Protein 3LMM (pdb70)

Secondary structure (DSSP, 8-state):
-HHHHHHHHHHHHHHHT-BTTB----GGGTT-EEE--SS-B-SSSBPPP-S--HHHHHHHHHHHH---STT-EEEEETB-TTT-BB------HHHHHHHHHHHHS---EEEEEESSS-EEEEEEEPPPSS----TTS--EEE-SSSEEE--HHHHHHHHHHHS------EEEEEGGGS-HHHHHHHHHH-TTGGGS-HHHHHHHTT-B-SSSEEEHHHHHHHS--SS-SEEEEEESSSSS-EEEEE---TTS-HHHHHHHHHHHHHHHS--EEEEETTEEEEE-SS-HHHHHH------S-SSSSS-EEEEEETTTTEEEEEEES---BTB-TTSSTT----S-HHHHHHHHHTT-S-SSHHHHH-----TTSPPPPEEEEETTTEEEEEEE--S--HHHHHHHHTEESGGGTT-HHHHHHHHHHHHSSSB-HHHHHHHHTS-HHHHHHHHHHHHT-EETTEESEEEETTEEEE-HHHHHHHTS--/--HHHHHHHHHHHHHHT-BTTB----GGGTT-EEEPPSS-EETTEEPPPPS--HHHHHHHHHHHH---STT-EEEEETB-TTT-BB------HHHHHHHHHHTTS---EEEEEESSS-EEEEEEEPPPSS----TTS--EEE-SSSEEE--HHHHHHHHHHHS------B-S--GGGS-HHHHHHHHHH-GGGGGS-HHHHHHHTT-B-SSS-BBHHHHHHHS--SS-SEEEEEESSSSS-EEEEE---TTS-HHHHHHHHHHHHHHHS----SS-HHHHHH------S-SSSSS-EEEEEETTTTEEEEEEES---TT--TTSSSS----S-HHHHHHHHHTT-S-SSHHHHH-----TTSSPPPEEEEETTTEEEEEEE--S--HHHHHHHHT-BSGGGTT-HHHHHHHHHHHH-S-B-HHHHHHHHTS-HHHHHHHHHHHHH-EETTEESEEEETTEEEE-HHHHHHHTTS---TT-S-TTSS--HHHHHHH--HHHHTSSEETTT------HHHHHHHHHHHHHTTSEEEES-GGG-EEEE-/-HHHHHHHHHHHHHHHT--SSB----TTTTT-EEE--TT-EETTEEPPP-S--HHHHHHHHHHHH---STT-EEEEETB-TTT-BB------HHHHHHHHHHHHS---EEEEEESSS-EEEEEEEPPPSS----TTS--EEESSSSEEE--HHHHHHHHHHHSS-----EEEEEGGGS-HHHHHHHHHH-GGGGGS-HHHHHHHTT-B-TTSEEEHHHHHHHS--SS--EEEEEESSSS--EEEEE---TTS-HHHHHHHHHHHHHHHS----SS-HHHHHH------S-SSSSS-EEEEEETTTTEEEEEEES---SS--TTTTTT----S-HHHHHHHHHTT-S-SSHHHHH-----TTSPPPPEEEEETTTEEEEEEE-SS--HHHHHHHHTEESGGGTT-HHHHHHHHHHTT-SEE-HHHHHHHHTS-HHHHHHHHHHHHT-EETTEESEEEETTEEEE-HHHHHH-/-HHHHHHHHHHHHHHTT-BTTB----TTSTT-EEEPPSS-EETTEEPPP-S--HHHHHHHHHHHH---STT-EEEEETB-TTT-BB------HHHHHHHHHHHHS---EEEEEESSS-EEEEEEEPPPSS----TTS--B---SSS--B--HHHHHHHHHHHS------EEEEEGGGS-HHHHHHHHHH-GGGGGS-HHHHHHHTT-B-SSSEEEHHHHHHHS--SS-SEEEEEEEETTEEEEEEE---TTS-HHHHHHHHHHHHHHHS----SS-HHHHHH------S-SSSSS-EEEEEETTTTEEEEEEES---TT--TTTSTT----S-HHHHHHHHHTT-S-SSHHHHH-----TTSPPPPEEEEETTTEEEEEEE--S--HHHHHHHHT-BSGGGTT-HHHHHHHHHHHHSSSB-HHHHHHHHTS-HHHHHHHHHHHHH-EETTEESEEEETTEEEE-HHHHHHTTSSPP-TT-TTTT----HHHHHHH--HHHHTSSEETTT------HHHHHHHHHHHHHTTSEEEES-TT--EEEE--

Sequence (2050 aa):
EGRREQLIAQVESILASAADGRVQKTKETQSVDFKEEAGRRNGPQIEPGKPENPEAADKLADEVACANTPGGGALIVGIEDKTGRIIGTELDIDWLRQGIFTRIDVAPDVVAKRVLGQRVLAIYVAAAAEPIEDTSDRLRWRVGDSCRPVDRAEWWEYQRAQSGFDPAQVTTATLGDARPAALALARKWDPAFAELTDEELLRGIGALDAEGFLSQAGKLLFTSLDRTAIELSIFDVHGGQVLNRVVPEPEKSCLEQLDYLEQALNVVNKNNTVVEGFVHKPVPEIPRLAVREALNAIHRDWNRSEPIDVRWIELDSTLIVRSPGGFPAAITSENVLSNRAARYPALADLYRALGLVDKQGVGVDRYQAIALGHRPPTIEEIAGPFVETTLVGGRPVLPVLELVSSIVPEARQDDYRIAIVLYLLFQRPFITIDVVARGLQSGKEAARNALEAARQTTVAGAPLIIAHDGVWLLGNACREILRKVEEGRREQLIAQVESILASAADGRVQKTKETQSVDFKEEAGRRNGPQIEPGKPENPEAADKLADEVACANTPGGGALIVGIEDKTGRIIGTELDIDWLRQGIFTRIDVAPDVVAKRVLGQRVLAIYVAAAAEPIEDTSDRLRWRVGDSCRPVDRAEWWEYQRAQSGFDPAQVTTATLGDARPAALALARKWDPAFAELTDEELLRGIGALDAEGFLSQAGKLLFTSLDRTAIELSIFDVHGGQVLNRVVPEPEKSCLEQLDYLEQALNVVNKNVPEIPRLAVREALNAIHRDWNRSEPIDVRWIELDSTLIVRSPGGFPAAITSENVLSNRAARYPALADLYRALGLVDKQGVGVDRYQAIALGHRPPTIEEIAGPFVETTLVGGRPVLPVLELVSSIVPEARQDDYRIAIVLYLLFQRPFITIDVVARGLQSGKEAARNALEAARQTTVAGAPLIIAHDGVWLLGNACREILRKVEPSPFSPVRYLSTDQAELTNAALWLSEVGDLATSDLACGVSRGTAKACVDGLVDEERVVAVGGGRSRRYRLVEGRREQLIAQVESILASAADGRVQKTKETQSVDFKEEAGRRNGPQIEPGKPENPEAADKLADEVACANTPGGGALIVGIEDKTGRIIGTELDIDWLRQGIFTRIDVAPDVVAKRVLGQRVLAIYVAAAAEPIEDTSDRLRWRVGDSCRPVDRAEWWEYQRAQSGFDPAQVTTATLGDARPAALALARKWDPAFAELTDEELLRGIGALDAEGFLSQAGKLLFTSLDRTAIELSIFDVHGGQVLNRVVPEPEKSCLEQLDYLEQALNVVNKNVPEIPRLAVREALNAIHRDWNRSEPIDVRWIELDSTLIVRSPGGFPAAITSENVLSNRAARYPALADLYRALGLVDKQGVGVDRYQAIALGHRPPTIEEIAGPFVETTLVGGRPVLPVLELVSSIVPEARQDDYRIAIVLYLLFQRPFITIDVVARGLQSGKEAARNALEAARQTTVAGAPLIIAHDGVWLLGNACREILEGRREQLIAQVESILASAADGRVQKTKETQSVDFKEEAGRRNGPQIEPGKPENPEAADKLADEVACANTPGGGALIVGIEDKTGRIIGTELDIDWLRQGIFTRIDVAPDVVAKRVLGQRVLAIYVAAAAEPIEDTSDRLRWRVGDSCRPVDRAEWWEYQRAQSGFDPAQVTTATLGDARPAALALARKWDPAFAELTDEELLRGIGALDAEGFLSQAGKLLFTSLDRTAIELSIFDVHGGQVLNRVVPEPEKSCLEQLDYLEQALNVVNKNVPEIPRLAVREALNAIHRDWNRSEPIDVRWIELDSTLIVRSPGGFPAAITSENVLSNRAARYPALADLYRALGLVDKQGVGVDRYQAIALGHRPPTIEEIAGPFVETTLVGGRPVLPVLELVSSIVPEARQDDYRIAIVLYLLFQRPFITIDVVARGLQSGKEAARNALEAARQTTVAGAPLIIAHDGVWLLGNACREILRKVEPSPFSPVRYLSTDQAELTNAALWLSEVGDLATSDLACGVSRGTAKACVDGLVDEERVVAVGGGRSRRYRLVE

Nearest PDB structures (foldseek):
  3lmm-assembly3_C  TM=1.002E+00  e=3.285E-94  Corynebacterium diphtheriae
  3lmm-assembly1_A  TM=1.000E+00  e=4.707E-89  Corynebacterium diphtheriae
  3lmm-assembly2_B  TM=1.000E+00  e=2.051E-86  Corynebacterium diphtheriae
  7fex-assembly1_A  TM=4.715E-01  e=3.285E-05  Sus scrofa
  2quf-assembly1_A  TM=6.006E-01  e=1.801E-01  unclassified

Solvent-accessible surface area: 85599 Å² total

InterPro domains:
  IPR007421 Schlafen, AlbA_2 domain [PF04326] (36-159)
  IPR036388 Winged helix-like DNA-binding domain superfamily [G3DSA:1.10.10.10] (513-573)
  IPR038461 Schlafen, AlbA_2 domain superfamily [G3DSA:3.30.950.30] (1-159)
  IPR038475 RecG, C-terminal domain superfamily [G3DSA:3.30.565.60] (239-409)
  IPR040728 Domain of unknown function DUF5635 [PF18685] (412-497)
  IPR054760 Transcriptional regulator DIP2311-like, C-terminal domain [PF22168] (512-574)

Radius of gyration: 42.8 Å; Cα contacts (8 Å, |Δi|>4): 4064; chains: 4; bounding box: 111×100×123 Å

CATH classification: 3.30.950.30 (+3 more: 6.10.10.130, 3.30.565.60, 1.10.10.2340)

Foldseek 3Di:
DVLVVLQVVLVVQQLVCFDPQFTDHDPSNQQEAEAEQPPQDPDPDGHDADQDDLVSLQVVLQQLLLLLPASRHKYKYQADPPGGGGGAHNHHLVLSQVSSCVFFVDRWDWDWDAHPNGIIIMTGHHNHLARTAGNVRFGWHDDRSDIDGDFLLVSLVVCCPRHDDQLLAWDPDFLVQFDVVLVVLLCVLDVPCVPDDSQCLCSRLNQAHPVGTGGPLSCQRRHQPQAWAAWEFEAAAPPDDTPDIGTDGRRGHVSRNLVSCLVVVVVLQPWDWDADPNDIDTGTQADSLLVLLLVVLLQAPVVDHDHFYWYAHRVQRKIKTKGHDDDPPPAAQLQPLSDQDGPRNSNVSSCVSSVNDDNGSCSLLLLLSCQQVFHRWRWHADPPRIIMIMDGGGHGQVLSNVQLVQKPPVVCSSPSLLSQVVVVQVPDFWAALVRSCSSSSHDSNVSVVSVVVQQPMDGPNHGQWDDDDRIIGGDPRSVVSVVPGD/DVVLVVQVVLVVVQLVQFDPQFTDHDPSNQQEAEAEQPDFPPDPDGHDADQDDLVSLQVVLQQQLLLLDAFRHKYKYQADPPGRGGGAHNHHQVQSQVSSCVFWVDRFDWDWDAHPNGIIIMTGHGNDPARIQGNVRFTWHDDHSDIDGDFLLVSLVNCCPRHDDFLLAWDADFLVQFDVVLVVLLCVLPVVCVPPDSQVLCSRLNQAHPVGTGGPLRCLAGHQPQAWAEWEFEAAAPDDHGPDIGTDGSRDHPSRRLVVRLVVVVVVQPPVGFQPSLLVLLLVPLLQAPVVDHDHFYWYAHPPQRKIKTKGHDDDDVPDDQLRDLSNQDGSRNSNVSSCVSSVNDDSGSVRLLLLLSLQQLFHRWRWDADPVRIIMTMGGTDHGFVLSNVQLVQKPPVVCSSPSLLSLVVVVLQVAQWDALVNSCSSSSHDSNVSVVSVVVQQVIDGPHHGQWDDDDRIIGGDPRSVVSQVPGDDDPSRGLPLLDLDLVSLLVRCCCQVPPHFAALVVSNVPDDSVSSVVSVVVCVVVQQWDWDDDDPPITIHGD/DVLVVLQVVLVVVQLVQDDDQFTDHDPSNQQAAEAEQPDQCPDPDGHDADQDDLVSLQVVLQQQLLLLDAFRHKYKYQADPPVRGGGAHNHHLVQSQVSSCVFQVDRWDWDWDARPNGIIIMTGHHNDPARTQGNVRFGWHDDHNDIDGDALLVSLVVCCVRHDHQLLAWDPDFPVQFDVVLLVLLCVLPVVCVPDDSQCLCNRLHQAHPVGTGGPLSCQRRHQPQAWAEWEWEDQAPPDDTPGIGTDGSRDHPSRNLCRVLVVVVVLQPDVTQAPSLLVLLLVCLLQAPVVDRDHWYWYAHSPQRKIKTKGADADPVPDAQQQVLSDFDGPRNVNVSSCVSSVSADNGSCSLLLLLSLQQVFHRWGWHADPRGIIMIMGGGGHGDVLSNVQLVQKPPVVCSSPSLLSLVVVVCVPPQWAALVRQCSSSSHDSNVSVVSVVSQQPMDGPPHGQWDCDDNIIGGDPVSVVSD/DVLVVLQVVLVVQQLVQDDPQFTDHDPSNQQEAEAEQPDFDDDPDGDDADQDDLVSLQVVLQVQLLLLDASFHKYKYQADPPGGGGRAHNHHLVQSQVSSCVFFVDRFDWDWDAHPNGIIIITTHHNDPARTQGNVRFTWHDDRNDIDGDFLLVSLVVCCPRHDDFLLAWDPDFLVQFDPVLLVLLCVLPVVCVVDDSQVLCSRLNQAHPVGTGGPLRCQRGWQPLAFAEWEFEAAAPPDHGPDIDTDGRRDHPSRRLVVVLVVVVVLLPPVGFQPSQLVSLLVVLLQAPVVDHDHFYWYAHNPQRKIKTKGHDDDDVPAAQLCVLVDQDGPRRSNVSSCVSSVNADNGSVRLLLLLSLQQLFHRWRWHADPRGMIMIMGGGGHRQVLSNVQLVQKPPVVCSSPSLLSLVVLVLQPAQWAALVRSCSSSSHDSSVSVVSCVVQQPIDGPRHGQWDDDDHIIGGDVRSVVSLVPGDDDPSRGPNLLDLDLVSLLVNCVCLVPPNWADLVVSNVPDDSVSSVVSVVVCVVVQQWPWDDDDPPTTIHGDD

B-factor: mean 43.03, std 21.32, range [1.0, 133.21]

Organism: Corynebacterium diphtheriae (strain ATCC 700971 / NCTC 13129 / Biotype gravis) (NCBI:txid257309)

Structure (mmCIF, N/CA/C/O backbone):
data_3LMM
#
_entry.id   3LMM
#
_cell.length_a   147.306
_cell.length_b   102.030
_cell.length_c   164.515
_cell.angle_alpha   90.000
_cell.angle_beta   116.000
_cell.angle_gamma   90.000
#
_symmetry.space_group_name_H-M   'P 1 21 1'
#
loop_
_entity.id
_entity.type
_entity.pdbx_description
1 polymer 'Uncharacterized protein'
2 non-polymer 'COBALT (II) ION'
3 non-polymer 'CHLORIDE ION'
4 water water
#
loop_
_atom_site.group_PDB
_atom_site.id
_atom_site.type_symbol
_atom_site.label_atom_id
_atom_site.label_alt_id
_atom_site.label_comp_id
_atom_site.label_asym_id
_atom_site.label_entity_id
_atom_site.label_seq_id
_atom_site.pdbx_PDB_ins_code
_atom_site.Cartn_x
_atom_site.Cartn_y
_atom_site.Cartn_z
_atom_site.occupancy
_atom_site.B_iso_or_equiv
_atom_site.auth_seq_id
_atom_site.auth_comp_id
_atom_site.auth_asym_id
_atom_site.auth_atom_id
_atom_site.pdbx_PDB_model_num
ATOM 1 N N . GLU A 1 9 ? -68.256 45.047 83.313 1.00 75.04 9 GLU A N 1
ATOM 2 C CA . GLU A 1 9 ? -68.573 45.970 82.193 1.00 70.36 9 GLU A CA 1
ATOM 3 C C . GLU A 1 9 ? -70.076 46.265 82.159 1.00 71.27 9 GLU A C 1
ATOM 4 O O . GLU A 1 9 ? -70.872 45.571 82.802 1.00 68.06 9 GLU A O 1
ATOM 10 N N . GLY A 1 10 ? -70.461 47.302 81.416 1.00 75.53 10 GLY A N 1
ATOM 11 C CA . GLY A 1 10 ? -71.869 47.676 81.310 1.00 64.80 10 GLY A CA 1
ATOM 12 C C . GLY A 1 10 ? -72.671 46.669 80.508 1.00 53.80 10 GLY A C 1
ATOM 13 O O . GLY A 1 10 ? -73.889 46.579 80.643 1.00 46.65 10 GLY A O 1
ATOM 14 N N . ARG A 1 11 ? -71.965 45.927 79.661 1.00 52.23 11 ARG A N 1
ATOM 15 C CA . ARG A 1 11 ? -72.555 44.896 78.829 1.00 42.25 11 ARG A CA 1
ATOM 16 C C . ARG A 1 11 ? -73.196 43.865 79.749 1.00 38.78 11 ARG A C 1
ATOM 17 O O . ARG A 1 11 ? -74.353 43.488 79.565 1.00 36.93 11 ARG A O 1
ATOM 25 N N . ARG A 1 12 ? -72.444 43.421 80.750 1.00 32.52 12 ARG A N 1
ATOM 26 C CA . ARG A 1 12 ? -72.948 42.436 81.699 1.00 34.73 12 ARG A CA 1
ATOM 27 C C . ARG A 1 12 ? -74.322 42.840 82.245 1.00 37.44 12 ARG A C 1
ATOM 28 O O . ARG A 1 12 ? -75.283 42.078 82.133 1.00 34.78 12 ARG A O 1
ATOM 36 N N . GLU A 1 13 ? -74.434 44.034 82.818 1.00 36.98 13 GLU A N 1
ATOM 37 C CA . GLU A 1 13 ? -75.722 44.469 83.354 1.00 35.08 13 GLU A CA 1
ATOM 38 C C . GLU A 1 13 ? -76.826 44.299 82.314 1.00 28.66 13 GLU A C 1
ATOM 39 O O . GLU A 1 13 ? -77.901 43.802 82.633 1.00 24.43 13 GLU A O 1
ATOM 45 N N . GLN A 1 14 ? -76.554 44.720 81.079 1.00 22.77 14 GLN A N 1
ATOM 46 C CA . GLN A 1 14 ? -77.515 44.598 79.983 1.00 20.84 14 GLN A CA 1
ATOM 47 C C . GLN A 1 14 ? -77.912 43.125 79.806 1.00 23.05 14 GLN A C 1
ATOM 48 O O . GLN A 1 14 ? -79.093 42.793 79.655 1.00 15.06 14 GLN A O 1
ATOM 54 N N . LEU A 1 15 ? -76.912 42.248 79.845 1.00 23.81 15 LEU A N 1
ATOM 55 C CA . LEU A 1 15 ? -77.113 40.813 79.699 1.00 17.21 15 LEU A CA 1
ATOM 56 C C . LEU A 1 15 ? -77.939 40.242 80.851 1.00 20.84 15 LEU A C 1
ATOM 57 O O . LEU A 1 15 ? -78.929 39.557 80.615 1.00 19.86 15 LEU A O 1
ATOM 62 N N . ILE A 1 16 ? -77.544 40.521 82.091 1.00 21.29 16 ILE A N 1
ATOM 63 C CA . ILE A 1 16 ? -78.297 40.023 83.243 1.00 22.07 16 ILE A CA 1
ATOM 64 C C . ILE A 1 16 ? -79.756 40.463 83.155 1.00 25.26 16 ILE A C 1
ATOM 65 O O . ILE A 1 16 ? -80.663 39.707 83.500 1.00 25.53 16 ILE A O 1
ATOM 70 N N . ALA A 1 17 ? -79.960 41.694 82.691 1.00 26.50 17 ALA A N 1
ATOM 71 C CA . ALA A 1 17 ? -81.292 42.264 82.529 1.00 23.88 17 ALA A CA 1
ATOM 72 C C . ALA A 1 17 ? -82.085 41.416 81.547 1.00 23.11 17 ALA A C 1
ATOM 73 O O . ALA A 1 17 ? -83.193 40.962 81.843 1.00 17.92 17 ALA A O 1
ATOM 75 N N . GLN A 1 18 ? -81.510 41.210 80.368 1.00 18.43 18 GLN A N 1
ATOM 76 C CA . GLN A 1 18 ? -82.176 40.412 79.358 1.00 22.31 18 GLN A CA 1
ATOM 77 C C . GLN A 1 18 ? -82.647 39.077 79.954 1.00 27.80 18 GLN A C 1
ATOM 78 O O . GLN A 1 18 ? -83.806 38.688 79.786 1.00 20.59 18 GLN A O 1
ATOM 84 N N . VAL A 1 19 ? -81.757 38.391 80.668 1.00 26.12 19 VAL A N 1
ATOM 85 C CA . VAL A 1 19 ? -82.097 37.119 81.293 1.00 16.69 19 VAL A CA 1
ATOM 86 C C . VAL A 1 19 ? -83.253 37.285 82.274 1.00 21.65 19 VAL A C 1
ATOM 87 O O . VAL A 1 19 ? -84.210 36.513 82.250 1.00 27.39 19 VAL A O 1
ATOM 91 N N . GLU A 1 20 ? -83.187 38.294 83.131 1.00 28.91 20 GLU A N 1
ATOM 92 C CA . GLU A 1 20 ? -84.274 38.508 84.084 1.00 34.60 20 GLU A CA 1
ATOM 93 C C . GLU A 1 20 ? -85.586 38.611 83.325 1.00 29.86 20 GLU A C 1
ATOM 94 O O . GLU A 1 20 ? -86.578 37.998 83.713 1.00 27.73 20 GLU A O 1
ATOM 100 N N . SER A 1 21 ? -85.571 39.380 82.239 1.00 22.87 21 SER A N 1
ATOM 101 C CA . SER A 1 21 ? -86.747 39.570 81.396 1.00 24.73 21 SER A CA 1
ATOM 102 C C . SER A 1 21 ? -87.304 38.231 80.893 1.00 25.14 21 SER A C 1
ATOM 103 O O . SER A 1 21 ? -88.450 37.873 81.178 1.00 14.93 21 SER A O 1
ATOM 106 N N . ILE A 1 22 ? -86.490 37.501 80.138 1.00 25.24 22 ILE A N 1
ATOM 107 C CA . ILE A 1 22 ? -86.903 36.209 79.617 1.00 24.72 22 ILE A CA 1
ATOM 108 C C . ILE A 1 22 ? -87.554 35.406 80.733 1.00 26.33 22 ILE A C 1
ATOM 109 O O . ILE A 1 22 ? -88.620 34.819 80.546 1.00 32.88 22 ILE A O 1
ATOM 114 N N . LEU A 1 23 ? -86.914 35.376 81.896 1.00 21.21 23 LEU A N 1
ATOM 115 C CA . LEU A 1 23 ? -87.446 34.606 83.015 1.00 20.75 23 LEU A CA 1
ATOM 116 C C . LEU A 1 23 ? -88.756 35.131 83.586 1.00 19.23 23 LEU A C 1
ATOM 117 O O . LEU A 1 23 ? -89.545 34.371 84.128 1.00 18.75 23 LEU A O 1
ATOM 122 N N . ALA A 1 24 ? -88.990 36.430 83.461 1.00 30.50 24 ALA A N 1
ATOM 123 C CA . ALA A 1 24 ? -90.211 37.029 83.994 1.00 26.97 24 ALA A CA 1
ATOM 124 C C . ALA A 1 24 ? -91.458 36.658 83.182 1.00 24.00 24 ALA A C 1
ATOM 125 O O . ALA A 1 24 ? -92.580 36.745 83.688 1.00 24.65 24 ALA A O 1
ATOM 127 N N . SER A 1 25 ? -91.260 36.245 81.931 1.00 21.70 25 SER A N 1
ATOM 128 C CA . SER A 1 25 ? -92.369 35.866 81.052 1.00 25.99 25 SER A CA 1
ATOM 129 C C . SER A 1 25 ? -92.855 34.456 81.362 1.00 30.50 25 SER A C 1
ATOM 130 O O . SER A 1 25 ? -93.812 33.961 80.758 1.00 24.90 25 SER A O 1
ATOM 133 N N . ALA A 1 26 ? -92.170 33.820 82.306 1.00 30.83 26 ALA A N 1
ATOM 134 C CA . ALA A 1 26 ? -92.474 32.459 82.730 1.00 33.63 26 ALA A CA 1
ATOM 135 C C . ALA A 1 26 ? -93.962 32.231 82.957 1.00 32.88 26 ALA A C 1
ATOM 136 O O . ALA A 1 26 ? -94.585 32.915 83.763 1.00 32.48 26 ALA A O 1
ATOM 138 N N . ALA A 1 27 ? -94.518 31.253 82.250 1.00 29.03 27 ALA A N 1
ATOM 139 C CA . ALA A 1 27 ? -95.927 30.927 82.359 1.00 28.06 27 ALA A CA 1
ATOM 140 C C . ALA A 1 27 ? -96.259 29.798 81.407 1.00 35.05 27 ALA A C 1
ATOM 141 O O . ALA A 1 27 ? -95.819 29.803 80.257 1.00 41.07 27 ALA A O 1
ATOM 143 N N . ASP A 1 28 ? -97.033 28.831 81.892 1.00 37.56 28 ASP A N 1
ATOM 144 C CA . ASP A 1 28 ? -97.444 27.687 81.080 1.00 41.25 28 ASP A CA 1
ATOM 145 C C . ASP A 1 28 ? -96.289 26.725 80.812 1.00 38.61 28 ASP A C 1
ATOM 146 O O . ASP A 1 28 ? -96.242 26.083 79.765 1.00 39.90 28 ASP A O 1
ATOM 151 N N . GLY A 1 29 ? -95.360 26.627 81.755 1.00 34.72 29 GLY A N 1
ATOM 152 C CA . GLY A 1 29 ? -94.236 25.727 81.577 1.00 33.85 29 GLY A CA 1
ATOM 153 C C . GLY A 1 29 ? -93.145 26.201 80.627 1.00 37.36 29 GLY A C 1
ATOM 154 O O . GLY A 1 29 ? -92.102 25.554 80.497 1.00 41.22 29 GLY A O 1
ATOM 155 N N . ARG A 1 30 ? -93.359 27.326 79.955 1.00 40.12 30 ARG A N 1
ATOM 156 C CA . ARG A 1 30 ? -92.343 27.824 79.029 1.00 41.26 30 ARG A CA 1
ATOM 157 C C . ARG A 1 30 ? -92.080 29.317 79.191 1.00 36.66 30 ARG A C 1
ATOM 158 O O . ARG A 1 30 ? -92.799 30.014 79.903 1.00 41.76 30 ARG A O 1
ATOM 166 N N . VAL A 1 31 ? -91.039 29.796 78.520 1.00 26.71 31 VAL A N 1
ATOM 167 C CA . VAL A 1 31 ? -90.685 31.201 78.570 1.00 22.36 31 VAL A CA 1
ATOM 168 C C . VAL A 1 31 ? -90.642 31.702 77.142 1.00 25.32 31 VAL A C 1
ATOM 169 O O . VAL A 1 31 ? -90.552 30.904 76.202 1.00 22.79 31 VAL A O 1
ATOM 173 N N . GLN A 1 32 ? -90.735 33.019 76.975 1.00 26.32 32 GLN A N 1
ATOM 174 C CA . GLN A 1 32 ? -90.716 33.618 75.643 1.00 26.83 32 GLN A CA 1
ATOM 175 C C . GLN A 1 32 ? -89.698 34.740 75.521 1.00 23.52 32 GLN A C 1
ATOM 176 O O . GLN A 1 32 ? -89.260 35.318 76.514 1.00 22.38 32 GLN A O 1
ATOM 182 N N . LYS A 1 33 ? -89.317 35.038 74.287 1.00 22.54 33 LYS A N 1
ATOM 183 C CA . LYS A 1 33 ? -88.352 36.092 74.043 1.00 23.65 33 LYS A CA 1
ATOM 184 C C . LYS A 1 33 ? -89.045 37.340 73.501 1.00 24.06 33 LYS A C 1
ATOM 185 O O . LYS A 1 33 ? -90.257 37.356 73.306 1.00 28.60 33 LYS A O 1
ATOM 191 N N . THR A 1 34 ? -88.254 38.386 73.286 1.00 24.58 34 THR A N 1
ATOM 192 C CA . THR A 1 34 ? -88.728 39.649 72.741 1.00 19.49 34 THR A CA 1
ATOM 193 C C . THR A 1 34 ? -87.556 40.223 71.977 1.00 23.67 34 THR A C 1
ATOM 194 O O . THR A 1 34 ? -86.412 39.861 72.245 1.00 27.72 34 THR A O 1
ATOM 198 N N . LYS A 1 35 ? -87.830 41.114 71.035 1.00 24.45 35 LYS A N 1
ATOM 199 C CA . LYS A 1 35 ? -86.755 41.710 70.251 1.00 25.45 35 LYS A CA 1
ATOM 200 C C . LYS A 1 35 ? -85.530 42.005 71.126 1.00 26.64 35 LYS A C 1
ATOM 201 O O . LYS A 1 35 ? -84.409 41.693 70.745 1.00 23.27 35 LYS A O 1
ATOM 207 N N . GLU A 1 36 ? -85.756 42.580 72.304 1.00 28.63 36 GLU A N 1
ATOM 208 C CA . GLU A 1 36 ? -84.664 42.917 73.213 1.00 33.81 36 GLU A CA 1
ATOM 209 C C . GLU A 1 36 ? -83.887 41.743 73.778 1.00 32.37 36 GLU A C 1
ATOM 210 O O . GLU A 1 36 ? -82.679 41.818 73.966 1.00 41.87 36 GLU A O 1
ATOM 216 N N . THR A 1 37 ? -84.575 40.653 74.058 1.00 29.96 37 THR A N 1
ATOM 217 C CA . THR A 1 37 ? -83.915 39.499 74.632 1.00 28.91 37 THR A CA 1
ATOM 218 C C . THR A 1 37 ? -83.891 38.333 73.658 1.00 35.09 37 THR A C 1
ATOM 219 O O . THR A 1 37 ? -83.901 37.178 74.069 1.00 44.52 37 THR A O 1
ATOM 223 N N . GLN A 1 38 ? -83.845 38.633 72.366 1.00 33.52 38 GLN A N 1
ATOM 224 C CA . GLN A 1 38 ? -83.854 37.589 71.348 1.00 30.38 38 GLN A CA 1
ATOM 225 C C . GLN A 1 38 ? -82.578 36.777 71.260 1.00 30.93 38 GLN A C 1
ATOM 226 O O . GLN A 1 38 ? -82.616 35.603 70.910 1.00 37.06 38 GLN A O 1
ATOM 232 N N . SER A 1 39 ? -81.450 37.393 71.582 1.00 32.09 39 SER A N 1
ATOM 233 C CA . SER A 1 39 ? -80.176 36.701 71.466 1.00 27.27 39 SER A CA 1
ATOM 234 C C . SER A 1 39 ? -79.792 35.766 72.596 1.00 29.78 39 SER A C 1
ATOM 235 O O . SER A 1 39 ? -78.805 35.037 72.490 1.00 31.20 39 SER A O 1
ATOM 238 N N . VAL A 1 40 ? -80.558 35.770 73.676 1.00 24.97 40 VAL A N 1
ATOM 239 C CA . VAL A 1 40 ? -80.223 34.891 74.772 1.00 16.93 40 VAL A CA 1
ATOM 240 C C . VAL A 1 40 ? -80.246 33.454 74.250 1.00 17.17 40 VAL A C 1
ATOM 241 O O . VAL A 1 40 ? -81.154 33.052 73.525 1.00 16.17 40 VAL A O 1
ATOM 245 N N . ASP A 1 41 ? -79.213 32.698 74.605 1.00 21.10 41 ASP A N 1
ATOM 246 C CA . ASP A 1 41 ? -79.054 31.316 74.166 1.00 19.50 41 ASP A CA 1
ATOM 247 C C . ASP A 1 41 ? -79.755 30.310 75.066 1.00 18.16 41 ASP A C 1
ATOM 248 O O . ASP A 1 41 ? -79.321 30.082 76.197 1.00 16.58 41 ASP A O 1
ATOM 253 N N . PHE A 1 42 ? -80.834 29.706 74.565 1.00 19.93 42 PHE A N 1
ATOM 254 C CA . PHE A 1 42 ? -81.573 28.687 75.327 1.00 22.14 42 PHE A CA 1
ATOM 255 C C . PHE A 1 42 ? -80.937 27.331 75.095 1.00 18.27 42 PHE A C 1
ATOM 256 O O . PHE A 1 42 ? -80.884 26.864 73.962 1.00 22.02 42 PHE A O 1
ATOM 264 N N . LYS A 1 43 ? -80.455 26.701 76.158 1.00 19.96 43 LYS A N 1
ATOM 265 C CA . LYS A 1 43 ? -79.854 25.383 76.028 1.00 20.54 43 LYS A CA 1
ATOM 266 C C . LYS A 1 43 ? -80.409 24.430 77.061 1.00 24.29 43 LYS A C 1
ATOM 267 O O . LYS A 1 43 ? -80.702 24.805 78.200 1.00 28.95 43 LYS A O 1
ATOM 273 N N . GLU A 1 44 ? -80.524 23.184 76.632 1.00 21.22 44 GLU A N 1
ATOM 274 C CA . GLU A 1 44 ? -81.049 22.099 77.424 1.00 17.05 44 GLU A CA 1
ATOM 275 C C . GLU A 1 44 ? -79.935 21.124 77.788 1.00 19.54 44 GLU A C 1
ATOM 276 O O . GLU A 1 44 ? -79.269 20.600 76.900 1.00 25.07 44 GLU A O 1
ATOM 282 N N . GLU A 1 45 ? -79.731 20.878 79.081 1.00 19.25 45 GLU A N 1
ATOM 283 C CA . GLU A 1 45 ? -78.681 19.958 79.514 1.00 18.39 45 GLU A CA 1
ATOM 284 C C . GLU A 1 45 ? -78.799 18.692 78.691 1.00 28.42 45 GLU A C 1
ATOM 285 O O . GLU A 1 45 ? -79.778 17.950 78.810 1.00 35.24 45 GLU A O 1
ATOM 291 N N . ALA A 1 46 ? -77.803 18.451 77.847 1.00 25.92 46 ALA A N 1
ATOM 292 C CA . ALA A 1 46 ? -77.819 17.282 76.978 1.00 30.72 46 ALA A CA 1
ATOM 293 C C . ALA A 1 46 ? -77.691 15.980 77.742 1.00 29.55 46 ALA A C 1
ATOM 294 O O . ALA A 1 46 ? -77.262 15.973 78.895 1.00 31.76 46 ALA A O 1
ATOM 296 N N . GLY A 1 47 ? -78.078 14.888 77.083 1.00 27.44 47 GLY A N 1
ATOM 297 C CA . GLY A 1 47 ? -77.975 13.565 77.668 1.00 26.29 47 GLY A CA 1
ATOM 298 C C . GLY A 1 47 ? -79.074 13.218 78.638 1.00 28.88 47 GLY A C 1
ATOM 299 O O . GLY A 1 47 ? -78.921 12.338 79.483 1.00 25.72 47 GLY A O 1
ATOM 300 N N . ARG A 1 48 ? -80.197 13.903 78.530 1.00 31.79 48 ARG A N 1
ATOM 301 C CA . ARG A 1 48 ? -81.276 13.622 79.451 1.00 31.39 48 ARG A CA 1
ATOM 302 C C . ARG A 1 48 ? -82.564 13.324 78.705 1.00 40.89 48 ARG A C 1
ATOM 303 O O . ARG A 1 48 ? -83.534 12.833 79.283 1.00 28.66 48 ARG A O 1
ATOM 311 N N . ARG A 1 49 ? -82.561 13.608 77.408 1.00 53.53 49 ARG A N 1
ATOM 312 C CA . ARG A 1 49 ? -83.725 13.352 76.586 1.00 62.80 49 ARG A CA 1
ATOM 313 C C . ARG A 1 49 ? -83.805 11.895 76.174 1.00 67.01 49 ARG A C 1
ATOM 314 O O . ARG A 1 49 ? -82.853 11.333 75.624 1.00 67.03 49 ARG A O 1
ATOM 322 N N . ASN A 1 50 ? -84.961 11.298 76.453 1.00 78.90 50 ASN A N 1
ATOM 323 C CA . ASN A 1 50 ? -85.250 9.901 76.127 1.00 84.23 50 ASN A CA 1
ATOM 324 C C . ASN A 1 50 ? -86.427 9.826 75.144 1.00 84.42 50 ASN A C 1
ATOM 325 O O . ASN A 1 50 ? -86.819 8.745 74.704 1.00 77.92 50 ASN A O 1
ATOM 330 N N . GLY A 1 51 ? -86.970 10.993 74.804 1.00 88.10 51 GLY A N 1
ATOM 331 C CA . GLY A 1 51 ? -88.084 11.066 73.882 1.00 88.41 51 GLY A CA 1
ATOM 332 C C . GLY A 1 51 ? -89.383 11.425 74.578 1.00 89.33 51 GLY A C 1
ATOM 333 O O . GLY A 1 51 ? -89.767 12.599 74.647 1.00 79.41 51 GLY A O 1
ATOM 334 N N . PRO A 1 52 ? -90.087 10.414 75.117 1.00 90.94 52 PRO A N 1
ATOM 335 C CA . PRO A 1 52 ? -91.358 10.644 75.812 1.00 87.59 52 PRO A CA 1
ATOM 336 C C . PRO A 1 52 ? -91.153 11.293 77.186 1.00 85.79 52 PRO A C 1
ATOM 337 O O . PRO A 1 52 ? -91.820 12.272 77.533 1.00 87.90 52 PRO A O 1
ATOM 341 N N . GLN A 1 53 ? -90.207 10.751 77.949 1.00 75.03 53 GLN A N 1
ATOM 342 C CA . GLN A 1 53 ? -89.918 11.254 79.282 1.00 62.74 53 GLN A CA 1
ATOM 343 C C . GLN A 1 53 ? -88.477 11.722 79.399 1.00 54.62 53 GLN A C 1
ATOM 344 O O . GLN A 1 53 ? -87.596 11.182 78.732 1.00 57.51 53 GLN A O 1
ATOM 350 N N . ILE A 1 54 ? -88.238 12.724 80.247 1.00 39.91 54 ILE A N 1
ATOM 351 C CA . ILE A 1 54 ? -86.886 13.256 80.436 1.00 33.09 54 ILE A CA 1
ATOM 352 C C . ILE A 1 54 ? -86.363 12.824 81.811 1.00 28.00 54 ILE A C 1
ATOM 353 O O . ILE A 1 54 ? -87.072 12.937 82.805 1.00 28.01 54 ILE A O 1
ATOM 358 N N . GLU A 1 55 ? -85.130 12.326 81.869 1.00 26.90 55 GLU A N 1
ATOM 359 C CA . GLU A 1 55 ? -84.568 11.852 83.134 1.00 28.43 55 GLU A CA 1
ATOM 360 C C . GLU A 1 55 ? -84.209 12.984 84.091 1.00 29.02 55 GLU A C 1
ATOM 361 O O . GLU A 1 55 ? -84.020 14.125 83.674 1.00 32.06 55 GLU A O 1
ATOM 367 N N . PRO A 1 56 ? -84.119 12.678 85.395 1.00 25.72 56 PRO A N 1
ATOM 368 C CA . PRO A 1 56 ? -83.786 13.695 86.394 1.00 21.56 56 PRO A CA 1
ATOM 369 C C . PRO A 1 56 ? -82.338 14.111 86.246 1.00 20.12 56 PRO A C 1
ATOM 370 O O . PRO A 1 56 ? -81.501 13.305 85.850 1.00 20.88 56 PRO A O 1
ATOM 374 N N . GLY A 1 57 ? -82.050 15.373 86.539 1.00 22.57 57 GLY A N 1
ATOM 375 C CA . GLY A 1 57 ? -80.691 15.868 86.409 1.00 30.42 57 GLY A CA 1
ATOM 376 C C . GLY A 1 57 ? -79.838 15.576 87.620 1.00 31.19 57 GLY A C 1
ATOM 377 O O . GLY A 1 57 ? -80.333 15.577 88.746 1.00 31.84 57 GLY A O 1
ATOM 378 N N . LYS A 1 58 ? -78.554 15.318 87.381 1.00 28.92 58 LYS A N 1
ATOM 379 C CA . LYS A 1 58 ? -77.592 15.023 88.445 1.00 27.13 58 LYS A CA 1
ATOM 380 C C . LYS A 1 58 ? -76.661 16.233 88.636 1.00 32.04 58 LYS A C 1
ATOM 381 O O . LYS A 1 58 ? -76.621 17.137 87.793 1.00 37.00 58 LYS A O 1
ATOM 387 N N . PRO A 1 59 ? -75.898 16.268 89.745 1.00 33.34 59 PRO A N 1
ATOM 388 C CA . PRO A 1 59 ? -74.996 17.403 89.962 1.00 28.84 59 PRO A CA 1
ATOM 389 C C . PRO A 1 59 ? -73.849 17.441 88.955 1.00 24.33 59 PRO A C 1
ATOM 390 O O . PRO A 1 59 ? -73.374 18.512 88.596 1.00 23.73 59 PRO A O 1
ATOM 394 N N . GLU A 1 60 ? -73.411 16.268 88.507 1.00 25.66 60 GLU A N 1
ATOM 395 C CA . GLU A 1 60 ? -72.323 16.162 87.537 1.00 29.76 60 GLU A CA 1
ATOM 396 C C . GLU A 1 60 ? -72.743 15.443 86.247 1.00 30.75 60 GLU A C 1
ATOM 397 O O . GLU A 1 60 ? -73.540 14.504 86.282 1.00 32.74 60 GLU A O 1
ATOM 403 N N . ASN A 1 61 ? -72.193 15.872 85.112 1.00 29.52 61 ASN A N 1
ATOM 404 C CA . ASN A 1 61 ? -72.540 15.267 83.828 1.00 30.05 61 ASN A CA 1
ATOM 405 C C . ASN A 1 61 ? -71.561 15.637 82.707 1.00 31.79 61 ASN A C 1
ATOM 406 O O . ASN A 1 61 ? -71.839 16.528 81.902 1.00 31.39 61 ASN A O 1
ATOM 411 N N . PRO A 1 62 ? -70.422 14.931 82.618 1.00 29.20 62 PRO A N 1
ATOM 412 C CA . PRO A 1 62 ? -69.426 15.216 81.580 1.00 30.32 62 PRO A CA 1
ATOM 413 C C . PRO A 1 62 ? -69.952 15.386 80.159 1.00 24.44 62 PRO A C 1
ATOM 414 O O . PRO A 1 62 ? -69.483 16.253 79.434 1.00 25.10 62 PRO A O 1
ATOM 418 N N . GLU A 1 63 ? -70.910 14.569 79.747 1.00 25.88 63 GLU A N 1
ATOM 419 C CA . GLU A 1 63 ? -71.441 14.707 78.398 1.00 26.71 63 GLU A CA 1
ATOM 420 C C . GLU A 1 63 ? -72.044 16.097 78.235 1.00 25.83 63 GLU A C 1
ATOM 421 O O . GLU A 1 63 ? -71.818 16.763 77.232 1.00 30.05 63 GLU A O 1
ATOM 427 N N . ALA A 1 64 ? -72.814 16.537 79.223 1.00 24.27 64 ALA A N 1
ATOM 428 C CA . ALA A 1 64 ? -73.431 17.856 79.151 1.00 22.81 64 ALA A CA 1
ATOM 429 C C . ALA A 1 64 ? -72.356 18.944 79.176 1.00 25.10 64 ALA A C 1
ATOM 430 O O . ALA A 1 64 ? -72.457 19.948 78.461 1.00 22.24 64 ALA A O 1
ATOM 432 N N . ALA A 1 65 ? -71.334 18.745 80.007 1.00 18.76 65 ALA A N 1
ATOM 433 C CA . ALA A 1 65 ? -70.254 19.707 80.115 1.00 12.18 65 ALA A CA 1
ATOM 434 C C . ALA A 1 65 ? -69.628 19.932 78.746 1.00 19.89 65 ALA A C 1
ATOM 435 O O . ALA A 1 65 ? -69.363 21.066 78.367 1.00 28.66 65 ALA A O 1
ATOM 437 N N . ASP A 1 66 ? -69.400 18.855 78.002 1.00 27.60 66 ASP A N 1
ATOM 438 C CA . ASP A 1 66 ? -68.817 18.969 76.671 1.00 27.40 66 ASP A CA 1
ATOM 439 C C . ASP A 1 66 ? -69.652 19.920 75.813 1.00 28.64 66 ASP A C 1
ATOM 440 O O . ASP A 1 66 ? -69.178 20.984 75.425 1.00 26.97 66 ASP A O 1
ATOM 445 N N . LYS A 1 67 ? -70.896 19.543 75.531 1.00 27.77 67 LYS A N 1
ATOM 446 C CA . LYS A 1 67 ? -71.781 20.373 74.708 1.00 32.80 67 LYS A CA 1
ATOM 447 C C . LYS A 1 67 ? -71.843 21.848 75.154 1.00 32.13 67 LYS A C 1
ATOM 448 O O . LYS A 1 67 ? -71.760 22.766 74.326 1.00 25.21 67 LYS A O 1
ATOM 454 N N . LEU A 1 68 ? -71.994 22.064 76.460 1.00 24.85 68 LEU A N 1
ATOM 455 C CA . LEU A 1 68 ? -72.066 23.407 77.032 1.00 21.03 68 LEU A CA 1
ATOM 456 C C . LEU A 1 68 ? -70.759 24.182 76.809 1.00 26.28 68 LEU A C 1
ATOM 457 O O . LEU A 1 68 ? -70.770 25.353 76.416 1.00 20.52 68 LEU A O 1
ATOM 462 N N . ALA A 1 69 ? -69.634 23.525 77.061 1.00 22.67 69 ALA A N 1
ATOM 463 C CA . ALA A 1 69 ? -68.358 24.168 76.853 1.00 21.55 69 ALA A CA 1
ATOM 464 C C . ALA A 1 69 ? -68.291 24.583 75.385 1.00 21.91 69 ALA A C 1
ATOM 465 O O . ALA A 1 69 ? -67.902 25.703 75.074 1.00 26.39 69 ALA A O 1
ATOM 467 N N . ASP A 1 70 ? -68.683 23.699 74.475 1.00 24.21 70 ASP A N 1
ATOM 468 C CA . ASP A 1 70 ? -68.641 24.052 73.061 1.00 20.90 70 ASP A CA 1
ATOM 469 C C . ASP A 1 70 ? -69.504 25.262 72.774 1.00 20.13 70 ASP A C 1
ATOM 470 O O . ASP A 1 70 ? -69.130 26.113 71.972 1.00 17.12 70 ASP A O 1
ATOM 475 N N . GLU A 1 71 ? -70.661 25.342 73.423 1.00 11.54 71 GLU A N 1
ATOM 476 C CA . GLU A 1 71 ? -71.534 26.481 73.199 1.00 14.33 71 GLU A CA 1
ATOM 477 C C . GLU A 1 71 ? -70.885 27.768 73.727 1.00 16.30 71 GLU A C 1
ATOM 478 O O . GLU A 1 71 ? -70.948 28.814 73.079 1.00 7.29 71 GLU A O 1
ATOM 484 N N . VAL A 1 72 ? -70.253 27.693 74.896 1.00 14.43 72 VAL A N 1
ATOM 485 C CA . VAL A 1 72 ? -69.592 28.869 75.464 1.00 11.87 72 VAL A CA 1
ATOM 486 C C . VAL A 1 72 ? -68.522 29.390 74.510 1.00 10.66 72 VAL A C 1
ATOM 487 O O . VAL A 1 72 ? -68.365 30.593 74.353 1.00 9.49 72 VAL A O 1
ATOM 491 N N . ALA A 1 73 ? -67.787 28.488 73.874 1.00 9.66 73 ALA A N 1
ATOM 492 C CA . ALA A 1 73 ? -66.792 28.934 72.920 1.00 19.03 73 ALA A CA 1
ATOM 493 C C . ALA A 1 73 ? -67.483 29.672 71.757 1.00 22.51 73 ALA A C 1
ATOM 494 O O . ALA A 1 73 ? -66.927 30.628 71.231 1.00 19.47 73 ALA A O 1
ATOM 496 N N . CYS A 1 74 ? -68.681 29.259 71.341 1.00 17.65 74 CYS A N 1
ATOM 497 C CA . CYS A 1 74 ? -69.336 29.994 70.248 1.00 29.27 74 CYS A CA 1
ATOM 498 C C . CYS A 1 74 ? -69.519 31.412 70.679 1.00 31.38 74 CYS A C 1
ATOM 499 O O . CYS A 1 74 ? -69.161 32.350 69.974 1.00 32.68 74 CYS A O 1
ATOM 510 N N . ALA A 1 76 ? -68.290 33.270 73.439 1.00 29.11 76 ALA A N 1
ATOM 511 C CA . ALA A 1 76 ? -67.059 34.006 73.675 1.00 26.07 76 ALA A CA 1
ATOM 512 C C . ALA A 1 76 ? -66.373 34.406 72.374 1.00 17.53 76 ALA A C 1
ATOM 513 O O . ALA A 1 76 ? -65.688 35.421 72.325 1.00 15.73 76 ALA A O 1
ATOM 515 N N . ASN A 1 77 ? -66.567 33.616 71.323 1.00 14.81 77 ASN A N 1
ATOM 516 C CA . ASN A 1 77 ? -65.953 33.919 70.037 1.00 17.36 77 ASN A CA 1
ATOM 517 C C . ASN A 1 77 ? -66.687 34.974 69.258 1.00 14.86 77 ASN A C 1
ATOM 518 O O . ASN A 1 77 ? -66.104 35.610 68.400 1.00 17.80 77 ASN A O 1
ATOM 523 N N . THR A 1 78 ? -67.974 35.146 69.502 1.00 6.45 78 THR A N 1
ATOM 524 C CA . THR A 1 78 ? -68.684 36.167 68.749 1.00 13.47 78 THR A CA 1
ATOM 525 C C . THR A 1 78 ? -68.495 37.478 69.500 1.00 18.26 78 THR A C 1
ATOM 526 O O . THR A 1 78 ? -68.559 37.510 70.730 1.00 25.59 78 THR A O 1
ATOM 530 N N . PRO A 1 79 ? -68.268 38.584 68.778 1.00 21.27 79 PRO A N 1
ATOM 531 C CA . PRO A 1 79 ? -68.086 39.834 69.522 1.00 21.67 79 PRO A CA 1
ATOM 532 C C . PRO A 1 79 ? -69.297 40.204 70.387 1.00 18.38 79 PRO A C 1
ATOM 533 O O . PRO A 1 79 ? -70.446 39.968 70.013 1.00 11.12 79 PRO A O 1
ATOM 537 N N . GLY A 1 80 ? -69.014 40.764 71.558 1.00 21.30 80 GLY A N 1
ATOM 538 C CA . GLY A 1 80 ? -70.062 41.168 72.469 1.00 20.79 80 GLY A CA 1
ATOM 539 C C . GLY A 1 80 ? -70.469 40.044 73.390 1.00 23.91 80 GLY A C 1
ATOM 540 O O . GLY A 1 80 ? -71.265 40.236 74.310 1.00 29.41 80 GLY A O 1
ATOM 541 N N . GLY A 1 81 ? -69.916 38.863 73.149 1.00 22.46 81 GLY A N 1
ATOM 542 C CA . GLY A 1 81 ? -70.270 37.731 73.976 1.00 23.90 81 GLY A CA 1
ATOM 543 C C . GLY A 1 81 ? -71.777 37.647 74.090 1.00 25.08 81 GLY A C 1
ATOM 544 O O . GLY A 1 81 ? -72.500 38.205 73.260 1.00 28.67 81 GLY A O 1
ATOM 545 N N . GLY A 1 82 ? -72.253 36.959 75.121 1.00 19.73 82 GLY A N 1
ATOM 546 C CA . GLY A 1 82 ? -73.682 36.818 75.318 1.00 19.85 82 GLY A CA 1
ATOM 547 C C . GLY A 1 82 ? -73.997 36.005 76.556 1.00 23.32 82 GLY A C 1
ATOM 548 O O . GLY A 1 82 ? -73.107 35.707 77.363 1.00 21.83 82 GLY A O 1
ATOM 549 N N . ALA A 1 83 ? -75.270 35.645 76.707 1.00 24.90 83 ALA A N 1
ATOM 550 C CA . ALA A 1 83 ? -75.712 34.859 77.852 1.00 24.58 83 ALA A CA 1
ATOM 551 C C . ALA A 1 83 ? -76.441 33.590 77.441 1.00 22.15 83 ALA A C 1
ATOM 552 O O . ALA A 1 83 ? -77.101 33.535 76.409 1.00 13.68 83 ALA A O 1
ATOM 554 N N . LEU A 1 84 ? -76.298 32.574 78.280 1.00 23.73 84 LEU A N 1
ATOM 555 C CA . LEU A 1 84 ? -76.909 31.277 78.080 1.00 22.36 84 LEU A CA 1
ATOM 556 C C . LEU A 1 84 ? -77.783 30.910 79.252 1.00 22.65 84 LEU A C 1
ATOM 557 O O . LEU A 1 84 ? -77.424 31.173 80.397 1.00 26.13 84 LEU A O 1
ATOM 562 N N . ILE A 1 85 ? -78.925 30.300 78.974 1.00 13.95 85 ILE A N 1
ATOM 563 C CA . ILE A 1 85 ? -79.755 29.841 80.061 1.00 13.38 85 ILE A CA 1
ATOM 564 C C . ILE A 1 85 ? -79.836 28.332 79.893 1.00 16.66 85 ILE A C 1
ATOM 565 O O . ILE A 1 85 ? -80.512 27.846 78.985 1.00 25.58 85 ILE A O 1
ATOM 570 N N . VAL A 1 86 ? -79.106 27.598 80.731 1.00 13.33 86 VAL A N 1
ATOM 571 C CA . VAL A 1 86 ? -79.125 26.147 80.668 1.00 8.97 86 VAL A CA 1
ATOM 572 C C . VAL A 1 86 ? -80.341 25.677 81.423 1.00 10.18 86 VAL A C 1
ATOM 573 O O . VAL A 1 86 ? -80.565 26.094 82.552 1.00 22.06 86 VAL A O 1
ATOM 577 N N . GLY A 1 87 ? -81.126 24.810 80.799 1.00 10.35 87 GLY A N 1
ATOM 578 C CA . GLY A 1 87 ? -82.324 24.320 81.450 1.00 11.84 87 GLY A CA 1
ATOM 579 C C . GLY A 1 87 ? -83.584 24.778 80.738 1.00 16.29 87 GLY A C 1
ATOM 580 O O . GLY A 1 87 ? -84.682 24.623 81.258 1.00 14.36 87 GLY A O 1
ATOM 581 N N . ILE A 1 88 ? -83.425 25.363 79.555 1.00 15.57 88 ILE A N 1
ATOM 582 C CA . ILE A 1 88 ? -84.568 25.804 78.767 1.00 19.23 88 ILE A CA 1
ATOM 583 C C . ILE A 1 88 ? -84.466 25.199 77.377 1.00 22.07 88 ILE A C 1
ATOM 584 O O . ILE A 1 88 ? -83.483 25.421 76.665 1.00 25.68 88 ILE A O 1
ATOM 589 N N . GLU A 1 89 ? -85.482 24.432 76.993 1.00 23.39 89 GLU A N 1
ATOM 590 C CA . GLU A 1 89 ? -85.504 23.793 75.678 1.00 27.91 89 GLU A CA 1
ATOM 591 C C . GLU A 1 89 ? -85.381 24.838 74.588 1.00 23.95 89 GLU A C 1
ATOM 592 O O . GLU A 1 89 ? -86.045 25.873 74.622 1.00 15.94 89 GLU A O 1
ATOM 598 N N . ASP A 1 90 ? -84.537 24.552 73.611 1.00 25.66 90 ASP A N 1
ATOM 599 C CA . ASP A 1 90 ? -84.314 25.463 72.502 1.00 28.66 90 ASP A CA 1
ATOM 600 C C . ASP A 1 90 ? -85.544 25.744 71.634 1.00 29.62 90 ASP A C 1
ATOM 601 O O . ASP A 1 90 ? -86.377 24.876 71.411 1.00 30.54 90 ASP A O 1
ATOM 606 N N . LYS A 1 91 ? -85.628 26.969 71.124 1.00 38.78 91 LYS A N 1
ATOM 607 C CA . LYS A 1 91 ? -86.731 27.418 70.253 1.00 44.13 91 LYS A CA 1
ATOM 608 C C . LYS A 1 91 ? -88.124 27.455 70.901 1.00 39.13 91 LYS A C 1
ATOM 609 O O . LYS A 1 91 ? -88.857 28.438 70.755 1.00 38.36 91 LYS A O 1
ATOM 615 N N . THR A 1 92 ? -88.494 26.394 71.606 1.00 28.24 92 THR A N 1
ATOM 616 C CA . THR A 1 92 ? -89.794 26.372 72.239 1.00 22.65 92 THR A CA 1
ATOM 617 C C . THR A 1 92 ? -89.768 27.262 73.477 1.00 26.81 92 THR A C 1
ATOM 618 O O . THR A 1 92 ? -90.610 28.148 73.649 1.00 30.46 92 THR A O 1
ATOM 622 N N . GLY A 1 93 ? -88.782 27.030 74.334 1.00 24.40 93 GLY A N 1
ATOM 623 C CA . GLY A 1 93 ? -88.676 27.805 75.551 1.00 29.25 93 GLY A CA 1
ATOM 624 C C . GLY A 1 93 ? -89.224 27.044 76.746 1.00 33.29 93 GLY A C 1
ATOM 625 O O . GLY A 1 93 ? -89.365 27.610 77.823 1.00 38.18 93 GLY A O 1
ATOM 626 N N . ARG A 1 94 ? -89.525 25.763 76.571 1.00 28.64 94 ARG A N 1
ATOM 627 C CA . ARG A 1 94 ? -90.050 24.963 77.667 1.00 27.30 94 ARG A CA 1
ATOM 628 C C . ARG A 1 94 ? -89.025 24.782 78.770 1.00 27.44 94 ARG A C 1
ATOM 629 O O . ARG A 1 94 ? -87.868 24.464 78.495 1.00 28.93 94 ARG A O 1
ATOM 637 N N . ILE A 1 95 ? -89.448 24.983 80.017 1.00 18.46 95 ILE A N 1
ATOM 638 C CA . ILE A 1 95 ? -88.539 24.824 81.155 1.00 20.75 95 ILE A CA 1
ATOM 639 C C . ILE A 1 95 ? -88.281 23.343 81.467 1.00 23.27 95 ILE A C 1
ATOM 640 O O . ILE A 1 95 ? -89.216 22.589 81.720 1.00 23.72 95 ILE A O 1
ATOM 645 N N . ILE A 1 96 ? -87.010 22.944 81.450 1.00 12.71 96 ILE A N 1
ATOM 646 C CA . ILE A 1 96 ? -86.618 21.571 81.737 1.00 8.57 96 ILE A CA 1
ATOM 647 C C . ILE A 1 96 ? -85.886 21.562 83.068 1.00 16.43 96 ILE A C 1
ATOM 648 O O . ILE A 1 96 ? -86.194 20.764 83.946 1.00 26.51 96 ILE A O 1
ATOM 653 N N . GLY A 1 97 ? -84.908 22.451 83.211 1.00 20.97 97 GLY A N 1
ATOM 654 C CA . GLY A 1 97 ? -84.154 22.530 84.454 1.00 29.23 97 GLY A CA 1
ATOM 655 C C . GLY A 1 97 ? -82.828 21.789 84.438 1.00 33.91 97 GLY A C 1
ATOM 656 O O . GLY A 1 97 ? -82.522 21.054 83.499 1.00 39.75 97 GLY A O 1
ATOM 657 N N . THR A 1 98 ? -82.035 21.985 85.485 1.00 29.04 98 THR A N 1
ATOM 658 C CA . THR A 1 98 ? -80.748 21.331 85.580 1.00 31.30 98 THR A CA 1
ATOM 659 C C . THR A 1 98 ? -80.223 21.417 87.004 1.00 27.93 98 THR A C 1
ATOM 660 O O . THR A 1 98 ? -80.388 22.432 87.671 1.00 20.74 98 THR A O 1
ATOM 664 N N . GLU A 1 99 ? -79.604 20.333 87.461 1.00 24.37 99 GLU A N 1
ATOM 665 C CA . GLU A 1 99 ? -79.084 20.259 88.814 1.00 23.29 99 GLU A CA 1
ATOM 666 C C . GLU A 1 99 ? -77.565 20.276 88.830 1.00 23.80 99 GLU A C 1
ATOM 667 O O . GLU A 1 99 ? -76.939 20.012 89.857 1.00 19.00 99 GLU A O 1
ATOM 673 N N . LEU A 1 100 ? -76.975 20.587 87.684 1.00 21.53 100 LEU A N 1
ATOM 674 C CA . LEU A 1 100 ? -75.524 20.625 87.563 1.00 21.56 100 LEU A CA 1
ATOM 675 C C . LEU A 1 100 ? -74.914 21.528 88.630 1.00 19.27 100 LEU A C 1
ATOM 676 O O . LEU A 1 100 ? -75.388 22.629 88.872 1.00 21.40 100 LEU A O 1
ATOM 681 N N . ASP A 1 101 ? -73.864 21.057 89.282 1.00 14.21 101 ASP A N 1
ATOM 682 C CA . ASP A 1 101 ? -73.226 21.861 90.302 1.00 18.61 101 ASP A CA 1
ATOM 683 C C . ASP A 1 101 ? -72.466 22.995 89.627 1.00 24.02 101 ASP A C 1
ATOM 684 O O . ASP A 1 101 ? -71.722 22.777 88.670 1.00 16.50 101 ASP A O 1
ATOM 689 N N . ILE A 1 102 ? -72.658 24.208 90.134 1.00 26.96 102 ILE A N 1
ATOM 690 C CA . ILE A 1 102 ? -71.998 25.382 89.576 1.00 27.22 102 ILE A CA 1
ATOM 691 C C . ILE A 1 102 ? -70.485 25.222 89.499 1.00 29.98 102 ILE A C 1
ATOM 692 O O . ILE A 1 102 ? -69.896 25.281 88.413 1.00 29.02 102 ILE A O 1
ATOM 697 N N . ASP A 1 103 ? -69.858 25.043 90.657 1.00 30.07 103 ASP A N 1
ATOM 698 C CA . ASP A 1 103 ? -68.411 24.892 90.710 1.00 39.32 103 ASP A CA 1
ATOM 699 C C . ASP A 1 103 ? -67.935 23.795 89.769 1.00 40.12 103 ASP A C 1
ATOM 700 O O . ASP A 1 103 ? -66.962 23.975 89.031 1.00 38.30 103 ASP A O 1
ATOM 705 N N . TRP A 1 104 ? -68.626 22.661 89.785 1.00 35.39 104 TRP A N 1
ATOM 706 C CA . TRP A 1 104 ? -68.247 21.559 88.915 1.00 30.12 104 TRP A CA 1
ATOM 707 C C . TRP A 1 104 ? -68.267 21.999 87.449 1.00 26.88 104 TRP A C 1
ATOM 708 O O . TRP A 1 104 ? -67.274 21.855 86.737 1.00 25.53 104 TRP A O 1
ATOM 719 N N . LEU A 1 105 ? -69.406 22.524 87.009 1.00 19.87 105 LEU A N 1
ATOM 720 C CA . LEU A 1 105 ? -69.552 22.987 85.644 1.00 17.83 105 LEU A CA 1
ATOM 721 C C . LEU A 1 105 ? -68.559 24.110 85.306 1.00 19.51 105 LEU A C 1
ATOM 722 O O . LEU A 1 105 ? -67.924 24.077 84.257 1.00 14.51 105 LEU A O 1
ATOM 727 N N . ARG A 1 106 ? -68.411 25.104 86.177 1.00 17.18 106 ARG A N 1
ATOM 728 C CA . ARG A 1 106 ? -67.466 26.169 85.885 1.00 21.21 106 ARG A CA 1
ATOM 729 C C . ARG A 1 106 ? -66.087 25.563 85.633 1.00 26.41 106 ARG A C 1
ATOM 730 O O . ARG A 1 106 ? -65.501 25.750 84.562 1.00 24.91 106 ARG A O 1
ATOM 738 N N . GLN A 1 107 ? -65.575 24.820 86.611 1.00 29.10 107 GLN A N 1
ATOM 739 C CA . GLN A 1 107 ? -64.263 24.169 86.497 1.00 27.85 107 GLN A CA 1
ATOM 740 C C . GLN A 1 107 ? -64.185 23.210 85.309 1.00 21.36 107 GLN A C 1
ATOM 741 O O . GLN A 1 107 ? -63.138 23.075 84.673 1.00 6.45 107 GLN A O 1
ATOM 747 N N . GLY A 1 108 ? -65.299 22.535 85.042 1.00 22.24 108 GLY A N 1
ATOM 748 C CA . GLY A 1 108 ? -65.361 21.593 83.943 1.00 24.09 108 GLY A CA 1
ATOM 749 C C . GLY A 1 108 ? -65.237 22.275 82.594 1.00 24.31 108 GLY A C 1
ATOM 750 O O . GLY A 1 108 ? -64.516 21.789 81.721 1.00 21.25 108 GLY A O 1
ATOM 751 N N . ILE A 1 109 ? -65.927 23.402 82.418 1.00 19.85 109 ILE A N 1
ATOM 752 C CA . ILE A 1 109 ? -65.860 24.133 81.156 1.00 18.77 109 ILE A CA 1
ATOM 753 C C . ILE A 1 109 ? -64.472 24.713 81.007 1.00 25.47 109 ILE A C 1
ATOM 754 O O . ILE A 1 109 ? -63.859 24.618 79.944 1.00 29.74 109 ILE A O 1
ATOM 759 N N . PHE A 1 110 ? -63.970 25.292 82.093 1.00 26.40 110 PHE A N 1
ATOM 760 C CA . PHE A 1 110 ? -62.634 25.880 82.097 1.00 31.79 110 PHE A CA 1
ATOM 761 C C . PHE A 1 110 ? -61.524 24.893 81.718 1.00 25.14 110 PHE A C 1
ATOM 762 O O . PHE A 1 110 ? -60.512 25.286 81.141 1.00 18.82 110 PHE A O 1
ATOM 770 N N . THR A 1 111 ? -61.712 23.620 82.047 1.00 23.18 111 THR A N 1
ATOM 771 C CA . THR A 1 111 ? -60.697 22.629 81.738 1.00 23.00 111 THR A CA 1
ATOM 772 C C . THR A 1 111 ? -60.654 22.263 80.278 1.00 27.68 111 THR A C 1
ATOM 773 O O . THR A 1 111 ? -59.593 21.942 79.762 1.00 38.58 111 THR A O 1
ATOM 777 N N . ARG A 1 112 ? -61.791 22.299 79.599 1.00 21.92 112 ARG A N 1
ATOM 778 C CA . ARG A 1 112 ? -61.760 21.923 78.200 1.00 25.04 112 ARG A CA 1
ATOM 779 C C . ARG A 1 112 ? -61.822 23.063 77.200 1.00 23.91 112 ARG A C 1
ATOM 780 O O . ARG A 1 112 ? -61.501 22.886 76.033 1.00 33.66 112 ARG A O 1
ATOM 788 N N . ILE A 1 113 ? -62.185 24.249 77.650 1.00 27.79 113 ILE A N 1
ATOM 789 C CA . ILE A 1 113 ? -62.310 25.352 76.712 1.00 29.87 113 ILE A CA 1
ATOM 790 C C . ILE A 1 113 ? -61.323 26.496 77.008 1.00 33.46 113 ILE A C 1
ATOM 791 O O . ILE A 1 113 ? -61.043 27.334 76.144 1.00 25.59 113 ILE A O 1
ATOM 796 N N . ASP A 1 114 ? -60.790 26.503 78.229 1.00 33.35 114 ASP A N 1
ATOM 797 C CA . ASP A 1 114 ? -59.820 27.498 78.683 1.00 30.08 114 ASP A CA 1
ATOM 798 C C . ASP A 1 114 ? -60.449 28.799 79.174 1.00 31.42 114 ASP A C 1
ATOM 799 O O . ASP A 1 114 ? -59.774 29.829 79.279 1.00 33.78 114 ASP A O 1
ATOM 804 N N . VAL A 1 115 ? -61.740 28.758 79.483 1.00 23.48 115 VAL A N 1
ATOM 805 C CA . VAL A 1 115 ? -62.436 29.936 79.973 1.00 17.91 115 VAL A CA 1
ATOM 806 C C . VAL A 1 115 ? -63.423 29.546 81.058 1.00 21.02 115 VAL A C 1
ATOM 807 O O . VAL A 1 115 ? -64.074 28.507 80.978 1.00 22.67 115 VAL A O 1
ATOM 811 N N . ALA A 1 116 ? -63.527 30.393 82.074 1.00 19.46 116 ALA A N 1
ATOM 812 C CA . ALA A 1 116 ? -64.426 30.145 83.188 1.00 21.70 116 ALA A CA 1
ATOM 813 C C . ALA A 1 116 ? -65.535 31.198 83.223 1.00 29.27 116 ALA A C 1
ATOM 814 O O . ALA A 1 116 ? -65.420 32.206 83.921 1.00 39.47 116 ALA A O 1
ATOM 816 N N . PRO A 1 117 ? -66.637 30.965 82.484 1.00 33.32 117 PRO A N 1
ATOM 817 C CA . PRO A 1 117 ? -67.759 31.908 82.439 1.00 34.25 117 PRO A CA 1
ATOM 818 C C . PRO A 1 117 ? -68.522 32.034 83.750 1.00 31.11 117 PRO A C 1
ATOM 819 O O . PRO A 1 117 ? -68.550 31.104 84.552 1.00 26.66 117 PRO A O 1
ATOM 823 N N . ASP A 1 118 ? -69.130 33.197 83.963 1.00 30.32 118 ASP A N 1
ATOM 824 C CA . ASP A 1 118 ? -69.901 33.435 85.171 1.00 30.75 118 ASP A CA 1
ATOM 825 C C . ASP A 1 118 ? -71.250 32.749 85.039 1.00 31.93 118 ASP A C 1
ATOM 826 O O . ASP A 1 118 ? -72.055 33.118 84.189 1.00 36.15 118 ASP A O 1
ATOM 831 N N . VAL A 1 119 ? -71.486 31.742 85.873 1.00 27.39 119 VAL A N 1
ATOM 832 C CA . VAL A 1 119 ? -72.747 31.008 85.848 1.00 26.73 119 VAL A CA 1
ATOM 833 C C . VAL A 1 119 ? -73.474 31.202 87.170 1.00 25.80 119 VAL A C 1
ATOM 834 O O . VAL A 1 119 ? -72.879 31.021 88.231 1.00 25.47 119 VAL A O 1
ATOM 838 N N . VAL A 1 120 ? -74.752 31.581 87.096 1.00 23.65 120 VAL A N 1
ATOM 839 C CA . VAL A 1 120 ? -75.569 31.795 88.291 1.00 25.12 120 VAL A CA 1
ATOM 840 C C . VAL A 1 120 ? -76.884 31.033 88.187 1.00 24.40 120 VAL A C 1
ATOM 841 O O . VAL A 1 120 ? -77.500 30.973 87.119 1.00 24.74 120 VAL A O 1
ATOM 845 N N . ALA A 1 121 ? -77.296 30.446 89.308 1.00 23.94 121 ALA A N 1
ATOM 846 C CA . ALA A 1 121 ? -78.533 29.680 89.378 1.00 20.46 121 ALA A CA 1
ATOM 847 C C . ALA A 1 121 ? -79.715 30.626 89.413 1.00 23.19 121 ALA A C 1
ATOM 848 O O . ALA A 1 121 ? -79.593 31.776 89.822 1.00 28.65 121 ALA A O 1
ATOM 850 N N . LYS A 1 122 ? -80.865 30.128 88.984 1.00 27.86 122 LYS A N 1
ATOM 851 C CA . LYS A 1 122 ? -82.091 30.911 88.938 1.00 20.71 122 LYS A CA 1
ATOM 852 C C . LYS A 1 122 ? -83.240 29.936 89.067 1.00 23.06 122 LYS A C 1
ATOM 853 O O . LYS A 1 122 ? -83.075 28.741 88.816 1.00 16.66 122 LYS A O 1
ATOM 859 N N . ARG A 1 123 ? -84.405 30.447 89.449 1.00 24.06 123 ARG A N 1
ATOM 860 C CA . ARG A 1 123 ? -85.597 29.611 89.603 1.00 26.39 123 ARG A CA 1
ATOM 861 C C . ARG A 1 123 ? -86.776 30.172 88.808 1.00 22.25 123 ARG A C 1
ATOM 862 O O . ARG A 1 123 ? -87.263 31.252 89.114 1.00 26.26 123 ARG A O 1
ATOM 870 N N . VAL A 1 124 ? -87.221 29.445 87.783 1.00 15.96 124 VAL A N 1
ATOM 871 C CA . VAL A 1 124 ? -88.365 29.885 86.992 1.00 21.45 124 VAL A CA 1
ATOM 872 C C . VAL A 1 124 ? -89.643 29.349 87.608 1.00 28.41 124 VAL A C 1
ATOM 873 O O . VAL A 1 124 ? -90.000 29.721 88.718 1.00 44.58 124 VAL A O 1
ATOM 877 N N . LEU A 1 125 ? -90.342 28.466 86.912 1.00 21.90 125 LEU A N 1
ATOM 878 C CA . LEU A 1 125 ? -91.570 27.966 87.482 1.00 23.07 125 LEU A CA 1
ATOM 879 C C . LEU A 1 125 ? -91.303 26.947 88.580 1.00 28.98 125 LEU A C 1
ATOM 880 O O . LEU A 1 125 ? -91.969 25.916 88.682 1.00 34.99 125 LEU A O 1
ATOM 885 N N . GLY A 1 126 ? -90.341 27.264 89.433 1.00 30.80 126 GLY A N 1
ATOM 886 C CA . GLY A 1 126 ? -90.005 26.364 90.516 1.00 36.66 126 GLY A CA 1
ATOM 887 C C . GLY A 1 126 ? -88.817 25.529 90.098 1.00 35.82 126 GLY A C 1
ATOM 888 O O . GLY A 1 126 ? -88.091 24.984 90.935 1.00 30.65 126 GLY A O 1
ATOM 889 N N . GLN A 1 127 ? -88.623 25.428 88.787 1.00 29.14 127 GLN A N 1
ATOM 890 C CA . GLN A 1 127 ? -87.516 24.669 88.252 1.00 22.94 127 GLN A CA 1
ATOM 891 C C . GLN A 1 127 ? -86.248 25.490 88.380 1.00 23.54 127 GLN A C 1
ATOM 892 O O . GLN A 1 127 ? -86.303 26.715 88.457 1.00 27.02 127 GLN A O 1
ATOM 898 N N . ARG A 1 128 ? -85.108 24.807 88.418 1.00 20.53 128 ARG A N 1
ATOM 899 C CA . ARG A 1 128 ? -83.815 25.472 88.542 1.00 21.70 128 ARG A CA 1
ATOM 900 C C . ARG A 1 128 ? -83.155 25.610 87.186 1.00 20.79 128 ARG A C 1
ATOM 901 O O . ARG A 1 128 ? -83.276 24.722 86.348 1.00 23.37 128 ARG A O 1
ATOM 909 N N . VAL A 1 129 ? -82.467 26.723 86.957 1.00 18.57 129 VAL A N 1
ATOM 910 C CA . VAL A 1 129 ? -81.768 26.901 85.688 1.00 22.21 129 VAL A CA 1
ATOM 911 C C . VAL A 1 129 ? -80.470 27.659 85.892 1.00 27.11 129 VAL A C 1
ATOM 912 O O . VAL A 1 129 ? -80.337 28.444 86.832 1.00 29.96 129 VAL A O 1
ATOM 916 N N . LEU A 1 130 ? -79.497 27.404 85.025 1.00 26.95 130 LEU A N 1
ATOM 917 C CA . LEU A 1 130 ? -78.224 28.099 85.128 1.00 21.15 130 LEU A CA 1
ATOM 918 C C . LEU A 1 130 ? -78.098 29.217 84.106 1.00 19.69 130 LEU A C 1
ATOM 919 O O . LEU A 1 130 ? -78.297 29.015 82.911 1.00 24.42 130 LEU A O 1
ATOM 924 N N . ALA A 1 131 ? -77.779 30.406 84.591 1.00 17.05 131 ALA A N 1
ATOM 925 C CA . ALA A 1 131 ? -77.590 31.537 83.713 1.00 12.80 131 ALA A CA 1
ATOM 926 C C . ALA A 1 131 ? -76.089 31.617 83.522 1.00 16.65 131 ALA A C 1
ATOM 927 O O . ALA A 1 131 ? -75.356 31.824 84.483 1.00 16.25 131 ALA A O 1
ATOM 929 N N . ILE A 1 132 ? -75.621 31.418 82.299 1.00 9.89 132 ILE A N 1
ATOM 930 C CA . ILE A 1 132 ? -74.196 31.508 82.067 1.00 16.38 132 ILE A CA 1
ATOM 931 C C . ILE A 1 132 ? -73.866 32.760 81.271 1.00 23.06 132 ILE A C 1
ATOM 932 O O . ILE A 1 132 ? -74.359 32.954 80.155 1.00 20.40 132 ILE A O 1
ATOM 937 N N . TYR A 1 133 ? -73.028 33.610 81.852 1.00 20.17 133 TYR A N 1
ATOM 938 C CA . TYR A 1 133 ? -72.640 34.846 81.202 1.00 21.17 133 TYR A CA 1
ATOM 939 C C . TYR A 1 133 ? -71.226 34.714 80.672 1.00 24.97 133 TYR A C 1
ATOM 940 O O . TYR A 1 133 ? -70.259 34.604 81.435 1.00 31.06 133 TYR A O 1
ATOM 949 N N . VAL A 1 134 ? -71.106 34.714 79.353 1.00 15.25 134 VAL A N 1
ATOM 950 C CA . VAL A 1 134 ? -69.802 34.594 78.739 1.00 14.98 134 VAL A CA 1
ATOM 951 C C . VAL A 1 134 ? -69.418 35.894 78.029 1.00 14.17 134 VAL A C 1
ATOM 952 O O . VAL A 1 134 ? -70.190 36.440 77.246 1.00 13.97 134 VAL A O 1
ATOM 956 N N . ALA A 1 135 ? -68.229 36.402 78.358 1.00 17.36 135 ALA A N 1
ATOM 957 C CA . ALA A 1 135 ? -67.700 37.642 77.790 1.00 17.07 135 ALA A CA 1
ATOM 958 C C . ALA A 1 135 ? -66.915 37.375 76.516 1.00 20.53 135 ALA A C 1
ATOM 959 O O . ALA A 1 135 ? -66.427 36.264 76.306 1.00 28.05 135 ALA A O 1
ATOM 961 N N . ALA A 1 136 ? -66.798 38.395 75.670 1.00 21.34 136 ALA A N 1
ATOM 962 C CA . ALA A 1 136 ? -66.065 38.272 74.416 1.00 14.38 136 ALA A CA 1
ATOM 963 C C . ALA A 1 136 ? -64.605 37.943 74.711 1.00 21.23 136 ALA A C 1
ATOM 964 O O . ALA A 1 136 ? -63.966 38.593 75.543 1.00 17.06 136 ALA A O 1
ATOM 966 N N . ALA A 1 137 ? -64.086 36.929 74.026 1.00 19.05 137 ALA A N 1
ATOM 967 C CA . ALA A 1 137 ? -62.710 36.490 74.216 1.00 20.35 137 ALA A CA 1
ATOM 968 C C . ALA A 1 137 ? -61.739 37.450 73.569 1.00 18.10 137 ALA A C 1
ATOM 969 O O . ALA A 1 137 ? -62.043 38.037 72.539 1.00 20.53 137 ALA A O 1
ATOM 971 N N . ALA A 1 138 ? -60.562 37.613 74.159 1.00 18.22 138 ALA A N 1
ATOM 972 C CA . ALA A 1 138 ? -59.591 38.525 73.571 1.00 21.38 138 ALA A CA 1
ATOM 973 C C . ALA A 1 138 ? -58.885 37.857 72.389 1.00 21.31 138 ALA A C 1
ATOM 974 O O . ALA A 1 138 ? -58.132 38.502 71.655 1.00 15.19 138 ALA A O 1
ATOM 976 N N . GLU A 1 139 ? -59.140 36.560 72.212 1.00 20.52 139 GLU A N 1
ATOM 977 C CA . GLU A 1 139 ? -58.560 35.771 71.113 1.00 22.44 139 GLU A CA 1
ATOM 978 C C . GLU A 1 139 ? -59.474 34.583 70.865 1.00 19.68 139 GLU A C 1
ATOM 979 O O . GLU A 1 139 ? -60.220 34.180 71.755 1.00 23.50 139 GLU A O 1
ATOM 985 N N . PRO A 1 140 ? -59.435 34.010 69.656 1.00 17.72 140 PRO A N 1
ATOM 986 C CA . PRO A 1 140 ? -60.299 32.864 69.365 1.00 14.23 140 PRO A CA 1
ATOM 987 C C . PRO A 1 140 ? -60.216 31.728 70.375 1.00 10.18 140 PRO A C 1
ATOM 988 O O . PRO A 1 140 ? -59.138 31.352 70.835 1.00 3.73 140 PRO A O 1
ATOM 992 N N . ILE A 1 141 ? -61.381 31.194 70.720 1.00 12.47 141 ILE A N 1
ATOM 993 C CA . ILE A 1 141 ? -61.483 30.098 71.676 1.00 16.81 141 ILE A CA 1
ATOM 994 C C . ILE A 1 141 ? -61.923 28.853 70.918 1.00 21.26 141 ILE A C 1
ATOM 995 O O . ILE A 1 141 ? -63.071 28.769 70.481 1.00 20.74 141 ILE A O 1
ATOM 1000 N N . GLU A 1 142 ? -61.013 27.897 70.749 1.00 21.50 142 GLU A N 1
ATOM 1001 C CA . GLU A 1 142 ? -61.337 26.659 70.046 1.00 28.79 142 GLU A CA 1
ATOM 1002 C C . GLU A 1 142 ? -62.115 25.729 70.965 1.00 28.99 142 GLU A C 1
ATOM 1003 O O . GLU A 1 142 ? -61.833 25.665 72.159 1.00 33.88 142 GLU A O 1
ATOM 1009 N N . ASP A 1 143 ? -63.097 25.014 70.422 1.00 23.26 143 ASP A N 1
ATOM 1010 C CA . ASP A 1 143 ? -63.898 24.129 71.257 1.00 22.07 143 ASP A CA 1
ATOM 1011 C C . ASP A 1 143 ? -63.277 22.750 71.459 1.00 22.02 143 ASP A C 1
ATOM 1012 O O . ASP A 1 143 ? -62.156 22.493 71.036 1.00 19.90 143 ASP A O 1
ATOM 1017 N N . THR A 1 144 ? -64.020 21.861 72.108 1.00 25.22 144 THR A N 1
ATOM 1018 C CA . THR A 1 144 ? -63.534 20.517 72.398 1.00 26.37 144 THR A CA 1
ATOM 1019 C C . THR A 1 144 ? -63.059 19.732 71.188 1.00 25.10 144 THR A C 1
ATOM 1020 O O . THR A 1 144 ? -62.256 18.813 71.324 1.00 34.55 144 THR A O 1
ATOM 1024 N N . SER A 1 145 ? -63.569 20.090 70.014 1.00 30.03 145 SER A N 1
ATOM 1025 C CA . SER A 1 145 ? -63.205 19.422 68.769 1.00 32.35 145 SER A CA 1
ATOM 1026 C C . SER A 1 145 ? -62.232 20.279 67.947 1.00 38.35 145 SER A C 1
ATOM 1027 O O . SER A 1 145 ? -62.071 20.071 66.741 1.00 37.71 145 SER A O 1
ATOM 1030 N N . ASP A 1 146 ? -61.589 21.240 68.610 1.00 41.11 146 ASP A N 1
ATOM 1031 C CA . ASP A 1 146 ? -60.636 22.153 67.970 1.00 41.64 146 ASP A CA 1
ATOM 1032 C C . ASP A 1 146 ? -61.252 22.967 66.846 1.00 38.86 146 ASP A C 1
ATOM 1033 O O . ASP A 1 146 ? -60.622 23.184 65.808 1.00 36.74 146 ASP A O 1
ATOM 1038 N N . ARG A 1 147 ? -62.486 23.416 67.057 1.00 34.53 147 ARG A N 1
ATOM 1039 C CA . ARG A 1 147 ? -63.175 24.225 66.061 1.00 28.88 147 ARG A CA 1
ATOM 1040 C C . ARG A 1 147 ? -63.303 25.646 66.586 1.00 26.47 147 ARG A C 1
ATOM 1041 O O . ARG A 1 147 ? -63.288 25.893 67.796 1.00 16.18 147 ARG A O 1
ATOM 1049 N N . LEU A 1 148 ? -63.428 26.573 65.652 1.00 25.58 148 LEU A N 1
ATOM 1050 C CA . LEU A 1 148 ? -63.551 27.978 65.965 1.00 22.82 148 LEU A CA 1
ATOM 1051 C C . LEU A 1 148 ? -64.791 28.531 65.265 1.00 22.35 148 LEU A C 1
ATOM 1052 O O . LEU A 1 148 ? -64.742 28.883 64.090 1.00 25.85 148 LEU A O 1
ATOM 1057 N N . ARG A 1 149 ? -65.906 28.588 65.983 1.00 16.90 149 ARG A N 1
ATOM 1058 C CA . ARG A 1 149 ? -67.141 29.096 65.416 1.00 18.65 149 ARG A CA 1
ATOM 1059 C C . ARG A 1 149 ? -67.787 30.113 66.355 1.00 21.27 149 ARG A C 1
ATOM 1060 O O . ARG A 1 149 ? -67.482 30.159 67.544 1.00 23.20 149 ARG A O 1
ATOM 1068 N N . TRP A 1 150 ? -68.667 30.943 65.811 1.00 27.36 150 TRP A N 1
ATOM 1069 C CA . TRP A 1 150 ? -69.338 31.958 66.610 1.00 25.96 150 TRP A CA 1
ATOM 1070 C C . TRP A 1 150 ? -70.837 32.018 66.346 1.00 23.86 150 TRP A C 1
ATOM 1071 O O . TRP A 1 150 ? -71.292 31.633 65.280 1.00 24.43 150 TRP A O 1
ATOM 1082 N N . ARG A 1 151 ? -71.598 32.514 67.317 1.00 23.72 151 ARG A N 1
ATOM 1083 C CA . ARG A 1 151 ? -73.052 32.644 67.199 1.00 15.81 151 ARG A CA 1
ATOM 1084 C C . ARG A 1 151 ? -73.536 33.470 66.004 1.00 16.58 151 ARG A C 1
ATOM 1085 O O . ARG A 1 151 ? -73.034 34.566 65.747 1.00 14.59 151 ARG A O 1
ATOM 1093 N N . VAL A 1 152 ? -74.496 32.942 65.254 1.00 9.77 152 VAL A N 1
ATOM 1094 C CA . VAL A 1 152 ? -75.047 33.743 64.169 1.00 21.05 152 VAL A CA 1
ATOM 1095 C C . VAL A 1 152 ? -76.526 33.978 64.488 1.00 26.32 152 VAL A C 1
ATOM 1096 O O . VAL A 1 152 ? -76.877 34.942 65.173 1.00 32.54 152 VAL A O 1
ATOM 1100 N N . GLY A 1 153 ? -77.410 33.121 64.008 1.00 20.97 153 GLY A N 1
ATOM 1101 C CA . GLY A 1 153 ? -78.801 33.345 64.337 1.00 26.36 153 GLY A CA 1
ATOM 1102 C C . GLY A 1 153 ? -78.932 32.774 65.723 1.00 27.98 153 GLY A C 1
ATOM 1103 O O . GLY A 1 153 ? -78.361 33.301 66.681 1.00 18.46 153 GLY A O 1
ATOM 1104 N N . ASP A 1 154 ? -79.684 31.686 65.822 1.00 30.95 154 ASP A N 1
ATOM 1105 C CA . ASP A 1 154 ? -79.860 31.002 67.087 1.00 40.62 154 ASP A CA 1
ATOM 1106 C C . ASP A 1 154 ? -78.847 29.876 67.104 1.00 42.53 154 ASP A C 1
ATOM 1107 O O . ASP A 1 154 ? -78.630 29.230 68.123 1.00 49.80 154 ASP A O 1
ATOM 1112 N N . SER A 1 155 ? -78.232 29.647 65.954 1.00 36.96 155 SER A N 1
ATOM 1113 C CA . SER A 1 155 ? -77.238 28.603 65.834 1.00 42.30 155 SER A CA 1
ATOM 1114 C C . SER A 1 155 ? -75.913 29.254 65.538 1.00 37.99 155 SER A C 1
ATOM 1115 O O . SER A 1 155 ? -75.856 30.432 65.178 1.00 36.78 155 SER A O 1
ATOM 1118 N N . CYS A 1 156 ? -74.839 28.493 65.671 1.00 35.51 156 CYS A N 1
ATOM 1119 C CA . CYS A 1 156 ? -73.552 29.074 65.375 1.00 44.15 156 CYS A CA 1
ATOM 1120 C C . CYS A 1 156 ? -72.685 28.296 64.393 1.00 36.13 156 CYS A C 1
ATOM 1121 O O . CYS A 1 156 ? -72.459 27.099 64.536 1.00 28.61 156 CYS A O 1
ATOM 1124 N N . ARG A 1 157 ? -72.241 29.032 63.378 1.00 33.21 157 ARG A N 1
ATOM 1125 C CA . ARG A 1 157 ? -71.428 28.547 62.279 1.00 33.75 157 ARG A CA 1
ATOM 1126 C C . ARG A 1 157 ? -69.948 28.843 62.502 1.00 28.01 157 ARG A C 1
ATOM 1127 O O . ARG A 1 157 ? -69.589 29.711 63.284 1.00 28.59 157 ARG A O 1
ATOM 1135 N N . PRO A 1 158 ? -69.070 28.140 61.772 1.00 26.30 158 PRO A N 1
ATOM 1136 C CA . PRO A 1 158 ? -67.618 28.299 61.873 1.00 29.03 158 PRO A CA 1
ATOM 1137 C C . PRO A 1 158 ? -67.064 29.489 61.117 1.00 22.41 158 PRO A C 1
ATOM 1138 O O . PRO A 1 158 ? -67.666 29.920 60.138 1.00 29.89 158 PRO A O 1
ATOM 1142 N N . VAL A 1 159 ? -65.922 30.010 61.578 1.00 29.09 159 VAL A N 1
ATOM 1143 C CA . VAL A 1 159 ? -65.246 31.154 60.941 1.00 31.19 159 VAL A CA 1
ATOM 1144 C C . VAL A 1 159 ? -63.736 31.072 60.974 1.00 28.46 159 VAL A C 1
ATOM 1145 O O . VAL A 1 159 ? -63.161 30.630 61.963 1.00 30.86 159 VAL A O 1
ATOM 1149 N N . ASP A 1 160 ? -63.094 31.521 59.900 1.00 29.23 160 ASP A N 1
ATOM 1150 C CA . ASP A 1 160 ? -61.638 31.487 59.848 1.00 34.14 160 ASP A CA 1
ATOM 1151 C C . ASP A 1 160 ? -61.016 32.623 60.664 1.00 32.90 160 ASP A C 1
ATOM 1152 O O . ASP A 1 160 ? -61.644 33.662 60.901 1.00 23.04 160 ASP A O 1
ATOM 1157 N N . ARG A 1 161 ? -59.787 32.406 61.118 1.00 28.07 161 ARG A N 1
ATOM 1158 C CA . ARG A 1 161 ? -59.088 33.411 61.906 1.00 30.72 161 ARG A CA 1
ATOM 1159 C C . ARG A 1 161 ? -59.058 34.756 61.189 1.00 29.26 161 ARG A C 1
ATOM 1160 O O . ARG A 1 161 ? -59.208 35.812 61.810 1.00 17.58 161 ARG A O 1
ATOM 1168 N N . ALA A 1 162 ? -58.863 34.695 59.874 1.00 31.28 162 ALA A N 1
ATOM 1169 C CA . ALA A 1 162 ? -58.802 35.875 59.015 1.00 31.39 162 ALA A CA 1
ATOM 1170 C C . ALA A 1 162 ? -59.985 36.808 59.229 1.00 34.47 162 ALA A C 1
ATOM 1171 O O . ALA A 1 162 ? -59.806 38.020 59.404 1.00 29.49 162 ALA A O 1
ATOM 1173 N N . GLU A 1 163 ? -61.192 36.238 59.204 1.00 36.04 163 GLU A N 1
ATOM 1174 C CA . GLU A 1 163 ? -62.412 37.017 59.394 1.00 35.48 163 GLU A CA 1
ATOM 1175 C C . GLU A 1 163 ? -62.553 37.348 60.875 1.00 32.11 163 GLU A C 1
ATOM 1176 O O . GLU A 1 163 ? -62.784 38.496 61.236 1.00 34.10 163 GLU A O 1
ATOM 1182 N N . TRP A 1 164 ? -62.379 36.355 61.738 1.00 20.03 164 TRP A N 1
ATOM 1183 C CA . TRP A 1 164 ? -62.526 36.620 63.158 1.00 27.00 164 TRP A CA 1
ATOM 1184 C C . TRP A 1 164 ? -61.776 37.848 63.663 1.00 28.73 164 TRP A C 1
ATOM 1185 O O . TRP A 1 164 ? -62.320 38.644 64.445 1.00 27.89 164 TRP A O 1
ATOM 1196 N N . TRP A 1 165 ? -60.525 38.000 63.247 1.00 21.12 165 TRP A N 1
ATOM 1197 C CA . TRP A 1 165 ? -59.754 39.129 63.722 1.00 23.23 165 TRP A CA 1
ATOM 1198 C C . TRP A 1 165 ? -60.181 40.477 63.183 1.00 29.19 165 TRP A C 1
ATOM 1199 O O . TRP A 1 165 ? -60.343 41.417 63.962 1.00 29.16 165 TRP A O 1
ATOM 1210 N N . GLU A 1 166 ? -60.382 40.596 61.873 1.00 30.50 166 GLU A N 1
ATOM 1211 C CA . GLU A 1 166 ? -60.786 41.897 61.350 1.00 36.31 166 GLU A CA 1
ATOM 1212 C C . GLU A 1 166 ? -62.005 42.385 62.117 1.00 33.51 166 GLU A C 1
ATOM 1213 O O . GLU A 1 166 ? -62.178 43.588 62.310 1.00 28.58 166 GLU A O 1
ATOM 1219 N N . TYR A 1 167 ? -62.829 41.440 62.569 1.00 26.99 167 TYR A N 1
ATOM 1220 C CA . TYR A 1 167 ? -64.024 41.766 63.327 1.00 17.87 167 TYR A CA 1
ATOM 1221 C C . TYR A 1 167 ? -63.668 42.106 64.754 1.00 17.12 167 TYR A C 1
ATOM 1222 O O . TYR A 1 167 ? -64.256 43.010 65.336 1.00 14.16 167 TYR A O 1
ATOM 1231 N N . GLN A 1 168 ? -62.700 41.395 65.321 1.00 22.16 168 GLN A N 1
ATOM 1232 C CA . GLN A 1 168 ? -62.284 41.684 66.693 1.00 21.80 168 GLN A CA 1
ATOM 1233 C C . GLN A 1 168 ? -61.679 43.097 66.726 1.00 25.20 168 GLN A C 1
ATOM 1234 O O . GLN A 1 168 ? -62.094 43.939 67.532 1.00 19.22 168 GLN A O 1
ATOM 1240 N N . ARG A 1 169 ? -60.736 43.369 65.825 1.00 25.80 169 ARG A N 1
ATOM 1241 C CA . ARG A 1 169 ? -60.117 44.691 65.730 1.00 23.69 169 ARG A CA 1
ATOM 1242 C C . ARG A 1 169 ? -61.187 45.764 65.654 1.00 24.73 169 ARG A C 1
ATOM 1243 O O . ARG A 1 169 ? -61.108 46.785 66.328 1.00 28.22 169 ARG A O 1
ATOM 1251 N N . ALA A 1 170 ? -62.181 45.516 64.807 1.00 27.34 170 ALA A N 1
ATOM 1252 C CA . ALA A 1 170 ? -63.271 46.458 64.593 1.00 26.66 170 ALA A CA 1
ATOM 1253 C C . ALA A 1 170 ? -64.193 46.671 65.787 1.00 29.27 170 ALA A C 1
ATOM 1254 O O . ALA A 1 170 ? -64.237 47.760 66.352 1.00 41.11 170 ALA A O 1
ATOM 1256 N N . GLN A 1 171 ? -64.929 45.647 66.182 1.00 20.47 171 GLN A N 1
ATOM 1257 C CA . GLN A 1 171 ? -65.839 45.847 67.277 1.00 26.25 171 GLN A CA 1
ATOM 1258 C C . GLN A 1 171 ? -65.538 45.091 68.554 1.00 32.36 171 GLN A C 1
ATOM 1259 O O . GLN A 1 171 ? -66.374 44.337 69.036 1.00 49.58 171 GLN A O 1
ATOM 1265 N N . SER A 1 172 ? -64.354 45.296 69.117 1.00 36.13 172 SER A N 1
ATOM 1266 C CA . SER A 1 172 ? -63.982 44.618 70.361 1.00 41.58 172 SER A CA 1
ATOM 1267 C C . SER A 1 172 ? -62.873 45.351 71.109 1.00 46.37 172 SER A C 1
ATOM 1268 O O . SER A 1 172 ? -62.441 46.434 70.705 1.00 50.55 172 SER A O 1
ATOM 1271 N N . GLY A 1 173 ? -62.423 44.749 72.207 1.00 49.48 173 GLY A N 1
ATOM 1272 C CA . GLY A 1 173 ? -61.369 45.340 73.012 1.00 51.79 173 GLY A CA 1
ATOM 1273 C C . GLY A 1 173 ? -60.135 45.641 72.189 1.00 50.58 173 GLY A C 1
ATOM 1274 O O . GLY A 1 173 ? -60.075 45.322 71.000 1.00 56.14 173 GLY A O 1
ATOM 1275 N N . PHE A 1 174 ? -59.134 46.257 72.801 1.00 41.02 174 PHE A N 1
ATOM 1276 C CA . PHE A 1 174 ? -57.942 46.572 72.040 1.00 33.27 174 PHE A CA 1
ATOM 1277 C C . PHE A 1 174 ? -56.819 45.568 72.261 1.00 37.70 174 PHE A C 1
ATOM 1278 O O . PHE A 1 174 ? -56.329 45.400 73.379 1.00 41.72 174 PHE A O 1
ATOM 1286 N N . ASP A 1 175 ? -56.437 44.872 71.193 1.00 39.37 175 ASP A N 1
ATOM 1287 C CA . ASP A 1 175 ? -55.338 43.910 71.272 1.00 38.38 175 ASP A CA 1
ATOM 1288 C C . ASP A 1 175 ? -54.163 44.553 70.586 1.00 31.10 175 ASP A C 1
ATOM 1289 O O . ASP A 1 175 ? -54.020 44.470 69.369 1.00 36.14 175 ASP A O 1
ATOM 1294 N N . PRO A 1 176 ? -53.290 45.190 71.368 1.00 22.60 176 PRO A N 1
ATOM 1295 C CA . PRO A 1 176 ? -52.125 45.857 70.794 1.00 22.49 176 PRO A CA 1
ATOM 1296 C C . PRO A 1 176 ? -51.358 45.054 69.743 1.00 20.18 176 PRO A C 1
ATOM 1297 O O . PRO A 1 176 ? -50.963 45.593 68.705 1.00 21.79 176 PRO A O 1
ATOM 1309 N N . ALA A 1 178 ? -52.464 43.005 67.777 1.00 31.63 178 ALA A N 1
ATOM 1310 C CA . ALA A 1 178 ? -53.348 42.728 66.637 1.00 35.73 178 ALA A CA 1
ATOM 1311 C C . ALA A 1 178 ? -53.575 43.963 65.779 1.00 29.00 178 ALA A C 1
ATOM 1312 O O . ALA A 1 178 ? -54.173 43.873 64.709 1.00 18.85 178 ALA A O 1
ATOM 1314 N N . GLN A 1 179 ? -53.085 45.104 66.254 1.00 29.50 179 GLN A N 1
ATOM 1315 C CA . GLN A 1 179 ? -53.243 46.368 65.543 1.00 36.09 179 GLN A CA 1
ATOM 1316 C C . GLN A 1 179 ? -52.578 46.364 64.169 1.00 32.72 179 GLN A C 1
ATOM 1317 O O . GLN A 1 179 ? -51.612 45.640 63.955 1.00 42.08 179 GLN A O 1
ATOM 1323 N N . VAL A 1 180 ? -53.092 47.173 63.244 1.00 27.40 180 VAL A N 1
ATOM 1324 C CA . VAL A 1 180 ? -52.523 47.233 61.900 1.00 27.89 180 VAL A CA 1
ATOM 1325 C C . VAL A 1 180 ? -51.226 48.017 61.883 1.00 31.16 180 VAL A C 1
ATOM 1326 O O . VAL A 1 180 ? -51.082 48.997 62.613 1.00 35.40 180 VAL A O 1
ATOM 1330 N N . THR A 1 181 ? -50.282 47.568 61.059 1.00 30.80 181 THR A N 1
ATOM 1331 C CA . THR A 1 181 ? -48.992 48.235 60.915 1.00 26.99 181 THR A CA 1
ATOM 1332 C C . THR A 1 181 ? -48.840 48.622 59.441 1.00 33.31 181 THR A C 1
ATOM 1333 O O . THR A 1 181 ? -49.733 48.368 58.623 1.00 31.43 181 THR A O 1
ATOM 1337 N N . THR A 1 182 ? -47.703 49.229 59.110 1.00 26.58 182 THR A N 1
ATOM 1338 C CA . THR A 1 182 ? -47.417 49.665 57.749 1.00 24.01 182 THR A CA 1
ATOM 1339 C C . THR A 1 182 ? -46.664 48.615 56.950 1.00 28.41 182 THR A C 1
ATOM 1340 O O . THR A 1 182 ? -46.316 48.838 55.783 1.00 29.70 182 THR A O 1
ATOM 1344 N N . ALA A 1 183 ? -46.421 47.471 57.589 1.00 31.71 183 ALA A N 1
ATOM 1345 C CA . ALA A 1 183 ? -45.703 46.358 56.982 1.00 23.58 183 ALA A CA 1
ATOM 1346 C C . ALA A 1 183 ? -46.614 45.619 56.030 1.00 30.04 183 ALA A C 1
ATOM 1347 O O . ALA A 1 183 ? -47.780 45.367 56.338 1.00 33.41 183 ALA A O 1
ATOM 1349 N N . THR A 1 184 ? -46.066 45.281 54.870 1.00 34.16 184 THR A N 1
ATOM 1350 C CA . THR A 1 184 ? -46.797 44.577 53.824 1.00 35.56 184 THR A CA 1
ATOM 1351 C C . THR A 1 184 ? -46.172 43.207 53.506 1.00 35.71 184 THR A C 1
ATOM 1352 O O . THR A 1 184 ? -45.128 42.849 54.053 1.00 30.15 184 THR A O 1
ATOM 1356 N N . LEU A 1 185 ? -46.822 42.446 52.629 1.00 27.01 185 LEU A N 1
ATOM 1357 C CA . LEU A 1 185 ? -46.337 41.128 52.248 1.00 24.72 185 LEU A CA 1
ATOM 1358 C C . LEU A 1 185 ? -44.873 41.166 51.811 1.00 32.81 185 LEU A C 1
ATOM 1359 O O . LEU A 1 185 ? -44.115 40.219 52.037 1.00 25.40 185 LEU A O 1
ATOM 1364 N N . GLY A 1 186 ? -44.477 42.270 51.188 1.00 31.86 186 GLY A N 1
ATOM 1365 C CA . GLY A 1 186 ? -43.110 42.407 50.723 1.00 29.77 186 GLY A CA 1
ATOM 1366 C C . GLY A 1 186 ? -42.083 42.494 51.835 1.00 31.06 186 GLY A C 1
ATOM 1367 O O . GLY A 1 186 ? -40.880 42.409 51.579 1.00 33.19 186 GLY A O 1
ATOM 1368 N N . ASP A 1 187 ? -42.548 42.664 53.069 1.00 30.16 187 ASP A N 1
ATOM 1369 C CA . ASP A 1 187 ? -41.652 42.774 54.214 1.00 26.99 187 ASP A CA 1
ATOM 1370 C C . ASP A 1 187 ? -41.417 41.421 54.879 1.00 24.75 187 ASP A C 1
ATOM 1371 O O . ASP A 1 187 ? -40.521 41.280 55.705 1.00 27.19 187 ASP A O 1
ATOM 1376 N N . ALA A 1 188 ? -42.229 40.435 54.515 1.00 21.41 188 ALA A N 1
ATOM 1377 C CA . ALA A 1 188 ? -42.105 39.094 55.069 1.00 22.79 188 ALA A CA 1
ATOM 1378 C C . ALA A 1 188 ? -40.912 38.368 54.457 1.00 33.15 188 ALA A C 1
ATOM 1379 O O . ALA A 1 188 ? -40.838 38.195 53.236 1.00 40.37 188 ALA A O 1
ATOM 1381 N N . ARG A 1 189 ? -39.985 37.925 55.300 1.00 31.62 189 ARG A N 1
ATOM 1382 C CA . ARG A 1 189 ? -38.795 37.238 54.810 1.00 35.43 189 ARG A CA 1
ATOM 1383 C C . ARG A 1 189 ? -39.124 35.824 54.362 1.00 36.60 189 ARG A C 1
ATOM 1384 O O . ARG A 1 189 ? -39.854 35.101 55.039 1.00 38.34 189 ARG A O 1
ATOM 1392 N N . PRO A 1 190 ? -38.593 35.413 53.205 1.00 35.03 190 PRO A N 1
ATOM 1393 C CA . PRO A 1 190 ? -38.857 34.062 52.704 1.00 33.24 190 PRO A CA 1
ATOM 1394 C C . PRO A 1 190 ? -38.385 32.985 53.676 1.00 28.42 190 PRO A C 1
ATOM 1395 O O . PRO A 1 190 ? -38.986 31.920 53.778 1.00 25.41 190 PRO A O 1
ATOM 1399 N N . ALA A 1 191 ? -37.306 33.283 54.388 1.00 21.29 191 ALA A N 1
ATOM 1400 C CA . ALA A 1 191 ? -36.743 32.354 55.354 1.00 25.60 191 ALA A CA 1
ATOM 1401 C C . ALA A 1 191 ? -37.737 32.060 56.470 1.00 31.18 191 ALA A C 1
ATOM 1402 O O . ALA A 1 191 ? -37.864 30.919 56.936 1.00 31.37 191 ALA A O 1
ATOM 1404 N N . ALA A 1 192 ? -38.432 33.105 56.906 1.00 28.60 192 ALA A N 1
ATOM 1405 C CA . ALA A 1 192 ? -39.418 32.988 57.972 1.00 21.58 192 ALA A CA 1
ATOM 1406 C C . ALA A 1 192 ? -40.606 32.183 57.465 1.00 21.27 192 ALA A C 1
ATOM 1407 O O . ALA A 1 192 ? -41.129 31.321 58.172 1.00 13.24 192 ALA A O 1
ATOM 1409 N N . LEU A 1 193 ? -41.026 32.477 56.239 1.00 11.02 193 LEU A N 1
ATOM 1410 C CA . LEU A 1 193 ? -42.145 31.776 55.656 1.00 8.25 193 LEU A CA 1
ATOM 1411 C C . LEU A 1 193 ? -41.786 30.325 55.460 1.00 14.66 193 LEU A C 1
ATOM 1412 O O . LEU A 1 193 ? -42.602 29.427 55.694 1.00 8.29 193 LEU A O 1
ATOM 1417 N N . ALA A 1 194 ? -40.556 30.090 55.020 1.00 15.99 194 ALA A N 1
ATOM 1418 C CA . ALA A 1 194 ? -40.095 28.725 54.788 1.00 20.93 194 ALA A CA 1
ATOM 1419 C C . ALA A 1 194 ? -40.202 27.923 56.088 1.00 22.86 194 ALA A C 1
ATOM 1420 O O . ALA A 1 194 ? -40.628 26.764 56.082 1.00 21.08 194 ALA A O 1
ATOM 1422 N N . LEU A 1 195 ? -39.816 28.566 57.188 1.00 19.29 195 LEU A N 1
ATOM 1423 C CA . LEU A 1 195 ? -39.852 27.971 58.510 1.00 12.21 195 LEU A CA 1
ATOM 1424 C C . LEU A 1 195 ? -41.247 27.565 58.908 1.00 13.99 195 LEU A C 1
ATOM 1425 O O . LEU A 1 195 ? -41.455 26.479 59.439 1.00 19.63 195 LEU A O 1
ATOM 1430 N N . ALA A 1 196 ? -42.197 28.461 58.672 1.00 16.08 196 ALA A N 1
ATOM 1431 C CA . ALA A 1 196 ? -43.583 28.205 59.022 1.00 15.37 196 ALA A CA 1
ATOM 1432 C C . ALA A 1 196 ? -44.081 26.997 58.260 1.00 18.67 196 ALA A C 1
ATOM 1433 O O . ALA A 1 196 ? -44.829 26.189 58.802 1.00 26.40 196 ALA A O 1
ATOM 1435 N N . ARG A 1 197 ? -43.644 26.876 57.007 1.00 21.56 197 ARG A N 1
ATOM 1436 C CA . ARG A 1 197 ? -44.039 25.768 56.142 1.00 29.34 197 ARG A CA 1
ATOM 1437 C C . ARG A 1 197 ? -43.446 24.438 56.565 1.00 33.68 197 ARG A C 1
ATOM 1438 O O . ARG A 1 197 ? -44.090 23.396 56.435 1.00 33.88 197 ARG A O 1
ATOM 1446 N N . LYS A 1 198 ? -42.211 24.453 57.048 1.00 34.43 198 LYS A N 1
ATOM 1447 C CA . LYS A 1 198 ? -41.617 23.196 57.443 1.00 36.48 198 LYS A CA 1
ATOM 1448 C C . LYS A 1 198 ? -42.132 22.776 58.808 1.00 36.44 198 LYS A C 1
ATOM 1449 O O . LYS A 1 198 ? -41.958 21.630 59.203 1.00 46.04 198 LYS A O 1
ATOM 1455 N N . TRP A 1 199 ? -42.785 23.692 59.521 1.00 36.10 199 TRP A N 1
ATOM 1456 C CA . TRP A 1 199 ? -43.330 23.360 60.838 1.00 40.10 199 TRP A CA 1
ATOM 1457 C C . TRP A 1 199 ? -44.798 22.940 60.797 1.00 44.49 199 TRP A C 1
ATOM 1458 O O . TRP A 1 199 ? -45.309 22.369 61.764 1.00 44.90 199 TRP A O 1
ATOM 1469 N N . ASP A 1 200 ? -45.475 23.234 59.688 1.00 44.45 200 ASP A N 1
ATOM 1470 C CA . ASP A 1 200 ? -46.881 22.863 59.515 1.00 44.11 200 ASP A CA 1
ATOM 1471 C C . ASP A 1 200 ? -47.137 22.513 58.057 1.00 47.85 200 ASP A C 1
ATOM 1472 O O . ASP A 1 200 ? -47.259 23.393 57.205 1.00 45.59 200 ASP A O 1
ATOM 1477 N N . PRO A 1 201 ? -47.246 21.213 57.758 1.00 53.49 201 PRO A N 1
ATOM 1478 C CA . PRO A 1 201 ? -47.484 20.710 56.402 1.00 54.51 201 PRO A CA 1
ATOM 1479 C C . PRO A 1 201 ? -48.816 21.128 55.796 1.00 48.64 201 PRO A C 1
ATOM 1480 O O . PRO A 1 201 ? -49.080 20.862 54.626 1.00 52.29 201 PRO A O 1
ATOM 1484 N N . ALA A 1 202 ? -49.651 21.785 56.593 1.00 40.95 202 ALA A N 1
ATOM 1485 C CA . ALA A 1 202 ? -50.964 22.227 56.126 1.00 37.71 202 ALA A CA 1
ATOM 1486 C C . ALA A 1 202 ? -50.862 23.372 55.118 1.00 39.30 202 ALA A C 1
ATOM 1487 O O . ALA A 1 202 ? -51.576 23.397 54.113 1.00 38.90 202 ALA A O 1
ATOM 1489 N N . PHE A 1 203 ? -49.969 24.313 55.399 1.00 37.57 203 PHE A N 1
ATOM 1490 C CA . PHE A 1 203 ? -49.778 25.462 54.551 1.00 32.78 203 PHE A CA 1
ATOM 1491 C C . PHE A 1 203 ? -49.221 25.080 53.197 1.00 32.12 203 PHE A C 1
ATOM 1492 O O . PHE A 1 203 ? -49.368 25.805 52.214 1.00 27.07 203 PHE A O 1
ATOM 1500 N N . ALA A 1 204 ? -48.579 23.924 53.158 1.00 37.79 204 ALA A N 1
ATOM 1501 C CA . ALA A 1 204 ? -47.969 23.406 51.936 1.00 43.80 204 ALA A CA 1
ATOM 1502 C C . ALA A 1 204 ? -48.717 23.738 50.640 1.00 42.16 204 ALA A C 1
ATOM 1503 O O . ALA A 1 204 ? -48.093 24.071 49.633 1.00 32.31 204 ALA A O 1
ATOM 1505 N N . GLU A 1 205 ? -50.045 23.664 50.665 1.00 42.21 205 GLU A N 1
ATOM 1506 C CA . GLU A 1 205 ? -50.829 23.925 49.464 1.00 42.51 205 GLU A CA 1
ATOM 1507 C C . GLU A 1 205 ? -51.176 25.364 49.127 1.00 36.06 205 GLU A C 1
ATOM 1508 O O . GLU A 1 205 ? -51.823 25.618 48.112 1.00 32.85 205 GLU A O 1
ATOM 1514 N N . LEU A 1 206 ? -50.756 26.315 49.949 1.00 32.43 206 LEU A N 1
ATOM 1515 C CA . LEU A 1 206 ? -51.108 27.700 49.655 1.00 34.03 206 LEU A CA 1
ATOM 1516 C C . LEU A 1 206 ? -49.934 28.677 49.565 1.00 33.14 206 LEU A C 1
ATOM 1517 O O . LEU A 1 206 ? -48.845 28.406 50.070 1.00 36.83 206 LEU A O 1
ATOM 1522 N N . THR A 1 207 ? -50.161 29.801 48.888 1.00 27.56 207 THR A N 1
ATOM 1523 C CA . THR A 1 207 ? -49.133 30.812 48.696 1.00 25.95 207 THR A CA 1
ATOM 1524 C C . THR A 1 207 ? -48.785 31.548 49.972 1.00 30.17 207 THR A C 1
ATOM 1525 O O . THR A 1 207 ? -49.421 31.362 51.016 1.00 28.53 207 THR A O 1
ATOM 1529 N N . ASP A 1 208 ? -47.766 32.395 49.871 1.00 31.00 208 ASP A N 1
ATOM 1530 C CA . ASP A 1 208 ? -47.304 33.190 51.001 1.00 35.17 208 ASP A CA 1
ATOM 1531 C C . ASP A 1 208 ? -48.383 34.148 51.453 1.00 37.80 208 ASP A C 1
ATOM 1532 O O . ASP A 1 208 ? -48.585 34.351 52.653 1.00 32.84 208 ASP A O 1
ATOM 1537 N N . GLU A 1 209 ? -49.066 34.742 50.479 1.00 40.93 209 GLU A N 1
ATOM 1538 C CA . GLU A 1 209 ? -50.118 35.695 50.774 1.00 42.03 209 GLU A CA 1
ATOM 1539 C C . GLU A 1 209 ? -51.245 35.005 51.518 1.00 43.84 209 GLU A C 1
ATOM 1540 O O . GLU A 1 209 ? -51.581 35.393 52.638 1.00 49.49 209 GLU A O 1
ATOM 1546 N N . GLU A 1 210 ? -51.823 33.970 50.916 1.00 42.64 210 GLU A N 1
ATOM 1547 C CA . GLU A 1 210 ? -52.927 33.288 51.576 1.00 40.49 210 GLU A CA 1
ATOM 1548 C C . GLU A 1 210 ? -52.525 32.568 52.852 1.00 32.99 210 GLU A C 1
ATOM 1549 O O . GLU A 1 210 ? -53.383 32.138 53.617 1.00 38.36 210 GLU A O 1
ATOM 1555 N N . LEU A 1 211 ? -51.224 32.464 53.099 1.00 22.51 211 LEU A N 1
ATOM 1556 C CA . LEU A 1 211 ? -50.752 31.820 54.318 1.00 22.69 211 LEU A CA 1
ATOM 1557 C C . LEU A 1 211 ? -50.863 32.859 55.425 1.00 25.92 211 LEU A C 1
ATOM 1558 O O . LEU A 1 211 ? -51.619 32.697 56.384 1.00 18.27 211 LEU A O 1
ATOM 1563 N N . LEU A 1 212 ? -50.091 33.930 55.270 1.00 25.35 212 LEU A N 1
ATOM 1564 C CA . LEU A 1 212 ? -50.083 35.015 56.230 1.00 25.87 212 LEU A CA 1
ATOM 1565 C C . LEU A 1 212 ? -51.513 35.465 56.528 1.00 25.42 212 LEU A C 1
ATOM 1566 O O . LEU A 1 212 ? -51.834 35.795 57.665 1.00 35.80 212 LEU A O 1
ATOM 1571 N N . ARG A 1 213 ? -52.373 35.467 55.515 1.00 18.62 213 ARG A N 1
ATOM 1572 C CA . ARG A 1 213 ? -53.765 35.870 55.703 1.00 24.04 213 ARG A CA 1
ATOM 1573 C C . ARG A 1 213 ? -54.559 34.784 56.420 1.00 21.20 213 ARG A C 1
ATOM 1574 O O . ARG A 1 213 ? -55.464 35.076 57.204 1.00 15.03 213 ARG A O 1
ATOM 1582 N N . GLY A 1 214 ? -54.212 33.533 56.140 1.00 18.44 214 GLY A N 1
ATOM 1583 C CA . GLY A 1 214 ? -54.894 32.412 56.755 1.00 18.45 214 GLY A CA 1
ATOM 1584 C C . GLY A 1 214 ? -54.749 32.398 58.259 1.00 11.62 214 GLY A C 1
ATOM 1585 O O . GLY A 1 214 ? -55.713 32.127 58.962 1.00 18.77 214 GLY A O 1
ATOM 1586 N N . ILE A 1 215 ? -53.545 32.693 58.746 1.00 18.18 215 ILE A N 1
ATOM 1587 C CA . ILE A 1 215 ? -53.253 32.723 60.180 1.00 20.53 215 ILE A CA 1
ATOM 1588 C C . ILE A 1 215 ? -53.730 34.014 60.847 1.00 22.61 215 ILE A C 1
ATOM 1589 O O . ILE A 1 215 ? -53.562 34.197 62.057 1.00 31.46 215 ILE A O 1
ATOM 1594 N N . GLY A 1 216 ? -54.317 34.904 60.046 1.00 25.17 216 GLY A N 1
ATOM 1595 C CA . GLY A 1 216 ? -54.821 36.174 60.547 1.00 23.66 216 GLY A CA 1
ATOM 1596 C C . GLY A 1 216 ? -53.758 37.249 60.699 1.00 24.23 216 GLY A C 1
ATOM 1597 O O . GLY A 1 216 ? -53.954 38.238 61.396 1.00 23.62 216 GLY A O 1
ATOM 1598 N N . ALA A 1 217 ? -52.627 37.071 60.035 1.00 22.46 217 ALA A N 1
ATOM 1599 C CA . ALA A 1 217 ? -51.546 38.034 60.142 1.00 20.88 217 ALA A CA 1
ATOM 1600 C C . ALA A 1 217 ? -51.689 39.147 59.114 1.00 27.04 217 ALA A C 1
ATOM 1601 O O . ALA A 1 217 ? -51.383 40.321 59.379 1.00 20.78 217 ALA A O 1
ATOM 1603 N N . LEU A 1 218 ? -52.157 38.746 57.935 1.00 31.11 218 LEU A N 1
ATOM 1604 C CA . LEU A 1 218 ? -52.335 39.631 56.797 1.00 24.17 218 LEU A CA 1
ATOM 1605 C C . LEU A 1 218 ? -53.748 40.193 56.729 1.00 28.36 218 LEU A C 1
ATOM 1606 O O . LEU A 1 218 ? -54.734 39.455 56.773 1.00 28.95 218 LEU A O 1
ATOM 1611 N N . ASP A 1 219 ? -53.806 41.519 56.628 1.00 34.48 219 ASP A N 1
ATOM 1612 C CA . ASP A 1 219 ? -55.031 42.319 56.550 1.00 28.86 219 ASP A CA 1
ATOM 1613 C C . ASP A 1 219 ? -55.833 42.012 55.298 1.00 27.70 219 ASP A C 1
ATOM 1614 O O . ASP A 1 219 ? -55.697 40.967 54.672 1.00 35.61 219 ASP A O 1
ATOM 1619 N N . ALA A 1 220 ? -56.680 42.953 54.933 1.00 26.77 220 ALA A N 1
ATOM 1620 C CA . ALA A 1 220 ? -57.473 42.794 53.745 1.00 23.02 220 ALA A CA 1
ATOM 1621 C C . ALA A 1 220 ? -56.941 43.848 52.798 1.00 27.84 220 ALA A C 1
ATOM 1622 O O . ALA A 1 220 ? -57.214 43.806 51.608 1.00 31.49 220 ALA A O 1
ATOM 1624 N N . GLU A 1 221 ? -56.182 44.798 53.340 1.00 29.49 221 GLU A N 1
ATOM 1625 C CA . GLU A 1 221 ? -55.585 45.849 52.528 1.00 35.33 221 GLU A CA 1
ATOM 1626 C C . GLU A 1 221 ? -54.187 45.398 52.173 1.00 40.25 221 GLU A C 1
ATOM 1627 O O . GLU A 1 221 ? -53.515 46.019 51.353 1.00 49.29 221 GLU A O 1
ATOM 1633 N N . GLY A 1 222 ? -53.749 44.319 52.814 1.00 42.14 222 GLY A N 1
ATOM 1634 C CA . GLY A 1 222 ? -52.426 43.778 52.550 1.00 38.91 222 GLY A CA 1
ATOM 1635 C C . GLY A 1 222 ? -51.413 44.175 53.602 1.00 34.02 222 GLY A C 1
ATOM 1636 O O . GLY A 1 222 ? -50.207 44.170 53.350 1.00 34.29 222 GLY A O 1
ATOM 1637 N N . PHE A 1 223 ? -51.903 44.523 54.786 1.00 34.44 223 PHE A N 1
ATOM 1638 C CA . PHE A 1 223 ? -51.026 44.930 55.879 1.00 31.35 223 PHE A CA 1
ATOM 1639 C C . PHE A 1 223 ? -50.866 43.832 56.926 1.00 24.41 223 PHE A C 1
ATOM 1640 O O . PHE A 1 223 ? -51.771 43.038 57.137 1.00 22.57 223 PHE A O 1
ATOM 1648 N N . LEU A 1 224 ? -49.707 43.775 57.569 1.00 18.49 224 LEU A N 1
ATOM 1649 C CA . LEU A 1 224 ? -49.482 42.766 58.586 1.00 15.02 224 LEU A CA 1
ATOM 1650 C C . LEU A 1 224 ? -49.850 43.341 59.932 1.00 14.66 224 LEU A C 1
ATOM 1651 O O . LEU A 1 224 ? -49.712 44.542 60.157 1.00 11.95 224 LEU A O 1
ATOM 1656 N N . SER A 1 225 ? -50.330 42.494 60.831 1.00 17.81 225 SER A N 1
ATOM 1657 C CA . SER A 1 225 ? -50.665 42.972 62.160 1.00 16.64 225 SER A CA 1
ATOM 1658 C C . SER A 1 225 ? -49.358 43.127 62.892 1.00 13.69 225 SER A C 1
ATOM 1659 O O . SER A 1 225 ? -48.290 42.831 62.358 1.00 4.65 225 SER A O 1
ATOM 1662 N N . GLN A 1 226 ? -49.451 43.573 64.130 1.00 18.84 226 GLN A N 1
ATOM 1663 C CA . GLN A 1 226 ? -48.263 43.760 64.939 1.00 27.33 226 GLN A CA 1
ATOM 1664 C C . GLN A 1 226 ? -47.621 42.396 65.257 1.00 24.50 226 GLN A C 1
ATOM 1665 O O . GLN A 1 226 ? -46.399 42.271 65.308 1.00 15.09 226 GLN A O 1
ATOM 1671 N N . ALA A 1 227 ? -48.449 41.374 65.456 1.00 17.61 227 ALA A N 1
ATOM 1672 C CA . ALA A 1 227 ? -47.926 40.044 65.743 1.00 26.15 227 ALA A CA 1
ATOM 1673 C C . ALA A 1 227 ? -47.375 39.406 64.472 1.00 26.15 227 ALA A C 1
ATOM 1674 O O . ALA A 1 227 ? -46.451 38.591 64.516 1.00 28.94 227 ALA A O 1
ATOM 1676 N N . GLY A 1 228 ? -47.960 39.775 63.340 1.00 24.48 228 GLY A N 1
ATOM 1677 C CA . GLY A 1 228 ? -47.518 39.226 62.078 1.00 26.84 228 GLY A CA 1
ATOM 1678 C C . GLY A 1 228 ? -46.204 39.851 61.680 1.00 36.11 228 GLY A C 1
ATOM 1679 O O . GLY A 1 228 ? -45.331 39.181 61.136 1.00 44.76 228 GLY A O 1
ATOM 1680 N N . LYS A 1 229 ? -46.063 41.145 61.946 1.00 34.38 229 LYS A N 1
ATOM 1681 C CA . LYS A 1 229 ? -44.833 41.857 61.614 1.00 33.39 229 LYS A CA 1
ATOM 1682 C C . LYS A 1 229 ? -43.699 41.336 62.499 1.00 36.05 229 LYS A C 1
ATOM 1683 O O . LYS A 1 229 ? -42.588 41.085 62.029 1.00 35.69 229 LYS A O 1
ATOM 1689 N N . LEU A 1 230 ? -44.001 41.156 63.778 1.00 28.36 230 LEU A N 1
ATOM 1690 C CA . LEU A 1 230 ? -43.018 40.692 64.738 1.00 21.76 230 LEU A CA 1
ATOM 1691 C C . LEU A 1 230 ? -42.511 39.295 64.408 1.00 21.44 230 LEU A C 1
ATOM 1692 O O . LEU A 1 230 ? -41.345 38.973 64.646 1.00 24.96 230 LEU A O 1
ATOM 1697 N N . LEU A 1 231 ? -43.376 38.474 63.828 1.00 24.10 231 LEU A N 1
ATOM 1698 C CA . LEU A 1 231 ? -42.995 37.104 63.496 1.00 26.64 231 LEU A CA 1
ATOM 1699 C C . LEU A 1 231 ? -42.341 36.834 62.137 1.00 25.87 231 LEU A C 1
ATOM 1700 O O . LEU A 1 231 ? -41.420 36.024 62.055 1.00 25.52 231 LEU A O 1
ATOM 1705 N N . PHE A 1 232 ? -42.793 37.503 61.080 1.00 22.27 232 PHE A N 1
ATOM 1706 C CA . PHE A 1 232 ? -42.217 37.262 59.766 1.00 17.02 232 PHE A CA 1
ATOM 1707 C C . PHE A 1 232 ? -41.336 38.378 59.217 1.00 19.45 232 PHE A C 1
ATOM 1708 O O . PHE A 1 232 ? -40.872 38.310 58.076 1.00 18.96 232 PHE A O 1
ATOM 1716 N N . THR A 1 233 ? -41.094 39.391 60.039 1.00 23.83 233 THR A N 1
ATOM 1717 C CA . THR A 1 233 ? -40.287 40.546 59.663 1.00 25.27 233 THR A CA 1
ATOM 1718 C C . THR A 1 233 ? -39.140 40.748 60.637 1.00 31.14 233 THR A C 1
ATOM 1719 O O . THR A 1 233 ? -39.311 40.591 61.849 1.00 40.98 233 THR A O 1
ATOM 1723 N N . SER A 1 234 ? -37.973 41.116 60.120 1.00 31.31 234 SER A N 1
ATOM 1724 C CA . SER A 1 234 ? -36.828 41.343 60.996 1.00 34.95 234 SER A CA 1
ATOM 1725 C C . SER A 1 234 ? -37.115 42.471 61.975 1.00 32.90 234 SER A C 1
ATOM 1726 O O . SER A 1 234 ? -37.567 43.544 61.572 1.00 34.99 234 SER A O 1
ATOM 1729 N N . LEU A 1 235 ? -36.865 42.233 63.259 1.00 27.24 235 LEU A N 1
ATOM 1730 C CA . LEU A 1 235 ? -37.123 43.275 64.243 1.00 42.13 235 LEU A CA 1
ATOM 1731 C C . LEU A 1 235 ? -35.840 44.022 64.585 1.00 41.87 235 LEU A C 1
ATOM 1732 O O . LEU A 1 235 ? -35.683 44.554 65.684 1.00 51.27 235 LEU A O 1
ATOM 1737 N N . ASP A 1 236 ? -34.931 44.059 63.621 1.00 40.26 236 ASP A N 1
ATOM 1738 C CA . ASP A 1 236 ? -33.659 44.748 63.763 1.00 37.83 236 ASP A CA 1
ATOM 1739 C C . ASP A 1 236 ? -33.141 44.804 65.197 1.00 34.59 236 ASP A C 1
ATOM 1740 O O . ASP A 1 236 ? -32.773 45.870 65.692 1.00 30.07 236 ASP A O 1
ATOM 1745 N N . ARG A 1 237 ? -33.130 43.654 65.862 1.00 31.68 237 ARG A N 1
ATOM 1746 C CA . ARG A 1 237 ? -32.625 43.557 67.226 1.00 25.20 237 ARG A CA 1
ATOM 1747 C C . ARG A 1 237 ? -32.725 42.134 67.735 1.00 24.40 237 ARG A C 1
ATOM 1748 O O . ARG A 1 237 ? -33.502 41.334 67.228 1.00 29.01 237 ARG A O 1
ATOM 1756 N N . THR A 1 238 ? -31.917 41.817 68.731 1.00 21.06 238 THR A N 1
ATOM 1757 C CA . THR A 1 238 ? -31.921 40.486 69.277 1.00 17.49 238 THR A CA 1
ATOM 1758 C C . THR A 1 238 ? -33.128 40.280 70.156 1.00 19.24 238 THR A C 1
ATOM 1759 O O . THR A 1 238 ? -33.403 41.075 71.057 1.00 21.31 238 THR A O 1
ATOM 1763 N N . ALA A 1 239 ? -33.868 39.214 69.884 1.00 16.96 239 ALA A N 1
ATOM 1764 C CA . ALA A 1 239 ? -35.061 38.924 70.665 1.00 19.91 239 ALA A CA 1
ATOM 1765 C C . ALA A 1 239 ? -34.726 37.985 71.801 1.00 18.94 239 ALA A C 1
ATOM 1766 O O . ALA A 1 239 ? -35.243 38.122 72.909 1.00 15.42 239 ALA A O 1
ATOM 1768 N N . ILE A 1 240 ? -33.835 37.044 71.517 1.00 15.89 240 ILE A N 1
ATOM 1769 C CA . ILE A 1 240 ? -33.439 36.053 72.504 1.00 14.20 240 ILE A CA 1
ATOM 1770 C C . ILE A 1 240 ? -32.023 35.591 72.189 1.00 19.98 240 ILE A C 1
ATOM 1771 O O . ILE A 1 240 ? -31.627 35.537 71.026 1.00 18.96 240 ILE A O 1
ATOM 1776 N N . GLU A 1 241 ? -31.243 35.283 73.216 1.00 18.68 241 GLU A N 1
ATOM 1777 C CA . GLU A 1 241 ? -29.875 34.825 72.981 1.00 23.41 241 GLU A CA 1
ATOM 1778 C C . GLU A 1 241 ? -29.431 33.840 74.053 1.00 19.97 241 GLU A C 1
ATOM 1779 O O . GLU A 1 241 ? -29.979 33.822 75.149 1.00 22.30 241 GLU A O 1
ATOM 1785 N N . LEU A 1 242 ? -28.432 33.028 73.731 1.00 14.69 242 LEU A N 1
ATOM 1786 C CA . LEU A 1 242 ? -27.942 32.022 74.661 1.00 18.29 242 LEU A CA 1
ATOM 1787 C C . LEU A 1 242 ? -26.515 32.250 75.147 1.00 18.88 242 LEU A C 1
ATOM 1788 O O . LEU A 1 242 ? -25.652 32.703 74.391 1.00 14.05 242 LEU A O 1
ATOM 1793 N N . SER A 1 243 ? -26.285 31.922 76.418 1.00 18.85 243 SER A N 1
ATOM 1794 C CA . SER A 1 243 ? -24.975 32.047 77.056 1.00 25.17 243 SER A CA 1
ATOM 1795 C C . SER A 1 243 ? -24.679 30.783 77.853 1.00 26.59 243 SER A C 1
ATOM 1796 O O . SER A 1 243 ? -25.240 30.569 78.923 1.00 32.99 243 SER A O 1
ATOM 1799 N N . ILE A 1 244 ? -23.783 29.957 77.326 1.00 28.64 244 ILE A N 1
ATOM 1800 C CA . ILE A 1 244 ? -23.382 28.696 77.948 1.00 16.98 244 ILE A CA 1
ATOM 1801 C C . ILE A 1 244 ? -22.357 28.888 79.054 1.00 16.95 244 ILE A C 1
ATOM 1802 O O . ILE A 1 244 ? -21.260 29.374 78.810 1.00 17.56 244 ILE A O 1
ATOM 1807 N N . PHE A 1 245 ? -22.704 28.467 80.259 1.00 17.64 245 PHE A N 1
ATOM 1808 C CA . PHE A 1 245 ? -21.799 28.596 81.386 1.00 22.27 245 PHE A CA 1
ATOM 1809 C C . PHE A 1 245 ? -21.202 27.259 81.773 1.00 34.59 245 PHE A C 1
ATOM 1810 O O . PHE A 1 245 ? -21.646 26.206 81.321 1.00 33.41 245 PHE A O 1
ATOM 1818 N N . ASP A 1 246 ? -20.196 27.300 82.633 1.00 44.04 246 ASP A N 1
ATOM 1819 C CA . ASP A 1 246 ? -19.567 26.070 83.066 1.00 49.92 246 ASP A CA 1
ATOM 1820 C C . ASP A 1 246 ? -20.240 25.621 84.358 1.00 41.87 246 ASP A C 1
ATOM 1821 O O . ASP A 1 246 ? -20.445 24.431 84.589 1.00 40.67 246 ASP A O 1
ATOM 1826 N N . VAL A 1 247 ? -20.597 26.588 85.192 1.00 39.00 247 VAL A N 1
ATOM 1827 C CA . VAL A 1 247 ? -21.273 26.295 86.446 1.00 42.50 247 VAL A CA 1
ATOM 1828 C C . VAL A 1 247 ? -21.932 27.567 87.001 1.00 46.71 247 VAL A C 1
ATOM 1829 O O . VAL A 1 247 ? -21.397 28.666 86.862 1.00 41.27 247 VAL A O 1
ATOM 1833 N N . HIS A 1 248 ? -23.115 27.413 87.594 1.00 59.84 248 HIS A N 1
ATOM 1834 C CA . HIS A 1 248 ? -23.856 28.543 88.147 1.00 66.47 248 HIS A CA 1
ATOM 1835 C C . HIS A 1 248 ? -22.924 29.364 89.007 1.00 61.30 248 HIS A C 1
ATOM 1836 O O . HIS A 1 248 ? -22.713 29.044 90.176 1.00 60.80 248 HIS A O 1
ATOM 1843 N N . GLY A 1 249 ? -22.358 30.412 88.420 1.00 55.84 249 GLY A N 1
ATOM 1844 C CA . GLY A 1 249 ? -21.449 31.247 89.174 1.00 60.08 249 GLY A CA 1
ATOM 1845 C C . GLY A 1 249 ? -20.521 32.094 88.329 1.00 56.33 249 GLY A C 1
ATOM 1846 O O . GLY A 1 249 ? -19.515 32.615 88.818 1.00 53.33 249 GLY A O 1
ATOM 1847 N N . GLY A 1 250 ? -20.854 32.235 87.056 1.00 52.40 250 GLY A N 1
ATOM 1848 C CA . GLY A 1 250 ? -20.030 33.045 86.190 1.00 40.99 250 GLY A CA 1
ATOM 1849 C C . GLY A 1 250 ? -19.027 32.254 85.389 1.00 34.84 250 GLY A C 1
ATOM 1850 O O . GLY A 1 250 ? -18.865 31.047 85.568 1.00 26.50 250 GLY A O 1
ATOM 1851 N N . GLN A 1 251 ? -18.354 32.978 84.499 1.00 38.71 251 GLN A N 1
ATOM 1852 C CA . GLN A 1 251 ? -17.338 32.454 83.587 1.00 32.08 251 GLN A CA 1
ATOM 1853 C C . GLN A 1 251 ? -18.044 31.876 82.363 1.00 29.27 251 GLN A C 1
ATOM 1854 O O . GLN A 1 251 ? -18.335 30.677 82.297 1.00 20.87 251 GLN A O 1
ATOM 1860 N N . VAL A 1 252 ? -18.332 32.771 81.416 1.00 26.08 252 VAL A N 1
ATOM 1861 C CA . VAL A 1 252 ? -19.008 32.427 80.171 1.00 18.88 252 VAL A CA 1
ATOM 1862 C C . VAL A 1 252 ? -18.112 31.644 79.255 1.00 24.66 252 VAL A C 1
ATOM 1863 O O . VAL A 1 252 ? -17.057 32.127 78.844 1.00 21.59 252 VAL A O 1
ATOM 1867 N N . LEU A 1 253 ? -18.557 30.441 78.916 1.00 29.46 253 LEU A N 1
ATOM 1868 C CA . LEU A 1 253 ? -17.801 29.555 78.050 1.00 27.42 253 LEU A CA 1
ATOM 1869 C C . LEU A 1 253 ? -18.077 29.865 76.595 1.00 30.27 253 LEU A C 1
ATOM 1870 O O . LEU A 1 253 ? -17.199 29.749 75.747 1.00 38.34 253 LEU A O 1
ATOM 1875 N N . ASN A 1 254 ? -19.300 30.276 76.299 1.00 34.86 254 ASN A N 1
ATOM 1876 C CA . ASN A 1 254 ? -19.637 30.564 74.919 1.00 36.71 254 ASN A CA 1
ATOM 1877 C C . ASN A 1 254 ? -21.050 31.107 74.821 1.00 32.19 254 ASN A C 1
ATOM 1878 O O . ASN A 1 254 ? -21.889 30.818 75.666 1.00 35.29 254 ASN A O 1
ATOM 1883 N N . ARG A 1 255 ? -21.317 31.900 73.795 1.00 28.09 255 ARG A N 1
ATOM 1884 C CA . ARG A 1 255 ? -22.645 32.462 73.642 1.00 25.68 255 ARG A CA 1
ATOM 1885 C C . ARG A 1 255 ? -23.077 32.472 72.187 1.00 22.85 255 ARG A C 1
ATOM 1886 O O . ARG A 1 255 ? -22.253 32.633 71.287 1.00 29.84 255 ARG A O 1
ATOM 1894 N N . VAL A 1 256 ? -24.370 32.273 71.960 1.00 12.12 256 VAL A N 1
ATOM 1895 C CA . VAL A 1 256 ? -24.914 32.276 70.609 1.00 14.64 256 VAL A CA 1
ATOM 1896 C C . VAL A 1 256 ? -26.007 33.335 70.524 1.00 11.69 256 VAL A C 1
ATOM 1897 O O . VAL A 1 256 ? -27.064 33.194 71.127 1.00 8.32 256 VAL A O 1
ATOM 1901 N N . VAL A 1 257 ? -25.724 34.402 69.780 1.00 11.66 257 VAL A N 1
ATOM 1902 C CA . VAL A 1 257 ? -26.643 35.525 69.612 1.00 14.83 257 VAL A CA 1
ATOM 1903 C C . VAL A 1 257 ? -27.118 35.635 68.159 1.00 20.74 257 VAL A C 1
ATOM 1904 O O . VAL A 1 257 ? -26.334 35.941 67.264 1.00 30.03 257 VAL A O 1
ATOM 1908 N N . PRO A 1 258 ? -28.416 35.389 67.908 1.00 24.85 258 PRO A N 1
ATOM 1909 C CA . PRO A 1 258 ? -28.957 35.470 66.547 1.00 25.58 258 PRO A CA 1
ATOM 1910 C C . PRO A 1 258 ? -28.832 36.858 65.923 1.00 26.27 258 PRO A C 1
ATOM 1911 O O . PRO A 1 258 ? -28.883 37.869 66.625 1.00 24.33 258 PRO A O 1
ATOM 1915 N N . GLU A 1 259 ? -28.672 36.898 64.602 1.00 27.42 259 GLU A N 1
ATOM 1916 C CA . GLU A 1 259 ? -28.530 38.166 63.881 1.00 33.50 259 GLU A CA 1
ATOM 1917 C C . GLU A 1 259 ? -29.824 38.979 63.935 1.00 34.02 259 GLU A C 1
ATOM 1918 O O . GLU A 1 259 ? -30.895 38.467 63.613 1.00 38.53 259 GLU A O 1
ATOM 1924 N N . PRO A 1 260 ? -29.737 40.266 64.323 1.00 33.37 260 PRO A N 1
ATOM 1925 C CA . PRO A 1 260 ? -30.902 41.152 64.423 1.00 30.80 260 PRO A CA 1
ATOM 1926 C C . PRO A 1 260 ? -31.789 41.297 63.186 1.00 31.93 260 PRO A C 1
ATOM 1927 O O . PRO A 1 260 ? -32.953 41.672 63.313 1.00 36.96 260 PRO A O 1
ATOM 1931 N N . GLU A 1 261 ? -31.256 41.017 61.999 1.00 30.23 261 GLU A N 1
ATOM 1932 C CA . GLU A 1 261 ? -32.056 41.146 60.788 1.00 26.43 261 GLU A CA 1
ATOM 1933 C C . GLU A 1 261 ? -33.011 39.975 60.637 1.00 27.27 261 GLU A C 1
ATOM 1934 O O . GLU A 1 261 ? -33.745 39.898 59.659 1.00 29.37 261 GLU A O 1
ATOM 1940 N N . LYS A 1 262 ? -32.998 39.058 61.597 1.00 28.58 262 LYS A N 1
ATOM 1941 C CA . LYS A 1 262 ? -33.881 37.900 61.534 1.00 25.81 262 LYS A CA 1
ATOM 1942 C C . LYS A 1 262 ? -35.179 38.140 62.295 1.00 29.02 262 LYS A C 1
ATOM 1943 O O . LYS A 1 262 ? -35.212 38.859 63.293 1.00 27.47 262 LYS A O 1
ATOM 1949 N N . SER A 1 263 ? -36.250 37.539 61.794 1.00 31.86 263 SER A N 1
ATOM 1950 C CA . SER A 1 263 ? -37.562 37.643 62.408 1.00 25.47 263 SER A CA 1
ATOM 1951 C C . SER A 1 263 ? -37.548 36.777 63.669 1.00 27.55 263 SER A C 1
ATOM 1952 O O . SER A 1 263 ? -36.608 36.008 63.883 1.00 22.99 263 SER A O 1
ATOM 1955 N N . CYS A 1 264 ? -38.578 36.894 64.503 1.00 21.28 264 CYS A N 1
ATOM 1956 C CA . CYS A 1 264 ? -38.630 36.104 65.728 1.00 21.30 264 CYS A CA 1
ATOM 1957 C C . CYS A 1 264 ? -38.628 34.618 65.426 1.00 22.35 264 CYS A C 1
ATOM 1958 O O . CYS A 1 264 ? -37.991 33.844 66.131 1.00 25.68 264 CYS A O 1
ATOM 1961 N N . LEU A 1 265 ? -39.351 34.219 64.385 1.00 16.25 265 LEU A N 1
ATOM 1962 C CA . LEU A 1 265 ? -39.406 32.814 64.014 1.00 15.41 265 LEU A CA 1
ATOM 1963 C C . LEU A 1 265 ? -38.002 32.324 63.673 1.00 24.12 265 LEU A C 1
ATOM 1964 O O . LEU A 1 265 ? -37.603 31.210 64.039 1.00 27.19 265 LEU A O 1
ATOM 1969 N N . GLU A 1 266 ? -37.259 33.163 62.956 1.00 23.71 266 GLU A N 1
ATOM 1970 C CA . GLU A 1 266 ? -35.902 32.830 62.569 1.00 20.61 266 GLU A CA 1
ATOM 1971 C C . GLU A 1 266 ? -35.045 32.803 63.820 1.00 23.52 266 GLU A C 1
ATOM 1972 O O . GLU A 1 266 ? -34.260 31.874 64.035 1.00 19.73 266 GLU A O 1
ATOM 1978 N N . GLN A 1 267 ? -35.205 33.819 64.657 1.00 20.00 267 GLN A N 1
ATOM 1979 C CA . GLN A 1 267 ? -34.435 33.863 65.877 1.00 14.08 267 GLN A CA 1
ATOM 1980 C C . GLN A 1 267 ? -34.805 32.713 66.790 1.00 11.79 267 GLN A C 1
ATOM 1981 O O . GLN A 1 267 ? -33.933 32.111 67.408 1.00 13.96 267 GLN A O 1
ATOM 1987 N N . LEU A 1 268 ? -36.087 32.382 66.871 1.00 11.94 268 LEU A N 1
ATOM 1988 C CA . LEU A 1 268 ? -36.492 31.266 67.729 1.00 15.88 268 LEU A CA 1
ATOM 1989 C C . LEU A 1 268 ? -35.798 29.992 67.252 1.00 17.00 268 LEU A C 1
ATOM 1990 O O . LEU A 1 268 ? -35.164 29.283 68.035 1.00 13.17 268 LEU A O 1
ATOM 1995 N N . ASP A 1 269 ? -35.929 29.715 65.958 1.00 16.83 269 ASP A N 1
ATOM 1996 C CA . ASP A 1 269 ? -35.307 28.545 65.387 1.00 19.89 269 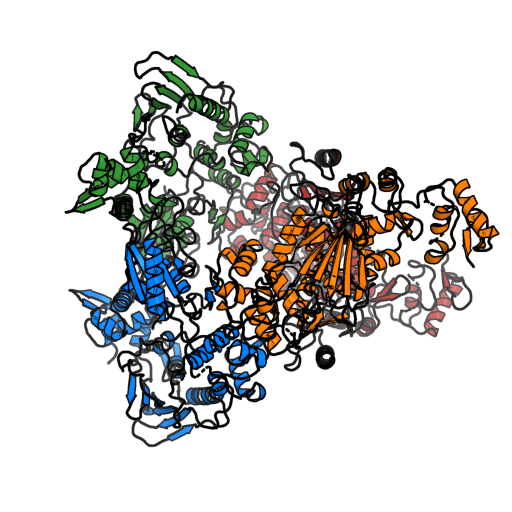ASP A CA 1
ATOM 1997 C C . ASP A 1 269 ? -33.809 28.528 65.686 1.00 17.63 269 ASP A C 1
ATOM 1998 O O . ASP A 1 269 ? -33.281 27.539 66.189 1.00 15.25 269 ASP A O 1
ATOM 2003 N N . TYR A 1 270 ? -33.130 29.625 65.378 1.00 16.60 270 TYR A N 1
ATOM 2004 C CA . TYR A 1 270 ? -31.698 29.715 65.594 1.00 14.52 270 TYR A CA 1
ATOM 2005 C C . TYR A 1 270 ? -31.327 29.314 67.016 1.00 18.12 270 TYR A C 1
ATOM 2006 O O . TYR A 1 270 ? -30.327 28.634 67.223 1.00 23.45 270 TYR A O 1
ATOM 2015 N N . LEU A 1 271 ? -32.127 29.727 67.995 1.00 20.25 271 LEU A N 1
ATOM 2016 C CA . LEU A 1 271 ? -31.851 29.379 69.386 1.00 22.34 271 LEU A CA 1
ATOM 2017 C C . LEU A 1 271 ? -32.125 27.890 69.623 1.00 29.89 271 LEU A C 1
ATOM 2018 O O . LEU A 1 271 ? -31.302 27.188 70.211 1.00 24.90 271 LEU A O 1
ATOM 2023 N N . GLU A 1 272 ? -33.284 27.419 69.162 1.00 30.36 272 GLU A N 1
ATOM 2024 C CA . GLU A 1 272 ? -33.655 26.012 69.296 1.00 30.32 272 GLU A CA 1
ATOM 2025 C C . GLU A 1 272 ? -32.570 25.112 68.705 1.00 26.81 272 GLU A C 1
ATOM 2026 O O . GLU A 1 272 ? -32.185 24.113 69.305 1.00 24.27 272 GLU A O 1
ATOM 2032 N N . GLN A 1 273 ? -32.094 25.473 67.518 1.00 22.97 273 GLN A N 1
ATOM 2033 C CA . GLN A 1 273 ? -31.052 24.724 66.831 1.00 23.97 273 GLN A CA 1
ATOM 2034 C C . GLN A 1 273 ? -29.841 24.532 67.720 1.00 24.20 273 GLN A C 1
ATOM 2035 O O . GLN A 1 273 ? -29.452 23.407 68.032 1.00 26.83 273 GLN A O 1
ATOM 2041 N N . ALA A 1 274 ? -29.241 25.654 68.104 1.00 27.57 274 ALA A N 1
ATOM 2042 C CA . ALA A 1 274 ? -28.050 25.662 68.945 1.00 29.70 274 ALA A CA 1
ATOM 2043 C C . ALA A 1 274 ? -28.322 25.047 70.304 1.00 24.86 274 ALA A C 1
ATOM 2044 O O . ALA A 1 274 ? -27.433 24.471 70.919 1.00 27.84 274 ALA A O 1
ATOM 2046 N N . LEU A 1 275 ? -29.557 25.160 70.767 1.00 19.40 275 LEU A N 1
ATOM 2047 C CA . LEU A 1 275 ? -29.911 24.611 72.058 1.00 22.38 275 LEU A CA 1
ATOM 2048 C C . LEU A 1 275 ? -29.917 23.086 72.005 1.00 25.43 275 LEU A C 1
ATOM 2049 O O . LEU A 1 275 ? -29.579 22.423 72.982 1.00 23.38 275 LEU A O 1
ATOM 2054 N N . ASN A 1 276 ? -30.286 22.546 70.848 1.00 31.37 276 ASN A N 1
ATOM 2055 C CA . ASN A 1 276 ? -30.344 21.103 70.631 1.00 34.17 276 ASN A CA 1
ATOM 2056 C C . ASN A 1 276 ? -28.950 20.496 70.792 1.00 28.83 276 ASN A C 1
ATOM 2057 O O . ASN A 1 276 ? -28.800 19.323 71.122 1.00 35.58 276 ASN A O 1
ATOM 2062 N N . VAL A 1 277 ? -27.929 21.306 70.562 1.00 21.60 277 VAL A N 1
ATOM 2063 C CA . VAL A 1 277 ? -26.554 20.840 70.665 1.00 25.27 277 VAL A CA 1
ATOM 2064 C C . VAL A 1 277 ? -26.013 20.925 72.079 1.00 27.08 277 VAL A C 1
ATOM 2065 O O . VAL A 1 277 ? -25.246 20.074 72.522 1.00 27.30 277 VAL A O 1
ATOM 2069 N N . VAL A 1 278 ? -26.396 21.985 72.770 1.00 27.48 278 VAL A N 1
ATOM 2070 C CA . VAL A 1 278 ? -25.945 22.215 74.123 1.00 25.83 278 VAL A CA 1
ATOM 2071 C C . VAL A 1 278 ? -26.570 21.169 75.019 1.00 26.32 278 VAL A C 1
ATOM 2072 O O . VAL A 1 278 ? -25.961 20.732 75.994 1.00 28.66 278 VAL A O 1
ATOM 2076 N N . ASN A 1 279 ? -27.792 20.775 74.675 1.00 19.01 279 ASN A N 1
ATOM 2077 C CA . ASN A 1 279 ? -28.505 19.763 75.432 1.00 24.18 279 ASN A CA 1
ATOM 2078 C C . ASN A 1 279 ? -27.882 18.400 75.151 1.00 32.19 279 ASN A C 1
ATOM 2079 O O . ASN A 1 279 ? -28.532 17.491 74.639 1.00 14.52 279 ASN A O 1
ATOM 2084 N N . LYS A 1 280 ? -26.605 18.297 75.507 1.00 43.79 280 LYS A N 1
ATOM 2085 C CA . LYS A 1 280 ? -25.764 17.116 75.335 1.00 44.10 280 LYS A CA 1
ATOM 2086 C C . LYS A 1 280 ? -26.443 15.786 75.024 1.00 48.15 280 LYS A C 1
ATOM 2087 O O . LYS A 1 280 ? -26.128 15.177 73.999 1.00 58.44 280 LYS A O 1
ATOM 2093 N N . ASN A 1 281 ? -27.337 15.313 75.893 1.00 41.68 281 ASN A N 1
ATOM 2094 C CA . ASN A 1 281 ? -28.021 14.034 75.652 1.00 41.61 281 ASN A CA 1
ATOM 2095 C C . ASN A 1 281 ? -27.148 12.776 75.830 1.00 36.34 281 ASN A C 1
ATOM 2096 O O . ASN A 1 281 ? -26.403 12.389 74.929 1.00 27.61 281 ASN A O 1
ATOM 2101 N N . ASN A 1 282 ? -27.271 12.134 76.991 1.00 24.91 282 ASN A N 1
ATOM 2102 C CA . ASN A 1 282 ? -26.492 10.945 77.300 1.00 30.64 282 ASN A CA 1
ATOM 2103 C C . ASN A 1 282 ? -27.288 9.636 77.231 1.00 31.26 282 ASN A C 1
ATOM 2104 O O . ASN A 1 282 ? -28.515 9.633 77.202 1.00 23.41 282 ASN A O 1
ATOM 2109 N N . THR A 1 283 ? -26.576 8.515 77.222 1.00 32.48 283 THR A N 1
ATOM 2110 C CA . THR A 1 283 ? -27.218 7.216 77.110 1.00 33.11 283 THR A CA 1
ATOM 2111 C C . THR A 1 283 ? -27.485 6.500 78.434 1.00 31.28 283 THR A C 1
ATOM 2112 O O . THR A 1 283 ? -26.586 6.345 79.263 1.00 19.49 283 THR A O 1
ATOM 2116 N N . VAL A 1 284 ? -28.734 6.061 78.610 1.00 37.98 284 VAL A N 1
ATOM 2117 C CA . VAL A 1 284 ? -29.167 5.332 79.808 1.00 39.15 284 VAL A CA 1
ATOM 2118 C C . VAL A 1 284 ? -29.427 3.856 79.446 1.00 40.15 284 VAL A C 1
ATOM 2119 O O . VAL A 1 284 ? -29.871 3.534 78.336 1.00 30.08 284 VAL A O 1
ATOM 2123 N N . VAL A 1 285 ? -29.162 2.960 80.389 1.00 38.02 285 VAL A N 1
ATOM 2124 C CA . VAL A 1 285 ? -29.351 1.535 80.149 1.00 28.99 285 VAL A CA 1
ATOM 2125 C C . VAL A 1 285 ? -30.385 0.913 81.088 1.00 33.61 285 VAL A C 1
ATOM 2126 O O . VAL A 1 285 ? -30.348 1.120 82.300 1.00 40.15 285 VAL A O 1
ATOM 2130 N N . GLU A 1 286 ? -31.306 0.151 80.513 1.00 30.90 286 GLU A N 1
ATOM 2131 C CA . GLU A 1 286 ? -32.349 -0.517 81.282 1.00 41.43 286 GLU A CA 1
ATOM 2132 C C . GLU A 1 286 ? -32.503 -1.925 80.733 1.00 40.51 286 GLU A C 1
ATOM 2133 O O . GLU A 1 286 ? -33.043 -2.112 79.642 1.00 37.14 286 GLU A O 1
ATOM 2139 N N . GLY A 1 287 ? -32.031 -2.917 81.486 1.00 41.06 287 GLY A N 1
ATOM 2140 C CA . GLY A 1 287 ? -32.117 -4.289 81.015 1.00 38.36 287 GLY A CA 1
ATOM 2141 C C . GLY A 1 287 ? -31.323 -4.400 79.728 1.00 35.88 287 GLY A C 1
ATOM 2142 O O . GLY A 1 287 ? -31.772 -4.985 78.740 1.00 31.33 287 GLY A O 1
ATOM 2143 N N . PHE A 1 288 ? -30.129 -3.814 79.762 1.00 35.61 288 PHE A N 1
ATOM 2144 C CA . PHE A 1 288 ? -29.199 -3.781 78.637 1.00 33.49 288 PHE A CA 1
ATOM 2145 C C . PHE A 1 288 ? -29.734 -3.030 77.411 1.00 39.21 288 PHE A C 1
ATOM 2146 O O . PHE A 1 288 ? -29.015 -2.828 76.428 1.00 33.22 288 PHE A O 1
ATOM 2154 N N . VAL A 1 289 ? -31.014 -2.660 77.483 1.00 40.53 289 VAL A N 1
ATOM 2155 C CA . VAL A 1 289 ? -31.669 -1.892 76.431 1.00 32.87 289 VAL A CA 1
ATOM 2156 C C . VAL A 1 289 ? -31.200 -0.482 76.705 1.00 32.05 289 VAL A C 1
ATOM 2157 O O . VAL A 1 289 ? -31.548 0.123 77.712 1.00 29.69 289 VAL A O 1
ATOM 2161 N N . HIS A 1 290 ? -30.387 0.003 75.790 1.00 41.54 290 HIS A N 1
ATOM 2162 C CA . HIS A 1 290 ? -29.778 1.325 75.861 1.00 41.50 290 HIS A CA 1
ATOM 2163 C C . HIS A 1 290 ? -30.535 2.323 74.991 1.00 44.84 290 HIS A C 1
ATOM 2164 O O . HIS A 1 290 ? -30.784 2.075 73.812 1.00 37.32 290 HIS A O 1
ATOM 2171 N N . LYS A 1 291 ? -30.835 3.491 75.554 1.00 47.02 291 LYS A N 1
ATOM 2172 C CA . LYS A 1 291 ? -31.554 4.541 74.829 1.00 40.34 291 LYS A CA 1
ATOM 2173 C C . LYS A 1 291 ? -30.949 5.921 75.119 1.00 39.51 291 LYS A C 1
ATOM 2174 O O . LYS A 1 291 ? -30.578 6.212 76.253 1.00 45.56 291 LYS A O 1
ATOM 2180 N N . PRO A 1 292 ? -30.844 6.788 74.104 1.00 40.08 292 PRO A N 1
ATOM 2181 C CA . PRO A 1 292 ? -30.282 8.129 74.294 1.00 36.26 292 PRO A CA 1
ATOM 2182 C C . PRO A 1 292 ? -31.322 9.075 74.893 1.00 33.25 292 PRO A C 1
ATOM 2183 O O . PRO A 1 292 ? -32.406 9.246 74.330 1.00 30.37 292 PRO A O 1
ATOM 2187 N N . VAL A 1 293 ? -30.987 9.697 76.022 1.00 33.69 293 VAL A N 1
ATOM 2188 C CA . VAL A 1 293 ? -31.886 10.624 76.725 1.00 20.82 293 VAL A CA 1
ATOM 2189 C C . VAL A 1 293 ? -31.224 11.988 76.982 1.00 24.49 293 VAL A C 1
ATOM 2190 O O . VAL A 1 293 ? -30.210 12.065 77.679 1.00 23.58 293 VAL A O 1
ATOM 2194 N N . PRO A 1 294 ? -31.799 13.085 76.443 1.00 27.70 294 PRO A N 1
ATOM 2195 C CA . PRO A 1 294 ? -31.182 14.404 76.676 1.00 27.50 294 PRO A CA 1
ATOM 2196 C C . PRO A 1 294 ? -31.148 14.873 78.148 1.00 23.33 294 PRO A C 1
ATOM 2197 O O . PRO A 1 294 ? -31.965 14.449 78.965 1.00 13.86 294 PRO A O 1
ATOM 2201 N N . GLU A 1 295 ? -30.183 15.735 78.470 1.00 25.62 295 GLU A N 1
ATOM 2202 C CA . GLU A 1 295 ? -30.019 16.269 79.819 1.00 21.10 295 GLU A CA 1
ATOM 2203 C C . GLU A 1 295 ? -31.330 16.790 80.350 1.00 22.06 295 GLU A C 1
ATOM 2204 O O . GLU A 1 295 ? -31.574 16.776 81.549 1.00 22.01 295 GLU A O 1
ATOM 2210 N N . ILE A 1 296 ? -32.147 17.335 79.462 1.00 22.38 296 ILE A N 1
ATOM 2211 C CA . ILE A 1 296 ? -33.472 17.787 79.864 1.00 26.28 296 ILE A CA 1
ATOM 2212 C C . ILE A 1 296 ? -34.415 17.541 78.699 1.00 22.89 296 ILE A C 1
ATOM 2213 O O . ILE A 1 296 ? -34.097 17.845 77.550 1.00 22.82 296 ILE A O 1
ATOM 2218 N N . PRO A 1 297 ? -35.581 16.951 78.981 1.00 21.43 297 PRO A N 1
ATOM 2219 C CA . PRO A 1 297 ? -36.566 16.655 77.938 1.00 15.03 297 PRO A CA 1
ATOM 2220 C C . PRO A 1 297 ? -36.808 17.767 76.935 1.00 11.69 297 PRO A C 1
ATOM 2221 O O . PRO A 1 297 ? -37.247 18.853 77.292 1.00 17.61 297 PRO A O 1
ATOM 2225 N N . ARG A 1 298 ? -36.522 17.472 75.673 1.00 13.57 298 ARG A N 1
ATOM 2226 C CA . ARG A 1 298 ? -36.700 18.428 74.588 1.00 19.38 298 ARG A CA 1
ATOM 2227 C C . ARG A 1 298 ? -37.968 19.281 74.738 1.00 26.99 298 ARG A C 1
ATOM 2228 O O . ARG A 1 298 ? -37.916 20.515 74.673 1.00 19.09 298 ARG A O 1
ATOM 2236 N N . LEU A 1 299 ? -39.101 18.619 74.949 1.00 32.27 299 LEU A N 1
ATOM 2237 C CA . LEU A 1 299 ? -40.377 19.302 75.116 1.00 23.94 299 LEU A CA 1
ATOM 2238 C C . LEU A 1 299 ? -40.283 20.397 76.164 1.00 23.31 299 LEU A C 1
ATOM 2239 O O . LEU A 1 299 ? -40.656 21.547 75.919 1.00 21.05 299 LEU A O 1
ATOM 2244 N N . ALA A 1 300 ? -39.801 20.022 77.344 1.00 18.95 300 ALA A N 1
ATOM 2245 C CA . ALA A 1 300 ? -39.659 20.968 78.434 1.00 19.39 300 ALA A CA 1
ATOM 2246 C C . ALA A 1 300 ? -38.919 22.222 77.960 1.00 21.43 300 ALA A C 1
ATOM 2247 O O . ALA A 1 300 ? -39.347 23.338 78.243 1.00 23.46 300 ALA A O 1
ATOM 2249 N N . VAL A 1 301 ? -37.825 22.040 77.223 1.00 18.09 301 VAL A N 1
ATOM 2250 C CA . VAL A 1 301 ? -37.047 23.176 76.724 1.00 17.79 301 VAL A CA 1
ATOM 2251 C C . VAL A 1 301 ? -37.833 24.050 75.750 1.00 20.08 301 VAL A C 1
ATOM 2252 O O . VAL A 1 301 ? -38.012 25.241 75.980 1.00 20.30 301 VAL A O 1
ATOM 2256 N N . ARG A 1 302 ? -38.291 23.461 74.654 1.00 23.10 302 ARG A N 1
ATOM 2257 C CA . ARG A 1 302 ? -39.047 24.218 73.678 1.00 26.86 302 ARG A CA 1
ATOM 2258 C C . ARG A 1 302 ? -40.277 24.859 74.330 1.00 24.14 302 ARG A C 1
ATOM 2259 O O . ARG A 1 302 ? -40.668 25.974 73.984 1.00 21.41 302 ARG A O 1
ATOM 2267 N N . GLU A 1 303 ? -40.881 24.177 75.293 1.00 20.56 303 GLU A N 1
ATOM 2268 C CA . GLU A 1 303 ? -42.059 24.744 75.935 1.00 26.88 303 GLU A CA 1
ATOM 2269 C C . GLU A 1 303 ? -41.680 26.031 76.657 1.00 26.38 303 GLU A C 1
ATOM 2270 O O . GLU A 1 303 ? -42.379 27.034 76.543 1.00 25.61 303 GLU A O 1
ATOM 2276 N N . ALA A 1 304 ? -40.562 25.995 77.382 1.00 23.29 304 ALA A N 1
ATOM 2277 C CA . ALA A 1 304 ? -40.053 27.153 78.127 1.00 17.47 304 ALA A CA 1
ATOM 2278 C C . ALA A 1 304 ? -39.675 28.290 77.182 1.00 16.24 304 ALA A C 1
ATOM 2279 O O . ALA A 1 304 ? -39.828 29.462 77.514 1.00 18.85 304 ALA A O 1
ATOM 2289 N N . LEU A 1 306 ? -40.857 28.846 73.783 1.00 20.89 306 LEU A N 1
ATOM 2290 C CA . LEU A 1 306 ? -42.025 29.465 73.192 1.00 20.38 306 LEU A CA 1
ATOM 2291 C C . LEU A 1 306 ? -42.748 30.303 74.227 1.00 21.72 306 LEU A C 1
ATOM 2292 O O . LEU A 1 306 ? -43.263 31.372 73.925 1.00 17.31 306 LEU A O 1
ATOM 2297 N N . ASN A 1 307 ? -42.776 29.819 75.458 1.00 22.80 307 ASN A N 1
ATOM 2298 C CA . ASN A 1 307 ? -43.474 30.538 76.490 1.00 26.47 307 ASN A CA 1
ATOM 2299 C C . ASN A 1 307 ? -42.988 31.954 76.666 1.00 28.82 307 ASN A C 1
ATOM 2300 O O . ASN A 1 307 ? -43.794 32.883 76.768 1.00 33.63 307 ASN A O 1
ATOM 2305 N N . ALA A 1 308 ? -41.675 32.130 76.701 1.00 28.75 308 ALA A N 1
ATOM 2306 C CA . ALA A 1 308 ? -41.095 33.461 76.841 1.00 22.80 308 ALA A CA 1
ATOM 2307 C C . ALA A 1 308 ? -41.349 34.241 75.549 1.00 22.13 308 ALA A C 1
ATOM 2308 O O . ALA A 1 308 ? -41.838 35.364 75.578 1.00 22.74 308 ALA A O 1
ATOM 2318 N N . ILE A 1 310 ? -43.557 34.278 73.650 1.00 17.77 310 ILE A N 1
ATOM 2319 C CA . ILE A 1 310 ? -44.955 34.675 73.532 1.00 12.43 310 ILE A CA 1
ATOM 2320 C C . ILE A 1 310 ? -45.421 35.636 74.617 1.00 14.53 310 ILE A C 1
ATOM 2321 O O . ILE A 1 310 ? -46.226 36.517 74.349 1.00 12.07 310 ILE A O 1
ATOM 2326 N N . HIS A 1 311 ? -44.932 35.460 75.840 1.00 19.09 311 HIS A N 1
ATOM 2327 C CA . HIS A 1 311 ? -45.352 36.322 76.936 1.00 16.72 311 HIS A CA 1
ATOM 2328 C C . HIS A 1 311 ? -44.329 37.359 77.349 1.00 19.89 311 HIS A C 1
ATOM 2329 O O . HIS A 1 311 ? -44.507 38.042 78.350 1.00 25.27 311 HIS A O 1
ATOM 2336 N N . ARG A 1 312 ? -43.257 37.471 76.567 1.00 30.20 312 ARG A N 1
ATOM 2337 C CA . ARG A 1 312 ? -42.174 38.440 76.773 1.00 20.04 312 ARG A CA 1
ATOM 2338 C C . ARG A 1 312 ? -42.803 39.822 76.876 1.00 28.95 312 ARG A C 1
ATOM 2339 O O . ARG A 1 312 ? -43.988 39.990 76.593 1.00 38.31 312 ARG A O 1
ATOM 2347 N N . ASP A 1 313 ? -42.034 40.824 77.273 1.00 31.18 313 ASP A N 1
ATOM 2348 C CA . ASP A 1 313 ? -42.632 42.145 77.333 1.00 30.95 313 ASP A CA 1
ATOM 2349 C C . ASP A 1 313 ? -42.668 42.744 75.910 1.00 40.25 313 ASP A C 1
ATOM 2350 O O . ASP A 1 313 ? -43.564 43.515 75.581 1.00 55.64 313 ASP A O 1
ATOM 2355 N N . TRP A 1 314 ? -41.717 42.377 75.058 1.00 31.63 314 TRP A N 1
ATOM 2356 C CA . TRP A 1 314 ? -41.698 42.871 73.681 1.00 30.76 314 TRP A CA 1
ATOM 2357 C C . TRP A 1 314 ? -41.662 44.363 73.521 1.00 31.39 314 TRP A C 1
ATOM 2358 O O . TRP A 1 314 ? -41.406 44.876 72.428 1.00 34.42 314 TRP A O 1
ATOM 2369 N N . ASN A 1 315 ? -41.942 45.075 74.598 1.00 31.73 315 ASN A N 1
ATOM 2370 C CA . ASN A 1 315 ? -41.894 46.517 74.531 1.00 30.10 315 ASN A CA 1
ATOM 2371 C C . ASN A 1 315 ? -40.545 46.905 75.112 1.00 28.34 315 ASN A C 1
ATOM 2372 O O . ASN A 1 315 ? -40.099 48.039 74.949 1.00 30.05 315 ASN A O 1
ATOM 2377 N N . ARG A 1 316 ? -39.897 45.948 75.779 1.00 17.86 316 ARG A N 1
ATOM 2378 C CA . ARG A 1 316 ? -38.589 46.188 76.365 1.00 22.25 316 ARG A CA 1
ATOM 2379 C C . ARG A 1 316 ? -37.486 45.870 75.373 1.00 24.89 316 ARG A C 1
ATOM 2380 O O . ARG A 1 316 ? -37.685 45.093 74.441 1.00 31.80 316 ARG A O 1
ATOM 2388 N N . SER A 1 317 ? -36.322 46.480 75.567 1.00 25.30 317 SER A N 1
ATOM 2389 C CA . SER A 1 317 ? -35.201 46.273 74.659 1.00 21.79 317 SER A CA 1
ATOM 2390 C C . SER A 1 317 ? -34.500 44.959 74.912 1.00 26.19 317 SER A C 1
ATOM 2391 O O . SER A 1 317 ? -34.466 44.074 74.052 1.00 24.45 317 SER A O 1
ATOM 2394 N N . GLU A 1 318 ? -33.945 44.848 76.113 1.00 30.64 318 GLU A N 1
ATOM 2395 C CA . GLU A 1 318 ? -33.211 43.666 76.533 1.00 32.77 318 GLU A CA 1
ATOM 2396 C C . GLU A 1 318 ? -33.831 42.343 76.047 1.00 31.61 318 GLU A C 1
ATOM 2397 O O . GLU A 1 318 ? -35.026 42.106 76.191 1.00 36.51 318 GLU A O 1
ATOM 2403 N N . PRO A 1 319 ? -33.010 41.469 75.443 1.00 30.59 319 PRO A N 1
ATOM 2404 C CA . PRO A 1 319 ? -33.466 40.177 74.924 1.00 29.24 319 PRO A CA 1
ATOM 2405 C C . PRO A 1 319 ? -33.752 39.160 76.010 1.00 25.77 319 PRO A C 1
ATOM 2406 O O . PRO A 1 319 ? -33.340 39.320 77.157 1.00 30.46 319 PRO A O 1
ATOM 2410 N N . ILE A 1 320 ? -34.475 38.114 75.636 1.00 26.59 320 ILE A N 1
ATOM 2411 C CA . ILE A 1 320 ? -34.768 37.042 76.561 1.00 15.65 320 ILE A CA 1
ATOM 2412 C C . ILE A 1 320 ? -33.377 36.486 76.814 1.00 23.69 320 ILE A C 1
ATOM 2413 O O . ILE A 1 320 ? -32.674 36.104 75.871 1.00 23.62 320 ILE A O 1
ATOM 2418 N N . ASP A 1 321 ? -32.972 36.472 78.076 1.00 23.90 321 ASP A N 1
ATOM 2419 C CA . ASP A 1 321 ? -31.662 35.964 78.454 1.00 23.36 321 ASP A CA 1
ATOM 2420 C C . ASP A 1 321 ? -31.824 34.505 78.823 1.00 24.15 321 ASP A C 1
ATOM 2421 O O . ASP A 1 321 ? -32.474 34.188 79.821 1.00 24.55 321 ASP A O 1
ATOM 2426 N N . VAL A 1 322 ? -31.271 33.618 78.003 1.00 16.83 322 VAL A N 1
ATOM 2427 C CA . VAL A 1 322 ? -31.329 32.192 78.303 1.00 20.36 322 VAL A CA 1
ATOM 2428 C C . VAL A 1 322 ? -29.908 31.698 78.481 1.00 18.91 322 VAL A C 1
ATOM 2429 O O . VAL A 1 322 ? -29.073 31.876 77.598 1.00 20.10 322 VAL A O 1
ATOM 2433 N N . ARG A 1 323 ? -29.627 31.129 79.650 1.00 21.87 323 ARG A N 1
ATOM 2434 C CA . ARG A 1 323 ? -28.303 30.594 79.919 1.00 25.34 323 ARG A CA 1
ATOM 2435 C C . ARG A 1 323 ? -28.411 29.121 80.261 1.00 22.83 323 ARG A C 1
ATOM 2436 O O . ARG A 1 323 ? -29.421 28.668 80.796 1.00 26.13 323 ARG A O 1
ATOM 2444 N N . TRP A 1 324 ? -27.362 28.383 79.920 1.00 20.22 324 TRP A N 1
ATOM 2445 C CA . TRP A 1 324 ? -27.290 26.952 80.147 1.00 22.29 324 TRP A CA 1
ATOM 2446 C C . TRP A 1 324 ? -26.084 26.623 81.014 1.00 22.68 324 TRP A C 1
ATOM 2447 O O . TRP A 1 324 ? -24.968 27.010 80.688 1.00 30.82 324 TRP A O 1
ATOM 2458 N N . ILE A 1 325 ? -26.304 25.899 82.105 1.00 24.04 325 ILE A N 1
ATOM 2459 C CA . ILE A 1 325 ? -25.215 25.520 83.005 1.00 22.11 325 ILE A CA 1
ATOM 2460 C C . ILE A 1 325 ? -24.759 24.094 82.742 1.00 30.99 325 ILE A C 1
ATOM 2461 O O . ILE A 1 325 ? -25.489 23.146 83.017 1.00 31.79 325 ILE A O 1
ATOM 2466 N N . GLU A 1 326 ? -23.539 23.945 82.243 1.00 37.31 326 GLU A N 1
ATOM 2467 C CA . GLU A 1 326 ? -22.986 22.632 81.913 1.00 41.64 326 GLU A CA 1
ATOM 2468 C C . GLU A 1 326 ? -23.007 21.563 83.000 1.00 38.93 326 GLU A C 1
ATOM 2469 O O . GLU A 1 326 ? -23.699 20.556 82.876 1.00 33.80 326 GLU A O 1
ATOM 2475 N N . LEU A 1 327 ? -22.222 21.787 84.049 1.00 35.77 327 LEU A N 1
ATOM 2476 C CA . LEU A 1 327 ? -22.090 20.832 85.136 1.00 43.44 327 LEU A CA 1
ATOM 2477 C C . LEU A 1 327 ? -23.349 20.547 85.954 1.00 40.98 327 LEU A C 1
ATOM 2478 O O . LEU A 1 327 ? -23.430 19.527 86.639 1.00 43.44 327 LEU A O 1
ATOM 2483 N N . ASP A 1 328 ? -24.335 21.429 85.875 1.00 36.50 328 ASP A N 1
ATOM 2484 C CA . ASP A 1 328 ? -25.566 21.235 86.628 1.00 33.12 328 ASP A CA 1
ATOM 2485 C C . ASP A 1 328 ? -26.709 20.811 85.730 1.00 32.20 328 ASP A C 1
ATOM 2486 O O . ASP A 1 328 ? -27.803 20.495 86.199 1.00 28.88 328 ASP A O 1
ATOM 2491 N N . SER A 1 329 ? -26.434 20.792 84.432 1.00 28.91 329 SER A N 1
ATOM 2492 C CA . SER A 1 329 ? -27.431 20.426 83.442 1.00 24.08 329 SER A CA 1
ATOM 2493 C C . SER A 1 329 ? -28.666 21.288 83.605 1.00 21.89 329 SER A C 1
ATOM 2494 O O . SER A 1 329 ? -29.764 20.835 83.312 1.00 29.69 329 SER A O 1
ATOM 2497 N N . THR A 1 330 ? -28.525 22.521 84.080 1.00 17.89 330 THR A N 1
ATOM 2498 C CA . THR A 1 330 ? -29.739 23.318 84.223 1.00 18.75 330 THR A CA 1
ATOM 2499 C C . THR A 1 330 ? -29.821 24.448 83.197 1.00 17.56 330 THR A C 1
ATOM 2500 O O . THR A 1 330 ? -28.806 24.959 82.741 1.00 14.70 330 THR A O 1
ATOM 2504 N N . LEU A 1 331 ? -31.045 24.801 82.818 1.00 16.17 331 LEU A N 1
ATOM 2505 C CA . LEU A 1 331 ? -31.275 25.859 81.853 1.00 10.86 331 LEU A CA 1
ATOM 2506 C C . LEU A 1 331 ? -32.141 26.937 82.463 1.00 13.64 331 LEU A C 1
ATOM 2507 O O . LEU A 1 331 ? -33.226 26.661 82.972 1.00 24.26 331 LEU A O 1
ATOM 2512 N N . ILE A 1 332 ? -31.667 28.173 82.411 1.00 18.81 332 ILE A N 1
ATOM 2513 C CA . ILE A 1 332 ? -32.429 29.272 82.969 1.00 14.89 332 ILE A CA 1
ATOM 2514 C C . ILE A 1 332 ? -32.916 30.158 81.839 1.00 18.41 332 ILE A C 1
ATOM 2515 O O . ILE A 1 332 ? -32.189 30.414 80.877 1.00 15.04 332 ILE A O 1
ATOM 2520 N N . VAL A 1 333 ? -34.155 30.619 81.956 1.00 20.81 333 VAL A N 1
ATOM 2521 C CA . VAL A 1 333 ? -34.739 31.490 80.942 1.00 21.35 333 VAL A CA 1
ATOM 2522 C C . VAL A 1 333 ? -35.332 32.751 81.570 1.00 27.53 333 VAL A C 1
ATOM 2523 O O . VAL A 1 333 ? -36.452 32.734 82.081 1.00 26.60 333 VAL A O 1
ATOM 2527 N N . ARG A 1 334 ? -34.565 33.838 81.516 1.00 24.87 334 ARG A N 1
ATOM 2528 C CA . ARG A 1 334 ? -34.977 35.127 82.052 1.00 26.92 334 ARG A CA 1
ATOM 2529 C C . ARG A 1 334 ? -35.690 35.910 80.961 1.00 32.78 334 ARG A C 1
ATOM 2530 O O . ARG A 1 334 ? -35.128 36.125 79.890 1.00 36.81 334 ARG A O 1
ATOM 2538 N N . SER A 1 335 ? -36.920 36.340 81.227 1.00 34.38 335 SER A N 1
ATOM 2539 C CA . SER A 1 335 ? -37.678 37.114 80.245 1.00 34.28 335 SER A CA 1
ATOM 2540 C C . SER A 1 335 ? -38.086 38.497 80.741 1.00 35.95 335 SER A C 1
ATOM 2541 O O . SER A 1 335 ? -38.629 38.646 81.838 1.00 30.44 335 SER A O 1
ATOM 2544 N N . PRO A 1 336 ? -37.849 39.529 79.919 1.00 37.55 336 PRO A N 1
ATOM 2545 C CA . PRO A 1 336 ? -38.208 40.890 80.316 1.00 37.80 336 PRO A CA 1
ATOM 2546 C C . PRO A 1 336 ? -39.699 41.036 80.612 1.00 42.24 336 PRO A C 1
ATOM 2547 O O . PRO A 1 336 ? -40.556 40.614 79.827 1.00 49.70 336 PRO A O 1
ATOM 2551 N N . GLY A 1 337 ? -40.003 41.640 81.756 1.00 44.49 337 GLY A N 1
ATOM 2552 C CA . GLY A 1 337 ? -41.386 41.845 82.151 1.00 39.55 337 GLY A CA 1
ATOM 2553 C C . GLY A 1 337 ? -41.716 41.058 83.401 1.00 36.14 337 GLY A C 1
ATOM 2554 O O . GLY A 1 337 ? -40.911 40.247 83.854 1.00 35.51 337 GLY A O 1
ATOM 2555 N N . GLY A 1 338 ? -42.898 41.296 83.959 1.00 31.07 338 GLY A N 1
ATOM 2556 C CA . GLY A 1 338 ? -43.303 40.585 85.155 1.00 34.13 338 GLY A CA 1
ATOM 2557 C C . GLY A 1 338 ? -44.764 40.182 85.136 1.00 37.90 338 GLY A C 1
ATOM 2558 O O . GLY A 1 338 ? -45.528 40.645 84.290 1.00 46.86 338 GLY A O 1
ATOM 2559 N N . PHE A 1 339 ? -45.149 39.316 86.070 1.00 42.12 339 PHE A N 1
ATOM 2560 C CA . PHE A 1 339 ? -46.529 38.839 86.186 1.00 50.77 339 PHE A CA 1
ATOM 2561 C C . PHE A 1 339 ? -47.515 39.996 86.257 1.00 62.30 339 PHE A C 1
ATOM 2562 O O . PHE A 1 339 ? -47.398 40.859 87.135 1.00 60.65 339 PHE A O 1
ATOM 2570 N N . PRO A 1 340 ? -48.513 40.017 85.356 1.00 71.65 340 PRO A N 1
ATOM 2571 C CA . PRO A 1 340 ? -49.501 41.103 85.373 1.00 78.80 340 PRO A CA 1
ATOM 2572 C C . PRO A 1 340 ? -50.174 41.261 86.743 1.00 84.83 340 PRO A C 1
ATOM 2573 O O . PRO A 1 340 ? -50.426 40.271 87.429 1.00 89.81 340 PRO A O 1
ATOM 2577 N N . ALA A 1 341 ? -50.448 42.506 87.140 1.00 91.24 341 ALA A N 1
ATOM 2578 C CA . ALA A 1 341 ? -51.086 42.792 88.429 1.00 92.11 341 ALA A CA 1
ATOM 2579 C C . ALA A 1 341 ? -52.324 41.922 88.614 1.00 93.23 341 ALA A C 1
ATOM 2580 O O . ALA A 1 341 ? -53.433 42.333 88.269 1.00 97.35 341 ALA A O 1
ATOM 2582 N N . ALA A 1 342 ? -52.117 40.722 89.158 1.00 92.15 342 ALA A N 1
ATOM 2583 C CA . ALA A 1 342 ? -53.186 39.748 89.402 1.00 89.60 342 ALA A CA 1
ATOM 2584 C C . ALA A 1 342 ? -52.586 38.354 89.581 1.00 86.06 342 ALA A C 1
ATOM 2585 O O . ALA A 1 342 ? -52.963 37.610 90.494 1.00 83.49 342 ALA A O 1
ATOM 2587 N N . ILE A 1 343 ? -51.655 38.014 88.691 1.00 80.03 343 ILE A N 1
ATOM 2588 C CA . ILE A 1 343 ? -50.981 36.719 88.695 1.00 68.35 343 ILE A CA 1
ATOM 2589 C C . ILE A 1 343 ? -49.802 36.731 89.646 1.00 67.08 343 ILE A C 1
ATOM 2590 O O . ILE A 1 343 ? -49.036 37.695 89.694 1.00 70.15 343 ILE A O 1
ATOM 2595 N N . THR A 1 344 ? -49.654 35.654 90.404 1.00 65.52 344 THR A N 1
ATOM 2596 C CA . THR A 1 344 ? -48.557 35.564 91.352 1.00 67.54 344 THR A CA 1
ATOM 2597 C C . THR A 1 344 ? -47.764 34.281 91.096 1.00 65.39 344 THR A C 1
ATOM 2598 O O . THR A 1 344 ? -48.172 33.437 90.298 1.00 58.17 344 THR A O 1
ATOM 2602 N N . SER A 1 345 ? -46.622 34.155 91.763 1.00 67.00 345 SER A N 1
ATOM 2603 C CA . SER A 1 345 ? -45.755 32.997 91.614 1.00 64.84 345 SER A CA 1
ATOM 2604 C C . SER A 1 345 ? -46.514 31.697 91.871 1.00 65.17 345 SER A C 1
ATOM 2605 O O . SER A 1 345 ? -46.132 30.633 91.376 1.00 59.59 345 SER A O 1
ATOM 2608 N N . GLU A 1 346 ? -47.599 31.787 92.637 1.00 68.67 346 GLU A N 1
ATOM 2609 C CA . GLU A 1 346 ? -48.420 30.617 92.963 1.00 71.99 346 GLU A CA 1
ATOM 2610 C C . GLU A 1 346 ? -49.791 30.702 92.312 1.00 67.12 346 GLU A C 1
ATOM 2611 O O . GLU A 1 346 ? -50.779 30.202 92.847 1.00 65.13 346 GLU A O 1
ATOM 2617 N N . ASN A 1 347 ? -49.843 31.331 91.148 1.00 65.77 347 ASN A N 1
ATOM 2618 C CA . ASN A 1 347 ? -51.098 31.479 90.447 1.00 61.27 347 ASN A CA 1
ATOM 2619 C C . ASN A 1 347 ? -50.847 31.510 88.953 1.00 57.45 347 ASN A C 1
ATOM 2620 O O . ASN A 1 347 ? -51.629 32.074 88.195 1.00 60.67 347 ASN A O 1
ATOM 2625 N N . VAL A 1 348 ? -49.752 30.889 88.536 1.00 48.94 348 VAL A N 1
ATOM 2626 C CA . VAL A 1 348 ? -49.380 30.862 87.133 1.00 49.06 348 VAL A CA 1
ATOM 2627 C C . VAL A 1 348 ? -49.868 29.626 86.380 1.00 56.45 348 VAL A C 1
ATOM 2628 O O . VAL A 1 348 ? -50.448 29.747 85.296 1.00 58.08 348 VAL A O 1
ATOM 2632 N N . LEU A 1 349 ? -49.634 28.440 86.942 1.00 62.57 349 LEU A N 1
ATOM 2633 C CA . LEU A 1 349 ? -50.062 27.186 86.306 1.00 69.67 349 LEU A CA 1
ATOM 2634 C C . LEU A 1 349 ? -51.556 27.144 86.006 1.00 73.42 349 LEU A C 1
ATOM 2635 O O . LEU A 1 349 ? -52.034 26.241 85.315 1.00 78.21 349 LEU A O 1
ATOM 2640 N N . SER A 1 350 ? -52.285 28.124 86.531 1.00 72.88 350 SER A N 1
ATOM 2641 C CA . SER A 1 350 ? -53.725 28.203 86.344 1.00 66.45 350 SER A CA 1
ATOM 2642 C C . SER A 1 350 ? -54.104 29.351 85.422 1.00 59.76 350 SER A C 1
ATOM 2643 O O . SER A 1 350 ? -55.175 29.348 84.823 1.00 54.99 350 SER A O 1
ATOM 2646 N N . ASN A 1 351 ? -53.222 30.335 85.313 1.00 56.06 351 ASN A N 1
ATOM 2647 C CA . ASN A 1 351 ? -53.480 31.478 84.452 1.00 60.14 351 ASN A CA 1
ATOM 2648 C C . ASN A 1 351 ? -53.681 31.010 83.019 1.00 58.13 351 ASN A C 1
ATOM 2649 O O . ASN A 1 351 ? -53.168 29.960 82.627 1.00 53.62 351 ASN A O 1
ATOM 2654 N N . ARG A 1 352 ? -54.433 31.792 82.245 1.00 54.77 352 ARG A N 1
ATOM 2655 C CA . ARG A 1 352 ? -54.700 31.475 80.845 1.00 51.83 352 ARG A CA 1
ATOM 2656 C C . ARG A 1 352 ? -54.631 32.712 79.947 1.00 54.24 352 ARG A C 1
ATOM 2657 O O . ARG A 1 352 ? -54.315 32.599 78.760 1.00 59.60 352 ARG A O 1
ATOM 2665 N N . ALA A 1 353 ? -54.917 33.886 80.515 1.00 56.91 353 ALA A N 1
ATOM 2666 C CA . ALA A 1 353 ? -54.871 35.156 79.768 1.00 58.23 353 ALA A CA 1
ATOM 2667 C C . ALA A 1 353 ? -53.423 35.622 79.535 1.00 57.03 353 ALA A C 1
ATOM 2668 O O . ALA A 1 353 ? -52.710 35.972 80.480 1.00 51.50 353 ALA A O 1
ATOM 2670 N N . ALA A 1 354 ? -53.011 35.639 78.267 1.00 48.38 354 ALA A N 1
ATOM 2671 C CA . ALA A 1 354 ? -51.660 36.045 77.893 1.00 40.61 354 ALA A CA 1
ATOM 2672 C C . ALA A 1 354 ? -51.535 37.554 77.761 1.00 32.43 354 ALA A C 1
ATOM 2673 O O . ALA A 1 354 ? -52.529 38.246 77.586 1.00 32.18 354 ALA A O 1
ATOM 2675 N N . ARG A 1 355 ? -50.307 38.053 77.855 1.00 23.46 355 ARG A N 1
ATOM 2676 C CA . ARG A 1 355 ? -50.057 39.480 77.745 1.00 20.26 355 ARG A CA 1
ATOM 2677 C C . ARG A 1 355 ? -50.498 39.960 76.362 1.00 24.16 355 ARG A C 1
ATOM 2678 O O . ARG A 1 355 ? -51.207 40.964 76.217 1.00 25.89 355 ARG A O 1
ATOM 2686 N N . TYR A 1 356 ? -50.086 39.230 75.338 1.00 16.53 356 TYR A N 1
ATOM 2687 C CA . TYR A 1 356 ? -50.441 39.598 73.989 1.00 16.95 356 TYR A CA 1
ATOM 2688 C C . TYR A 1 356 ? -51.285 38.501 73.346 1.00 20.44 356 TYR A C 1
ATOM 2689 O O . TYR A 1 356 ? -50.782 37.670 72.582 1.00 22.09 356 TYR A O 1
ATOM 2698 N N . PRO A 1 357 ? -52.589 38.477 73.657 1.00 18.86 357 PRO A N 1
ATOM 2699 C CA . PRO A 1 357 ? -53.505 37.481 73.098 1.00 22.11 357 PRO A CA 1
ATOM 2700 C C . PRO A 1 357 ? -53.326 37.345 71.587 1.00 19.55 357 PRO A C 1
ATOM 2701 O O . PRO A 1 357 ? -53.252 36.240 71.071 1.00 23.50 357 PRO A O 1
ATOM 2705 N N . ALA A 1 358 ? -53.242 38.472 70.891 1.00 12.52 358 ALA A N 1
ATOM 2706 C CA . ALA A 1 358 ? -53.047 38.440 69.454 1.00 13.90 358 ALA A CA 1
ATOM 2707 C C . ALA A 1 358 ? -51.813 37.606 69.083 1.00 17.56 358 ALA A C 1
ATOM 2708 O O . ALA A 1 358 ? -51.881 36.725 68.222 1.00 14.57 358 ALA A O 1
ATOM 2710 N N . LEU A 1 359 ? -50.690 37.874 69.742 1.00 12.14 359 LEU A N 1
ATOM 2711 C CA . LEU A 1 359 ? -49.440 37.158 69.467 1.00 13.13 359 LEU A CA 1
ATOM 2712 C C . LEU A 1 359 ? -49.620 35.685 69.763 1.00 15.03 359 LEU A C 1
ATOM 2713 O O . LEU A 1 359 ? -49.178 34.825 68.999 1.00 14.00 359 LEU A O 1
ATOM 2718 N N . ALA A 1 360 ? -50.256 35.401 70.892 1.00 15.64 360 ALA A N 1
ATOM 2719 C CA . ALA A 1 360 ? -50.492 34.026 71.280 1.00 12.31 360 ALA A CA 1
ATOM 2720 C C . ALA A 1 360 ? -51.271 33.349 70.171 1.00 15.66 360 ALA A C 1
ATOM 2721 O O . ALA A 1 360 ? -50.818 32.354 69.610 1.00 20.62 360 ALA A O 1
ATOM 2723 N N . ASP A 1 361 ? -52.429 33.897 69.824 1.00 14.47 361 ASP A N 1
ATOM 2724 C CA . ASP A 1 361 ? -53.208 33.264 68.779 1.00 18.30 361 ASP A CA 1
ATOM 2725 C C . ASP A 1 361 ? -52.432 32.995 67.491 1.00 20.81 361 ASP A C 1
ATOM 2726 O O . ASP A 1 361 ? -52.620 31.951 66.870 1.00 29.16 361 ASP A O 1
ATOM 2731 N N . LEU A 1 362 ? -51.577 33.929 67.081 1.00 17.44 362 LEU A N 1
ATOM 2732 C CA . LEU A 1 362 ? -50.810 33.744 65.862 1.00 12.51 362 LEU A CA 1
ATOM 2733 C C . LEU A 1 362 ? -49.934 32.507 65.958 1.00 16.75 362 LEU A C 1
ATOM 2734 O O . LEU A 1 362 ? -49.777 31.778 64.976 1.00 19.49 362 LEU A O 1
ATOM 2739 N N . TYR A 1 363 ? -49.360 32.258 67.133 1.00 18.50 363 TYR A N 1
ATOM 2740 C CA . TYR A 1 363 ? -48.501 31.077 67.310 1.00 23.67 363 TYR A CA 1
ATOM 2741 C C . TYR A 1 363 ? -49.329 29.794 67.240 1.00 22.77 363 TYR A C 1
ATOM 2742 O O . TYR A 1 363 ? -48.850 28.767 66.765 1.00 19.18 363 TYR A O 1
ATOM 2751 N N . ARG A 1 364 ? -50.566 29.872 67.724 1.00 21.00 364 ARG A N 1
ATOM 2752 C CA . ARG A 1 364 ? -51.487 28.747 67.696 1.00 25.22 364 ARG A CA 1
ATOM 2753 C C . ARG A 1 364 ? -51.820 28.458 66.243 1.00 26.68 364 ARG A C 1
ATOM 2754 O O . ARG A 1 364 ? -51.830 27.306 65.808 1.00 31.37 364 ARG A O 1
ATOM 2762 N N . ALA A 1 365 ? -52.101 29.524 65.502 1.00 28.81 365 ALA A N 1
ATOM 2763 C CA . ALA A 1 365 ? -52.454 29.426 64.094 1.00 23.19 365 ALA A CA 1
ATOM 2764 C C . ALA A 1 365 ? -51.363 28.724 63.303 1.00 21.34 365 ALA A C 1
ATOM 2765 O O . ALA A 1 365 ? -51.662 27.970 62.376 1.00 19.56 365 ALA A O 1
ATOM 2767 N N . LEU A 1 366 ? -50.105 28.974 63.673 1.00 17.83 366 LEU A N 1
ATOM 2768 C CA . LEU A 1 366 ? -48.951 28.346 63.019 1.00 20.30 366 LEU A CA 1
ATOM 2769 C C . LEU A 1 366 ? -48.758 26.915 63.506 1.00 19.98 366 LEU A C 1
ATOM 2770 O O . LEU A 1 366 ? -47.982 26.152 62.932 1.00 14.55 366 LEU A O 1
ATOM 2775 N N . GLY A 1 367 ? -49.469 26.567 64.574 1.00 20.67 367 GLY A N 1
ATOM 2776 C CA . GLY A 1 367 ? -49.378 25.234 65.130 1.00 10.42 367 GLY A CA 1
ATOM 2777 C C . GLY A 1 367 ? -48.067 25.040 65.855 1.00 18.75 367 GLY A C 1
ATOM 2778 O O . GLY A 1 367 ? -47.445 23.985 65.741 1.00 22.90 367 GLY A O 1
ATOM 2779 N N . LEU A 1 368 ? -47.645 26.047 66.610 1.00 10.94 368 LEU A N 1
ATOM 2780 C CA . LEU A 1 368 ? -46.396 25.953 67.338 1.00 9.76 368 LEU A CA 1
ATOM 2781 C C . LEU A 1 368 ? -46.567 25.848 68.847 1.00 19.70 368 LEU A C 1
ATOM 2782 O O . LEU A 1 368 ? -45.595 25.633 69.569 1.00 23.40 368 LEU A O 1
ATOM 2787 N N . VAL A 1 369 ? -47.798 25.996 69.324 1.00 25.00 369 VAL A N 1
ATOM 2788 C CA . VAL A 1 369 ? -48.075 25.907 70.754 1.00 34.22 369 VAL A CA 1
ATOM 2789 C C . VAL A 1 369 ? -49.421 25.234 70.999 1.00 40.67 369 VAL A C 1
ATOM 2790 O O . VAL A 1 369 ? -50.277 25.227 70.123 1.00 44.23 369 VAL A O 1
ATOM 2794 N N . ASP A 1 370 ? -49.597 24.674 72.193 1.00 49.87 370 ASP A N 1
ATOM 2795 C CA . ASP A 1 370 ? -50.844 24.009 72.580 1.00 58.38 370 ASP A CA 1
ATOM 2796 C C . ASP A 1 370 ? -51.826 25.061 73.086 1.00 63.81 370 ASP A C 1
ATOM 2797 O O . ASP A 1 370 ? -51.467 26.231 73.186 1.00 70.51 370 ASP A O 1
ATOM 2802 N N . LYS A 1 371 ? -53.051 24.646 73.416 1.00 64.46 371 LYS A N 1
ATOM 2803 C CA . LYS A 1 371 ? -54.054 25.580 73.924 1.00 65.76 371 LYS A CA 1
ATOM 2804 C C . LYS A 1 371 ? -53.415 26.622 74.838 1.00 75.95 371 LYS A C 1
ATOM 2805 O O . LYS A 1 371 ? -53.408 27.806 74.512 1.00 88.99 371 LYS A O 1
ATOM 2811 N N . GLN A 1 372 ? -52.889 26.198 75.982 1.00 70.94 372 GLN A N 1
ATOM 2812 C CA . GLN A 1 372 ? -52.230 27.142 76.882 1.00 77.00 372 GLN A CA 1
ATOM 2813 C C . GLN A 1 372 ? -51.704 26.449 78.115 1.00 70.27 372 GLN A C 1
ATOM 2814 O O . GLN A 1 372 ? -50.505 26.188 78.236 1.00 67.06 372 GLN A O 1
ATOM 2820 N N . GLY A 1 373 ? -52.607 26.170 79.043 1.00 68.32 373 GLY A N 1
ATOM 2821 C CA . GLY A 1 373 ? -52.205 25.500 80.259 1.00 74.57 373 GLY A CA 1
ATOM 2822 C C . GLY A 1 373 ? -51.523 24.199 79.896 1.00 74.13 373 GLY A C 1
ATOM 2823 O O . GLY A 1 373 ? -50.609 23.746 80.588 1.00 81.16 373 GLY A O 1
ATOM 2824 N N . VAL A 1 374 ? -51.965 23.596 78.796 1.00 66.98 374 VAL A N 1
ATOM 2825 C CA . VAL A 1 374 ? -51.384 22.342 78.352 1.00 57.73 374 VAL A CA 1
ATOM 2826 C C . VAL A 1 374 ? -49.868 22.493 78.254 1.00 58.39 374 VAL A C 1
ATOM 2827 O O . VAL A 1 374 ? -49.124 21.599 78.653 1.00 59.23 374 VAL A O 1
ATOM 2831 N N . GLY A 1 375 ? -49.425 23.637 77.735 1.00 58.93 375 GLY A N 1
ATOM 2832 C CA . GLY A 1 375 ? -48.004 23.896 77.588 1.00 46.66 375 GLY A CA 1
ATOM 2833 C C . GLY A 1 375 ? -47.241 23.753 78.890 1.00 44.34 375 GLY A C 1
ATOM 2834 O O . GLY A 1 375 ? -46.494 22.794 79.085 1.00 42.79 375 GLY A O 1
ATOM 2835 N N . VAL A 1 376 ? -47.426 24.705 79.791 1.00 37.36 376 VAL A N 1
ATOM 2836 C CA . VAL A 1 376 ? -46.730 24.654 81.064 1.00 38.02 376 VAL A CA 1
ATOM 2837 C C . VAL A 1 376 ? -46.946 23.324 81.808 1.00 41.36 376 VAL A C 1
ATOM 2838 O O . VAL A 1 376 ? -46.021 22.813 82.438 1.00 35.80 376 VAL A O 1
ATOM 2842 N N . ASP A 1 377 ? -48.157 22.768 81.734 1.00 40.34 377 ASP A N 1
ATOM 2843 C CA . ASP A 1 377 ? -48.463 21.500 82.407 1.00 40.19 377 ASP A CA 1
ATOM 2844 C C . ASP A 1 377 ? -47.673 20.321 81.820 1.00 38.02 377 ASP A C 1
ATOM 2845 O O . ASP A 1 377 ? -47.168 19.481 82.563 1.00 44.52 377 ASP A O 1
ATOM 2850 N N . ARG A 1 378 ? -47.576 20.243 80.495 1.00 33.34 378 ARG A N 1
ATOM 2851 C CA . ARG A 1 378 ? -46.826 19.162 79.870 1.00 26.37 378 ARG A CA 1
ATOM 2852 C C . ARG A 1 378 ? -45.368 19.340 80.223 1.00 29.76 378 ARG A C 1
ATOM 2853 O O . ARG A 1 378 ? -44.620 18.370 80.319 1.00 26.65 378 ARG A O 1
ATOM 2869 N N . TYR A 1 380 ? -44.142 20.739 83.134 1.00 27.79 380 TYR A N 1
ATOM 2870 C CA . TYR A 1 380 ? -44.018 20.220 84.486 1.00 25.67 380 TYR A CA 1
ATOM 2871 C C . TYR A 1 380 ? -43.982 18.703 84.460 1.00 28.29 380 TYR A C 1
ATOM 2872 O O . TYR A 1 380 ? -43.054 18.092 84.980 1.00 31.87 380 TYR A O 1
ATOM 2881 N N . GLN A 1 381 ? -45.002 18.104 83.854 1.00 21.56 381 GLN A N 1
ATOM 2882 C CA . GLN A 1 381 ? -45.088 16.654 83.742 1.00 28.42 381 GLN A CA 1
ATOM 2883 C C . GLN A 1 381 ? -43.767 16.058 83.244 1.00 30.19 381 GLN A C 1
ATOM 2884 O O . GLN A 1 381 ? -43.152 15.244 83.930 1.00 24.52 381 GLN A O 1
ATOM 2890 N N . ALA A 1 382 ? -43.331 16.472 82.058 1.00 30.31 382 ALA A N 1
ATOM 2891 C CA . ALA A 1 382 ? -42.095 15.964 81.483 1.00 25.49 382 ALA A CA 1
ATOM 2892 C C . ALA A 1 382 ? -40.949 15.951 82.495 1.00 27.75 382 ALA A C 1
ATOM 2893 O O . ALA A 1 382 ? -40.120 15.044 82.477 1.00 34.63 382 ALA A O 1
ATOM 2903 N N . ILE A 1 384 ? -41.201 16.027 86.117 1.00 20.29 384 ILE A N 1
ATOM 2904 C CA . ILE A 1 384 ? -41.555 15.079 87.153 1.00 17.10 384 ILE A CA 1
ATOM 2905 C C . ILE A 1 384 ? -41.361 13.632 86.671 1.00 26.13 384 ILE A C 1
ATOM 2906 O O . ILE A 1 384 ? -40.651 12.849 87.313 1.00 21.89 384 ILE A O 1
ATOM 2911 N N . ALA A 1 385 ? -41.977 13.290 85.536 1.00 25.73 385 ALA A N 1
ATOM 2912 C CA . ALA A 1 385 ? -41.906 11.945 84.938 1.00 23.33 385 ALA A CA 1
ATOM 2913 C C . ALA A 1 385 ? -40.510 11.317 84.845 1.00 19.96 385 ALA A C 1
ATOM 2914 O O . ALA A 1 385 ? -40.379 10.087 84.848 1.00 16.26 385 ALA A O 1
ATOM 2916 N N . LEU A 1 386 ? -39.481 12.154 84.731 1.00 11.08 386 LEU A N 1
ATOM 2917 C CA . LEU A 1 386 ? -38.107 11.671 84.665 1.00 13.68 386 LEU A CA 1
ATOM 2918 C C . LEU A 1 386 ? -37.438 11.747 86.030 1.00 22.13 386 LEU A C 1
ATOM 2919 O O . LEU A 1 386 ? -36.231 11.557 86.152 1.00 24.45 386 LEU A O 1
ATOM 2924 N N . GLY A 1 387 ? -38.226 12.033 87.058 1.00 26.16 387 GLY A N 1
ATOM 2925 C CA . GLY A 1 387 ? -37.680 12.103 88.398 1.00 26.39 387 GLY A CA 1
ATOM 2926 C C . GLY A 1 387 ? -36.949 13.378 88.764 1.00 31.03 387 GLY A C 1
ATOM 2927 O O . GLY A 1 387 ? -36.356 13.440 89.842 1.00 32.23 387 GLY A O 1
ATOM 2928 N N . HIS A 1 388 ? -36.977 14.374 87.875 1.00 32.14 388 HIS A N 1
ATOM 2929 C CA . HIS A 1 388 ? -36.336 15.671 88.104 1.00 21.18 388 HIS A CA 1
ATOM 2930 C C . HIS A 1 388 ? -37.341 16.496 88.867 1.00 17.15 388 HIS A C 1
ATOM 2931 O O . HIS A 1 388 ? -38.481 16.068 89.046 1.00 15.80 388 HIS A O 1
ATOM 2938 N N . ARG A 1 389 ? -36.917 17.675 89.308 1.00 19.54 389 ARG A N 1
ATOM 2939 C CA . ARG A 1 389 ? -37.790 18.578 90.046 1.00 22.93 389 ARG A CA 1
ATOM 2940 C C . ARG A 1 389 ? -38.525 19.506 89.098 1.00 25.30 389 ARG A C 1
ATOM 2941 O O . ARG A 1 389 ? -37.965 19.986 88.113 1.00 28.92 389 ARG A O 1
ATOM 2949 N N . PRO A 1 390 ? -39.797 19.786 89.402 1.00 28.44 390 PRO A N 1
ATOM 2950 C CA . PRO A 1 390 ? -40.660 20.652 88.598 1.00 28.60 390 PRO A CA 1
ATOM 2951 C C . PRO A 1 390 ? -40.048 21.987 88.251 1.00 21.29 390 PRO A C 1
ATOM 2952 O O . PRO A 1 390 ? -39.387 22.628 89.063 1.00 18.43 390 PRO A O 1
ATOM 2956 N N . PRO A 1 391 ? -40.266 22.431 87.021 1.00 21.48 391 PRO A N 1
ATOM 2957 C CA . PRO A 1 391 ? -39.715 23.709 86.596 1.00 26.48 391 PRO A CA 1
ATOM 2958 C C . PRO A 1 391 ? -40.236 24.854 87.452 1.00 29.97 391 PRO A C 1
ATOM 2959 O O . PRO A 1 391 ? -41.444 25.084 87.533 1.00 27.26 391 PRO A O 1
ATOM 2963 N N . THR A 1 392 ? -39.325 25.561 88.109 1.00 28.44 392 THR A N 1
ATOM 2964 C CA . THR A 1 392 ? -39.724 26.685 88.938 1.00 33.07 392 THR A CA 1
ATOM 2965 C C . THR A 1 392 ? -39.729 27.964 88.120 1.00 33.64 392 THR A C 1
ATOM 2966 O O . THR A 1 392 ? -38.782 28.270 87.385 1.00 24.62 392 THR A O 1
ATOM 2970 N N . ILE A 1 393 ? -40.814 28.713 88.260 1.00 32.12 393 ILE A N 1
ATOM 2971 C CA . ILE A 1 393 ? -40.965 29.969 87.547 1.00 31.51 393 ILE A CA 1
ATOM 2972 C C . ILE A 1 393 ? -41.357 31.110 88.501 1.00 29.10 393 ILE A C 1
ATOM 2973 O O . ILE A 1 393 ? -42.496 31.191 88.938 1.00 20.54 393 ILE A O 1
ATOM 2978 N N . GLU A 1 394 ? -40.385 31.969 88.822 1.00 27.56 394 GLU A N 1
ATOM 2979 C CA . GLU A 1 394 ? -40.599 33.104 89.717 1.00 38.64 394 GLU A CA 1
ATOM 2980 C C . GLU A 1 394 ? -40.215 34.446 89.076 1.00 41.27 394 GLU A C 1
ATOM 2981 O O . GLU A 1 394 ? -39.456 34.480 88.096 1.00 39.03 394 GLU A O 1
ATOM 2987 N N . GLU A 1 395 ? -40.738 35.540 89.647 1.00 44.28 395 GLU A N 1
ATOM 2988 C CA . GLU A 1 395 ? -40.478 36.906 89.172 1.00 36.29 395 GLU A CA 1
ATOM 2989 C C . GLU A 1 395 ? -39.188 37.450 89.784 1.00 36.01 395 GLU A C 1
ATOM 2990 O O . GLU A 1 395 ? -38.959 37.364 90.990 1.00 37.98 395 GLU A O 1
ATOM 2996 N N . ILE A 1 396 ? -38.349 38.007 88.928 1.00 34.16 396 ILE A N 1
ATOM 2997 C CA . ILE A 1 396 ? -37.076 38.557 89.339 1.00 35.72 396 ILE A CA 1
ATOM 2998 C C . ILE A 1 396 ? -37.071 40.066 89.194 1.00 43.31 396 ILE A C 1
ATOM 2999 O O . ILE A 1 396 ? -37.702 40.608 88.285 1.00 45.78 396 ILE A O 1
ATOM 3004 N N . ALA A 1 397 ? -36.364 40.743 90.096 1.00 50.18 397 ALA A N 1
ATOM 3005 C CA . ALA A 1 397 ? -36.273 42.196 90.038 1.00 51.11 397 ALA A CA 1
ATOM 3006 C C . ALA A 1 397 ? -35.725 42.612 88.669 1.00 49.74 397 ALA A C 1
ATOM 3007 O O . ALA A 1 397 ? -34.652 42.168 88.248 1.00 40.97 397 ALA A O 1
ATOM 3009 N N . GLY A 1 398 ? -36.480 43.461 87.980 1.00 47.80 398 GLY A N 1
ATOM 3010 C CA . GLY A 1 398 ? -36.078 43.922 86.669 1.00 47.18 398 GLY A CA 1
ATOM 3011 C C . GLY A 1 398 ? -37.014 44.980 86.113 1.00 49.39 398 GLY A C 1
ATOM 3012 O O . GLY A 1 398 ? -36.598 46.128 85.937 1.00 58.18 398 GLY A O 1
ATOM 3013 N N . PRO A 1 399 ? -38.290 44.650 85.843 1.00 44.55 399 PRO A N 1
ATOM 3014 C CA . PRO A 1 399 ? -38.952 43.350 85.997 1.00 40.83 399 PRO A CA 1
ATOM 3015 C C . PRO A 1 399 ? -38.446 42.253 85.063 1.00 41.33 399 PRO A C 1
ATOM 3016 O O . PRO A 1 399 ? -38.068 42.510 83.919 1.00 43.34 399 PRO A O 1
ATOM 3020 N N . PHE A 1 400 ? -38.473 41.020 85.557 1.00 36.45 400 PHE A N 1
ATOM 3021 C CA . PHE A 1 400 ? -38.023 39.854 84.801 1.00 29.56 400 PHE A CA 1
ATOM 3022 C C . PHE A 1 400 ? -38.774 38.617 85.282 1.00 26.43 400 PHE A C 1
ATOM 3023 O O . PHE A 1 400 ? -39.222 38.556 86.424 1.00 30.29 400 PHE A O 1
ATOM 3031 N N . VAL A 1 401 ? -38.915 37.626 84.417 1.00 22.78 401 VAL A N 1
ATOM 3032 C CA . VAL A 1 401 ? -39.594 36.397 84.807 1.00 22.18 401 VAL A CA 1
ATOM 3033 C C . VAL A 1 401 ? -38.703 35.248 84.373 1.00 25.72 401 VAL A C 1
ATOM 3034 O O . VAL A 1 401 ? -38.607 34.948 83.183 1.00 29.67 401 VAL A O 1
ATOM 3038 N N . GLU A 1 402 ? -38.045 34.596 85.319 1.00 20.28 402 GLU A N 1
ATOM 3039 C CA . GLU A 1 402 ? -37.180 33.519 84.903 1.00 34.77 402 GLU A CA 1
ATOM 3040 C C . GLU A 1 402 ? -37.724 32.142 85.224 1.00 34.46 402 GLU A C 1
ATOM 3041 O O . GLU A 1 402 ? -38.233 31.904 86.318 1.00 33.24 402 GLU A O 1
ATOM 3047 N N . THR A 1 403 ? -37.640 31.252 84.238 1.00 30.74 403 THR A N 1
ATOM 3048 C CA . THR A 1 403 ? -38.074 29.875 84.387 1.00 31.27 403 THR A CA 1
ATOM 3049 C C . THR A 1 403 ? -36.793 29.066 84.462 1.00 30.80 403 THR A C 1
ATOM 3050 O O . THR A 1 403 ? -35.876 29.270 83.668 1.00 32.38 403 THR A O 1
ATOM 3054 N N . THR A 1 404 ? -36.712 28.182 85.449 1.00 30.82 404 THR A N 1
ATOM 3055 C CA . THR A 1 404 ? -35.508 27.367 85.639 1.00 27.86 404 THR A CA 1
ATOM 3056 C C . THR A 1 404 ? -35.838 25.878 85.536 1.00 31.11 404 THR A C 1
ATOM 3057 O O . THR A 1 404 ? -36.721 25.363 86.233 1.00 28.26 404 THR A O 1
ATOM 3061 N N . LEU A 1 405 ? -35.107 25.189 84.668 1.00 27.41 405 LEU A N 1
ATOM 3062 C CA . LEU A 1 405 ? -35.272 23.760 84.453 1.00 21.48 405 LEU A CA 1
ATOM 3063 C C . LEU A 1 405 ? -34.013 23.045 84.874 1.00 22.65 405 LEU A C 1
ATOM 3064 O O . LEU A 1 405 ? -32.972 23.245 84.258 1.00 26.44 405 LEU A O 1
ATOM 3069 N N . VAL A 1 406 ? -34.093 22.218 85.910 1.00 21.08 406 VAL A N 1
ATOM 3070 C CA . VAL A 1 406 ? -32.910 21.470 86.344 1.00 23.45 406 VAL A CA 1
ATOM 3071 C C . VAL A 1 406 ? -32.985 20.004 85.891 1.00 25.20 406 VAL A C 1
ATOM 3072 O O . VAL A 1 406 ? -33.790 19.234 86.408 1.00 27.70 406 VAL A O 1
ATOM 3076 N N . GLY A 1 407 ? -32.138 19.617 84.938 1.00 26.26 407 GLY A N 1
ATOM 3077 C CA . GLY A 1 407 ? -32.168 18.249 84.441 1.00 23.01 407 GLY A CA 1
ATOM 3078 C C . GLY A 1 407 ? -31.015 17.321 84.792 1.00 26.83 407 GLY A C 1
ATOM 3079 O O . GLY A 1 407 ? -30.552 17.266 85.930 1.00 37.89 407 GLY A O 1
ATOM 3080 N N . GLY A 1 408 ? -30.549 16.577 83.797 1.00 26.50 408 GLY A N 1
ATOM 3081 C CA . GLY A 1 408 ? -29.467 15.640 84.024 1.00 26.40 408 GLY A CA 1
ATOM 3082 C C . GLY A 1 408 ? -29.908 14.209 83.760 1.00 25.55 408 GLY A C 1
ATOM 3083 O O . GLY A 1 408 ? -30.897 13.971 83.069 1.00 26.87 408 GLY A O 1
ATOM 3084 N N . ARG A 1 409 ? -29.176 13.244 84.301 1.00 29.95 409 ARG A N 1
ATOM 3085 C CA . ARG A 1 409 ? -29.537 11.851 84.092 1.00 31.05 409 ARG A CA 1
ATOM 3086 C C . ARG A 1 409 ? -30.878 11.523 84.734 1.00 32.41 409 ARG A C 1
ATOM 3087 O O . ARG A 1 409 ? -31.211 12.028 85.809 1.00 32.09 409 ARG A O 1
ATOM 3095 N N . PRO A 1 410 ? -31.675 10.671 84.073 1.00 31.67 410 PRO A N 1
ATOM 3096 C CA . PRO A 1 410 ? -32.971 10.319 84.646 1.00 27.83 410 PRO A CA 1
ATOM 3097 C C . PRO A 1 410 ? -32.777 9.376 85.832 1.00 29.65 410 PRO A C 1
ATOM 3098 O O . PRO A 1 410 ? -31.746 8.707 85.949 1.00 29.82 410 PRO A O 1
ATOM 3102 N N . VAL A 1 411 ? -33.762 9.350 86.721 1.00 33.73 411 VAL A N 1
ATOM 3103 C CA . VAL A 1 411 ? -33.716 8.475 87.887 1.00 46.07 411 VAL A CA 1
ATOM 3104 C C . VAL A 1 411 ? -34.489 7.190 87.549 1.00 49.48 411 VAL A C 1
ATOM 3105 O O . VAL A 1 411 ? -35.721 7.171 87.534 1.00 51.21 411 VAL A O 1
ATOM 3109 N N . LEU A 1 412 ? -33.739 6.125 87.267 1.00 48.09 412 LEU A N 1
ATOM 3110 C CA . LEU A 1 412 ? -34.293 4.828 86.895 1.00 42.45 412 LEU A CA 1
ATOM 3111 C C . LEU A 1 412 ? -35.519 4.369 87.688 1.00 41.17 412 LEU A C 1
ATOM 3112 O O . LEU A 1 412 ? -36.588 4.163 87.105 1.00 40.90 412 LEU A O 1
ATOM 3117 N N . PRO A 1 413 ? -35.390 4.203 89.020 1.00 34.09 413 PRO A N 1
ATOM 3118 C CA . PRO A 1 413 ? -36.560 3.757 89.776 1.00 29.19 413 PRO A CA 1
ATOM 3119 C C . PRO A 1 413 ? -37.845 4.502 89.414 1.00 30.32 413 PRO A C 1
ATOM 3120 O O . PRO A 1 413 ? -38.891 3.886 89.185 1.00 29.39 413 PRO A O 1
ATOM 3124 N N . VAL A 1 414 ? -37.775 5.824 89.353 1.00 27.33 414 VAL A N 1
ATOM 3125 C CA . VAL A 1 414 ? -38.952 6.605 89.002 1.00 28.87 414 VAL A CA 1
ATOM 3126 C C . VAL A 1 414 ? -39.451 6.270 87.597 1.00 29.12 414 VAL A C 1
ATOM 3127 O O . VAL A 1 414 ? -40.657 6.183 87.364 1.00 27.36 414 VAL A O 1
ATOM 3131 N N . LEU A 1 415 ? -38.525 6.083 86.663 1.00 30.52 415 LEU A N 1
ATOM 3132 C CA . LEU A 1 415 ? -38.893 5.754 85.287 1.00 28.59 415 LEU A CA 1
ATOM 3133 C C . LEU A 1 415 ? -39.734 4.507 85.226 1.00 29.60 415 LEU A C 1
ATOM 3134 O O . LEU A 1 415 ? -40.746 4.473 84.534 1.00 29.65 415 LEU A O 1
ATOM 3139 N N . GLU A 1 416 ? -39.289 3.479 85.944 1.00 40.32 416 GLU A N 1
ATOM 3140 C CA . GLU A 1 416 ? -39.987 2.202 85.990 1.00 46.89 416 GLU A CA 1
ATOM 3141 C C . GLU A 1 416 ? -41.281 2.300 86.788 1.00 42.02 416 GLU A C 1
ATOM 3142 O O . GLU A 1 416 ? -42.274 1.655 86.444 1.00 41.08 416 GLU A O 1
ATOM 3148 N N . LEU A 1 417 ? -41.279 3.107 87.845 1.00 32.50 417 LEU A N 1
ATOM 3149 C CA . LEU A 1 417 ? -42.490 3.278 88.638 1.00 28.76 417 LEU A CA 1
ATOM 3150 C C . LEU A 1 417 ? -43.570 3.782 87.693 1.00 30.80 417 LEU A C 1
ATOM 3151 O O . LEU A 1 417 ? -44.689 3.282 87.697 1.00 35.20 417 LEU A O 1
ATOM 3156 N N . VAL A 1 418 ? -43.217 4.769 86.875 1.00 27.56 418 VAL A N 1
ATOM 3157 C CA . VAL A 1 418 ? -44.139 5.340 85.901 1.00 23.28 418 VAL A CA 1
ATOM 3158 C C . VAL A 1 418 ? -44.408 4.348 84.772 1.00 28.74 418 VAL A C 1
ATOM 3159 O O . VAL A 1 418 ? -45.523 4.237 84.265 1.00 29.92 418 VAL A O 1
ATOM 3163 N N . SER A 1 419 ? -43.364 3.628 84.394 1.00 29.90 419 SER A N 1
ATOM 3164 C CA . SER A 1 419 ? -43.436 2.642 83.331 1.00 34.63 419 SER A CA 1
ATOM 3165 C C . SER A 1 419 ? -44.394 1.508 83.679 1.00 39.58 419 SER A C 1
ATOM 3166 O O . SER A 1 419 ? -44.828 0.750 82.805 1.00 37.91 419 SER A O 1
ATOM 3169 N N . SER A 1 420 ? -44.740 1.411 84.959 1.00 40.61 420 SER A N 1
ATOM 3170 C CA . SER A 1 420 ? -45.619 0.351 85.452 1.00 43.45 420 SER A CA 1
ATOM 3171 C C . SER A 1 420 ? -47.031 0.809 85.761 1.00 43.11 420 SER A C 1
ATOM 3172 O O . SER A 1 420 ? -47.817 0.083 86.371 1.00 45.38 420 SER A O 1
ATOM 3175 N N . ILE A 1 421 ? -47.348 2.019 85.332 1.00 40.61 421 ILE A N 1
ATOM 3176 C CA . ILE A 1 421 ? -48.663 2.578 85.555 1.00 30.96 421 ILE A CA 1
ATOM 3177 C C . ILE A 1 421 ? -49.698 1.935 84.640 1.00 30.40 421 ILE A C 1
ATOM 3178 O O . ILE A 1 421 ? -49.400 1.541 83.512 1.00 35.04 421 ILE A O 1
ATOM 3183 N N . VAL A 1 422 ? -50.915 1.824 85.152 1.00 27.14 422 VAL A N 1
ATOM 3184 C CA . VAL A 1 422 ? -52.025 1.248 84.409 1.00 23.67 422 VAL A CA 1
ATOM 3185 C C . VAL A 1 422 ? -53.299 1.965 84.831 1.00 24.40 422 VAL A C 1
ATOM 3186 O O . VAL A 1 422 ? -53.521 2.203 86.023 1.00 21.80 422 VAL A O 1
ATOM 3190 N N . PRO A 1 423 ? -54.141 2.347 83.862 1.00 21.32 423 PRO A N 1
ATOM 3191 C CA . PRO A 1 423 ? -53.977 2.156 82.422 1.00 20.16 423 PRO A CA 1
ATOM 3192 C C . PRO A 1 423 ? -52.731 2.833 81.882 1.00 25.36 423 PRO A C 1
ATOM 3193 O O . PRO A 1 423 ? -52.253 3.813 82.449 1.00 29.26 423 PRO A O 1
ATOM 3197 N N . GLU A 1 424 ? -52.224 2.312 80.770 1.00 32.90 424 GLU A N 1
ATOM 3198 C CA . GLU A 1 424 ? -51.025 2.841 80.118 1.00 37.80 424 GLU A CA 1
ATOM 3199 C C . GLU A 1 424 ? -51.177 4.329 79.813 1.00 34.33 424 GLU A C 1
ATOM 3200 O O . GLU A 1 424 ? -50.238 5.117 79.949 1.00 31.10 424 GLU A O 1
ATOM 3206 N N . ALA A 1 425 ? -52.375 4.707 79.392 1.00 29.04 425 ALA A N 1
ATOM 3207 C CA . ALA A 1 425 ? -52.638 6.093 79.058 1.00 25.31 425 ALA A CA 1
ATOM 3208 C C . ALA A 1 425 ? -52.495 7.057 80.242 1.00 22.76 425 ALA A C 1
ATOM 3209 O O . ALA A 1 425 ? -52.541 8.272 80.055 1.00 26.42 425 ALA A O 1
ATOM 3211 N N . ARG A 1 426 ? -52.322 6.543 81.455 1.00 14.29 426 ARG A N 1
ATOM 3212 C CA . ARG A 1 426 ? -52.184 7.442 82.590 1.00 18.17 426 ARG A CA 1
ATOM 3213 C C . ARG A 1 426 ? -50.748 7.803 82.932 1.00 25.48 426 ARG A C 1
ATOM 3214 O O . ARG A 1 426 ? -50.513 8.653 83.787 1.00 21.58 426 ARG A O 1
ATOM 3222 N N . GLN A 1 427 ? -49.793 7.174 82.257 1.00 29.71 427 GLN A N 1
ATOM 3223 C CA . GLN A 1 427 ? -48.385 7.435 82.508 1.00 29.08 427 GLN A CA 1
ATOM 3224 C C . GLN A 1 427 ? -48.016 8.901 82.312 1.00 31.00 427 GLN A C 1
ATOM 3225 O O . GLN A 1 427 ? -47.505 9.560 83.219 1.00 28.66 427 GLN A O 1
ATOM 3231 N N . ASP A 1 428 ? -48.284 9.419 81.126 1.00 38.79 428 ASP A N 1
ATOM 3232 C CA . ASP A 1 428 ? -47.965 10.809 80.834 1.00 46.45 428 ASP A CA 1
ATOM 3233 C C . ASP A 1 428 ? -49.089 11.764 81.268 1.00 45.02 428 ASP A C 1
ATOM 3234 O O . ASP A 1 428 ? -49.247 12.853 80.707 1.00 38.09 428 ASP A O 1
ATOM 3239 N N . ASP A 1 429 ? -49.858 11.357 82.276 1.00 37.11 429 ASP A N 1
ATOM 3240 C CA . ASP A 1 429 ? -50.952 12.178 82.778 1.00 27.76 429 ASP A CA 1
ATOM 3241 C C . ASP A 1 429 ? -50.472 13.168 83.832 1.00 27.22 429 ASP A C 1
ATOM 3242 O O . ASP A 1 429 ? -49.884 12.788 84.843 1.00 24.04 429 ASP A O 1
ATOM 3247 N N . TYR A 1 430 ? -50.746 14.445 83.580 1.00 30.64 430 TYR A N 1
ATOM 3248 C CA . TYR A 1 430 ? -50.351 15.530 84.470 1.00 25.92 430 TYR A CA 1
ATOM 3249 C C . TYR A 1 430 ? -50.861 15.376 85.892 1.00 25.94 430 TYR A C 1
ATOM 3250 O O . TYR A 1 430 ? -50.140 15.699 86.839 1.00 25.92 430 TYR A O 1
ATOM 3259 N N . ARG A 1 431 ? -52.091 14.889 86.054 1.00 23.90 431 ARG A N 1
ATOM 3260 C CA . ARG A 1 431 ? -52.648 14.724 87.400 1.00 25.30 431 ARG A CA 1
ATOM 3261 C C . ARG A 1 431 ? -51.904 13.700 88.228 1.00 26.26 431 ARG A C 1
ATOM 3262 O O . ARG A 1 431 ? -51.474 13.991 89.345 1.00 24.21 431 ARG A O 1
ATOM 3270 N N . ILE A 1 432 ? -51.751 12.494 87.696 1.00 21.47 432 ILE A N 1
ATOM 3271 C CA . ILE A 1 432 ? -51.054 11.496 88.472 1.00 24.65 432 ILE A CA 1
ATOM 3272 C C . ILE A 1 432 ? -49.599 11.943 88.669 1.00 26.31 432 ILE A C 1
ATOM 3273 O O . ILE A 1 432 ? -48.944 11.519 89.613 1.00 30.81 432 ILE A O 1
ATOM 3278 N N . ALA A 1 433 ? -49.100 12.824 87.802 1.00 28.35 433 ALA A N 1
ATOM 3279 C CA . ALA A 1 433 ? -47.723 13.313 87.939 1.00 23.89 433 ALA A CA 1
ATOM 3280 C C . ALA A 1 433 ? -47.616 14.217 89.170 1.00 22.62 433 ALA A C 1
ATOM 3281 O O . ALA A 1 433 ? -46.731 14.054 90.010 1.00 18.67 433 ALA A O 1
ATOM 3283 N N . ILE A 1 434 ? -48.528 15.174 89.275 1.00 20.86 434 ILE A N 1
ATOM 3284 C CA . ILE A 1 434 ? -48.520 16.075 90.413 1.00 23.32 434 ILE A CA 1
ATOM 3285 C C . ILE A 1 434 ? -48.774 15.273 91.678 1.00 24.65 434 ILE A C 1
ATOM 3286 O O . ILE A 1 434 ? -48.040 15.394 92.658 1.00 27.12 434 ILE A O 1
ATOM 3291 N N . VAL A 1 435 ? -49.818 14.453 91.661 1.00 21.32 435 VAL A N 1
ATOM 3292 C CA . VAL A 1 435 ? -50.117 13.658 92.841 1.00 18.99 435 VAL A CA 1
ATOM 3293 C C . VAL A 1 435 ? -48.901 12.830 93.244 1.00 24.59 435 VAL A C 1
ATOM 3294 O O . VAL A 1 435 ? -48.457 12.922 94.384 1.00 34.78 435 VAL A O 1
ATOM 3298 N N . LEU A 1 436 ? -48.346 12.031 92.337 1.00 17.53 436 LEU A N 1
ATOM 3299 C CA . LEU A 1 436 ? -47.180 11.253 92.727 1.00 25.30 436 LEU A CA 1
ATOM 3300 C C . LEU A 1 436 ? -46.055 12.160 93.236 1.00 33.89 436 LEU A C 1
ATOM 3301 O O . LEU A 1 436 ? -45.353 11.808 94.192 1.00 32.75 436 LEU A O 1
ATOM 3306 N N . TYR A 1 437 ? -45.886 13.333 92.633 1.00 27.50 437 TYR A N 1
ATOM 3307 C CA . TYR A 1 437 ? -44.815 14.201 93.096 1.00 27.62 437 TYR A CA 1
ATOM 3308 C C . TYR A 1 437 ? -45.039 14.675 94.527 1.00 27.72 437 TYR A C 1
ATOM 3309 O O . TYR A 1 437 ? -44.131 14.590 95.347 1.00 31.46 437 TYR A O 1
ATOM 3318 N N . LEU A 1 438 ? -46.230 15.172 94.841 1.00 23.71 438 LEU A N 1
ATOM 3319 C CA . LEU A 1 438 ? -46.481 15.627 96.202 1.00 23.46 438 LEU A CA 1
ATOM 3320 C C . LEU A 1 438 ? -46.159 14.530 97.200 1.00 30.25 438 LEU A C 1
ATOM 3321 O O . LEU A 1 438 ? -45.721 14.808 98.316 1.00 27.69 438 LEU A O 1
ATOM 3326 N N . LEU A 1 439 ? -46.376 13.280 96.806 1.00 32.22 439 LEU A N 1
ATOM 3327 C CA . LEU A 1 439 ? -46.087 12.183 97.713 1.00 41.57 439 LEU A CA 1
ATOM 3328 C C . LEU A 1 439 ? -44.606 11.810 97.772 1.00 49.94 439 LEU A C 1
ATOM 3329 O O . LEU A 1 439 ? -44.194 11.080 98.683 1.00 54.03 439 LEU A O 1
ATOM 3334 N N . PHE A 1 440 ? -43.813 12.293 96.810 1.00 52.27 440 PHE A N 1
ATOM 3335 C CA . PHE A 1 440 ? -42.369 12.034 96.801 1.00 46.14 440 PHE A CA 1
ATOM 3336 C C . PHE A 1 440 ? -41.787 12.843 97.947 1.00 46.81 440 PHE A C 1
ATOM 3337 O O . PHE A 1 440 ? -40.744 12.496 98.497 1.00 47.32 440 PHE A O 1
ATOM 3345 N N . GLN A 1 441 ? -42.476 13.934 98.284 1.00 53.78 441 GLN A N 1
ATOM 3346 C CA . GLN A 1 441 ? -42.065 14.839 99.357 1.00 55.09 441 GLN A CA 1
ATOM 3347 C C . GLN A 1 441 ? -42.792 14.467 100.643 1.00 54.20 441 GLN A C 1
ATOM 3348 O O . GLN A 1 441 ? -42.251 13.782 101.507 1.00 60.86 441 GLN A O 1
ATOM 3354 N N . ARG A 1 442 ? -44.029 14.940 100.752 1.00 47.93 442 ARG A N 1
ATOM 3355 C CA . ARG A 1 442 ? -44.860 14.697 101.916 1.00 40.93 442 ARG A CA 1
ATOM 3356 C C . ARG A 1 442 ? -45.191 13.219 102.083 1.00 37.56 442 ARG A C 1
ATOM 3357 O O . ARG A 1 442 ? -45.166 12.450 101.125 1.00 35.09 442 ARG A O 1
ATOM 3365 N N . PRO A 1 443 ? -45.502 12.800 103.318 1.00 35.05 443 PRO A N 1
ATOM 3366 C CA . PRO A 1 443 ? -45.848 11.410 103.620 1.00 34.86 443 PRO A CA 1
ATOM 3367 C C . PRO A 1 443 ? -47.328 11.144 103.306 1.00 34.45 443 PRO A C 1
ATOM 3368 O O . PRO A 1 443 ? -47.693 10.083 102.795 1.00 36.56 443 PRO A O 1
ATOM 3372 N N . PHE A 1 444 ? -48.178 12.111 103.624 1.00 22.11 444 PHE A N 1
ATOM 3373 C CA . PHE A 1 444 ? -49.595 11.980 103.347 1.00 27.39 444 PHE A CA 1
ATOM 3374 C C . PHE A 1 444 ? -50.034 13.181 102.520 1.00 29.88 444 PHE A C 1
ATOM 3375 O O . PHE A 1 444 ? -49.407 14.246 102.558 1.00 28.08 444 PHE A O 1
ATOM 3383 N N . ILE A 1 445 ? -51.112 13.017 101.766 1.00 28.81 445 ILE A N 1
ATOM 3384 C CA . ILE A 1 445 ? -51.596 14.103 100.942 1.00 30.52 445 ILE A CA 1
ATOM 3385 C C . ILE A 1 445 ? -53.093 14.347 101.196 1.00 35.04 445 ILE A C 1
ATOM 3386 O O . ILE A 1 445 ? -53.872 13.405 101.350 1.00 39.16 445 ILE A O 1
ATOM 3391 N N . THR A 1 446 ? -53.478 15.615 101.296 1.00 30.45 446 THR A N 1
ATOM 3392 C CA . THR A 1 446 ? -54.871 15.968 101.524 1.00 36.60 446 THR A CA 1
ATOM 3393 C C . THR A 1 446 ? -55.402 16.714 100.319 1.00 40.28 446 THR A C 1
ATOM 3394 O O . THR A 1 446 ? -54.634 17.310 99.569 1.00 46.01 446 THR A O 1
ATOM 3398 N N . ILE A 1 447 ? -56.716 16.678 100.131 1.00 41.45 447 ILE A N 1
ATOM 3399 C CA . ILE A 1 447 ? -57.335 17.350 98.996 1.00 43.93 447 ILE A CA 1
ATOM 3400 C C . ILE A 1 447 ? -56.919 18.816 98.884 1.00 43.22 447 ILE A C 1
ATOM 3401 O O . ILE A 1 447 ? -56.869 19.364 97.789 1.00 41.76 447 ILE A O 1
ATOM 3406 N N . ASP A 1 448 ? -56.615 19.446 100.014 1.00 46.15 448 ASP A N 1
ATOM 3407 C CA . ASP A 1 448 ? -56.189 20.837 99.997 1.00 42.55 448 ASP A CA 1
ATOM 3408 C C . ASP A 1 448 ? -54.787 20.962 99.418 1.00 42.98 448 ASP A C 1
ATOM 3409 O O . ASP A 1 448 ? -54.515 21.878 98.647 1.00 47.38 448 ASP A O 1
ATOM 3414 N N . VAL A 1 449 ? -53.901 20.047 99.802 1.00 35.80 449 VAL A N 1
ATOM 3415 C CA . VAL A 1 449 ? -52.520 20.065 99.327 1.00 32.05 449 VAL A CA 1
ATOM 3416 C C . VAL A 1 449 ? -52.413 19.788 97.848 1.00 34.96 449 VAL A C 1
ATOM 3417 O O . VAL A 1 449 ? -51.581 20.366 97.143 1.00 35.27 449 VAL A O 1
ATOM 3421 N N . VAL A 1 450 ? -53.245 18.865 97.392 1.00 35.11 450 VAL A N 1
ATOM 3422 C CA . VAL A 1 450 ? -53.278 18.496 95.995 1.00 32.94 450 VAL A CA 1
ATOM 3423 C C . VAL A 1 450 ? -53.731 19.722 95.214 1.00 34.72 450 VAL A C 1
ATOM 3424 O O . VAL A 1 450 ? -53.240 19.985 94.121 1.00 25.84 450 VAL A O 1
ATOM 3428 N N . ALA A 1 451 ? -54.664 20.472 95.800 1.00 28.74 451 ALA A N 1
ATOM 3429 C CA . ALA A 1 451 ? -55.205 21.675 95.179 1.00 26.08 451 ALA A CA 1
ATOM 3430 C C . ALA A 1 451 ? -54.151 22.765 95.038 1.00 26.70 451 ALA A C 1
ATOM 3431 O O . ALA A 1 451 ? -53.904 23.266 93.943 1.00 24.97 451 ALA A O 1
ATOM 3433 N N . ARG A 1 452 ? -53.539 23.139 96.152 1.00 29.88 452 ARG A N 1
ATOM 3434 C CA . ARG A 1 452 ? -52.519 24.163 96.132 1.00 34.18 452 ARG A CA 1
ATOM 3435 C C . ARG A 1 452 ? -51.412 23.738 95.174 1.00 37.63 452 ARG A C 1
ATOM 3436 O O . ARG A 1 452 ? -50.698 24.576 94.620 1.00 34.36 452 ARG A O 1
ATOM 3444 N N . GLY A 1 453 ? -51.287 22.429 94.963 1.00 34.33 453 GLY A N 1
ATOM 3445 C CA . GLY A 1 453 ? -50.271 21.913 94.060 1.00 30.69 453 GLY A CA 1
ATOM 3446 C C . GLY A 1 453 ? -50.574 22.197 92.601 1.00 23.80 453 GLY A C 1
ATOM 3447 O O . GLY A 1 453 ? -49.726 22.691 91.870 1.00 25.31 453 GLY A O 1
ATOM 3448 N N . LEU A 1 454 ? -51.791 21.871 92.182 1.00 24.92 454 LEU A N 1
ATOM 3449 C CA . LEU A 1 454 ? -52.244 22.093 90.813 1.00 26.07 454 LEU A CA 1
ATOM 3450 C C . LEU A 1 454 ? -52.569 23.555 90.622 1.00 24.78 454 LEU A C 1
ATOM 3451 O O . LEU A 1 454 ? -52.842 23.997 89.508 1.00 25.05 454 LEU A O 1
ATOM 3456 N N . GLN A 1 455 ? -52.562 24.292 91.726 1.00 25.28 455 GLN A N 1
ATOM 3457 C CA . GLN A 1 455 ? -52.877 25.711 91.708 1.00 32.06 455 GLN A CA 1
ATOM 3458 C C . GLN A 1 455 ? -54.293 25.894 91.166 1.00 35.29 455 GLN A C 1
ATOM 3459 O O . GLN A 1 455 ? -54.571 26.848 90.438 1.00 37.87 455 GLN A O 1
ATOM 3465 N N . SER A 1 456 ? -55.185 24.979 91.540 1.00 30.87 456 SER A N 1
ATOM 3466 C CA . SER A 1 456 ? -56.562 25.040 91.088 1.00 32.10 456 SER A CA 1
ATOM 3467 C C . SER A 1 456 ? -57.556 24.865 92.226 1.00 35.44 456 SER A C 1
ATOM 3468 O O . SER A 1 456 ? -57.170 24.561 93.352 1.00 32.61 456 SER A O 1
ATOM 3471 N N . GLY A 1 457 ? -58.838 25.057 91.915 1.00 44.42 457 GLY A N 1
ATOM 3472 C CA . GLY A 1 457 ? -59.897 24.935 92.905 1.00 39.96 457 GLY A CA 1
ATOM 3473 C C . GLY A 1 457 ? -59.978 23.562 93.531 1.00 41.59 457 GLY A C 1
ATOM 3474 O O . GLY A 1 457 ? -59.229 22.662 93.156 1.00 41.41 457 GLY A O 1
ATOM 3475 N N . LYS A 1 458 ? -60.889 23.390 94.482 1.00 41.74 458 LYS A N 1
ATOM 3476 C CA . LYS A 1 458 ? -61.026 22.102 95.140 1.00 39.77 458 LYS A CA 1
ATOM 3477 C C . LYS A 1 458 ? -61.589 21.042 94.212 1.00 36.28 458 LYS A C 1
ATOM 3478 O O . LYS A 1 458 ? -61.441 19.850 94.460 1.00 33.06 458 LYS A O 1
ATOM 3484 N N . GLU A 1 459 ? -62.220 21.477 93.131 1.00 41.83 459 GLU A N 1
ATOM 3485 C CA . GLU A 1 459 ? -62.769 20.534 92.170 1.00 44.35 459 GLU A CA 1
ATOM 3486 C C . GLU A 1 459 ? -61.665 19.771 91.461 1.00 40.92 459 GLU A C 1
ATOM 3487 O O . GLU A 1 459 ? -61.661 18.542 91.442 1.00 38.78 459 GLU A O 1
ATOM 3493 N N . ALA A 1 460 ? -60.726 20.500 90.872 1.00 35.52 460 ALA A N 1
ATOM 3494 C CA . ALA A 1 460 ? -59.630 19.856 90.167 1.00 33.66 460 ALA A CA 1
ATOM 3495 C C . ALA A 1 460 ? -58.899 18.886 91.098 1.00 32.75 460 ALA A C 1
ATOM 3496 O O . ALA A 1 460 ? -58.470 17.814 90.676 1.00 29.65 460 ALA A O 1
ATOM 3498 N N . ALA A 1 461 ? -58.773 19.269 92.365 1.00 30.49 461 ALA A N 1
ATOM 3499 C CA . ALA A 1 461 ? -58.092 18.451 93.352 1.00 24.91 461 ALA A CA 1
ATOM 3500 C C . ALA A 1 461 ? -58.774 17.103 93.490 1.00 27.20 461 ALA A C 1
ATOM 3501 O O . ALA A 1 461 ? -58.132 16.047 93.408 1.00 19.86 461 ALA A O 1
ATOM 3503 N N . ARG A 1 462 ? -60.085 17.140 93.702 1.00 25.69 462 ARG A N 1
ATOM 3504 C CA . ARG A 1 462 ? -60.870 15.919 93.852 1.00 33.79 462 ARG A CA 1
ATOM 3505 C C . ARG A 1 462 ? -60.669 15.052 92.604 1.00 32.15 462 ARG A C 1
ATOM 3506 O O . ARG A 1 462 ? -60.434 13.847 92.702 1.00 22.33 462 ARG A O 1
ATOM 3514 N N . ASN A 1 463 ? -60.755 15.693 91.439 1.00 30.24 463 ASN A N 1
ATOM 3515 C CA . ASN A 1 463 ? -60.585 15.038 90.149 1.00 23.56 463 ASN A CA 1
ATOM 3516 C C . ASN A 1 463 ? -59.236 14.334 90.044 1.00 25.74 463 ASN A C 1
ATOM 3517 O O . ASN A 1 463 ? -59.166 13.146 89.721 1.00 25.58 463 ASN A O 1
ATOM 3522 N N . ALA A 1 464 ? -58.159 15.070 90.296 1.00 23.70 464 ALA A N 1
ATOM 3523 C CA . ALA A 1 464 ? -56.826 14.484 90.224 1.00 23.55 464 ALA A CA 1
ATOM 3524 C C . ALA A 1 464 ? -56.763 13.291 91.179 1.00 28.84 464 ALA A C 1
ATOM 3525 O O . ALA A 1 464 ? -56.446 12.177 90.757 1.00 16.76 464 ALA A O 1
ATOM 3527 N N . LEU A 1 465 ? -57.084 13.520 92.456 1.00 29.58 465 LEU A N 1
ATOM 3528 C CA . LEU A 1 465 ? -57.056 12.443 93.443 1.00 24.58 465 LEU A CA 1
ATOM 3529 C C . LEU A 1 465 ? -57.787 11.200 92.950 1.00 28.73 465 LEU A C 1
ATOM 3530 O O . LEU A 1 465 ? -57.222 10.104 92.960 1.00 27.59 465 LEU A O 1
ATOM 3535 N N . GLU A 1 466 ? -59.035 11.369 92.511 1.00 33.52 466 GLU A N 1
ATOM 3536 C CA . GLU A 1 466 ? -59.824 10.248 91.997 1.00 31.37 466 GLU A CA 1
ATOM 3537 C C . GLU A 1 466 ? -59.070 9.491 90.908 1.00 25.64 466 GLU A C 1
ATOM 3538 O O . GLU A 1 466 ? -58.864 8.288 91.013 1.00 27.27 466 GLU A O 1
ATOM 3544 N N . ALA A 1 467 ? -58.659 10.196 89.862 1.00 20.37 467 ALA A N 1
ATOM 3545 C CA . ALA A 1 467 ? -57.936 9.552 88.779 1.00 17.45 467 ALA A CA 1
ATOM 3546 C C . ALA A 1 467 ? -56.713 8.789 89.291 1.00 20.09 467 ALA A C 1
ATOM 3547 O O . ALA A 1 467 ? -56.351 7.750 88.745 1.00 16.40 467 ALA A O 1
ATOM 3549 N N . ALA A 1 468 ? -56.073 9.296 90.337 1.00 21.60 468 ALA A N 1
ATOM 3550 C CA . ALA A 1 468 ? -54.895 8.628 90.874 1.00 22.75 468 ALA A CA 1
ATOM 3551 C C . ALA A 1 468 ? -55.312 7.419 91.677 1.00 21.65 468 ALA A C 1
ATOM 3552 O O . ALA A 1 468 ? -54.581 6.431 91.767 1.00 23.42 468 ALA A O 1
ATOM 3554 N N . ARG A 1 469 ? -56.496 7.502 92.268 1.00 25.79 469 ARG A N 1
ATOM 3555 C CA . ARG A 1 469 ? -57.010 6.400 93.073 1.00 33.85 469 ARG A CA 1
ATOM 3556 C C . ARG A 1 469 ? -57.383 5.234 92.177 1.00 26.75 469 ARG A C 1
ATOM 3557 O O . ARG A 1 469 ? -57.399 4.087 92.611 1.00 27.23 469 ARG A O 1
ATOM 3565 N N . GLN A 1 470 ? -57.689 5.542 90.922 1.00 28.31 470 GLN A N 1
ATOM 3566 C CA . GLN A 1 470 ? -58.069 4.518 89.958 1.00 24.81 470 GLN A CA 1
ATOM 3567 C C . GLN A 1 470 ? -56.899 4.074 89.099 1.00 24.72 470 GLN A C 1
ATOM 3568 O O . GLN A 1 470 ? -57.035 3.174 88.276 1.00 29.42 470 GLN A O 1
ATOM 3574 N N . THR A 1 471 ? -55.753 4.719 89.277 1.00 23.70 471 THR A N 1
ATOM 3575 C CA . THR A 1 471 ? -54.575 4.346 88.515 1.00 25.80 471 THR A CA 1
ATOM 3576 C C . THR A 1 471 ? -53.988 3.169 89.269 1.00 27.43 471 THR A C 1
ATOM 3577 O O . THR A 1 471 ? -54.208 3.042 90.471 1.00 32.12 471 THR A O 1
ATOM 3581 N N . THR A 1 472 ? -53.258 2.306 88.572 1.00 29.74 472 THR A N 1
ATOM 3582 C CA . THR A 1 472 ? -52.673 1.134 89.205 1.00 28.71 472 THR A CA 1
ATOM 3583 C C . THR A 1 472 ? -51.236 0.862 88.832 1.00 27.66 472 THR A C 1
ATOM 3584 O O . THR A 1 472 ? -50.848 0.970 87.675 1.00 33.75 472 THR A O 1
ATOM 3588 N N . VAL A 1 473 ? -50.460 0.486 89.837 1.00 30.71 473 VAL A N 1
ATOM 3589 C CA . VAL A 1 473 ? -49.068 0.144 89.656 1.00 25.51 473 VAL A CA 1
ATOM 3590 C C . VAL A 1 473 ? -48.824 -1.109 90.458 1.00 31.84 473 VAL A C 1
ATOM 3591 O O . VAL A 1 473 ? -49.010 -1.128 91.681 1.00 27.25 473 VAL A O 1
ATOM 3595 N N . ALA A 1 474 ? -48.420 -2.155 89.741 1.00 39.61 474 ALA A N 1
ATOM 3596 C CA . ALA A 1 474 ? -48.131 -3.472 90.305 1.00 37.78 474 ALA A CA 1
ATOM 3597 C C . ALA A 1 474 ? -49.393 -4.093 90.879 1.00 36.65 474 ALA A C 1
ATOM 3598 O O . ALA A 1 474 ? -49.348 -4.738 91.924 1.00 38.85 474 ALA A O 1
ATOM 3600 N N . GLY A 1 475 ? -50.516 -3.887 90.198 1.00 31.60 475 GLY A N 1
ATOM 3601 C CA . GLY A 1 475 ? -51.765 -4.465 90.654 1.00 30.92 475 GLY A CA 1
ATOM 3602 C C . GLY A 1 475 ? -52.394 -3.758 91.838 1.00 33.77 475 GLY A C 1
ATOM 3603 O O . GLY A 1 475 ? -53.422 -4.192 92.361 1.00 36.56 475 GLY A O 1
ATOM 3604 N N . ALA A 1 476 ? -51.781 -2.670 92.275 1.00 32.73 476 ALA A N 1
ATOM 3605 C CA . ALA A 1 476 ? -52.324 -1.925 93.392 1.00 32.90 476 ALA A CA 1
ATOM 3606 C C . ALA A 1 476 ? -52.463 -0.473 92.991 1.00 36.66 476 ALA A C 1
ATOM 3607 O O . ALA A 1 476 ? -51.687 0.043 92.189 1.00 40.14 476 ALA A O 1
ATOM 3609 N N . PRO A 1 477 ? -53.465 0.210 93.546 1.00 35.22 477 PRO A N 1
ATOM 3610 C CA . PRO A 1 477 ? -53.682 1.617 93.228 1.00 37.10 477 PRO A CA 1
ATOM 3611 C C . PRO A 1 477 ? -52.523 2.477 93.722 1.00 39.62 477 PRO A C 1
ATOM 3612 O O . PRO A 1 477 ? -51.811 2.096 94.655 1.00 40.32 477 PRO A O 1
ATOM 3616 N N . LEU A 1 478 ? -52.333 3.622 93.070 1.00 36.13 478 LEU A N 1
ATOM 3617 C CA . LEU A 1 478 ? -51.267 4.549 93.416 1.00 27.79 478 LEU A CA 1
ATOM 3618 C C . LEU A 1 478 ? -51.423 5.009 94.852 1.00 28.87 478 LEU A C 1
ATOM 3619 O O . LEU A 1 478 ? -50.600 4.707 95.711 1.00 29.21 478 LEU A O 1
ATOM 3624 N N . ILE A 1 479 ? -52.489 5.749 95.107 1.00 25.73 479 ILE A N 1
ATOM 3625 C CA . ILE A 1 479 ? -52.731 6.237 96.439 1.00 30.90 479 ILE A CA 1
ATOM 3626 C C . ILE A 1 479 ? -53.733 5.340 97.125 1.00 37.51 479 ILE A C 1
ATOM 3627 O O . ILE A 1 479 ? -54.480 4.600 96.477 1.00 35.46 479 ILE A O 1
ATOM 3632 N N . ILE A 1 480 ? -53.731 5.402 98.449 1.00 42.34 480 ILE A N 1
ATOM 3633 C CA . ILE A 1 480 ? -54.627 4.599 99.263 1.00 44.05 480 ILE A CA 1
ATOM 3634 C C . ILE A 1 480 ? -55.110 5.505 100.383 1.00 48.00 480 ILE A C 1
ATOM 3635 O O . ILE A 1 480 ? -54.355 6.334 100.884 1.00 47.77 480 ILE A O 1
ATOM 3640 N N . ALA A 1 481 ? -56.370 5.346 100.766 1.00 53.18 481 ALA A N 1
ATOM 3641 C CA . ALA A 1 481 ? -56.949 6.161 101.823 1.00 61.28 481 ALA A CA 1
ATOM 3642 C C . ALA A 1 481 ? -56.724 5.571 103.221 1.00 68.96 481 ALA A C 1
ATOM 3643 O O . ALA A 1 481 ? -56.754 4.351 103.412 1.00 69.45 481 ALA A O 1
ATOM 3645 N N . HIS A 1 482 ? -56.484 6.456 104.187 1.00 73.87 482 HIS A N 1
ATOM 3646 C CA . HIS A 1 482 ? -56.279 6.083 105.583 1.00 76.25 482 HIS A CA 1
ATOM 3647 C C . HIS A 1 482 ? -56.744 7.258 106.435 1.00 77.21 482 HIS A C 1
ATOM 3648 O O . HIS A 1 482 ? -56.451 8.413 106.124 1.00 70.18 482 HIS A O 1
ATOM 3655 N N . ASP A 1 483 ? -57.473 6.961 107.505 1.00 82.90 483 ASP A N 1
ATOM 3656 C CA . ASP A 1 483 ? -57.989 8.007 108.374 1.00 88.18 483 ASP A CA 1
ATOM 3657 C C . ASP A 1 483 ? -58.748 8.986 107.497 1.00 83.49 483 ASP A C 1
ATOM 3658 O O . ASP A 1 483 ? -59.780 8.644 106.920 1.00 87.88 483 ASP A O 1
ATOM 3663 N N . GLY A 1 484 ? -58.227 10.201 107.386 1.00 71.09 484 GLY A N 1
ATOM 3664 C CA . GLY A 1 484 ? -58.885 11.196 106.567 1.00 64.42 484 GLY A CA 1
ATOM 3665 C C . GLY A 1 484 ? -57.941 11.800 105.553 1.00 59.84 484 GLY A C 1
ATOM 3666 O O . GLY A 1 484 ? -58.144 12.928 105.108 1.00 63.73 484 GLY A O 1
ATOM 3667 N N . VAL A 1 485 ? -56.908 11.055 105.180 1.00 51.73 485 VAL A N 1
ATOM 3668 C CA . VAL A 1 485 ? -55.940 11.558 104.218 1.00 43.94 485 VAL A CA 1
ATOM 3669 C C . VAL A 1 485 ? -55.634 10.492 103.180 1.00 43.72 485 VAL A C 1
ATOM 3670 O O . VAL A 1 485 ? -56.213 9.407 103.207 1.00 48.64 485 VAL A O 1
ATOM 3674 N N . TRP A 1 486 ? -54.734 10.809 102.257 1.00 37.43 486 TRP A N 1
ATOM 3675 C CA . TRP A 1 486 ? -54.335 9.873 101.213 1.00 34.87 486 TRP A CA 1
ATOM 3676 C C . TRP A 1 486 ? -52.840 9.671 101.258 1.00 33.90 486 TRP A C 1
ATOM 3677 O O . TRP A 1 486 ? -52.100 10.566 101.651 1.00 31.78 486 TRP A O 1
ATOM 3688 N N . LEU A 1 487 ? -52.387 8.496 100.850 1.00 34.91 487 LEU A N 1
ATOM 3689 C CA . LEU A 1 487 ? -50.956 8.245 100.847 1.00 41.56 487 LEU A CA 1
ATOM 3690 C C . LEU A 1 487 ? -50.500 7.154 99.879 1.00 37.26 487 LEU A C 1
ATOM 3691 O O . LEU A 1 487 ? -51.234 6.221 99.567 1.00 30.24 487 LEU A O 1
ATOM 3696 N N . LEU A 1 488 ? -49.273 7.306 99.396 1.00 36.23 488 LEU A N 1
ATOM 3697 C CA . LEU A 1 488 ? -48.686 6.381 98.445 1.00 33.45 488 LEU A CA 1
ATOM 3698 C C . LEU A 1 488 ? -48.833 4.927 98.881 1.00 35.61 488 LEU A C 1
ATOM 3699 O O . LEU A 1 488 ? -48.606 4.602 100.043 1.00 39.53 488 LEU A O 1
ATOM 3704 N N . GLY A 1 489 ? -49.218 4.059 97.947 1.00 36.48 489 GLY A N 1
ATOM 3705 C CA . GLY A 1 489 ? -49.388 2.645 98.261 1.00 43.77 489 GLY A CA 1
ATOM 3706 C C . GLY A 1 489 ? -48.062 1.913 98.383 1.00 46.83 489 GLY A C 1
ATOM 3707 O O . GLY A 1 489 ? -47.125 2.232 97.662 1.00 47.98 489 GLY A O 1
ATOM 3708 N N . ASN A 1 490 ? -47.970 0.932 99.279 1.00 49.71 490 ASN A N 1
ATOM 3709 C CA . ASN A 1 490 ? -46.722 0.190 99.471 1.00 49.70 490 ASN A CA 1
ATOM 3710 C C . ASN A 1 490 ? -46.110 -0.315 98.177 1.00 46.97 490 ASN A C 1
ATOM 3711 O O . ASN A 1 490 ? -44.922 -0.624 98.130 1.00 40.05 490 ASN A O 1
ATOM 3716 N N . ALA A 1 491 ? -46.925 -0.405 97.132 1.00 48.10 491 ALA A N 1
ATOM 3717 C CA . ALA A 1 491 ? -46.466 -0.879 95.829 1.00 46.71 491 ALA A CA 1
ATOM 3718 C C . ALA A 1 491 ? -45.333 -0.009 95.286 1.00 46.51 491 ALA A C 1
ATOM 3719 O O . ALA A 1 491 ? -44.277 -0.509 94.881 1.00 38.09 491 ALA A O 1
ATOM 3721 N N . CYS A 1 492 ? -45.576 1.299 95.292 1.00 48.96 492 CYS A N 1
ATOM 3722 C CA . CYS A 1 492 ? -44.636 2.299 94.806 1.00 44.57 492 CYS A CA 1
ATOM 3723 C C . CYS A 1 492 ? -43.526 2.547 95.800 1.00 44.18 492 CYS A C 1
ATOM 3724 O O . CYS A 1 492 ? -42.366 2.653 95.425 1.00 51.02 492 CYS A O 1
ATOM 3727 N N . ARG A 1 493 ? -43.886 2.658 97.070 1.00 43.39 493 ARG A N 1
ATOM 3728 C CA . ARG A 1 493 ? -42.889 2.877 98.095 1.00 45.53 493 ARG A CA 1
ATOM 3729 C C . ARG A 1 493 ? -41.744 1.894 97.911 1.00 49.37 493 ARG A C 1
ATOM 3730 O O . ARG A 1 493 ? -40.584 2.261 98.046 1.00 49.58 493 ARG A O 1
ATOM 3738 N N . GLU A 1 494 ? -42.061 0.644 97.591 1.00 56.39 494 GLU A N 1
ATOM 3739 C CA . GLU A 1 494 ? -41.017 -0.363 97.408 1.00 65.00 494 GLU A CA 1
ATOM 3740 C C . GLU A 1 494 ? -40.119 -0.059 96.216 1.00 65.36 494 GLU A C 1
ATOM 3741 O O . GLU A 1 494 ? -38.934 -0.386 96.228 1.00 68.45 494 GLU A O 1
ATOM 3747 N N . ILE A 1 495 ? -40.686 0.562 95.187 1.00 65.17 495 ILE A N 1
ATOM 3748 C CA . ILE A 1 495 ? -39.933 0.897 93.983 1.00 63.19 495 ILE A CA 1
ATOM 3749 C C . ILE A 1 495 ? -39.077 2.137 94.239 1.00 62.16 495 ILE A C 1
ATOM 3750 O O . ILE A 1 495 ? -37.940 2.228 93.776 1.00 57.67 495 ILE A O 1
ATOM 3755 N N . LEU A 1 496 ? -39.629 3.082 94.994 1.00 62.34 496 LEU A N 1
ATOM 3756 C CA . LEU A 1 496 ? -38.934 4.322 95.308 1.00 66.30 496 LEU A CA 1
ATOM 3757 C C . LEU A 1 496 ? -37.852 4.204 96.389 1.00 73.39 496 LEU A C 1
ATOM 3758 O O . LEU A 1 496 ? -36.951 5.043 96.452 1.00 79.30 496 LEU A O 1
ATOM 3763 N N . ARG A 1 497 ? -37.924 3.174 97.233 1.00 77.56 497 ARG A N 1
ATOM 3764 C CA . ARG A 1 497 ? -36.930 2.978 98.302 1.00 79.60 497 ARG A CA 1
ATOM 3765 C C . ARG A 1 497 ? -35.506 2.891 97.755 1.00 81.67 497 ARG A C 1
ATOM 3766 O O . ARG A 1 497 ? -34.534 3.111 98.482 1.00 74.22 497 ARG A O 1
ATOM 3774 N N . LYS A 1 498 ? -35.399 2.561 96.472 1.00 88.58 498 LYS A N 1
ATOM 3775 C CA . LYS A 1 498 ? -34.113 2.419 95.802 1.00 96.94 498 LYS A CA 1
ATOM 3776 C C . LYS A 1 498 ? -33.712 3.706 95.069 1.00 99.74 498 LYS A C 1
ATOM 3777 O O . LYS A 1 498 ? -33.526 3.698 93.852 1.00 105.49 498 LYS A O 1
ATOM 3783 N N . VAL A 1 499 ? -33.585 4.810 95.799 1.00 96.53 499 VAL A N 1
ATOM 3784 C CA . VAL A 1 499 ? -33.192 6.074 95.181 1.00 94.08 499 VAL A CA 1
ATOM 3785 C C . VAL A 1 499 ? -31.860 6.584 95.746 1.00 97.32 499 VAL A C 1
ATOM 3786 O O . VAL A 1 499 ? -30.832 6.560 95.059 1.00 97.57 499 VAL A O 1
ATOM 3790 N N . GLU A 1 500 ? -31.876 7.038 96.996 1.00 93.39 500 GLU A N 1
ATOM 3791 C CA . GLU A 1 500 ? -30.666 7.537 97.641 1.00 84.57 500 GLU A CA 1
ATOM 3792 C C . GLU A 1 500 ? -30.932 7.952 99.084 1.00 74.85 500 GLU A C 1
ATOM 3793 O O . GLU A 1 500 ? -30.227 7.530 100.000 1.00 58.59 500 GLU A O 1
ATOM 3799 N N . GLU B 1 9 ? -57.771 42.816 30.520 1.00 94.28 9 GLU B N 1
ATOM 3800 C CA . GLU B 1 9 ? -57.040 43.692 31.476 1.00 92.42 9 GLU B CA 1
ATOM 3801 C C . GLU B 1 9 ? -55.554 43.316 31.460 1.00 90.46 9 GLU B C 1
ATOM 3802 O O . GLU B 1 9 ? -55.112 42.546 30.603 1.00 85.69 9 GLU B O 1
ATOM 3808 N N . GLY B 1 10 ? -54.786 43.863 32.400 1.00 91.54 10 GLY B N 1
ATOM 3809 C CA . GLY B 1 10 ? -53.361 43.564 32.468 1.00 80.96 10 GLY B CA 1
ATOM 3810 C C . GLY B 1 10 ? -53.055 42.217 33.102 1.00 72.21 10 GLY B C 1
ATOM 3811 O O . GLY B 1 10 ? -52.029 41.600 32.813 1.00 62.73 10 GLY B O 1
ATOM 3812 N N . ARG B 1 11 ? -53.952 41.764 33.973 1.00 66.85 11 ARG B N 1
ATOM 3813 C CA . ARG B 1 11 ? -53.787 40.489 34.649 1.00 58.23 11 ARG B CA 1
ATOM 3814 C C . ARG B 1 11 ? -54.062 39.318 33.719 1.00 58.89 11 ARG B C 1
ATOM 3815 O O . ARG B 1 11 ? -53.456 38.258 33.862 1.00 58.73 11 ARG B O 1
ATOM 3823 N N . ARG B 1 12 ? -54.977 39.486 32.772 1.00 53.20 12 ARG B N 1
ATOM 3824 C CA . ARG B 1 12 ? -55.264 38.390 31.859 1.00 54.68 12 ARG B CA 1
ATOM 3825 C C . ARG B 1 12 ? -53.988 37.925 31.167 1.00 58.89 12 ARG B C 1
ATOM 3826 O O . ARG B 1 12 ? -53.845 36.741 30.852 1.00 60.53 12 ARG B O 1
ATOM 3834 N N . GLU B 1 13 ? -53.060 38.850 30.927 1.00 63.20 13 GLU B N 1
ATOM 3835 C CA . GLU B 1 13 ? -51.793 38.492 30.286 1.00 63.39 13 GLU B CA 1
ATOM 3836 C C . GLU B 1 13 ? -50.948 37.716 31.299 1.00 59.61 13 GLU B C 1
ATOM 3837 O O . GLU B 1 13 ? -50.361 36.678 30.971 1.00 55.85 13 GLU B O 1
ATOM 3843 N N . GLN B 1 14 ? -50.909 38.226 32.531 1.00 47.09 14 GLN B N 1
ATOM 3844 C CA . GLN B 1 14 ? -50.166 37.593 33.615 1.00 43.22 14 GLN B CA 1
ATOM 3845 C C . GLN B 1 14 ? -50.654 36.157 33.825 1.00 41.44 14 GLN B C 1
ATOM 3846 O O . GLN B 1 14 ? -49.854 35.236 33.994 1.00 44.41 14 GLN B O 1
ATOM 3852 N N . LEU B 1 15 ? -51.969 35.976 33.812 1.00 36.67 15 LEU B N 1
ATOM 3853 C CA . LEU B 1 15 ? -52.563 34.664 33.984 1.00 25.82 15 LEU B CA 1
ATOM 3854 C C . LEU B 1 15 ? -52.146 33.748 32.835 1.00 39.51 15 LEU B C 1
ATOM 3855 O O . LEU B 1 15 ? -51.773 32.594 33.067 1.00 44.25 15 LEU B O 1
ATOM 3860 N N . ILE B 1 16 ? -52.200 34.260 31.601 1.00 41.95 16 ILE B N 1
ATOM 3861 C CA . ILE B 1 16 ? -51.825 33.471 30.418 1.00 39.36 16 ILE B CA 1
ATOM 3862 C C . ILE B 1 16 ? -50.383 33.002 30.505 1.00 43.17 16 ILE B C 1
ATOM 3863 O O . ILE B 1 16 ? -50.075 31.839 30.224 1.00 40.69 16 ILE B O 1
ATOM 3868 N N . ALA B 1 17 ? -49.505 33.926 30.885 1.00 38.78 17 ALA B N 1
ATOM 3869 C CA . ALA B 1 17 ? -48.093 33.629 31.023 1.00 42.21 17 ALA B CA 1
ATOM 3870 C C . ALA B 1 17 ? -47.940 32.420 31.931 1.00 47.03 17 ALA B C 1
ATOM 3871 O O . ALA B 1 17 ? -47.237 31.460 31.600 1.00 44.95 17 ALA B O 1
ATOM 3873 N N . GLN B 1 18 ? -48.615 32.478 33.077 1.00 45.50 18 GLN B N 1
ATOM 3874 C CA . GLN B 1 18 ? -48.562 31.403 34.058 1.00 42.72 18 GLN B CA 1
ATOM 3875 C C . GLN B 1 18 ? -48.977 30.052 33.479 1.00 43.61 18 GLN B C 1
ATOM 3876 O O . GLN B 1 18 ? -48.310 29.040 33.723 1.00 44.39 18 GLN B O 1
ATOM 3882 N N . VAL B 1 19 ? -50.070 30.029 32.719 1.00 37.92 19 VAL B N 1
ATOM 3883 C CA . VAL B 1 19 ? -50.539 28.782 32.110 1.00 33.23 19 VAL B CA 1
ATOM 3884 C C . VAL B 1 19 ? -49.489 28.251 31.123 1.00 38.80 19 VAL B C 1
ATOM 3885 O O . VAL B 1 19 ? -49.155 27.059 31.124 1.00 28.51 19 VAL B O 1
ATOM 3889 N N . GLU B 1 20 ? -48.967 29.156 30.297 1.00 42.85 20 GLU B N 1
ATOM 3890 C CA . GLU B 1 20 ? -47.950 28.824 29.310 1.00 43.10 20 GLU B CA 1
ATOM 3891 C C . GLU B 1 20 ? -46.742 28.209 29.991 1.00 36.45 20 GLU B C 1
ATOM 3892 O O . GLU B 1 20 ? -46.259 27.159 29.587 1.00 40.86 20 GLU B O 1
ATOM 3898 N N . SER B 1 21 ? -46.254 28.878 31.026 1.00 31.30 21 SER B N 1
ATOM 3899 C CA . SER B 1 21 ? -45.101 28.391 31.762 1.00 31.49 21 SER B CA 1
ATOM 3900 C C . SER B 1 21 ? -45.304 26.992 32.339 1.00 32.26 21 SER B C 1
ATOM 3901 O O . SER B 1 21 ? -44.373 26.186 32.362 1.00 33.88 21 SER B O 1
ATOM 3904 N N . ILE B 1 22 ? -46.508 26.696 32.817 1.00 28.80 22 ILE B N 1
ATOM 3905 C CA . ILE B 1 22 ? -46.767 25.374 33.377 1.00 34.34 22 ILE B CA 1
ATOM 3906 C C . ILE B 1 22 ? -46.713 24.326 32.280 1.00 36.18 22 ILE B C 1
ATOM 3907 O O . ILE B 1 22 ? -46.193 23.226 32.473 1.00 34.72 22 ILE B O 1
ATOM 3912 N N . LEU B 1 23 ? -47.265 24.678 31.127 1.00 37.66 23 LEU B N 1
ATOM 3913 C CA . LEU B 1 23 ? -47.286 23.781 29.985 1.00 39.45 23 LEU B CA 1
ATOM 3914 C C . LEU B 1 23 ? -45.870 23.534 29.477 1.00 43.98 23 LEU B C 1
ATOM 3915 O O . LEU B 1 23 ? -45.512 22.404 29.139 1.00 46.86 23 LEU B O 1
ATOM 3920 N N . ALA B 1 24 ? -45.066 24.594 29.442 1.00 49.73 24 ALA B N 1
ATOM 3921 C CA . ALA B 1 24 ? -43.686 24.503 28.975 1.00 51.54 24 ALA B CA 1
ATOM 3922 C C . ALA B 1 24 ? -42.852 23.484 29.756 1.00 52.62 24 ALA B C 1
ATOM 3923 O O . ALA B 1 24 ? -41.854 22.981 29.241 1.00 55.84 24 ALA B O 1
ATOM 3925 N N . SER B 1 25 ? -43.260 23.178 30.986 1.00 48.78 25 SER B N 1
ATOM 3926 C CA . SER B 1 25 ? -42.536 22.214 31.810 1.00 50.39 25 SER B CA 1
ATOM 3927 C C . SER B 1 25 ? -43.032 20.786 31.572 1.00 49.00 25 SER B C 1
ATOM 3928 O O . SER B 1 25 ? -42.610 19.849 32.252 1.00 46.44 25 SER B O 1
ATOM 3931 N N . ALA B 1 26 ? -43.926 20.626 30.604 1.00 45.39 26 ALA B N 1
ATOM 3932 C CA . ALA B 1 26 ? -44.487 19.320 30.283 1.00 44.79 26 ALA B CA 1
ATOM 3933 C C . ALA B 1 26 ? -43.398 18.295 29.979 1.00 47.38 26 ALA B C 1
ATOM 3934 O O . ALA B 1 26 ? -42.590 18.497 29.073 1.00 52.64 26 ALA B O 1
ATOM 3936 N N . ALA B 1 27 ? -43.379 17.200 30.737 1.00 46.65 27 ALA B N 1
ATOM 3937 C CA . ALA B 1 27 ? -42.394 16.135 30.545 1.00 45.80 27 ALA B CA 1
ATOM 3938 C C . ALA B 1 27 ? -42.694 14.948 31.461 1.00 52.56 27 ALA B C 1
ATOM 3939 O O . ALA B 1 27 ? -43.224 15.118 32.558 1.00 60.23 27 ALA B O 1
ATOM 3941 N N . ASP B 1 28 ? -42.348 13.747 31.003 1.00 54.90 28 ASP B N 1
ATOM 3942 C CA . ASP B 1 28 ? -42.579 12.511 31.758 1.00 59.04 28 ASP B CA 1
ATOM 3943 C C . ASP B 1 28 ? -44.059 12.199 31.945 1.00 55.08 28 ASP B C 1
ATOM 3944 O O . ASP B 1 28 ? -44.429 11.395 32.804 1.00 53.08 28 ASP B O 1
ATOM 3949 N N . GLY B 1 29 ? -44.898 12.833 31.128 1.00 51.03 29 GLY B N 1
ATOM 3950 C CA . GLY B 1 29 ? -46.334 12.613 31.201 1.00 46.15 29 GLY B CA 1
ATOM 3951 C C . GLY B 1 29 ? -47.057 13.476 32.221 1.00 43.36 29 GLY B C 1
ATOM 3952 O O . GLY B 1 29 ? -48.207 13.202 32.569 1.00 32.70 29 GLY B O 1
ATOM 3953 N N . ARG B 1 30 ? -46.391 14.530 32.686 1.00 44.71 30 ARG B N 1
ATOM 3954 C CA . ARG B 1 30 ? -46.969 15.422 33.682 1.00 44.70 30 ARG B CA 1
ATOM 3955 C C . ARG B 1 30 ? -46.283 16.781 33.707 1.00 40.92 30 ARG B C 1
ATOM 3956 O O . ARG B 1 30 ? -45.097 16.889 33.400 1.00 36.95 30 ARG B O 1
ATOM 3964 N N . VAL B 1 31 ? -47.041 17.815 34.058 1.00 33.46 31 VAL B N 1
ATOM 3965 C CA . VAL B 1 31 ? -46.501 19.166 34.148 1.00 34.77 31 VAL B CA 1
ATOM 3966 C C . VAL B 1 31 ? -46.261 19.491 35.614 1.00 37.16 31 VAL B C 1
ATOM 3967 O O . VAL B 1 31 ? -46.795 18.816 36.497 1.00 34.98 31 VAL B O 1
ATOM 3971 N N . GLN B 1 32 ? -45.465 20.524 35.876 1.00 36.82 32 GLN B N 1
ATOM 3972 C CA . GLN B 1 32 ? -45.167 20.917 37.253 1.00 38.26 32 GLN B CA 1
ATOM 3973 C C . GLN B 1 32 ? -45.488 22.390 37.500 1.00 32.15 32 GLN B C 1
ATOM 3974 O O . GLN B 1 32 ? -45.509 23.198 36.575 1.00 27.08 32 GLN B O 1
ATOM 3980 N N . LYS B 1 33 ? -45.761 22.731 38.751 1.00 29.57 33 LYS B N 1
ATOM 3981 C CA . LYS B 1 33 ? -46.068 24.110 39.099 1.00 34.03 33 LYS B CA 1
ATOM 3982 C C . LYS B 1 33 ? -44.880 24.708 39.840 1.00 37.05 33 LYS B C 1
ATOM 3983 O O . LYS B 1 33 ? -44.044 23.983 40.379 1.00 37.79 33 LYS B O 1
ATOM 3989 N N . THR B 1 34 ? -44.796 26.033 39.852 1.00 40.19 34 THR B N 1
ATOM 3990 C CA . THR B 1 34 ? -43.724 26.714 40.558 1.00 37.84 34 THR B CA 1
ATOM 3991 C C . THR B 1 34 ? -44.369 27.762 41.428 1.00 36.66 34 THR B C 1
ATOM 3992 O O . THR B 1 34 ? -45.495 28.190 41.170 1.00 29.58 34 THR B O 1
ATOM 3996 N N . LYS B 1 35 ? -43.651 28.164 42.467 1.00 41.31 35 LYS B N 1
ATOM 3997 C CA . LYS B 1 35 ? -44.137 29.161 43.407 1.00 43.39 35 LYS B CA 1
ATOM 3998 C C . LYS B 1 35 ? -44.840 30.304 42.672 1.00 40.98 35 LYS B C 1
ATOM 3999 O O . LYS B 1 35 ? -45.839 30.849 43.152 1.00 26.95 35 LYS B O 1
ATOM 4005 N N . GLU B 1 36 ? -44.319 30.630 41.492 1.00 42.71 36 GLU B N 1
ATOM 4006 C CA . GLU B 1 36 ? -44.850 31.694 40.648 1.00 47.69 36 GLU B CA 1
ATOM 4007 C C . GLU B 1 36 ? -46.234 31.412 40.051 1.00 44.17 36 GLU B C 1
ATOM 4008 O O . GLU B 1 36 ? -47.028 32.335 39.854 1.00 41.43 36 GLU B O 1
ATOM 4014 N N . THR B 1 37 ? -46.514 30.142 39.765 1.00 38.02 37 THR B N 1
ATOM 4015 C CA . THR B 1 37 ? -47.783 29.732 39.169 1.00 37.66 37 THR B CA 1
ATOM 4016 C C . THR B 1 37 ? -48.568 28.730 40.026 1.00 39.61 37 THR B C 1
ATOM 4017 O O . THR B 1 37 ? -49.402 27.984 39.510 1.00 46.64 37 THR B O 1
ATOM 4021 N N . GLN B 1 38 ? -48.311 28.721 41.331 1.00 38.88 38 GLN B N 1
ATOM 4022 C CA . GLN B 1 38 ? -48.966 27.790 42.265 1.00 38.80 38 GLN B CA 1
ATOM 4023 C C . GLN B 1 38 ? -50.492 27.861 42.349 1.00 37.00 38 GLN B C 1
ATOM 4024 O O . GLN B 1 38 ? -51.150 26.852 42.593 1.00 35.48 38 GLN B O 1
ATOM 4030 N N . SER B 1 39 ? -51.048 29.050 42.150 1.00 39.13 39 SER B N 1
ATOM 4031 C CA . SER B 1 39 ? -52.488 29.235 42.239 1.00 36.19 39 SER B CA 1
ATOM 4032 C C . SER B 1 39 ? -53.265 28.815 41.000 1.00 36.88 39 SER B C 1
ATOM 4033 O O . SER B 1 39 ? -54.476 29.022 40.931 1.00 43.27 39 SER B O 1
ATOM 4036 N N . VAL B 1 40 ? -52.585 28.239 40.015 1.00 35.00 40 VAL B N 1
ATOM 4037 C CA . VAL B 1 40 ? -53.288 27.805 38.815 1.00 30.37 40 VAL B CA 1
ATOM 4038 C C . VAL B 1 40 ? -54.142 26.613 39.209 1.00 29.03 40 VAL B C 1
ATOM 4039 O O . VAL B 1 40 ? -53.720 25.777 40.010 1.00 27.19 40 VAL B O 1
ATOM 4043 N N . ASP B 1 41 ? -55.341 26.535 38.645 1.00 28.33 41 ASP B N 1
ATOM 4044 C CA . ASP B 1 41 ? -56.269 25.464 38.981 1.00 28.63 41 ASP B CA 1
ATOM 4045 C C . ASP B 1 41 ? -56.256 24.242 38.058 1.00 28.05 41 ASP B C 1
ATOM 4046 O O . ASP B 1 41 ? -56.740 24.300 36.926 1.00 29.66 41 ASP B O 1
ATOM 4051 N N . PHE B 1 42 ? -55.716 23.132 38.554 1.00 21.94 42 PHE B N 1
ATOM 4052 C CA . PHE B 1 42 ? -55.664 21.894 37.775 1.00 25.59 42 PHE B CA 1
ATOM 4053 C C . PHE B 1 42 ? -56.975 21.141 37.898 1.00 26.45 42 PHE B C 1
ATOM 4054 O O . PHE B 1 42 ? -57.317 20.668 38.975 1.00 32.40 42 PHE B O 1
ATOM 4062 N N . LYS B 1 43 ? -57.711 21.020 36.803 1.00 28.38 43 LYS B N 1
ATOM 4063 C CA . LYS B 1 43 ? -58.964 20.293 36.858 1.00 24.58 43 LYS B CA 1
ATOM 4064 C C . LYS B 1 43 ? -59.073 19.194 35.810 1.00 32.29 43 LYS B C 1
ATOM 4065 O O . LYS B 1 43 ? -58.791 19.398 34.622 1.00 33.61 43 LYS B O 1
ATOM 4071 N N . GLU B 1 44 ? -59.465 18.014 36.279 1.00 27.90 44 GLU B N 1
ATOM 4072 C CA . GLU B 1 44 ? -59.622 16.848 35.427 1.00 28.26 44 GLU B CA 1
ATOM 4073 C C . GLU B 1 44 ? -61.091 16.631 35.060 1.00 29.58 44 GLU B C 1
ATOM 4074 O O . GLU B 1 44 ? -61.948 16.548 35.942 1.00 30.66 44 GLU B O 1
ATOM 4080 N N . GLU B 1 45 ? -61.378 16.543 33.759 1.00 29.73 45 GLU B N 1
ATOM 4081 C CA . GLU B 1 45 ? -62.749 16.336 33.289 1.00 27.89 45 GLU B CA 1
ATOM 4082 C C . GLU B 1 45 ? -63.356 15.188 34.068 1.00 28.30 45 GLU B C 1
ATOM 4083 O O . GLU B 1 45 ? -62.824 14.076 34.079 1.00 25.71 45 GLU B O 1
ATOM 4089 N N . ALA B 1 46 ? -64.472 15.469 34.726 1.00 29.83 46 ALA B N 1
ATOM 4090 C CA . ALA B 1 46 ? -65.145 14.463 35.527 1.00 36.11 46 ALA B CA 1
ATOM 4091 C C . ALA B 1 46 ? -66.000 13.501 34.698 1.00 38.24 46 ALA B C 1
ATOM 4092 O O . ALA B 1 46 ? -66.366 13.805 33.562 1.00 33.73 46 ALA B O 1
ATOM 4094 N N . GLY B 1 47 ? -66.294 12.336 35.281 1.00 38.93 47 GLY B N 1
ATOM 4095 C CA . GLY B 1 47 ? -67.120 11.330 34.627 1.00 38.05 47 GLY B CA 1
ATOM 4096 C C . GLY B 1 47 ? -66.421 10.449 33.608 1.00 40.57 47 GLY B C 1
ATOM 4097 O O . GLY B 1 47 ? -67.058 9.966 32.668 1.00 37.19 47 GLY B O 1
ATOM 4098 N N . ARG B 1 48 ? -65.123 10.224 33.809 1.00 37.45 48 ARG B N 1
ATOM 4099 C CA . ARG B 1 48 ? -64.310 9.420 32.899 1.00 36.27 48 ARG B CA 1
ATOM 4100 C C . ARG B 1 48 ? -63.429 8.396 33.606 1.00 42.82 48 ARG B C 1
ATOM 4101 O O . ARG B 1 48 ? -62.669 7.668 32.966 1.00 35.86 48 ARG B O 1
ATOM 4109 N N . ARG B 1 49 ? -63.533 8.352 34.929 1.00 59.23 49 ARG B N 1
ATOM 4110 C CA . ARG B 1 49 ? -62.753 7.419 35.735 1.00 65.85 49 ARG B CA 1
ATOM 4111 C C . ARG B 1 49 ? -63.478 6.081 35.904 1.00 68.84 49 ARG B C 1
ATOM 4112 O O . ARG B 1 49 ? -64.495 5.990 36.601 1.00 65.97 49 ARG B O 1
ATOM 4120 N N . ASN B 1 50 ? -62.936 5.051 35.259 1.00 71.43 50 ASN B N 1
ATOM 4121 C CA . ASN B 1 50 ? -63.489 3.696 35.291 1.00 75.85 50 ASN B CA 1
ATOM 4122 C C . ASN B 1 50 ? -62.553 2.791 36.119 1.00 72.93 50 ASN B C 1
ATOM 4123 O O . ASN B 1 50 ? -62.262 1.649 35.753 1.00 65.97 50 ASN B O 1
ATOM 4128 N N . GLY B 1 51 ? -62.096 3.320 37.245 1.00 72.39 51 GLY B N 1
ATOM 4129 C CA . GLY B 1 51 ? -61.196 2.575 38.090 1.00 79.93 51 GLY B CA 1
ATOM 4130 C C . GLY B 1 51 ? -59.748 2.817 37.691 1.00 88.78 51 GLY B C 1
ATOM 4131 O O . GLY B 1 51 ? -59.248 3.947 37.785 1.00 88.52 51 GLY B O 1
ATOM 4132 N N . PRO B 1 52 ? -59.050 1.772 37.215 1.00 92.14 52 PRO B N 1
ATOM 4133 C CA . PRO B 1 52 ? -57.643 1.854 36.797 1.00 92.62 52 PRO B CA 1
ATOM 4134 C C . PRO B 1 52 ? -57.437 2.645 35.497 1.00 95.89 52 PRO B C 1
ATOM 4135 O O . PRO B 1 52 ? -56.506 3.454 35.394 1.00 93.94 52 PRO B O 1
ATOM 4139 N N . GLN B 1 53 ? -58.314 2.396 34.519 1.00 93.47 53 GLN B N 1
ATOM 4140 C CA . GLN B 1 53 ? -58.281 3.041 33.203 1.00 82.04 53 GLN B CA 1
ATOM 4141 C C . GLN B 1 53 ? -59.342 4.135 33.065 1.00 68.86 53 GLN B C 1
ATOM 4142 O O . GLN B 1 53 ? -60.377 4.088 33.724 1.00 68.27 53 GLN B O 1
ATOM 4148 N N . ILE B 1 54 ? -59.084 5.111 32.196 1.00 54.75 54 ILE B N 1
ATOM 4149 C CA . ILE B 1 54 ? -60.016 6.216 31.981 1.00 43.37 54 ILE B CA 1
ATOM 4150 C C . ILE B 1 54 ? -60.635 6.203 30.583 1.00 39.56 54 ILE B C 1
ATOM 4151 O O . ILE B 1 54 ? -59.982 5.836 29.611 1.00 34.30 54 ILE B O 1
ATOM 4156 N N . GLU B 1 55 ? -61.897 6.610 30.487 1.00 38.46 55 GLU B N 1
ATOM 4157 C CA . GLU B 1 55 ? -62.584 6.624 29.206 1.00 34.45 55 GLU B CA 1
ATOM 4158 C C . GLU B 1 55 ? -62.141 7.762 28.302 1.00 32.27 55 GLU B C 1
ATOM 4159 O O . GLU B 1 55 ? -61.536 8.733 28.752 1.00 29.91 55 GLU B O 1
ATOM 4165 N N . PRO B 1 56 ? -62.435 7.643 26.998 1.00 31.49 56 PRO B N 1
ATOM 4166 C CA . PRO B 1 56 ? -62.075 8.657 26.009 1.00 29.12 56 PRO B CA 1
ATOM 4167 C C . PRO B 1 56 ? -62.954 9.879 26.153 1.00 27.56 56 PRO B C 1
ATOM 4168 O O . PRO B 1 56 ? -64.135 9.771 26.476 1.00 30.96 56 PRO B O 1
ATOM 4172 N N . GLY B 1 57 ? -62.360 11.040 25.921 1.00 34.53 57 GLY B N 1
ATOM 4173 C CA . GLY B 1 57 ? -63.084 12.287 26.048 1.00 42.45 57 GLY B CA 1
ATOM 4174 C C . GLY B 1 57 ? -64.088 12.570 24.955 1.00 46.31 57 GLY B C 1
ATOM 4175 O O . GLY B 1 57 ? -63.762 12.579 23.764 1.00 46.85 57 GLY B O 1
ATOM 4176 N N . LYS B 1 58 ? -65.326 12.800 25.368 1.00 48.64 58 LYS B N 1
ATOM 4177 C CA . LYS B 1 58 ? -66.382 13.101 24.423 1.00 49.09 58 LYS B CA 1
ATOM 4178 C C . LYS B 1 58 ? -66.363 14.611 24.248 1.00 47.46 58 LYS B C 1
ATOM 4179 O O . LYS B 1 58 ? -65.786 15.329 25.067 1.00 48.60 58 LYS B O 1
ATOM 4185 N N . PRO B 1 59 ? -66.957 15.109 23.156 1.00 48.23 59 PRO B N 1
ATOM 4186 C CA . PRO B 1 59 ? -67.012 16.549 22.881 1.00 48.51 59 PRO B CA 1
ATOM 4187 C C . PRO B 1 59 ? -68.023 17.279 23.773 1.00 45.83 59 PRO B C 1
ATOM 4188 O O . PRO B 1 59 ? -67.878 18.468 24.034 1.00 38.19 59 PRO B O 1
ATOM 4192 N N . GLU B 1 60 ? -69.038 16.547 24.230 1.00 48.91 60 GLU B N 1
ATOM 4193 C CA . GLU B 1 60 ? -70.093 17.078 25.091 1.00 47.16 60 GLU B CA 1
ATOM 4194 C C . GLU B 1 60 ? -70.312 16.207 26.323 1.00 50.72 60 GLU B C 1
ATOM 4195 O O . GLU B 1 60 ? -70.551 14.997 26.218 1.00 50.54 60 GLU B O 1
ATOM 4201 N N . ASN B 1 61 ? -70.244 16.835 27.493 1.00 49.74 61 ASN B N 1
ATOM 4202 C CA . ASN B 1 61 ? -70.429 16.123 28.752 1.00 45.85 61 ASN B CA 1
ATOM 4203 C C . ASN B 1 61 ? -71.086 17.024 29.796 1.00 42.96 61 ASN B C 1
ATOM 4204 O O . ASN B 1 61 ? -70.408 17.732 30.536 1.00 34.91 61 ASN B O 1
ATOM 4209 N N . PRO B 1 62 ? -72.424 16.976 29.891 1.00 39.74 62 PRO B N 1
ATOM 4210 C CA . PRO B 1 62 ? -73.127 17.818 30.859 1.00 36.17 62 PRO B CA 1
ATOM 4211 C C . PRO B 1 62 ? -72.590 17.661 32.281 1.00 33.93 62 PRO B C 1
ATOM 4212 O O . PRO B 1 62 ? -72.499 18.637 33.021 1.00 29.17 62 PRO B O 1
ATOM 4216 N N . GLU B 1 63 ? -72.213 16.447 32.663 1.00 32.48 63 GLU B N 1
ATOM 4217 C CA . GLU B 1 63 ? -71.697 16.246 34.010 1.00 36.78 63 GLU B CA 1
ATOM 4218 C C . GLU B 1 63 ? -70.483 17.126 34.300 1.00 31.62 63 GLU B C 1
ATOM 4219 O O . GLU B 1 63 ? -70.456 17.859 35.289 1.00 23.46 63 GLU B O 1
ATOM 4225 N N . ALA B 1 64 ? -69.476 17.039 33.439 1.00 28.40 64 ALA B N 1
ATOM 4226 C CA . ALA B 1 64 ? -68.263 17.823 33.613 1.00 30.69 64 ALA B CA 1
ATOM 4227 C C . ALA B 1 64 ? -68.590 19.310 33.557 1.00 31.16 64 ALA B C 1
ATOM 4228 O O . ALA B 1 64 ? -67.940 20.125 34.210 1.00 28.83 64 ALA B O 1
ATOM 4230 N N . ALA B 1 65 ? -69.602 19.664 32.774 1.00 29.34 65 ALA B N 1
ATOM 4231 C CA . ALA B 1 65 ? -69.986 21.058 32.655 1.00 25.74 65 ALA B CA 1
ATOM 4232 C C . ALA B 1 65 ? -70.394 21.565 34.027 1.00 29.15 65 ALA B C 1
ATOM 4233 O O . ALA B 1 65 ? -70.175 22.726 34.358 1.00 31.81 65 ALA B O 1
ATOM 4235 N N . ASP B 1 66 ? -70.983 20.687 34.830 1.00 34.64 66 ASP B N 1
ATOM 4236 C CA . ASP B 1 66 ? -71.407 21.069 36.168 1.00 36.02 66 ASP B CA 1
ATOM 4237 C C . ASP B 1 66 ? -70.196 21.317 37.055 1.00 35.80 66 ASP B C 1
ATOM 4238 O O . ASP B 1 66 ? -69.985 22.442 37.508 1.00 33.79 66 ASP B O 1
ATOM 4243 N N . LYS B 1 67 ? -69.396 20.280 37.299 1.00 29.49 67 LYS B N 1
ATOM 4244 C CA . LYS B 1 67 ? -68.202 20.430 38.129 1.00 27.83 67 LYS B CA 1
ATOM 4245 C C . LYS B 1 67 ? -67.393 21.665 37.731 1.00 27.91 67 LYS B C 1
ATOM 4246 O O . LYS B 1 67 ? -66.991 22.449 38.594 1.00 30.38 67 LYS B O 1
ATOM 4252 N N . LEU B 1 68 ? -67.157 21.838 36.430 1.00 27.18 68 LEU B N 1
ATOM 4253 C CA . LEU B 1 68 ? -66.399 22.991 35.936 1.00 22.94 68 LEU B CA 1
ATOM 4254 C C . LEU B 1 68 ? -67.116 24.308 36.231 1.00 24.57 68 LEU B C 1
ATOM 4255 O O . LEU B 1 68 ? -66.487 25.278 36.652 1.00 21.34 68 LEU B O 1
ATOM 4260 N N . ALA B 1 69 ? -68.429 24.335 36.005 1.00 22.88 69 ALA B N 1
ATOM 4261 C CA . ALA B 1 69 ? -69.233 25.530 36.259 1.00 22.29 69 ALA B CA 1
ATOM 4262 C C . ALA B 1 69 ? -69.030 25.945 37.712 1.00 24.42 69 ALA B C 1
ATOM 4263 O O . ALA B 1 69 ? -68.725 27.105 38.010 1.00 23.08 69 ALA B O 1
ATOM 4265 N N . ASP B 1 70 ? -69.200 24.979 38.610 1.00 23.58 70 ASP B N 1
ATOM 4266 C CA . ASP B 1 70 ? -69.022 25.206 40.036 1.00 23.30 70 ASP B CA 1
ATOM 4267 C C . ASP B 1 70 ? -67.618 25.723 40.323 1.00 27.55 70 ASP B C 1
ATOM 4268 O O . ASP B 1 70 ? -67.445 26.662 41.105 1.00 29.43 70 ASP B O 1
ATOM 4273 N N . GLU B 1 71 ? -66.614 25.117 39.695 1.00 21.03 71 GLU B N 1
ATOM 4274 C CA . GLU B 1 71 ? -65.245 25.542 39.929 1.00 18.62 71 GLU B CA 1
ATOM 4275 C C . GLU B 1 71 ? -65.039 26.951 39.403 1.00 19.76 71 GLU B C 1
ATOM 4276 O O . GLU B 1 71 ? -64.409 27.768 40.063 1.00 18.05 71 GLU B O 1
ATOM 4282 N N . VAL B 1 72 ? -65.584 27.250 38.227 1.00 19.59 72 VAL B N 1
ATOM 4283 C CA . VAL B 1 72 ? -65.422 28.587 37.653 1.00 25.09 72 VAL B CA 1
ATOM 4284 C C . VAL B 1 72 ? -65.990 29.648 38.591 1.00 26.13 72 VAL B C 1
ATOM 4285 O O . VAL B 1 72 ? -65.402 30.720 38.760 1.00 21.38 72 VAL B O 1
ATOM 4289 N N . ALA B 1 73 ? -67.140 29.358 39.192 1.00 23.31 73 ALA B N 1
ATOM 4290 C CA . ALA B 1 73 ? -67.711 30.305 40.127 1.00 21.40 73 ALA B CA 1
ATOM 4291 C C . ALA B 1 73 ? -66.720 30.507 41.286 1.00 25.35 73 ALA B C 1
ATOM 4292 O O . ALA B 1 73 ? -66.497 31.643 41.694 1.00 23.73 73 ALA B O 1
ATOM 4294 N N . CYS B 1 74 ? -66.114 29.439 41.816 1.00 21.68 74 CYS B N 1
ATOM 4295 C CA . CYS B 1 74 ? -65.136 29.627 42.905 1.00 27.50 74 CYS B CA 1
ATOM 4296 C C . CYS B 1 74 ? -64.165 30.709 42.536 1.00 26.13 74 CYS B C 1
ATOM 4297 O O . CYS B 1 74 ? -64.008 31.696 43.245 1.00 29.29 74 CYS B O 1
ATOM 4308 N N . ALA B 1 76 ? -64.071 32.936 40.012 1.00 24.87 76 ALA B N 1
ATOM 4309 C CA . ALA B 1 76 ? -64.691 34.234 39.804 1.00 24.35 76 ALA B CA 1
ATOM 4310 C C . ALA B 1 76 ? -65.010 34.930 41.126 1.00 24.20 76 ALA B C 1
ATOM 4311 O O . ALA B 1 76 ? -64.952 36.159 41.215 1.00 22.00 76 ALA B O 1
ATOM 4313 N N . ASN B 1 77 ? -65.339 34.138 42.146 1.00 21.25 77 ASN B N 1
ATOM 4314 C CA . ASN B 1 77 ? -65.675 34.676 43.460 1.00 21.20 77 ASN B CA 1
ATOM 4315 C C . ASN B 1 77 ? -64.485 35.157 44.273 1.00 23.58 77 ASN B C 1
ATOM 4316 O O . ASN B 1 77 ? -64.631 36.010 45.142 1.00 30.13 77 ASN B O 1
ATOM 4321 N N . THR B 1 78 ? -63.309 34.599 44.032 1.00 18.63 78 THR B N 1
ATOM 4322 C CA . THR B 1 78 ? -62.154 35.051 44.786 1.00 24.31 78 THR B CA 1
ATOM 4323 C C . THR B 1 78 ? -61.522 36.242 44.082 1.00 23.06 78 THR B C 1
ATOM 4324 O O . THR B 1 78 ? -61.216 36.173 42.899 1.00 21.76 78 THR B O 1
ATOM 4328 N N . PRO B 1 79 ? -61.301 37.347 44.808 1.00 24.81 79 PRO B N 1
ATOM 4329 C CA . PRO B 1 79 ? -60.696 38.522 44.174 1.00 24.79 79 PRO B CA 1
ATOM 4330 C C . PRO B 1 79 ? -59.529 38.210 43.237 1.00 29.12 79 PRO B C 1
ATOM 4331 O O . PRO B 1 79 ? -58.691 37.347 43.519 1.00 23.97 79 PRO B O 1
ATOM 4335 N N . GLY B 1 80 ? -59.488 38.924 42.114 1.00 37.11 80 GLY B N 1
ATOM 4336 C CA . GLY B 1 80 ? -58.436 38.721 41.132 1.00 38.88 80 GLY B CA 1
ATOM 4337 C C . GLY B 1 80 ? -58.667 37.520 40.226 1.00 39.32 80 GLY B C 1
ATOM 4338 O O . GLY B 1 80 ? -57.880 37.269 39.315 1.00 38.68 80 GLY B O 1
ATOM 4339 N N . GLY B 1 81 ? -59.744 36.779 40.469 1.00 39.82 81 GLY B N 1
ATOM 4340 C CA . GLY B 1 81 ? -60.024 35.613 39.659 1.00 29.78 81 GLY B CA 1
ATOM 4341 C C . GLY B 1 81 ? -58.790 34.738 39.570 1.00 31.80 81 GLY B C 1
ATOM 4342 O O . GLY B 1 81 ? -57.890 34.832 40.408 1.00 35.07 81 GLY B O 1
ATOM 4343 N N . GLY B 1 82 ? -58.745 33.893 38.546 1.00 30.76 82 GLY B N 1
ATOM 4344 C CA . GLY B 1 82 ? -57.611 33.004 38.351 1.00 31.45 82 GLY B CA 1
ATOM 4345 C C . GLY B 1 82 ? -57.774 32.230 37.055 1.00 30.38 82 GLY B C 1
ATOM 4346 O O . GLY B 1 82 ? -58.658 32.547 36.262 1.00 30.17 82 GLY B O 1
ATOM 4347 N N . ALA B 1 83 ? -56.938 31.220 36.829 1.00 30.06 83 ALA B N 1
ATOM 4348 C CA . ALA B 1 83 ? -57.031 30.423 35.610 1.00 22.34 83 ALA B CA 1
ATOM 4349 C C . ALA B 1 83 ? -57.153 28.932 35.901 1.00 25.00 83 ALA B C 1
ATOM 4350 O O . ALA B 1 83 ? -56.661 28.432 36.917 1.00 29.23 83 ALA B O 1
ATOM 4352 N N . LEU B 1 84 ? -57.831 28.227 35.005 1.00 25.17 84 LEU B N 1
ATOM 4353 C CA . LEU B 1 84 ? -58.015 26.795 35.153 1.00 25.46 84 LEU B CA 1
ATOM 4354 C C . LEU B 1 84 ? -57.436 26.062 33.969 1.00 29.91 84 LEU B C 1
ATOM 4355 O O . LEU B 1 84 ? -57.328 26.602 32.868 1.00 29.16 84 LEU B O 1
ATOM 4360 N N . ILE B 1 85 ? -57.049 24.823 34.203 1.00 25.80 85 ILE B N 1
ATOM 4361 C CA . ILE B 1 85 ? -56.533 24.019 33.130 1.00 23.79 85 ILE B CA 1
ATOM 4362 C C . ILE B 1 85 ? -57.249 22.689 33.229 1.00 26.47 85 ILE B C 1
ATOM 4363 O O . ILE B 1 85 ? -56.999 21.896 34.136 1.00 24.61 85 ILE B O 1
ATOM 4368 N N . VAL B 1 86 ? -58.178 22.476 32.306 1.00 23.46 86 VAL B N 1
ATOM 4369 C CA . VAL B 1 86 ? -58.937 21.253 32.287 1.00 23.08 86 VAL B CA 1
ATOM 4370 C C . VAL B 1 86 ? -58.177 20.223 31.512 1.00 24.39 86 VAL B C 1
ATOM 4371 O O . VAL B 1 86 ? -57.771 20.480 30.382 1.00 31.33 86 VAL B O 1
ATOM 4375 N N . GLY B 1 87 ? -57.982 19.054 32.110 1.00 26.62 87 GLY B N 1
ATOM 4376 C CA . GLY B 1 87 ? -57.263 17.997 31.419 1.00 35.10 87 GLY B CA 1
ATOM 4377 C C . GLY B 1 87 ? -56.021 17.571 32.166 1.00 39.35 87 GLY B C 1
ATOM 4378 O O . GLY B 1 87 ? -55.279 16.710 31.696 1.00 36.53 87 GLY B O 1
ATOM 4379 N N . ILE B 1 88 ? -55.805 18.187 33.329 1.00 38.99 88 ILE B N 1
ATOM 4380 C CA . ILE B 1 88 ? -54.657 17.907 34.191 1.00 35.73 88 ILE B CA 1
ATOM 4381 C C . ILE B 1 88 ? -55.157 17.369 35.530 1.00 34.35 88 ILE B C 1
ATOM 4382 O O . ILE B 1 88 ? -56.061 17.943 36.132 1.00 38.56 88 ILE B O 1
ATOM 4387 N N . GLU B 1 89 ? -54.573 16.266 35.988 1.00 34.32 89 GLU B N 1
ATOM 4388 C CA . GLU B 1 89 ? -54.964 15.669 37.260 1.00 34.66 89 GLU B CA 1
ATOM 4389 C C . GLU B 1 89 ? -54.521 16.597 38.384 1.00 38.37 89 GLU B C 1
ATOM 4390 O O . GLU B 1 89 ? -53.462 17.207 38.304 1.00 38.38 89 GLU B O 1
ATOM 4396 N N . ASP B 1 90 ? -55.340 16.709 39.424 1.00 38.42 90 ASP B N 1
ATOM 4397 C CA . ASP B 1 90 ? -55.042 17.579 40.561 1.00 35.99 90 ASP B CA 1
ATOM 4398 C C . ASP B 1 90 ? -53.919 17.046 41.461 1.00 39.09 90 ASP B C 1
ATOM 4399 O O . ASP B 1 90 ? -53.810 15.838 41.696 1.00 34.77 90 ASP B O 1
ATOM 4404 N N . LYS B 1 91 ? -53.088 17.959 41.958 1.00 38.81 91 LYS B N 1
ATOM 4405 C CA . LYS B 1 91 ? -51.983 17.616 42.847 1.00 41.95 91 LYS B CA 1
ATOM 4406 C C . LYS B 1 91 ? -50.814 16.843 42.206 1.00 42.98 91 LYS B C 1
ATOM 4407 O O . LYS B 1 91 ? -49.653 17.040 42.579 1.00 44.56 91 LYS B O 1
ATOM 4413 N N . THR B 1 92 ? -51.111 15.965 41.251 1.00 42.72 92 THR B N 1
ATOM 4414 C CA . THR B 1 92 ? -50.062 15.203 40.570 1.00 35.65 92 THR B CA 1
ATOM 4415 C C . THR B 1 92 ? -49.540 16.003 39.379 1.00 32.58 92 THR B C 1
ATOM 4416 O O . THR B 1 92 ? -48.333 16.134 39.181 1.00 37.80 92 THR B O 1
ATOM 4420 N N . GLY B 1 93 ? -50.459 16.535 38.584 1.00 29.19 93 GLY B N 1
ATOM 4421 C CA . GLY B 1 93 ? -50.056 17.321 37.436 1.00 33.76 93 GLY B CA 1
ATOM 4422 C C . GLY B 1 93 ? -49.890 16.484 36.191 1.00 34.06 93 GLY B C 1
ATOM 4423 O O . GLY B 1 93 ? -49.400 16.968 35.169 1.00 32.63 93 GLY B O 1
ATOM 4424 N N . ARG B 1 94 ? -50.293 15.221 36.271 1.00 29.91 94 ARG B N 1
ATOM 4425 C CA . ARG B 1 94 ? -50.185 14.342 35.120 1.00 35.56 94 ARG B CA 1
ATOM 4426 C C . ARG B 1 94 ? -51.244 14.713 34.095 1.00 33.89 94 ARG B C 1
ATOM 4427 O O . ARG B 1 94 ? -52.377 15.031 34.450 1.00 33.06 94 ARG B O 1
ATOM 4435 N N . ILE B 1 95 ? -50.858 14.695 32.822 1.00 33.10 95 ILE B N 1
ATOM 4436 C CA . ILE B 1 95 ? -51.764 15.033 31.733 1.00 29.39 95 ILE B CA 1
ATOM 4437 C C . ILE B 1 95 ? -52.769 13.922 31.436 1.00 32.38 95 ILE B C 1
ATOM 4438 O O . ILE B 1 95 ? -52.388 12.757 31.302 1.00 33.14 95 ILE B O 1
ATOM 4443 N N . ILE B 1 96 ? -54.045 14.300 31.333 1.00 27.56 96 ILE B N 1
ATOM 4444 C CA . ILE B 1 96 ? -55.147 13.377 31.037 1.00 33.83 96 ILE B CA 1
ATOM 4445 C C . ILE B 1 96 ? -55.769 13.710 29.678 1.00 39.93 96 ILE B C 1
ATOM 4446 O O . ILE B 1 96 ? -55.956 12.830 28.834 1.00 35.84 96 ILE B O 1
ATOM 4451 N N . GLY B 1 97 ? -56.114 14.986 29.495 1.00 44.02 97 GLY B N 1
ATOM 4452 C CA . GLY B 1 97 ? -56.693 15.442 28.242 1.00 42.68 97 GLY B CA 1
ATOM 4453 C C . GLY B 1 97 ? -58.180 15.733 28.270 1.00 44.55 97 GLY B C 1
ATOM 4454 O O . GLY B 1 97 ? -58.901 15.238 29.138 1.00 46.84 97 GLY B O 1
ATOM 4455 N N . THR B 1 98 ? -58.633 16.544 27.315 1.00 41.94 98 THR B N 1
ATOM 4456 C CA . THR B 1 98 ? -60.046 16.908 27.207 1.00 40.84 98 THR B CA 1
ATOM 4457 C C . THR B 1 98 ? -60.467 17.098 25.766 1.00 44.87 98 THR B C 1
ATOM 4458 O O . THR B 1 98 ? -59.776 17.760 24.991 1.00 44.31 98 THR B O 1
ATOM 4462 N N . GLU B 1 99 ? -61.626 16.555 25.418 1.00 44.28 99 GLU B N 1
ATOM 4463 C CA . GLU B 1 99 ? -62.127 16.702 24.065 1.00 43.29 99 GLU B CA 1
ATOM 4464 C C . GLU B 1 99 ? -63.339 17.618 24.033 1.00 46.47 99 GLU B C 1
ATOM 4465 O O . GLU B 1 99 ? -63.913 17.847 22.971 1.00 48.39 99 GLU B O 1
ATOM 4471 N N . LEU B 1 100 ? -63.726 18.149 25.191 1.00 48.53 100 LEU B N 1
ATOM 4472 C CA . LEU B 1 100 ? -64.876 19.043 25.254 1.00 37.50 100 LEU B CA 1
ATOM 4473 C C . LEU B 1 100 ? -64.735 20.143 24.221 1.00 35.64 100 LEU B C 1
ATOM 4474 O O . LEU B 1 100 ? -63.624 20.566 23.896 1.00 33.59 100 LEU B O 1
ATOM 4479 N N . ASP B 1 101 ? -65.873 20.593 23.707 1.00 40.40 101 ASP B N 1
ATOM 4480 C CA . ASP B 1 101 ? -65.927 21.649 22.701 1.00 39.59 101 ASP B CA 1
ATOM 4481 C C . ASP B 1 101 ? -66.004 23.023 23.362 1.00 36.13 101 ASP B C 1
ATOM 4482 O O . ASP B 1 101 ? -66.846 23.257 24.227 1.00 31.28 101 ASP B O 1
ATOM 4487 N N . ILE B 1 102 ? -65.117 23.921 22.948 1.00 31.21 102 ILE B N 1
ATOM 4488 C CA . ILE B 1 102 ? -65.078 25.275 23.481 1.00 28.66 102 ILE B CA 1
ATOM 4489 C C . ILE B 1 102 ? -66.468 25.902 23.539 1.00 39.26 102 ILE B C 1
ATOM 4490 O O . ILE B 1 102 ? -67.086 25.973 24.601 1.00 44.60 102 ILE B O 1
ATOM 4495 N N . ASP B 1 103 ? -66.956 26.355 22.389 1.00 45.96 103 ASP B N 1
ATOM 4496 C CA . ASP B 1 103 ? -68.267 26.989 22.298 1.00 43.42 103 ASP B CA 1
ATOM 4497 C C . ASP B 1 103 ? -69.338 26.304 23.132 1.00 40.36 103 ASP B C 1
ATOM 4498 O O . ASP B 1 103 ? -70.151 26.978 23.762 1.00 38.82 103 ASP B O 1
ATOM 4503 N N . TRP B 1 104 ? -69.349 24.976 23.146 1.00 33.39 104 TRP B N 1
ATOM 4504 C CA . TRP B 1 104 ? -70.355 24.258 23.925 1.00 32.75 104 TRP B CA 1
ATOM 4505 C C . TRP B 1 104 ? -70.184 24.451 25.416 1.00 31.64 104 TRP B C 1
ATOM 4506 O O . TRP B 1 104 ? -71.127 24.797 26.125 1.00 29.20 104 TRP B O 1
ATOM 4517 N N . LEU B 1 105 ? -68.974 24.168 25.883 1.00 29.17 105 LEU B N 1
ATOM 4518 C CA . LEU B 1 105 ? -68.648 24.286 27.287 1.00 26.99 105 LEU B CA 1
ATOM 4519 C C . LEU B 1 105 ? -68.924 25.704 27.766 1.00 28.20 105 LEU B C 1
ATOM 4520 O O . LEU B 1 105 ? -69.449 25.903 28.862 1.00 25.46 105 LEU B O 1
ATOM 4525 N N . ARG B 1 106 ? -68.574 26.685 26.939 1.00 28.99 106 ARG B N 1
ATOM 4526 C CA . ARG B 1 106 ? -68.795 28.093 27.271 1.00 31.52 106 ARG B CA 1
ATOM 4527 C C . ARG B 1 106 ? -70.277 28.328 27.550 1.00 29.10 106 ARG B C 1
ATOM 4528 O O . ARG B 1 106 ? -70.651 28.760 28.636 1.00 24.29 106 ARG B O 1
ATOM 4536 N N . GLN B 1 107 ? -71.115 28.047 26.557 1.00 30.60 107 GLN B N 1
ATOM 4537 C CA . GLN B 1 107 ? -72.549 28.223 26.709 1.00 30.83 107 GLN B CA 1
ATOM 4538 C C . GLN B 1 107 ? -73.004 27.417 27.911 1.00 30.87 107 GLN B C 1
ATOM 4539 O O . GLN B 1 107 ? -73.649 27.947 28.817 1.00 25.78 107 GLN B O 1
ATOM 4545 N N . GLY B 1 108 ? -72.655 26.133 27.907 1.00 32.48 108 GLY B N 1
ATOM 4546 C CA . GLY B 1 108 ? -73.012 25.250 29.003 1.00 33.05 108 GLY B CA 1
ATOM 4547 C C . GLY B 1 108 ? -72.769 25.869 30.371 1.00 33.55 108 GLY B C 1
ATOM 4548 O O . GLY B 1 108 ? -73.676 25.885 31.206 1.00 35.01 108 GLY B O 1
ATOM 4549 N N . ILE B 1 109 ? -71.564 26.389 30.607 1.00 30.10 109 ILE B N 1
ATOM 4550 C CA . ILE B 1 109 ? -71.255 27.011 31.901 1.00 31.39 109 ILE B CA 1
ATOM 4551 C C . ILE B 1 109 ? -72.110 28.257 32.081 1.00 29.96 109 ILE B C 1
ATOM 4552 O O . ILE B 1 109 ? -72.805 28.415 33.085 1.00 33.27 109 ILE B O 1
ATOM 4557 N N . PHE B 1 110 ? -72.066 29.125 31.079 1.00 32.50 110 PHE B N 1
ATOM 4558 C CA . PHE B 1 110 ? -72.839 30.366 31.074 1.00 37.73 110 PHE B CA 1
ATOM 4559 C C . PHE B 1 110 ? -74.306 30.152 31.471 1.00 35.57 110 PHE B C 1
ATOM 4560 O O . PHE B 1 110 ? -74.864 30.912 32.265 1.00 30.58 110 PHE B O 1
ATOM 4568 N N . THR B 1 111 ? -74.933 29.125 30.912 1.00 31.53 111 THR B N 1
ATOM 4569 C CA . THR B 1 111 ? -76.324 28.866 31.234 1.00 36.49 111 THR B CA 1
ATOM 4570 C C . THR B 1 111 ? -76.481 28.562 32.707 1.00 32.18 111 THR B C 1
ATOM 4571 O O . THR B 1 111 ? -77.426 29.015 33.341 1.00 34.27 111 THR B O 1
ATOM 4575 N N . ARG B 1 112 ? -75.549 27.807 33.266 1.00 32.18 112 ARG B N 1
ATOM 4576 C CA . ARG B 1 112 ? -75.680 27.460 34.670 1.00 41.82 112 ARG B CA 1
ATOM 4577 C C . ARG B 1 112 ? -74.841 28.267 35.644 1.00 42.51 112 ARG B C 1
ATOM 4578 O O . ARG B 1 112 ? -74.471 27.766 36.699 1.00 52.17 112 ARG B O 1
ATOM 4586 N N . ILE B 1 113 ? -74.542 29.515 35.333 1.00 39.12 113 ILE B N 1
ATOM 4587 C CA . ILE B 1 113 ? -73.733 30.260 36.276 1.00 41.78 113 ILE B CA 1
ATOM 4588 C C . ILE B 1 113 ? -73.743 31.745 35.927 1.00 41.22 113 ILE B C 1
ATOM 4589 O O . ILE B 1 113 ? -73.331 32.581 36.725 1.00 40.43 113 ILE B O 1
ATOM 4594 N N . ASP B 1 114 ? -74.244 32.062 34.736 1.00 44.13 114 ASP B N 1
ATOM 4595 C CA . ASP B 1 114 ? -74.345 33.442 34.271 1.00 43.47 114 ASP B CA 1
ATOM 4596 C C . ASP B 1 114 ? -72.994 34.098 34.018 1.00 41.06 114 ASP B C 1
ATOM 4597 O O . ASP B 1 114 ? -72.824 35.292 34.250 1.00 41.17 114 ASP B O 1
ATOM 4602 N N . VAL B 1 115 ? -72.036 33.319 33.535 1.00 35.92 115 VAL B N 1
ATOM 4603 C CA . VAL B 1 115 ? -70.711 33.843 33.232 1.00 37.98 115 VAL B CA 1
ATOM 4604 C C . VAL B 1 115 ? -70.021 32.929 32.216 1.00 43.74 115 VAL B C 1
ATOM 4605 O O . VAL B 1 115 ? -69.965 31.714 32.403 1.00 47.12 115 VAL B O 1
ATOM 4609 N N . ALA B 1 116 ? -69.528 33.515 31.126 1.00 42.49 116 ALA B N 1
ATOM 4610 C CA . ALA B 1 116 ? -68.846 32.758 30.082 1.00 40.40 116 ALA B CA 1
ATOM 4611 C C . ALA B 1 116 ? -67.369 33.126 30.070 1.00 41.19 116 ALA B C 1
ATOM 4612 O O . ALA B 1 116 ? -66.952 34.081 29.406 1.00 33.41 116 ALA B O 1
ATOM 4614 N N . PRO B 1 117 ? -66.557 32.365 30.813 1.00 42.86 117 PRO B N 1
ATOM 4615 C CA . PRO B 1 117 ? -65.116 32.594 30.909 1.00 46.26 117 PRO B CA 1
ATOM 4616 C C . PRO B 1 117 ? -64.409 32.258 29.607 1.00 50.08 117 PRO B C 1
ATOM 4617 O O . PRO B 1 117 ? -64.771 31.297 28.930 1.00 50.02 117 PRO B O 1
ATOM 4621 N N . ASP B 1 118 ? -63.405 33.054 29.255 1.00 53.34 118 ASP B N 1
ATOM 4622 C CA . ASP B 1 118 ? -62.648 32.818 28.034 1.00 49.73 118 ASP B CA 1
ATOM 4623 C C . ASP B 1 118 ? -61.880 31.510 28.189 1.00 42.94 118 ASP B C 1
ATOM 4624 O O . ASP B 1 118 ? -61.135 31.329 29.149 1.00 39.94 118 ASP B O 1
ATOM 4629 N N . VAL B 1 119 ? -62.078 30.589 27.257 1.00 37.80 119 VAL B N 1
ATOM 4630 C CA . VAL B 1 119 ? -61.381 29.312 27.322 1.00 39.67 119 VAL B CA 1
ATOM 4631 C C . VAL B 1 119 ? -60.647 29.037 26.016 1.00 37.88 119 VAL B C 1
ATOM 4632 O O . VAL B 1 119 ? -61.227 29.146 24.943 1.00 38.52 119 VAL B O 1
ATOM 4636 N N . VAL B 1 120 ? -59.368 28.689 26.107 1.00 37.38 120 VAL B N 1
ATOM 4637 C CA . VAL B 1 120 ? -58.590 28.399 24.911 1.00 42.09 120 VAL B CA 1
ATOM 4638 C C . VAL B 1 120 ? -57.997 26.991 24.938 1.00 44.32 120 VAL B C 1
ATOM 4639 O O . VAL B 1 120 ? -57.659 26.459 26.001 1.00 44.40 120 VAL B O 1
ATOM 4643 N N . ALA B 1 121 ? -57.881 26.384 23.761 1.00 43.17 121 ALA B N 1
ATOM 4644 C CA . ALA B 1 121 ? -57.318 25.048 23.654 1.00 37.48 121 ALA B CA 1
ATOM 4645 C C . ALA B 1 121 ? -55.798 25.141 23.534 1.00 40.11 121 ALA B C 1
ATOM 4646 O O . ALA B 1 121 ? -55.255 26.056 22.905 1.00 34.29 121 ALA B O 1
ATOM 4648 N N . LYS B 1 122 ? -55.123 24.186 24.159 1.00 38.09 122 LYS B N 1
ATOM 4649 C CA . LYS B 1 122 ? -53.670 24.127 24.161 1.00 41.00 122 LYS B CA 1
ATOM 4650 C C . LYS B 1 122 ? -53.249 22.663 24.100 1.00 43.15 122 LYS B C 1
ATOM 4651 O O . LYS B 1 122 ? -54.037 21.769 24.424 1.00 39.04 122 LYS B O 1
ATOM 4657 N N . ARG B 1 123 ? -52.009 22.417 23.685 1.00 41.02 123 ARG B N 1
ATOM 4658 C CA . ARG B 1 123 ? -51.508 21.051 23.598 1.00 42.49 123 ARG B CA 1
ATOM 4659 C C . ARG B 1 123 ? -50.184 20.845 24.317 1.00 44.16 123 ARG B C 1
ATOM 4660 O O . ARG B 1 123 ? -49.201 21.518 24.020 1.00 51.70 123 ARG B O 1
ATOM 4668 N N . VAL B 1 124 ? -50.176 19.923 25.279 1.00 41.61 124 VAL B N 1
ATOM 4669 C CA . VAL B 1 124 ? -48.969 19.617 26.044 1.00 47.36 124 VAL B CA 1
ATOM 4670 C C . VAL B 1 124 ? -48.161 18.522 25.361 1.00 51.80 124 VAL B C 1
ATOM 4671 O O . VAL B 1 124 ? -47.601 18.750 24.292 1.00 58.56 124 VAL B O 1
ATOM 4675 N N . LEU B 1 125 ? -48.078 17.340 25.963 1.00 49.49 125 LEU B N 1
ATOM 4676 C CA . LEU B 1 125 ? -47.320 16.271 25.327 1.00 45.66 125 LEU B CA 1
ATOM 4677 C C . LEU B 1 125 ? -48.186 15.603 24.269 1.00 47.95 125 LEU B C 1
ATOM 4678 O O . LEU B 1 125 ? -48.236 14.374 24.173 1.00 46.89 125 LEU B O 1
ATOM 4683 N N . GLY B 1 126 ? -48.860 16.433 23.475 1.00 44.89 126 GLY B N 1
ATOM 4684 C CA . GLY B 1 126 ? -49.715 15.936 22.414 1.00 44.00 126 GLY B CA 1
ATOM 4685 C C . GLY B 1 126 ? -51.166 15.879 22.844 1.00 45.08 126 GLY B C 1
ATOM 4686 O O . GLY B 1 126 ? -52.073 15.736 22.019 1.00 41.27 126 GLY B O 1
ATOM 4687 N N . GLN B 1 127 ? -51.379 15.994 24.150 1.00 41.66 127 GLN B N 1
ATOM 4688 C CA . GLN B 1 127 ? -52.711 15.951 24.722 1.00 37.12 127 GLN B CA 1
ATOM 4689 C C . GLN B 1 127 ? -53.395 17.316 24.646 1.00 42.96 127 GLN B C 1
ATOM 4690 O O . GLN B 1 127 ? -52.732 18.352 24.653 1.00 46.75 127 GLN B O 1
ATOM 4696 N N . ARG B 1 128 ? -54.723 17.315 24.558 1.00 42.53 128 ARG B N 1
ATOM 4697 C CA . ARG B 1 128 ? -55.491 18.557 24.469 1.00 35.61 128 ARG B CA 1
ATOM 4698 C C . ARG B 1 128 ? -55.999 18.967 25.848 1.00 35.12 128 ARG B C 1
ATOM 4699 O O . ARG B 1 128 ? -56.605 18.166 26.561 1.00 33.58 128 ARG B O 1
ATOM 4707 N N . VAL B 1 129 ? -55.733 20.212 26.227 1.00 21.15 129 VAL B N 1
ATOM 4708 C CA . VAL B 1 129 ? -56.184 20.714 27.519 1.00 24.34 129 VAL B CA 1
ATOM 4709 C C . VAL B 1 129 ? -56.793 22.102 27.352 1.00 30.87 129 VAL B C 1
ATOM 4710 O O . VAL B 1 129 ? -56.291 22.902 26.564 1.00 42.28 129 VAL B O 1
ATOM 4714 N N . LEU B 1 130 ? -57.880 22.395 28.066 1.00 29.88 130 LEU B N 1
ATOM 4715 C CA . LEU B 1 130 ? -58.508 23.714 27.954 1.00 27.21 130 LEU B CA 1
ATOM 4716 C C . LEU B 1 130 ? -58.075 24.651 29.061 1.00 28.52 130 LEU B C 1
ATOM 4717 O O . LEU B 1 130 ? -58.222 24.338 30.239 1.00 33.60 130 LEU B O 1
ATOM 4722 N N . ALA B 1 131 ? -57.543 25.802 28.680 1.00 21.39 131 ALA B N 1
ATOM 4723 C CA . ALA B 1 131 ? -57.129 26.786 29.661 1.00 23.09 131 ALA B CA 1
ATOM 4724 C C . ALA B 1 131 ? -58.293 27.742 29.851 1.00 27.71 131 ALA B C 1
ATOM 4725 O O . ALA B 1 131 ? -58.566 28.571 28.984 1.00 31.26 131 ALA B O 1
ATOM 4727 N N . ILE B 1 132 ? -58.993 27.632 30.971 1.00 23.08 132 ILE B N 1
ATOM 4728 C CA . ILE B 1 132 ? -60.108 28.526 31.206 1.00 19.00 132 ILE B CA 1
ATOM 4729 C C . ILE B 1 132 ? -59.642 29.713 32.024 1.00 23.28 132 ILE B C 1
ATOM 4730 O O . ILE B 1 132 ? -59.076 29.550 33.098 1.00 26.63 132 ILE B O 1
ATOM 4735 N N . TYR B 1 133 ? -59.862 30.908 31.496 1.00 21.08 133 TYR B N 1
ATOM 4736 C CA . TYR B 1 133 ? -59.456 32.123 32.179 1.00 14.24 133 TYR B CA 1
ATOM 4737 C C . TYR B 1 133 ? -60.700 32.833 32.667 1.00 23.67 133 TYR B C 1
ATOM 4738 O O . TYR B 1 133 ? -61.599 33.136 31.882 1.00 31.62 133 TYR B O 1
ATOM 4747 N N . VAL B 1 134 ? -60.754 33.111 33.962 1.00 23.37 134 VAL B N 1
ATOM 4748 C CA . VAL B 1 134 ? -61.914 33.784 34.522 1.00 23.87 134 VAL B CA 1
ATOM 4749 C C . VAL B 1 134 ? -61.514 35.024 35.318 1.00 27.62 134 VAL B C 1
ATOM 4750 O O . VAL B 1 134 ? -60.548 34.998 36.081 1.00 28.08 134 VAL B O 1
ATOM 4754 N N . ALA B 1 135 ? -62.248 36.116 35.120 1.00 27.77 135 ALA B N 1
ATOM 4755 C CA . ALA B 1 135 ? -61.960 37.357 35.831 1.00 32.81 135 ALA B CA 1
ATOM 4756 C C . ALA B 1 135 ? -62.843 37.470 37.068 1.00 36.72 135 ALA B C 1
ATOM 4757 O O . ALA B 1 135 ? -63.907 36.849 37.130 1.00 37.21 135 ALA B O 1
ATOM 4759 N N . ALA B 1 136 ? -62.390 38.251 38.050 1.00 32.44 136 ALA B N 1
ATOM 4760 C CA . ALA B 1 136 ? -63.126 38.459 39.298 1.00 28.93 136 ALA B CA 1
ATOM 4761 C C . ALA B 1 136 ? -64.496 39.061 39.001 1.00 31.04 136 ALA B C 1
ATOM 4762 O O . ALA B 1 136 ? -64.589 40.069 38.303 1.00 33.10 136 ALA B O 1
ATOM 4764 N N . ALA B 1 137 ? -65.557 38.456 39.530 1.00 29.94 137 ALA B N 1
ATOM 4765 C CA . ALA B 1 137 ? -66.905 38.960 39.274 1.00 33.16 137 ALA B CA 1
ATOM 4766 C C . ALA B 1 137 ? -67.203 40.238 40.034 1.00 38.37 137 ALA B C 1
ATOM 4767 O O . ALA B 1 137 ? -66.678 40.460 41.123 1.00 45.55 137 ALA B O 1
ATOM 4769 N N . ALA B 1 138 ? -68.051 41.081 39.456 1.00 40.29 138 ALA B N 1
ATOM 4770 C CA . ALA B 1 138 ? -68.415 42.345 40.085 1.00 40.04 138 ALA B CA 1
ATOM 4771 C C . ALA B 1 138 ? -69.388 42.124 41.244 1.00 42.00 138 ALA B C 1
ATOM 4772 O O . ALA B 1 138 ? -69.811 43.078 41.900 1.00 44.52 138 ALA B O 1
ATOM 4774 N N . GLU B 1 139 ? -69.745 40.868 41.487 1.00 36.34 139 GLU B N 1
ATOM 4775 C CA . GLU B 1 139 ? -70.655 40.527 42.565 1.00 30.25 139 GLU B CA 1
ATOM 4776 C C . GLU B 1 139 ? -70.589 39.026 42.756 1.00 28.51 139 GLU B C 1
ATOM 4777 O O . GLU B 1 139 ? -70.183 38.306 41.855 1.00 29.92 139 GLU B O 1
ATOM 4783 N N . PRO B 1 140 ? -71.007 38.526 43.928 1.00 27.10 140 PRO B N 1
ATOM 4784 C CA . PRO B 1 140 ? -70.941 37.078 44.134 1.00 22.24 140 PRO B CA 1
ATOM 4785 C C . PRO B 1 140 ? -71.655 36.258 43.066 1.00 19.14 140 PRO B C 1
ATOM 4786 O O . PRO B 1 140 ? -72.766 36.587 42.654 1.00 14.65 140 PRO B O 1
ATOM 4790 N N . ILE B 1 141 ? -70.985 35.202 42.612 1.00 19.27 141 ILE B N 1
ATOM 4791 C CA . ILE B 1 141 ? -71.518 34.302 41.591 1.00 25.62 141 ILE B CA 1
ATOM 4792 C C . ILE B 1 141 ? -71.937 32.988 42.229 1.00 23.40 141 ILE B C 1
ATOM 4793 O O . ILE B 1 141 ? -71.091 32.207 42.648 1.00 32.20 141 ILE B O 1
ATOM 4798 N N . GLU B 1 142 ? -73.236 32.739 42.311 1.00 26.34 142 GLU B N 1
ATOM 4799 C CA . GLU B 1 142 ? -73.688 31.497 42.905 1.00 33.47 142 GLU B CA 1
ATOM 4800 C C . GLU B 1 142 ? -73.543 30.384 41.891 1.00 30.98 142 GLU B C 1
ATOM 4801 O O . GLU B 1 142 ? -73.781 30.575 40.696 1.00 25.90 142 GLU B O 1
ATOM 4807 N N . ASP B 1 143 ? -73.140 29.222 42.391 1.00 28.86 143 ASP B N 1
ATOM 4808 C CA . ASP B 1 143 ? -72.918 28.038 41.575 1.00 30.63 143 ASP B CA 1
ATOM 4809 C C . ASP B 1 143 ? -74.188 27.202 41.347 1.00 29.93 143 ASP B C 1
ATOM 4810 O O . ASP B 1 143 ? -75.294 27.670 41.601 1.00 29.39 143 ASP B O 1
ATOM 4815 N N . THR B 1 144 ? -74.032 25.968 40.873 1.00 25.02 144 THR B N 1
ATOM 4816 C CA . THR B 1 144 ? -75.183 25.106 40.605 1.00 26.50 144 THR B CA 1
ATOM 4817 C C . THR B 1 144 ? -75.863 24.575 41.848 1.00 31.13 144 THR B C 1
ATOM 4818 O O . THR B 1 144 ? -76.730 23.706 41.758 1.00 25.04 144 THR B O 1
ATOM 4822 N N . SER B 1 145 ? -75.462 25.083 43.006 1.00 43.15 145 SER B N 1
ATOM 4823 C CA . SER B 1 145 ? -76.039 24.655 44.274 1.00 42.14 145 SER B CA 1
ATOM 4824 C C . SER B 1 145 ? -76.385 25.882 45.085 1.00 39.73 145 SER B C 1
ATOM 4825 O O . SER B 1 145 ? -76.491 25.801 46.297 1.00 48.03 145 SER B O 1
ATOM 4828 N N . ASP B 1 146 ? -76.553 27.017 44.420 1.00 41.44 146 ASP B N 1
ATOM 4829 C CA . ASP B 1 146 ? -76.881 28.248 45.122 1.00 50.57 146 ASP B CA 1
ATOM 4830 C C . ASP B 1 146 ? -75.940 28.517 46.297 1.00 51.82 146 ASP B C 1
ATOM 4831 O O . ASP B 1 146 ? -76.336 29.134 47.290 1.00 56.52 146 ASP B O 1
ATOM 4836 N N . ARG B 1 147 ? -74.694 28.063 46.191 1.00 41.29 147 ARG B N 1
ATOM 4837 C CA . ARG B 1 147 ? -73.720 28.288 47.258 1.00 37.35 147 ARG B CA 1
ATOM 4838 C C . ARG B 1 147 ? -72.561 29.101 46.715 1.00 32.34 147 ARG B C 1
ATOM 4839 O O . ARG B 1 147 ? -72.024 28.807 45.651 1.00 31.12 147 ARG B O 1
ATOM 4847 N N . LEU B 1 148 ? -72.177 30.137 47.448 1.00 29.09 148 LEU B N 1
ATOM 4848 C CA . LEU B 1 148 ? -71.085 30.970 46.985 1.00 34.05 148 LEU B CA 1
ATOM 4849 C C . LEU B 1 148 ? -69.835 30.729 47.821 1.00 35.47 148 LEU B C 1
ATOM 4850 O O . LEU B 1 148 ? -69.837 30.892 49.047 1.00 34.20 148 LEU B O 1
ATOM 4855 N N . ARG B 1 149 ? -68.776 30.312 47.131 1.00 31.85 149 ARG B N 1
ATOM 4856 C CA . ARG B 1 149 ? -67.493 30.010 47.743 1.00 27.03 149 ARG B CA 1
ATOM 4857 C C . ARG B 1 149 ? -66.366 30.520 46.864 1.00 27.52 149 ARG B C 1
ATOM 4858 O O . ARG B 1 149 ? -66.574 30.832 45.699 1.00 33.96 149 ARG B O 1
ATOM 4866 N N . TRP B 1 150 ? -65.169 30.605 47.422 1.00 27.76 150 TRP B N 1
ATOM 4867 C CA . TRP B 1 150 ? -64.048 31.100 46.651 1.00 34.28 150 TRP B CA 1
ATOM 4868 C C . TRP B 1 150 ? -62.801 30.275 46.889 1.00 33.22 150 TRP B C 1
ATOM 4869 O O . TRP B 1 150 ? -62.729 29.536 47.869 1.00 32.26 150 TRP B O 1
ATOM 4880 N N . ARG B 1 151 ? -61.821 30.394 45.997 1.00 31.49 151 ARG B N 1
ATOM 4881 C CA . ARG B 1 151 ? -60.573 29.637 46.125 1.00 29.39 151 ARG B CA 1
ATOM 4882 C C . ARG B 1 151 ? -59.722 30.012 47.343 1.00 26.30 151 ARG B C 1
ATOM 4883 O O . ARG B 1 151 ? -59.657 31.173 47.751 1.00 32.92 151 ARG B O 1
ATOM 4891 N N . VAL B 1 152 ? -59.097 29.012 47.946 1.00 17.51 152 VAL B N 1
ATOM 4892 C CA . VAL B 1 152 ? -58.195 29.271 49.060 1.00 25.06 152 VAL B CA 1
ATOM 4893 C C . VAL B 1 152 ? -56.940 28.440 48.784 1.00 35.07 152 VAL B C 1
ATOM 4894 O O . VAL B 1 152 ? -55.970 28.929 48.194 1.00 38.79 152 VAL B O 1
ATOM 4898 N N . GLY B 1 153 ? -56.945 27.174 49.176 1.00 29.75 153 GLY B N 1
ATOM 4899 C CA . GLY B 1 153 ? -55.768 26.372 48.901 1.00 44.23 153 GLY B CA 1
ATOM 4900 C C . GLY B 1 153 ? -55.804 25.927 47.454 1.00 41.83 153 GLY B C 1
ATOM 4901 O O . GLY B 1 153 ? -55.723 26.734 46.522 1.00 30.37 153 GLY B O 1
ATOM 4902 N N . ASP B 1 154 ? -55.896 24.619 47.275 1.00 44.06 154 ASP B N 1
ATOM 4903 C CA . ASP B 1 154 ? -55.997 24.044 45.954 1.00 46.05 154 ASP B CA 1
ATOM 4904 C C . ASP B 1 154 ? -57.478 23.776 45.852 1.00 52.27 154 ASP B C 1
ATOM 4905 O O . ASP B 1 154 ? -58.024 23.529 44.777 1.00 57.83 154 ASP B O 1
ATOM 4910 N N . SER B 1 155 ? -58.131 23.838 47.004 1.00 51.71 155 SER B N 1
ATOM 4911 C CA . SER B 1 155 ? -59.558 23.605 47.072 1.00 55.15 155 SER B CA 1
ATOM 4912 C C . SER B 1 155 ? -60.230 24.894 47.506 1.00 47.67 155 SER B C 1
ATOM 4913 O O . SER B 1 155 ? -59.599 25.761 48.114 1.00 44.57 155 SER B O 1
ATOM 4916 N N . CYS B 1 156 ? -61.505 25.039 47.170 1.00 44.42 156 CYS B N 1
ATOM 4917 C CA . CYS B 1 156 ? -62.219 26.241 47.555 1.00 43.88 156 CYS B CA 1
ATOM 4918 C C . CYS B 1 156 ? -63.306 26.023 48.586 1.00 37.97 156 CYS B C 1
ATOM 4919 O O . CYS B 1 156 ? -64.065 25.057 48.535 1.00 26.51 156 CYS B O 1
ATOM 4922 N N . ARG B 1 157 ? -63.343 26.957 49.529 1.00 39.19 157 ARG B N 1
ATOM 4923 C CA . ARG B 1 157 ? -64.257 26.947 50.651 1.00 39.89 157 ARG B CA 1
ATOM 4924 C C . ARG B 1 157 ? -65.373 27.992 50.530 1.00 38.04 157 ARG B C 1
ATOM 4925 O O . ARG B 1 157 ? -65.257 28.953 49.773 1.00 40.87 157 ARG B O 1
ATOM 4933 N N . PRO B 1 158 ? -66.473 27.812 51.289 1.00 35.36 158 PRO B N 1
ATOM 4934 C CA . PRO B 1 158 ? -67.626 28.721 51.293 1.00 36.34 158 PRO B CA 1
ATOM 4935 C C . PRO B 1 158 ? -67.416 30.004 52.085 1.00 31.89 158 PRO B C 1
ATOM 4936 O O . PRO B 1 158 ? -66.752 29.985 53.117 1.00 35.06 158 PRO B O 1
ATOM 4940 N N . VAL B 1 159 ? -67.995 31.107 51.608 1.00 34.48 159 VAL B N 1
ATOM 4941 C CA . VAL B 1 159 ? -67.899 32.395 52.305 1.00 37.83 159 VAL B CA 1
ATOM 4942 C C . VAL B 1 159 ? -69.214 33.117 52.400 1.00 39.12 159 VAL B C 1
ATOM 4943 O O . VAL B 1 159 ? -70.108 32.900 51.582 1.00 40.85 159 VAL B O 1
ATOM 4947 N N . ASP B 1 160 ? -69.320 33.990 53.399 1.00 37.54 160 ASP B N 1
ATOM 4948 C CA . ASP B 1 160 ? -70.539 34.762 53.600 1.00 37.95 160 ASP B CA 1
ATOM 4949 C C . ASP B 1 160 ? -70.430 36.140 52.940 1.00 32.54 160 ASP B C 1
ATOM 4950 O O . ASP B 1 160 ? -69.347 36.731 52.882 1.00 29.79 160 ASP B O 1
ATOM 4955 N N . ARG B 1 161 ? -71.551 36.635 52.418 1.00 23.26 161 ARG B N 1
ATOM 4956 C CA . ARG B 1 161 ? -71.556 37.936 51.755 1.00 30.18 161 ARG B CA 1
ATOM 4957 C C . ARG B 1 161 ? -70.890 39.020 52.591 1.00 31.07 161 ARG B C 1
ATOM 4958 O O . ARG B 1 161 ? -70.295 39.958 52.049 1.00 28.57 161 ARG B O 1
ATOM 4966 N N . ALA B 1 162 ? -70.977 38.885 53.911 1.00 29.67 162 ALA B N 1
ATOM 4967 C CA . ALA B 1 162 ? -70.383 39.863 54.819 1.00 23.97 162 ALA B CA 1
ATOM 4968 C C . ALA B 1 162 ? -68.897 40.019 54.546 1.00 30.15 162 ALA B C 1
ATOM 4969 O O . ALA B 1 162 ? -68.410 41.139 54.380 1.00 26.97 162 ALA B O 1
ATOM 4971 N N . GLU B 1 163 ? -68.192 38.887 54.487 1.00 35.70 163 GLU B N 1
ATOM 4972 C CA . GLU B 1 163 ? -66.756 38.890 54.242 1.00 36.87 163 GLU B CA 1
ATOM 4973 C C . GLU B 1 163 ? -66.478 39.081 52.761 1.00 34.55 163 GLU B C 1
ATOM 4974 O O . GLU B 1 163 ? -65.550 39.795 52.386 1.00 36.47 163 GLU B O 1
ATOM 4980 N N . TRP B 1 164 ? -67.291 38.472 51.911 1.00 24.08 164 TRP B N 1
ATOM 4981 C CA . TRP B 1 164 ? -67.048 38.606 50.488 1.00 28.55 164 TRP B CA 1
ATOM 4982 C C . TRP B 1 164 ? -66.984 40.055 50.004 1.00 28.91 164 TRP B C 1
ATOM 4983 O O . TRP B 1 164 ? -66.053 40.434 49.286 1.00 20.63 164 TRP B O 1
ATOM 4994 N N . TRP B 1 165 ? -67.978 40.852 50.392 1.00 26.64 165 TRP B N 1
ATOM 4995 C CA . TRP B 1 165 ? -68.049 42.249 49.991 1.00 25.30 165 TRP B CA 1
ATOM 4996 C C . TRP B 1 165 ? -66.955 43.126 50.551 1.00 31.64 165 TRP B C 1
ATOM 4997 O O . TRP B 1 165 ? -66.302 43.844 49.796 1.00 27.48 165 TRP B O 1
ATOM 5008 N N . GLU B 1 166 ? -66.739 43.089 51.863 1.00 41.00 166 GLU B N 1
ATOM 5009 C CA . GLU B 1 166 ? -65.695 43.936 52.447 1.00 51.04 166 GLU B CA 1
ATOM 5010 C C . GLU B 1 166 ? -64.351 43.622 51.815 1.00 37.79 166 GLU B C 1
ATOM 5011 O O . GLU B 1 166 ? -63.428 44.430 51.884 1.00 33.88 166 GLU B O 1
ATOM 5017 N N . TYR B 1 167 ? -64.266 42.444 51.200 1.00 28.87 167 TYR B N 1
ATOM 5018 C CA . TYR B 1 167 ? -63.059 41.998 50.522 1.00 26.01 167 TYR B CA 1
ATOM 5019 C C . TYR B 1 167 ? -63.059 42.520 49.089 1.00 32.42 167 TYR B C 1
ATOM 5020 O O . TYR B 1 167 ? -62.031 42.997 48.595 1.00 34.58 167 TYR B O 1
ATOM 5029 N N . GLN B 1 168 ? -64.206 42.443 48.417 1.00 26.38 168 GLN B N 1
ATOM 5030 C CA . GLN B 1 168 ? -64.280 42.951 47.054 1.00 23.82 168 GLN B CA 1
ATOM 5031 C C . GLN B 1 168 ? -64.101 44.461 47.125 1.00 27.63 168 GLN B C 1
ATOM 5032 O O . GLN B 1 168 ? -63.405 45.057 46.303 1.00 31.20 168 GLN B O 1
ATOM 5038 N N . ARG B 1 169 ? -64.705 45.077 48.132 1.00 34.42 169 ARG B N 1
ATOM 5039 C CA . ARG B 1 169 ? -64.596 46.518 48.296 1.00 40.20 169 ARG B CA 1
ATOM 5040 C C . ARG B 1 169 ? -63.142 46.945 48.409 1.00 43.10 169 ARG B C 1
ATOM 5041 O O . ARG B 1 169 ? -62.755 47.987 47.881 1.00 50.62 169 ARG B O 1
ATOM 5049 N N . ALA B 1 170 ? -62.346 46.134 49.098 1.00 41.01 170 ALA B N 1
ATOM 5050 C CA . ALA B 1 170 ? -60.940 46.443 49.315 1.00 42.72 170 ALA B CA 1
ATOM 5051 C C . ALA B 1 170 ? -60.005 46.143 48.150 1.00 46.25 170 ALA B C 1
ATOM 5052 O O . ALA B 1 170 ? -59.188 46.991 47.784 1.00 49.65 170 ALA B O 1
ATOM 5054 N N . GLN B 1 171 ? -60.109 44.957 47.559 1.00 43.27 171 GLN B N 1
ATOM 5055 C CA . GLN B 1 171 ? -59.204 44.619 46.464 1.00 46.87 171 GLN B CA 1
ATOM 5056 C C . GLN B 1 171 ? -59.832 44.242 45.126 1.00 41.00 171 GLN B C 1
ATOM 5057 O O . GLN B 1 171 ? -59.411 43.279 44.487 1.00 41.19 171 GLN B O 1
ATOM 5063 N N . SER B 1 172 ? -60.826 45.012 44.699 1.00 39.39 172 SER B N 1
ATOM 5064 C CA . SER B 1 172 ? -61.483 44.764 43.419 1.00 47.27 172 SER B CA 1
ATOM 5065 C C . SER B 1 172 ? -61.943 46.069 42.801 1.00 50.59 172 SER B C 1
ATOM 5066 O O . SER B 1 172 ? -61.743 47.143 43.372 1.00 44.67 172 SER B O 1
ATOM 5069 N N . GLY B 1 173 ? -62.564 45.958 41.629 1.00 56.78 173 GLY B N 1
ATOM 5070 C CA . GLY B 1 173 ? -63.063 47.123 40.925 1.00 60.20 173 GLY B CA 1
ATOM 5071 C C . GLY B 1 173 ? -64.124 47.856 41.719 1.00 59.24 173 GLY B C 1
ATOM 5072 O O . GLY B 1 173 ? -64.981 47.240 42.352 1.00 60.89 173 GLY B O 1
ATOM 5073 N N . PHE B 1 174 ? -64.070 49.181 41.681 1.00 56.85 174 PHE B N 1
ATOM 5074 C CA . PHE B 1 174 ? -65.027 49.987 42.413 1.00 56.32 174 PHE B CA 1
ATOM 5075 C C . PHE B 1 174 ? -66.458 49.751 41.955 1.00 59.25 174 PHE B C 1
ATOM 5076 O O . PHE B 1 174 ? -66.767 49.844 40.762 1.00 56.47 174 PHE B O 1
ATOM 5084 N N . ASP B 1 175 ? -67.313 49.415 42.919 1.00 58.45 175 ASP B N 1
ATOM 5085 C CA . ASP B 1 175 ? -68.741 49.210 42.689 1.00 52.40 175 ASP B CA 1
ATOM 5086 C C . ASP B 1 175 ? -69.388 50.322 43.481 1.00 49.86 175 ASP B C 1
ATOM 5087 O O . ASP B 1 175 ? -69.415 50.290 44.708 1.00 59.46 175 ASP B O 1
ATOM 5092 N N . PRO B 1 176 ? -69.925 51.323 42.785 1.00 45.28 176 PRO B N 1
ATOM 5093 C CA . PRO B 1 176 ? -70.566 52.460 43.441 1.00 40.70 176 PRO B CA 1
ATOM 5094 C C . PRO B 1 176 ? -71.583 52.105 44.521 1.00 35.44 176 PRO B C 1
ATOM 5095 O O . PRO B 1 176 ? -71.563 52.679 45.611 1.00 34.94 176 PRO B O 1
ATOM 5107 N N . ALA B 1 178 ? -71.830 49.358 46.327 1.00 38.07 178 ALA B N 1
ATOM 5108 C CA . ALA B 1 178 ? -71.223 48.634 47.441 1.00 35.72 178 ALA B CA 1
ATOM 5109 C C . ALA B 1 178 ? -70.416 49.567 48.344 1.00 40.60 178 ALA B C 1
ATOM 5110 O O . ALA B 1 178 ? -69.982 49.177 49.431 1.00 44.37 178 ALA B O 1
ATOM 5112 N N . GLN B 1 179 ? -70.232 50.804 47.889 1.00 44.26 179 GLN B N 1
ATOM 5113 C CA . GLN B 1 179 ? -69.495 51.831 48.630 1.00 44.17 179 GLN B CA 1
ATOM 5114 C C . GLN B 1 179 ? -70.067 51.994 50.037 1.00 43.82 179 GLN B C 1
ATOM 5115 O O . GLN B 1 179 ? -71.200 51.615 50.300 1.00 53.16 179 GLN B O 1
ATOM 5121 N N . VAL B 1 180 ? -69.287 52.565 50.943 1.00 39.99 180 VAL B N 1
ATOM 5122 C CA . VAL B 1 180 ? -69.756 52.749 52.312 1.00 39.23 180 VAL B CA 1
ATOM 5123 C C . VAL B 1 180 ? -70.406 54.122 52.498 1.00 41.95 180 VAL B C 1
ATOM 5124 O O . VAL B 1 180 ? -69.986 55.101 51.881 1.00 45.00 180 VAL B O 1
ATOM 5128 N N . THR B 1 181 ? -71.432 54.199 53.341 1.00 39.53 181 THR B N 1
ATOM 5129 C CA . THR B 1 181 ? -72.116 55.469 53.582 1.00 37.36 181 THR B CA 1
ATOM 5130 C C . THR B 1 181 ? -72.003 55.822 55.051 1.00 36.03 181 THR B C 1
ATOM 5131 O O . THR B 1 181 ? -71.207 55.233 55.779 1.00 42.45 181 THR B O 1
ATOM 5135 N N . THR B 1 182 ? -72.793 56.785 55.501 1.00 31.47 182 THR B N 1
ATOM 5136 C CA . THR B 1 182 ? -72.733 57.138 56.910 1.00 36.65 182 THR B CA 1
ATOM 5137 C C . THR B 1 182 ? -73.972 56.655 57.633 1.00 33.37 182 THR B C 1
ATOM 5138 O O . THR B 1 182 ? -74.173 56.961 58.805 1.00 33.33 182 THR B O 1
ATOM 5142 N N . ALA B 1 183 ? -74.797 55.886 56.933 1.00 30.67 183 ALA B N 1
ATOM 5143 C CA . ALA B 1 183 ? -76.029 55.361 57.512 1.00 37.43 183 ALA B CA 1
ATOM 5144 C C . ALA B 1 183 ? -75.755 54.177 58.437 1.00 36.92 183 ALA B C 1
ATOM 5145 O O . ALA B 1 183 ? -75.226 53.161 58.001 1.00 41.29 183 ALA B O 1
ATOM 5147 N N . THR B 1 184 ? -76.124 54.294 59.708 1.00 35.88 184 THR B N 1
ATOM 5148 C CA . THR B 1 184 ? -75.881 53.195 60.628 1.00 39.70 184 THR B CA 1
ATOM 5149 C C . THR B 1 184 ? -77.089 52.276 60.734 1.00 42.15 184 THR B C 1
ATOM 5150 O O . THR B 1 184 ? -78.025 52.361 59.934 1.00 43.41 184 THR B O 1
ATOM 5154 N N . LEU B 1 185 ? -77.058 51.393 61.728 1.00 36.52 185 LEU B N 1
ATOM 5155 C CA . LEU B 1 185 ? -78.138 50.437 61.955 1.00 31.04 185 LEU B CA 1
ATOM 5156 C C . LEU B 1 185 ? -79.449 51.111 62.348 1.00 31.66 185 LEU B C 1
ATOM 5157 O O . LEU B 1 185 ? -80.525 50.631 61.999 1.00 32.43 185 LEU B O 1
ATOM 5162 N N . GLY B 1 186 ? -79.357 52.216 63.079 1.00 27.39 186 GLY B N 1
ATOM 5163 C CA . GLY B 1 186 ? -80.561 52.904 63.502 1.00 31.54 186 GLY B CA 1
ATOM 5164 C C . GLY B 1 186 ? -81.280 53.592 62.365 1.00 30.63 186 GLY B C 1
ATOM 5165 O O . GLY B 1 186 ? -82.465 53.899 62.461 1.00 28.35 186 GLY B O 1
ATOM 5166 N N . ASP B 1 187 ? -80.563 53.836 61.277 1.00 35.42 187 ASP B N 1
ATOM 5167 C CA . ASP B 1 187 ? -81.156 54.500 60.126 1.00 34.33 187 ASP B CA 1
ATOM 5168 C C . ASP B 1 187 ? -82.045 53.554 59.327 1.00 29.04 187 ASP B C 1
ATOM 5169 O O . ASP B 1 187 ? -82.735 53.984 58.404 1.00 27.51 187 ASP B O 1
ATOM 5174 N N . ALA B 1 188 ? -82.031 52.270 59.689 1.00 23.63 188 ALA B N 1
ATOM 5175 C CA . ALA B 1 188 ? -82.856 51.269 59.008 1.00 24.34 188 ALA B CA 1
ATOM 5176 C C . ALA B 1 188 ? -84.292 51.342 59.510 1.00 25.01 188 ALA B C 1
ATOM 5177 O O . ALA B 1 188 ? -84.554 51.182 60.699 1.00 29.71 188 ALA B O 1
ATOM 5179 N N . ARG B 1 189 ? -85.221 51.589 58.600 1.00 28.27 189 ARG B N 1
ATOM 5180 C CA . ARG B 1 189 ? -86.614 51.676 58.983 1.00 33.35 189 ARG B CA 1
ATOM 5181 C C . ARG B 1 189 ? -87.125 50.281 59.303 1.00 36.42 189 ARG B C 1
ATOM 5182 O O . ARG B 1 189 ? -86.994 49.362 58.490 1.00 35.11 189 ARG B O 1
ATOM 5190 N N . PRO B 1 190 ? -87.713 50.102 60.496 1.00 34.55 190 PRO B N 1
ATOM 5191 C CA . PRO B 1 190 ? -88.245 48.805 60.914 1.00 35.06 190 PRO B CA 1
ATOM 5192 C C . PRO B 1 190 ? -89.196 48.230 59.884 1.00 29.54 190 PRO B C 1
ATOM 5193 O O . PRO B 1 190 ? -89.239 47.024 59.670 1.00 27.08 190 PRO B O 1
ATOM 5197 N N . ALA B 1 191 ? -89.955 49.109 59.246 1.00 29.75 191 ALA B N 1
ATOM 5198 C CA . ALA B 1 191 ? -90.913 48.684 58.242 1.00 26.58 191 ALA B CA 1
ATOM 5199 C C . ALA B 1 191 ? -90.219 47.841 57.185 1.00 25.03 191 ALA B C 1
ATOM 5200 O O . ALA B 1 191 ? -90.701 46.768 56.819 1.00 23.65 191 ALA B O 1
ATOM 5202 N N . ALA B 1 192 ? -89.082 48.333 56.701 1.00 21.89 192 ALA B N 1
ATOM 5203 C CA . ALA B 1 192 ? -88.312 47.631 55.678 1.00 29.02 192 ALA B CA 1
ATOM 5204 C C . ALA B 1 192 ? -87.886 46.248 56.183 1.00 32.01 192 ALA B C 1
ATOM 5205 O O . ALA B 1 192 ? -88.083 45.236 55.500 1.00 30.35 192 ALA B O 1
ATOM 5207 N N . LEU B 1 193 ? -87.297 46.218 57.377 1.00 25.93 193 LEU B N 1
ATOM 5208 C CA . LEU B 1 193 ? -86.857 44.971 57.995 1.00 25.04 193 LEU B CA 1
ATOM 5209 C C . LEU B 1 193 ? -88.017 43.975 58.084 1.00 23.42 193 LEU B C 1
ATOM 5210 O O . LEU B 1 193 ? -87.859 42.777 57.852 1.00 13.29 193 LEU B O 1
ATOM 5215 N N . ALA B 1 194 ? -89.183 44.495 58.435 1.00 24.16 194 ALA B N 1
ATOM 5216 C CA . ALA B 1 194 ? -90.375 43.687 58.553 1.00 22.89 194 ALA B CA 1
ATOM 5217 C C . ALA B 1 194 ? -90.642 43.012 57.213 1.00 25.33 194 ALA B C 1
ATOM 5218 O O . ALA B 1 194 ? -90.896 41.804 57.149 1.00 23.94 194 ALA B O 1
ATOM 5220 N N . LEU B 1 195 ? -90.593 43.796 56.141 1.00 21.61 195 LEU B N 1
ATOM 5221 C CA . LEU B 1 195 ? -90.833 43.267 54.806 1.00 21.21 195 LEU B CA 1
ATOM 5222 C C . LEU B 1 195 ? -89.765 42.267 54.464 1.00 22.63 195 LEU B C 1
ATOM 5223 O O . LEU B 1 195 ? -90.035 41.238 53.835 1.00 28.08 195 LEU B O 1
ATOM 5228 N N . ALA B 1 196 ? -88.542 42.588 54.871 1.00 20.62 196 ALA B N 1
ATOM 5229 C CA . ALA B 1 196 ? -87.399 41.721 54.625 1.00 24.45 196 ALA B CA 1
ATOM 5230 C C . ALA B 1 196 ? -87.623 40.341 55.217 1.00 21.21 196 ALA B C 1
ATOM 5231 O O . ALA B 1 196 ? -87.203 39.346 54.648 1.00 27.72 196 ALA B O 1
ATOM 5233 N N . ARG B 1 197 ? -88.293 40.291 56.359 1.00 21.33 197 ARG B N 1
ATOM 5234 C CA . ARG B 1 197 ? -88.555 39.025 57.018 1.00 28.74 197 ARG B CA 1
ATOM 5235 C C . ARG B 1 197 ? -89.730 38.298 56.394 1.00 36.03 197 ARG B C 1
ATOM 5236 O O . ARG B 1 197 ? -89.835 37.078 56.510 1.00 34.09 197 ARG B O 1
ATOM 5244 N N . LYS B 1 198 ? -90.615 39.045 55.740 1.00 41.32 198 LYS B N 1
ATOM 5245 C CA . LYS B 1 198 ? -91.791 38.444 55.129 1.00 44.41 198 LYS B CA 1
ATOM 5246 C C . LYS B 1 198 ? -91.455 37.671 53.882 1.00 42.12 198 LYS B C 1
ATOM 5247 O O . LYS B 1 198 ? -91.933 36.558 53.682 1.00 42.19 198 LYS B O 1
ATOM 5253 N N . TRP B 1 199 ? -90.626 38.250 53.032 1.00 42.40 199 TRP B N 1
ATOM 5254 C CA . TRP B 1 199 ? -90.307 37.571 51.791 1.00 56.73 199 TRP B CA 1
ATOM 5255 C C . TRP B 1 199 ? -89.313 36.425 51.938 1.00 56.81 199 TRP B C 1
ATOM 5256 O O . TRP B 1 199 ? -89.191 35.579 51.049 1.00 56.20 199 TRP B O 1
ATOM 5267 N N . ASP B 1 200 ? -88.621 36.390 53.071 1.00 55.65 200 ASP B N 1
ATOM 5268 C CA . ASP B 1 200 ? -87.649 35.343 53.334 1.00 52.40 200 ASP B CA 1
ATOM 5269 C C . ASP B 1 200 ? -87.669 34.997 54.811 1.00 61.49 200 ASP B C 1
ATOM 5270 O O . ASP B 1 200 ? -86.966 35.606 55.617 1.00 60.66 200 ASP B O 1
ATOM 5275 N N . PRO B 1 201 ? -88.470 33.993 55.180 1.00 65.64 201 PRO B N 1
ATOM 5276 C CA . PRO B 1 201 ? -88.616 33.531 56.562 1.00 64.46 201 PRO B CA 1
ATOM 5277 C C . PRO B 1 201 ? -87.304 33.083 57.190 1.00 58.17 201 PRO B C 1
ATOM 5278 O O . PRO B 1 201 ? -87.210 32.920 58.407 1.00 59.40 201 PRO B O 1
ATOM 5282 N N . ALA B 1 202 ? -86.287 32.889 56.362 1.00 54.68 202 ALA B N 1
ATOM 5283 C CA . ALA B 1 202 ? -84.993 32.461 56.874 1.00 56.12 202 ALA B CA 1
ATOM 5284 C C . ALA B 1 202 ? -84.480 33.419 57.951 1.00 51.81 202 ALA B C 1
ATOM 5285 O O . ALA B 1 202 ? -83.938 32.987 58.970 1.00 48.53 202 ALA B O 1
ATOM 5287 N N . PHE B 1 203 ? -84.665 34.717 57.730 1.00 42.99 203 PHE B N 1
ATOM 5288 C CA . PHE B 1 203 ? -84.194 35.723 58.675 1.00 35.11 203 PHE B CA 1
ATOM 5289 C C . PHE B 1 203 ? -85.029 35.782 59.946 1.00 38.57 203 PHE B C 1
ATOM 5290 O O . PHE B 1 203 ? -84.762 36.597 60.834 1.00 42.27 203 PHE B O 1
ATOM 5298 N N . ALA B 1 204 ? -86.028 34.912 60.045 1.00 35.61 204 ALA B N 1
ATOM 5299 C CA . ALA B 1 204 ? -86.893 34.881 61.217 1.00 32.15 204 ALA B CA 1
ATOM 5300 C C . ALA B 1 204 ? -86.137 34.738 62.539 1.00 34.92 204 ALA B C 1
ATOM 5301 O O . ALA B 1 204 ? -86.614 35.187 63.576 1.00 31.76 204 ALA B O 1
ATOM 5303 N N . GLU B 1 205 ? -84.956 34.130 62.503 1.00 40.59 205 GLU B N 1
ATOM 5304 C CA . GLU B 1 205 ? -84.188 33.914 63.726 1.00 44.18 205 GLU B CA 1
ATOM 5305 C C . GLU B 1 205 ? -83.005 34.837 64.002 1.00 39.97 205 GLU B C 1
ATOM 5306 O O . GLU B 1 205 ? -82.220 34.578 64.915 1.00 38.44 205 GLU B O 1
ATOM 5312 N N . LEU B 1 206 ? -82.856 35.903 63.230 1.00 32.27 206 LEU B N 1
ATOM 5313 C CA . LEU B 1 206 ? -81.743 36.810 63.474 1.00 32.68 206 LEU B CA 1
ATOM 5314 C C . LEU B 1 206 ? -82.190 38.242 63.720 1.00 30.77 206 LEU B C 1
ATOM 5315 O O . LEU B 1 206 ? -83.168 38.717 63.152 1.00 31.73 206 LEU B O 1
ATOM 5320 N N . THR B 1 207 ? -81.456 38.928 64.583 1.00 26.28 207 THR B N 1
ATOM 5321 C CA . THR B 1 207 ? -81.762 40.301 64.923 1.00 26.17 207 THR B CA 1
ATOM 5322 C C . THR B 1 207 ? -81.664 41.199 63.699 1.00 28.93 207 THR B C 1
ATOM 5323 O O . THR B 1 207 ? -81.028 40.849 62.702 1.00 31.77 207 THR B O 1
ATOM 5327 N N . ASP B 1 208 ? -82.296 42.364 63.790 1.00 30.94 208 ASP B N 1
ATOM 5328 C CA . ASP B 1 208 ? -82.268 43.342 62.712 1.00 35.77 208 ASP B CA 1
ATOM 5329 C C . ASP B 1 208 ? -80.811 43.594 62.299 1.00 36.94 208 ASP B C 1
ATOM 5330 O O . ASP B 1 208 ? -80.532 43.834 61.123 1.00 31.92 208 ASP B O 1
ATOM 5335 N N . GLU B 1 209 ? -79.888 43.538 63.262 1.00 40.17 209 GLU B N 1
ATOM 5336 C CA . GLU B 1 209 ? -78.471 43.773 62.970 1.00 41.66 209 GLU B CA 1
ATOM 5337 C C . GLU B 1 209 ? -77.858 42.650 62.151 1.00 39.34 209 GLU B C 1
ATOM 5338 O O . GLU B 1 209 ? -77.419 42.868 61.022 1.00 45.01 209 GLU B O 1
ATOM 5344 N N . GLU B 1 210 ? -77.824 41.446 62.705 1.00 31.72 210 GLU B N 1
ATOM 5345 C CA . GLU B 1 210 ? -77.226 40.351 61.965 1.00 34.50 210 GLU B CA 1
ATOM 5346 C C . GLU B 1 210 ? -77.918 40.087 60.636 1.00 33.28 210 GLU B C 1
ATOM 5347 O O . GLU B 1 210 ? -77.355 39.445 59.749 1.00 31.52 210 GLU B O 1
ATOM 5353 N N . LEU B 1 211 ? -79.129 40.608 60.490 1.00 28.44 211 LEU B N 1
ATOM 5354 C CA . LEU B 1 211 ? -79.872 40.438 59.249 1.00 25.26 211 LEU B CA 1
ATOM 5355 C C . LEU B 1 211 ? -79.224 41.344 58.208 1.00 27.20 211 LEU B C 1
ATOM 5356 O O . LEU B 1 211 ? -78.852 40.903 57.117 1.00 24.09 211 LEU B O 1
ATOM 5361 N N . LEU B 1 212 ? -79.095 42.619 58.552 1.00 23.30 212 LEU B N 1
ATOM 5362 C CA . LEU B 1 212 ? -78.482 43.562 57.642 1.00 26.37 212 LEU B CA 1
ATOM 5363 C C . LEU B 1 212 ? -77.053 43.152 57.348 1.00 27.06 212 LEU B C 1
ATOM 5364 O O . LEU B 1 212 ? -76.572 43.334 56.229 1.00 33.99 212 LEU B O 1
ATOM 5369 N N . ARG B 1 213 ? -76.363 42.583 58.328 1.00 26.08 213 ARG B N 1
ATOM 5370 C CA . ARG B 1 213 ? -74.984 42.167 58.082 1.00 29.22 213 ARG B CA 1
ATOM 5371 C C . ARG B 1 213 ? -74.921 40.945 57.190 1.00 28.49 213 ARG B C 1
ATOM 5372 O O . ARG B 1 213 ? -74.044 40.848 56.338 1.00 16.68 213 ARG B O 1
ATOM 5380 N N . GLY B 1 214 ? -75.857 40.024 57.408 1.00 27.75 214 GLY B N 1
ATOM 5381 C CA . GLY B 1 214 ? -75.908 38.798 56.641 1.00 21.98 214 GLY B CA 1
ATOM 5382 C C . GLY B 1 214 ? -76.042 39.016 55.152 1.00 24.08 214 GLY B C 1
ATOM 5383 O O . GLY B 1 214 ? -75.349 38.377 54.366 1.00 25.39 214 GLY B O 1
ATOM 5384 N N . ILE B 1 215 ? -76.938 39.913 54.759 1.00 29.13 215 ILE B N 1
ATOM 5385 C CA . ILE B 1 215 ? -77.147 40.207 53.350 1.00 26.03 215 ILE B CA 1
ATOM 5386 C C . ILE B 1 215 ? -75.989 41.037 52.770 1.00 31.34 215 ILE B C 1
ATOM 5387 O O . ILE B 1 215 ? -75.948 41.307 51.570 1.00 42.07 215 ILE B O 1
ATOM 5392 N N . GLY B 1 216 ? -75.044 41.424 53.623 1.00 31.58 216 GLY B N 1
ATOM 5393 C CA . GLY B 1 216 ? -73.908 42.208 53.174 1.00 22.41 216 GLY B CA 1
ATOM 5394 C C . GLY B 1 216 ? -74.160 43.703 53.205 1.00 21.63 216 GLY B C 1
ATOM 5395 O O . GLY B 1 216 ? -73.315 44.469 52.789 1.00 28.62 216 GLY B O 1
ATOM 5396 N N . ALA B 1 217 ? -75.302 44.136 53.714 1.00 22.96 217 ALA B N 1
ATOM 5397 C CA . ALA B 1 217 ? -75.583 45.562 53.742 1.00 16.23 217 ALA B CA 1
ATOM 5398 C C . ALA B 1 217 ? -74.866 46.300 54.860 1.00 19.40 217 ALA B C 1
ATOM 5399 O O . ALA B 1 217 ? -74.442 47.439 54.683 1.00 21.54 217 ALA B O 1
ATOM 5401 N N . LEU B 1 218 ? -74.747 45.657 56.016 1.00 25.24 218 LEU B N 1
ATOM 5402 C CA . LEU B 1 218 ? -74.085 46.270 57.162 1.00 25.36 218 LEU B CA 1
ATOM 5403 C C . LEU B 1 218 ? -72.588 46.037 57.142 1.00 35.69 218 LEU B C 1
ATOM 5404 O O . LEU B 1 218 ? -72.105 44.954 56.807 1.00 43.00 218 LEU B O 1
ATOM 5409 N N . ASP B 1 219 ? -71.860 47.075 57.526 1.00 47.59 219 ASP B N 1
ATOM 5410 C CA . ASP B 1 219 ? -70.408 47.053 57.546 1.00 44.63 219 ASP B CA 1
ATOM 5411 C C . ASP B 1 219 ? -69.891 46.329 58.762 1.00 39.51 219 ASP B C 1
ATOM 5412 O O . ASP B 1 219 ? -70.653 45.735 59.526 1.00 42.90 219 ASP B O 1
ATOM 5417 N N . ALA B 1 220 ? -68.578 46.389 58.936 1.00 38.30 220 ALA B N 1
ATOM 5418 C CA . ALA B 1 220 ? -67.932 45.768 60.082 1.00 34.96 220 ALA B CA 1
ATOM 5419 C C . ALA B 1 220 ? -67.889 46.852 61.145 1.00 37.62 220 ALA B C 1
ATOM 5420 O O . ALA B 1 220 ? -67.905 46.563 62.338 1.00 37.39 220 ALA B O 1
ATOM 5422 N N . GLU B 1 221 ? -67.846 48.104 60.693 1.00 37.92 221 GLU B N 1
ATOM 5423 C CA . GLU B 1 221 ? -67.834 49.237 61.598 1.00 40.78 221 GLU B CA 1
ATOM 5424 C C . GLU B 1 221 ? -69.269 49.551 61.993 1.00 42.57 221 GLU B C 1
ATOM 5425 O O . GLU B 1 221 ? -69.520 50.189 63.015 1.00 49.49 221 GLU B O 1
ATOM 5431 N N . GLY B 1 222 ? -70.214 49.104 61.173 1.00 35.55 222 GLY B N 1
ATOM 5432 C CA . GLY B 1 222 ? -71.614 49.347 61.471 1.00 32.08 222 GLY B CA 1
ATOM 5433 C C . GLY B 1 222 ? -72.227 50.356 60.527 1.00 31.25 222 GLY B C 1
ATOM 5434 O O . GLY B 1 222 ? -73.170 51.064 60.893 1.00 33.16 222 GLY B O 1
ATOM 5435 N N . PHE B 1 223 ? -71.691 50.406 59.309 1.00 32.66 223 PHE B N 1
ATOM 5436 C CA . PHE B 1 223 ? -72.154 51.331 58.275 1.00 31.16 223 PHE B CA 1
ATOM 5437 C C . PHE B 1 223 ? -72.826 50.626 57.104 1.00 25.65 223 PHE B C 1
ATOM 5438 O O . PHE B 1 223 ? -72.303 49.659 56.575 1.00 26.80 223 PHE B O 1
ATOM 5446 N N . LEU B 1 224 ? -73.990 51.122 56.704 1.00 25.68 224 LEU B N 1
ATOM 5447 C CA . LEU B 1 224 ? -74.725 50.543 55.591 1.00 28.79 224 LEU B CA 1
ATOM 5448 C C . LEU B 1 224 ? -74.088 50.911 54.268 1.00 29.81 224 LEU B C 1
ATOM 5449 O O . LEU B 1 224 ? -73.694 52.059 54.056 1.00 25.64 224 LEU B O 1
ATOM 5454 N N . SER B 1 225 ? -73.992 49.928 53.382 1.00 33.81 225 SER B N 1
ATOM 5455 C CA . SER B 1 225 ? -73.434 50.156 52.064 1.00 30.65 225 SER B CA 1
ATOM 5456 C C . SER B 1 225 ? -74.476 50.954 51.317 1.00 26.96 225 SER B C 1
ATOM 5457 O O . SER B 1 225 ? -75.665 50.877 51.619 1.00 23.76 225 SER B O 1
ATOM 5460 N N . GLN B 1 226 ? -74.016 51.725 50.346 1.00 26.09 226 GLN B N 1
ATOM 5461 C CA . GLN B 1 226 ? -74.897 52.533 49.538 1.00 28.52 226 GLN B CA 1
ATOM 5462 C C . GLN B 1 226 ? -76.196 51.761 49.271 1.00 28.91 226 GLN B C 1
ATOM 5463 O O . GLN B 1 226 ? -77.282 52.236 49.609 1.00 30.83 226 GLN B O 1
ATOM 5469 N N . ALA B 1 227 ? -76.088 50.568 48.691 1.00 15.08 227 ALA B N 1
ATOM 5470 C CA . ALA B 1 227 ? -77.274 49.761 48.404 1.00 20.13 227 ALA B CA 1
ATOM 5471 C C . ALA B 1 227 ? -78.126 49.549 49.654 1.00 24.96 227 ALA B C 1
ATOM 5472 O O . ALA B 1 227 ? -79.328 49.825 49.653 1.00 21.90 227 ALA B O 1
ATOM 5474 N N . GLY B 1 228 ? -77.496 49.048 50.712 1.00 26.96 228 GLY B N 1
ATOM 5475 C CA . GLY B 1 228 ? -78.207 48.804 51.950 1.00 22.54 228 GLY B CA 1
ATOM 5476 C C . GLY B 1 228 ? -78.946 50.036 52.416 1.00 27.47 228 GLY B C 1
ATOM 5477 O O . GLY B 1 228 ? -80.067 49.940 52.905 1.00 26.66 228 GLY B O 1
ATOM 5478 N N . LYS B 1 229 ? -78.316 51.197 52.258 1.00 35.83 229 LYS B N 1
ATOM 5479 C CA . LYS B 1 229 ? -78.909 52.476 52.657 1.00 35.62 229 LYS B CA 1
ATOM 5480 C C . LYS B 1 229 ? -80.161 52.781 51.846 1.00 35.45 229 LYS B C 1
ATOM 5481 O O . LYS B 1 229 ? -81.228 53.039 52.400 1.00 31.04 229 LYS B O 1
ATOM 5487 N N . LEU B 1 230 ? -80.015 52.757 50.527 1.00 36.87 230 LEU B N 1
ATOM 5488 C CA . LEU B 1 230 ? -81.124 53.032 49.631 1.00 32.97 230 LEU B CA 1
ATOM 5489 C C . LEU B 1 230 ? -82.264 52.034 49.798 1.00 34.38 230 LEU B C 1
ATOM 5490 O O . LEU B 1 230 ? -83.423 52.365 49.558 1.00 40.65 230 LEU B O 1
ATOM 5495 N N . LEU B 1 231 ? -81.940 50.821 50.231 1.00 34.46 231 LEU B N 1
ATOM 5496 C CA . LEU B 1 231 ? -82.953 49.785 50.400 1.00 38.55 231 LEU B CA 1
ATOM 5497 C C . LEU B 1 231 ? -83.658 49.722 51.769 1.00 40.22 231 LEU B C 1
ATOM 5498 O O . LEU B 1 231 ? -84.795 49.260 51.857 1.00 36.40 231 LEU B O 1
ATOM 5503 N N . PHE B 1 232 ? -83.000 50.185 52.828 1.00 35.28 232 PHE B N 1
ATOM 5504 C CA . PHE B 1 232 ? -83.597 50.148 54.156 1.00 33.68 232 PHE B CA 1
ATOM 5505 C C . PHE B 1 232 ? -83.754 51.514 54.813 1.00 36.32 232 PHE B C 1
ATOM 5506 O O . PHE B 1 232 ? -84.230 51.611 55.941 1.00 38.28 232 PHE B O 1
ATOM 5514 N N . THR B 1 233 ? -83.345 52.566 54.116 1.00 40.21 233 THR B N 1
ATOM 5515 C CA . THR B 1 233 ? -83.440 53.922 54.647 1.00 38.13 233 THR B CA 1
ATOM 5516 C C . THR B 1 233 ? -84.267 54.810 53.729 1.00 45.34 233 THR B C 1
ATOM 5517 O O . THR B 1 233 ? -84.309 54.603 52.514 1.00 55.96 233 THR B O 1
ATOM 5521 N N . SER B 1 234 ? -84.929 55.796 54.318 1.00 41.94 234 SER B N 1
ATOM 5522 C CA . SER B 1 234 ? -85.733 56.727 53.548 1.00 46.81 234 SER B CA 1
ATOM 5523 C C . SER B 1 234 ? -84.843 57.360 52.479 1.00 52.58 234 SER B C 1
ATOM 5524 O O . SER B 1 234 ? -83.758 57.867 52.782 1.00 53.81 234 SER B O 1
ATOM 5527 N N . LEU B 1 235 ? -85.282 57.320 51.224 1.00 49.55 235 LEU B N 1
ATOM 5528 C CA . LEU B 1 235 ? -84.477 57.926 50.174 1.00 58.00 235 LEU B CA 1
ATOM 5529 C C . LEU B 1 235 ? -84.895 59.384 50.022 1.00 59.25 235 LEU B C 1
ATOM 5530 O O . LEU B 1 235 ? -84.290 60.142 49.264 1.00 64.14 235 LEU B O 1
ATOM 5535 N N . ASP B 1 236 ? -85.935 59.773 50.754 1.00 54.10 236 ASP B N 1
ATOM 5536 C CA . ASP B 1 236 ? -86.404 61.153 50.737 1.00 52.98 236 ASP B CA 1
ATOM 5537 C C . ASP B 1 236 ? -86.888 61.644 49.375 1.00 52.37 236 ASP B C 1
ATOM 5538 O O . ASP B 1 236 ? -86.678 62.806 49.016 1.00 50.29 236 ASP B O 1
ATOM 5543 N N . ARG B 1 237 ? -87.529 60.756 48.621 1.00 50.12 237 ARG B N 1
ATOM 5544 C CA . ARG B 1 237 ? -88.074 61.097 47.315 1.00 44.25 237 ARG B CA 1
ATOM 5545 C C . ARG B 1 237 ? -88.739 59.876 46.716 1.00 45.50 237 ARG B C 1
ATOM 5546 O O . ARG B 1 237 ? -88.388 58.749 47.047 1.00 48.75 237 ARG B O 1
ATOM 5554 N N . THR B 1 238 ? -89.713 60.108 45.843 1.00 51.09 238 THR B N 1
ATOM 5555 C CA . THR B 1 238 ? -90.434 59.020 45.202 1.00 48.81 238 THR B CA 1
ATOM 5556 C C . THR B 1 238 ? -89.512 58.234 44.285 1.00 49.68 238 THR B C 1
ATOM 5557 O O . THR B 1 238 ? -88.836 58.797 43.415 1.00 47.46 238 THR B O 1
ATOM 5561 N N . ALA B 1 239 ? -89.487 56.922 44.501 1.00 43.03 239 ALA B N 1
ATOM 5562 C CA . ALA B 1 239 ? -88.656 56.036 43.709 1.00 38.32 239 ALA B CA 1
ATOM 5563 C C . ALA B 1 239 ? -89.479 55.480 42.567 1.00 34.09 239 ALA B C 1
ATOM 5564 O O . ALA B 1 239 ? -89.015 55.394 41.440 1.00 39.06 239 ALA B O 1
ATOM 5566 N N . ILE B 1 240 ? -90.713 55.116 42.850 1.00 26.63 240 ILE B N 1
ATOM 5567 C CA . ILE B 1 240 ? -91.535 54.574 41.803 1.00 34.82 240 ILE B CA 1
ATOM 5568 C C . ILE B 1 240 ? -92.968 54.968 42.079 1.00 40.10 240 ILE B C 1
ATOM 5569 O O . ILE B 1 240 ? -93.383 55.019 43.232 1.00 46.48 240 ILE B O 1
ATOM 5574 N N . GLU B 1 241 ? -93.728 55.257 41.031 1.00 43.48 241 GLU B N 1
ATOM 5575 C CA . GLU B 1 241 ? -95.117 55.639 41.222 1.00 47.59 241 GLU B CA 1
ATOM 5576 C C . GLU B 1 241 ? -96.003 55.082 40.121 1.00 47.99 241 GLU B C 1
ATOM 5577 O O . GLU B 1 241 ? -95.573 54.939 38.975 1.00 47.42 241 GLU B O 1
ATOM 5583 N N . LEU B 1 242 ? -97.243 54.770 40.492 1.00 51.76 242 LEU B N 1
ATOM 5584 C CA . LEU B 1 242 ? -98.231 54.211 39.572 1.00 52.97 242 LEU B CA 1
ATOM 5585 C C . LEU B 1 242 ? -99.259 55.236 39.123 1.00 56.16 242 LEU B C 1
ATOM 5586 O O . LEU B 1 242 ? -99.850 55.936 39.946 1.00 58.76 242 LEU B O 1
ATOM 5591 N N . SER B 1 243 ? -99.477 55.313 37.813 1.00 60.34 243 SER B N 1
ATOM 5592 C CA . SER B 1 243 ? -100.452 56.239 37.231 1.00 54.23 243 SER B CA 1
ATOM 5593 C C . SER B 1 243 ? -101.441 55.426 36.413 1.00 47.80 243 SER B C 1
ATOM 5594 O O . SER B 1 243 ? -101.086 54.870 35.379 1.00 45.60 243 SER B O 1
ATOM 5597 N N . ILE B 1 244 ? -102.683 55.362 36.870 1.00 48.26 244 ILE B N 1
ATOM 5598 C CA . ILE B 1 244 ? -103.700 54.596 36.159 1.00 51.66 244 ILE B CA 1
ATOM 5599 C C . ILE B 1 244 ? -104.418 55.408 35.082 1.00 58.76 244 ILE B C 1
ATOM 5600 O O . ILE B 1 244 ? -105.023 56.436 35.380 1.00 59.47 244 ILE B O 1
ATOM 5605 N N . PHE B 1 245 ? -104.355 54.939 33.836 1.00 62.14 245 PHE B N 1
ATOM 5606 C CA . PHE B 1 245 ? -105.019 55.617 32.728 1.00 63.39 245 PHE B CA 1
ATOM 5607 C C . PHE B 1 245 ? -106.303 54.898 32.290 1.00 73.27 245 PHE B C 1
ATOM 5608 O O . PHE B 1 245 ? -106.640 53.816 32.787 1.00 69.67 245 PHE B O 1
ATOM 5616 N N . ASP B 1 246 ? -107.017 55.515 31.352 1.00 83.03 246 ASP B N 1
ATOM 5617 C CA . ASP B 1 246 ? -108.264 54.967 30.841 1.00 81.69 246 ASP B CA 1
ATOM 5618 C C . ASP B 1 246 ? -108.054 54.424 29.427 1.00 77.94 246 ASP B C 1
ATOM 5619 O O . ASP B 1 246 ? -108.572 53.366 29.066 1.00 75.90 246 ASP B O 1
ATOM 5624 N N . VAL B 1 247 ? -107.285 55.158 28.632 1.00 73.68 247 VAL B N 1
ATOM 5625 C CA . VAL B 1 247 ? -106.980 54.750 27.270 1.00 73.88 247 VAL B CA 1
ATOM 5626 C C . VAL B 1 247 ? -105.750 55.515 26.806 1.00 77.11 247 VAL B C 1
ATOM 5627 O O . VAL B 1 247 ? -105.616 56.703 27.096 1.00 77.44 247 VAL B O 1
ATOM 5631 N N . HIS B 1 248 ? -104.866 54.838 26.075 1.00 81.17 248 HIS B N 1
ATOM 5632 C CA . HIS B 1 248 ? -103.626 55.453 25.604 1.00 93.14 248 HIS B CA 1
ATOM 5633 C C . HIS B 1 248 ? -103.784 56.905 25.156 1.00 94.07 248 HIS B C 1
ATOM 5634 O O . HIS B 1 248 ? -104.207 57.185 24.034 1.00 96.94 248 HIS B O 1
ATOM 5641 N N . GLY B 1 249 ? -103.425 57.822 26.050 1.00 92.77 249 GLY B N 1
ATOM 5642 C CA . GLY B 1 249 ? -103.530 59.235 25.755 1.00 91.41 249 GLY B CA 1
ATOM 5643 C C . GLY B 1 249 ? -104.386 59.952 26.780 1.00 95.07 249 GLY B C 1
ATOM 5644 O O . GLY B 1 249 ? -105.615 59.941 26.686 1.00 98.96 249 GLY B O 1
ATOM 5645 N N . GLY B 1 250 ? -103.735 60.564 27.767 1.00 95.31 250 GLY B N 1
ATOM 5646 C CA . GLY B 1 250 ? -104.443 61.294 28.810 1.00 93.26 250 GLY B CA 1
ATOM 5647 C C . GLY B 1 250 ? -105.579 60.537 29.481 1.00 93.82 250 GLY B C 1
ATOM 5648 O O . GLY B 1 250 ? -105.802 59.354 29.210 1.00 92.33 250 GLY B O 1
ATOM 5649 N N . GLN B 1 251 ? -106.297 61.232 30.362 1.00 91.89 251 GLN B N 1
ATOM 5650 C CA . GLN B 1 251 ? -107.425 60.659 31.097 1.00 91.14 251 GLN B CA 1
ATOM 5651 C C . GLN B 1 251 ? -106.913 59.906 32.327 1.00 86.72 251 GLN B C 1
ATOM 5652 O O . GLN B 1 251 ? -107.065 58.687 32.433 1.00 84.20 251 GLN B O 1
ATOM 5658 N N . VAL B 1 252 ? -106.309 60.649 33.251 1.00 81.56 252 VAL B N 1
ATOM 5659 C CA . VAL B 1 252 ? -105.749 60.094 34.482 1.00 73.31 252 VAL B CA 1
ATOM 5660 C C . VAL B 1 252 ? -106.818 59.633 35.482 1.00 70.10 252 VAL B C 1
ATOM 5661 O O . VAL B 1 252 ? -107.230 60.399 36.350 1.00 65.53 252 VAL B O 1
ATOM 5665 N N . LEU B 1 253 ? -107.256 58.382 35.360 1.00 68.80 253 LEU B N 1
ATOM 5666 C CA . LEU B 1 253 ? -108.269 57.817 36.252 1.00 69.12 253 LEU B CA 1
ATOM 5667 C C . LEU B 1 253 ? -107.869 57.908 37.723 1.00 68.48 253 LEU B C 1
ATOM 5668 O O . LEU B 1 253 ? -108.701 58.192 38.583 1.00 66.25 253 LEU B O 1
ATOM 5673 N N . ASN B 1 254 ? -106.597 57.651 38.013 1.00 69.54 254 ASN B N 1
ATOM 5674 C CA . ASN B 1 254 ? -106.104 57.709 39.386 1.00 66.11 254 ASN B CA 1
ATOM 5675 C C . ASN B 1 254 ? -104.581 57.667 39.395 1.00 61.37 254 ASN B C 1
ATOM 5676 O O . ASN B 1 254 ? -103.958 57.155 38.465 1.00 55.79 254 ASN B O 1
ATOM 5681 N N . ARG B 1 255 ? -103.990 58.214 40.451 1.00 60.65 255 ARG B N 1
ATOM 5682 C CA . ARG B 1 255 ? -102.544 58.240 40.601 1.00 59.13 255 ARG B CA 1
ATOM 5683 C C . ARG B 1 255 ? -102.159 57.913 42.051 1.00 58.40 255 ARG B C 1
ATOM 5684 O O . ARG B 1 255 ? -102.710 58.489 42.994 1.00 55.78 255 ARG B O 1
ATOM 5692 N N . VAL B 1 256 ? -101.228 56.970 42.222 1.00 56.66 256 VAL B N 1
ATOM 5693 C CA . VAL B 1 256 ? -100.746 56.569 43.547 1.00 44.85 256 VAL B CA 1
ATOM 5694 C C . VAL B 1 256 ? -99.237 56.712 43.667 1.00 42.97 256 VAL B C 1
ATOM 5695 O O . VAL B 1 256 ? -98.473 56.131 42.891 1.00 31.59 256 VAL B O 1
ATOM 5699 N N . VAL B 1 257 ? -98.825 57.485 44.665 1.00 49.67 257 VAL B N 1
ATOM 5700 C CA . VAL B 1 257 ? -97.416 57.737 44.925 1.00 52.97 257 VAL B CA 1
ATOM 5701 C C . VAL B 1 257 ? -97.042 57.480 46.386 1.00 52.34 257 VAL B C 1
ATOM 5702 O O . VAL B 1 257 ? -97.720 57.942 47.310 1.00 53.74 257 VAL B O 1
ATOM 5706 N N . PRO B 1 258 ? -95.957 56.724 46.609 1.00 52.18 258 PRO B N 1
ATOM 5707 C CA . PRO B 1 258 ? -95.502 56.413 47.963 1.00 48.89 258 PRO B CA 1
ATOM 5708 C C . PRO B 1 258 ? -94.859 57.634 48.622 1.00 49.45 258 PRO B C 1
ATOM 5709 O O . PRO B 1 258 ? -94.248 58.474 47.946 1.00 39.64 258 PRO B O 1
ATOM 5713 N N . GLU B 1 259 ? -95.014 57.728 49.943 1.00 50.35 259 GLU B N 1
ATOM 5714 C CA . GLU B 1 259 ? -94.457 58.832 50.729 1.00 49.88 259 GLU B CA 1
ATOM 5715 C C . GLU B 1 259 ? -92.941 58.791 50.702 1.00 46.62 259 GLU B C 1
ATOM 5716 O O . GLU B 1 259 ? -92.332 57.755 50.939 1.00 49.31 259 GLU B O 1
ATOM 5722 N N . PRO B 1 260 ? -92.312 59.938 50.447 1.00 46.20 260 PRO B N 1
ATOM 5723 C CA . PRO B 1 260 ? -90.855 60.071 50.380 1.00 44.73 260 PRO B CA 1
ATOM 5724 C C . PRO B 1 260 ? -90.068 59.638 51.626 1.00 38.20 260 PRO B C 1
ATOM 5725 O O . PRO B 1 260 ? -88.840 59.684 51.627 1.00 36.03 260 PRO B O 1
ATOM 5729 N N . GLU B 1 261 ? -90.765 59.221 52.680 1.00 42.02 261 GLU B N 1
ATOM 5730 C CA . GLU B 1 261 ? -90.095 58.790 53.904 1.00 40.42 261 GLU B CA 1
ATOM 5731 C C . GLU B 1 261 ? -89.855 57.278 53.849 1.00 39.85 261 GLU B C 1
ATOM 5732 O O . GLU B 1 261 ? -89.040 56.744 54.596 1.00 42.79 261 GLU B O 1
ATOM 5738 N N . LYS B 1 262 ? -90.566 56.601 52.950 1.00 36.44 262 LYS B N 1
ATOM 5739 C CA . LYS B 1 262 ? -90.442 55.159 52.778 1.00 33.80 262 LYS B CA 1
ATOM 5740 C C . LYS B 1 262 ? -89.186 54.767 51.988 1.00 38.84 262 LYS B C 1
ATOM 5741 O O . LYS B 1 262 ? -88.730 55.514 51.117 1.00 31.06 262 LYS B O 1
ATOM 5747 N N . SER B 1 263 ? -88.632 53.595 52.308 1.00 44.75 263 SER B N 1
ATOM 5748 C CA . SER B 1 263 ? -87.432 53.049 51.653 1.00 37.63 263 SER B CA 1
ATOM 5749 C C . SER B 1 263 ? -87.868 52.245 50.432 1.00 36.86 263 SER B C 1
ATOM 5750 O O . SER B 1 263 ? -89.008 51.792 50.359 1.00 32.12 263 SER B O 1
ATOM 5753 N N . CYS B 1 264 ? -86.959 52.041 49.488 1.00 28.93 264 CYS B N 1
ATOM 5754 C CA . CYS B 1 264 ? -87.293 51.284 48.290 1.00 30.46 264 CYS B CA 1
ATOM 5755 C C . CYS B 1 264 ? -88.102 50.042 48.575 1.00 32.94 264 CYS B C 1
ATOM 5756 O O . CYS B 1 264 ? -89.090 49.770 47.898 1.00 34.46 264 CYS B O 1
ATOM 5759 N N . LEU B 1 265 ? -87.680 49.271 49.568 1.00 33.73 265 LEU B N 1
ATOM 5760 C CA . LEU B 1 265 ? -88.405 48.060 49.892 1.00 34.56 265 LEU B CA 1
ATOM 5761 C C . LEU B 1 265 ? -89.847 48.410 50.192 1.00 38.35 265 LEU B C 1
ATOM 5762 O O . LEU B 1 265 ? -90.766 47.722 49.743 1.00 38.94 265 LEU B O 1
ATOM 5767 N N . GLU B 1 266 ? -90.044 49.493 50.938 1.00 40.46 266 GLU B N 1
ATOM 5768 C CA . GLU B 1 266 ? -91.390 49.942 51.294 1.00 34.69 266 GLU B CA 1
ATOM 5769 C C . GLU B 1 266 ? -92.135 50.477 50.085 1.00 35.63 266 GLU B C 1
ATOM 5770 O O . GLU B 1 266 ? -93.275 50.095 49.827 1.00 37.77 266 GLU B O 1
ATOM 5776 N N . GLN B 1 267 ? -91.484 51.363 49.342 1.00 35.03 267 GLN B N 1
ATOM 5777 C CA . GLN B 1 267 ? -92.104 51.918 48.158 1.00 33.80 267 GLN B CA 1
ATOM 5778 C C . GLN B 1 267 ? -92.428 50.825 47.147 1.00 33.73 267 GLN B C 1
ATOM 5779 O O . GLN B 1 267 ? -93.460 50.875 46.490 1.00 39.20 267 GLN B O 1
ATOM 5785 N N . LEU B 1 268 ? -91.552 49.835 47.027 1.00 31.12 268 LEU B N 1
ATOM 5786 C CA . LEU B 1 268 ? -91.785 48.748 46.095 1.00 27.31 268 LEU B CA 1
ATOM 5787 C C . LEU B 1 268 ? -93.015 47.965 46.533 1.00 30.55 268 LEU B C 1
ATOM 5788 O O . LEU B 1 268 ? -93.830 47.554 45.712 1.00 34.44 268 LEU B O 1
ATOM 5793 N N . ASP B 1 269 ? -93.143 47.757 47.835 1.00 29.06 269 ASP B N 1
ATOM 5794 C CA . ASP B 1 269 ? -94.274 47.025 48.354 1.00 34.02 269 ASP B CA 1
ATOM 5795 C C . ASP B 1 269 ? -95.529 47.820 48.088 1.00 34.64 269 ASP B C 1
ATOM 5796 O O . ASP B 1 269 ? -96.495 47.292 47.558 1.00 41.00 269 ASP B O 1
ATOM 5801 N N . TYR B 1 270 ? -95.509 49.096 48.451 1.00 39.71 270 TYR B N 1
ATOM 5802 C CA . TYR B 1 270 ?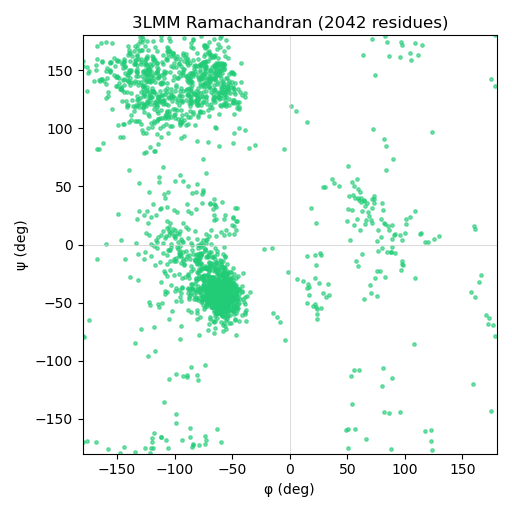 -96.668 49.965 48.257 1.00 42.59 270 TYR B CA 1
ATOM 5803 C C . TYR B 1 270 ? -97.178 49.877 46.821 1.00 41.93 270 TYR B C 1
ATOM 5804 O O . TYR B 1 270 ? -98.375 49.732 46.590 1.00 45.58 270 TYR B O 1
ATOM 5813 N N . LEU B 1 271 ? -96.265 49.963 45.860 1.00 37.12 271 LEU B N 1
ATOM 5814 C CA . LEU B 1 271 ? -96.634 49.884 44.456 1.00 38.83 271 LEU B CA 1
ATOM 5815 C C . LEU B 1 271 ? -97.280 48.543 44.115 1.00 49.66 271 LEU B C 1
ATOM 5816 O O . LEU B 1 271 ? -98.316 48.507 43.450 1.00 52.16 271 LEU B O 1
ATOM 5821 N N . GLU B 1 272 ? -96.665 47.447 44.568 1.00 54.77 272 GLU B N 1
ATOM 5822 C CA . GLU B 1 272 ? -97.188 46.098 44.322 1.00 53.85 272 GLU B CA 1
ATOM 5823 C C . GLU B 1 272 ? -98.565 45.944 44.964 1.00 54.17 272 GLU B C 1
ATOM 5824 O O . GLU B 1 272 ? -99.415 45.209 44.461 1.00 53.22 272 GLU B O 1
ATOM 5830 N N . GLN B 1 273 ? -98.764 46.627 46.092 1.00 53.94 273 GLN B N 1
ATOM 5831 C CA . GLN B 1 273 ? -100.033 46.595 46.823 1.00 57.85 273 GLN B CA 1
ATOM 5832 C C . GLN B 1 273 ? -101.116 47.118 45.892 1.00 57.25 273 GLN B C 1
ATOM 5833 O O . GLN B 1 273 ? -102.127 46.459 45.635 1.00 52.78 273 GLN B O 1
ATOM 5839 N N . ALA B 1 274 ? -100.880 48.330 45.404 1.00 54.95 274 ALA B N 1
ATOM 5840 C CA . ALA B 1 274 ? -101.788 49.009 44.499 1.00 54.87 274 ALA B CA 1
ATOM 5841 C C . ALA B 1 274 ? -101.978 48.191 43.234 1.00 54.23 274 ALA B C 1
ATOM 5842 O O . ALA B 1 274 ? -103.089 47.784 42.897 1.00 56.50 274 ALA B O 1
ATOM 5844 N N . LEU B 1 275 ? -100.879 47.951 42.537 1.00 52.37 275 LEU B N 1
ATOM 5845 C CA . LEU B 1 275 ? -100.917 47.197 41.301 1.00 48.60 275 LEU B CA 1
ATOM 5846 C C . LEU B 1 275 ? -101.706 45.898 41.412 1.00 50.40 275 LEU B C 1
ATOM 5847 O O . LEU B 1 275 ? -102.373 45.495 40.464 1.00 44.46 275 LEU B O 1
ATOM 5852 N N . ASN B 1 276 ? -101.628 45.249 42.570 1.00 58.22 276 ASN B N 1
ATOM 5853 C CA . ASN B 1 276 ? -102.333 43.989 42.793 1.00 67.60 276 ASN B CA 1
ATOM 5854 C C . ASN B 1 276 ? -103.840 44.186 42.683 1.00 70.92 276 ASN B C 1
ATOM 5855 O O . ASN B 1 276 ? -104.572 43.272 42.286 1.00 71.22 276 ASN B O 1
ATOM 5860 N N . VAL B 1 277 ? -104.290 45.384 43.052 1.00 70.32 277 VAL B N 1
ATOM 5861 C CA . VAL B 1 277 ? -105.706 45.751 43.017 1.00 61.37 277 VAL B CA 1
ATOM 5862 C C . VAL B 1 277 ? -106.103 46.144 41.597 1.00 54.50 277 VAL B C 1
ATOM 5863 O O . VAL B 1 277 ? -107.124 45.702 41.086 1.00 53.77 277 VAL B O 1
ATOM 5867 N N . VAL B 1 278 ? -105.279 46.979 40.975 1.00 49.30 278 VAL B N 1
ATOM 5868 C CA . VAL B 1 278 ? -105.518 47.446 39.618 1.00 45.21 278 VAL B CA 1
ATOM 5869 C C . VAL B 1 278 ? -105.599 46.293 38.621 1.00 48.94 278 VAL B C 1
ATOM 5870 O O . VAL B 1 278 ? -106.213 46.420 37.558 1.00 46.76 278 VAL B O 1
ATOM 5874 N N . ASN B 1 279 ? -104.969 45.173 38.968 1.00 52.91 279 ASN B N 1
ATOM 5875 C CA . ASN B 1 279 ? -104.952 43.999 38.107 1.00 55.26 279 ASN B CA 1
ATOM 5876 C C . ASN B 1 279 ? -106.307 43.295 38.157 1.00 66.07 279 ASN B C 1
ATOM 5877 O O . ASN B 1 279 ? -106.463 42.229 38.761 1.00 63.76 279 ASN B O 1
ATOM 5882 N N . LYS B 1 280 ? -107.274 43.935 37.501 1.00 78.65 280 LYS B N 1
ATOM 5883 C CA . LYS B 1 280 ? -108.664 43.491 37.385 1.00 84.30 280 LYS B CA 1
ATOM 5884 C C . LYS B 1 280 ? -108.954 42.085 37.910 1.00 87.06 280 LYS B C 1
ATOM 5885 O O . LYS B 1 280 ? -109.670 41.927 38.896 1.00 92.25 280 LYS B O 1
ATOM 5891 N N . ASN B 1 281 ? -108.402 41.067 37.254 1.00 87.80 281 ASN B N 1
ATOM 5892 C CA . ASN B 1 281 ? -108.633 39.678 37.659 1.00 85.80 281 ASN B CA 1
ATOM 5893 C C . ASN B 1 281 ? -110.113 39.319 37.498 1.00 80.94 281 ASN B C 1
ATOM 5894 O O . ASN B 1 281 ? -110.528 38.797 36.461 1.00 73.95 281 ASN B O 1
ATOM 5899 N N . VAL B 1 293 ? -107.701 34.231 37.849 1.00 76.98 293 VAL B N 1
ATOM 5900 C CA . VAL B 1 293 ? -106.557 34.597 37.012 1.00 73.58 293 VAL B CA 1
ATOM 5901 C C . VAL B 1 293 ? -106.629 36.070 36.568 1.00 71.55 293 VAL B C 1
ATOM 5902 O O . VAL B 1 293 ? -107.575 36.470 35.884 1.00 66.51 293 VAL B O 1
ATOM 5906 N N . PRO B 1 294 ? -105.630 36.893 36.953 1.00 68.84 294 PRO B N 1
ATOM 5907 C CA . PRO B 1 294 ? -105.598 38.317 36.586 1.00 64.20 294 PRO B CA 1
ATOM 5908 C C . PRO B 1 294 ? -105.224 38.538 35.120 1.00 61.92 294 PRO B C 1
ATOM 5909 O O . PRO B 1 294 ? -104.823 37.604 34.424 1.00 56.27 294 PRO B O 1
ATOM 5913 N N . GLU B 1 295 ? -105.359 39.775 34.653 1.00 62.27 295 GLU B N 1
ATOM 5914 C CA . GLU B 1 295 ? -105.037 40.098 33.268 1.00 63.24 295 GLU B CA 1
ATOM 5915 C C . GLU B 1 295 ? -103.591 39.736 33.000 1.00 60.73 295 GLU B C 1
ATOM 5916 O O . GLU B 1 295 ? -103.302 38.749 32.328 1.00 63.34 295 GLU B O 1
ATOM 5922 N N . ILE B 1 296 ? -102.682 40.544 33.527 1.00 57.21 296 ILE B N 1
ATOM 5923 C CA . ILE B 1 296 ? -101.268 40.279 33.360 1.00 52.14 296 ILE B CA 1
ATOM 5924 C C . ILE B 1 296 ? -100.830 39.379 34.510 1.00 50.03 296 ILE B C 1
ATOM 5925 O O . ILE B 1 296 ? -101.124 39.669 35.672 1.00 48.01 296 ILE B O 1
ATOM 5930 N N . PRO B 1 297 ? -100.145 38.263 34.206 1.00 48.38 297 PRO B N 1
ATOM 5931 C CA . PRO B 1 297 ? -99.693 37.359 35.271 1.00 48.78 297 PRO B CA 1
ATOM 5932 C C . PRO B 1 297 ? -98.794 38.060 36.313 1.00 55.14 297 PRO B C 1
ATOM 5933 O O . PRO B 1 297 ? -97.820 38.733 35.957 1.00 53.44 297 PRO B O 1
ATOM 5937 N N . ARG B 1 298 ? -99.128 37.892 37.596 1.00 56.95 298 ARG B N 1
ATOM 5938 C CA . ARG B 1 298 ? -98.393 38.516 38.711 1.00 54.78 298 ARG B CA 1
ATOM 5939 C C . ARG B 1 298 ? -96.869 38.419 38.588 1.00 54.78 298 ARG B C 1
ATOM 5940 O O . ARG B 1 298 ? -96.147 39.394 38.819 1.00 51.18 298 ARG B O 1
ATOM 5948 N N . LEU B 1 299 ? -96.390 37.235 38.226 1.00 53.80 299 LEU B N 1
ATOM 5949 C CA . LEU B 1 299 ? -94.967 36.991 38.039 1.00 50.37 299 LEU B CA 1
ATOM 5950 C C . LEU B 1 299 ? -94.362 38.048 37.108 1.00 48.38 299 LEU B C 1
ATOM 5951 O O . LEU B 1 299 ? -93.354 38.684 37.425 1.00 45.48 299 LEU B O 1
ATOM 5956 N N . ALA B 1 300 ? -94.998 38.221 35.954 1.00 44.64 300 ALA B N 1
ATOM 5957 C CA . ALA B 1 300 ? -94.558 39.181 34.957 1.00 42.80 300 ALA B CA 1
ATOM 5958 C C . ALA B 1 300 ? -94.428 40.579 35.557 1.00 42.28 300 ALA B C 1
ATOM 5959 O O . ALA B 1 300 ? -93.374 41.206 35.469 1.00 44.00 300 ALA B O 1
ATOM 5961 N N . VAL B 1 301 ? -95.505 41.061 36.169 1.00 38.33 301 VAL B N 1
ATOM 5962 C CA . VAL B 1 301 ? -95.511 42.389 36.775 1.00 34.35 301 VAL B CA 1
ATOM 5963 C C . VAL B 1 301 ? -94.365 42.524 37.774 1.00 40.89 301 VAL B C 1
ATOM 5964 O O . VAL B 1 301 ? -93.519 43.406 37.641 1.00 41.53 301 VAL B O 1
ATOM 5968 N N . ARG B 1 302 ? -94.349 41.649 38.779 1.00 44.99 302 ARG B N 1
ATOM 5969 C CA . ARG B 1 302 ? -93.302 41.666 39.794 1.00 42.02 302 ARG B CA 1
ATOM 5970 C C . ARG B 1 302 ? -91.946 41.795 39.104 1.00 42.24 302 ARG B C 1
ATOM 5971 O O . ARG B 1 302 ? -91.088 42.584 39.515 1.00 35.08 302 ARG B O 1
ATOM 5979 N N . GLU B 1 303 ? -91.762 41.026 38.038 1.00 39.66 303 GLU B N 1
ATOM 5980 C CA . GLU B 1 303 ? -90.502 41.050 37.323 1.00 40.58 303 GLU B CA 1
ATOM 5981 C C . GLU B 1 303 ? -90.194 42.443 36.771 1.00 35.00 303 GLU B C 1
ATOM 5982 O O . GLU B 1 303 ? -89.161 43.023 37.095 1.00 34.86 303 GLU B O 1
ATOM 5988 N N . ALA B 1 304 ? -91.094 42.974 35.948 1.00 32.22 304 ALA B N 1
ATOM 5989 C CA . ALA B 1 304 ? -90.920 44.293 35.356 1.00 33.18 304 ALA B CA 1
ATOM 5990 C C . ALA B 1 304 ? -90.572 45.326 36.421 1.00 37.51 304 ALA B C 1
ATOM 5991 O O . ALA B 1 304 ? -89.759 46.228 36.199 1.00 36.50 304 ALA B O 1
ATOM 6001 N N . LEU B 1 306 ? -89.358 44.685 39.766 1.00 42.22 306 LEU B N 1
ATOM 6002 C CA . LEU B 1 306 ? -88.089 44.329 40.345 1.00 39.54 306 LEU B CA 1
ATOM 6003 C C . LEU B 1 306 ? -86.934 44.536 39.406 1.00 44.94 306 LEU B C 1
ATOM 6004 O O . LEU B 1 306 ? -85.777 44.432 39.814 1.00 55.12 306 LEU B O 1
ATOM 6009 N N . ASN B 1 307 ? -87.228 44.816 38.145 1.00 47.44 307 ASN B N 1
ATOM 6010 C CA . ASN B 1 307 ? -86.157 45.000 37.182 1.00 43.15 307 ASN B CA 1
ATOM 6011 C C . ASN B 1 307 ? -85.812 46.445 37.019 1.00 40.48 307 ASN B C 1
ATOM 6012 O O . ASN B 1 307 ? -84.645 46.826 36.989 1.00 33.28 307 ASN B O 1
ATOM 6017 N N . ALA B 1 308 ? -86.856 47.246 36.902 1.00 41.26 308 ALA B N 1
ATOM 6018 C CA . ALA B 1 308 ? -86.670 48.663 36.767 1.00 42.04 308 ALA B CA 1
ATOM 6019 C C . ALA B 1 308 ? -86.062 49.095 38.095 1.00 37.97 308 ALA B C 1
ATOM 6020 O O . ALA B 1 308 ? -85.188 49.958 38.150 1.00 31.21 308 ALA B O 1
ATOM 6030 N N . ILE B 1 310 ? -83.975 47.567 40.103 1.00 36.56 310 ILE B N 1
ATOM 6031 C CA . ILE B 1 310 ? -82.555 47.263 40.231 1.00 33.52 310 ILE B CA 1
ATOM 6032 C C . ILE B 1 310 ? -81.658 47.940 39.173 1.00 42.10 310 ILE B C 1
ATOM 6033 O O . ILE B 1 310 ? -80.488 48.238 39.447 1.00 41.28 310 ILE B O 1
ATOM 6038 N N . HIS B 1 311 ? -82.193 48.183 37.975 1.00 42.64 311 HIS B N 1
ATOM 6039 C CA . HIS B 1 311 ? -81.408 48.811 36.903 1.00 39.48 311 HIS B CA 1
ATOM 6040 C C . HIS B 1 311 ? -81.761 50.269 36.590 1.00 36.02 311 HIS B C 1
ATOM 6041 O O . HIS B 1 311 ? -81.442 50.786 35.516 1.00 30.14 311 HIS B O 1
ATOM 6048 N N . ARG B 1 312 ? -82.411 50.922 37.547 1.00 45.99 312 ARG B N 1
ATOM 6049 C CA . ARG B 1 312 ? -82.805 52.326 37.453 1.00 43.77 312 ARG B CA 1
ATOM 6050 C C . ARG B 1 312 ? -81.525 53.148 37.411 1.00 40.80 312 ARG B C 1
ATOM 6051 O O . ARG B 1 312 ? -80.434 52.604 37.519 1.00 33.06 312 ARG B O 1
ATOM 6059 N N . ASP B 1 313 ? -81.647 54.457 37.264 1.00 41.79 313 ASP B N 1
ATOM 6060 C CA . ASP B 1 313 ? -80.456 55.273 37.230 1.00 45.73 313 ASP B CA 1
ATOM 6061 C C . ASP B 1 313 ? -80.062 55.678 38.636 1.00 48.05 313 ASP B C 1
ATOM 6062 O O . ASP B 1 313 ? -78.894 55.916 38.919 1.00 52.22 313 ASP B O 1
ATOM 6067 N N . TRP B 1 314 ? -81.038 55.783 39.521 1.00 45.82 314 TRP B N 1
ATOM 6068 C CA . TRP B 1 314 ? -80.743 56.154 40.900 1.00 51.34 314 TRP B CA 1
ATOM 6069 C C . TRP B 1 314 ? -79.914 57.418 41.064 1.00 50.33 314 TRP B C 1
ATOM 6070 O O . TRP B 1 314 ? -79.550 57.780 42.181 1.00 46.55 314 TRP B O 1
ATOM 6081 N N . ASN B 1 315 ? -79.611 58.083 39.957 1.00 56.34 315 ASN B N 1
ATOM 6082 C CA . ASN B 1 315 ? -78.850 59.324 40.010 1.00 60.50 315 ASN B CA 1
ATOM 6083 C C . ASN B 1 315 ? -79.718 60.410 39.393 1.00 59.20 315 ASN B C 1
ATOM 6084 O O . ASN B 1 315 ? -79.394 61.599 39.452 1.00 57.53 315 ASN B O 1
ATOM 6089 N N . ARG B 1 316 ? -80.820 59.977 38.787 1.00 58.05 316 ARG B N 1
ATOM 6090 C CA . ARG B 1 316 ? -81.773 60.885 38.170 1.00 58.55 316 ARG B CA 1
ATOM 6091 C C . ARG B 1 316 ? -82.941 61.110 39.117 1.00 55.74 316 ARG B C 1
ATOM 6092 O O . ARG B 1 316 ? -83.256 60.259 39.948 1.00 54.44 316 ARG B O 1
ATOM 6100 N N . SER B 1 317 ? -83.575 62.268 38.987 1.00 54.37 317 SER B N 1
ATOM 6101 C CA . SER B 1 317 ? -84.695 62.643 39.835 1.00 50.84 317 SER B CA 1
ATOM 6102 C C . SER B 1 317 ? -85.953 61.842 39.559 1.00 46.18 317 SER B C 1
ATOM 6103 O O . SER B 1 317 ? -86.386 61.039 40.388 1.00 40.53 317 SER B O 1
ATOM 6106 N N . GLU B 1 318 ? -86.536 62.066 38.386 1.00 48.65 318 GLU B N 1
ATOM 6107 C CA . GLU B 1 318 ? -87.772 61.391 38.005 1.00 59.14 318 GLU B CA 1
ATOM 6108 C C . GLU B 1 318 ? -87.839 59.936 38.443 1.00 56.75 318 GLU B C 1
ATOM 6109 O O . GLU B 1 318 ? -86.937 59.151 38.176 1.00 63.80 318 GLU B O 1
ATOM 6115 N N . PRO B 1 319 ? -88.917 59.565 39.142 1.00 54.46 319 PRO B N 1
ATOM 6116 C CA . PRO B 1 319 ? -89.137 58.206 39.639 1.00 56.44 319 PRO B CA 1
ATOM 6117 C C . PRO B 1 319 ? -89.519 57.255 38.519 1.00 53.41 319 PRO B C 1
ATOM 6118 O O . PRO B 1 319 ? -89.774 57.675 37.393 1.00 54.91 319 PRO B O 1
ATOM 6122 N N . ILE B 1 320 ? -89.563 55.969 38.841 1.00 50.78 320 ILE B N 1
ATOM 6123 C CA . ILE B 1 320 ? -89.939 54.964 37.865 1.00 40.60 320 ILE B CA 1
ATOM 6124 C C . ILE B 1 320 ? -91.409 55.188 37.589 1.00 46.06 320 ILE B C 1
ATOM 6125 O O . ILE B 1 320 ? -92.248 55.104 38.493 1.00 46.04 320 ILE B O 1
ATOM 6130 N N . ASP B 1 321 ? -91.717 55.496 36.337 1.00 43.36 321 ASP B N 1
ATOM 6131 C CA . ASP B 1 321 ? -93.090 55.746 35.955 1.00 49.20 321 ASP B CA 1
ATOM 6132 C C . ASP B 1 321 ? -93.755 54.468 35.469 1.00 48.66 321 ASP B C 1
ATOM 6133 O O . ASP B 1 321 ? -93.449 53.966 34.392 1.00 47.08 321 ASP B O 1
ATOM 6138 N N . VAL B 1 322 ? -94.652 53.927 36.282 1.00 46.42 322 VAL B N 1
ATOM 6139 C CA . VAL B 1 322 ? -95.374 52.731 35.893 1.00 44.13 322 VAL B CA 1
ATOM 6140 C C . VAL B 1 322 ? -96.826 53.138 35.694 1.00 48.77 322 VAL B C 1
ATOM 6141 O O . VAL B 1 322 ? -97.495 53.584 36.632 1.00 44.73 322 VAL B O 1
ATOM 6145 N N . ARG B 1 323 ? -97.292 53.011 34.454 1.00 49.90 323 ARG B N 1
ATOM 6146 C CA . ARG B 1 323 ? -98.659 53.365 34.090 1.00 47.89 323 ARG B CA 1
ATOM 6147 C C . ARG B 1 323 ? -99.452 52.128 33.672 1.00 47.06 323 ARG B C 1
ATOM 6148 O O . ARG B 1 323 ? -98.891 51.158 33.166 1.00 44.88 323 ARG B O 1
ATOM 6156 N N . TRP B 1 324 ? -100.760 52.177 33.891 1.00 47.39 324 TRP B N 1
ATOM 6157 C CA . TRP B 1 324 ? -101.652 51.068 33.573 1.00 50.40 324 TRP B CA 1
ATOM 6158 C C . TRP B 1 324 ? -102.841 51.506 32.702 1.00 56.94 324 TRP B C 1
ATOM 6159 O O . TRP B 1 324 ? -103.654 52.329 33.129 1.00 63.63 324 TRP B O 1
ATOM 6170 N N . ILE B 1 325 ? -102.939 50.952 31.490 1.00 55.09 325 ILE B N 1
ATOM 6171 C CA . ILE B 1 325 ? -104.022 51.275 30.550 1.00 48.41 325 ILE B CA 1
ATOM 6172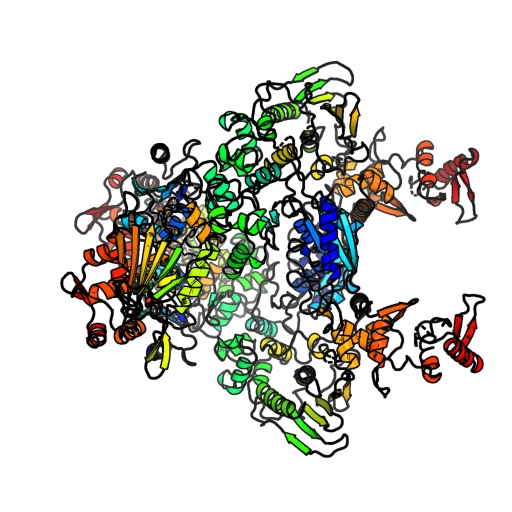 C C . ILE B 1 325 ? -105.219 50.337 30.727 1.00 52.91 325 ILE B C 1
ATOM 6173 O O . ILE B 1 325 ? -105.195 49.201 30.260 1.00 54.68 325 ILE B O 1
ATOM 6178 N N . GLU B 1 326 ? -106.271 50.822 31.378 1.00 56.63 326 GLU B N 1
ATOM 6179 C CA . GLU B 1 326 ? -107.464 50.017 31.635 1.00 57.15 326 GLU B CA 1
ATOM 6180 C C . GLU B 1 326 ? -108.108 49.321 30.436 1.00 62.32 326 GLU B C 1
ATOM 6181 O O . GLU B 1 326 ? -108.463 48.146 30.523 1.00 62.15 326 GLU B O 1
ATOM 6187 N N . LEU B 1 327 ? -108.260 50.034 29.324 1.00 68.18 327 LEU B N 1
ATOM 6188 C CA . LEU B 1 327 ? -108.878 49.457 28.130 1.00 73.63 327 LEU B CA 1
ATOM 6189 C C . LEU B 1 327 ? -108.067 48.369 27.434 1.00 75.12 327 LEU B C 1
ATOM 6190 O O . LEU B 1 327 ? -108.594 47.306 27.115 1.00 73.40 327 LEU B O 1
ATOM 6195 N N . ASP B 1 328 ? -106.789 48.638 27.190 1.00 80.25 328 ASP B N 1
ATOM 6196 C CA . ASP B 1 328 ? -105.927 47.670 26.512 1.00 81.99 328 ASP B CA 1
ATOM 6197 C C . ASP B 1 328 ? -105.361 46.645 27.482 1.00 80.03 328 ASP B C 1
ATOM 6198 O O . ASP B 1 328 ? -104.731 45.673 27.064 1.00 81.34 328 ASP B O 1
ATOM 6203 N N . SER B 1 329 ? -105.586 46.876 28.775 1.00 74.15 329 SER B N 1
ATOM 6204 C CA . SER B 1 329 ? -105.094 45.993 29.833 1.00 63.45 329 SER B CA 1
ATOM 6205 C C . SER B 1 329 ? -103.594 45.800 29.682 1.00 55.28 329 SER B C 1
ATOM 6206 O O . SER B 1 329 ? -103.113 44.672 29.609 1.00 54.71 329 SER B O 1
ATOM 6209 N N . THR B 1 330 ? -102.860 46.906 29.628 1.00 49.40 330 THR B N 1
ATOM 6210 C CA . THR B 1 330 ? -101.411 46.842 29.484 1.00 55.75 330 THR B CA 1
ATOM 6211 C C . THR B 1 330 ? -100.708 47.596 30.614 1.00 57.69 330 THR B C 1
ATOM 6212 O O . THR B 1 330 ? -101.316 48.418 31.300 1.00 58.03 330 THR B O 1
ATOM 6216 N N . LEU B 1 331 ? -99.425 47.308 30.804 1.00 55.87 331 LEU B N 1
ATOM 6217 C CA . LEU B 1 331 ? -98.644 47.961 31.844 1.00 51.34 331 LEU B CA 1
ATOM 6218 C C . LEU B 1 331 ? -97.331 48.453 31.229 1.00 53.83 331 LEU B C 1
ATOM 6219 O O . LEU B 1 331 ? -96.702 47.757 30.425 1.00 51.75 331 LEU B O 1
ATOM 6224 N N . ILE B 1 332 ? -96.939 49.668 31.595 1.00 54.88 332 ILE B N 1
ATOM 6225 C CA . ILE B 1 332 ? -95.712 50.270 31.088 1.00 54.83 332 ILE B CA 1
ATOM 6226 C C . ILE B 1 332 ? -94.852 50.761 32.246 1.00 56.73 332 ILE B C 1
ATOM 6227 O O . ILE B 1 332 ? -95.351 51.385 33.189 1.00 53.74 332 ILE B O 1
ATOM 6232 N N . VAL B 1 333 ? -93.554 50.497 32.159 1.00 52.23 333 VAL B N 1
ATOM 6233 C CA . VAL B 1 333 ? -92.639 50.920 33.201 1.00 45.37 333 VAL B CA 1
ATOM 6234 C C . VAL B 1 333 ? -91.484 51.759 32.677 1.00 47.22 333 VAL B C 1
ATOM 6235 O O . VAL B 1 333 ? -90.482 51.229 32.198 1.00 44.30 333 VAL B O 1
ATOM 6239 N N . ARG B 1 334 ? -91.655 53.076 32.767 1.00 48.59 334 ARG B N 1
ATOM 6240 C CA . ARG B 1 334 ? -90.654 54.039 32.331 1.00 49.91 334 ARG B CA 1
ATOM 6241 C C . ARG B 1 334 ? -89.587 54.095 33.410 1.00 54.10 334 ARG B C 1
ATOM 6242 O O . ARG B 1 334 ? -89.843 54.518 34.542 1.00 54.73 334 ARG B O 1
ATOM 6250 N N . SER B 1 335 ? -88.388 53.664 33.050 1.00 53.74 335 SER B N 1
ATOM 6251 C CA . SER B 1 335 ? -87.263 53.647 33.968 1.00 51.54 335 SER B CA 1
ATOM 6252 C C . SER B 1 335 ? -86.197 54.658 33.543 1.00 48.50 335 SER B C 1
ATOM 6253 O O . SER B 1 335 ? -85.684 54.596 32.425 1.00 50.87 335 SER B O 1
ATOM 6256 N N . PRO B 1 336 ? -85.854 55.604 34.430 1.00 42.37 336 PRO B N 1
ATOM 6257 C CA . PRO B 1 336 ? -84.838 56.601 34.095 1.00 42.54 336 PRO B CA 1
ATOM 6258 C C . PRO B 1 336 ? -83.506 55.924 33.761 1.00 52.51 336 PRO B C 1
ATOM 6259 O O . PRO B 1 336 ? -83.059 55.021 34.475 1.00 55.01 336 PRO B O 1
ATOM 6263 N N . GLY B 1 337 ? -82.871 56.366 32.677 1.00 60.26 337 GLY B N 1
ATOM 6264 C CA . GLY B 1 337 ? -81.601 55.787 32.258 1.00 58.88 337 GLY B CA 1
ATOM 6265 C C . GLY B 1 337 ? -81.794 54.870 31.064 1.00 59.68 337 GLY B C 1
ATOM 6266 O O . GLY B 1 337 ? -82.918 54.479 30.754 1.00 57.38 337 GLY B O 1
ATOM 6267 N N . GLY B 1 338 ? -80.703 54.527 30.387 1.00 62.72 338 GLY B N 1
ATOM 6268 C CA . GLY B 1 338 ? -80.799 53.650 29.233 1.00 66.76 338 GLY B CA 1
ATOM 6269 C C . GLY B 1 338 ? -79.776 52.528 29.272 1.00 71.35 338 GLY B C 1
ATOM 6270 O O . GLY B 1 338 ? -78.864 52.553 30.094 1.00 77.24 338 GLY B O 1
ATOM 6271 N N . PHE B 1 339 ? -79.925 51.544 28.388 1.00 71.56 339 PHE B N 1
ATOM 6272 C CA . PHE B 1 339 ? -79.002 50.415 28.323 1.00 73.79 339 PHE B CA 1
ATOM 6273 C C . PHE B 1 339 ? -77.563 50.880 28.498 1.00 80.99 339 PHE B C 1
ATOM 6274 O O . PHE B 1 339 ? -77.113 51.807 27.816 1.00 75.36 339 PHE B O 1
ATOM 6282 N N . PRO B 1 340 ? -76.819 50.244 29.421 1.00 89.54 340 PRO B N 1
ATOM 6283 C CA . PRO B 1 340 ? -75.421 50.628 29.649 1.00 97.08 340 PRO B CA 1
ATOM 6284 C C . PRO B 1 340 ? -74.579 50.397 28.389 1.00 105.15 340 PRO B C 1
ATOM 6285 O O . PRO B 1 340 ? -74.589 49.299 27.830 1.00 107.42 340 PRO B O 1
ATOM 6289 N N . ALA B 1 341 ? -73.871 51.440 27.948 1.00 114.09 341 ALA B N 1
ATOM 6290 C CA . ALA B 1 341 ? -73.022 51.398 26.747 1.00 118.69 341 ALA B CA 1
ATOM 6291 C C . ALA B 1 341 ? -72.327 50.052 26.530 1.00 121.04 341 ALA B C 1
ATOM 6292 O O . ALA B 1 341 ? -71.157 49.876 26.887 1.00 122.36 341 ALA B O 1
ATOM 6294 N N . ALA B 1 342 ? -73.058 49.117 25.926 1.00 119.04 342 ALA B N 1
ATOM 6295 C CA . ALA B 1 342 ? -72.571 47.766 25.648 1.00 115.33 342 ALA B CA 1
ATOM 6296 C C . ALA B 1 342 ? -73.767 46.873 25.320 1.00 115.07 342 ALA B C 1
ATOM 6297 O O . ALA B 1 342 ? -73.654 45.940 24.518 1.00 113.38 342 ALA B O 1
ATOM 6299 N N . ILE B 1 343 ? -74.906 47.177 25.950 1.00 114.68 343 ILE B N 1
ATOM 6300 C CA . ILE B 1 343 ? -76.158 46.427 25.770 1.00 105.92 343 ILE B CA 1
ATOM 6301 C C . ILE B 1 343 ? -77.064 47.085 24.721 1.00 104.75 343 ILE B C 1
ATOM 6302 O O . ILE B 1 343 ? -77.296 48.298 24.746 1.00 99.59 343 ILE B O 1
ATOM 6307 N N . THR B 1 344 ? -77.569 46.263 23.804 1.00 103.27 344 THR B N 1
ATOM 6308 C CA . THR B 1 344 ? -78.448 46.715 22.735 1.00 100.94 344 THR B CA 1
ATOM 6309 C C . THR B 1 344 ? -79.818 46.050 22.877 1.00 99.31 344 THR B C 1
ATOM 6310 O O . THR B 1 344 ? -79.994 45.144 23.692 1.00 99.36 344 THR B O 1
ATOM 6314 N N . SER B 1 345 ? -80.786 46.515 22.091 1.00 98.82 345 SER B N 1
ATOM 6315 C CA . SER B 1 345 ? -82.147 45.980 22.117 1.00 95.63 345 SER B CA 1
ATOM 6316 C C . SER B 1 345 ? -82.161 44.529 21.601 1.00 97.03 345 SER B C 1
ATOM 6317 O O . SER B 1 345 ? -83.124 43.783 21.822 1.00 90.24 345 SER B O 1
ATOM 6320 N N . GLU B 1 346 ? -81.084 44.136 20.920 1.00 97.95 346 GLU B N 1
ATOM 6321 C CA . GLU B 1 346 ? -80.941 42.783 20.371 1.00 93.42 346 GLU B CA 1
ATOM 6322 C C . GLU B 1 346 ? -80.052 41.912 21.265 1.00 89.93 346 GLU B C 1
ATOM 6323 O O . GLU B 1 346 ? -79.706 40.786 20.910 1.00 83.30 346 GLU B O 1
ATOM 6329 N N . ASN B 1 347 ? -79.699 42.448 22.429 1.00 91.06 347 ASN B N 1
ATOM 6330 C CA . ASN B 1 347 ? -78.861 41.739 23.386 1.00 92.05 347 ASN B CA 1
ATOM 6331 C C . ASN B 1 347 ? -79.379 41.985 24.805 1.00 92.37 347 ASN B C 1
ATOM 6332 O O . ASN B 1 347 ? -78.690 42.578 25.639 1.00 97.48 347 ASN B O 1
ATOM 6337 N N . VAL B 1 348 ? -80.598 41.521 25.071 1.00 89.33 348 VAL B N 1
ATOM 6338 C CA . VAL B 1 348 ? -81.231 41.700 26.376 1.00 89.80 348 VAL B CA 1
ATOM 6339 C C . VAL B 1 348 ? -81.605 40.372 27.042 1.00 91.35 348 VAL B C 1
ATOM 6340 O O . VAL B 1 348 ? -81.242 40.125 28.194 1.00 95.89 348 VAL B O 1
ATOM 6344 N N . LEU B 1 349 ? -82.328 39.519 26.322 1.00 88.40 349 LEU B N 1
ATOM 6345 C CA . LEU B 1 349 ? -82.747 38.225 26.861 1.00 88.02 349 LEU B CA 1
ATOM 6346 C C . LEU B 1 349 ? -81.572 37.291 27.163 1.00 90.19 349 LEU B C 1
ATOM 6347 O O . LEU B 1 349 ? -81.773 36.115 27.482 1.00 90.43 349 LEU B O 1
ATOM 6352 N N . SER B 1 350 ? -80.351 37.813 27.056 1.00 88.69 350 SER B N 1
ATOM 6353 C CA . SER B 1 350 ? -79.154 37.022 27.321 1.00 86.24 350 SER B CA 1
ATOM 6354 C C . SER B 1 350 ? -78.186 37.764 28.243 1.00 87.19 350 SER B C 1
ATOM 6355 O O . SER B 1 350 ? -77.457 37.139 29.010 1.00 90.00 350 SER B O 1
ATOM 6358 N N . ASN B 1 351 ? -78.180 39.093 28.174 1.00 85.87 351 ASN B N 1
ATOM 6359 C CA . ASN B 1 351 ? -77.295 39.894 29.022 1.00 87.29 351 ASN B CA 1
ATOM 6360 C C . ASN B 1 351 ? -77.540 39.642 30.508 1.00 85.65 351 ASN B C 1
ATOM 6361 O O . ASN B 1 351 ? -78.681 39.688 30.969 1.00 85.66 351 ASN B O 1
ATOM 6366 N N . ARG B 1 352 ? -76.466 39.393 31.254 1.00 84.28 352 ARG B N 1
ATOM 6367 C CA . ARG B 1 352 ? -76.573 39.137 32.690 1.00 81.36 352 ARG B CA 1
ATOM 6368 C C . ARG B 1 352 ? -75.887 40.222 33.518 1.00 78.59 352 ARG B C 1
ATOM 6369 O O . ARG B 1 352 ? -75.919 40.186 34.750 1.00 79.05 352 ARG B O 1
ATOM 6377 N N . ALA B 1 353 ? -75.260 41.181 32.844 1.00 75.76 353 ALA B N 1
ATOM 6378 C CA . ALA B 1 353 ? -74.581 42.271 33.537 1.00 71.62 353 ALA B CA 1
ATOM 6379 C C . ALA B 1 353 ? -75.607 43.277 34.072 1.00 68.54 353 ALA B C 1
ATOM 6380 O O . ALA B 1 353 ? -76.732 43.353 33.577 1.00 66.69 353 ALA B O 1
ATOM 6382 N N . ALA B 1 354 ? -75.215 44.041 35.086 1.00 63.93 354 ALA B N 1
ATOM 6383 C CA . ALA B 1 354 ? -76.095 45.033 35.690 1.00 53.09 354 ALA B CA 1
ATOM 6384 C C . ALA B 1 354 ? -75.352 46.348 35.891 1.00 51.96 354 ALA B C 1
ATOM 6385 O O . ALA B 1 354 ? -74.120 46.377 35.938 1.00 50.80 354 ALA B O 1
ATOM 6387 N N . ARG B 1 355 ? -76.104 47.436 36.004 1.00 48.24 355 ARG B N 1
ATOM 6388 C CA . ARG B 1 355 ? -75.504 48.750 36.200 1.00 47.63 355 ARG B CA 1
ATOM 6389 C C . ARG B 1 355 ? -74.944 48.860 37.617 1.00 47.59 355 ARG B C 1
ATOM 6390 O O . ARG B 1 355 ? -73.920 49.509 37.851 1.00 35.12 355 ARG B O 1
ATOM 6398 N N . TYR B 1 356 ? -75.643 48.220 38.554 1.00 49.75 356 TYR B N 1
ATOM 6399 C CA . TYR B 1 356 ? -75.272 48.208 39.973 1.00 42.65 356 TYR B CA 1
ATOM 6400 C C . TYR B 1 356 ? -75.182 46.784 40.480 1.00 37.24 356 TYR B C 1
ATOM 6401 O O . TYR B 1 356 ? -76.088 46.307 41.142 1.00 37.87 356 TYR B O 1
ATOM 6410 N N . PRO B 1 357 ? -74.080 46.085 40.178 1.00 39.13 357 PRO B N 1
ATOM 6411 C CA . PRO B 1 357 ? -73.945 44.703 40.638 1.00 35.67 357 PRO B CA 1
ATOM 6412 C C . PRO B 1 357 ? -74.256 44.552 42.117 1.00 31.88 357 PRO B C 1
ATOM 6413 O O . PRO B 1 357 ? -75.010 43.666 42.506 1.00 31.92 357 PRO B O 1
ATOM 6417 N N . ALA B 1 358 ? -73.676 45.424 42.939 1.00 23.21 358 ALA B N 1
ATOM 6418 C CA . ALA B 1 358 ? -73.880 45.350 44.377 1.00 17.52 358 ALA B CA 1
ATOM 6419 C C . ALA B 1 358 ? -75.357 45.373 44.690 1.00 24.38 358 ALA B C 1
ATOM 6420 O O . ALA B 1 358 ? -75.865 44.503 45.402 1.00 29.61 358 ALA B O 1
ATOM 6422 N N . LEU B 1 359 ? -76.042 46.370 44.140 1.00 23.76 359 LEU B N 1
ATOM 6423 C CA . LEU B 1 359 ? -77.471 46.534 44.357 1.00 22.17 359 LEU B CA 1
ATOM 6424 C C . LEU B 1 359 ? -78.205 45.272 43.933 1.00 23.37 359 LEU B C 1
ATOM 6425 O O . LEU B 1 359 ? -79.032 44.742 44.671 1.00 26.24 359 LEU B O 1
ATOM 6430 N N . ALA B 1 360 ? -77.894 44.796 42.735 1.00 30.38 360 ALA B N 1
ATOM 6431 C CA . ALA B 1 360 ? -78.507 43.582 42.218 1.00 29.06 360 ALA B CA 1
ATOM 6432 C C . ALA B 1 360 ? -78.291 42.445 43.215 1.00 32.17 360 ALA B C 1
ATOM 6433 O O . ALA B 1 360 ? -79.200 41.650 43.472 1.00 33.62 360 ALA B O 1
ATOM 6435 N N . ASP B 1 361 ? -77.092 42.364 43.786 1.00 28.72 361 ASP B N 1
ATOM 6436 C CA . ASP B 1 361 ? -76.824 41.298 44.734 1.00 27.55 361 ASP B CA 1
ATOM 6437 C C . ASP B 1 361 ? -77.682 41.406 45.986 1.00 24.34 361 ASP B C 1
ATOM 6438 O O . ASP B 1 361 ? -78.349 40.448 46.353 1.00 27.32 361 ASP B O 1
ATOM 6443 N N . LEU B 1 362 ? -77.661 42.559 46.644 1.00 14.69 362 LEU B N 1
ATOM 6444 C CA . LEU B 1 362 ? -78.448 42.723 47.846 1.00 13.46 362 LEU B CA 1
ATOM 6445 C C . LEU B 1 362 ? -79.871 42.220 47.623 1.00 21.19 362 LEU B C 1
ATOM 6446 O O . LEU B 1 362 ? -80.487 41.657 48.532 1.00 23.62 362 LEU B O 1
ATOM 6451 N N . TYR B 1 363 ? -80.400 42.408 46.418 1.00 21.77 363 TYR B N 1
ATOM 6452 C CA . TYR B 1 363 ? -81.746 41.927 46.129 1.00 23.63 363 TYR B CA 1
ATOM 6453 C C . TYR B 1 363 ? -81.768 40.412 46.085 1.00 29.30 363 TYR B C 1
ATOM 6454 O O . TYR B 1 363 ? -82.749 39.798 46.511 1.00 32.37 363 TYR B O 1
ATOM 6463 N N . ARG B 1 364 ? -80.696 39.817 45.554 1.00 30.09 364 ARG B N 1
ATOM 6464 C CA . ARG B 1 364 ? -80.566 38.361 45.479 1.00 28.30 364 ARG B CA 1
ATOM 6465 C C . ARG B 1 364 ? -80.447 37.841 46.898 1.00 24.84 364 ARG B C 1
ATOM 6466 O O . ARG B 1 364 ? -81.024 36.817 47.238 1.00 22.71 364 ARG B O 1
ATOM 6474 N N . ALA B 1 365 ? -79.684 38.557 47.718 1.00 18.06 365 ALA B N 1
ATOM 6475 C CA . ALA B 1 365 ? -79.471 38.167 49.105 1.00 15.25 365 ALA B CA 1
ATOM 6476 C C . ALA B 1 365 ? -80.807 38.118 49.820 1.00 22.54 365 ALA B C 1
ATOM 6477 O O . ALA B 1 365 ? -81.116 37.153 50.526 1.00 19.73 365 ALA B O 1
ATOM 6479 N N . LEU B 1 366 ? -81.597 39.170 49.622 1.00 25.01 366 LEU B N 1
ATOM 6480 C CA . LEU B 1 366 ? -82.917 39.284 50.235 1.00 27.45 366 LEU B CA 1
ATOM 6481 C C . LEU B 1 366 ? -83.895 38.226 49.742 1.00 28.74 366 LEU B C 1
ATOM 6482 O O . LEU B 1 366 ? -85.029 38.163 50.212 1.00 30.26 366 LEU B O 1
ATOM 6487 N N . GLY B 1 367 ? -83.451 37.399 48.801 1.00 30.02 367 GLY B N 1
ATOM 6488 C CA . GLY B 1 367 ? -84.316 36.370 48.253 1.00 27.61 367 GLY B CA 1
ATOM 6489 C C . GLY B 1 367 ? -85.403 36.960 47.372 1.00 25.91 367 GLY B C 1
ATOM 6490 O O . GLY B 1 367 ? -86.403 36.307 47.093 1.00 24.73 367 GLY B O 1
ATOM 6491 N N . LEU B 1 368 ? -85.200 38.190 46.917 1.00 28.62 368 LEU B N 1
ATOM 6492 C CA . LEU B 1 368 ? -86.192 38.861 46.096 1.00 34.53 368 LEU B CA 1
ATOM 6493 C C . LEU B 1 368 ? -86.125 38.625 44.583 1.00 39.92 368 LEU B C 1
ATOM 6494 O O . LEU B 1 368 ? -87.040 39.011 43.856 1.00 41.92 368 LEU B O 1
ATOM 6499 N N . VAL B 1 369 ? -85.070 37.981 44.102 1.00 38.39 369 VAL B N 1
ATOM 6500 C CA . VAL B 1 369 ? -84.952 37.714 42.679 1.00 38.71 369 VAL B CA 1
ATOM 6501 C C . VAL B 1 369 ? -84.304 36.353 42.465 1.00 50.24 369 VAL B C 1
ATOM 6502 O O . VAL B 1 369 ? -84.067 35.617 43.422 1.00 54.56 369 VAL B O 1
ATOM 6506 N N . ASP B 1 370 ? -84.027 36.021 41.209 1.00 62.07 370 ASP B N 1
ATOM 6507 C CA . ASP B 1 370 ? -83.409 34.744 40.865 1.00 72.93 370 ASP B CA 1
ATOM 6508 C C . ASP B 1 370 ? -82.006 35.051 40.365 1.00 80.83 370 ASP B C 1
ATOM 6509 O O . ASP B 1 370 ? -81.517 36.163 40.556 1.00 90.38 370 ASP B O 1
ATOM 6514 N N . LYS B 1 371 ? -81.360 34.080 39.726 1.00 84.57 371 LYS B N 1
ATOM 6515 C CA . LYS B 1 371 ? -80.011 34.285 39.197 1.00 88.96 371 LYS B CA 1
ATOM 6516 C C . LYS B 1 371 ? -79.918 35.609 38.418 1.00 95.70 371 LYS B C 1
ATOM 6517 O O . LYS B 1 371 ? -79.182 36.518 38.818 1.00 102.28 371 LYS B O 1
ATOM 6523 N N . GLN B 1 372 ? -80.661 35.711 37.314 1.00 94.19 372 GLN B N 1
ATOM 6524 C CA . GLN B 1 372 ? -80.701 36.922 36.479 1.00 96.84 372 GLN B CA 1
ATOM 6525 C C . GLN B 1 372 ? -81.605 36.740 35.263 1.00 98.06 372 GLN B C 1
ATOM 6526 O O . GLN B 1 372 ? -82.744 37.222 35.238 1.00 102.04 372 GLN B O 1
ATOM 6532 N N . GLY B 1 373 ? -81.090 36.051 34.250 1.00 95.37 373 GLY B N 1
ATOM 6533 C CA . GLY B 1 373 ? -81.870 35.815 33.051 1.00 90.38 373 GLY B CA 1
ATOM 6534 C C . GLY B 1 373 ? -83.141 35.076 33.401 1.00 86.63 373 GLY B C 1
ATOM 6535 O O . GLY B 1 373 ? -84.174 35.255 32.758 1.00 87.43 373 GLY B O 1
ATOM 6536 N N . VAL B 1 374 ? -83.065 34.241 34.432 1.00 78.75 374 VAL B N 1
ATOM 6537 C CA . VAL B 1 374 ? -84.222 33.482 34.866 1.00 75.26 374 VAL B CA 1
ATOM 6538 C C . VAL B 1 374 ? -85.407 34.441 35.019 1.00 78.85 374 VAL B C 1
ATOM 6539 O O . VAL B 1 374 ? -86.542 34.098 34.688 1.00 85.90 374 VAL B O 1
ATOM 6543 N N . GLY B 1 375 ? -85.133 35.652 35.500 1.00 76.54 375 GLY B N 1
ATOM 6544 C CA . GLY B 1 375 ? -86.191 36.634 35.681 1.00 71.12 375 GLY B CA 1
ATOM 6545 C C . GLY B 1 375 ? -86.831 37.089 34.380 1.00 65.77 375 GLY B C 1
ATOM 6546 O O . GLY B 1 375 ? -87.945 36.678 34.038 1.00 63.29 375 GLY B O 1
ATOM 6547 N N . VAL B 1 376 ? -86.118 37.942 33.652 1.00 61.03 376 VAL B N 1
ATOM 6548 C CA . VAL B 1 376 ? -86.603 38.463 32.379 1.00 53.60 376 VAL B CA 1
ATOM 6549 C C . VAL B 1 376 ? -87.130 37.353 31.461 1.00 46.47 376 VAL B C 1
ATOM 6550 O O . VAL B 1 376 ? -88.070 37.558 30.705 1.00 37.53 376 VAL B O 1
ATOM 6554 N N . ASP B 1 377 ? -86.521 36.176 31.546 1.00 48.35 377 ASP B N 1
ATOM 6555 C CA . ASP B 1 377 ? -86.941 35.045 30.732 1.00 50.55 377 ASP B CA 1
ATOM 6556 C C . ASP B 1 377 ? -88.301 34.518 31.170 1.00 48.61 377 ASP B C 1
ATOM 6557 O O . ASP B 1 377 ? -89.203 34.338 30.352 1.00 48.64 377 ASP B O 1
ATOM 6562 N N . ARG B 1 378 ? -88.448 34.250 32.462 1.00 46.80 378 ARG B N 1
ATOM 6563 C CA . ARG B 1 378 ? -89.713 33.734 32.973 1.00 49.64 378 ARG B CA 1
ATOM 6564 C C . ARG B 1 378 ? -90.829 34.716 32.672 1.00 46.14 378 ARG B C 1
ATOM 6565 O O . ARG B 1 378 ? -91.980 34.325 32.488 1.00 39.91 378 ARG B O 1
ATOM 6581 N N . TYR B 1 380 ? -91.069 36.485 29.981 1.00 36.84 380 TYR B N 1
ATOM 6582 C CA . TYR B 1 380 ? -91.447 36.206 28.607 1.00 29.48 380 TYR B CA 1
ATOM 6583 C C . TYR B 1 380 ? -92.326 34.979 28.574 1.00 28.04 380 TYR B C 1
ATOM 6584 O O . TYR B 1 380 ? -93.490 35.059 28.216 1.00 32.69 380 TYR B O 1
ATOM 6593 N N . GLN B 1 381 ? -91.761 33.846 28.968 1.00 29.27 381 GLN B N 1
ATOM 6594 C CA . GLN B 1 381 ? -92.490 32.590 28.976 1.00 39.13 381 GLN B CA 1
ATOM 6595 C C . GLN B 1 381 ? -93.876 32.732 29.603 1.00 39.35 381 GLN B C 1
ATOM 6596 O O . GLN B 1 381 ? -94.825 32.079 29.176 1.00 36.55 381 GLN B O 1
ATOM 6602 N N . ALA B 1 382 ? -93.994 33.590 30.611 1.00 47.10 382 ALA B N 1
ATOM 6603 C CA . ALA B 1 382 ? -95.277 33.801 31.293 1.00 51.40 382 ALA B CA 1
ATOM 6604 C C . ALA B 1 382 ? -96.369 34.244 30.324 1.00 52.17 382 ALA B C 1
ATOM 6605 O O . ALA B 1 382 ? -97.479 33.703 30.328 1.00 52.03 382 ALA B O 1
ATOM 6615 N N . ILE B 1 384 ? -96.053 34.337 26.805 1.00 39.68 384 ILE B N 1
ATOM 6616 C CA . ILE B 1 384 ? -96.064 33.378 25.709 1.00 35.93 384 ILE B CA 1
ATOM 6617 C C . ILE B 1 384 ? -97.013 32.220 25.988 1.00 37.46 384 ILE B C 1
ATOM 6618 O O . ILE B 1 384 ? -97.761 31.813 25.101 1.00 42.09 384 ILE B O 1
ATOM 6623 N N . ALA B 1 385 ? -96.984 31.699 27.215 1.00 29.36 385 ALA B N 1
ATOM 6624 C CA . ALA B 1 385 ? -97.815 30.560 27.600 1.00 27.79 385 ALA B CA 1
ATOM 6625 C C . ALA B 1 385 ? -99.284 30.876 27.779 1.00 34.82 385 ALA B C 1
ATOM 6626 O O . ALA B 1 385 ? -100.125 29.979 27.736 1.00 36.95 385 ALA B O 1
ATOM 6628 N N . LEU B 1 386 ? -99.601 32.146 27.988 1.00 41.49 386 LEU B N 1
ATOM 6629 C CA . LEU B 1 386 ? -100.998 32.535 28.149 1.00 48.67 386 LEU B CA 1
ATOM 6630 C C . LEU B 1 386 ? -101.583 33.081 26.857 1.00 50.88 386 LEU B C 1
ATOM 6631 O O . LEU B 1 386 ? -102.757 33.428 26.812 1.00 55.34 386 LEU B O 1
ATOM 6636 N N . GLY B 1 387 ? -100.767 33.168 25.812 1.00 50.35 387 GLY B N 1
ATOM 6637 C CA . GLY B 1 387 ? -101.271 33.667 24.549 1.00 47.91 387 GLY B CA 1
ATOM 6638 C C . GLY B 1 387 ? -101.009 35.134 24.273 1.00 52.51 387 GLY B C 1
ATOM 6639 O O . GLY B 1 387 ? -101.125 35.572 23.126 1.00 56.57 387 GLY B O 1
ATOM 6640 N N . HIS B 1 388 ? -100.675 35.900 25.310 1.00 49.15 388 HIS B N 1
ATOM 6641 C CA . HIS B 1 388 ? -100.378 37.321 25.146 1.00 50.43 388 HIS B CA 1
ATOM 6642 C C . HIS B 1 388 ? -99.055 37.430 24.413 1.00 51.39 388 HIS B C 1
ATOM 6643 O O . HIS B 1 388 ? -98.328 36.447 24.285 1.00 45.87 388 HIS B O 1
ATOM 6650 N N . ARG B 1 389 ? -98.739 38.625 23.931 1.00 55.93 389 ARG B N 1
ATOM 6651 C CA . ARG B 1 389 ? -97.486 38.835 23.219 1.00 60.08 389 ARG B CA 1
ATOM 6652 C C . ARG B 1 389 ? -96.336 39.122 24.191 1.00 57.76 389 ARG B C 1
ATOM 6653 O O . ARG B 1 389 ? -96.538 39.730 25.244 1.00 50.67 389 ARG B O 1
ATOM 6661 N N . PRO B 1 390 ? -95.109 38.697 23.837 1.00 58.22 390 PRO B N 1
ATOM 6662 C CA . PRO B 1 390 ? -93.912 38.890 24.663 1.00 60.46 390 PRO B CA 1
ATOM 6663 C C . PRO B 1 390 ? -93.671 40.332 25.078 1.00 59.76 390 PRO B C 1
ATOM 6664 O O . PRO B 1 390 ? -93.769 41.249 24.270 1.00 60.16 390 PRO B O 1
ATOM 6668 N N . PRO B 1 391 ? -93.319 40.544 26.353 1.00 61.29 391 PRO B N 1
ATOM 6669 C CA . PRO B 1 391 ? -93.075 41.903 26.839 1.00 60.52 391 PRO B CA 1
ATOM 6670 C C . PRO B 1 391 ? -92.019 42.604 26.007 1.00 56.37 391 PRO B C 1
ATOM 6671 O O . PRO B 1 391 ? -90.896 42.128 25.891 1.00 68.33 391 PRO B O 1
ATOM 6675 N N . THR B 1 392 ? -92.381 43.722 25.401 1.00 51.29 392 THR B N 1
ATOM 6676 C CA . THR B 1 392 ? -91.416 44.437 24.595 1.00 55.28 392 THR B CA 1
ATOM 6677 C C . THR B 1 392 ? -90.708 45.511 25.413 1.00 51.60 392 THR B C 1
ATOM 6678 O O . THR B 1 392 ? -91.342 46.383 26.011 1.00 47.80 392 THR B O 1
ATOM 6682 N N . ILE B 1 393 ? -89.382 45.422 25.457 1.00 52.25 393 ILE B N 1
ATOM 6683 C CA . ILE B 1 393 ? -88.577 46.385 26.198 1.00 53.65 393 ILE B CA 1
ATOM 6684 C C . ILE B 1 393 ? -87.694 47.174 25.240 1.00 53.42 393 ILE B C 1
ATOM 6685 O O . ILE B 1 393 ? -86.926 46.598 24.469 1.00 43.60 393 ILE B O 1
ATOM 6690 N N . GLU B 1 394 ? -87.813 48.497 25.296 1.00 56.85 394 GLU B N 1
ATOM 6691 C CA . GLU B 1 394 ? -87.058 49.375 24.411 1.00 60.42 394 GLU B CA 1
ATOM 6692 C C . GLU B 1 394 ? -86.523 50.596 25.156 1.00 58.01 394 GLU B C 1
ATOM 6693 O O . GLU B 1 394 ? -86.964 50.893 26.267 1.00 62.14 394 GLU B O 1
ATOM 6699 N N . GLU B 1 395 ? -85.570 51.295 24.540 1.00 55.62 395 GLU B N 1
ATOM 6700 C CA . GLU B 1 395 ? -84.970 52.491 25.133 1.00 54.66 395 GLU B CA 1
ATOM 6701 C C . GLU B 1 395 ? -85.471 53.755 24.434 1.00 56.43 395 GLU B C 1
ATOM 6702 O O . GLU B 1 395 ? -85.199 53.968 23.251 1.00 56.38 395 GLU B O 1
ATOM 6708 N N . ILE B 1 396 ? -86.210 54.583 25.170 1.00 57.95 396 ILE B N 1
ATOM 6709 C CA . ILE B 1 396 ? -86.749 55.835 24.636 1.00 61.50 396 ILE B CA 1
ATOM 6710 C C . ILE B 1 396 ? -85.732 56.933 24.891 1.00 61.70 396 ILE B C 1
ATOM 6711 O O . ILE B 1 396 ? -84.822 56.757 25.697 1.00 63.51 396 ILE B O 1
ATOM 6716 N N . ALA B 1 397 ? -85.869 58.059 24.203 1.00 62.97 397 ALA B N 1
ATOM 6717 C CA . ALA B 1 397 ? -84.938 59.156 24.409 1.00 64.72 397 ALA B CA 1
ATOM 6718 C C . ALA B 1 397 ? -85.188 59.765 25.790 1.00 63.09 397 ALA B C 1
ATOM 6719 O O . ALA B 1 397 ? -86.335 59.901 26.228 1.00 56.10 397 ALA B O 1
ATOM 6721 N N . GLY B 1 398 ? -84.105 60.117 26.475 1.00 57.78 398 GLY B N 1
ATOM 6722 C CA . GLY B 1 398 ? -84.228 60.691 27.798 1.00 54.24 398 GLY B CA 1
ATOM 6723 C C . GLY B 1 398 ? -82.891 60.818 28.507 1.00 54.89 398 GLY B C 1
ATOM 6724 O O . GLY B 1 398 ? -82.493 61.933 28.857 1.00 59.56 398 GLY B O 1
ATOM 6725 N N . PRO B 1 399 ? -82.173 59.710 28.754 1.00 51.90 399 PRO B N 1
ATOM 6726 C CA . PRO B 1 399 ? -82.508 58.324 28.424 1.00 45.88 399 PRO B CA 1
ATOM 6727 C C . PRO B 1 399 ? -83.673 57.821 29.262 1.00 45.50 399 PRO B C 1
ATOM 6728 O O . PRO B 1 399 ? -84.013 58.414 30.284 1.00 46.12 399 PRO B O 1
ATOM 6732 N N . PHE B 1 400 ? -84.260 56.714 28.818 1.00 47.22 400 PHE B N 1
ATOM 6733 C CA . PHE B 1 400 ? -85.407 56.083 29.464 1.00 41.91 400 PHE B CA 1
ATOM 6734 C C . PHE B 1 400 ? -85.568 54.682 28.884 1.00 46.47 400 PHE B C 1
ATOM 6735 O O . PHE B 1 400 ? -85.370 54.475 27.686 1.00 52.33 400 PHE B O 1
ATOM 6743 N N . VAL B 1 401 ? -85.926 53.720 29.724 1.00 41.62 401 VAL B N 1
ATOM 6744 C CA . VAL B 1 401 ? -86.132 52.357 29.250 1.00 42.23 401 VAL B CA 1
ATOM 6745 C C . VAL B 1 401 ? -87.464 51.865 29.774 1.00 46.95 401 VAL B C 1
ATOM 6746 O O . VAL B 1 401 ? -87.661 51.777 30.982 1.00 53.35 401 VAL B O 1
ATOM 6750 N N . GLU B 1 402 ? -88.383 51.541 28.873 1.00 48.08 402 GLU B N 1
ATOM 6751 C CA . GLU B 1 402 ? -89.684 51.081 29.319 1.00 53.52 402 GLU B CA 1
ATOM 6752 C C . GLU B 1 402 ? -90.055 49.702 28.812 1.00 54.14 402 GLU B C 1
ATOM 6753 O O . GLU B 1 402 ? -89.777 49.339 27.668 1.00 48.51 402 GLU B O 1
ATOM 6759 N N . THR B 1 403 ? -90.671 48.934 29.702 1.00 50.62 403 THR B N 1
ATOM 6760 C CA . THR B 1 403 ? -91.114 47.592 29.393 1.00 49.23 403 THR B CA 1
ATOM 6761 C C . THR B 1 403 ? -92.628 47.666 29.280 1.00 56.36 403 THR B C 1
ATOM 6762 O O . THR B 1 403 ? -93.284 48.347 30.076 1.00 57.52 403 THR B O 1
ATOM 6766 N N . THR B 1 404 ? -93.184 46.977 28.289 1.00 55.88 404 THR B N 1
ATOM 6767 C CA . THR B 1 404 ? -94.625 46.993 28.067 1.00 51.55 404 THR B CA 1
ATOM 6768 C C . THR B 1 404 ? -95.231 45.599 27.993 1.00 52.75 404 THR B C 1
ATOM 6769 O O . THR B 1 404 ? -94.892 44.793 27.124 1.00 55.63 404 THR B O 1
ATOM 6773 N N . LEU B 1 405 ? -96.129 45.316 28.924 1.00 50.35 405 LEU B N 1
ATOM 6774 C CA . LEU B 1 405 ? -96.786 44.020 28.971 1.00 47.18 405 LEU B CA 1
ATOM 6775 C C . LEU B 1 405 ? -98.236 44.208 28.589 1.00 48.39 405 LEU B C 1
ATOM 6776 O O . LEU B 1 405 ? -98.922 45.063 29.138 1.00 52.87 405 LEU B O 1
ATOM 6781 N N . VAL B 1 406 ? -98.701 43.414 27.638 1.00 51.85 406 VAL B N 1
ATOM 6782 C CA . VAL B 1 406 ? -100.084 43.510 27.207 1.00 54.09 406 VAL B CA 1
ATOM 6783 C C . VAL B 1 406 ? -100.857 42.297 27.692 1.00 55.24 406 VAL B C 1
ATOM 6784 O O . VAL B 1 406 ? -100.674 41.181 27.191 1.00 55.21 406 VAL B O 1
ATOM 6788 N N . GLY B 1 407 ? -101.734 42.524 28.662 1.00 48.11 407 GLY B N 1
ATOM 6789 C CA . GLY B 1 407 ? -102.513 41.437 29.213 1.00 45.50 407 GLY B CA 1
ATOM 6790 C C . GLY B 1 407 ? -103.921 41.305 28.675 1.00 46.36 407 GLY B C 1
ATOM 6791 O O . GLY B 1 407 ? -104.218 41.697 27.545 1.00 40.29 407 GLY B O 1
ATOM 6792 N N . GLY B 1 408 ? -104.790 40.735 29.502 1.00 53.59 408 GLY B N 1
ATOM 6793 C CA . GLY B 1 408 ? -106.175 40.538 29.121 1.00 59.39 408 GLY B CA 1
ATOM 6794 C C . GLY B 1 408 ? -106.589 39.082 29.209 1.00 61.69 408 GLY B C 1
ATOM 6795 O O . GLY B 1 408 ? -105.861 38.252 29.759 1.00 60.25 408 GLY B O 1
ATOM 6796 N N . ARG B 1 409 ? -107.762 38.764 28.674 1.00 65.53 409 ARG B N 1
ATOM 6797 C CA . ARG B 1 409 ? -108.230 37.388 28.706 1.00 64.56 409 ARG B CA 1
ATOM 6798 C C . ARG B 1 409 ? -107.232 36.494 27.993 1.00 60.12 409 ARG B C 1
ATOM 6799 O O . ARG B 1 409 ? -106.666 36.866 26.961 1.00 59.37 409 ARG B O 1
ATOM 6807 N N . PRO B 1 410 ? -106.985 35.307 28.554 1.00 54.32 410 PRO B N 1
ATOM 6808 C CA . PRO B 1 410 ? -106.055 34.332 27.992 1.00 52.78 410 PRO B CA 1
ATOM 6809 C C . PRO B 1 410 ? -106.720 33.600 26.835 1.00 54.20 410 PRO B C 1
ATOM 6810 O O . PRO B 1 410 ? -107.919 33.316 26.878 1.00 61.74 410 PRO B O 1
ATOM 6814 N N . VAL B 1 411 ? -105.945 33.298 25.800 1.00 48.41 411 VAL B N 1
ATOM 6815 C CA . VAL B 1 411 ? -106.480 32.596 24.643 1.00 48.92 411 VAL B CA 1
ATOM 6816 C C . VAL B 1 411 ? -106.523 31.082 24.905 1.00 46.08 411 VAL B C 1
ATOM 6817 O O . VAL B 1 411 ? -105.504 30.399 24.847 1.00 40.83 411 VAL B O 1
ATOM 6821 N N . LEU B 1 412 ? -107.723 30.580 25.197 1.00 47.59 412 LEU B N 1
ATOM 6822 C CA . LEU B 1 412 ? -107.954 29.166 25.505 1.00 50.83 412 LEU B CA 1
ATOM 6823 C C . LEU B 1 412 ? -107.163 28.135 24.697 1.00 50.05 412 LEU B C 1
ATOM 6824 O O . LEU B 1 412 ? -106.417 27.334 25.267 1.00 53.82 412 LEU B O 1
ATOM 6829 N N . PRO B 1 413 ? -107.319 28.128 23.366 1.00 46.89 413 PRO B N 1
ATOM 6830 C CA . PRO B 1 413 ? -106.583 27.155 22.555 1.00 46.37 413 PRO B CA 1
ATOM 6831 C C . PRO B 1 413 ? -105.073 27.123 22.823 1.00 41.89 413 PRO B C 1
ATOM 6832 O O . PRO B 1 413 ? -104.451 26.069 22.709 1.00 42.86 413 PRO B O 1
ATOM 6836 N N . VAL B 1 414 ? -104.488 28.262 23.188 1.00 34.08 414 VAL B N 1
ATOM 6837 C CA . VAL B 1 414 ? -103.056 28.302 23.478 1.00 33.32 414 VAL B CA 1
ATOM 6838 C C . VAL B 1 414 ? -102.782 27.580 24.796 1.00 41.48 414 VAL B C 1
ATOM 6839 O O . VAL B 1 414 ? -101.769 26.893 24.931 1.00 41.93 414 VAL B O 1
ATOM 6843 N N . LEU B 1 415 ? -103.686 27.721 25.766 1.00 44.26 415 LEU B N 1
ATOM 6844 C CA . LEU B 1 415 ? -103.511 27.064 27.070 1.00 46.34 415 LEU B CA 1
ATOM 6845 C C . LEU B 1 415 ? -103.651 25.545 26.981 1.00 45.59 415 LEU B C 1
ATOM 6846 O O . LEU B 1 415 ? -102.921 24.810 27.652 1.00 45.85 415 LEU B O 1
ATOM 6851 N N . GLU B 1 416 ? -104.590 25.078 26.159 1.00 44.03 416 GLU B N 1
ATOM 6852 C CA . GLU B 1 416 ? -104.782 23.647 26.008 1.00 48.98 416 GLU B CA 1
ATOM 6853 C C . GLU B 1 416 ? -103.613 23.077 25.222 1.00 49.04 416 GLU B C 1
ATOM 6854 O O . GLU B 1 416 ? -103.272 21.900 25.359 1.00 49.37 416 GLU B O 1
ATOM 6860 N N . LEU B 1 417 ? -102.993 23.914 24.396 1.00 45.10 417 LEU B N 1
ATOM 6861 C CA . LEU B 1 417 ? -101.844 23.469 23.615 1.00 41.51 417 LEU B CA 1
ATOM 6862 C C . LEU B 1 417 ? -100.720 23.184 24.604 1.00 41.86 417 LEU B C 1
ATOM 6863 O O . LEU B 1 417 ? -99.993 22.202 24.470 1.00 41.55 417 LEU B O 1
ATOM 6868 N N . VAL B 1 418 ? -100.606 24.044 25.611 1.00 40.85 418 VAL B N 1
ATOM 6869 C CA . VAL B 1 418 ? -99.590 23.892 26.638 1.00 38.26 418 VAL B CA 1
ATOM 6870 C C . VAL B 1 418 ? -99.962 22.730 27.556 1.00 42.49 418 VAL B C 1
ATOM 6871 O O . VAL B 1 418 ? -99.099 21.954 27.954 1.00 47.72 418 VAL B O 1
ATOM 6875 N N . SER B 1 419 ? -101.243 22.605 27.892 1.00 37.79 419 SER B N 1
ATOM 6876 C CA . SER B 1 419 ? -101.687 21.517 28.763 1.00 42.67 419 SER B CA 1
ATOM 6877 C C . SER B 1 419 ? -101.420 20.120 28.186 1.00 41.22 419 SER B C 1
ATOM 6878 O O . SER B 1 419 ? -101.512 19.131 28.901 1.00 43.11 419 SER B O 1
ATOM 6881 N N . SER B 1 420 ? -101.091 20.040 26.902 1.00 37.59 420 SER B N 1
ATOM 6882 C CA . SER B 1 420 ? -100.840 18.753 26.272 1.00 37.12 420 SER B CA 1
ATOM 6883 C C . SER B 1 420 ? -99.357 18.429 26.161 1.00 41.87 420 SER B C 1
ATOM 6884 O O . SER B 1 420 ? -98.980 17.304 25.826 1.00 38.78 420 SER B O 1
ATOM 6887 N N . ILE B 1 421 ? -98.525 19.433 26.427 1.00 45.18 421 ILE B N 1
ATOM 6888 C CA . ILE B 1 421 ? -97.073 19.304 26.363 1.00 35.28 421 ILE B CA 1
ATOM 6889 C C . ILE B 1 421 ? -96.611 18.124 27.201 1.00 33.11 421 ILE B C 1
ATOM 6890 O O . ILE B 1 421 ? -97.031 17.957 28.352 1.00 31.80 421 ILE B O 1
ATOM 6895 N N . VAL B 1 422 ? -95.733 17.317 26.620 1.00 26.52 422 VAL B N 1
ATOM 6896 C CA . VAL B 1 422 ? -95.195 16.152 27.304 1.00 24.52 422 VAL B CA 1
ATOM 6897 C C . VAL B 1 422 ? -93.729 15.989 26.963 1.00 24.63 422 VAL B C 1
ATOM 6898 O O . VAL B 1 422 ? -93.350 15.999 25.800 1.00 27.80 422 VAL B O 1
ATOM 6902 N N . PRO B 1 423 ? -92.880 15.795 27.977 1.00 30.54 423 PRO B N 1
ATOM 6903 C CA . PRO B 1 423 ? -93.161 15.714 29.413 1.00 34.08 423 PRO B CA 1
ATOM 6904 C C . PRO B 1 423 ? -93.780 16.960 30.032 1.00 33.94 423 PRO B C 1
ATOM 6905 O O . PRO B 1 423 ? -93.519 18.084 29.605 1.00 33.49 423 PRO B O 1
ATOM 6909 N N . GLU B 1 424 ? -94.591 16.737 31.057 1.00 34.80 424 GLU B N 1
ATOM 6910 C CA . GLU B 1 424 ? -95.269 17.810 31.754 1.00 38.77 424 GLU B CA 1
ATOM 6911 C C . GLU B 1 424 ? -94.319 18.911 32.206 1.00 38.75 424 GLU B C 1
ATOM 6912 O O . GLU B 1 424 ? -94.681 20.088 32.210 1.00 42.13 424 GLU B O 1
ATOM 6918 N N . ALA B 1 425 ? -93.100 18.545 32.584 1.00 40.80 425 ALA B N 1
ATOM 6919 C CA . ALA B 1 425 ? -92.147 19.548 33.061 1.00 39.98 425 ALA B CA 1
ATOM 6920 C C . ALA B 1 425 ? -91.670 20.499 31.969 1.00 40.52 425 ALA B C 1
ATOM 6921 O O . ALA B 1 425 ? -90.960 21.463 32.260 1.00 40.38 425 ALA B O 1
ATOM 6923 N N . ARG B 1 426 ? -92.056 20.234 30.722 1.00 38.24 426 ARG B N 1
ATOM 6924 C CA . ARG B 1 426 ? -91.649 21.094 29.617 1.00 34.76 426 ARG B CA 1
ATOM 6925 C C . ARG B 1 426 ? -92.617 22.236 29.360 1.00 34.71 426 ARG B C 1
ATOM 6926 O O . ARG B 1 426 ? -92.313 23.153 28.599 1.00 34.74 426 ARG B O 1
ATOM 6934 N N . GLN B 1 427 ? -93.777 22.192 30.000 1.00 32.94 427 GLN B N 1
ATOM 6935 C CA . GLN B 1 427 ? -94.755 23.243 29.813 1.00 35.77 427 GLN B CA 1
ATOM 6936 C C . GLN B 1 427 ? -94.168 24.622 30.088 1.00 39.94 427 GLN B C 1
ATOM 6937 O O . GLN B 1 427 ? -94.042 25.450 29.179 1.00 38.83 427 GLN B O 1
ATOM 6943 N N . ASP B 1 428 ? -93.771 24.865 31.329 1.00 41.97 428 ASP B N 1
ATOM 6944 C CA . ASP B 1 428 ? -93.203 26.163 31.698 1.00 53.13 428 ASP B CA 1
ATOM 6945 C C . ASP B 1 428 ? -91.721 26.318 31.346 1.00 51.21 428 ASP B C 1
ATOM 6946 O O . ASP B 1 428 ? -90.988 27.042 32.017 1.00 50.13 428 ASP B O 1
ATOM 6951 N N . ASP B 1 429 ? -91.291 25.646 30.284 1.00 49.04 429 ASP B N 1
ATOM 6952 C CA . ASP B 1 429 ? -89.902 25.712 29.844 1.00 45.02 429 ASP B CA 1
ATOM 6953 C C . ASP B 1 429 ? -89.659 26.844 28.842 1.00 44.41 429 ASP B C 1
ATOM 6954 O O . ASP B 1 429 ? -90.131 26.796 27.704 1.00 45.18 429 ASP B O 1
ATOM 6959 N N . TYR B 1 430 ? -88.897 27.847 29.271 1.00 36.81 430 TYR B N 1
ATOM 6960 C CA . TYR B 1 430 ? -88.576 29.002 28.437 1.00 31.73 430 TYR B CA 1
ATOM 6961 C C . TYR B 1 430 ? -88.190 28.683 26.999 1.00 29.94 430 TYR B C 1
ATOM 6962 O O . TYR B 1 430 ? -88.617 29.381 26.086 1.00 21.62 430 TYR B O 1
ATOM 6971 N N . ARG B 1 431 ? -87.378 27.649 26.796 1.00 24.32 431 ARG B N 1
ATOM 6972 C CA . ARG B 1 431 ? -86.961 27.299 25.446 1.00 26.63 431 ARG B CA 1
ATOM 6973 C C . ARG B 1 431 ? -88.138 26.978 24.536 1.00 29.97 431 ARG B C 1
ATOM 6974 O O . ARG B 1 431 ? -88.356 27.651 23.530 1.00 29.26 431 ARG B O 1
ATOM 6982 N N . ILE B 1 432 ? -88.906 25.950 24.874 1.00 29.04 432 ILE B N 1
ATOM 6983 C CA . ILE B 1 432 ? -90.022 25.594 24.012 1.00 30.62 432 ILE B CA 1
ATOM 6984 C C . ILE B 1 432 ? -90.943 26.797 23.807 1.00 30.34 432 ILE B C 1
ATOM 6985 O O . ILE B 1 432 ? -91.575 26.932 22.760 1.00 31.60 432 ILE B O 1
ATOM 6990 N N . ALA B 1 433 ? -91.012 27.679 24.799 1.00 31.28 433 ALA B N 1
ATOM 6991 C CA . ALA B 1 433 ? -91.863 28.864 24.690 1.00 32.89 433 ALA B CA 1
ATOM 6992 C C . ALA B 1 433 ? -91.386 29.705 23.514 1.00 31.88 433 ALA B C 1
ATOM 6993 O O . ALA B 1 433 ? -92.179 30.082 22.656 1.00 26.68 433 ALA B O 1
ATOM 6995 N N . ILE B 1 434 ? -90.086 29.993 23.481 1.00 28.21 434 ILE B N 1
ATOM 6996 C CA . ILE B 1 434 ? -89.524 30.778 22.394 1.00 26.72 434 ILE B CA 1
ATOM 6997 C C . ILE B 1 434 ? -89.721 30.038 21.076 1.00 28.18 434 ILE B C 1
ATOM 6998 O O . ILE B 1 434 ? -90.104 30.635 20.074 1.00 34.40 434 ILE B O 1
ATOM 7003 N N . VAL B 1 435 ? -89.446 28.740 21.071 1.00 23.91 435 VAL B N 1
ATOM 7004 C CA . VAL B 1 435 ? -89.633 27.969 19.854 1.00 26.66 435 VAL B CA 1
ATOM 7005 C C . VAL B 1 435 ? -91.089 28.060 19.424 1.00 34.79 435 VAL B C 1
ATOM 7006 O O . VAL B 1 435 ? -91.379 28.463 18.306 1.00 42.30 435 VAL B O 1
ATOM 7010 N N . LEU B 1 436 ? -92.011 27.692 20.303 1.00 36.37 436 LEU B N 1
ATOM 7011 C CA . LEU B 1 436 ? -93.415 27.751 19.936 1.00 40.77 436 LEU B CA 1
ATOM 7012 C C . LEU B 1 436 ? -93.849 29.118 19.452 1.00 40.89 436 LEU B C 1
ATOM 7013 O O . LEU B 1 436 ? -94.468 29.231 18.402 1.00 45.82 436 LEU B O 1
ATOM 7018 N N . TYR B 1 437 ? -93.526 30.159 20.209 1.00 40.77 437 TYR B N 1
ATOM 7019 C CA . TYR B 1 437 ? -93.936 31.497 19.812 1.00 41.86 437 TYR B CA 1
ATOM 7020 C C . TYR B 1 437 ? -93.407 31.877 18.451 1.00 40.15 437 TYR B C 1
ATOM 7021 O O . TYR B 1 437 ? -94.041 32.642 17.724 1.00 41.72 437 TYR B O 1
ATOM 7030 N N . LEU B 1 438 ? -92.233 31.368 18.110 1.00 37.04 438 LEU B N 1
ATOM 7031 C CA . LEU B 1 438 ? -91.678 31.663 16.800 1.00 35.89 438 LEU B CA 1
ATOM 7032 C C . LEU B 1 438 ? -92.600 31.020 15.760 1.00 35.70 438 LEU B C 1
ATOM 7033 O O . LEU B 1 438 ? -92.958 31.660 14.779 1.00 44.05 438 LEU B O 1
ATOM 7038 N N . LEU B 1 439 ? -93.007 29.772 15.990 1.00 32.01 439 LEU B N 1
ATOM 7039 C CA . LEU B 1 439 ? -93.906 29.085 15.067 1.00 34.49 439 LEU B CA 1
ATOM 7040 C C . LEU B 1 439 ? -95.323 29.650 15.081 1.00 40.37 439 LEU B C 1
ATOM 7041 O O . LEU B 1 439 ? -96.239 29.090 14.475 1.00 39.83 439 LEU B O 1
ATOM 7046 N N . PHE B 1 440 ? -95.501 30.752 15.795 1.00 39.26 440 PHE B N 1
ATOM 7047 C CA . PHE B 1 440 ? -96.789 31.412 15.855 1.00 41.00 440 PHE B CA 1
ATOM 7048 C C . PHE B 1 440 ? -96.703 32.591 14.895 1.00 43.69 440 PHE B C 1
ATOM 7049 O O . PHE B 1 440 ? -97.710 33.038 14.355 1.00 52.73 440 PHE B O 1
ATOM 7057 N N . GLN B 1 441 ? -95.486 33.080 14.684 1.00 39.65 441 GLN B N 1
ATOM 7058 C CA . GLN B 1 441 ? -95.253 34.206 13.794 1.00 40.78 441 GLN B CA 1
ATOM 7059 C C . GLN B 1 441 ? -94.786 33.748 12.425 1.00 43.44 441 GLN B C 1
ATOM 7060 O O . GLN B 1 441 ? -95.299 34.197 11.407 1.00 51.07 441 GLN B O 1
ATOM 7066 N N . ARG B 1 442 ? -93.802 32.858 12.407 1.00 39.55 442 ARG B N 1
ATOM 7067 C CA . ARG B 1 442 ? -93.252 32.344 11.156 1.00 35.09 442 ARG B CA 1
ATOM 7068 C C . ARG B 1 442 ? -93.780 30.957 10.818 1.00 38.36 442 ARG B C 1
ATOM 7069 O O . ARG B 1 442 ? -94.139 30.177 11.704 1.00 34.09 442 ARG B O 1
ATOM 7077 N N . PRO B 1 443 ? -93.823 30.629 9.520 1.00 37.17 443 PRO B N 1
ATOM 7078 C CA . PRO B 1 443 ? -94.304 29.332 9.047 1.00 35.17 443 PRO B CA 1
ATOM 7079 C C . PRO B 1 443 ? -93.250 28.244 9.272 1.00 36.71 443 PRO B C 1
ATOM 7080 O O . PRO B 1 443 ? -93.572 27.062 9.432 1.00 41.99 443 PRO B O 1
ATOM 7084 N N . PHE B 1 444 ? -91.984 28.648 9.277 1.00 30.26 444 PHE B N 1
ATOM 7085 C CA . PHE B 1 444 ? -90.893 27.704 9.494 1.00 33.09 444 PHE B CA 1
ATOM 7086 C C . PHE B 1 444 ? -89.823 28.325 10.384 1.00 35.97 444 PHE B C 1
ATOM 7087 O O . PHE B 1 444 ? -89.618 29.544 10.387 1.00 30.20 444 PHE B O 1
ATOM 7095 N N . ILE B 1 445 ? -89.136 27.475 11.134 1.00 33.06 445 ILE B N 1
ATOM 7096 C CA . ILE B 1 445 ? -88.100 27.948 12.029 1.00 37.63 445 ILE B CA 1
ATOM 7097 C C . ILE B 1 445 ? -86.785 27.245 11.745 1.00 41.53 445 ILE B C 1
ATOM 7098 O O . ILE B 1 445 ? -86.744 26.046 11.457 1.00 41.07 445 ILE B O 1
ATOM 7103 N N . THR B 1 446 ? -85.705 28.011 11.805 1.00 43.93 446 THR B N 1
ATOM 7104 C CA . THR B 1 446 ? -84.387 27.466 11.548 1.00 44.04 446 THR B CA 1
ATOM 7105 C C . THR B 1 446 ? -83.497 27.798 12.731 1.00 45.92 446 THR B C 1
ATOM 7106 O O . THR B 1 446 ? -83.763 28.741 13.483 1.00 38.25 446 THR B O 1
ATOM 7110 N N . ILE B 1 447 ? -82.449 27.002 12.890 1.00 44.83 447 ILE B N 1
ATOM 7111 C CA . ILE B 1 447 ? -81.504 27.166 13.978 1.00 50.28 447 ILE B CA 1
ATOM 7112 C C . ILE B 1 447 ? -81.057 28.614 14.186 1.00 50.78 447 ILE B C 1
ATOM 7113 O O . ILE B 1 447 ? -80.897 29.063 15.320 1.00 48.65 447 ILE B O 1
ATOM 7118 N N . ASP B 1 448 ? -80.866 29.349 13.097 1.00 55.23 448 ASP B N 1
ATOM 7119 C CA . ASP B 1 448 ? -80.448 30.740 13.207 1.00 52.50 448 ASP B CA 1
ATOM 7120 C C . ASP B 1 448 ? -81.595 31.567 13.760 1.00 50.80 448 ASP B C 1
ATOM 7121 O O . ASP B 1 448 ? -81.401 32.395 14.651 1.00 48.01 448 ASP B O 1
ATOM 7126 N N . VAL B 1 449 ? -82.793 31.336 13.232 1.00 47.28 449 VAL B N 1
ATOM 7127 C CA . VAL B 1 449 ? -83.963 32.079 13.674 1.00 47.24 449 VAL B CA 1
ATOM 7128 C C . VAL B 1 449 ? -84.168 31.907 15.170 1.00 41.72 449 VAL B C 1
ATOM 7129 O O . VAL B 1 449 ? -84.392 32.874 15.897 1.00 33.42 449 VAL B O 1
ATOM 7133 N N . VAL B 1 450 ? -84.086 30.660 15.618 1.00 38.84 450 VAL B N 1
ATOM 7134 C CA . VAL B 1 450 ? -84.241 30.325 17.026 1.00 34.49 450 VAL B CA 1
ATOM 7135 C C . VAL B 1 450 ? -83.221 31.127 17.838 1.00 36.68 450 VAL B C 1
ATOM 7136 O O . VAL B 1 450 ? -83.555 31.759 18.846 1.00 29.60 450 VAL B O 1
ATOM 7140 N N . ALA B 1 451 ? -81.974 31.094 17.378 1.00 31.02 451 ALA B N 1
ATOM 7141 C CA . ALA B 1 451 ? -80.885 31.810 18.025 1.00 31.08 451 ALA B CA 1
ATOM 7142 C C . ALA B 1 451 ? -81.202 33.297 18.186 1.00 30.95 451 ALA B C 1
ATOM 7143 O O . ALA B 1 451 ? -80.898 33.896 19.218 1.00 25.25 451 ALA B O 1
ATOM 7145 N N . ARG B 1 452 ? -81.810 33.890 17.164 1.00 37.32 452 ARG B N 1
ATOM 7146 C CA . ARG B 1 452 ? -82.150 35.303 17.202 1.00 47.41 452 ARG B CA 1
ATOM 7147 C C . ARG B 1 452 ? -83.283 35.559 18.185 1.00 52.69 452 ARG B C 1
ATOM 7148 O O . ARG B 1 452 ? -83.390 36.649 18.754 1.00 55.39 452 ARG B O 1
ATOM 7156 N N . GLY B 1 453 ? -84.130 34.550 18.374 1.00 53.17 453 GLY B N 1
ATOM 7157 C CA . GLY B 1 453 ? -85.251 34.668 19.291 1.00 49.97 453 GLY B CA 1
ATOM 7158 C C . GLY B 1 453 ? -84.761 34.624 20.722 1.00 54.06 453 GLY B C 1
ATOM 7159 O O . GLY B 1 453 ? -85.254 35.361 21.579 1.00 58.54 453 GLY B O 1
ATOM 7160 N N . LEU B 1 454 ? -83.787 33.748 20.965 1.00 47.90 454 LEU B N 1
ATOM 7161 C CA . LEU B 1 454 ? -83.176 33.572 22.278 1.00 38.47 454 LEU B CA 1
ATOM 7162 C C . LEU B 1 454 ? -82.134 34.645 22.470 1.00 40.28 454 LEU B C 1
ATOM 7163 O O . LEU B 1 454 ? -81.643 34.861 23.574 1.00 47.96 454 LEU B O 1
ATOM 7168 N N . GLN B 1 455 ? -81.793 35.303 21.370 1.00 43.12 455 GLN B N 1
ATOM 7169 C CA . GLN B 1 455 ? -80.778 36.338 21.373 1.00 42.03 455 GLN B CA 1
ATOM 7170 C C . GLN B 1 455 ? -79.475 35.734 21.873 1.00 48.53 455 GLN B C 1
ATOM 7171 O O . GLN B 1 455 ? -78.595 36.447 22.345 1.00 52.13 455 GLN B O 1
ATOM 7177 N N . SER B 1 456 ? -79.360 34.414 21.766 1.00 53.13 456 SER B N 1
ATOM 7178 C CA . SER B 1 456 ? -78.151 33.729 22.186 1.00 55.54 456 SER B CA 1
ATOM 7179 C C . SER B 1 456 ? -77.367 33.241 20.975 1.00 55.83 456 SER B C 1
ATOM 7180 O O . SER B 1 456 ? -77.655 33.617 19.837 1.00 47.25 456 SER B O 1
ATOM 7183 N N . GLY B 1 457 ? -76.377 32.394 21.230 1.00 56.49 457 GLY B N 1
ATOM 7184 C CA . GLY B 1 457 ? -75.554 31.874 20.156 1.00 53.30 457 GLY B CA 1
ATOM 7185 C C . GLY B 1 457 ? -76.163 30.678 19.463 1.00 50.10 457 GLY B C 1
ATOM 7186 O O . GLY B 1 457 ? -77.310 30.311 19.719 1.00 47.20 457 GLY B O 1
ATOM 7187 N N . LYS B 1 458 ? -75.388 30.065 18.577 1.00 49.43 458 LYS B N 1
ATOM 7188 C CA . LYS B 1 458 ? -75.870 28.911 17.843 1.00 54.13 458 LYS B CA 1
ATOM 7189 C C . LYS B 1 458 ? -76.062 27.715 18.767 1.00 56.11 458 LYS B C 1
ATOM 7190 O O . LYS B 1 458 ? -76.929 26.869 18.523 1.00 53.97 458 LYS B O 1
ATOM 7196 N N . GLU B 1 459 ? -75.270 27.644 19.835 1.00 55.38 459 GLU B N 1
ATOM 7197 C CA . GLU B 1 459 ? -75.390 26.533 20.780 1.00 52.09 459 GLU B CA 1
ATOM 7198 C C . GLU B 1 459 ? -76.740 26.517 21.488 1.00 44.24 459 GLU B C 1
ATOM 7199 O O . GLU B 1 459 ? -77.483 25.538 21.414 1.00 34.45 459 GLU B O 1
ATOM 7205 N N . ALA B 1 460 ? -77.046 27.609 22.176 1.00 40.33 460 ALA B N 1
ATOM 7206 C CA . ALA B 1 460 ? -78.302 27.726 22.892 1.00 40.82 460 ALA B CA 1
ATOM 7207 C C . ALA B 1 460 ? -79.463 27.367 21.977 1.00 43.60 460 ALA B C 1
ATOM 7208 O O . ALA B 1 460 ? -80.397 26.674 22.389 1.00 44.61 460 ALA B O 1
ATOM 7210 N N . ALA B 1 461 ? -79.402 27.841 20.736 1.00 41.65 461 ALA B N 1
ATOM 7211 C CA . ALA B 1 461 ? -80.460 27.580 19.764 1.00 40.62 461 ALA B CA 1
ATOM 7212 C C . ALA B 1 461 ? -80.617 26.088 19.502 1.00 39.96 461 ALA B C 1
ATOM 7213 O O . ALA B 1 461 ? -81.708 25.528 19.644 1.00 30.73 461 ALA B O 1
ATOM 7215 N N . ARG B 1 462 ? -79.513 25.457 19.119 1.00 39.02 462 ARG B N 1
ATOM 7216 C CA . ARG B 1 462 ? -79.490 24.030 18.826 1.00 40.23 462 ARG B CA 1
ATOM 7217 C C . ARG B 1 462 ? -80.085 23.260 20.004 1.00 42.32 462 ARG B C 1
ATOM 7218 O O . ARG B 1 462 ? -80.895 22.351 19.829 1.00 40.67 462 ARG B O 1
ATOM 7226 N N . ASN B 1 463 ? -79.674 23.647 21.206 1.00 43.99 463 ASN B N 1
ATOM 7227 C CA . ASN B 1 463 ? -80.153 23.027 22.429 1.00 40.11 463 ASN B CA 1
ATOM 7228 C C . ASN B 1 463 ? -81.667 23.187 22.505 1.00 41.58 463 ASN B C 1
ATOM 7229 O O . ASN B 1 463 ? -82.398 22.209 22.665 1.00 39.29 463 ASN B O 1
ATOM 7234 N N . ALA B 1 464 ? -82.135 24.424 22.381 1.00 39.35 464 ALA B N 1
ATOM 7235 C CA . ALA B 1 464 ? -83.563 24.693 22.420 1.00 37.94 464 ALA B CA 1
ATOM 7236 C C . ALA B 1 464 ? -84.268 23.767 21.431 1.00 39.56 464 ALA B C 1
ATOM 7237 O O . ALA B 1 464 ? -85.154 23.001 21.808 1.00 36.25 464 ALA B O 1
ATOM 7239 N N . LEU B 1 465 ? -83.856 23.824 20.167 1.00 38.85 465 LEU B N 1
ATOM 7240 C CA . LEU B 1 465 ? -84.461 22.983 19.131 1.00 38.49 465 LEU B CA 1
ATOM 7241 C C . LEU B 1 465 ? -84.517 21.504 19.507 1.00 35.27 465 LEU B C 1
ATOM 7242 O O . LEU B 1 465 ? -85.544 20.850 19.327 1.00 27.16 465 LEU B O 1
ATOM 7247 N N . GLU B 1 466 ? -83.406 20.979 20.015 1.00 36.21 466 GLU B N 1
ATOM 7248 C CA . GLU B 1 466 ? -83.352 19.581 20.422 1.00 43.22 466 GLU B CA 1
ATOM 7249 C C . GLU B 1 466 ? -84.451 19.286 21.434 1.00 41.58 466 GLU B C 1
ATOM 7250 O O . GLU B 1 466 ? -85.163 18.281 21.336 1.00 38.34 466 GLU B O 1
ATOM 7256 N N . ALA B 1 467 ? -84.577 20.170 22.415 1.00 34.34 467 ALA B N 1
ATOM 7257 C CA . ALA B 1 467 ? -85.585 20.018 23.449 1.00 35.02 467 ALA B CA 1
ATOM 7258 C C . ALA B 1 467 ? -86.968 20.086 22.828 1.00 35.14 467 ALA B C 1
ATOM 7259 O O . ALA B 1 467 ? -87.875 19.338 23.202 1.00 28.89 467 ALA B O 1
ATOM 7261 N N . ALA B 1 468 ? -87.111 21.001 21.873 1.00 34.71 468 ALA B N 1
ATOM 7262 C CA . ALA B 1 468 ? -88.361 21.210 21.162 1.00 28.44 468 ALA B CA 1
ATOM 7263 C C . ALA B 1 468 ? -88.746 19.946 20.415 1.00 26.77 468 ALA B C 1
ATOM 7264 O O . ALA B 1 468 ? -89.862 19.449 20.552 1.00 25.38 468 ALA B O 1
ATOM 7266 N N . ARG B 1 469 ? -87.818 19.417 19.629 1.00 25.68 469 ARG B N 1
ATOM 7267 C CA . ARG B 1 469 ? -88.111 18.213 18.874 1.00 34.25 469 ARG B CA 1
ATOM 7268 C C . ARG B 1 469 ? -88.518 17.075 19.785 1.00 30.32 469 ARG B C 1
ATOM 7269 O O . ARG B 1 469 ? -89.356 16.246 19.429 1.00 21.20 469 ARG B O 1
ATOM 7277 N N . GLN B 1 470 ? -87.919 17.051 20.969 1.00 33.21 470 GLN B N 1
ATOM 7278 C CA . GLN B 1 470 ? -88.190 16.004 21.940 1.00 34.32 470 GLN B CA 1
ATOM 7279 C C . GLN B 1 470 ? -89.474 16.200 22.731 1.00 35.50 470 GLN B C 1
ATOM 7280 O O . GLN B 1 470 ? -89.925 15.291 23.425 1.00 36.35 470 GLN B O 1
ATOM 7286 N N . THR B 1 471 ? -90.073 17.379 22.619 1.00 34.79 471 THR B N 1
ATOM 7287 C CA . THR B 1 471 ? -91.317 17.647 23.323 1.00 34.10 471 THR B CA 1
ATOM 7288 C C . THR B 1 471 ? -92.468 17.145 22.462 1.00 34.63 471 THR B C 1
ATOM 7289 O O . THR B 1 471 ? -92.457 17.298 21.239 1.00 36.21 471 THR B O 1
ATOM 7293 N N . THR B 1 472 ? -93.463 16.553 23.107 1.00 34.06 472 THR B N 1
ATOM 7294 C CA . THR B 1 472 ? -94.601 16.003 22.395 1.00 31.03 472 THR B CA 1
ATOM 7295 C C . THR B 1 472 ? -95.962 16.546 22.828 1.00 36.52 472 THR B C 1
ATOM 7296 O O . THR B 1 472 ? -96.166 16.919 23.987 1.00 34.74 472 THR B O 1
ATOM 7300 N N . VAL B 1 473 ? -96.889 16.580 21.875 1.00 41.83 473 VAL B N 1
ATOM 7301 C CA . VAL B 1 473 ? -98.259 17.033 22.105 1.00 39.74 473 VAL B CA 1
ATOM 7302 C C . VAL B 1 473 ? -99.176 16.175 21.244 1.00 44.24 473 VAL B C 1
ATOM 7303 O O . VAL B 1 473 ? -98.881 15.907 20.076 1.00 42.92 473 VAL B O 1
ATOM 7307 N N . ALA B 1 474 ? -100.290 15.755 21.837 1.00 49.94 474 ALA B N 1
ATOM 7308 C CA . ALA B 1 474 ? -101.277 14.899 21.177 1.00 50.85 474 ALA B CA 1
ATOM 7309 C C . ALA B 1 474 ? -100.650 13.609 20.643 1.00 47.22 474 ALA B C 1
ATOM 7310 O O . ALA B 1 474 ? -101.237 12.935 19.800 1.00 50.03 474 ALA B O 1
ATOM 7312 N N . GLY B 1 475 ? -99.462 13.275 21.131 1.00 36.95 475 GLY B N 1
ATOM 7313 C CA . GLY B 1 475 ? -98.819 12.057 20.690 1.00 38.28 475 GLY B CA 1
ATOM 7314 C C . GLY B 1 475 ? -97.824 12.244 19.571 1.00 40.79 475 GLY B C 1
ATOM 7315 O O . GLY B 1 475 ? -97.320 11.273 19.002 1.00 38.37 475 GLY B O 1
ATOM 7316 N N . ALA B 1 476 ? -97.538 13.496 19.240 1.00 42.22 476 ALA B N 1
ATOM 7317 C CA . ALA B 1 476 ? -96.580 13.774 18.181 1.00 40.49 476 ALA B CA 1
ATOM 7318 C C . ALA B 1 476 ? -95.681 14.934 18.565 1.00 40.54 476 ALA B C 1
ATOM 7319 O O . ALA B 1 476 ? -96.095 15.858 19.272 1.00 37.39 476 ALA B O 1
ATOM 7321 N N . PRO B 1 477 ? -94.431 14.902 18.090 1.00 41.89 477 PRO B N 1
ATOM 7322 C CA . PRO B 1 477 ? -93.477 15.966 18.404 1.00 42.54 477 PRO B CA 1
ATOM 7323 C C . PRO B 1 477 ? -93.996 17.372 18.097 1.00 39.82 477 PRO B C 1
ATOM 7324 O O . PRO B 1 477 ? -94.777 17.578 17.165 1.00 38.25 477 PRO B O 1
ATOM 7328 N N . LEU B 1 478 ? -93.573 18.331 18.914 1.00 40.78 478 LEU B N 1
ATOM 7329 C CA . LEU B 1 478 ? -93.978 19.720 18.748 1.00 38.61 478 LEU B CA 1
ATOM 7330 C C . LEU B 1 478 ? -93.697 20.197 17.336 1.00 36.06 478 LEU B C 1
ATOM 7331 O O . LEU B 1 478 ? -94.572 20.723 16.661 1.00 40.62 478 LEU B O 1
ATOM 7336 N N . ILE B 1 479 ? -92.464 20.010 16.898 1.00 30.53 479 ILE B N 1
ATOM 7337 C CA . ILE B 1 479 ? -92.071 20.438 15.578 1.00 31.78 479 ILE B CA 1
ATOM 7338 C C . ILE B 1 479 ? -91.700 19.228 14.729 1.00 41.28 479 ILE B C 1
ATOM 7339 O O . ILE B 1 479 ? -91.285 18.193 15.257 1.00 44.48 479 ILE B O 1
ATOM 7344 N N . ILE B 1 480 ? -91.863 19.362 13.414 1.00 51.34 480 ILE B N 1
ATOM 7345 C CA . ILE B 1 480 ? -91.554 18.290 12.463 1.00 52.33 480 ILE B CA 1
ATOM 7346 C C . ILE B 1 480 ? -90.548 18.843 11.442 1.00 52.96 480 ILE B C 1
ATOM 7347 O O . ILE B 1 480 ? -90.589 20.025 11.095 1.00 50.45 480 ILE B O 1
ATOM 7352 N N . ALA B 1 481 ? -89.639 17.996 10.971 1.00 51.35 481 ALA B N 1
ATOM 7353 C CA . ALA B 1 481 ? -88.646 18.435 9.997 1.00 51.54 481 ALA B CA 1
ATOM 7354 C C . ALA B 1 481 ? -89.180 18.397 8.560 1.00 54.32 481 ALA B C 1
ATOM 7355 O O . ALA B 1 481 ? -90.001 17.546 8.219 1.00 57.86 481 ALA B O 1
ATOM 7357 N N . HIS B 1 482 ? -88.707 19.337 7.738 1.00 54.51 482 HIS B N 1
ATOM 7358 C CA . HIS B 1 482 ? -89.078 19.463 6.324 1.00 50.08 482 HIS B CA 1
ATOM 7359 C C . HIS B 1 482 ? -87.826 19.914 5.574 1.00 55.57 482 HIS B C 1
ATOM 7360 O O . HIS B 1 482 ? -87.463 21.087 5.634 1.00 56.65 482 HIS B O 1
ATOM 7367 N N . ASP B 1 483 ? -87.181 18.998 4.857 1.00 61.12 483 ASP B N 1
ATOM 7368 C CA . ASP B 1 483 ? -85.943 19.315 4.141 1.00 65.00 483 ASP B CA 1
ATOM 7369 C C . ASP B 1 483 ? -84.907 19.767 5.164 1.00 62.55 483 ASP B C 1
ATOM 7370 O O . ASP B 1 483 ? -84.410 18.955 5.941 1.00 66.32 483 ASP B O 1
ATOM 7375 N N . GLY B 1 484 ? -84.584 21.053 5.183 1.00 51.59 484 GLY B N 1
ATOM 7376 C CA . GLY B 1 484 ? -83.603 21.522 6.146 1.00 50.33 484 GLY B CA 1
ATOM 7377 C C . GLY B 1 484 ? -84.196 22.507 7.128 1.00 43.72 484 GLY B C 1
ATOM 7378 O O . GLY B 1 484 ? -83.487 23.336 7.699 1.00 42.39 484 GLY B O 1
ATOM 7379 N N . VAL B 1 485 ? -85.505 22.409 7.332 1.00 41.14 485 VAL B N 1
ATOM 7380 C CA . VAL B 1 485 ? -86.213 23.318 8.228 1.00 41.46 485 VAL B CA 1
ATOM 7381 C C . VAL B 1 485 ? -87.283 22.621 9.091 1.00 43.72 485 VAL B C 1
ATOM 7382 O O . VAL B 1 485 ? -87.892 21.633 8.677 1.00 41.54 485 VAL B O 1
ATOM 7386 N N . TRP B 1 486 ? -87.489 23.139 10.298 1.00 44.12 486 TRP B N 1
ATOM 7387 C CA . TRP B 1 486 ? -88.483 22.604 11.218 1.00 40.40 486 TRP B CA 1
ATOM 7388 C C . TRP B 1 486 ? -89.721 23.481 11.155 1.00 36.78 486 TRP B C 1
ATOM 7389 O O . TRP B 1 486 ? -89.628 24.695 10.969 1.00 30.58 486 TRP B O 1
ATOM 7400 N N . LEU B 1 487 ? -90.885 22.866 11.289 1.00 31.51 487 LEU B N 1
ATOM 7401 C CA . LEU B 1 487 ? -92.116 23.628 11.270 1.00 33.20 487 LEU B CA 1
ATOM 7402 C C . LEU B 1 487 ? -93.144 22.994 12.211 1.00 33.54 487 LEU B C 1
ATOM 7403 O O . LEU B 1 487 ? -93.073 21.807 12.517 1.00 34.57 487 LEU B O 1
ATOM 7408 N N . LEU B 1 488 ? -94.078 23.804 12.691 1.00 34.34 488 LEU B N 1
ATOM 7409 C CA . LEU B 1 488 ? -95.101 23.349 13.620 1.00 34.91 488 LEU B CA 1
ATOM 7410 C C . LEU B 1 488 ? -95.834 22.109 13.127 1.00 35.76 488 LEU B C 1
ATOM 7411 O O . LEU B 1 488 ? -96.294 22.073 11.991 1.00 41.37 488 LEU B O 1
ATOM 7416 N N . GLY B 1 489 ? -95.942 21.094 13.983 1.00 40.73 489 GLY B N 1
ATOM 7417 C CA . GLY B 1 489 ? -96.623 19.862 13.603 1.00 47.49 489 GLY B CA 1
ATOM 7418 C C . GLY B 1 489 ? -98.136 19.993 13.527 1.00 49.55 489 GLY B C 1
ATOM 7419 O O . GLY B 1 489 ? -98.728 20.799 14.244 1.00 50.08 489 GLY B O 1
ATOM 7420 N N . ASN B 1 490 ? -98.769 19.197 12.668 1.00 50.40 490 ASN B N 1
ATOM 7421 C CA . ASN B 1 490 ? -100.226 19.261 12.500 1.00 57.40 490 ASN B CA 1
ATOM 7422 C C . ASN B 1 490 ? -100.958 19.233 13.834 1.00 58.67 490 ASN B C 1
ATOM 7423 O O . ASN B 1 490 ? -101.982 19.900 14.012 1.00 54.48 490 ASN B O 1
ATOM 7428 N N . ALA B 1 491 ? -100.423 18.459 14.771 1.00 59.93 491 ALA B N 1
ATOM 7429 C CA . ALA B 1 491 ? -101.013 18.338 16.095 1.00 56.93 491 ALA B CA 1
ATOM 7430 C C . ALA B 1 491 ? -101.381 19.708 16.657 1.00 54.65 491 ALA B C 1
ATOM 7431 O O . ALA B 1 491 ? -102.532 19.958 17.012 1.00 49.09 491 ALA B O 1
ATOM 7433 N N . CYS B 1 492 ? -100.390 20.590 16.725 1.00 53.51 492 CYS B N 1
ATOM 7434 C CA . CYS B 1 492 ? -100.581 21.929 17.265 1.00 49.98 492 CYS B CA 1
ATOM 7435 C C . CYS B 1 492 ? -101.353 22.834 16.330 1.00 52.06 492 CYS B C 1
ATOM 7436 O O . CYS B 1 492 ? -102.148 23.666 16.769 1.00 55.06 492 CYS B O 1
ATOM 7439 N N . ARG B 1 493 ? -101.109 22.679 15.036 1.00 51.09 493 ARG B N 1
ATOM 7440 C CA . ARG B 1 493 ? -101.809 23.483 14.055 1.00 49.56 493 ARG B CA 1
ATOM 7441 C C . ARG B 1 493 ? -103.319 23.356 14.273 1.00 50.83 493 ARG B C 1
ATOM 7442 O O . ARG B 1 493 ? -104.020 24.357 14.412 1.00 44.79 493 ARG B O 1
ATOM 7450 N N . GLU B 1 494 ? -103.814 22.126 14.325 1.00 50.36 494 GLU B N 1
ATOM 7451 C CA . GLU B 1 494 ? -105.237 21.907 14.529 1.00 58.18 494 GLU B CA 1
ATOM 7452 C C . GLU B 1 494 ? -105.757 22.619 15.771 1.00 56.84 494 GLU B C 1
ATOM 7453 O O . GLU B 1 494 ? -106.889 23.106 15.792 1.00 62.02 494 GLU B O 1
ATOM 7459 N N . ILE B 1 495 ? -104.922 22.677 16.804 1.00 54.51 495 ILE B N 1
ATOM 7460 C CA . ILE B 1 495 ? -105.283 23.315 18.073 1.00 48.19 495 ILE B CA 1
ATOM 7461 C C . ILE B 1 495 ? -105.350 24.838 17.916 1.00 47.09 495 ILE B C 1
ATOM 7462 O O . ILE B 1 495 ? -106.313 25.478 18.346 1.00 42.54 495 ILE B O 1
ATOM 7467 N N . LEU B 1 496 ? -104.316 25.401 17.293 1.00 45.08 496 LEU B N 1
ATOM 7468 C CA . LEU B 1 496 ? -104.217 26.837 17.063 1.00 44.89 496 LEU B CA 1
ATOM 7469 C C . LEU B 1 496 ? -105.267 27.363 16.076 1.00 48.63 496 LEU B C 1
ATOM 7470 O O . LEU B 1 496 ? -105.729 28.501 16.193 1.00 48.88 496 LEU B O 1
ATOM 7475 N N . ARG B 1 497 ? -105.651 26.543 15.105 1.00 47.32 497 ARG B N 1
ATOM 7476 C CA . ARG B 1 497 ? -106.655 26.965 14.137 1.00 47.87 497 ARG B CA 1
ATOM 7477 C C . ARG B 1 497 ? -107.965 27.386 14.799 1.00 52.74 497 ARG B C 1
ATOM 7478 O O . ARG B 1 497 ? -108.768 28.083 14.180 1.00 61.46 497 ARG B O 1
ATOM 7486 N N . LYS B 1 498 ? -108.180 26.970 16.047 1.00 54.40 498 LYS B N 1
ATOM 7487 C CA . LYS B 1 498 ? -109.413 27.301 16.772 1.00 50.92 498 LYS B CA 1
ATOM 7488 C C . LYS B 1 498 ? -109.426 28.718 17.328 1.00 50.53 498 LYS B C 1
ATOM 7489 O O . LYS B 1 498 ? -110.448 29.178 17.845 1.00 46.12 498 LYS B O 1
ATOM 7495 N N . VAL B 1 499 ? -108.290 29.405 17.219 1.00 50.83 499 VAL B N 1
ATOM 7496 C CA . VAL B 1 499 ? -108.180 30.774 17.706 1.00 53.78 499 VAL B CA 1
ATOM 7497 C C . VAL B 1 499 ? -108.957 31.661 16.752 1.00 59.89 499 VAL B C 1
ATOM 7498 O O . VAL B 1 499 ? -108.753 31.604 15.540 1.00 60.30 499 VAL B O 1
ATOM 7502 N N . GLU B 1 500 ? -109.857 32.471 17.297 1.00 69.62 500 GLU B N 1
ATOM 7503 C CA . GLU B 1 500 ? -110.654 33.365 16.471 1.00 76.88 500 GLU B CA 1
ATOM 7504 C C . GLU B 1 500 ? -109.712 34.332 15.753 1.00 77.32 500 GLU B C 1
ATOM 7505 O O . GLU B 1 500 ? -109.086 35.186 16.381 1.00 77.01 500 GLU B O 1
ATOM 7511 N N . PRO B 1 501 ? -109.609 34.213 14.419 1.00 79.32 501 PRO B N 1
ATOM 7512 C CA . PRO B 1 501 ? -108.734 35.074 13.613 1.00 77.74 501 PRO B CA 1
ATOM 7513 C C . PRO B 1 501 ? -108.879 36.573 13.875 1.00 74.99 501 PRO B C 1
ATOM 7514 O O . PRO B 1 501 ? -109.961 37.146 13.742 1.00 73.66 501 PRO B O 1
ATOM 7518 N N . SER B 1 502 ? -107.769 37.197 14.249 1.00 74.37 502 SER B N 1
ATOM 7519 C CA . SER B 1 502 ? -107.725 38.629 14.532 1.00 72.53 502 SER B CA 1
ATOM 7520 C C . SER B 1 502 ? -106.256 39.045 14.615 1.00 68.11 502 SER B C 1
ATOM 7521 O O . SER B 1 502 ? -105.369 38.192 14.608 1.00 62.71 502 SER B O 1
ATOM 7524 N N . PRO B 1 503 ? -105.974 40.357 14.684 1.00 68.92 503 PRO B N 1
ATOM 7525 C CA . PRO B 1 503 ? -104.571 40.775 14.763 1.00 72.92 503 PRO B CA 1
ATOM 7526 C C . PRO B 1 503 ? -103.893 40.176 15.993 1.00 81.03 503 PRO B C 1
ATOM 7527 O O . PRO B 1 503 ? -104.536 39.971 17.025 1.00 86.47 503 PRO B O 1
ATOM 7531 N N . PHE B 1 504 ? -102.596 39.895 15.872 1.00 80.99 504 PHE B N 1
ATOM 7532 C CA . PHE B 1 504 ? -101.792 39.312 16.955 1.00 74.52 504 PHE B CA 1
ATOM 7533 C C . PHE B 1 504 ? -102.012 37.808 17.114 1.00 64.23 504 PHE B C 1
ATOM 7534 O O . PHE B 1 504 ? -101.154 37.116 17.657 1.00 57.05 504 PHE B O 1
ATOM 7542 N N . SER B 1 505 ? -103.161 37.317 16.647 1.00 58.73 505 SER B N 1
ATOM 7543 C CA . SER B 1 505 ? -103.490 35.899 16.738 1.00 53.01 505 SER B CA 1
ATOM 7544 C C . SER B 1 505 ? -102.380 35.075 16.090 1.00 54.97 505 SER B C 1
ATOM 7545 O O . SER B 1 505 ? -101.795 35.480 15.080 1.00 50.98 505 SER B O 1
ATOM 7548 N N . PRO B 1 506 ? -102.078 33.901 16.668 1.00 52.57 506 PRO B N 1
ATOM 7549 C CA . PRO B 1 506 ? -101.038 32.996 16.181 1.00 49.08 506 PRO B CA 1
ATOM 7550 C C . PRO B 1 506 ? -101.396 32.267 14.902 1.00 48.05 506 PRO B C 1
ATOM 7551 O O . PRO B 1 506 ? -102.543 32.290 14.456 1.00 45.05 506 PRO B O 1
ATOM 7555 N N . VAL B 1 507 ? -100.386 31.613 14.334 1.00 52.98 507 VAL B N 1
ATOM 7556 C CA . VAL B 1 507 ? -100.493 30.834 13.099 1.00 58.17 507 VAL B CA 1
ATOM 7557 C C . VAL B 1 507 ? -101.389 31.442 12.022 1.00 59.34 507 VAL B C 1
ATOM 7558 O O . VAL B 1 507 ? -102.289 30.776 11.494 1.00 54.78 507 VAL B O 1
ATOM 7562 N N . ARG B 1 508 ? -101.134 32.701 11.680 1.00 54.33 508 ARG B N 1
ATOM 7563 C CA . ARG B 1 508 ? -101.935 33.351 10.656 1.00 49.73 508 ARG B CA 1
ATOM 7564 C C . ARG B 1 508 ? -101.488 32.905 9.270 1.00 50.48 508 ARG B C 1
ATOM 7565 O O . ARG B 1 508 ? -102.245 33.002 8.302 1.00 49.34 508 ARG B O 1
ATOM 7573 N N . TYR B 1 509 ? -100.265 32.396 9.175 1.00 47.25 509 TYR B N 1
ATOM 7574 C CA . TYR B 1 509 ? -99.747 31.945 7.892 1.00 45.84 509 TYR B CA 1
ATOM 7575 C C . TYR B 1 509 ? -100.443 30.672 7.399 1.00 49.83 509 TYR B C 1
ATOM 7576 O O . TYR B 1 509 ? -100.200 30.226 6.280 1.00 49.31 509 TYR B O 1
ATOM 7585 N N . LEU B 1 510 ? -101.303 30.085 8.229 1.00 51.90 510 LEU B N 1
ATOM 7586 C CA . LEU B 1 510 ? -102.031 28.874 7.837 1.00 53.15 510 LEU B CA 1
ATOM 7587 C C . LEU B 1 510 ? -103.324 29.295 7.144 1.00 56.70 510 LEU B C 1
ATOM 7588 O O . LEU B 1 510 ? -104.417 28.821 7.472 1.00 54.59 510 LEU B O 1
ATOM 7593 N N . SER B 1 511 ? -103.174 30.190 6.174 1.00 59.58 511 SER B N 1
ATOM 7594 C CA . SER B 1 511 ? -104.298 30.735 5.427 1.00 58.20 511 SER B CA 1
ATOM 7595 C C . SER B 1 511 ? -104.150 30.529 3.922 1.00 52.32 511 SER B C 1
ATOM 7596 O O . SER B 1 511 ? -103.130 30.039 3.438 1.00 42.73 511 SER B O 1
ATOM 7599 N N . THR B 1 512 ? -105.192 30.909 3.193 1.00 53.89 512 THR B N 1
ATOM 7600 C CA . THR B 1 512 ? -105.211 30.801 1.745 1.00 49.28 512 THR B CA 1
ATOM 7601 C C . THR B 1 512 ? -104.965 32.205 1.161 1.00 51.76 512 THR B C 1
ATOM 7602 O O . THR B 1 512 ? -104.879 32.386 -0.051 1.00 54.83 512 THR B O 1
ATOM 7606 N N . ASP B 1 513 ? -104.835 33.185 2.058 1.00 49.69 513 ASP B N 1
ATOM 7607 C CA . ASP B 1 513 ? -104.586 34.588 1.719 1.00 49.34 513 ASP B CA 1
ATOM 7608 C C . ASP B 1 513 ? -103.313 34.769 0.879 1.00 51.38 513 ASP B C 1
ATOM 7609 O O . ASP B 1 513 ? -102.287 34.151 1.158 1.00 48.87 513 ASP B O 1
ATOM 7614 N N . GLN B 1 514 ? -103.370 35.628 -0.138 1.00 54.32 514 GLN B N 1
ATOM 7615 C CA . GLN B 1 514 ? -102.210 35.856 -1.006 1.00 54.49 514 GLN B CA 1
ATOM 7616 C C . GLN B 1 514 ? -101.030 36.483 -0.294 1.00 48.40 514 GLN B C 1
ATOM 7617 O O . GLN B 1 514 ? -99.882 36.164 -0.590 1.00 47.24 514 GLN B O 1
ATOM 7623 N N . ALA B 1 515 ? -101.330 37.383 0.636 1.00 46.19 515 ALA B N 1
ATOM 7624 C CA . ALA B 1 515 ? -100.315 38.082 1.416 1.00 44.92 515 ALA B CA 1
ATOM 7625 C C . ALA B 1 515 ? -99.563 37.095 2.294 1.00 44.87 515 ALA B C 1
ATOM 7626 O O . ALA B 1 515 ? -98.330 37.102 2.356 1.00 41.79 515 ALA B O 1
ATOM 7628 N N . GLU B 1 516 ? -100.321 36.250 2.982 1.00 44.64 516 GLU B N 1
ATOM 7629 C CA . GLU B 1 516 ? -99.740 35.252 3.864 1.00 48.72 516 GLU B CA 1
ATOM 7630 C C . GLU B 1 516 ? -98.894 34.268 3.072 1.00 47.55 516 GLU B C 1
ATOM 7631 O O . GLU B 1 516 ? -97.735 34.035 3.403 1.00 53.72 516 GLU B O 1
ATOM 7637 N N . LEU B 1 517 ? -99.478 33.693 2.027 1.00 42.10 517 LEU B N 1
ATOM 7638 C CA . LEU B 1 517 ? -98.767 32.739 1.192 1.00 45.13 517 LEU B CA 1
ATOM 7639 C C . LEU B 1 517 ? -97.459 33.335 0.680 1.00 47.73 517 LEU B C 1
ATOM 7640 O O . LEU B 1 517 ? -96.419 32.677 0.698 1.00 45.06 517 LEU B O 1
ATOM 7645 N N . THR B 1 518 ? -97.517 34.585 0.226 1.00 49.36 518 THR B N 1
ATOM 7646 C CA . THR B 1 518 ? -96.336 35.287 -0.290 1.00 52.94 518 THR B CA 1
ATOM 7647 C C . THR B 1 518 ? -95.257 35.397 0.793 1.00 52.31 518 THR B C 1
ATOM 7648 O O . THR B 1 518 ? -94.114 34.985 0.576 1.00 45.95 518 THR B O 1
ATOM 7652 N N . ASN B 1 519 ? -95.627 35.951 1.950 1.00 51.21 519 ASN B N 1
ATOM 7653 C CA . ASN B 1 519 ? -94.693 36.105 3.059 1.00 41.02 519 ASN B CA 1
ATOM 7654 C C . ASN B 1 519 ? -93.996 34.786 3.360 1.00 39.32 519 ASN B C 1
ATOM 7655 O O . ASN B 1 519 ? -92.787 34.752 3.598 1.00 36.04 519 ASN B O 1
ATOM 7660 N N . ALA B 1 520 ? -94.766 33.702 3.364 1.00 36.12 520 ALA B N 1
ATOM 7661 C CA . ALA B 1 520 ? -94.210 32.387 3.642 1.00 35.00 520 ALA B CA 1
ATOM 7662 C C . ALA B 1 520 ? -93.187 32.030 2.577 1.00 34.19 520 ALA B C 1
ATOM 7663 O O . ALA B 1 520 ? -92.026 31.768 2.884 1.00 33.95 520 ALA B O 1
ATOM 7665 N N . ALA B 1 521 ? -93.622 32.041 1.323 1.00 40.87 521 ALA B N 1
ATOM 7666 C CA . ALA B 1 521 ? -92.744 31.719 0.202 1.00 44.69 521 ALA B CA 1
ATOM 7667 C C . ALA B 1 521 ? -91.508 32.622 0.184 1.00 46.43 521 ALA B C 1
ATOM 7668 O O . ALA B 1 521 ? -90.393 32.161 -0.064 1.00 42.23 521 ALA B O 1
ATOM 7678 N N . LEU B 1 523 ? -90.108 34.194 2.742 1.00 45.22 523 LEU B N 1
ATOM 7679 C CA . LEU B 1 523 ? -89.237 33.856 3.860 1.00 37.33 523 LEU B CA 1
ATOM 7680 C C . LEU B 1 523 ? -88.298 32.717 3.473 1.00 40.31 523 LEU B C 1
ATOM 7681 O O . LEU B 1 523 ? -87.100 32.766 3.744 1.00 35.77 523 LEU B O 1
ATOM 7686 N N . TRP B 1 524 ? -88.855 31.700 2.825 1.00 42.60 524 TRP B N 1
ATOM 7687 C CA . TRP B 1 524 ? -88.092 30.534 2.396 1.00 41.41 524 TRP B CA 1
ATOM 7688 C C . TRP B 1 524 ? -86.982 30.869 1.402 1.00 45.21 524 TRP B C 1
ATOM 7689 O O . TRP B 1 524 ? -85.826 30.495 1.604 1.00 44.98 524 TRP B O 1
ATOM 7700 N N . LEU B 1 525 ? -87.347 31.562 0.325 1.00 48.24 525 LEU B N 1
ATOM 7701 C CA . LEU B 1 525 ? -86.406 31.945 -0.734 1.00 48.62 525 LEU B CA 1
ATOM 7702 C C . LEU B 1 525 ? -85.269 32.830 -0.232 1.00 51.29 525 LEU B C 1
ATOM 7703 O O . LEU B 1 525 ? -84.130 32.737 -0.708 1.00 49.39 525 LEU B O 1
ATOM 7708 N N . SER B 1 526 ? -85.583 33.695 0.725 1.00 48.84 526 SER B N 1
ATOM 7709 C CA . SER B 1 526 ? -84.584 34.601 1.269 1.00 54.92 526 SER B CA 1
ATOM 7710 C C . SER B 1 526 ? -83.775 33.994 2.410 1.00 54.14 526 SER B C 1
ATOM 7711 O O . SER B 1 526 ? -82.745 34.547 2.800 1.00 54.82 526 SER B O 1
ATOM 7714 N N . GLU B 1 527 ? -84.220 32.855 2.936 1.00 53.34 527 GLU B N 1
ATOM 7715 C CA . GLU B 1 527 ? -83.502 32.216 4.037 1.00 48.42 527 GLU B CA 1
ATOM 7716 C C . GLU B 1 527 ? -83.047 30.794 3.749 1.00 45.53 527 GLU B C 1
ATOM 7717 O O . GLU B 1 527 ? -81.885 30.458 3.971 1.00 46.00 527 GLU B O 1
ATOM 7723 N N . VAL B 1 528 ? -83.963 29.966 3.259 1.00 44.82 528 VAL B N 1
ATOM 7724 C CA . VAL B 1 528 ? -83.648 28.578 2.948 1.00 43.57 528 VAL B CA 1
ATOM 7725 C C . VAL B 1 528 ? -82.917 28.439 1.617 1.00 47.58 528 VAL B C 1
ATOM 7726 O O . VAL B 1 528 ? -81.703 28.246 1.580 1.00 47.96 528 VAL B O 1
ATOM 7730 N N . GLY B 1 529 ? -83.670 28.530 0.526 1.00 54.93 529 GLY B N 1
ATOM 7731 C CA . GLY B 1 529 ? -83.083 28.409 -0.796 1.00 55.96 529 GLY B CA 1
ATOM 7732 C C . GLY B 1 529 ? -84.121 28.413 -1.904 1.00 57.64 529 GLY B C 1
ATOM 7733 O O . GLY B 1 529 ? -85.130 29.118 -1.828 1.00 56.91 529 GLY B O 1
ATOM 7734 N N . ASP B 1 530 ? -83.875 27.620 -2.941 1.00 58.66 530 ASP B N 1
ATOM 7735 C CA . ASP B 1 530 ? -84.792 27.534 -4.069 1.00 57.98 530 ASP B CA 1
ATOM 7736 C C . ASP B 1 530 ? -86.126 26.949 -3.632 1.00 55.80 530 ASP B C 1
ATOM 7737 O O . ASP B 1 530 ? -86.266 25.739 -3.467 1.00 58.38 530 ASP B O 1
ATOM 7742 N N . LEU B 1 531 ? -87.100 27.829 -3.440 1.00 51.02 531 LEU B N 1
ATOM 7743 C CA . LEU B 1 531 ? -88.439 27.444 -3.016 1.00 49.35 531 LEU B CA 1
ATOM 7744 C C . LEU B 1 531 ? -89.133 26.489 -3.981 1.00 49.00 531 LEU B C 1
ATOM 7745 O O . LEU B 1 531 ? -89.349 26.828 -5.141 1.00 58.94 531 LEU B O 1
ATOM 7750 N N . ALA B 1 532 ? -89.481 25.294 -3.519 1.00 46.39 532 ALA B N 1
ATOM 7751 C CA . ALA B 1 532 ? -90.187 24.370 -4.394 1.00 39.72 532 ALA B CA 1
ATOM 7752 C C . ALA B 1 532 ? -91.670 24.530 -4.090 1.00 37.28 532 ALA B C 1
ATOM 7753 O O . ALA B 1 532 ? -92.058 24.850 -2.968 1.00 35.84 532 ALA B O 1
ATOM 7755 N N . THR B 1 533 ? -92.498 24.331 -5.102 1.00 48.40 533 THR B N 1
ATOM 7756 C CA . THR B 1 533 ? -93.932 24.473 -4.940 1.00 48.60 533 THR B CA 1
ATOM 7757 C C . THR B 1 533 ? -94.439 23.619 -3.783 1.00 51.37 533 THR B C 1
ATOM 7758 O O . THR B 1 533 ? -95.324 24.028 -3.025 1.00 42.26 533 THR B O 1
ATOM 7762 N N . SER B 1 534 ? -93.855 22.431 -3.657 1.00 62.10 534 SER B N 1
ATOM 7763 C CA . SER B 1 534 ? -94.199 21.470 -2.606 1.00 64.60 534 SER B CA 1
ATOM 7764 C C . SER B 1 534 ? -94.021 22.069 -1.205 1.00 61.77 534 SER B C 1
ATOM 7765 O O . SER B 1 534 ? -94.914 21.981 -0.360 1.00 53.84 534 SER B O 1
ATOM 7768 N N . ASP B 1 535 ? -92.858 22.675 -0.976 1.00 56.99 535 ASP B N 1
ATOM 7769 C CA . ASP B 1 535 ? -92.544 23.289 0.303 1.00 47.40 535 ASP B CA 1
ATOM 7770 C C . ASP B 1 535 ? -93.580 24.330 0.719 1.00 50.35 535 ASP B C 1
ATOM 7771 O O . ASP B 1 535 ? -93.936 24.414 1.894 1.00 51.21 535 ASP B O 1
ATOM 7776 N N . LEU B 1 536 ? -94.063 25.126 -0.231 1.00 55.74 536 LEU B N 1
ATOM 7777 C CA . LEU B 1 536 ? -95.046 26.167 0.085 1.00 50.17 536 LEU B CA 1
ATOM 7778 C C . LEU B 1 536 ? -96.342 25.553 0.595 1.00 48.80 536 LEU B C 1
ATOM 7779 O O . LEU B 1 536 ? -97.032 26.150 1.417 1.00 41.43 536 LEU B O 1
ATOM 7792 N N . ALA B 1 538 ? -96.637 22.731 2.397 1.00 61.37 538 ALA B N 1
ATOM 7793 C CA . ALA B 1 538 ? -96.412 22.304 3.768 1.00 58.35 538 ALA B CA 1
ATOM 7794 C C . ALA B 1 538 ? -96.335 23.486 4.726 1.00 53.68 538 ALA B C 1
ATOM 7795 O O . ALA B 1 538 ? -96.740 23.383 5.879 1.00 54.83 538 ALA B O 1
ATOM 7805 N N . CYS B 1 540 ? -97.951 26.588 4.580 1.00 49.91 540 CYS B N 1
ATOM 7806 C CA . CYS B 1 540 ? -99.254 27.167 4.899 1.00 48.50 540 CYS B CA 1
ATOM 7807 C C . CYS B 1 540 ? -100.380 26.136 4.940 1.00 48.64 540 CYS B C 1
ATOM 7808 O O . CYS B 1 540 ? -101.522 26.462 5.285 1.00 47.09 540 CYS B O 1
ATOM 7811 N N . GLY B 1 541 ? -100.043 24.891 4.605 1.00 50.26 541 GLY B N 1
ATOM 7812 C CA . GLY B 1 541 ? -101.027 23.822 4.597 1.00 47.93 541 GLY B CA 1
ATOM 7813 C C . GLY B 1 541 ? -102.153 24.164 3.648 1.00 48.14 541 GLY B C 1
ATOM 7814 O O . GLY B 1 541 ? -103.318 24.204 4.041 1.00 48.17 541 GLY B O 1
ATOM 7815 N N . VAL B 1 542 ? -101.791 24.420 2.393 1.00 50.64 542 VAL B N 1
ATOM 7816 C CA . VAL B 1 542 ? -102.753 24.783 1.359 1.00 50.32 542 VAL B CA 1
ATOM 7817 C C . VAL B 1 542 ? -102.698 23.841 0.150 1.00 53.64 542 VAL B C 1
ATOM 7818 O O . VAL B 1 542 ? -101.764 23.040 0.012 1.00 48.81 542 VAL B O 1
ATOM 7822 N N . SER B 1 543 ? -103.713 23.945 -0.711 1.00 54.76 543 SER B N 1
ATOM 7823 C CA . SER B 1 543 ? -103.843 23.125 -1.924 1.00 56.55 543 SER B CA 1
ATOM 7824 C C . SER B 1 543 ? -102.703 23.396 -2.902 1.00 55.81 543 SER B C 1
ATOM 7825 O O . SER B 1 543 ? -102.171 24.504 -2.952 1.00 54.07 543 SER B O 1
ATOM 7828 N N . ARG B 1 544 ? -102.327 22.391 -3.687 1.00 53.48 544 ARG B N 1
ATOM 7829 C CA . ARG B 1 544 ? -101.258 22.586 -4.662 1.00 54.68 544 ARG B CA 1
ATOM 7830 C C . ARG B 1 544 ? -101.662 23.740 -5.567 1.00 57.92 544 ARG B C 1
ATOM 7831 O O . ARG B 1 544 ? -100.828 24.552 -5.972 1.00 53.61 544 ARG B O 1
ATOM 7839 N N . GLY B 1 545 ? -102.956 23.799 -5.876 1.00 60.05 545 GLY B N 1
ATOM 7840 C CA . GLY B 1 545 ? -103.478 24.849 -6.728 1.00 59.75 545 GLY B CA 1
ATOM 7841 C C . GLY B 1 545 ? -103.347 26.208 -6.075 1.00 59.98 545 GLY B C 1
ATOM 7842 O O . GLY B 1 545 ? -103.077 27.210 -6.746 1.00 59.45 545 GLY B O 1
ATOM 7843 N N . THR B 1 546 ? -103.532 26.240 -4.758 1.00 56.47 546 THR B N 1
ATOM 7844 C CA . THR B 1 546 ? -103.434 27.478 -3.992 1.00 47.62 546 THR B CA 1
ATOM 7845 C C . THR B 1 546 ? -101.978 27.924 -3.904 1.00 41.36 546 THR B C 1
ATOM 7846 O O . THR B 1 546 ? -101.688 29.116 -3.854 1.00 34.84 546 THR B O 1
ATOM 7850 N N . ALA B 1 547 ? -101.066 26.958 -3.893 1.00 41.29 547 ALA B N 1
ATOM 7851 C CA . ALA B 1 547 ? -99.644 27.257 -3.813 1.00 49.45 547 ALA B CA 1
ATOM 7852 C C . ALA B 1 547 ? -99.121 27.734 -5.164 1.00 56.12 547 ALA B C 1
ATOM 7853 O O . ALA B 1 547 ? -98.439 28.762 -5.247 1.00 61.25 547 ALA B O 1
ATOM 7855 N N . LYS B 1 548 ? -99.444 26.985 -6.219 1.00 61.99 548 LYS B N 1
ATOM 7856 C CA . LYS B 1 548 ? -99.019 27.317 -7.584 1.00 58.79 548 LYS B CA 1
ATOM 7857 C C . LYS B 1 548 ? -99.370 28.775 -7.884 1.00 55.32 548 LYS B C 1
ATOM 7858 O O . LYS B 1 548 ? -98.562 29.521 -8.433 1.00 52.85 548 LYS B O 1
ATOM 7864 N N . ALA B 1 549 ? -100.587 29.160 -7.509 1.00 50.30 549 ALA B N 1
ATOM 7865 C CA . ALA B 1 549 ? -101.078 30.513 -7.705 1.00 49.31 549 ALA B CA 1
ATOM 7866 C C . ALA B 1 549 ? -100.068 31.541 -7.207 1.00 49.10 549 ALA B C 1
ATOM 7867 O O . ALA B 1 549 ? -99.626 32.405 -7.958 1.00 52.86 549 ALA B O 1
ATOM 7869 N N . CYS B 1 550 ? -99.701 31.444 -5.936 1.00 52.97 550 CYS B N 1
ATOM 7870 C CA . CYS B 1 550 ? -98.751 32.385 -5.359 1.00 57.78 550 CYS B CA 1
ATOM 7871 C C . CYS B 1 550 ? -97.425 32.358 -6.112 1.00 57.67 550 CYS B C 1
ATOM 7872 O O . CYS B 1 550 ? -96.877 33.407 -6.458 1.00 55.88 550 CYS B O 1
ATOM 7875 N N . VAL B 1 551 ? -96.915 31.155 -6.361 1.00 54.71 551 VAL B N 1
ATOM 7876 C CA . VAL B 1 551 ? -95.652 30.985 -7.067 1.00 49.88 551 VAL B CA 1
ATOM 7877 C C . VAL B 1 551 ? -95.692 31.738 -8.385 1.00 51.48 551 VAL B C 1
ATOM 7878 O O . VAL B 1 551 ? -94.860 32.608 -8.644 1.00 45.08 551 VAL B O 1
ATOM 7882 N N . ASP B 1 552 ? -96.675 31.385 -9.210 1.00 61.72 552 ASP B N 1
ATOM 7883 C CA . ASP B 1 552 ? -96.877 31.996 -10.521 1.00 60.70 552 ASP B CA 1
ATOM 7884 C C . ASP B 1 552 ? -96.817 33.511 -10.422 1.00 60.27 552 ASP B C 1
ATOM 7885 O O . ASP B 1 552 ? -96.053 34.156 -11.140 1.00 61.32 552 ASP B O 1
ATOM 7890 N N . GLY B 1 553 ? -97.625 34.069 -9.523 1.00 59.81 553 GLY B N 1
ATOM 7891 C CA . GLY B 1 553 ? -97.658 35.512 -9.330 1.00 59.74 553 GLY B CA 1
ATOM 7892 C C . GLY B 1 553 ? -96.283 36.095 -9.065 1.00 56.71 553 GLY B C 1
ATOM 7893 O O . GLY B 1 553 ? -95.980 37.212 -9.485 1.00 51.05 553 GLY B O 1
ATOM 7894 N N . LEU B 1 554 ? -95.456 35.333 -8.354 1.00 58.67 554 LEU B N 1
ATOM 7895 C CA . LEU B 1 554 ? -94.100 35.752 -8.043 1.00 59.56 554 LEU B CA 1
ATOM 7896 C C . LEU B 1 554 ? -93.256 35.688 -9.311 1.00 61.47 554 LEU B C 1
ATOM 7897 O O . LEU B 1 554 ? -92.205 36.331 -9.410 1.00 58.63 554 LEU B O 1
ATOM 7902 N N . VAL B 1 555 ? -93.718 34.911 -10.285 1.00 62.61 555 VAL B N 1
ATOM 7903 C CA . VAL B 1 555 ? -93.004 34.791 -11.552 1.00 64.92 555 VAL B CA 1
ATOM 7904 C C . VAL B 1 555 ? -93.406 35.970 -12.443 1.00 62.24 555 VAL B C 1
ATOM 7905 O O . VAL B 1 555 ? -92.556 36.593 -13.080 1.00 56.84 555 VAL B O 1
ATOM 7909 N N . ASP B 1 556 ? -94.706 36.271 -12.456 1.00 62.55 556 ASP B N 1
ATOM 7910 C CA . ASP B 1 556 ? -95.275 37.372 -13.236 1.00 63.21 556 ASP B CA 1
ATOM 7911 C C . ASP B 1 556 ? -94.724 38.741 -12.819 1.00 64.23 556 ASP B C 1
ATOM 7912 O O . ASP B 1 556 ? -94.686 39.667 -13.633 1.00 65.63 556 ASP B O 1
ATOM 7917 N N . GLU B 1 557 ? -94.314 38.877 -11.558 1.00 62.21 557 GLU B N 1
ATOM 7918 C CA . GLU B 1 557 ? -93.758 40.136 -11.064 1.00 55.72 557 GLU B CA 1
ATOM 7919 C C . GLU B 1 557 ? -92.241 40.092 -11.178 1.00 56.98 557 GLU B C 1
ATOM 7920 O O . GLU B 1 557 ? -91.549 41.012 -10.747 1.00 50.92 557 GLU B O 1
ATOM 7926 N N . GLU B 1 558 ? -91.737 39.011 -11.766 1.00 57.93 558 GLU B N 1
ATOM 7927 C CA . GLU B 1 558 ? -90.304 38.817 -11.963 1.00 62.21 558 GLU B CA 1
ATOM 7928 C C . GLU B 1 558 ? -89.497 38.917 -10.687 1.00 65.60 558 GLU B C 1
ATOM 7929 O O . GLU B 1 558 ? -88.420 39.530 -10.659 1.00 61.81 558 GLU B O 1
ATOM 7935 N N . ARG B 1 559 ? -90.033 38.308 -9.632 1.00 67.59 559 ARG B N 1
ATOM 7936 C CA . ARG B 1 559 ? -89.391 38.271 -8.319 1.00 66.15 559 ARG B CA 1
ATOM 7937 C C . ARG B 1 559 ? -88.474 37.048 -8.302 1.00 68.50 559 ARG B C 1
ATOM 7938 O O . ARG B 1 559 ? -87.345 37.100 -7.802 1.00 65.71 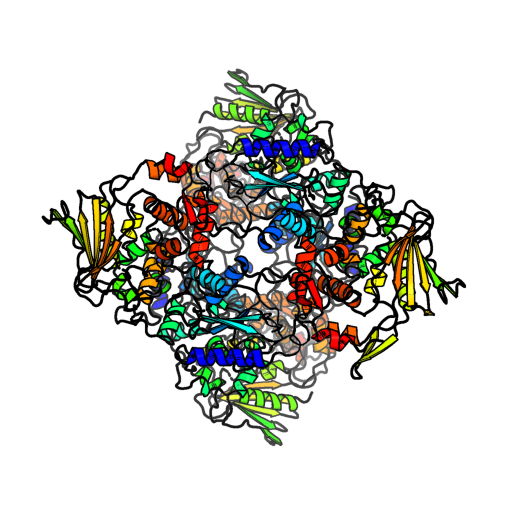559 ARG B O 1
ATOM 7946 N N . VAL B 1 560 ? -88.991 35.953 -8.862 1.00 70.04 560 VAL B N 1
ATOM 7947 C CA . VAL B 1 560 ? -88.288 34.676 -8.958 1.00 67.30 560 VAL B CA 1
ATOM 7948 C C . VAL B 1 560 ? -88.374 34.139 -10.384 1.00 66.42 560 VAL B C 1
ATOM 7949 O O . VAL B 1 560 ? -89.174 34.610 -11.191 1.00 67.02 560 VAL B O 1
ATOM 7953 N N . VAL B 1 561 ? -87.558 33.134 -10.680 1.00 68.00 561 VAL B N 1
ATOM 7954 C CA . VAL B 1 561 ? -87.539 32.530 -12.006 1.00 68.07 561 VAL B CA 1
ATOM 7955 C C . VAL B 1 561 ? -87.434 31.004 -11.905 1.00 67.44 561 VAL B C 1
ATOM 7956 O O . VAL B 1 561 ? -86.670 30.482 -11.094 1.00 69.63 561 VAL B O 1
ATOM 7960 N N . ALA B 1 562 ? -88.212 30.302 -12.727 1.00 62.37 562 ALA B N 1
ATOM 7961 C CA . ALA B 1 562 ? -88.217 28.840 -12.746 1.00 62.54 562 ALA B CA 1
ATOM 7962 C C . ALA B 1 562 ? -86.822 28.265 -13.023 1.00 65.69 562 ALA B C 1
ATOM 7963 O O . ALA B 1 562 ? -85.982 28.931 -13.628 1.00 65.48 562 ALA B O 1
ATOM 7965 N N . VAL B 1 563 ? -86.583 27.031 -12.573 1.00 69.31 563 VAL B N 1
ATOM 7966 C CA . VAL B 1 563 ? -85.296 26.342 -12.764 1.00 71.16 563 VAL B CA 1
ATOM 7967 C C . VAL B 1 563 ? -85.462 24.819 -12.621 1.00 73.64 563 VAL B C 1
ATOM 7968 O O . VAL B 1 563 ? -85.981 24.346 -11.614 1.00 76.33 563 VAL B O 1
ATOM 7972 N N . GLY B 1 564 ? -85.015 24.061 -13.624 1.00 73.81 564 GLY B N 1
ATOM 7973 C CA . GLY B 1 564 ? -85.148 22.613 -13.582 1.00 71.15 564 GLY B CA 1
ATOM 7974 C C . GLY B 1 564 ? -86.524 22.200 -14.076 1.00 76.78 564 GLY B C 1
ATOM 7975 O O . GLY B 1 564 ? -87.366 23.059 -14.333 1.00 77.52 564 GLY B O 1
ATOM 7976 N N . GLY B 1 565 ? -86.764 20.897 -14.210 1.00 80.90 565 GLY B N 1
ATOM 7977 C CA . GLY B 1 565 ? -88.062 20.433 -14.680 1.00 87.56 565 GLY B CA 1
ATOM 7978 C C . GLY B 1 565 ? -88.509 19.141 -14.015 1.00 94.21 565 GLY B C 1
ATOM 7979 O O . GLY B 1 565 ? -87.678 18.390 -13.507 1.00 94.73 565 GLY B O 1
ATOM 7980 N N . GLY B 1 566 ? -89.815 18.878 -14.020 1.00 98.21 566 GLY B N 1
ATOM 7981 C CA . GLY B 1 566 ? -90.334 17.668 -13.399 1.00 104.45 566 GLY B CA 1
ATOM 7982 C C . GLY B 1 566 ? -90.502 17.808 -11.892 1.00 110.59 566 GLY B C 1
ATOM 7983 O O . GLY B 1 566 ? -90.871 18.880 -11.407 1.00 111.87 566 GLY B O 1
ATOM 7984 N N . ARG B 1 567 ? -90.246 16.729 -11.149 1.00 112.67 567 ARG B N 1
ATOM 7985 C CA . ARG B 1 567 ? -90.354 16.752 -9.685 1.00 114.27 567 ARG B CA 1
ATOM 7986 C C . ARG B 1 567 ? -89.159 17.488 -9.077 1.00 110.59 567 ARG B C 1
ATOM 7987 O O . ARG B 1 567 ? -89.012 17.554 -7.853 1.00 111.39 567 ARG B O 1
ATOM 7995 N N . SER B 1 568 ? -88.307 18.032 -9.944 1.00 103.27 568 SER B N 1
ATOM 7996 C CA . SER B 1 568 ? -87.124 18.767 -9.512 1.00 92.77 568 SER B CA 1
ATOM 7997 C C . SER B 1 568 ? -87.165 20.217 -9.990 1.00 83.10 568 SER B C 1
ATOM 7998 O O . SER B 1 568 ? -86.130 20.798 -10.321 1.00 78.93 568 SER B O 1
ATOM 8001 N N . ARG B 1 569 ? -88.369 20.792 -10.025 1.00 74.15 569 ARG B N 1
ATOM 8002 C CA . ARG B 1 569 ? -88.565 22.183 -10.441 1.00 70.49 569 ARG B CA 1
ATOM 8003 C C . ARG B 1 569 ? -88.922 23.100 -9.269 1.00 64.79 569 ARG B C 1
ATOM 8004 O O . ARG B 1 569 ? -90.013 23.019 -8.701 1.00 61.37 569 ARG B O 1
ATOM 8012 N N . ARG B 1 570 ? -87.992 23.982 -8.926 1.00 61.41 570 ARG B N 1
ATOM 8013 C CA . ARG B 1 570 ? -88.178 24.920 -7.830 1.00 60.15 570 ARG B CA 1
ATOM 8014 C C . ARG B 1 570 ? -88.128 26.338 -8.389 1.00 57.46 570 ARG B C 1
ATOM 8015 O O . ARG B 1 570 ? -88.281 26.533 -9.590 1.00 55.52 570 ARG B O 1
ATOM 8023 N N . TYR B 1 571 ? -87.908 27.324 -7.528 1.00 57.10 571 TYR B N 1
ATOM 8024 C CA . TYR B 1 571 ? -87.856 28.714 -7.962 1.00 52.21 571 TYR B CA 1
ATOM 8025 C C . TYR B 1 571 ? -86.829 29.478 -7.139 1.00 57.38 571 TYR B C 1
ATOM 8026 O O . TYR B 1 571 ? -86.703 29.260 -5.935 1.00 60.10 571 TYR B O 1
ATOM 8035 N N . ARG B 1 572 ? -86.098 30.377 -7.784 1.00 58.69 572 ARG B N 1
ATOM 8036 C CA . ARG B 1 572 ? -85.078 31.149 -7.089 1.00 63.36 572 ARG B CA 1
ATOM 8037 C C . ARG B 1 572 ? -85.212 32.625 -7.386 1.00 64.93 572 ARG B C 1
ATOM 8038 O O . ARG B 1 572 ? -85.135 33.039 -8.538 1.00 71.60 572 ARG B O 1
ATOM 8046 N N . LEU B 1 573 ? -85.399 33.426 -6.345 1.00 68.42 573 LEU B N 1
ATOM 8047 C CA . LEU B 1 573 ? -85.556 34.854 -6.553 1.00 70.64 573 LEU B CA 1
ATOM 8048 C C . LEU B 1 573 ? -84.352 35.512 -7.204 1.00 67.13 573 LEU B C 1
ATOM 8049 O O . LEU B 1 573 ? -83.287 34.907 -7.350 1.00 61.36 573 LEU B O 1
ATOM 8054 N N . VAL B 1 574 ? -84.547 36.768 -7.588 1.00 68.60 574 VAL B N 1
ATOM 8055 C CA . VAL B 1 574 ? -83.527 37.558 -8.249 1.00 65.30 574 VAL B CA 1
ATOM 8056 C C . VAL B 1 574 ? -83.117 38.768 -7.405 1.00 66.51 574 VAL B C 1
ATOM 8057 O O . VAL B 1 574 ? -82.765 38.634 -6.233 1.00 64.10 574 VAL B O 1
ATOM 8061 N N . GLU C 1 9 ? -77.878 -22.591 81.025 1.00 82.27 9 GLU C N 1
ATOM 8062 C CA . GLU C 1 9 ? -77.365 -23.439 79.918 1.00 81.80 9 GLU C CA 1
ATOM 8063 C C . GLU C 1 9 ? -75.873 -23.764 80.075 1.00 81.37 9 GLU C C 1
ATOM 8064 O O . GLU C 1 9 ? -75.163 -23.114 80.853 1.00 79.33 9 GLU C O 1
ATOM 8070 N N . GLY C 1 10 ? -75.409 -24.776 79.334 1.00 79.16 10 GLY C N 1
ATOM 8071 C CA . GLY C 1 10 ? -74.009 -25.188 79.382 1.00 64.74 10 GLY C CA 1
ATOM 8072 C C . GLY C 1 10 ? -73.087 -24.214 78.672 1.00 54.82 10 GLY C C 1
ATOM 8073 O O . GLY C 1 10 ? -71.865 -24.378 78.678 1.00 48.06 10 GLY C O 1
ATOM 8074 N N . ARG C 1 11 ? -73.690 -23.198 78.060 1.00 53.46 11 ARG C N 1
ATOM 8075 C CA . ARG C 1 11 ? -72.955 -22.168 77.347 1.00 40.98 11 ARG C CA 1
ATOM 8076 C C . ARG C 1 11 ? -72.445 -21.102 78.287 1.00 38.19 11 ARG C C 1
ATOM 8077 O O . ARG C 1 11 ? -71.293 -20.691 78.195 1.00 38.39 11 ARG C O 1
ATOM 8085 N N . ARG C 1 12 ? -73.311 -20.630 79.175 1.00 31.63 12 ARG C N 1
ATOM 8086 C CA . ARG C 1 12 ? -72.886 -19.609 80.110 1.00 35.59 12 ARG C CA 1
ATOM 8087 C C . ARG C 1 12 ? -71.587 -20.057 80.775 1.00 36.20 12 ARG C C 1
ATOM 8088 O O . ARG C 1 12 ? -70.704 -19.248 81.030 1.00 33.32 12 ARG C O 1
ATOM 8096 N N . GLU C 1 13 ? -71.458 -21.350 81.035 1.00 39.14 13 GLU C N 1
ATOM 8097 C CA . GLU C 1 13 ? -70.251 -21.857 81.659 1.00 42.20 13 GLU C CA 1
ATOM 8098 C C . GLU C 1 13 ? -69.076 -21.699 80.712 1.00 39.46 13 GLU C C 1
ATOM 8099 O O . GLU C 1 13 ? -67.994 -21.272 81.113 1.00 34.00 13 GLU C O 1
ATOM 8105 N N . GLN C 1 14 ? -69.305 -22.039 79.450 1.00 38.63 14 GLN C N 1
ATOM 8106 C CA . GLN C 1 14 ? -68.294 -21.934 78.397 1.00 36.18 14 GLN C CA 1
ATOM 8107 C C . GLN C 1 14 ? -67.870 -20.473 78.196 1.00 36.71 14 GLN C C 1
ATOM 8108 O O . GLN C 1 14 ? -66.682 -20.165 78.025 1.00 26.11 14 GLN C O 1
ATOM 8114 N N . LEU C 1 15 ? -68.861 -19.584 78.226 1.00 35.64 15 LEU C N 1
ATOM 8115 C CA . LEU C 1 15 ? -68.640 -18.154 78.069 1.00 24.78 15 LEU C CA 1
ATOM 8116 C C . LEU C 1 15 ? -67.750 -17.637 79.190 1.00 21.14 15 LEU C C 1
ATOM 8117 O O . LEU C 1 15 ? -66.712 -17.043 78.930 1.00 24.73 15 LEU C O 1
ATOM 8122 N N . ILE C 1 16 ? -68.158 -17.873 80.431 1.00 20.84 16 ILE C N 1
ATOM 8123 C CA . ILE C 1 16 ? -67.386 -17.456 81.592 1.00 20.74 16 ILE C CA 1
ATOM 8124 C C . ILE C 1 16 ? -65.944 -17.916 81.459 1.00 25.30 16 ILE C C 1
ATOM 8125 O O . ILE C 1 16 ? -65.010 -17.167 81.762 1.00 25.79 16 ILE C O 1
ATOM 8130 N N . ALA C 1 17 ? -65.756 -19.150 81.005 1.00 28.62 17 ALA C N 1
ATOM 8131 C CA . ALA C 1 17 ? -64.407 -19.687 80.850 1.00 31.41 17 ALA C CA 1
ATOM 8132 C C . ALA C 1 17 ? -63.624 -18.797 79.906 1.00 31.35 17 ALA C C 1
ATOM 8133 O O . ALA C 1 17 ? -62.511 -18.363 80.222 1.00 28.32 17 ALA C O 1
ATOM 8135 N N . GLN C 1 18 ? -64.213 -18.523 78.747 1.00 26.28 18 GLN C N 1
ATOM 8136 C CA . GLN C 1 18 ? -63.569 -17.668 77.760 1.00 24.28 18 GLN C CA 1
ATOM 8137 C C . GLN C 1 18 ? -63.111 -16.345 78.363 1.00 25.14 18 GLN C C 1
ATOM 8138 O O . GLN C 1 18 ? -61.970 -15.916 78.153 1.00 17.83 18 GLN C O 1
ATOM 8144 N N . VAL C 1 19 ? -64.005 -15.705 79.111 1.00 20.86 19 VAL C N 1
ATOM 8145 C CA . VAL C 1 19 ? -63.678 -14.445 79.750 1.00 20.96 19 VAL C CA 1
ATOM 8146 C C . VAL C 1 19 ? -62.546 -14.674 80.741 1.00 17.70 19 VAL C C 1
ATOM 8147 O O . VAL C 1 19 ? -61.627 -13.873 80.821 1.00 22.29 19 VAL C O 1
ATOM 8151 N N . GLU C 1 20 ? -62.593 -15.774 81.481 1.00 21.33 20 GLU C N 1
ATOM 8152 C CA . GLU C 1 20 ? -61.523 -16.052 82.427 1.00 23.40 20 GLU C CA 1
ATOM 8153 C C . GLU C 1 20 ? -60.197 -16.174 81.694 1.00 22.66 20 GLU C C 1
ATOM 8154 O O . GLU C 1 20 ? -59.198 -15.601 82.120 1.00 28.98 20 GLU C O 1
ATOM 8160 N N . SER C 1 21 ? -60.192 -16.923 80.596 1.00 17.75 21 SER C N 1
ATOM 8161 C CA . SER C 1 21 ? -58.987 -17.112 79.803 1.00 15.27 21 SER C CA 1
ATOM 8162 C C . SER C 1 21 ? -58.361 -15.797 79.393 1.00 21.80 21 SER C C 1
ATOM 8163 O O . SER C 1 21 ? -57.153 -15.602 79.554 1.00 19.29 21 SER C O 1
ATOM 8166 N N . ILE C 1 22 ? -59.188 -14.914 78.831 1.00 26.14 22 ILE C N 1
ATOM 8167 C CA . ILE C 1 22 ? -58.722 -13.613 78.360 1.00 25.95 22 ILE C CA 1
ATOM 8168 C C . ILE C 1 22 ? -58.148 -12.792 79.493 1.00 25.93 22 ILE C C 1
ATOM 8169 O O . ILE C 1 22 ? -57.072 -12.215 79.355 1.00 28.91 22 ILE C O 1
ATOM 8174 N N . LEU C 1 23 ? -58.858 -12.737 80.613 1.00 22.37 23 LEU C N 1
ATOM 8175 C CA . LEU C 1 23 ? -58.358 -11.982 81.743 1.00 21.95 23 LEU C CA 1
ATOM 8176 C C . LEU C 1 23 ? -57.057 -12.598 82.227 1.00 25.93 23 LEU C C 1
ATOM 8177 O O . LEU C 1 23 ? -56.134 -11.885 82.619 1.00 34.50 23 LEU C O 1
ATOM 8182 N N . ALA C 1 24 ? -56.974 -13.922 82.180 1.00 21.20 24 ALA C N 1
ATOM 8183 C CA . ALA C 1 24 ? -55.770 -14.606 82.633 1.00 17.86 24 ALA C CA 1
ATOM 8184 C C . ALA C 1 24 ? -54.500 -14.173 81.892 1.00 19.73 24 ALA C C 1
ATOM 8185 O O . ALA C 1 24 ? -53.406 -14.273 82.445 1.00 27.01 24 ALA C O 1
ATOM 8187 N N . SER C 1 25 ? -54.643 -13.674 80.664 1.00 18.87 25 SER C N 1
ATOM 8188 C CA . SER C 1 25 ? -53.491 -13.258 79.858 1.00 20.03 25 SER C CA 1
ATOM 8189 C C . SER C 1 25 ? -53.041 -11.839 80.135 1.00 28.43 25 SER C C 1
ATOM 8190 O O . SER C 1 25 ? -52.107 -11.341 79.496 1.00 25.56 25 SER C O 1
ATOM 8193 N N . ALA C 1 26 ? -53.716 -11.188 81.077 1.00 37.64 26 ALA C N 1
ATOM 8194 C CA . ALA C 1 26 ? -53.402 -9.811 81.444 1.00 39.05 26 ALA C CA 1
ATOM 8195 C C . ALA C 1 26 ? -51.906 -9.621 81.676 1.00 37.74 26 ALA C C 1
ATOM 8196 O O . ALA C 1 26 ? -51.304 -10.323 82.487 1.00 43.95 26 ALA C O 1
ATOM 8198 N N . ALA C 1 27 ? -51.316 -8.675 80.953 1.00 35.02 27 ALA C N 1
ATOM 8199 C CA . ALA C 1 27 ? -49.898 -8.370 81.081 1.00 30.70 27 ALA C CA 1
ATOM 8200 C C . ALA C 1 27 ? -49.526 -7.188 80.194 1.00 34.83 27 ALA C C 1
ATOM 8201 O O . ALA C 1 27 ? -49.899 -7.129 79.021 1.00 32.02 27 ALA C O 1
ATOM 8203 N N . ASP C 1 28 ? -48.800 -6.242 80.778 1.00 35.48 28 ASP C N 1
ATOM 8204 C CA . ASP C 1 28 ? -48.361 -5.050 80.070 1.00 39.35 28 ASP C CA 1
ATOM 8205 C C . ASP C 1 28 ? -49.511 -4.089 79.833 1.00 36.91 28 ASP C C 1
ATOM 8206 O O . ASP C 1 28 ? -49.608 -3.471 78.776 1.00 34.73 28 ASP C O 1
ATOM 8211 N N . GLY C 1 29 ? -50.377 -3.961 80.830 1.00 39.11 29 GLY C N 1
ATOM 8212 C CA . GLY C 1 29 ? -51.507 -3.057 80.723 1.00 32.81 29 GLY C CA 1
ATOM 8213 C C . GLY C 1 29 ? -52.544 -3.435 79.680 1.00 32.25 29 GLY C C 1
ATOM 8214 O O . GLY C 1 29 ? -53.330 -2.586 79.243 1.00 30.22 29 GLY C O 1
ATOM 8215 N N . ARG C 1 30 ? -52.567 -4.704 79.287 1.00 27.10 30 ARG C N 1
ATOM 8216 C CA . ARG C 1 30 ? -53.529 -5.137 78.293 1.00 30.57 30 ARG C CA 1
ATOM 8217 C C . ARG C 1 30 ? -53.707 -6.635 78.235 1.00 26.74 30 ARG C C 1
ATOM 8218 O O . ARG C 1 30 ? -52.829 -7.393 78.627 1.00 31.38 30 ARG C O 1
ATOM 8226 N N . VAL C 1 31 ? -54.858 -7.051 77.726 1.00 25.76 31 VAL C N 1
ATOM 8227 C CA . VAL C 1 31 ? -55.168 -8.461 77.589 1.00 23.70 31 VAL C CA 1
ATOM 8228 C C . VAL C 1 31 ? -55.192 -8.830 76.115 1.00 23.05 31 VAL C C 1
ATOM 8229 O O . VAL C 1 31 ? -55.390 -7.976 75.249 1.00 18.96 31 VAL C O 1
ATOM 8233 N N . GLN C 1 32 ? -54.986 -10.110 75.838 1.00 25.38 32 GLN C N 1
ATOM 8234 C CA . GLN C 1 32 ? -54.994 -10.603 74.476 1.00 22.77 32 GLN C CA 1
ATOM 8235 C C . GLN C 1 32 ? -56.015 -11.718 74.285 1.00 23.56 32 GLN C C 1
ATOM 8236 O O . GLN C 1 32 ? -56.341 -12.472 75.216 1.00 19.34 32 GLN C O 1
ATOM 8242 N N . LYS C 1 33 ? -56.523 -11.810 73.062 1.00 22.65 33 LYS C N 1
ATOM 8243 C CA . LYS C 1 33 ? -57.509 -12.821 72.709 1.00 18.81 33 LYS C CA 1
ATOM 8244 C C . LYS C 1 33 ? -56.827 -14.027 72.094 1.00 15.51 33 LYS C C 1
ATOM 8245 O O . LYS C 1 33 ? -55.706 -13.935 71.604 1.00 24.78 33 LYS C O 1
ATOM 8251 N N . THR C 1 34 ? -57.512 -15.159 72.118 1.00 13.49 34 THR C N 1
ATOM 8252 C CA . THR C 1 34 ? -56.973 -16.390 71.570 1.00 14.01 34 THR C CA 1
ATOM 8253 C C . THR C 1 34 ? -58.054 -17.017 70.687 1.00 16.55 34 THR C C 1
ATOM 8254 O O . THR C 1 34 ? -59.226 -16.650 70.788 1.00 16.94 34 THR C O 1
ATOM 8258 N N . LYS C 1 35 ? -57.675 -17.950 69.819 1.00 14.18 35 LYS C N 1
ATOM 8259 C CA . LYS C 1 35 ? -58.645 -18.569 68.909 1.00 19.25 35 LYS C CA 1
ATOM 8260 C C . LYS C 1 35 ? -59.976 -18.958 69.548 1.00 28.83 35 LYS C C 1
ATOM 8261 O O . LYS C 1 35 ? -61.043 -18.834 68.925 1.00 8.66 35 LYS C O 1
ATOM 8267 N N . GLU C 1 36 ? -59.892 -19.443 70.786 1.00 33.04 36 GLU C N 1
ATOM 8268 C CA . GLU C 1 36 ? -61.051 -19.886 71.549 1.00 30.08 36 GLU C CA 1
ATOM 8269 C C . GLU C 1 36 ? -61.867 -18.795 72.206 1.00 21.76 36 GLU C C 1
ATOM 8270 O O . GLU C 1 36 ? -62.969 -19.043 72.668 1.00 23.43 36 GLU C O 1
ATOM 8276 N N . THR C 1 37 ? -61.326 -17.589 72.252 1.00 21.08 37 THR C N 1
ATOM 8277 C CA . THR C 1 37 ? -62.029 -16.487 72.883 1.00 19.53 37 THR C CA 1
ATOM 8278 C C . THR C 1 37 ? -62.186 -15.314 71.937 1.00 21.08 37 THR C C 1
ATOM 8279 O O . THR C 1 37 ? -62.586 -14.233 72.349 1.00 19.53 37 THR C O 1
ATOM 8283 N N . GLN C 1 38 ? -61.866 -15.543 70.670 1.00 17.74 38 GLN C N 1
ATOM 8284 C CA . GLN C 1 38 ? -61.945 -14.526 69.629 1.00 21.75 38 GLN C CA 1
ATOM 8285 C C . GLN C 1 38 ? -63.246 -13.703 69.591 1.00 25.07 38 GLN C C 1
ATOM 8286 O O . GLN C 1 38 ? -63.223 -12.501 69.316 1.00 16.54 38 GLN C O 1
ATOM 8292 N N . SER C 1 39 ? -64.373 -14.351 69.877 1.00 27.08 39 SER C N 1
ATOM 8293 C CA . SER C 1 39 ? -65.680 -13.702 69.836 1.00 22.66 39 SER C CA 1
ATOM 8294 C C . SER C 1 39 ? -66.052 -12.865 71.051 1.00 21.79 39 SER C C 1
ATOM 8295 O O . SER C 1 39 ? -66.982 -12.066 70.979 1.00 25.97 39 SER C O 1
ATOM 8298 N N . VAL C 1 40 ? -65.350 -13.044 72.165 1.00 19.22 40 VAL C N 1
ATOM 8299 C CA . VAL C 1 40 ? -65.641 -12.250 73.357 1.00 13.89 40 VAL C CA 1
ATOM 8300 C C . VAL C 1 40 ? -65.533 -10.781 72.943 1.00 15.23 40 VAL C C 1
ATOM 8301 O O . VAL C 1 40 ? -64.561 -10.372 72.314 1.00 17.48 40 VAL C O 1
ATOM 8305 N N . ASP C 1 41 ? -66.544 -10.002 73.302 1.00 18.46 41 ASP C N 1
ATOM 8306 C CA . ASP C 1 41 ? -66.652 -8.583 72.961 1.00 15.69 41 ASP C CA 1
ATOM 8307 C C . ASP C 1 41 ? -65.955 -7.598 73.928 1.00 17.58 41 ASP C C 1
ATOM 8308 O O . ASP C 1 41 ? -66.361 -7.474 75.082 1.00 22.56 41 ASP C O 1
ATOM 8313 N N . PHE C 1 42 ? -64.932 -6.877 73.479 1.00 12.99 42 PHE C N 1
ATOM 8314 C CA . PHE C 1 42 ? -64.288 -5.899 74.370 1.00 17.34 42 PHE C CA 1
ATOM 8315 C C . PHE C 1 42 ? -64.989 -4.535 74.260 1.00 11.00 42 PHE C C 1
ATOM 8316 O O . PHE C 1 42 ? -65.269 -4.063 73.166 1.00 18.67 42 PHE C O 1
ATOM 8324 N N . LYS C 1 43 ? -65.291 -3.898 75.382 1.00 11.74 43 LYS C N 1
ATOM 8325 C CA . LYS C 1 43 ? -65.932 -2.593 75.310 1.00 14.85 43 LYS C CA 1
ATOM 8326 C C . LYS C 1 43 ? -65.400 -1.621 76.339 1.00 16.56 43 LYS C C 1
ATOM 8327 O O . LYS C 1 43 ? -65.146 -1.978 77.490 1.00 19.29 43 LYS C O 1
ATOM 8333 N N . GLU C 1 44 ? -65.232 -0.383 75.903 1.00 14.15 44 GLU C N 1
ATOM 8334 C CA . GLU C 1 44 ? -64.715 0.668 76.755 1.00 18.07 44 GLU C CA 1
ATOM 8335 C C . GLU C 1 44 ? -65.811 1.625 77.190 1.00 23.68 44 GLU C C 1
ATOM 8336 O O . GLU C 1 44 ? -66.521 2.183 76.353 1.00 24.85 44 GLU C O 1
ATOM 8342 N N . GLU C 1 45 ? -65.953 1.827 78.495 1.00 21.19 45 GLU C N 1
ATOM 8343 C CA . GLU C 1 45 ? -66.985 2.734 78.968 1.00 23.05 45 GLU C CA 1
ATOM 8344 C C . GLU C 1 45 ? -66.846 3.996 78.129 1.00 28.39 45 GLU C C 1
ATOM 8345 O O . GLU C 1 45 ? -65.736 4.503 77.948 1.00 34.58 45 GLU C O 1
ATOM 8351 N N . ALA C 1 46 ? -67.956 4.485 77.587 1.00 25.08 46 ALA C N 1
ATOM 8352 C CA . ALA C 1 46 ? -67.905 5.690 76.768 1.00 26.27 46 ALA C CA 1
ATOM 8353 C C . ALA C 1 46 ? -68.068 6.927 77.636 1.00 25.26 46 ALA C C 1
ATOM 8354 O O . ALA C 1 46 ? -68.637 6.847 78.721 1.00 27.03 46 ALA C O 1
ATOM 8356 N N . GLY C 1 47 ? -67.545 8.057 77.163 1.00 26.43 47 GLY C N 1
ATOM 8357 C CA . GLY C 1 47 ? -67.669 9.306 77.894 1.00 27.86 47 GLY C CA 1
ATOM 8358 C C . GLY C 1 47 ? -66.490 9.712 78.760 1.00 35.19 47 GLY C C 1
ATOM 8359 O O . GLY C 1 47 ? -66.537 10.738 79.460 1.00 37.49 47 GLY C O 1
ATOM 8360 N N . ARG C 1 48 ? -65.424 8.918 78.700 1.00 32.68 48 ARG C N 1
ATOM 8361 C CA . ARG C 1 48 ? -64.233 9.172 79.494 1.00 24.90 48 ARG C CA 1
ATOM 8362 C C . ARG C 1 48 ? -62.993 9.530 78.675 1.00 27.49 48 ARG C C 1
ATOM 8363 O O . ARG C 1 48 ? -61.905 9.659 79.221 1.00 18.29 48 ARG C O 1
ATOM 8371 N N . ARG C 1 49 ? -63.167 9.707 77.370 1.00 44.38 49 ARG C N 1
ATOM 8372 C CA . ARG C 1 49 ? -62.059 10.071 76.495 1.00 57.84 49 ARG C CA 1
ATOM 8373 C C . ARG C 1 49 ? -61.870 11.580 76.396 1.00 68.12 49 ARG C C 1
ATOM 8374 O O . ARG C 1 49 ? -62.622 12.272 75.700 1.00 70.61 49 ARG C O 1
ATOM 8382 N N . ASN C 1 50 ? -60.850 12.074 77.095 1.00 78.38 50 ASN C N 1
ATOM 8383 C CA . ASN C 1 50 ? -60.504 13.496 77.138 1.00 82.38 50 ASN C CA 1
ATOM 8384 C C . ASN C 1 50 ? -59.239 13.691 76.286 1.00 78.83 50 ASN C C 1
ATOM 8385 O O . ASN C 1 50 ? -58.290 14.365 76.690 1.00 77.30 50 ASN C O 1
ATOM 8390 N N . GLY C 1 51 ? -59.244 13.081 75.105 1.00 76.74 51 GLY C N 1
ATOM 8391 C CA . GLY C 1 51 ? -58.112 13.175 74.211 1.00 75.53 51 GLY C CA 1
ATOM 8392 C C . GLY C 1 51 ? -57.000 12.211 74.591 1.00 80.76 51 GLY C C 1
ATOM 8393 O O . GLY C 1 51 ? -57.109 10.996 74.378 1.00 71.48 51 GLY C O 1
ATOM 8394 N N . PRO C 1 52 ? -55.903 12.737 75.168 1.00 87.23 52 PRO C N 1
ATOM 8395 C CA . PRO C 1 52 ? -54.747 11.932 75.588 1.00 86.55 52 PRO C CA 1
ATOM 8396 C C . PRO C 1 52 ? -54.975 11.147 76.893 1.00 80.92 52 PRO C C 1
ATOM 8397 O O . PRO C 1 52 ? -54.641 9.962 76.981 1.00 78.07 52 PRO C O 1
ATOM 8401 N N . GLN C 1 53 ? -55.561 11.822 77.882 1.00 73.70 53 GLN C N 1
ATOM 8402 C CA . GLN C 1 53 ? -55.846 11.249 79.196 1.00 63.64 53 GLN C CA 1
ATOM 8403 C C . GLN C 1 53 ? -57.279 10.738 79.290 1.00 51.35 53 GLN C C 1
ATOM 8404 O O . GLN C 1 53 ? -58.151 11.215 78.580 1.00 52.88 53 GLN C O 1
ATOM 8410 N N . ILE C 1 54 ? -57.532 9.783 80.177 1.00 29.28 54 ILE C N 1
ATOM 8411 C CA . ILE C 1 54 ? -58.879 9.261 80.316 1.00 24.88 54 ILE C CA 1
ATOM 8412 C C . ILE C 1 54 ? -59.478 9.618 81.672 1.00 25.71 54 ILE C C 1
ATOM 8413 O O . ILE C 1 54 ? -58.917 9.279 82.712 1.00 20.74 54 ILE C O 1
ATOM 8418 N N . GLU C 1 55 ? -60.626 10.290 81.667 1.00 28.36 55 GLU C N 1
ATOM 8419 C CA . GLU C 1 55 ? -61.253 10.701 82.919 1.00 28.00 55 GLU C CA 1
ATOM 8420 C C . GLU C 1 55 ? -61.609 9.544 83.822 1.00 19.42 55 GLU C C 1
ATOM 8421 O O . GLU C 1 55 ? -61.974 8.474 83.359 1.00 18.73 55 GLU C O 1
ATOM 8427 N N . PRO C 1 56 ? -61.519 9.753 85.143 1.00 17.21 56 PRO C N 1
ATOM 8428 C CA . PRO C 1 56 ? -61.842 8.705 86.115 1.00 16.88 56 PRO C CA 1
ATOM 8429 C C . PRO C 1 56 ? -63.282 8.252 85.923 1.00 15.98 56 PRO C C 1
ATOM 8430 O O . PRO C 1 56 ? -64.127 9.022 85.464 1.00 18.13 56 PRO C O 1
ATOM 8434 N N . GLY C 1 57 ? -63.544 6.997 86.260 1.00 11.77 57 GLY C N 1
ATOM 8435 C CA . GLY C 1 57 ? -64.870 6.455 86.095 1.00 14.67 57 GLY C CA 1
ATOM 8436 C C . GLY C 1 57 ? -65.772 6.822 87.242 1.00 24.31 57 GLY C C 1
ATOM 8437 O O . GLY C 1 57 ? -65.307 7.083 88.355 1.00 24.55 57 GLY C O 1
ATOM 8438 N N . LYS C 1 58 ? -67.070 6.849 86.958 1.00 31.98 58 LYS C N 1
ATOM 8439 C CA . LYS C 1 58 ? -68.089 7.175 87.951 1.00 34.58 58 LYS C CA 1
ATOM 8440 C C . LYS C 1 58 ? -69.004 5.965 88.051 1.00 35.62 58 LYS C C 1
ATOM 8441 O O . LYS C 1 58 ? -68.999 5.110 87.163 1.00 35.50 58 LYS C O 1
ATOM 8447 N N . PRO C 1 59 ? -69.788 5.867 89.136 1.00 38.07 59 PRO C N 1
ATOM 8448 C CA . PRO C 1 59 ? -70.698 4.733 89.311 1.00 34.31 59 PRO C CA 1
ATOM 8449 C C . PRO C 1 59 ? -71.848 4.756 88.313 1.00 31.73 59 PRO C C 1
ATOM 8450 O O . PRO C 1 59 ? -72.250 3.717 87.795 1.00 33.42 59 PRO C O 1
ATOM 8454 N N . GLU C 1 60 ? -72.371 5.949 88.049 1.00 30.07 60 GLU C N 1
ATOM 8455 C CA . GLU C 1 60 ? -73.475 6.109 87.113 1.00 33.67 60 GLU C CA 1
ATOM 8456 C C . GLU C 1 60 ? -73.030 6.896 85.892 1.00 35.49 60 GLU C C 1
ATOM 8457 O O . GLU C 1 60 ? -72.227 7.821 85.996 1.00 37.80 60 GLU C O 1
ATOM 8463 N N . ASN C 1 61 ? -73.556 6.528 84.729 1.00 31.74 61 ASN C N 1
ATOM 8464 C CA . ASN C 1 61 ? -73.179 7.200 83.494 1.00 24.89 61 ASN C CA 1
ATOM 8465 C C . ASN C 1 61 ? -74.114 6.823 82.355 1.00 23.10 61 ASN C C 1
ATOM 8466 O O . ASN C 1 61 ? -73.793 5.973 81.529 1.00 18.44 61 ASN C O 1
ATOM 8471 N N . PRO C 1 62 ? -75.278 7.482 82.282 1.00 20.33 62 PRO C N 1
ATOM 8472 C CA . PRO C 1 62 ? -76.275 7.218 81.243 1.00 21.65 62 PRO C CA 1
ATOM 8473 C C . PRO C 1 62 ? -75.739 7.133 79.818 1.00 24.97 62 PRO C C 1
ATOM 8474 O O . PRO C 1 62 ? -76.142 6.242 79.059 1.00 23.40 62 PRO C O 1
ATOM 8478 N N . GLU C 1 63 ? -74.838 8.036 79.439 1.00 27.32 63 GLU C N 1
ATOM 8479 C CA . GLU C 1 63 ? -74.280 7.981 78.082 1.00 33.53 63 GLU C CA 1
ATOM 8480 C C . GLU C 1 63 ? -73.675 6.595 77.841 1.00 30.98 63 GLU C C 1
ATOM 8481 O O . GLU C 1 63 ? -73.959 5.960 76.833 1.00 33.33 63 GLU C O 1
ATOM 8487 N N . ALA C 1 64 ? -72.854 6.127 78.777 1.00 27.57 64 ALA C N 1
ATOM 8488 C CA . ALA C 1 64 ? -72.223 4.822 78.644 1.00 24.24 64 ALA C CA 1
ATOM 8489 C C . ALA C 1 64 ? -73.245 3.689 78.685 1.00 23.41 64 ALA C C 1
ATOM 8490 O O . ALA C 1 64 ? -73.051 2.642 78.055 1.00 21.32 64 ALA C O 1
ATOM 8492 N N . ALA C 1 65 ? -74.322 3.892 79.441 1.00 20.34 65 ALA C N 1
ATOM 8493 C CA . ALA C 1 65 ? -75.367 2.882 79.557 1.00 15.82 65 ALA C CA 1
ATOM 8494 C C . ALA C 1 65 ? -76.048 2.738 78.209 1.00 20.98 65 ALA C C 1
ATOM 8495 O O . ALA C 1 65 ? -76.433 1.640 77.816 1.00 25.31 65 ALA C O 1
ATOM 8497 N N . ASP C 1 66 ? -76.191 3.844 77.490 1.00 22.59 66 ASP C N 1
ATOM 8498 C CA . ASP C 1 66 ? -76.818 3.778 76.182 1.00 28.74 66 ASP C CA 1
ATOM 8499 C C . ASP C 1 66 ? -75.999 2.901 75.252 1.00 27.74 66 ASP C C 1
ATOM 8500 O O . ASP C 1 66 ? -76.498 1.904 74.733 1.00 31.39 66 ASP C O 1
ATOM 8505 N N . LYS C 1 67 ? -74.740 3.276 75.045 1.00 23.74 67 LYS C N 1
ATOM 8506 C CA . LYS C 1 67 ? -73.858 2.529 74.161 1.00 23.00 67 LYS C CA 1
ATOM 8507 C C . LYS C 1 67 ? -73.851 1.053 74.530 1.00 26.79 67 LYS C C 1
ATOM 8508 O O . LYS C 1 67 ? -73.965 0.185 73.662 1.00 26.34 67 LYS C O 1
ATOM 8514 N N . LEU C 1 68 ? -73.728 0.784 75.827 1.00 24.04 68 LEU C N 1
ATOM 8515 C CA . LEU C 1 68 ? -73.697 -0.576 76.346 1.00 19.47 68 LEU C CA 1
ATOM 8516 C C . LEU C 1 68 ? -74.981 -1.344 76.039 1.00 24.48 68 LEU C C 1
ATOM 8517 O O . LEU C 1 68 ? -74.946 -2.543 75.740 1.00 23.03 68 LEU C O 1
ATOM 8522 N N . ALA C 1 69 ? -76.109 -0.642 76.106 1.00 21.58 69 ALA C N 1
ATOM 8523 C CA . ALA C 1 69 ? -77.402 -1.240 75.816 1.00 20.08 69 ALA C CA 1
ATOM 8524 C C . ALA C 1 69 ? -77.439 -1.628 74.343 1.00 20.99 69 ALA C C 1
ATOM 8525 O O . ALA C 1 69 ? -77.745 -2.768 73.988 1.00 17.73 69 ALA C O 1
ATOM 8527 N N . ASP C 1 70 ? -77.129 -0.672 73.481 1.00 19.53 70 ASP C N 1
ATOM 8528 C CA . ASP C 1 70 ? -77.129 -0.938 72.055 1.00 25.84 70 ASP C CA 1
ATOM 8529 C C . ASP C 1 70 ? -76.277 -2.146 71.744 1.00 26.78 70 ASP C C 1
ATOM 8530 O O . ASP C 1 70 ? -76.620 -2.950 70.880 1.00 33.71 70 ASP C O 1
ATOM 8535 N N . GLU C 1 71 ? -75.158 -2.270 72.447 1.00 22.38 71 GLU C N 1
ATOM 8536 C CA . GLU C 1 71 ? -74.265 -3.397 72.222 1.00 22.85 71 GLU C CA 1
ATOM 8537 C C . GLU C 1 71 ? -74.905 -4.680 72.728 1.00 19.91 71 GLU C C 1
ATOM 8538 O O . GLU C 1 71 ? -74.862 -5.704 72.056 1.00 14.07 71 GLU C O 1
ATOM 8544 N N . VAL C 1 72 ? -75.493 -4.624 73.918 1.00 17.72 72 VAL C N 1
ATOM 8545 C CA . VAL C 1 72 ? -76.136 -5.805 74.462 1.00 20.95 72 VAL C CA 1
ATOM 8546 C C . VAL C 1 72 ? -77.211 -6.284 73.494 1.00 18.36 72 VAL C C 1
ATOM 8547 O O . VAL C 1 72 ? -77.538 -7.460 73.458 1.00 24.15 72 VAL C O 1
ATOM 8551 N N . ALA C 1 73 ? -77.752 -5.387 72.687 1.00 18.75 73 ALA C N 1
ATOM 8552 C CA . ALA C 1 73 ? -78.740 -5.828 71.726 1.00 17.01 73 ALA C CA 1
ATOM 8553 C C . ALA C 1 73 ? -78.041 -6.661 70.641 1.00 23.26 73 ALA C C 1
ATOM 8554 O O . ALA C 1 73 ? -78.483 -7.768 70.368 1.00 24.02 73 ALA C O 1
ATOM 8556 N N . CYS C 1 74 ? -76.963 -6.158 70.023 1.00 21.41 74 CYS C N 1
ATOM 8557 C CA . CYS C 1 74 ? -76.249 -6.938 68.978 1.00 29.23 74 CYS C CA 1
ATOM 8558 C C . CYS C 1 74 ? -76.016 -8.348 69.416 1.00 31.22 74 CYS C C 1
ATOM 8559 O O . CYS C 1 74 ? -76.239 -9.305 68.669 1.00 33.91 74 CYS C O 1
ATOM 8570 N N . ALA C 1 76 ? -77.399 -10.133 72.140 1.00 21.05 76 ALA C N 1
ATOM 8571 C CA . ALA C 1 76 ? -78.629 -10.915 72.268 1.00 17.08 76 ALA C CA 1
ATOM 8572 C C . ALA C 1 76 ? -79.251 -11.293 70.928 1.00 10.79 76 ALA C C 1
ATOM 8573 O O . ALA C 1 76 ? -79.817 -12.367 70.799 1.00 11.07 76 ALA C O 1
ATOM 8575 N N . ASN C 1 77 ? -79.132 -10.421 69.934 1.00 14.41 77 ASN C N 1
ATOM 8576 C CA . ASN C 1 77 ? -79.707 -10.702 68.632 1.00 11.36 77 ASN C CA 1
ATOM 8577 C C . ASN C 1 77 ? -78.929 -11.740 67.845 1.00 12.77 77 ASN C C 1
ATOM 8578 O O . ASN C 1 77 ? -79.459 -12.314 66.914 1.00 19.98 77 ASN C O 1
ATOM 8583 N N . THR C 1 78 ? -77.666 -11.960 68.189 1.00 16.73 78 THR C N 1
ATOM 8584 C CA . THR C 1 78 ? -76.876 -12.969 67.476 1.00 25.80 78 THR C CA 1
ATOM 8585 C C . THR C 1 78 ? -77.121 -14.334 68.098 1.00 25.61 78 THR C C 1
ATOM 8586 O O . THR C 1 78 ? -76.951 -14.488 69.300 1.00 22.65 78 THR C O 1
ATOM 8590 N N . PRO C 1 79 ? -77.499 -15.348 67.287 1.00 25.61 79 PRO C N 1
ATOM 8591 C CA . PRO C 1 79 ? -77.741 -16.660 67.899 1.00 24.60 79 PRO C CA 1
ATOM 8592 C C . PRO C 1 79 ? -76.568 -17.058 68.798 1.00 26.54 79 PRO C C 1
ATOM 8593 O O . PRO C 1 79 ? -75.415 -16.691 68.545 1.00 19.45 79 PRO C O 1
ATOM 8597 N N . GLY C 1 80 ? -76.864 -17.787 69.866 1.00 22.59 80 GLY C N 1
ATOM 8598 C CA . GLY C 1 80 ? -75.810 -18.174 70.782 1.00 25.51 80 GLY C CA 1
ATOM 8599 C C . GLY C 1 80 ? -75.493 -17.075 71.787 1.00 21.34 80 GLY C C 1
ATOM 8600 O O . GLY C 1 80 ? -75.053 -17.345 72.904 1.00 25.53 80 GLY C O 1
ATOM 8601 N N . GLY C 1 81 ? -75.726 -15.826 71.405 1.00 26.19 81 GLY C N 1
ATOM 8602 C CA . GLY C 1 81 ? -75.437 -14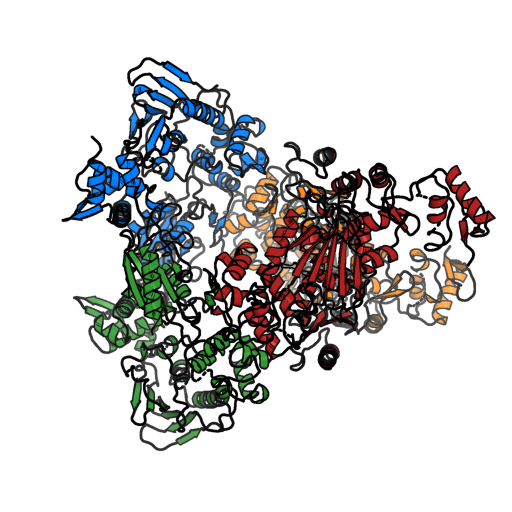.731 72.314 1.00 23.71 81 GLY C CA 1
ATOM 8603 C C . GLY C 1 81 ? -73.941 -14.668 72.519 1.00 26.52 81 GLY C C 1
ATOM 8604 O O . GLY C 1 81 ? -73.193 -15.311 71.784 1.00 29.91 81 GLY C O 1
ATOM 8605 N N . GLY C 1 82 ? -73.494 -13.904 73.508 1.00 22.63 82 GLY C N 1
ATOM 8606 C CA . GLY C 1 82 ? -72.069 -13.805 73.748 1.00 22.67 82 GLY C CA 1
ATOM 8607 C C . GLY C 1 82 ? -71.754 -13.142 75.070 1.00 25.81 82 GLY C C 1
ATOM 8608 O O . GLY C 1 82 ? -72.649 -12.917 75.889 1.00 20.69 82 GLY C O 1
ATOM 8609 N N . ALA C 1 83 ? -70.476 -12.821 75.267 1.00 20.89 83 ALA C N 1
ATOM 8610 C CA . ALA C 1 83 ? -70.005 -12.186 76.488 1.00 18.40 83 ALA C CA 1
ATOM 8611 C C . ALA C 1 83 ? -69.221 -10.917 76.182 1.00 20.61 83 ALA C C 1
ATOM 8612 O O . ALA C 1 83 ? -68.398 -10.907 75.276 1.00 25.46 83 ALA C O 1
ATOM 8614 N N . LEU C 1 84 ? -69.486 -9.849 76.931 1.00 22.49 84 LEU C N 1
ATOM 8615 C CA . LEU C 1 84 ? -68.771 -8.590 76.748 1.00 15.11 84 LEU C CA 1
ATOM 8616 C C . LEU C 1 84 ? -67.968 -8.267 77.985 1.00 22.95 84 LEU C C 1
ATOM 8617 O O . LEU C 1 84 ? -68.377 -8.588 79.105 1.00 27.18 84 LEU C O 1
ATOM 8622 N N . ILE C 1 85 ? -66.826 -7.621 77.779 1.00 19.86 85 ILE C N 1
ATOM 8623 C CA . ILE C 1 85 ? -65.978 -7.220 78.883 1.00 12.23 85 ILE C CA 1
ATOM 8624 C C . ILE C 1 85 ? -65.840 -5.716 78.813 1.00 16.63 85 ILE C C 1
ATOM 8625 O O . ILE C 1 85 ? -65.140 -5.190 77.961 1.00 16.23 85 ILE C O 1
ATOM 8630 N N . VAL C 1 86 ? -66.550 -5.031 79.699 1.00 18.64 86 VAL C N 1
ATOM 8631 C CA . VAL C 1 86 ? -66.509 -3.584 79.753 1.00 14.14 86 VAL C CA 1
ATOM 8632 C C . VAL C 1 86 ? -65.273 -3.159 80.526 1.00 19.32 86 VAL C C 1
ATOM 8633 O O . VAL C 1 86 ? -65.035 -3.631 81.643 1.00 19.16 86 VAL C O 1
ATOM 8637 N N . GLY C 1 87 ? -64.489 -2.265 79.931 1.00 17.06 87 GLY C N 1
ATOM 8638 C CA . GLY C 1 87 ? -63.286 -1.781 80.586 1.00 13.03 87 GLY C CA 1
ATOM 8639 C C . GLY C 1 87 ? -62.033 -2.133 79.818 1.00 16.62 87 GLY C C 1
ATOM 8640 O O . GLY C 1 87 ? -60.932 -1.828 80.268 1.00 18.93 87 GLY C O 1
ATOM 8641 N N . ILE C 1 88 ? -62.204 -2.779 78.664 1.00 13.67 88 ILE C N 1
ATOM 8642 C CA . ILE C 1 88 ? -61.082 -3.181 77.800 1.00 17.16 88 ILE C CA 1
ATOM 8643 C C . ILE C 1 88 ? -61.168 -2.451 76.449 1.00 23.83 88 ILE C C 1
ATOM 8644 O O . ILE C 1 88 ? -62.166 -2.570 75.731 1.00 13.67 88 ILE C O 1
ATOM 8649 N N . GLU C 1 89 ? -60.114 -1.721 76.094 1.00 27.89 89 GLU C N 1
ATOM 8650 C CA . GLU C 1 89 ? -60.095 -0.987 74.832 1.00 28.58 89 GLU C CA 1
ATOM 8651 C C . GLU C 1 89 ? -60.219 -1.927 73.630 1.00 36.03 89 GLU C C 1
ATOM 8652 O O . GLU C 1 89 ? -59.466 -2.891 73.503 1.00 35.23 89 GLU C O 1
ATOM 8658 N N . ASP C 1 90 ? -61.181 -1.634 72.758 1.00 32.53 90 ASP C N 1
ATOM 8659 C CA . ASP C 1 90 ? -61.422 -2.426 71.563 1.00 26.98 90 ASP C CA 1
ATOM 8660 C C . ASP C 1 90 ? -60.206 -2.499 70.668 1.00 33.39 90 ASP C C 1
ATOM 8661 O O . ASP C 1 90 ? -59.504 -1.513 70.477 1.00 38.96 90 ASP C O 1
ATOM 8666 N N . LYS C 1 91 ? -59.993 -3.685 70.101 1.00 43.29 91 LYS C N 1
ATOM 8667 C CA . LYS C 1 91 ? -58.883 -3.983 69.180 1.00 37.73 91 LYS C CA 1
ATOM 8668 C C . LYS C 1 91 ? -57.488 -4.035 69.800 1.00 29.53 91 LYS C C 1
ATOM 8669 O O . LYS C 1 91 ? -56.712 -4.920 69.466 1.00 32.71 91 LYS C O 1
ATOM 8675 N N . THR C 1 92 ? -57.184 -3.096 70.695 1.00 21.13 92 THR C N 1
ATOM 8676 C CA . THR C 1 92 ? -55.882 -3.068 71.330 1.00 17.08 92 THR C CA 1
ATOM 8677 C C . THR C 1 92 ? -55.868 -4.054 72.481 1.00 22.42 92 THR C C 1
ATOM 8678 O O . THR C 1 92 ? -54.882 -4.756 72.702 1.00 34.02 92 THR C O 1
ATOM 8682 N N . GLY C 1 93 ? -56.965 -4.106 73.225 1.00 22.52 93 GLY C N 1
ATOM 8683 C CA . GLY C 1 93 ? -57.032 -5.006 74.363 1.00 17.93 93 GLY C CA 1
ATOM 8684 C C . GLY C 1 93 ? -56.444 -4.363 75.602 1.00 17.70 93 GLY C C 1
ATOM 8685 O O . GLY C 1 93 ? -56.202 -5.035 76.594 1.00 20.62 93 GLY C O 1
ATOM 8686 N N . ARG C 1 94 ? -56.215 -3.057 75.547 1.00 20.97 94 ARG C N 1
ATOM 8687 C CA . ARG C 1 94 ? -55.662 -2.333 76.682 1.00 21.44 94 ARG C CA 1
ATOM 8688 C C . ARG C 1 94 ? -56.682 -2.194 77.808 1.00 25.37 94 ARG C C 1
ATOM 8689 O O . ARG C 1 94 ? -57.864 -1.928 77.559 1.00 20.31 94 ARG C O 1
ATOM 8697 N N . ILE C 1 95 ? -56.219 -2.361 79.045 1.00 21.33 95 ILE C N 1
ATOM 8698 C CA . ILE C 1 95 ? -57.102 -2.247 80.200 1.00 21.89 95 ILE C CA 1
ATOM 8699 C C . ILE C 1 95 ? -57.373 -0.782 80.559 1.00 23.17 95 ILE C C 1
ATOM 8700 O O . ILE C 1 95 ? -56.445 -0.002 80.733 1.00 29.36 95 ILE C O 1
ATOM 8705 N N . ILE C 1 96 ? -58.647 -0.411 80.654 1.00 23.42 96 ILE C N 1
ATOM 8706 C CA . ILE C 1 96 ? -59.019 0.959 80.997 1.00 17.48 96 ILE C CA 1
ATOM 8707 C C . ILE C 1 96 ? -59.700 0.981 82.356 1.00 24.90 96 ILE C C 1
ATOM 8708 O O . ILE C 1 96 ? -59.300 1.728 83.247 1.00 23.32 96 ILE C O 1
ATOM 8713 N N . GLY C 1 97 ? -60.735 0.156 82.502 1.00 26.18 97 GLY C N 1
ATOM 8714 C CA . GLY C 1 97 ? -61.467 0.091 83.755 1.00 31.96 97 GLY C CA 1
ATOM 8715 C C . GLY C 1 97 ? -62.863 0.692 83.697 1.00 38.72 97 GLY C C 1
ATOM 8716 O O . GLY C 1 97 ? -63.244 1.302 82.693 1.00 45.20 97 GLY C O 1
ATOM 8717 N N . THR C 1 98 ? -63.616 0.524 84.786 1.00 37.56 98 THR C N 1
ATOM 8718 C CA . THR C 1 98 ? -64.992 1.020 84.900 1.00 34.98 98 THR C CA 1
ATOM 8719 C C . THR C 1 98 ? -65.449 1.031 86.351 1.00 32.62 98 THR C C 1
ATOM 8720 O O . THR C 1 98 ? -65.145 0.112 87.106 1.00 25.89 98 THR C O 1
ATOM 8724 N N . GLU C 1 99 ? -66.215 2.042 86.737 1.00 34.54 99 GLU C N 1
ATOM 8725 C CA . GLU C 1 99 ? -66.697 2.105 88.110 1.00 36.50 99 GLU C CA 1
ATOM 8726 C C . GLU C 1 99 ? -68.223 1.997 88.173 1.00 35.32 99 GLU C C 1
ATOM 8727 O O . GLU C 1 99 ? -68.831 2.085 89.246 1.00 29.05 99 GLU C O 1
ATOM 8733 N N . LEU C 1 100 ? -68.817 1.785 87.003 1.00 27.77 100 LEU C N 1
ATOM 8734 C CA . LEU C 1 100 ? -70.251 1.644 86.859 1.00 17.34 100 LEU C CA 1
ATOM 8735 C C . LEU C 1 100 ? -70.804 0.679 87.877 1.00 22.73 100 LEU C C 1
ATOM 8736 O O . LEU C 1 100 ? -70.206 -0.365 88.132 1.00 24.42 100 LEU C O 1
ATOM 8741 N N . ASP C 1 101 ? -71.952 1.033 88.447 1.00 23.52 101 ASP C N 1
ATOM 8742 C CA . ASP C 1 101 ? -72.598 0.196 89.446 1.00 24.16 101 ASP C CA 1
ATOM 8743 C C . ASP C 1 101 ? -73.342 -0.938 88.763 1.00 29.64 101 ASP C C 1
ATOM 8744 O O . ASP C 1 101 ? -74.147 -0.696 87.865 1.00 33.44 101 ASP C O 1
ATOM 8749 N N . ILE C 1 102 ? -73.088 -2.172 89.193 1.00 30.03 102 ILE C N 1
ATOM 8750 C CA . ILE C 1 102 ? -73.749 -3.322 88.587 1.00 30.11 102 ILE C CA 1
ATOM 8751 C C . ILE C 1 102 ? -75.276 -3.220 88.636 1.00 31.93 102 ILE C C 1
ATOM 8752 O O . ILE C 1 102 ? -75.949 -3.403 87.615 1.00 28.25 102 ILE C O 1
ATOM 8757 N N . ASP C 1 103 ? -75.822 -2.911 89.809 1.00 35.86 103 ASP C N 1
ATOM 8758 C CA . ASP C 1 103 ? -77.267 -2.784 89.955 1.00 38.13 103 ASP C CA 1
ATOM 8759 C C . ASP C 1 103 ? -77.810 -1.662 89.094 1.00 33.75 103 ASP C C 1
ATOM 8760 O O . ASP C 1 103 ? -78.860 -1.797 88.464 1.00 30.50 103 ASP C O 1
ATOM 8765 N N . TRP C 1 104 ? -77.086 -0.553 89.071 1.00 27.70 104 TRP C N 1
ATOM 8766 C CA . TRP C 1 104 ? -77.506 0.592 88.285 1.00 32.84 104 TRP C CA 1
ATOM 8767 C C . TRP C 1 104 ? -77.502 0.270 86.789 1.00 33.07 104 TRP C C 1
ATOM 8768 O O . TRP C 1 104 ? -78.496 0.486 86.086 1.00 26.86 104 TRP C O 1
ATOM 8779 N N . LEU C 1 105 ? -76.374 -0.243 86.309 1.00 27.02 105 LEU C N 1
ATOM 8780 C CA . LEU C 1 105 ? -76.230 -0.562 84.906 1.00 19.19 105 LEU C CA 1
ATOM 8781 C C . LEU C 1 105 ? -77.244 -1.611 84.459 1.00 24.25 105 LEU C C 1
ATOM 8782 O O . LEU C 1 105 ? -77.839 -1.481 83.385 1.00 15.87 105 LEU C O 1
ATOM 8787 N N . ARG C 1 106 ? -77.454 -2.642 85.278 1.00 22.88 106 ARG C N 1
ATOM 8788 C CA . ARG C 1 106 ? -78.407 -3.688 84.923 1.00 17.76 106 ARG C CA 1
ATOM 8789 C C . ARG C 1 106 ? -79.778 -3.061 84.781 1.00 21.43 106 ARG C C 1
ATOM 8790 O O . ARG C 1 106 ? -80.403 -3.138 83.718 1.00 14.79 106 ARG C O 1
ATOM 8798 N N . GLN C 1 107 ? -80.245 -2.429 85.853 1.00 21.67 107 GLN C N 1
ATOM 8799 C CA . GLN C 1 107 ? -81.548 -1.776 85.815 1.00 27.61 107 GLN C CA 1
ATOM 8800 C C . GLN C 1 107 ? -81.576 -0.747 84.689 1.00 26.07 107 GLN C C 1
ATOM 8801 O O . GLN C 1 107 ? -82.623 -0.491 84.097 1.00 17.80 107 GLN C O 1
ATOM 8807 N N . GLY C 1 108 ? -80.419 -0.157 84.401 1.00 27.46 108 GLY C N 1
ATOM 8808 C CA . GLY C 1 108 ? -80.341 0.826 83.336 1.00 20.80 108 GLY C CA 1
ATOM 8809 C C . GLY C 1 108 ? -80.572 0.187 81.981 1.00 19.04 108 GLY C C 1
ATOM 8810 O O . GLY C 1 108 ? -81.443 0.606 81.224 1.00 13.16 108 GLY C O 1
ATOM 8811 N N . ILE C 1 109 ? -79.798 -0.846 81.679 1.00 19.07 109 ILE C N 1
ATOM 8812 C CA . ILE C 1 109 ? -79.915 -1.526 80.402 1.00 17.33 109 ILE C CA 1
ATOM 8813 C C . ILE C 1 109 ? -81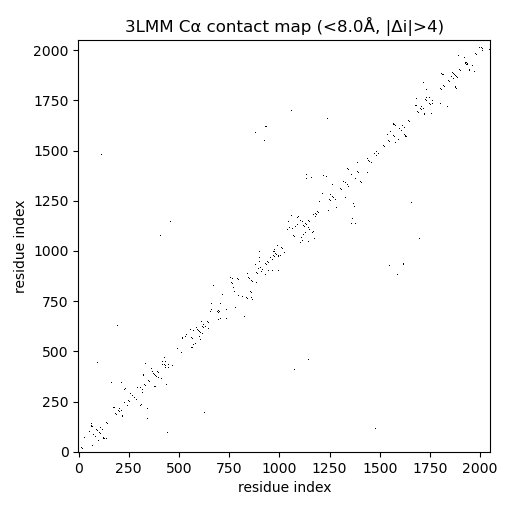.300 -2.120 80.211 1.00 23.82 109 ILE C C 1
ATOM 8814 O O . ILE C 1 109 ? -81.904 -2.001 79.149 1.00 17.88 109 ILE C O 1
ATOM 8819 N N . PHE C 1 110 ? -81.808 -2.747 81.260 1.00 27.65 110 PHE C N 1
ATOM 8820 C CA . PHE C 1 110 ? -83.123 -3.362 81.208 1.00 36.24 110 PHE C CA 1
ATOM 8821 C C . PHE C 1 110 ? -84.216 -2.376 80.806 1.00 35.35 110 PHE C C 1
ATOM 8822 O O . PHE C 1 110 ? -85.223 -2.750 80.211 1.00 38.26 110 PHE C O 1
ATOM 8830 N N . THR C 1 111 ? -84.020 -1.116 81.154 1.00 34.88 111 THR C N 1
ATOM 8831 C CA . THR C 1 111 ? -85.013 -0.115 80.836 1.00 32.58 111 THR C CA 1
ATOM 8832 C C . THR C 1 111 ? -85.026 0.284 79.377 1.00 32.71 111 THR C C 1
ATOM 8833 O O . THR C 1 111 ? -86.081 0.563 78.824 1.00 45.51 111 THR C O 1
ATOM 8837 N N . ARG C 1 112 ? -83.870 0.329 78.738 1.00 19.85 112 ARG C N 1
ATOM 8838 C CA . ARG C 1 112 ? -83.877 0.739 77.351 1.00 24.21 112 ARG C CA 1
ATOM 8839 C C . ARG C 1 112 ? -83.904 -0.378 76.328 1.00 24.92 112 ARG C C 1
ATOM 8840 O O . ARG C 1 112 ? -84.582 -0.287 75.310 1.00 28.38 112 ARG C O 1
ATOM 8848 N N . ILE C 1 113 ? -83.172 -1.440 76.603 1.00 29.59 113 ILE C N 1
ATOM 8849 C CA . ILE C 1 113 ? -83.086 -2.566 75.682 1.00 26.71 113 ILE C CA 1
ATOM 8850 C C . ILE C 1 113 ? -84.137 -3.652 76.013 1.00 30.14 113 ILE C C 1
ATOM 8851 O O . ILE C 1 113 ? -84.410 -4.526 75.198 1.00 29.83 113 ILE C O 1
ATOM 8856 N N . ASP C 1 114 ? -84.735 -3.576 77.201 1.00 35.69 114 ASP C N 1
ATOM 8857 C CA . ASP C 1 114 ? -85.755 -4.532 77.642 1.00 34.54 114 ASP C CA 1
ATOM 8858 C C . ASP C 1 114 ? -85.212 -5.886 78.093 1.00 30.52 114 ASP C C 1
ATOM 8859 O O . ASP C 1 114 ? -85.976 -6.837 78.264 1.00 31.45 114 ASP C O 1
ATOM 8864 N N . VAL C 1 115 ? -83.900 -5.977 78.290 1.00 29.95 115 VAL C N 1
ATOM 8865 C CA . VAL C 1 115 ? -83.272 -7.214 78.752 1.00 24.08 115 VAL C CA 1
ATOM 8866 C C . VAL C 1 115 ? -82.312 -6.886 79.885 1.00 26.24 115 VAL C C 1
ATOM 8867 O O . VAL C 1 115 ? -81.721 -5.808 79.906 1.00 24.03 115 VAL C O 1
ATOM 8871 N N . ALA C 1 116 ? -82.160 -7.820 80.821 1.00 23.47 116 ALA C N 1
ATOM 8872 C CA . ALA C 1 116 ? -81.278 -7.623 81.963 1.00 23.32 116 ALA C CA 1
ATOM 8873 C C . ALA C 1 116 ? -80.198 -8.698 82.009 1.00 27.40 116 ALA C C 1
ATOM 8874 O O . ALA C 1 116 ? -80.326 -9.700 82.724 1.00 31.02 116 ALA C O 1
ATOM 8876 N N . PRO C 1 117 ? -79.102 -8.487 81.258 1.00 25.58 117 PRO C N 1
ATOM 8877 C CA . PRO C 1 117 ? -77.982 -9.429 81.193 1.00 24.04 117 PRO C CA 1
ATOM 8878 C C . PRO C 1 117 ? -77.250 -9.594 82.506 1.00 21.88 117 PRO C C 1
ATOM 8879 O O . PRO C 1 117 ? -77.236 -8.690 83.337 1.00 13.11 117 PRO C O 1
ATOM 8883 N N . ASP C 1 118 ? -76.648 -10.764 82.683 1.00 20.95 118 ASP C N 1
ATOM 8884 C CA . ASP C 1 118 ? -75.894 -11.040 83.887 1.00 23.51 118 ASP C CA 1
ATOM 8885 C C . ASP C 1 118 ? -74.609 -10.232 83.770 1.00 24.14 118 ASP C C 1
ATOM 8886 O O . ASP C 1 118 ? -74.016 -10.126 82.697 1.00 29.73 118 ASP C O 1
ATOM 8891 N N . VAL C 1 119 ? -74.182 -9.640 84.866 1.00 14.52 119 VAL C N 1
ATOM 8892 C CA . VAL C 1 119 ? -72.959 -8.873 84.826 1.00 12.92 119 VAL C CA 1
ATOM 8893 C C . VAL C 1 119 ? -72.235 -9.015 86.165 1.00 19.50 119 VAL C C 1
ATOM 8894 O O . VAL C 1 119 ? -72.805 -8.747 87.228 1.00 11.20 119 VAL C O 1
ATOM 8898 N N . VAL C 1 120 ? -70.990 -9.482 86.106 1.00 15.83 120 VAL C N 1
ATOM 8899 C CA . VAL C 1 120 ? -70.180 -9.671 87.303 1.00 20.34 120 VAL C CA 1
ATOM 8900 C C . VAL C 1 120 ? -68.910 -8.875 87.184 1.00 19.11 120 VAL C C 1
ATOM 8901 O O . VAL C 1 120 ? -68.325 -8.773 86.101 1.00 19.97 120 VAL C O 1
ATOM 8905 N N . ALA C 1 121 ? -68.474 -8.301 88.294 1.00 19.23 121 ALA C N 1
ATOM 8906 C CA . ALA C 1 121 ? -67.260 -7.501 88.251 1.00 22.70 121 ALA C CA 1
ATOM 8907 C C . ALA C 1 121 ? -66.023 -8.359 88.448 1.00 19.91 121 ALA C C 1
ATOM 8908 O O . ALA C 1 121 ? -66.048 -9.347 89.169 1.00 24.48 121 ALA C O 1
ATOM 8910 N N . LYS C 1 122 ? -64.939 -7.962 87.804 1.00 19.06 122 LYS C N 1
ATOM 8911 C CA . LYS C 1 122 ? -63.695 -8.686 87.919 1.00 19.69 122 LYS C CA 1
ATOM 8912 C C . LYS C 1 122 ? -62.526 -7.716 87.988 1.00 23.73 122 LYS C C 1
ATOM 8913 O O . LYS C 1 122 ? -62.697 -6.514 87.779 1.00 25.06 122 LYS C O 1
ATOM 8919 N N . ARG C 1 123 ? -61.336 -8.230 88.283 1.00 23.32 123 ARG C N 1
ATOM 8920 C CA . ARG C 1 123 ? -60.164 -7.371 88.352 1.00 26.59 123 ARG C CA 1
ATOM 8921 C C . ARG C 1 123 ? -58.956 -7.935 87.608 1.00 26.69 123 ARG C C 1
ATOM 8922 O O . ARG C 1 123 ? -58.493 -9.026 87.917 1.00 37.36 123 ARG C O 1
ATOM 8930 N N . VAL C 1 124 ? -58.457 -7.200 86.616 1.00 24.53 124 VAL C N 1
ATOM 8931 C CA . VAL C 1 124 ? -57.294 -7.657 85.861 1.00 32.42 124 VAL C CA 1
ATOM 8932 C C . VAL C 1 124 ? -56.018 -7.248 86.568 1.00 41.98 124 VAL C C 1
ATOM 8933 O O . VAL C 1 124 ? -55.635 -7.841 87.585 1.00 54.17 124 VAL C O 1
ATOM 8937 N N . LEU C 1 125 ? -55.342 -6.238 86.038 1.00 36.49 125 LEU C N 1
ATOM 8938 C CA . LEU C 1 125 ? -54.114 -5.803 86.676 1.00 34.81 125 LEU C CA 1
ATOM 8939 C C . LEU C 1 125 ? -54.434 -4.807 87.799 1.00 36.05 125 LEU C C 1
ATOM 8940 O O . LEU C 1 125 ? -53.769 -3.784 87.958 1.00 36.82 125 LEU C O 1
ATOM 8945 N N . GLY C 1 126 ? -55.445 -5.142 88.598 1.00 30.60 126 GLY C N 1
ATOM 8946 C CA . GLY C 1 126 ? -55.841 -4.283 89.696 1.00 29.83 126 GLY C CA 1
ATOM 8947 C C . GLY C 1 126 ? -57.022 -3.425 89.293 1.00 32.86 126 GLY C C 1
ATOM 8948 O O . GLY C 1 126 ? -57.727 -2.864 90.137 1.00 32.43 126 GLY C O 1
ATOM 8949 N N . GLN C 1 127 ? -57.235 -3.331 87.985 1.00 26.88 127 GLN C N 1
ATOM 8950 C CA . GLN C 1 127 ? -58.320 -2.547 87.418 1.00 20.09 127 GLN C CA 1
ATOM 8951 C C . GLN C 1 127 ? -59.628 -3.330 87.465 1.00 23.45 127 GLN C C 1
ATOM 8952 O O . GLN C 1 127 ? -59.624 -4.550 87.342 1.00 30.66 127 GLN C O 1
ATOM 8958 N N . ARG C 1 128 ? -60.746 -2.634 87.642 1.00 19.84 128 ARG C N 1
ATOM 8959 C CA . ARG C 1 128 ? -62.049 -3.295 87.699 1.00 13.51 128 ARG C CA 1
ATOM 8960 C C . ARG C 1 128 ? -62.705 -3.331 86.327 1.00 16.35 128 ARG C C 1
ATOM 8961 O O . ARG C 1 128 ? -62.747 -2.323 85.632 1.00 19.78 128 ARG C O 1
ATOM 8969 N N . VAL C 1 129 ? -63.207 -4.489 85.921 1.00 17.92 129 VAL C N 1
ATOM 8970 C CA . VAL C 1 129 ? -63.888 -4.568 84.633 1.00 20.66 129 VAL C CA 1
ATOM 8971 C C . VAL C 1 129 ? -65.200 -5.308 84.795 1.00 20.87 129 VAL C C 1
ATOM 8972 O O . VAL C 1 129 ? -65.342 -6.148 85.683 1.00 24.25 129 VAL C O 1
ATOM 8976 N N . LEU C 1 130 ? -66.175 -4.980 83.958 1.00 22.32 130 LEU C N 1
ATOM 8977 C CA . LEU C 1 130 ? -67.468 -5.642 84.055 1.00 20.61 130 LEU C CA 1
ATOM 8978 C C . LEU C 1 130 ? -67.649 -6.707 82.991 1.00 18.80 130 LEU C C 1
ATOM 8979 O O . LEU C 1 130 ? -67.530 -6.434 81.799 1.00 17.86 130 LEU C O 1
ATOM 8984 N N . ALA C 1 131 ? -67.921 -7.929 83.412 1.00 7.19 131 ALA C N 1
ATOM 8985 C CA . ALA C 1 131 ? -68.140 -8.964 82.434 1.00 10.17 131 ALA C CA 1
ATOM 8986 C C . ALA C 1 131 ? -69.636 -9.052 82.264 1.00 16.58 131 ALA C C 1
ATOM 8987 O O . ALA C 1 131 ? -70.362 -9.291 83.230 1.00 19.35 131 ALA C O 1
ATOM 8989 N N . ILE C 1 132 ? -70.119 -8.819 81.055 1.00 15.96 132 ILE C N 1
ATOM 8990 C CA . ILE C 1 132 ? -71.547 -8.924 80.854 1.00 19.63 132 ILE C CA 1
ATOM 8991 C C . ILE C 1 132 ? -71.860 -10.131 80.016 1.00 19.46 132 ILE C C 1
ATOM 8992 O O . ILE C 1 132 ? -71.350 -10.276 78.913 1.00 21.75 132 ILE C O 1
ATOM 8997 N N . TYR C 1 133 ? -72.704 -10.998 80.548 1.00 20.04 133 TYR C N 1
ATOM 8998 C CA . TYR C 1 133 ? -73.081 -12.210 79.845 1.00 20.41 133 TYR C CA 1
ATOM 8999 C C . TYR C 1 133 ? -74.520 -12.105 79.346 1.00 24.56 133 TYR C C 1
ATOM 9000 O O . TYR C 1 133 ? -75.476 -12.081 80.137 1.00 25.12 133 TYR C O 1
ATOM 9009 N N . VAL C 1 134 ? -74.663 -12.036 78.027 1.00 15.84 134 VAL C N 1
ATOM 9010 C CA . VAL C 1 134 ? -75.970 -11.940 77.399 1.00 13.86 134 VAL C CA 1
ATOM 9011 C C . VAL C 1 134 ? -76.326 -13.212 76.613 1.00 12.22 134 VAL C C 1
ATOM 9012 O O . VAL C 1 134 ? -75.537 -13.713 75.808 1.00 8.85 134 VAL C O 1
ATOM 9016 N N . ALA C 1 135 ? -77.516 -13.737 76.904 1.00 17.52 135 ALA C N 1
ATOM 9017 C CA . ALA C 1 135 ? -78.060 -14.934 76.270 1.00 17.34 135 ALA C CA 1
ATOM 9018 C C . ALA C 1 135 ? -78.793 -14.561 74.991 1.00 24.44 135 ALA C C 1
ATOM 9019 O O . ALA C 1 135 ? -79.260 -13.422 74.836 1.00 17.53 135 ALA C O 1
ATOM 9021 N N . ALA C 1 136 ? -78.901 -15.523 74.079 1.00 23.02 136 ALA C N 1
ATOM 9022 C CA . ALA C 1 136 ? -79.579 -15.303 72.805 1.00 19.16 136 ALA C CA 1
ATOM 9023 C C . ALA C 1 136 ? -81.055 -15.041 73.060 1.00 16.30 136 ALA C C 1
ATOM 9024 O O . ALA C 1 136 ? -81.709 -15.827 73.731 1.00 23.15 136 ALA C O 1
ATOM 9026 N N . ALA C 1 137 ? -81.583 -13.944 72.525 1.00 12.77 137 ALA C N 1
ATOM 9027 C CA . ALA C 1 137 ? -82.990 -13.601 72.741 1.00 15.17 137 ALA C CA 1
ATOM 9028 C C . ALA C 1 137 ? -83.967 -14.485 71.962 1.00 19.66 137 ALA C C 1
ATOM 9029 O O . ALA C 1 137 ? -83.638 -15.014 70.904 1.00 17.01 137 ALA C O 1
ATOM 9031 N N . ALA C 1 138 ? -85.175 -14.637 72.494 1.00 20.26 138 ALA C N 1
ATOM 9032 C CA . ALA C 1 138 ? -86.190 -15.449 71.845 1.00 21.07 138 ALA C CA 1
ATOM 9033 C C . ALA C 1 138 ? -86.885 -14.659 70.732 1.00 26.55 138 ALA C C 1
ATOM 9034 O O . ALA C 1 138 ? -87.671 -15.211 69.955 1.00 24.47 138 ALA C O 1
ATOM 9036 N N . GLU C 1 139 ? -86.600 -13.362 70.668 1.00 25.52 139 GLU C N 1
ATOM 9037 C CA . GLU C 1 139 ? -87.163 -12.496 69.639 1.00 29.40 139 GLU C CA 1
ATOM 9038 C C . GLU C 1 139 ? -86.265 -11.285 69.426 1.00 28.60 139 GLU C C 1
ATOM 9039 O O . GLU C 1 139 ? -85.613 -10.825 70.364 1.00 27.05 139 GLU C O 1
ATOM 9045 N N . PRO C 1 140 ? -86.215 -10.753 68.186 1.00 24.19 140 PRO C N 1
ATOM 9046 C CA . PRO C 1 140 ? -85.363 -9.593 67.931 1.00 20.32 140 PRO C CA 1
ATOM 9047 C C . PRO C 1 140 ? -85.473 -8.519 69.003 1.00 18.60 140 PRO C C 1
ATOM 9048 O O . PRO C 1 140 ? -86.571 -8.161 69.421 1.00 17.89 140 PRO C O 1
ATOM 9052 N N . ILE C 1 141 ? -84.318 -8.029 69.446 1.00 16.17 141 ILE C N 1
ATOM 9053 C CA . ILE C 1 141 ? -84.233 -6.988 70.462 1.00 14.89 141 ILE C CA 1
ATOM 9054 C C . ILE C 1 141 ? -83.856 -5.703 69.740 1.00 22.38 141 ILE C C 1
ATOM 9055 O O . ILE C 1 141 ? -82.773 -5.615 69.169 1.00 28.62 141 ILE C O 1
ATOM 9060 N N . GLU C 1 142 ? -84.737 -4.710 69.735 1.00 26.17 142 GLU C N 1
ATOM 9061 C CA . GLU C 1 142 ? -84.411 -3.452 69.064 1.00 31.43 142 GLU C CA 1
ATOM 9062 C C . GLU C 1 142 ? -83.697 -2.518 70.033 1.00 27.54 142 GLU C C 1
ATOM 9063 O O . GLU C 1 142 ? -84.183 -2.298 71.130 1.00 37.90 142 GLU C O 1
ATOM 9069 N N . ASP C 1 143 ? -82.555 -1.965 69.639 1.00 20.62 143 ASP C N 1
ATOM 9070 C CA . ASP C 1 143 ? -81.836 -1.082 70.546 1.00 25.82 143 ASP C CA 1
ATOM 9071 C C . ASP C 1 143 ? -82.476 0.295 70.738 1.00 28.46 143 ASP C C 1
ATOM 9072 O O . ASP C 1 143 ? -83.595 0.549 70.284 1.00 28.13 143 ASP C O 1
ATOM 9077 N N . THR C 1 144 ? -81.746 1.180 71.417 1.00 22.74 144 THR C N 1
ATOM 9078 C CA . THR C 1 144 ? -82.225 2.524 71.694 1.00 19.96 144 THR C CA 1
ATOM 9079 C C . THR C 1 144 ? -82.685 3.237 70.438 1.00 23.38 144 THR C C 1
ATOM 9080 O O . THR C 1 144 ? -83.631 4.009 70.485 1.00 31.29 144 THR C O 1
ATOM 9084 N N . SER C 1 145 ? -82.018 2.996 69.317 1.00 19.52 145 SER C N 1
ATOM 9085 C CA . SER C 1 145 ? -82.406 3.657 68.078 1.00 25.51 145 SER C CA 1
ATOM 9086 C C . SER C 1 145 ? -83.433 2.843 67.293 1.00 30.30 145 SER C C 1
ATOM 9087 O O . SER C 1 145 ? -83.677 3.113 66.116 1.00 28.77 145 SER C O 1
ATOM 9090 N N . ASP C 1 146 ? -84.041 1.859 67.955 1.00 31.23 146 ASP C N 1
ATOM 9091 C CA . ASP C 1 146 ? -85.029 0.974 67.333 1.00 32.04 146 ASP C CA 1
ATOM 9092 C C . ASP C 1 146 ? -84.443 0.292 66.116 1.00 30.02 146 ASP C C 1
ATOM 9093 O O . ASP C 1 146 ? -85.113 0.124 65.097 1.00 32.17 146 ASP C O 1
ATOM 9098 N N . ARG C 1 147 ? -83.184 -0.104 66.235 1.00 19.34 147 ARG C N 1
ATOM 9099 C CA . ARG C 1 147 ? -82.503 -0.769 65.154 1.00 20.64 147 ARG C CA 1
ATOM 9100 C C . ARG C 1 147 ? -82.352 -2.221 65.509 1.00 25.90 147 ARG C C 1
ATOM 9101 O O . ARG C 1 147 ? -82.214 -2.576 66.679 1.00 22.33 147 ARG C O 1
ATOM 9109 N N . LEU C 1 148 ? -82.368 -3.061 64.485 1.00 27.44 148 LEU C N 1
ATOM 9110 C CA . LEU C 1 148 ? -82.220 -4.489 64.682 1.00 27.45 148 LEU C CA 1
ATOM 9111 C C . LEU C 1 148 ? -80.923 -4.950 64.029 1.00 24.67 148 LEU C C 1
ATOM 9112 O O . LEU C 1 148 ? -80.833 -5.028 62.802 1.00 24.78 148 LEU C O 1
ATOM 9117 N N . ARG C 1 149 ? -79.921 -5.257 64.847 1.00 24.21 149 ARG C N 1
ATOM 9118 C CA . ARG C 1 149 ? -78.631 -5.700 64.324 1.00 25.20 149 ARG C CA 1
ATOM 9119 C C . ARG C 1 149 ? -77.943 -6.749 65.207 1.00 23.89 149 ARG C C 1
ATOM 9120 O O . ARG C 1 149 ? -78.225 -6.838 66.398 1.00 30.67 149 ARG C O 1
ATOM 9128 N N . TRP C 1 150 ? -77.054 -7.547 64.614 1.00 18.73 150 TRP C N 1
ATOM 9129 C CA . TRP C 1 150 ? -76.326 -8.597 65.337 1.00 20.94 150 TRP C CA 1
ATOM 9130 C C . TRP C 1 150 ? -74.829 -8.597 65.063 1.00 17.17 150 TRP C C 1
ATOM 9131 O O . TRP C 1 150 ? -74.386 -8.026 64.069 1.00 9.65 150 TRP C O 1
ATOM 9142 N N . ARG C 1 151 ? -74.056 -9.251 65.938 1.00 23.05 151 ARG C N 1
ATOM 9143 C CA . ARG C 1 151 ? -72.586 -9.333 65.798 1.00 20.71 151 ARG C CA 1
ATOM 9144 C C . ARG C 1 151 ? -72.110 -10.106 64.574 1.00 14.45 151 ARG C C 1
ATOM 9145 O O . ARG C 1 151 ? -72.683 -11.117 64.199 1.00 17.06 151 ARG C O 1
ATOM 9153 N N . VAL C 1 152 ? -71.054 -9.624 63.945 1.00 12.31 152 VAL C N 1
ATOM 9154 C CA . VAL C 1 152 ? -70.517 -10.337 62.801 1.00 18.60 152 VAL C CA 1
ATOM 9155 C C . VAL C 1 152 ? -69.018 -10.504 63.046 1.00 24.79 152 VAL C C 1
ATOM 9156 O O . VAL C 1 152 ? -68.543 -11.595 63.366 1.00 29.28 152 VAL C O 1
ATOM 9160 N N . GLY C 1 153 ? -68.255 -9.435 62.929 1.00 15.27 153 GLY C N 1
ATOM 9161 C CA . GLY C 1 153 ? -66.840 -9.585 63.202 1.00 32.15 153 GLY C CA 1
ATOM 9162 C C . GLY C 1 153 ? -66.640 -9.101 64.616 1.00 35.39 153 GLY C C 1
ATOM 9163 O O . GLY C 1 153 ? -67.076 -9.735 65.585 1.00 23.43 153 GLY C O 1
ATOM 9164 N N . ASP C 1 154 ? -65.961 -7.968 64.727 1.00 41.19 154 ASP C N 1
ATOM 9165 C CA . ASP C 1 154 ? -65.738 -7.353 66.016 1.00 47.50 154 ASP C CA 1
ATOM 9166 C C . ASP C 1 154 ? -66.857 -6.335 66.103 1.00 50.00 154 ASP C C 1
ATOM 9167 O O . ASP C 1 154 ? -67.300 -5.954 67.182 1.00 58.52 154 ASP C O 1
ATOM 9172 N N . SER C 1 155 ? -67.324 -5.913 64.939 1.00 42.11 155 SER C N 1
ATOM 9173 C CA . SER C 1 155 ? -68.392 -4.943 64.870 1.00 47.10 155 SER C CA 1
ATOM 9174 C C . SER C 1 155 ? -69.680 -5.640 64.513 1.00 38.74 155 SER C C 1
ATOM 9175 O O . SER C 1 155 ? -69.676 -6.792 64.077 1.00 38.22 155 SER C O 1
ATOM 9178 N N . CYS C 1 156 ? -70.793 -4.945 64.681 1.00 31.27 156 CYS C N 1
ATOM 9179 C CA . CYS C 1 156 ? -72.043 -5.566 64.328 1.00 35.17 156 CYS C CA 1
ATOM 9180 C C . CYS C 1 156 ? -72.914 -4.779 63.357 1.00 30.72 156 CYS C C 1
ATOM 9181 O O . CYS C 1 156 ? -73.199 -3.603 63.547 1.00 19.01 156 CYS C O 1
ATOM 9184 N N . ARG C 1 157 ? -73.311 -5.486 62.306 1.00 36.29 157 ARG C N 1
ATOM 9185 C CA . ARG C 1 157 ? -74.104 -4.987 61.201 1.00 39.03 157 ARG C CA 1
ATOM 9186 C C . ARG C 1 157 ? -75.606 -5.197 61.401 1.00 34.78 157 ARG C C 1
ATOM 9187 O O . ARG C 1 157 ? -76.024 -5.993 62.232 1.00 37.87 157 ARG C O 1
ATOM 9195 N N . PRO C 1 158 ? -76.439 -4.476 60.629 1.00 33.64 158 PRO C N 1
ATOM 9196 C CA . PRO C 1 158 ? -77.898 -4.601 60.732 1.00 32.02 158 PRO C CA 1
ATOM 9197 C C . PRO C 1 158 ? -78.434 -5.849 60.047 1.00 28.31 158 PRO C C 1
ATOM 9198 O O . PRO C 1 158 ? -77.817 -6.358 59.115 1.00 29.74 158 PRO C O 1
ATOM 9202 N N . VAL C 1 159 ? -79.583 -6.336 60.502 1.00 27.64 159 VAL C N 1
ATOM 9203 C CA . VAL C 1 159 ? -80.196 -7.517 59.898 1.00 28.10 159 VAL C CA 1
ATOM 9204 C C . VAL C 1 159 ? -81.722 -7.446 59.945 1.00 26.79 159 VAL C C 1
ATOM 9205 O O . VAL C 1 159 ? -82.304 -7.106 60.975 1.00 25.23 159 VAL C O 1
ATOM 9209 N N . ASP C 1 160 ? -82.368 -7.755 58.822 1.00 28.65 160 ASP C N 1
ATOM 9210 C CA . ASP C 1 160 ? -83.833 -7.714 58.737 1.00 36.82 160 ASP C CA 1
ATOM 9211 C C . ASP C 1 160 ? -84.497 -8.892 59.454 1.00 33.66 160 ASP C C 1
ATOM 9212 O O . ASP C 1 160 ? -83.880 -9.939 59.652 1.00 22.66 160 ASP C O 1
ATOM 9217 N N . ARG C 1 161 ? -85.758 -8.718 59.843 1.00 29.35 161 ARG C N 1
ATOM 9218 C CA . ARG C 1 161 ? -86.472 -9.782 60.540 1.00 28.25 161 ARG C CA 1
ATOM 9219 C C . ARG C 1 161 ? -86.536 -11.065 59.731 1.00 26.16 161 ARG C C 1
ATOM 9220 O O . ARG C 1 161 ? -86.521 -12.159 60.291 1.00 27.83 161 ARG C O 1
ATOM 9228 N N . ALA C 1 162 ? -86.610 -10.926 58.412 1.00 26.00 162 ALA C N 1
ATOM 9229 C CA . ALA C 1 162 ? -86.676 -12.080 57.527 1.00 23.42 162 ALA C CA 1
ATOM 9230 C C . ALA C 1 162 ? -85.478 -12.985 57.757 1.00 25.35 162 ALA C C 1
ATOM 9231 O O . ALA C 1 162 ? -85.627 -14.183 58.013 1.00 22.83 162 ALA C O 1
ATOM 9233 N N . GLU C 1 163 ? -84.285 -12.411 57.668 1.00 22.90 163 GLU C N 1
ATOM 9234 C CA . GLU C 1 163 ? -83.084 -13.201 57.865 1.00 28.07 163 GLU C CA 1
ATOM 9235 C C . GLU C 1 163 ? -82.990 -13.639 59.314 1.00 26.67 163 GLU C C 1
ATOM 9236 O O . GLU C 1 163 ? -82.739 -14.802 59.595 1.00 26.56 163 GLU C O 1
ATOM 9242 N N . TRP C 1 164 ? -83.220 -12.713 60.236 1.00 22.16 164 TRP C N 1
ATOM 9243 C CA . TRP C 1 164 ? -83.101 -13.052 61.643 1.00 25.39 164 TRP C CA 1
ATOM 9244 C C . TRP C 1 164 ? -83.894 -14.255 62.098 1.00 29.48 164 TRP C C 1
ATOM 9245 O O . TRP C 1 164 ? -83.385 -15.082 62.872 1.00 36.20 164 TRP C O 1
ATOM 9256 N N . TRP C 1 165 ? -85.146 -14.347 61.661 1.00 26.08 165 TRP C N 1
ATOM 9257 C CA . TRP C 1 165 ? -85.972 -15.476 62.067 1.00 24.50 165 TRP C CA 1
ATOM 9258 C C . TRP C 1 165 ? -85.518 -16.787 61.463 1.00 25.21 165 TRP C C 1
ATOM 9259 O O . TRP C 1 165 ? -85.403 -17.775 62.179 1.00 17.00 165 TRP C O 1
ATOM 9270 N N . GLU C 1 166 ? -85.240 -16.802 60.163 1.00 29.74 166 GLU C N 1
ATOM 9271 C CA . GLU C 1 166 ? -84.803 -18.042 59.555 1.00 32.43 166 GLU C CA 1
ATOM 9272 C C . GLU C 1 166 ? -83.576 -18.535 60.293 1.00 26.89 166 GLU C C 1
ATOM 9273 O O . GLU C 1 166 ? -83.344 -19.732 60.372 1.00 36.03 166 GLU C O 1
ATOM 9279 N N . TYR C 1 167 ? -82.797 -17.617 60.850 1.00 22.46 167 TYR C N 1
ATOM 9280 C CA . TYR C 1 167 ? -81.614 -18.017 61.593 1.00 20.79 167 TYR C CA 1
ATOM 9281 C C . TYR C 1 167 ? -81.959 -18.428 63.004 1.00 23.54 167 TYR C C 1
ATOM 9282 O O . TYR C 1 167 ? -81.308 -19.293 63.575 1.00 21.17 167 TYR C O 1
ATOM 9291 N N . GLN C 1 168 ? -82.993 -17.820 63.566 1.00 28.71 168 GLN C N 1
ATOM 9292 C CA . GLN C 1 168 ? -83.399 -18.174 64.916 1.00 29.83 168 GLN C CA 1
ATOM 9293 C C . GLN C 1 168 ? -84.021 -19.576 64.903 1.00 34.76 168 GLN C C 1
ATOM 9294 O O . GLN C 1 168 ? -83.688 -20.431 65.735 1.00 41.22 168 GLN C O 1
ATOM 9300 N N . ARG C 1 169 ? -84.910 -19.827 63.948 1.00 37.68 169 ARG C N 1
ATOM 9301 C CA . ARG C 1 169 ? -85.559 -21.132 63.859 1.00 33.60 169 ARG C CA 1
ATOM 9302 C C . ARG C 1 169 ? -84.527 -22.235 63.671 1.00 28.45 169 ARG C C 1
ATOM 9303 O O . ARG C 1 169 ? -84.619 -23.294 64.288 1.00 37.14 169 ARG C O 1
ATOM 9311 N N . ALA C 1 170 ? -83.541 -21.954 62.823 1.00 20.18 170 ALA C N 1
ATOM 9312 C CA . ALA C 1 170 ? -82.472 -22.893 62.487 1.00 21.82 170 ALA C CA 1
ATOM 9313 C C . ALA C 1 170 ? -81.496 -23.252 63.604 1.00 24.48 170 ALA C C 1
ATOM 9314 O O . ALA C 1 170 ? -81.204 -24.429 63.823 1.00 24.24 170 ALA C O 1
ATOM 9316 N N . GLN C 1 171 ? -80.984 -22.246 64.305 1.00 25.41 171 GLN C N 1
ATOM 9317 C CA . GLN C 1 171 ? -80.019 -22.510 65.359 1.00 32.06 171 GLN C CA 1
ATOM 9318 C C . GLN C 1 171 ? -80.283 -21.843 66.693 1.00 31.35 171 GLN C C 1
ATOM 9319 O O . GLN C 1 171 ? -79.406 -21.181 67.243 1.00 35.05 171 GLN C O 1
ATOM 9325 N N . SER C 1 172 ? -81.483 -22.026 67.226 1.00 30.44 172 SER C N 1
ATOM 9326 C CA . SER C 1 172 ? -81.811 -21.430 68.512 1.00 44.29 172 SER C CA 1
ATOM 9327 C C . SER C 1 172 ? -82.987 -22.129 69.168 1.00 47.25 172 SER C C 1
ATOM 9328 O O . SER C 1 172 ? -83.596 -23.019 68.571 1.00 51.33 172 SER C O 1
ATOM 9331 N N . GLY C 1 173 ? -83.288 -21.728 70.403 1.00 49.27 173 GLY C N 1
ATOM 9332 C CA . GLY C 1 173 ? -84.393 -22.316 71.137 1.00 51.02 173 GLY C CA 1
ATOM 9333 C C . GLY C 1 173 ? -85.592 -22.495 70.235 1.00 53.97 173 GLY C C 1
ATOM 9334 O O . GLY C 1 173 ? -85.726 -21.811 69.218 1.00 59.85 173 GLY C O 1
ATOM 9335 N N . PHE C 1 174 ? -86.472 -23.421 70.584 1.00 47.77 174 PHE C N 1
ATOM 9336 C CA . PHE C 1 174 ? -87.647 -23.643 69.752 1.00 46.70 174 PHE C CA 1
ATOM 9337 C C . PHE C 1 174 ? -88.780 -22.671 70.085 1.00 43.13 174 PHE C C 1
ATOM 9338 O O . PHE C 1 174 ? -89.344 -22.716 71.177 1.00 43.01 174 PHE C O 1
ATOM 9346 N N . ASP C 1 175 ? -89.090 -21.775 69.150 1.00 35.41 175 ASP C N 1
ATOM 9347 C CA . ASP C 1 175 ? -90.190 -20.836 69.339 1.00 33.25 175 ASP C CA 1
ATOM 9348 C C . ASP C 1 175 ? -91.394 -21.457 68.669 1.00 31.86 175 ASP C C 1
ATOM 9349 O O . ASP C 1 175 ? -91.510 -21.457 67.444 1.00 32.76 175 ASP C O 1
ATOM 9354 N N . PRO C 1 176 ? -92.325 -21.978 69.475 1.00 29.08 176 PRO C N 1
ATOM 9355 C CA . PRO C 1 176 ? -93.523 -22.616 68.929 1.00 25.77 176 PRO C CA 1
ATOM 9356 C C . PRO C 1 176 ? -94.224 -21.859 67.808 1.00 24.41 176 PRO C C 1
ATOM 9357 O O . PRO C 1 176 ? -94.473 -22.409 66.732 1.00 22.14 176 PRO C O 1
ATOM 9369 N N . ALA C 1 178 ? -93.072 -19.641 65.956 1.00 16.70 178 ALA C N 1
ATOM 9370 C CA . ALA C 1 178 ? -92.195 -19.315 64.832 1.00 23.22 178 ALA C CA 1
ATOM 9371 C C . ALA C 1 178 ? -92.023 -20.470 63.851 1.00 27.78 178 ALA C C 1
ATOM 9372 O O . ALA C 1 178 ? -91.454 -20.300 62.770 1.00 21.38 178 ALA C O 1
ATOM 9374 N N . GLN C 1 179 ? -92.520 -21.641 64.241 1.00 35.56 179 GLN C N 1
ATOM 9375 C CA . GLN C 1 179 ? -92.442 -22.859 63.432 1.00 36.84 179 GLN C CA 1
ATOM 9376 C C . GLN C 1 179 ? -93.117 -22.700 62.071 1.00 33.82 179 GLN C C 1
ATOM 9377 O O . GLN C 1 179 ? -94.008 -21.867 61.900 1.00 32.37 179 GLN C O 1
ATOM 9383 N N . VAL C 1 180 ? -92.699 -23.518 61.111 1.00 24.85 180 VAL C N 1
ATOM 9384 C CA . VAL C 1 180 ? -93.273 -23.451 59.775 1.00 31.82 180 VAL C CA 1
ATOM 9385 C C . VAL C 1 180 ? -94.551 -24.276 59.654 1.00 35.07 180 VAL C C 1
ATOM 9386 O O . VAL C 1 180 ? -94.699 -25.298 60.324 1.00 37.53 180 VAL C O 1
ATOM 9390 N N . THR C 1 181 ? -95.479 -23.806 58.819 1.00 35.25 181 THR C N 1
ATOM 9391 C CA . THR C 1 181 ? -96.749 -24.492 58.581 1.00 33.01 181 THR C CA 1
ATOM 9392 C C . THR C 1 181 ? -96.848 -24.818 57.090 1.00 37.15 181 THR C C 1
ATOM 9393 O O . THR C 1 181 ? -95.901 -24.583 56.325 1.00 39.42 181 THR C O 1
ATOM 9397 N N . THR C 1 182 ? -97.993 -25.362 56.684 1.00 32.49 182 THR C N 1
ATOM 9398 C CA . THR C 1 182 ? -98.226 -25.724 55.291 1.00 32.76 182 THR C CA 1
ATOM 9399 C C . THR C 1 182 ? -98.968 -24.614 54.545 1.00 31.57 182 THR C C 1
ATOM 9400 O O . THR C 1 182 ? -99.222 -24.720 53.344 1.00 31.72 182 THR C O 1
ATOM 9404 N N . ALA C 1 183 ? -99.297 -23.544 55.263 1.00 30.02 183 ALA C N 1
ATOM 9405 C CA . ALA C 1 183 ? -99.998 -22.412 54.672 1.00 28.43 183 ALA C CA 1
ATOM 9406 C C . ALA C 1 183 ? -99.033 -21.588 53.846 1.00 28.73 183 ALA C C 1
ATOM 9407 O O . ALA C 1 183 ? -97.878 -21.411 54.226 1.00 21.31 183 ALA C O 1
ATOM 9409 N N . THR C 1 184 ? -99.516 -21.075 52.723 1.00 32.78 184 THR C N 1
ATOM 9410 C CA . THR C 1 184 ? -98.681 -20.272 51.853 1.00 33.42 184 THR C CA 1
ATOM 9411 C C . THR C 1 184 ? -99.323 -18.924 51.579 1.00 35.82 184 THR C C 1
ATOM 9412 O O . THR C 1 184 ? -100.377 -18.583 52.131 1.00 23.87 184 THR C O 1
ATOM 9416 N N . LEU C 1 185 ? -98.668 -18.170 50.703 1.00 36.17 185 LEU C N 1
ATOM 9417 C CA . LEU C 1 185 ? -99.100 -16.841 50.290 1.00 31.21 185 LEU C CA 1
ATOM 9418 C C . LEU C 1 185 ? -100.557 -16.781 49.856 1.00 31.87 185 LEU C C 1
ATOM 9419 O O . LEU C 1 185 ? -101.236 -15.772 50.047 1.00 27.29 185 LEU C O 1
ATOM 9424 N N . GLY C 1 186 ? -101.023 -17.865 49.253 1.00 34.60 186 GLY C N 1
ATOM 9425 C CA . GLY C 1 186 ? -102.394 -17.914 48.791 1.00 41.98 186 GLY C CA 1
ATOM 9426 C C . GLY C 1 186 ? -103.412 -18.056 49.906 1.00 40.94 186 GLY C C 1
ATOM 9427 O O . GLY C 1 186 ? -104.591 -17.754 49.704 1.00 37.55 186 GLY C O 1
ATOM 9428 N N . ASP C 1 187 ? -102.979 -18.527 51.076 1.00 41.22 187 ASP C N 1
ATOM 9429 C CA . ASP C 1 187 ? -103.905 -18.698 52.194 1.00 35.93 187 ASP C CA 1
ATOM 9430 C C . ASP C 1 187 ? -104.106 -17.366 52.915 1.00 31.72 187 ASP C C 1
ATOM 9431 O O . ASP C 1 187 ? -105.035 -17.220 53.711 1.00 28.43 187 ASP C O 1
ATOM 9436 N N . ALA C 1 188 ? -103.241 -16.394 52.623 1.00 26.58 188 ALA C N 1
ATOM 9437 C CA . ALA C 1 188 ? -103.327 -15.071 53.228 1.00 16.46 188 ALA C CA 1
ATOM 9438 C C . ALA C 1 188 ? -104.599 -14.406 52.747 1.00 17.51 188 ALA C C 1
ATOM 9439 O O . ALA C 1 188 ? -104.812 -14.277 51.544 1.00 25.75 188 ALA C O 1
ATOM 9441 N N . ARG C 1 189 ? -105.447 -13.985 53.679 1.00 20.35 189 ARG C N 1
ATOM 9442 C CA . ARG C 1 189 ? -106.695 -13.333 53.294 1.00 28.96 189 ARG C CA 1
ATOM 9443 C C . ARG C 1 189 ? -106.378 -11.887 52.940 1.00 31.42 189 ARG C C 1
ATOM 9444 O O . ARG C 1 189 ? -105.694 -11.202 53.687 1.00 29.41 189 ARG C O 1
ATOM 9452 N N . PRO C 1 190 ? -106.870 -11.406 51.790 1.00 38.61 190 PRO C N 1
ATOM 9453 C CA . PRO C 1 190 ? -106.616 -10.027 51.362 1.00 35.36 190 PRO C CA 1
ATOM 9454 C C . PRO C 1 190 ? -107.046 -9.017 52.405 1.00 30.16 190 PRO C C 1
ATOM 9455 O O . PRO C 1 190 ? -106.313 -8.081 52.711 1.00 29.52 190 PRO C O 1
ATOM 9459 N N . ALA C 1 191 ? -108.239 -9.224 52.950 1.00 26.70 191 ALA C N 1
ATOM 9460 C CA . ALA C 1 191 ? -108.780 -8.336 53.969 1.00 32.11 191 ALA C CA 1
ATOM 9461 C C . ALA C 1 191 ? -107.747 -8.065 55.065 1.00 36.65 191 ALA C C 1
ATOM 9462 O O . ALA C 1 191 ? -107.545 -6.915 55.473 1.00 38.96 191 ALA C O 1
ATOM 9464 N N . ALA C 1 192 ? -107.100 -9.134 55.529 1.00 35.85 192 ALA C N 1
ATOM 9465 C CA . ALA C 1 192 ? -106.086 -9.061 56.578 1.00 29.03 192 ALA C CA 1
ATOM 9466 C C . ALA C 1 192 ? -104.882 -8.251 56.119 1.00 27.45 192 ALA C C 1
ATOM 9467 O O . ALA C 1 192 ? -104.278 -7.527 56.903 1.00 31.40 192 ALA C O 1
ATOM 9469 N N . LEU C 1 193 ? -104.526 -8.388 54.848 1.00 26.98 193 LEU C N 1
ATOM 9470 C CA . LEU C 1 193 ? -103.397 -7.653 54.304 1.00 25.16 193 LEU C CA 1
ATOM 9471 C C . LEU C 1 193 ? -103.819 -6.196 54.168 1.00 31.54 193 LEU C C 1
ATOM 9472 O O . LEU C 1 193 ? -103.054 -5.275 54.478 1.00 27.12 193 LEU C O 1
ATOM 9477 N N . ALA C 1 194 ? -105.052 -5.993 53.712 1.00 31.14 194 ALA C N 1
ATOM 9478 C CA . ALA C 1 194 ? -105.595 -4.651 53.553 1.00 30.77 194 ALA C CA 1
ATOM 9479 C C . ALA C 1 194 ? -105.482 -3.893 54.875 1.00 30.13 194 ALA C C 1
ATOM 9480 O O . ALA C 1 194 ? -105.088 -2.727 54.902 1.00 26.01 194 ALA C O 1
ATOM 9482 N N . LEU C 1 195 ? -105.837 -4.572 55.965 1.00 29.55 195 LEU C N 1
ATOM 9483 C CA . LEU C 1 195 ? -105.781 -4.006 57.312 1.00 28.45 195 LEU C CA 1
ATOM 9484 C C . LEU C 1 195 ? -104.354 -3.694 57.733 1.00 28.08 195 LEU C C 1
ATOM 9485 O O . LEU C 1 195 ? -104.089 -2.676 58.375 1.00 19.50 195 LEU C O 1
ATOM 9490 N N . ALA C 1 196 ? -103.451 -4.605 57.383 1.00 28.44 196 ALA C N 1
ATOM 9491 C CA . ALA C 1 196 ? -102.042 -4.471 57.694 1.00 24.39 196 ALA C CA 1
ATOM 9492 C C . ALA C 1 196 ? -101.561 -3.135 57.160 1.00 26.01 196 ALA C C 1
ATOM 9493 O O . ALA C 1 196 ? -100.985 -2.335 57.892 1.00 31.51 196 ALA C O 1
ATOM 9495 N N . ARG C 1 197 ? -101.826 -2.901 55.880 1.00 23.24 197 ARG C N 1
ATOM 9496 C CA . ARG C 1 197 ? -101.424 -1.673 55.224 1.00 23.63 197 ARG C CA 1
ATOM 9497 C C . ARG C 1 197 ? -102.064 -0.422 55.805 1.00 29.94 197 ARG C C 1
ATOM 9498 O O . ARG C 1 197 ? -101.369 0.555 56.059 1.00 40.00 197 ARG C O 1
ATOM 9506 N N . LYS C 1 198 ? -103.378 -0.426 56.013 1.00 34.06 198 LYS C N 1
ATOM 9507 C CA . LYS C 1 198 ? -104.009 0.777 56.538 1.00 37.54 198 LYS C CA 1
ATOM 9508 C C . LYS C 1 198 ? -103.471 1.126 57.922 1.00 36.80 198 LYS C C 1
ATOM 9509 O O . LYS C 1 198 ? -103.551 2.275 58.342 1.00 36.27 198 LYS C O 1
ATOM 9515 N N . TRP C 1 199 ? -102.912 0.146 58.626 1.00 36.24 199 TRP C N 1
ATOM 9516 C CA . TRP C 1 199 ? -102.372 0.408 59.954 1.00 38.09 199 TRP C CA 1
ATOM 9517 C C . TRP C 1 199 ? -100.916 0.846 59.934 1.00 41.87 199 TRP C C 1
ATOM 9518 O O . TRP C 1 199 ? -100.464 1.521 60.857 1.00 44.15 199 TRP C O 1
ATOM 9529 N N . ASP C 1 200 ? -100.186 0.454 58.891 1.00 46.57 200 ASP C N 1
ATOM 9530 C CA . ASP C 1 200 ? -98.776 0.821 58.735 1.00 47.77 200 ASP C CA 1
ATOM 9531 C C . ASP C 1 200 ? -98.485 1.155 57.270 1.00 54.09 200 ASP C C 1
ATOM 9532 O O . ASP C 1 200 ? -98.377 0.260 56.431 1.00 54.24 200 ASP C O 1
ATOM 9537 N N . PRO C 1 201 ? -98.338 2.452 56.949 1.00 59.75 201 PRO C N 1
ATOM 9538 C CA . PRO C 1 201 ? -98.061 2.906 55.581 1.00 61.61 201 PRO C CA 1
ATOM 9539 C C . PRO C 1 201 ? -96.722 2.434 55.022 1.00 57.33 201 PRO C C 1
ATOM 9540 O O . PRO C 1 201 ? -96.494 2.489 53.817 1.00 58.18 201 PRO C O 1
ATOM 9544 N N . ALA C 1 202 ? -95.840 1.972 55.902 1.00 49.88 202 ALA C N 1
ATOM 9545 C CA . ALA C 1 202 ? -94.527 1.495 55.483 1.00 51.18 202 ALA C CA 1
ATOM 9546 C C . ALA C 1 202 ? -94.615 0.419 54.392 1.00 50.52 202 ALA C C 1
ATOM 9547 O O . ALA C 1 202 ? -93.799 0.394 53.464 1.00 48.43 202 ALA C O 1
ATOM 9549 N N . PHE C 1 203 ? -95.602 -0.466 54.501 1.00 44.42 203 PHE C N 1
ATOM 9550 C CA . PHE C 1 203 ? -95.766 -1.539 53.526 1.00 43.59 203 PHE C CA 1
ATOM 9551 C C . PHE C 1 203 ? -96.394 -1.043 52.236 1.00 43.84 203 PHE C C 1
ATOM 9552 O O . PHE C 1 203 ? -96.271 -1.676 51.186 1.00 42.24 203 PHE C O 1
ATOM 9560 N N . ALA C 1 204 ? -97.064 0.099 52.325 1.00 48.28 204 ALA C N 1
ATOM 9561 C CA . ALA C 1 204 ? -97.748 0.699 51.187 1.00 53.15 204 ALA C CA 1
ATOM 9562 C C . ALA C 1 204 ? -96.999 0.636 49.851 1.00 48.58 204 ALA C C 1
ATOM 9563 O O . ALA C 1 204 ? -97.620 0.681 48.792 1.00 44.98 204 ALA C O 1
ATOM 9565 N N . GLU C 1 205 ? -95.675 0.523 49.894 1.00 51.21 205 GLU C N 1
ATOM 9566 C CA . GLU C 1 205 ? -94.891 0.482 48.661 1.00 50.28 205 GLU C CA 1
ATOM 9567 C C . GLU C 1 205 ? -94.325 -0.891 48.320 1.00 45.62 205 GLU C C 1
ATOM 9568 O O . GLU C 1 205 ? -93.245 -0.992 47.739 1.00 48.51 205 GLU C O 1
ATOM 9574 N N . LEU C 1 206 ? -95.039 -1.952 48.675 1.00 37.55 206 LEU C N 1
ATOM 9575 C CA . LEU C 1 206 ? -94.545 -3.285 48.368 1.00 33.22 206 LEU C CA 1
ATOM 9576 C C . LEU C 1 206 ? -95.615 -4.366 48.272 1.00 34.69 206 LEU C C 1
ATOM 9577 O O . LEU C 1 206 ? -96.654 -4.297 48.932 1.00 27.17 206 LEU C O 1
ATOM 9582 N N . THR C 1 207 ? -95.339 -5.360 47.428 1.00 35.14 207 THR C N 1
ATOM 9583 C CA . THR C 1 207 ? -96.248 -6.469 47.163 1.00 35.93 207 THR C CA 1
ATOM 9584 C C . THR C 1 207 ? -96.640 -7.235 48.416 1.00 37.91 207 THR C C 1
ATOM 9585 O O . THR C 1 207 ? -95.899 -7.260 49.402 1.00 41.07 207 THR C O 1
ATOM 9589 N N . ASP C 1 208 ? -97.811 -7.861 48.372 1.00 36.12 208 ASP C N 1
ATOM 9590 C CA . ASP C 1 208 ? -98.286 -8.635 49.508 1.00 37.70 208 ASP C CA 1
ATOM 9591 C C . ASP C 1 208 ? -97.211 -9.614 49.954 1.00 34.38 208 ASP C C 1
ATOM 9592 O O . ASP C 1 208 ? -96.977 -9.784 51.152 1.00 31.02 208 ASP C O 1
ATOM 9597 N N . GLU C 1 209 ? -96.556 -10.245 48.983 1.00 32.27 209 GLU C N 1
ATOM 9598 C CA . GLU C 1 209 ? -95.502 -11.194 49.285 1.00 32.11 209 GLU C CA 1
ATOM 9599 C C . GLU C 1 209 ? -94.402 -10.535 50.102 1.00 27.76 209 GLU C C 1
ATOM 9600 O O . GLU C 1 209 ? -94.072 -10.983 51.191 1.00 32.87 209 GLU C O 1
ATOM 9606 N N . GLU C 1 210 ? -93.844 -9.459 49.573 1.00 22.37 210 GLU C N 1
ATOM 9607 C CA . GLU C 1 210 ? -92.767 -8.742 50.245 1.00 29.13 210 GLU C CA 1
ATOM 9608 C C . GLU C 1 210 ? -93.158 -8.329 51.644 1.00 28.29 210 GLU C C 1
ATOM 9609 O O . GLU C 1 210 ? -92.312 -8.279 52.545 1.00 26.74 210 GLU C O 1
ATOM 9615 N N . LEU C 1 211 ? -94.440 -8.025 51.819 1.00 22.90 211 LEU C N 1
ATOM 9616 C CA . LEU C 1 211 ? -94.943 -7.615 53.111 1.00 18.42 211 LEU C CA 1
ATOM 9617 C C . LEU C 1 211 ? -94.817 -8.796 54.057 1.00 21.92 211 LEU C C 1
ATOM 9618 O O . LEU C 1 211 ? -94.032 -8.763 55.001 1.00 18.55 211 LEU C O 1
ATOM 9623 N N . LEU C 1 212 ? -95.577 -9.850 53.797 1.00 20.98 212 LEU C N 1
ATOM 9624 C CA . LEU C 1 212 ? -95.507 -11.011 54.661 1.00 26.40 212 LEU C CA 1
ATOM 9625 C C . LEU C 1 212 ? -94.075 -11.468 54.895 1.00 30.37 212 LEU C C 1
ATOM 9626 O O . LEU C 1 212 ? -93.771 -12.057 55.930 1.00 37.29 212 LEU C O 1
ATOM 9631 N N . ARG C 1 213 ? -93.191 -11.208 53.943 1.00 21.37 213 ARG C N 1
ATOM 9632 C CA . ARG C 1 213 ? -91.807 -11.605 54.116 1.00 24.40 213 ARG C CA 1
ATOM 9633 C C . ARG C 1 213 ? -91.090 -10.608 55.013 1.00 27.74 213 ARG C C 1
ATOM 9634 O O . ARG C 1 213 ? -90.371 -10.982 55.943 1.00 13.67 213 ARG C O 1
ATOM 9642 N N . GLY C 1 214 ? -91.306 -9.331 54.721 1.00 31.32 214 GLY C N 1
ATOM 9643 C CA . GLY C 1 214 ? -90.680 -8.271 55.479 1.00 26.99 214 GLY C CA 1
ATOM 9644 C C . GLY C 1 214 ? -90.961 -8.391 56.952 1.00 25.12 214 GLY C C 1
ATOM 9645 O O . GLY C 1 214 ? -90.055 -8.232 57.758 1.00 27.07 214 GLY C O 1
ATOM 9646 N N . ILE C 1 215 ? -92.209 -8.670 57.311 1.00 27.94 215 ILE C N 1
ATOM 9647 C CA . ILE C 1 215 ? -92.554 -8.791 58.717 1.00 27.97 215 ILE C CA 1
ATOM 9648 C C . ILE C 1 215 ? -91.902 -10.043 59.282 1.00 28.93 215 ILE C C 1
ATOM 9649 O O . ILE C 1 215 ? -91.691 -10.157 60.489 1.00 32.11 215 ILE C O 1
ATOM 9654 N N . GLY C 1 216 ? -91.571 -10.977 58.400 1.00 26.44 216 GLY C N 1
ATOM 9655 C CA . GLY C 1 216 ? -90.920 -12.195 58.845 1.00 33.71 216 GLY C CA 1
ATOM 9656 C C . GLY C 1 216 ? -91.796 -13.427 58.975 1.00 33.14 216 GLY C C 1
ATOM 9657 O O . GLY C 1 216 ? -91.410 -14.394 59.636 1.00 29.94 216 GLY C O 1
ATOM 9658 N N . ALA C 1 217 ? -92.965 -13.411 58.342 1.00 34.50 217 ALA C N 1
ATOM 9659 C CA . ALA C 1 217 ? -93.866 -14.552 58.408 1.00 29.22 217 ALA C CA 1
ATOM 9660 C C . ALA C 1 217 ? -93.808 -15.429 57.162 1.00 31.42 217 ALA C C 1
ATOM 9661 O O . ALA C 1 217 ? -94.332 -16.540 57.171 1.00 34.59 217 ALA C O 1
ATOM 9663 N N . LEU C 1 218 ? -93.173 -14.939 56.099 1.00 32.25 218 LEU C N 1
ATOM 9664 C CA . LEU C 1 218 ? -93.079 -15.701 54.858 1.00 30.18 218 LEU C CA 1
ATOM 9665 C C . LEU C 1 218 ? -91.726 -16.399 54.678 1.00 33.81 218 LEU C C 1
ATOM 9666 O O . LEU C 1 218 ? -90.689 -15.764 54.478 1.00 35.22 218 LEU C O 1
ATOM 9671 N N . ASP C 1 219 ? -91.774 -17.723 54.755 1.00 37.17 219 ASP C N 1
ATOM 9672 C CA . ASP C 1 219 ? -90.618 -18.608 54.631 1.00 35.18 219 ASP C CA 1
ATOM 9673 C C . ASP C 1 219 ? -89.844 -18.434 53.324 1.00 38.61 219 ASP C C 1
ATOM 9674 O O . ASP C 1 219 ? -90.408 -18.061 52.296 1.00 37.98 219 ASP C O 1
ATOM 9679 N N . ALA C 1 220 ? -88.546 -18.711 53.361 1.00 41.23 220 ALA C N 1
ATOM 9680 C CA . ALA C 1 220 ? -87.737 -18.598 52.155 1.00 37.39 220 ALA C CA 1
ATOM 9681 C C . ALA C 1 220 ? -88.295 -19.589 51.139 1.00 35.43 220 ALA C C 1
ATOM 9682 O O . ALA C 1 220 ? -88.077 -19.443 49.943 1.00 33.83 220 ALA C O 1
ATOM 9684 N N . GLU C 1 221 ? -89.018 -20.594 51.628 1.00 35.69 221 GLU C N 1
ATOM 9685 C CA . GLU C 1 221 ? -89.620 -21.594 50.758 1.00 44.93 221 GLU C CA 1
ATOM 9686 C C . GLU C 1 221 ? -90.980 -21.106 50.265 1.00 48.61 221 GLU C C 1
ATOM 9687 O O . GLU C 1 221 ? -91.481 -21.568 49.237 1.00 55.45 221 GLU C O 1
ATOM 9693 N N . GLY C 1 222 ? -91.581 -20.179 51.008 1.00 42.71 222 GLY C N 1
ATOM 9694 C CA . GLY C 1 222 ? -92.876 -19.642 50.627 1.00 37.54 222 GLY C CA 1
ATOM 9695 C C . GLY C 1 222 ? -93.973 -20.031 51.598 1.00 38.08 222 GLY C C 1
ATOM 9696 O O . GLY C 1 222 ? -95.156 -19.803 51.327 1.00 40.53 222 GLY C O 1
ATOM 9697 N N . PHE C 1 223 ? -93.583 -20.620 52.729 1.00 38.38 223 PHE C N 1
ATOM 9698 C CA . PHE C 1 223 ? -94.533 -21.053 53.764 1.00 36.29 223 PHE C CA 1
ATOM 9699 C C . PHE C 1 223 ? -94.692 -20.050 54.908 1.00 26.27 223 PHE C C 1
ATOM 9700 O O . PHE C 1 223 ? -93.742 -19.405 55.300 1.00 28.11 223 PHE C O 1
ATOM 9708 N N . LEU C 1 224 ? -95.899 -19.913 55.435 1.00 18.83 224 LEU C N 1
ATOM 9709 C CA . LEU C 1 224 ? -96.118 -19.002 56.543 1.00 21.27 224 LEU C CA 1
ATOM 9710 C C . LEU C 1 224 ? -95.698 -19.678 57.852 1.00 27.58 224 LEU C C 1
ATOM 9711 O O . LEU C 1 224 ? -95.714 -20.904 57.962 1.00 30.21 224 LEU C O 1
ATOM 9716 N N . SER C 1 225 ? -95.323 -18.879 58.844 1.00 27.76 225 SER C N 1
ATOM 9717 C CA . SER C 1 225 ? -94.945 -19.418 60.139 1.00 24.87 225 SER C CA 1
ATOM 9718 C C . SER C 1 225 ? -96.249 -19.609 60.903 1.00 29.41 225 SER C C 1
ATOM 9719 O O . SER C 1 225 ? -97.326 -19.240 60.430 1.00 24.57 225 SER C O 1
ATOM 9722 N N . GLN C 1 226 ? -96.151 -20.158 62.103 1.00 28.09 226 GLN C N 1
ATOM 9723 C CA . GLN C 1 226 ? -97.333 -20.373 62.911 1.00 25.80 226 GLN C CA 1
ATOM 9724 C C . GLN C 1 226 ? -98.072 -19.061 63.208 1.00 25.06 226 GLN C C 1
ATOM 9725 O O . GLN C 1 226 ? -99.301 -19.040 63.268 1.00 20.97 226 GLN C O 1
ATOM 9731 N N . ALA C 1 227 ? -97.325 -17.973 63.394 1.00 17.27 227 ALA C N 1
ATOM 9732 C CA . ALA C 1 227 ? -97.932 -16.675 63.676 1.00 20.18 227 ALA C CA 1
ATOM 9733 C C . ALA C 1 227 ? -98.471 -16.078 62.389 1.00 24.76 227 ALA C C 1
ATOM 9734 O O . ALA C 1 227 ? -99.558 -15.492 62.361 1.00 22.55 227 ALA C O 1
ATOM 9736 N N . GLY C 1 228 ? -97.696 -16.225 61.322 1.00 30.59 228 GLY C N 1
ATOM 9737 C CA . GLY C 1 228 ? -98.123 -15.713 60.035 1.00 30.93 228 GLY C CA 1
ATOM 9738 C C . GLY C 1 228 ? -99.479 -16.305 59.714 1.00 32.16 228 GLY C C 1
ATOM 9739 O O . GLY C 1 228 ? -100.408 -15.597 59.346 1.00 38.47 228 GLY C O 1
ATOM 9740 N N . LYS C 1 229 ? -99.599 -17.615 59.881 1.00 34.35 229 LYS C N 1
ATOM 9741 C CA . LYS C 1 229 ? -100.846 -18.310 59.600 1.00 29.94 229 LYS C CA 1
ATOM 9742 C C . LYS C 1 229 ? -101.990 -17.872 60.507 1.00 30.94 229 LYS C C 1
ATOM 9743 O O . LYS C 1 229 ? -103.144 -17.813 60.078 1.00 31.50 229 LYS C O 1
ATOM 9749 N N . LEU C 1 230 ? -101.669 -17.571 61.761 1.00 27.78 230 LEU C N 1
ATOM 9750 C CA . LEU C 1 230 ? -102.678 -17.152 62.739 1.00 27.13 230 LEU C CA 1
ATOM 9751 C C . LEU C 1 230 ? -103.181 -15.729 62.537 1.00 24.35 230 LEU C C 1
ATOM 9752 O O . LEU C 1 230 ? -104.320 -15.409 62.866 1.00 22.99 230 LEU C O 1
ATOM 9757 N N . LEU C 1 231 ? -102.330 -14.878 61.989 1.00 22.19 231 LEU C N 1
ATOM 9758 C CA . LEU C 1 231 ? -102.701 -13.496 61.807 1.00 26.08 231 LEU C CA 1
ATOM 9759 C C . LEU C 1 231 ? -103.293 -13.130 60.462 1.00 29.60 231 LEU C C 1
ATOM 9760 O O . LEU C 1 231 ? -104.103 -12.209 60.386 1.00 30.25 231 LEU C O 1
ATOM 9765 N N . PHE C 1 232 ? -102.915 -13.851 59.409 1.00 27.63 232 PHE C N 1
ATOM 9766 C CA . PHE C 1 232 ? -103.414 -13.548 58.071 1.00 23.80 232 PHE C CA 1
ATOM 9767 C C . PHE C 1 232 ? -104.281 -14.627 57.457 1.00 28.06 232 PHE C C 1
ATOM 9768 O O . PHE C 1 232 ? -104.734 -14.480 56.326 1.00 30.59 232 PHE C O 1
ATOM 9776 N N . THR C 1 233 ? -104.527 -15.700 58.202 1.00 33.14 233 THR C N 1
ATOM 9777 C CA . THR C 1 233 ? -105.327 -16.821 57.711 1.00 30.05 233 THR C CA 1
ATOM 9778 C C . THR C 1 233 ? -106.485 -17.179 58.642 1.00 36.08 233 THR C C 1
ATOM 9779 O O . THR C 1 233 ? -106.344 -17.144 59.866 1.00 47.86 233 THR C O 1
ATOM 9783 N N . SER C 1 234 ? -107.621 -17.542 58.053 1.00 41.13 234 SER C N 1
ATOM 9784 C CA . SER C 1 234 ? -108.818 -17.920 58.804 1.00 40.14 234 SER C CA 1
ATOM 9785 C C . SER C 1 234 ? -108.453 -18.934 59.868 1.00 35.29 234 SER C C 1
ATOM 9786 O O . SER C 1 234 ? -107.880 -19.969 59.548 1.00 38.32 234 SER C O 1
ATOM 9789 N N . LEU C 1 235 ? -108.771 -18.663 61.127 1.00 34.35 235 LEU C N 1
ATOM 9790 C CA . LEU C 1 235 ? -108.439 -19.651 62.139 1.00 42.77 235 LEU C CA 1
ATOM 9791 C C . LEU C 1 235 ? -109.662 -20.523 62.409 1.00 43.10 235 LEU C C 1
ATOM 9792 O O . LEU C 1 235 ? -109.674 -21.325 63.343 1.00 47.73 235 LEU C O 1
ATOM 9797 N N . ASP C 1 236 ? -110.685 -20.361 61.573 1.00 40.99 236 ASP C N 1
ATOM 9798 C CA . ASP C 1 236 ? -111.916 -21.136 61.665 1.00 36.35 236 ASP C CA 1
ATOM 9799 C C . ASP C 1 236 ? -112.433 -21.317 63.086 1.00 36.45 236 ASP C C 1
ATOM 9800 O O . ASP C 1 236 ? -112.728 -22.433 63.501 1.00 37.97 236 ASP C O 1
ATOM 9805 N N . ARG C 1 237 ? -112.533 -20.221 63.831 1.00 38.80 237 ARG C N 1
ATOM 9806 C CA . ARG C 1 237 ? -113.043 -20.252 65.204 1.00 40.20 237 ARG C CA 1
ATOM 9807 C C . ARG C 1 237 ? -112.910 -18.869 65.818 1.00 38.25 237 ARG C C 1
ATOM 9808 O O . ARG C 1 237 ? -111.943 -18.162 65.558 1.00 46.62 237 ARG C O 1
ATOM 9816 N N . THR C 1 238 ? -113.887 -18.474 66.623 1.00 32.77 238 THR C N 1
ATOM 9817 C CA . THR C 1 238 ? -113.834 -17.160 67.238 1.00 31.75 238 THR C CA 1
ATOM 9818 C C . THR C 1 238 ? -112.659 -17.043 68.208 1.00 31.48 238 THR C C 1
ATOM 9819 O O . THR C 1 238 ? -112.418 -17.929 69.028 1.00 32.82 238 THR C O 1
ATOM 9823 N N . ALA C 1 239 ? -111.914 -15.948 68.085 1.00 28.35 239 ALA C N 1
ATOM 9824 C CA . ALA C 1 239 ? -110.749 -15.715 68.927 1.00 26.00 239 ALA C CA 1
ATOM 9825 C C . ALA C 1 239 ? -111.067 -14.795 70.080 1.00 22.03 239 ALA C C 1
ATOM 9826 O O . ALA C 1 239 ? -110.562 -14.964 71.190 1.00 20.68 239 ALA C O 1
ATOM 9828 N N . ILE C 1 240 ? -111.908 -13.812 69.807 1.00 19.11 240 ILE C N 1
ATOM 9829 C CA . ILE C 1 240 ? -112.293 -12.859 70.830 1.00 20.93 240 ILE C CA 1
ATOM 9830 C C . ILE C 1 240 ? -113.694 -12.386 70.512 1.00 19.12 240 ILE C C 1
ATOM 9831 O O . ILE C 1 240 ? -114.056 -12.234 69.351 1.00 17.92 240 ILE C O 1
ATOM 9836 N N . GLU C 1 241 ? -114.484 -12.159 71.545 1.00 16.61 241 GLU C N 1
ATOM 9837 C CA . GLU C 1 241 ? -115.827 -11.704 71.317 1.00 26.62 241 GLU C CA 1
ATOM 9838 C C . GLU C 1 241 ? -116.303 -10.837 72.468 1.00 28.69 241 GLU C C 1
ATOM 9839 O O . GLU C 1 241 ? -115.962 -11.085 73.629 1.00 26.41 241 GLU C O 1
ATOM 9845 N N . LEU C 1 242 ? -117.101 -9.827 72.121 1.00 21.49 242 LEU C N 1
ATOM 9846 C CA . LEU C 1 242 ? -117.640 -8.858 73.063 1.00 16.30 242 LEU C CA 1
ATOM 9847 C C . LEU C 1 242 ? -119.087 -9.097 73.449 1.00 19.44 242 LEU C C 1
ATOM 9848 O O . LEU C 1 242 ? -119.915 -9.466 72.617 1.00 15.16 242 LEU C O 1
ATOM 9853 N N . SER C 1 243 ? -119.389 -8.858 74.722 1.00 21.21 243 SER C N 1
ATOM 9854 C CA . SER C 1 243 ? -120.744 -9.018 75.252 1.00 21.23 243 SER C CA 1
ATOM 9855 C C . SER C 1 243 ? -121.030 -7.796 76.107 1.00 23.52 243 SER C C 1
ATOM 9856 O O . SER C 1 243 ? -120.390 -7.594 77.131 1.00 25.95 243 SER C O 1
ATOM 9859 N N . ILE C 1 244 ? -121.993 -6.982 75.682 1.00 28.83 244 ILE C N 1
ATOM 9860 C CA . ILE C 1 244 ? -122.371 -5.748 76.398 1.00 26.40 244 ILE C CA 1
ATOM 9861 C C . ILE C 1 244 ? -123.392 -5.991 77.519 1.00 24.83 244 ILE C C 1
ATOM 9862 O O . ILE C 1 244 ? -124.495 -6.478 77.284 1.00 21.82 244 ILE C O 1
ATOM 9867 N N . PHE C 1 245 ? -123.020 -5.617 78.732 1.00 23.24 245 PHE C N 1
ATOM 9868 C CA . PHE C 1 245 ? -123.893 -5.776 79.871 1.00 21.84 245 PHE C CA 1
ATOM 9869 C C . PHE C 1 245 ? -124.474 -4.446 80.299 1.00 34.91 245 PHE C C 1
ATOM 9870 O O . PHE C 1 245 ? -123.976 -3.381 79.924 1.00 30.53 245 PHE C O 1
ATOM 9878 N N . ASP C 1 246 ? -125.522 -4.514 81.112 1.00 48.40 246 ASP C N 1
ATOM 9879 C CA . ASP C 1 246 ? -126.180 -3.313 81.600 1.00 52.84 246 ASP C CA 1
ATOM 9880 C C . ASP C 1 246 ? -125.454 -2.844 82.847 1.00 47.43 246 ASP C C 1
ATOM 9881 O O . ASP C 1 246 ? -125.215 -1.654 83.037 1.00 42.00 246 ASP C O 1
ATOM 9886 N N . VAL C 1 247 ? -125.103 -3.803 83.691 1.00 47.45 247 VAL C N 1
ATOM 9887 C CA . VAL C 1 247 ? -124.405 -3.514 84.926 1.00 49.02 247 VAL C CA 1
ATOM 9888 C C . VAL C 1 247 ? -123.939 -4.835 85.537 1.00 57.24 247 VAL C C 1
ATOM 9889 O O . VAL C 1 247 ? -124.661 -5.831 85.485 1.00 57.87 247 VAL C O 1
ATOM 9893 N N . HIS C 1 248 ? -122.731 -4.845 86.104 1.00 65.34 248 HIS C N 1
ATOM 9894 C CA . HIS C 1 248 ? -122.175 -6.059 86.705 1.00 71.52 248 HIS C CA 1
ATOM 9895 C C . HIS C 1 248 ? -123.249 -6.735 87.533 1.00 67.74 248 HIS C C 1
ATOM 9896 O O . HIS C 1 248 ? -123.532 -6.323 88.658 1.00 72.65 248 HIS C O 1
ATOM 9903 N N . GLY C 1 249 ? -123.857 -7.766 86.962 1.00 55.38 249 GLY C N 1
ATOM 9904 C CA . GLY C 1 249 ? -124.903 -8.464 87.673 1.00 55.47 249 GLY C CA 1
ATOM 9905 C C . GLY C 1 249 ? -125.747 -9.251 86.703 1.00 53.44 249 GLY C C 1
ATOM 9906 O O . GLY C 1 249 ? -126.838 -9.722 87.032 1.00 58.22 249 GLY C O 1
ATOM 9907 N N . GLY C 1 250 ? -125.230 -9.392 85.491 1.00 47.97 250 GLY C N 1
ATOM 9908 C CA . GLY C 1 250 ? -125.939 -10.135 84.477 1.00 39.88 250 GLY C CA 1
ATOM 9909 C C . GLY C 1 250 ? -126.905 -9.295 83.676 1.00 32.15 250 GLY C C 1
ATOM 9910 O O . GLY C 1 250 ? -127.004 -8.079 83.846 1.00 23.15 250 GLY C O 1
ATOM 9911 N N . GLN C 1 251 ? -127.623 -9.985 82.794 1.00 39.24 251 GLN C N 1
ATOM 9912 C CA . GLN C 1 251 ? -128.617 -9.401 81.899 1.00 29.03 251 GLN C CA 1
ATOM 9913 C C . GLN C 1 251 ? -127.787 -8.856 80.746 1.00 20.68 251 GLN C C 1
ATOM 9914 O O . GLN C 1 251 ? -127.301 -7.731 80.790 1.00 18.74 251 GLN C O 1
ATOM 9920 N N . VAL C 1 252 ? -127.597 -9.711 79.741 1.00 23.09 252 VAL C N 1
ATOM 9921 C CA . VAL C 1 252 ? -126.823 -9.404 78.536 1.00 21.65 252 VAL C CA 1
ATOM 9922 C C . VAL C 1 252 ? -127.652 -8.576 77.568 1.00 21.97 252 VAL C C 1
ATOM 9923 O O . VAL C 1 252 ? -128.594 -9.085 76.962 1.00 24.37 252 VAL C O 1
ATOM 9927 N N . LEU C 1 253 ? -127.305 -7.306 77.414 1.00 22.64 253 LEU C N 1
ATOM 9928 C CA . LEU C 1 253 ? -128.053 -6.448 76.513 1.00 27.58 253 LEU C CA 1
ATOM 9929 C C . LEU C 1 253 ? -127.823 -6.893 75.083 1.00 28.04 253 LEU C C 1
ATOM 9930 O O . LEU C 1 253 ? -128.766 -7.109 74.319 1.00 27.93 253 LEU C O 1
ATOM 9935 N N . ASN C 1 254 ? -126.560 -7.059 74.726 1.00 28.46 254 ASN C N 1
ATOM 9936 C CA . ASN C 1 254 ? -126.236 -7.472 73.376 1.00 33.83 254 ASN C CA 1
ATOM 9937 C C . ASN C 1 254 ? -124.816 -7.999 73.282 1.00 30.98 254 ASN C C 1
ATOM 9938 O O . ASN C 1 254 ? -123.982 -7.690 74.124 1.00 37.00 254 ASN C O 1
ATOM 9943 N N . ARG C 1 255 ? -124.540 -8.807 72.268 1.00 26.36 255 ARG C N 1
ATOM 9944 C CA . ARG C 1 255 ? -123.198 -9.337 72.098 1.00 23.72 255 ARG C CA 1
ATOM 9945 C C . ARG C 1 255 ? -122.788 -9.310 70.627 1.00 22.58 255 ARG C C 1
ATOM 9946 O O . ARG C 1 255 ? -123.630 -9.368 69.721 1.00 22.14 255 ARG C O 1
ATOM 9954 N N . VAL C 1 256 ? -121.484 -9.173 70.404 1.00 20.02 256 VAL C N 1
ATOM 9955 C CA . VAL C 1 256 ? -120.915 -9.127 69.063 1.00 21.80 256 VAL C CA 1
ATOM 9956 C C . VAL C 1 256 ? -119.807 -10.170 68.934 1.00 18.65 256 VAL C C 1
ATOM 9957 O O . VAL C 1 256 ? -118.824 -10.137 69.668 1.00 21.90 256 VAL C O 1
ATOM 9961 N N . VAL C 1 257 ? -119.973 -11.096 68.000 1.00 17.47 257 VAL C N 1
ATOM 9962 C CA . VAL C 1 257 ? -118.985 -12.144 67.795 1.00 26.51 257 VAL C CA 1
ATOM 9963 C C . VAL C 1 257 ? -118.462 -12.144 66.355 1.00 26.10 257 VAL C C 1
ATOM 9964 O O . VAL C 1 257 ? -119.231 -12.251 65.404 1.00 31.07 257 VAL C O 1
ATOM 9968 N N . PRO C 1 258 ? -117.137 -12.011 66.179 1.00 28.08 258 PRO C N 1
ATOM 9969 C CA . PRO C 1 258 ? -116.550 -12.001 64.834 1.00 25.89 258 PRO C CA 1
ATOM 9970 C C . PRO C 1 258 ? -116.713 -13.323 64.104 1.00 27.20 258 PRO C C 1
ATOM 9971 O O . PRO C 1 258 ? -116.703 -14.391 64.724 1.00 27.10 258 PRO C O 1
ATOM 9975 N N . GLU C 1 259 ? -116.868 -13.251 62.783 1.00 35.16 259 GLU C N 1
ATOM 9976 C CA . GLU C 1 259 ? -117.039 -14.463 61.975 1.00 37.17 259 GLU C CA 1
ATOM 9977 C C . GLU C 1 259 ? -115.781 -15.332 62.075 1.00 35.10 259 GLU C C 1
ATOM 9978 O O . GLU C 1 259 ? -114.666 -14.839 61.895 1.00 41.85 259 GLU C O 1
ATOM 9984 N N . PRO C 1 260 ? -115.950 -16.632 62.367 1.00 29.85 260 PRO C N 1
ATOM 9985 C CA . PRO C 1 260 ? -114.852 -17.592 62.504 1.00 27.26 260 PRO C CA 1
ATOM 9986 C C . PRO C 1 260 ? -113.910 -17.742 61.310 1.00 24.99 260 PRO C C 1
ATOM 9987 O O . PRO C 1 260 ? -112.789 -18.224 61.475 1.00 28.78 260 PRO C O 1
ATOM 9991 N N . GLU C 1 261 ? -114.347 -17.348 60.114 1.00 27.32 261 GLU C N 1
ATOM 9992 C CA . GLU C 1 261 ? -113.487 -17.463 58.930 1.00 31.69 261 GLU C CA 1
ATOM 9993 C C . GLU C 1 261 ? -112.533 -16.278 58.841 1.00 38.04 261 GLU C C 1
ATOM 9994 O O . GLU C 1 261 ? -111.569 -16.305 58.074 1.00 35.69 261 GLU C O 1
ATOM 10000 N N . LYS C 1 262 ? -112.817 -15.236 59.621 1.00 42.36 262 LYS C N 1
ATOM 10001 C CA . LYS C 1 262 ? -111.986 -14.040 59.639 1.00 37.12 262 LYS C CA 1
ATOM 10002 C C . LYS C 1 262 ? -110.682 -14.333 60.342 1.00 40.29 262 LYS C C 1
ATOM 10003 O O . LYS C 1 262 ? -110.660 -14.993 61.386 1.00 39.25 262 LYS C O 1
ATOM 10009 N N . SER C 1 263 ? -109.595 -13.847 59.747 1.00 44.99 263 SER C N 1
ATOM 10010 C CA . SER C 1 263 ? -108.261 -14.022 60.308 1.00 41.56 263 SER C CA 1
ATOM 10011 C C . SER C 1 263 ? -108.230 -13.299 61.646 1.00 36.09 263 SER C C 1
ATOM 10012 O O . SER C 1 263 ? -109.127 -12.524 61.977 1.00 41.22 263 SER C O 1
ATOM 10015 N N . CYS C 1 264 ? -107.181 -13.542 62.410 1.00 30.99 264 CYS C N 1
ATOM 10016 C CA . CYS C 1 264 ? -107.073 -12.937 63.712 1.00 28.81 264 CYS C CA 1
ATOM 10017 C C . CYS C 1 264 ? -107.051 -11.421 63.630 1.00 28.62 264 CYS C C 1
ATOM 10018 O O . CYS C 1 264 ? -107.681 -10.751 64.447 1.00 25.60 264 CYS C O 1
ATOM 10021 N N . LEU C 1 265 ? -106.328 -10.877 62.652 1.00 24.55 265 LEU C N 1
ATOM 10022 C CA . LEU C 1 265 ? -106.277 -9.428 62.490 1.00 22.73 265 LEU C CA 1
ATOM 10023 C C . LEU C 1 265 ? -107.706 -8.932 62.258 1.00 28.01 265 LEU C C 1
ATOM 10024 O O . LEU C 1 265 ? -108.186 -8.026 62.942 1.00 30.11 265 LEU C O 1
ATOM 10029 N N . GLU C 1 266 ? -108.386 -9.539 61.293 1.00 27.71 266 GLU C N 1
ATOM 10030 C CA . GLU C 1 266 ? -109.750 -9.154 61.007 1.00 22.48 266 GLU C CA 1
ATOM 10031 C C . GLU C 1 266 ? -110.592 -9.162 62.266 1.00 26.47 266 GLU C C 1
ATOM 10032 O O . GLU C 1 266 ? -111.350 -8.228 62.514 1.00 30.46 266 GLU C O 1
ATOM 10038 N N . GLN C 1 267 ? -110.451 -10.214 63.064 1.00 27.58 267 GLN C N 1
ATOM 10039 C CA . GLN C 1 267 ? -111.201 -10.319 64.299 1.00 21.99 267 GLN C CA 1
ATOM 10040 C C . GLN C 1 267 ? -110.850 -9.194 65.258 1.00 21.62 267 GLN C C 1
ATOM 10041 O O . GLN C 1 267 ? -111.739 -8.557 65.818 1.00 23.65 267 GLN C O 1
ATOM 10047 N N . LEU C 1 268 ? -109.566 -8.926 65.453 1.00 17.05 268 LEU C N 1
ATOM 10048 C CA . LEU C 1 268 ? -109.196 -7.836 66.354 1.00 20.40 268 LEU C CA 1
ATOM 10049 C C . LEU C 1 268 ? -109.877 -6.533 65.888 1.00 26.46 268 LEU C C 1
ATOM 10050 O O . LEU C 1 268 ? -110.479 -5.827 66.696 1.00 28.12 268 LEU C O 1
ATOM 10055 N N . ASP C 1 269 ? -109.778 -6.231 64.589 1.00 29.12 269 ASP C N 1
ATOM 10056 C CA . ASP C 1 269 ? -110.393 -5.035 64.005 1.00 30.78 269 ASP C CA 1
ATOM 10057 C C . ASP C 1 269 ? -111.884 -5.027 64.349 1.00 33.23 269 ASP C C 1
ATOM 10058 O O . ASP C 1 269 ? -112.382 -4.074 64.947 1.00 29.85 269 ASP C O 1
ATOM 10063 N N . TYR C 1 270 ? -112.588 -6.094 63.973 1.00 32.17 270 TYR C N 1
ATOM 10064 C CA . TYR C 1 270 ? -114.017 -6.204 64.240 1.00 27.76 270 TYR C CA 1
ATOM 10065 C C . TYR C 1 270 ? -114.288 -5.812 65.689 1.00 25.87 270 TYR C C 1
ATOM 10066 O O . TYR C 1 270 ? -115.027 -4.869 65.952 1.00 30.23 270 TYR C O 1
ATOM 10075 N N . LEU C 1 271 ? -113.674 -6.526 66.625 1.00 26.19 271 LEU C N 1
ATOM 10076 C CA . LEU C 1 271 ? -113.845 -6.235 68.041 1.00 25.94 271 LEU C CA 1
ATOM 10077 C C . LEU C 1 271 ? -113.537 -4.769 68.366 1.00 29.72 271 LEU C C 1
ATOM 10078 O O . LEU C 1 271 ? -114.344 -4.092 69.002 1.00 26.77 271 LEU C O 1
ATOM 10083 N N . GLU C 1 272 ? -112.374 -4.281 67.937 1.00 29.39 272 GLU C N 1
ATOM 10084 C CA . GLU C 1 272 ? -111.991 -2.890 68.185 1.00 25.52 272 GLU C CA 1
ATOM 10085 C C . GLU C 1 272 ? -113.045 -1.925 67.650 1.00 27.46 272 GLU C C 1
ATOM 10086 O O . GLU C 1 272 ? -113.461 -1.013 68.356 1.00 27.67 272 GLU C O 1
ATOM 10092 N N . GLN C 1 273 ? -113.469 -2.129 66.403 1.00 30.23 273 GLN C N 1
ATOM 10093 C CA . GLN C 1 273 ? -114.474 -1.271 65.785 1.00 28.92 273 GLN C CA 1
ATOM 10094 C C . GLN C 1 273 ? -115.709 -1.160 66.668 1.00 30.54 273 GLN C C 1
ATOM 10095 O O . GLN C 1 273 ? -116.138 -0.059 67.028 1.00 26.25 273 GLN C O 1
ATOM 10101 N N . ALA C 1 274 ? -116.272 -2.313 67.012 1.00 25.88 274 ALA C N 1
ATOM 10102 C CA . ALA C 1 274 ? -117.462 -2.382 67.852 1.00 25.72 274 ALA C CA 1
ATOM 10103 C C . ALA C 1 274 ? -117.218 -1.766 69.213 1.00 22.19 274 ALA C C 1
ATOM 10104 O O . ALA C 1 274 ? -118.009 -0.970 69.702 1.00 21.86 274 ALA C O 1
ATOM 10106 N N . LEU C 1 275 ? -116.116 -2.153 69.828 1.00 22.05 275 LEU C N 1
ATOM 10107 C CA . LEU C 1 275 ? -115.780 -1.639 71.135 1.00 22.61 275 LEU C CA 1
ATOM 10108 C C . LEU C 1 275 ? -115.666 -0.112 71.102 1.00 30.11 275 LEU C C 1
ATOM 10109 O O . LEU C 1 275 ? -115.822 0.555 72.120 1.00 25.51 275 LEU C O 1
ATOM 10114 N N . ASN C 1 276 ? -115.409 0.429 69.915 1.00 42.08 276 ASN C N 1
ATOM 10115 C CA . ASN C 1 276 ? -115.270 1.871 69.719 1.00 44.88 276 ASN C CA 1
ATOM 10116 C C . ASN C 1 276 ? -116.613 2.581 69.860 1.00 43.07 276 ASN C C 1
ATOM 10117 O O . ASN C 1 276 ? -116.685 3.748 70.254 1.00 46.54 276 ASN C O 1
ATOM 10122 N N . VAL C 1 277 ? -117.675 1.868 69.524 1.00 37.10 277 VAL C N 1
ATOM 10123 C CA . VAL C 1 277 ? -119.008 2.417 69.600 1.00 35.30 277 VAL C CA 1
ATOM 10124 C C . VAL C 1 277 ? -119.535 2.320 71.010 1.00 32.56 277 VAL C C 1
ATOM 10125 O O . VAL C 1 277 ? -120.271 3.182 71.463 1.00 34.81 277 VAL C O 1
ATOM 10129 N N . VAL C 1 278 ? -119.149 1.260 71.702 1.00 35.15 278 VAL C N 1
ATOM 10130 C CA . VAL C 1 278 ? -119.615 1.036 73.061 1.00 39.05 278 VAL C CA 1
ATOM 10131 C C . VAL C 1 278 ? -118.976 2.001 74.041 1.00 39.64 278 VAL C C 1
ATOM 10132 O O . VAL C 1 278 ? -119.472 2.185 75.150 1.00 42.86 278 VAL C O 1
ATOM 10136 N N . ASN C 1 279 ? -117.860 2.595 73.632 1.00 38.78 279 ASN C N 1
ATOM 10137 C CA . ASN C 1 279 ? -117.134 3.542 74.470 1.00 44.66 279 ASN C CA 1
ATOM 10138 C C . ASN C 1 279 ? -117.821 4.909 74.384 1.00 53.20 279 ASN C C 1
ATOM 10139 O O . ASN C 1 279 ? -117.183 5.928 74.106 1.00 43.02 279 ASN C O 1
ATOM 10144 N N . LYS C 1 280 ? -119.135 4.890 74.625 1.00 65.72 280 LYS C N 1
ATOM 10145 C CA . LYS C 1 280 ? -120.033 6.055 74.594 1.00 65.72 280 LYS C CA 1
ATOM 10146 C C . LYS C 1 280 ? -119.373 7.433 74.517 1.00 68.48 280 LYS C C 1
ATOM 10147 O O . LYS C 1 280 ? -119.600 8.170 73.553 1.00 75.05 280 LYS C O 1
ATOM 10153 N N . ASN C 1 281 ? -118.589 7.798 75.528 1.00 61.66 281 ASN C N 1
ATOM 10154 C CA . ASN C 1 281 ? -117.920 9.089 75.502 1.00 56.45 281 ASN C CA 1
ATOM 10155 C C . ASN C 1 281 ? -118.872 10.270 75.703 1.00 45.11 281 ASN C C 1
ATOM 10156 O O . ASN C 1 281 ? -118.952 10.846 76.792 1.00 33.16 281 ASN C O 1
ATOM 10161 N N . VAL C 1 293 ? -114.397 13.469 75.572 1.00 39.42 293 VAL C N 1
ATOM 10162 C CA . VAL C 1 293 ? -113.744 12.518 76.491 1.00 49.28 293 VAL C CA 1
ATOM 10163 C C . VAL C 1 293 ? -114.419 11.128 76.665 1.00 47.08 293 VAL C C 1
ATOM 10164 O O . VAL C 1 293 ? -115.434 11.002 77.373 1.00 40.96 293 VAL C O 1
ATOM 10168 N N . PRO C 1 294 ? -113.836 10.071 76.064 1.00 40.46 294 PRO C N 1
ATOM 10169 C CA . PRO C 1 294 ? -114.371 8.706 76.148 1.00 37.20 294 PRO C CA 1
ATOM 10170 C C . PRO C 1 294 ? -114.382 8.160 77.576 1.00 35.42 294 PRO C C 1
ATOM 10171 O O . PRO C 1 294 ? -113.489 8.475 78.366 1.00 33.08 294 PRO C O 1
ATOM 10175 N N . GLU C 1 295 ? -115.389 7.343 77.898 1.00 36.03 295 GLU C N 1
ATOM 10176 C CA . GLU C 1 295 ? -115.549 6.754 79.234 1.00 37.85 295 GLU C CA 1
ATOM 10177 C C . GLU C 1 295 ? -114.285 6.035 79.691 1.00 36.06 295 GLU C C 1
ATOM 10178 O O . GLU C 1 295 ? -114.003 5.945 80.889 1.00 29.30 295 GLU C O 1
ATOM 10184 N N . ILE C 1 296 ? -113.534 5.521 78.721 1.00 34.67 296 ILE C N 1
ATOM 10185 C CA . ILE C 1 296 ? -112.265 4.841 78.981 1.00 37.03 296 ILE C CA 1
ATOM 10186 C C . ILE C 1 296 ? -111.281 5.197 77.866 1.00 38.00 296 ILE C C 1
ATOM 10187 O O . ILE C 1 296 ? -111.556 4.965 76.691 1.00 37.57 296 ILE C O 1
ATOM 10192 N N . PRO C 1 297 ? -110.113 5.756 78.227 1.00 38.98 297 PRO C N 1
ATOM 10193 C CA . PRO C 1 297 ? -109.094 6.147 77.242 1.00 32.33 297 PRO C CA 1
ATOM 10194 C C . PRO C 1 297 ? -108.845 5.103 76.149 1.00 27.58 297 PRO C C 1
ATOM 10195 O O . PRO C 1 297 ? -108.390 4.001 76.432 1.00 31.80 297 PRO C O 1
ATOM 10199 N N . ARG C 1 298 ? -109.131 5.458 74.899 1.00 24.97 298 ARG C N 1
ATOM 10200 C CA . ARG C 1 298 ? -108.951 4.535 73.776 1.00 30.70 298 ARG C CA 1
ATOM 10201 C C . ARG C 1 298 ? -107.661 3.700 73.854 1.00 33.95 298 ARG C C 1
ATOM 10202 O O . ARG C 1 298 ? -107.664 2.507 73.543 1.00 35.71 298 ARG C O 1
ATOM 10210 N N . LEU C 1 299 ? -106.569 4.326 74.279 1.00 32.87 299 LEU C N 1
ATOM 10211 C CA . LEU C 1 299 ? -105.289 3.645 74.402 1.00 29.29 299 LEU C CA 1
ATOM 10212 C C . LEU C 1 299 ? -105.350 2.494 75.406 1.00 29.49 299 LEU C C 1
ATOM 10213 O O . LEU C 1 299 ? -104.882 1.386 75.132 1.00 34.64 299 LEU C O 1
ATOM 10218 N N . ALA C 1 300 ? -105.916 2.769 76.577 1.00 27.15 300 ALA C N 1
ATOM 10219 C CA . ALA C 1 300 ? -106.041 1.766 77.631 1.00 30.10 300 ALA C CA 1
ATOM 10220 C C . ALA C 1 300 ? -106.800 0.554 77.101 1.00 32.55 300 ALA C C 1
ATOM 10221 O O . ALA C 1 300 ? -106.445 -0.588 77.392 1.00 32.10 300 ALA C O 1
ATOM 10223 N N . VAL C 1 301 ? -107.851 0.810 76.329 1.00 28.06 301 VAL C N 1
ATOM 10224 C CA . VAL C 1 301 ? -108.630 -0.269 75.751 1.00 27.90 301 VAL C CA 1
ATOM 10225 C C . VAL C 1 301 ? -107.751 -1.036 74.773 1.00 29.64 301 VAL C C 1
ATOM 10226 O O . VAL C 1 301 ? -107.415 -2.195 75.005 1.00 30.41 301 VAL C O 1
ATOM 10230 N N . ARG C 1 302 ? -107.361 -0.377 73.688 1.00 31.69 302 ARG C N 1
ATOM 10231 C CA . ARG C 1 302 ? -106.545 -1.028 72.673 1.00 37.93 302 ARG C CA 1
ATOM 10232 C C . ARG C 1 302 ? -105.404 -1.831 73.280 1.00 33.66 302 ARG C C 1
ATOM 10233 O O . ARG C 1 302 ? -105.093 -2.928 72.815 1.00 31.51 302 ARG C O 1
ATOM 10241 N N . GLU C 1 303 ? -104.793 -1.286 74.325 1.00 25.79 303 GLU C N 1
ATOM 10242 C CA . GLU C 1 303 ? -103.675 -1.952 74.974 1.00 31.30 303 GLU C CA 1
ATOM 10243 C C . GLU C 1 303 ? -104.101 -3.311 75.543 1.00 33.06 303 GLU C C 1
ATOM 10244 O O . GLU C 1 303 ? -103.478 -4.345 75.254 1.00 33.80 303 GLU C O 1
ATOM 10250 N N . ALA C 1 304 ? -105.165 -3.306 76.342 1.00 30.28 304 ALA C N 1
ATOM 10251 C CA . ALA C 1 304 ? -105.701 -4.527 76.947 1.00 26.08 304 ALA C CA 1
ATOM 10252 C C . ALA C 1 304 ? -106.066 -5.566 75.891 1.00 21.34 304 ALA C C 1
ATOM 10253 O O . ALA C 1 304 ? -105.880 -6.762 76.094 1.00 20.74 304 ALA C O 1
ATOM 10263 N N . LEU C 1 306 ? -104.882 -5.881 72.587 1.00 25.60 306 LEU C N 1
ATOM 10264 C CA . LEU C 1 306 ? -103.697 -6.437 71.983 1.00 20.68 306 LEU C CA 1
ATOM 10265 C C . LEU C 1 306 ? -102.993 -7.343 72.965 1.00 27.89 306 LEU C C 1
ATOM 10266 O O . LEU C 1 306 ? -102.557 -8.428 72.592 1.00 31.96 306 LEU C O 1
ATOM 10271 N N . ASN C 1 307 ? -102.865 -6.922 74.221 1.00 23.14 307 ASN C N 1
ATOM 10272 C CA . ASN C 1 307 ? -102.180 -7.792 75.164 1.00 25.19 307 ASN C CA 1
ATOM 10273 C C . ASN C 1 307 ? -102.822 -9.143 75.220 1.00 22.97 307 ASN C C 1
ATOM 10274 O O . ASN C 1 307 ? -102.141 -10.164 75.273 1.00 22.97 307 ASN C O 1
ATOM 10279 N N . ALA C 1 308 ? -104.146 -9.139 75.223 1.00 24.14 308 ALA C N 1
ATOM 10280 C CA . ALA C 1 308 ? -104.901 -10.373 75.268 1.00 23.50 308 ALA C CA 1
ATOM 10281 C C . ALA C 1 308 ? -104.628 -11.123 73.969 1.00 24.05 308 ALA C C 1
ATOM 10282 O O . ALA C 1 308 ? -104.209 -12.272 73.991 1.00 33.86 308 ALA C O 1
ATOM 10292 N N . ILE C 1 310 ? -102.233 -11.065 71.964 1.00 19.87 310 ILE C N 1
ATOM 10293 C CA . ILE C 1 310 ? -100.843 -11.525 71.913 1.00 19.09 310 ILE C CA 1
ATOM 10294 C C . ILE C 1 310 ? -100.442 -12.542 72.979 1.00 22.88 310 ILE C C 1
ATOM 10295 O O . ILE C 1 310 ? -99.844 -13.568 72.669 1.00 17.76 310 ILE C O 1
ATOM 10300 N N . HIS C 1 311 ? -100.745 -12.235 74.235 1.00 25.12 311 HIS C N 1
ATOM 10301 C CA . HIS C 1 311 ? -100.396 -13.119 75.329 1.00 23.91 311 HIS C CA 1
ATOM 10302 C C . HIS C 1 311 ? -101.474 -14.100 75.700 1.00 28.44 311 HIS C C 1
ATOM 10303 O O . HIS C 1 311 ? -101.454 -14.654 76.791 1.00 30.58 311 HIS C O 1
ATOM 10310 N N . ARG C 1 312 ? -102.419 -14.300 74.790 1.00 32.29 312 ARG C N 1
ATOM 10311 C CA . ARG C 1 312 ? -103.521 -15.238 74.975 1.00 28.62 312 ARG C CA 1
ATOM 10312 C C . ARG C 1 312 ? -102.891 -16.623 75.172 1.00 35.29 312 ARG C C 1
ATOM 10313 O O . ARG C 1 312 ? -101.677 -16.732 75.361 1.00 37.30 312 ARG C O 1
ATOM 10321 N N . ASP C 1 313 ? -103.702 -17.679 75.151 1.00 37.56 313 ASP C N 1
ATOM 10322 C CA . ASP C 1 313 ? -103.155 -19.025 75.277 1.00 39.31 313 ASP C CA 1
ATOM 10323 C C . ASP C 1 313 ? -103.139 -19.663 73.891 1.00 37.49 313 ASP C C 1
ATOM 10324 O O . ASP C 1 313 ? -102.242 -20.428 73.569 1.00 46.95 313 ASP C O 1
ATOM 10329 N N . TRP C 1 314 ? -104.132 -19.350 73.068 1.00 37.10 314 TRP C N 1
ATOM 10330 C CA . TRP C 1 314 ? -104.192 -19.880 71.708 1.00 37.43 314 TRP C CA 1
ATOM 10331 C C . TRP C 1 314 ? -104.239 -21.378 71.583 1.00 38.52 314 TRP C C 1
ATOM 10332 O O . TRP C 1 314 ? -104.604 -21.888 70.529 1.00 49.72 314 TRP C O 1
ATOM 10343 N N . ASN C 1 315 ? -103.854 -22.082 72.642 1.00 40.46 315 ASN C N 1
ATOM 10344 C CA . ASN C 1 315 ? -103.875 -23.541 72.638 1.00 39.57 315 ASN C CA 1
ATOM 10345 C C . ASN C 1 315 ? -105.195 -23.968 73.270 1.00 34.80 315 ASN C C 1
ATOM 10346 O O . ASN C 1 315 ? -105.528 -25.142 73.298 1.00 37.12 315 ASN C O 1
ATOM 10351 N N . ARG C 1 316 ? -105.939 -22.984 73.762 1.00 28.22 316 ARG C N 1
ATOM 10352 C CA . ARG C 1 316 ? -107.230 -23.203 74.378 1.00 27.82 316 ARG C CA 1
ATOM 10353 C C . ARG C 1 316 ? -108.310 -22.864 73.356 1.00 32.93 316 ARG C C 1
ATOM 10354 O O . ARG C 1 316 ? -108.071 -22.079 72.433 1.00 37.42 316 ARG C O 1
ATOM 10362 N N . SER C 1 317 ? -109.501 -23.433 73.535 1.00 36.26 317 SER C N 1
ATOM 10363 C CA . SER C 1 317 ? -110.620 -23.218 72.614 1.00 35.51 317 SER C CA 1
ATOM 10364 C C . SER C 1 317 ? -111.345 -21.915 72.873 1.00 37.33 317 SER C C 1
ATOM 10365 O O . SER C 1 317 ? -111.491 -21.080 71.982 1.00 39.55 317 SER C O 1
ATOM 10368 N N . GLU C 1 318 ? -111.814 -21.771 74.108 1.00 40.67 318 GLU C N 1
ATOM 10369 C CA . GLU C 1 318 ? -112.563 -20.596 74.525 1.00 44.85 318 GLU C CA 1
ATOM 10370 C C . GLU C 1 318 ? -111.967 -19.270 74.054 1.00 44.61 318 GLU C C 1
ATOM 10371 O O . GLU C 1 318 ? -110.812 -18.945 74.334 1.00 45.95 318 GLU C O 1
ATOM 10377 N N . PRO C 1 319 ? -112.768 -18.482 73.325 1.00 42.05 319 PRO C N 1
ATOM 10378 C CA . PRO C 1 319 ? -112.346 -17.187 72.798 1.00 39.03 319 PRO C CA 1
ATOM 10379 C C . PRO C 1 319 ? -112.070 -16.218 73.925 1.00 33.99 319 PRO C C 1
ATOM 10380 O O . PRO C 1 319 ? -112.491 -16.437 75.061 1.00 37.47 319 PRO C O 1
ATOM 10384 N N . ILE C 1 320 ? -111.356 -15.148 73.612 1.00 26.36 320 ILE C N 1
ATOM 10385 C CA . ILE C 1 320 ? -111.075 -14.145 74.609 1.00 23.39 320 ILE C CA 1
ATOM 10386 C C . ILE C 1 320 ? -112.429 -13.546 74.922 1.00 28.09 320 ILE C C 1
ATOM 10387 O O . ILE C 1 320 ? -113.145 -13.117 74.014 1.00 23.15 320 ILE C O 1
ATOM 10392 N N . ASP C 1 321 ? -112.794 -13.528 76.198 1.00 25.11 321 ASP C N 1
ATOM 10393 C CA . ASP C 1 321 ? -114.094 -12.990 76.579 1.00 30.19 321 ASP C CA 1
ATOM 10394 C C . ASP C 1 321 ? -114.003 -11.564 77.093 1.00 32.03 321 ASP C C 1
ATOM 10395 O O . ASP C 1 321 ? -113.507 -11.321 78.191 1.00 33.29 321 ASP C O 1
ATOM 10400 N N . VAL C 1 322 ? -114.486 -10.617 76.302 1.00 25.90 322 VAL C N 1
ATOM 10401 C CA . VAL C 1 322 ? -114.467 -9.230 76.725 1.00 25.55 322 VAL C CA 1
ATOM 10402 C C . VAL C 1 322 ? -115.900 -8.727 76.906 1.00 28.12 322 VAL C C 1
ATOM 10403 O O . VAL C 1 322 ? -116.746 -8.874 76.026 1.00 33.77 322 VAL C O 1
ATOM 10407 N N . ARG C 1 323 ? -116.174 -8.168 78.077 1.00 25.54 323 ARG C N 1
ATOM 10408 C CA . ARG C 1 323 ? -117.493 -7.641 78.357 1.00 27.48 323 ARG C CA 1
ATOM 10409 C C . ARG C 1 323 ? -117.398 -6.184 78.792 1.00 27.43 323 ARG C C 1
ATOM 10410 O O . ARG C 1 323 ? -116.469 -5.789 79.502 1.00 28.83 323 ARG C O 1
ATOM 10418 N N . TRP C 1 324 ? -118.369 -5.394 78.349 1.00 25.70 324 TRP C N 1
ATOM 10419 C CA . TRP C 1 324 ? -118.433 -3.975 78.650 1.00 24.86 324 TRP C CA 1
ATOM 10420 C C . TRP C 1 324 ? -119.657 -3.627 79.493 1.00 31.00 324 TRP C C 1
ATOM 10421 O O . TRP C 1 324 ? -120.794 -3.839 79.074 1.00 30.92 324 TRP C O 1
ATOM 10432 N N . ILE C 1 325 ? -119.414 -3.074 80.674 1.00 35.22 325 ILE C N 1
ATOM 10433 C CA . ILE C 1 325 ? -120.481 -2.683 81.592 1.00 33.58 325 ILE C CA 1
ATOM 10434 C C . ILE C 1 325 ? -120.884 -1.233 81.360 1.00 41.66 325 ILE C C 1
ATOM 10435 O O . ILE C 1 325 ? -120.302 -0.337 81.961 1.00 41.81 325 ILE C O 1
ATOM 10440 N N . GLU C 1 326 ? -121.895 -1.002 80.524 1.00 49.10 326 GLU C N 1
ATOM 10441 C CA . GLU C 1 326 ? -122.327 0.362 80.197 1.00 52.72 326 GLU C CA 1
ATOM 10442 C C . GLU C 1 326 ? -122.503 1.345 81.340 1.00 47.97 326 GLU C C 1
ATOM 10443 O O . GLU C 1 326 ? -122.004 2.471 81.282 1.00 44.18 326 GLU C O 1
ATOM 10449 N N . LEU C 1 327 ? -123.229 0.926 82.366 1.00 43.59 327 LEU C N 1
ATOM 10450 C CA . LEU C 1 327 ? -123.493 1.792 83.498 1.00 48.60 327 LEU C CA 1
ATOM 10451 C C . LEU C 1 327 ? -122.287 2.142 84.350 1.00 53.67 327 LEU C C 1
ATOM 10452 O O . LEU C 1 327 ? -122.038 3.316 84.625 1.00 55.99 327 LEU C O 1
ATOM 10457 N N . ASP C 1 328 ? -121.540 1.127 84.773 1.00 60.61 328 ASP C N 1
ATOM 10458 C CA . ASP C 1 328 ? -120.355 1.343 85.605 1.00 61.46 328 ASP C CA 1
ATOM 10459 C C . ASP C 1 328 ? -119.133 1.720 84.770 1.00 55.98 328 ASP C C 1
ATOM 10460 O O . ASP C 1 328 ? -118.010 1.742 85.278 1.00 51.44 328 ASP C O 1
ATOM 10465 N N . SER C 1 329 ? -119.373 2.023 83.495 1.00 51.18 329 SER C N 1
ATOM 10466 C CA . SER C 1 329 ? -118.330 2.401 82.548 1.00 40.89 329 SER C CA 1
ATOM 10467 C C . SER C 1 329 ? -117.058 1.618 82.792 1.00 39.18 329 SER C C 1
ATOM 10468 O O . SER C 1 329 ? -115.993 2.193 83.008 1.00 45.50 329 SER C O 1
ATOM 10471 N N . THR C 1 330 ? -117.171 0.295 82.763 1.00 34.46 330 THR C N 1
ATOM 10472 C CA . THR C 1 330 ? -116.009 -0.552 82.985 1.00 24.38 330 THR C CA 1
ATOM 10473 C C . THR C 1 330 ? -115.892 -1.668 81.947 1.00 24.06 330 THR C C 1
ATOM 10474 O O . THR C 1 330 ? -116.894 -2.125 81.406 1.00 20.97 330 THR C O 1
ATOM 10478 N N . LEU C 1 331 ? -114.652 -2.054 81.645 1.00 20.97 331 LEU C N 1
ATOM 10479 C CA . LEU C 1 331 ? -114.372 -3.105 80.676 1.00 21.31 331 LEU C CA 1
ATOM 10480 C C . LEU C 1 331 ? -113.523 -4.223 81.285 1.00 27.61 331 LEU C C 1
ATOM 10481 O O . LEU C 1 331 ? -112.550 -3.972 82.003 1.00 33.81 331 LEU C O 1
ATOM 10486 N N . ILE C 1 332 ? -113.908 -5.464 81.001 1.00 31.45 332 ILE C N 1
ATOM 10487 C CA . ILE C 1 332 ? -113.213 -6.628 81.532 1.00 29.40 332 ILE C CA 1
ATOM 10488 C C . ILE C 1 332 ? -112.772 -7.517 80.386 1.00 30.40 332 ILE C C 1
ATOM 10489 O O . ILE C 1 332 ? -113.558 -7.820 79.493 1.00 33.12 332 ILE C O 1
ATOM 10494 N N . VAL C 1 333 ? -111.515 -7.943 80.412 1.00 25.08 333 VAL C N 1
ATOM 10495 C CA . VAL C 1 333 ? -111.011 -8.807 79.359 1.00 19.78 333 VAL C CA 1
ATOM 10496 C C . VAL C 1 333 ? -110.444 -10.122 79.891 1.00 24.64 333 VAL C C 1
ATOM 10497 O O . VAL C 1 333 ? -109.320 -10.157 80.381 1.00 22.89 333 VAL C O 1
ATOM 10501 N N . ARG C 1 334 ? -111.239 -11.191 79.798 1.00 31.67 334 ARG C N 1
ATOM 10502 C CA . ARG C 1 334 ? -110.838 -12.529 80.238 1.00 28.84 334 ARG C CA 1
ATOM 10503 C C . ARG C 1 334 ? -110.090 -13.215 79.122 1.00 33.42 334 ARG C C 1
ATOM 10504 O O . ARG C 1 334 ? -110.600 -13.370 78.003 1.00 30.71 334 ARG C O 1
ATOM 10512 N N . SER C 1 335 ? -108.882 -13.645 79.442 1.00 33.08 335 SER C N 1
ATOM 10513 C CA . SER C 1 335 ? -108.065 -14.333 78.472 1.00 38.60 335 SER C CA 1
ATOM 10514 C C . SER C 1 335 ? -107.696 -15.731 78.908 1.00 41.65 335 SER C C 1
ATOM 10515 O O . SER C 1 335 ? -107.160 -15.941 80.002 1.00 40.06 335 SER C O 1
ATOM 10518 N N . PRO C 1 336 ? -107.976 -16.716 78.047 1.00 41.37 336 PRO C N 1
ATOM 10519 C CA . PRO C 1 336 ? -107.647 -18.095 78.388 1.00 39.58 336 PRO C CA 1
ATOM 10520 C C . PRO C 1 336 ? -106.156 -18.250 78.665 1.00 36.42 336 PRO C C 1
ATOM 10521 O O . PRO C 1 336 ? -105.310 -17.702 77.953 1.00 28.02 336 PRO C O 1
ATOM 10525 N N . GLY C 1 337 ? -105.851 -19.000 79.718 1.00 41.73 337 GLY C N 1
ATOM 10526 C CA . GLY C 1 337 ? -104.474 -19.234 80.101 1.00 40.46 337 GLY C CA 1
ATOM 10527 C C . GLY C 1 337 ? -104.167 -18.535 81.408 1.00 42.16 337 GLY C C 1
ATOM 10528 O O . GLY C 1 337 ? -104.908 -17.650 81.831 1.00 42.07 337 GLY C O 1
ATOM 10529 N N . GLY C 1 338 ? -103.079 -18.941 82.050 1.00 43.17 338 GLY C N 1
ATOM 10530 C CA . GLY C 1 338 ? -102.688 -18.330 83.304 1.00 42.00 338 GLY C CA 1
ATOM 10531 C C . GLY C 1 338 ? -101.312 -17.721 83.157 1.00 43.73 338 GLY C C 1
ATOM 10532 O O . GLY C 1 338 ? -100.796 -17.628 82.044 1.00 50.09 338 GLY C O 1
ATOM 10533 N N . PHE C 1 339 ? -100.714 -17.305 84.268 1.00 39.44 339 PHE C N 1
ATOM 10534 C CA . PHE C 1 339 ? -99.381 -16.707 84.243 1.00 47.08 339 PHE C CA 1
ATOM 10535 C C . PHE C 1 339 ? -98.296 -17.766 84.049 1.00 58.77 339 PHE C C 1
ATOM 10536 O O . PHE C 1 339 ? -98.349 -18.841 84.656 1.00 58.83 339 PHE C O 1
ATOM 10544 N N . PRO C 1 340 ? -97.291 -17.471 83.205 1.00 65.64 340 PRO C N 1
ATOM 10545 C CA . PRO C 1 340 ? -96.202 -18.416 82.948 1.00 74.48 340 PRO C CA 1
ATOM 10546 C C . PRO C 1 340 ? -95.405 -18.732 84.213 1.00 84.35 340 PRO C C 1
ATOM 10547 O O . PRO C 1 340 ? -94.368 -18.112 84.479 1.00 81.93 340 PRO C O 1
ATOM 10551 N N . ALA C 1 341 ? -95.912 -19.703 84.977 1.00 94.90 341 ALA C N 1
ATOM 10552 C CA . ALA C 1 341 ? -95.311 -20.173 86.230 1.00 100.96 341 ALA C CA 1
ATOM 10553 C C . ALA C 1 341 ? -93.972 -19.515 86.529 1.00 103.36 341 ALA C C 1
ATOM 10554 O O . ALA C 1 341 ? -92.914 -20.083 86.252 1.00 106.38 341 ALA C O 1
ATOM 10556 N N . ALA C 1 342 ? -94.033 -18.316 87.101 1.00 102.67 342 ALA C N 1
ATOM 10557 C CA . ALA C 1 342 ? -92.841 -17.547 87.440 1.00 100.14 342 ALA C CA 1
ATOM 10558 C C . ALA C 1 342 ? -93.261 -16.116 87.749 1.00 100.14 342 ALA C C 1
ATOM 10559 O O . ALA C 1 342 ? -92.583 -15.409 88.495 1.00 100.92 342 ALA C O 1
ATOM 10561 N N . ILE C 1 343 ? -94.386 -15.701 87.167 1.00 98.08 343 ILE C N 1
ATOM 10562 C CA . ILE C 1 343 ? -94.913 -14.351 87.355 1.00 91.90 343 ILE C CA 1
ATOM 10563 C C . ILE C 1 343 ? -96.180 -14.345 88.212 1.00 88.52 343 ILE C C 1
ATOM 10564 O O . ILE C 1 343 ? -96.975 -15.286 88.180 1.00 82.39 343 ILE C O 1
ATOM 10569 N N . THR C 1 344 ? -96.357 -13.274 88.978 1.00 85.40 344 THR C N 1
ATOM 10570 C CA . THR C 1 344 ? -97.518 -13.135 89.841 1.00 86.29 344 THR C CA 1
ATOM 10571 C C . THR C 1 344 ? -98.189 -11.781 89.593 1.00 85.62 344 THR C C 1
ATOM 10572 O O . THR C 1 344 ? -97.613 -10.914 88.934 1.00 84.36 344 THR C O 1
ATOM 10576 N N . SER C 1 345 ? -99.408 -11.612 90.107 1.00 84.52 345 SER C N 1
ATOM 10577 C CA . SER C 1 345 ? -100.161 -10.365 89.944 1.00 82.63 345 SER C CA 1
ATOM 10578 C C . SER C 1 345 ? -99.343 -9.133 90.355 1.00 84.64 345 SER C C 1
ATOM 10579 O O . SER C 1 345 ? -99.620 -8.017 89.902 1.00 80.45 345 SER C O 1
ATOM 10582 N N . GLU C 1 346 ? -98.344 -9.342 91.215 1.00 86.70 346 GLU C N 1
ATOM 10583 C CA . GLU C 1 346 ? -97.472 -8.263 91.695 1.00 86.88 346 GLU C CA 1
ATOM 10584 C C . GLU C 1 346 ? -96.068 -8.374 91.103 1.00 81.71 346 GLU C C 1
ATOM 10585 O O . GLU C 1 346 ? -95.070 -8.127 91.785 1.00 76.35 346 GLU C O 1
ATOM 10591 N N . ASN C 1 347 ? -95.999 -8.733 89.827 1.00 79.07 347 ASN C N 1
ATOM 10592 C CA . ASN C 1 347 ? -94.720 -8.890 89.159 1.00 70.60 347 ASN C CA 1
ATOM 10593 C C . ASN C 1 347 ? -94.885 -8.804 87.648 1.00 63.35 347 ASN C C 1
ATOM 10594 O O . ASN C 1 347 ? -93.918 -8.919 86.898 1.00 56.22 347 ASN C O 1
ATOM 10599 N N . VAL C 1 348 ? -96.122 -8.590 87.217 1.00 59.39 348 VAL C N 1
ATOM 10600 C CA . VAL C 1 348 ? -96.445 -8.495 85.801 1.00 57.30 348 VAL C CA 1
ATOM 10601 C C . VAL C 1 348 ? -96.019 -7.179 85.161 1.00 59.53 348 VAL C C 1
ATOM 10602 O O . VAL C 1 348 ? -95.577 -7.163 84.012 1.00 60.26 348 VAL C O 1
ATOM 10606 N N . LEU C 1 349 ? -96.150 -6.077 85.898 1.00 63.28 349 LEU C N 1
ATOM 10607 C CA . LEU C 1 349 ? -95.776 -4.757 85.373 1.00 75.04 349 LEU C CA 1
ATOM 10608 C C . LEU C 1 349 ? -94.277 -4.626 85.078 1.00 80.26 349 LEU C C 1
ATOM 10609 O O . LEU C 1 349 ? -93.847 -3.671 84.419 1.00 81.69 349 LEU C O 1
ATOM 10614 N N . SER C 1 350 ? -93.494 -5.588 85.565 1.00 79.71 350 SER C N 1
ATOM 10615 C CA . SER C 1 350 ? -92.050 -5.593 85.365 1.00 76.54 350 SER C CA 1
ATOM 10616 C C . SER C 1 350 ? -91.634 -6.650 84.345 1.00 77.77 350 SER C C 1
ATOM 10617 O O . SER C 1 350 ? -90.605 -6.509 83.680 1.00 78.18 350 SER C O 1
ATOM 10620 N N . ASN C 1 351 ? -92.429 -7.710 84.225 1.00 76.92 351 ASN C N 1
ATOM 10621 C CA . ASN C 1 351 ? -92.128 -8.781 83.278 1.00 74.14 351 ASN C CA 1
ATOM 10622 C C . ASN C 1 351 ? -92.017 -8.248 81.855 1.00 74.03 351 ASN C C 1
ATOM 10623 O O . ASN C 1 351 ? -92.593 -7.211 81.527 1.00 77.53 351 ASN C O 1
ATOM 10628 N N . ARG C 1 352 ? -91.275 -8.964 81.015 1.00 71.35 352 ARG C N 1
ATOM 10629 C CA . ARG C 1 352 ? -91.077 -8.567 79.624 1.00 64.46 352 ARG C CA 1
ATOM 10630 C C . ARG C 1 352 ? -91.042 -9.789 78.710 1.00 62.93 352 ARG C C 1
ATOM 10631 O O . ARG C 1 352 ? -91.122 -9.663 77.485 1.00 62.54 352 ARG C O 1
ATOM 10639 N N . ALA C 1 353 ? -90.924 -10.969 79.317 1.00 61.18 353 ALA C N 1
ATOM 10640 C CA . ALA C 1 353 ? -90.886 -12.228 78.577 1.00 59.27 353 ALA C CA 1
ATOM 10641 C C . ALA C 1 353 ? -92.300 -12.637 78.180 1.00 57.93 353 ALA C C 1
ATOM 10642 O O . ALA C 1 353 ? -93.175 -12.796 79.029 1.00 53.35 353 ALA C O 1
ATOM 10644 N N . ALA C 1 354 ? -92.514 -12.804 76.880 1.00 59.99 354 ALA C N 1
ATOM 10645 C CA . ALA C 1 354 ? -93.820 -13.179 76.362 1.00 52.71 354 ALA C CA 1
ATOM 10646 C C . ALA C 1 354 ? -93.949 -14.682 76.214 1.00 48.01 354 ALA C C 1
ATOM 10647 O O . ALA C 1 354 ? -92.955 -15.409 76.236 1.00 44.84 354 ALA C O 1
ATOM 10649 N N . ARG C 1 355 ? -95.186 -15.137 76.056 1.00 41.34 355 ARG C N 1
ATOM 10650 C CA . ARG C 1 355 ? -95.458 -16.549 75.884 1.00 30.52 355 ARG C CA 1
ATOM 10651 C C . ARG C 1 355 ? -95.086 -16.948 74.467 1.00 33.49 355 ARG C C 1
ATOM 10652 O O . ARG C 1 355 ? -94.437 -17.969 74.248 1.00 32.88 355 ARG C O 1
ATOM 10660 N N . TYR C 1 356 ? -95.483 -16.131 73.500 1.00 28.49 356 TYR C N 1
ATOM 10661 C CA . TYR C 1 356 ? -95.171 -16.417 72.105 1.00 27.36 356 TYR C CA 1
ATOM 10662 C C . TYR C 1 356 ? -94.292 -15.334 71.498 1.00 23.40 356 TYR C C 1
ATOM 10663 O O . TYR C 1 356 ? -94.768 -14.455 70.789 1.00 24.60 356 TYR C O 1
ATOM 10672 N N . PRO C 1 357 ? -92.988 -15.392 71.758 1.00 19.87 357 PRO C N 1
ATOM 10673 C CA . PRO C 1 357 ? -92.096 -14.378 71.208 1.00 19.36 357 PRO C CA 1
ATOM 10674 C C . PRO C 1 357 ? -92.274 -14.178 69.713 1.00 20.62 357 PRO C C 1
ATOM 10675 O O . PRO C 1 357 ? -92.304 -13.047 69.246 1.00 25.30 357 PRO C O 1
ATOM 10679 N N . ALA C 1 358 ? -92.405 -15.264 68.960 1.00 16.27 358 ALA C N 1
ATOM 10680 C CA . ALA C 1 358 ? -92.552 -15.151 67.517 1.00 11.98 358 ALA C CA 1
ATOM 10681 C C . ALA C 1 358 ? -93.789 -14.369 67.139 1.00 12.13 358 ALA C C 1
ATOM 10682 O O . ALA C 1 358 ? -93.761 -13.568 66.204 1.00 15.64 358 ALA C O 1
ATOM 10684 N N . LEU C 1 359 ? -94.870 -14.605 67.880 1.00 14.79 359 LEU C N 1
ATOM 10685 C CA . LEU C 1 359 ? -96.166 -13.940 67.661 1.00 16.15 359 LEU C CA 1
ATOM 10686 C C . LEU C 1 359 ? -96.067 -12.481 68.099 1.00 12.99 359 LEU C C 1
ATOM 10687 O O . LEU C 1 359 ? -96.521 -11.577 67.397 1.00 7.60 359 LEU C O 1
ATOM 10692 N N . ALA C 1 360 ? -95.468 -12.273 69.268 1.00 12.34 360 ALA C N 1
ATOM 10693 C CA . ALA C 1 360 ? -95.302 -10.940 69.818 1.00 10.71 360 ALA C CA 1
ATOM 10694 C C . ALA C 1 360 ? -94.499 -10.079 68.867 1.00 8.49 360 ALA C C 1
ATOM 10695 O O . ALA C 1 360 ? -94.888 -8.955 68.559 1.00 15.56 360 ALA C O 1
ATOM 10697 N N . ASP C 1 361 ? -93.372 -10.594 68.397 1.00 8.31 361 ASP C N 1
ATOM 10698 C CA . ASP C 1 361 ? -92.574 -9.804 67.483 1.00 8.72 361 ASP C CA 1
ATOM 10699 C C . ASP C 1 361 ? -93.328 -9.541 66.184 1.00 12.28 361 ASP C C 1
ATOM 10700 O O . ASP C 1 361 ? -93.192 -8.465 65.614 1.00 12.52 361 ASP C O 1
ATOM 10705 N N . LEU C 1 362 ? -94.114 -10.504 65.704 1.00 10.48 362 LEU C N 1
ATOM 10706 C CA . LEU C 1 362 ? -94.838 -10.261 64.474 1.00 12.73 362 LEU C CA 1
ATOM 10707 C C . LEU C 1 362 ? -95.722 -9.018 64.635 1.00 16.86 362 LEU C C 1
ATOM 10708 O O . LEU C 1 362 ? -95.876 -8.237 63.695 1.00 15.08 362 LEU C O 1
ATOM 10713 N N . TYR C 1 363 ? -96.289 -8.819 65.824 1.00 17.61 363 TYR C N 1
ATOM 10714 C CA . TYR C 1 363 ? -97.127 -7.643 66.062 1.00 22.87 363 TYR C CA 1
ATOM 10715 C C . TYR C 1 363 ? -96.307 -6.359 66.000 1.00 25.55 363 TYR C C 1
ATOM 10716 O O . TYR C 1 363 ? -96.782 -5.346 65.486 1.00 22.14 363 TYR C O 1
ATOM 10725 N N . ARG C 1 364 ? -95.085 -6.397 66.525 1.00 24.11 364 ARG C N 1
ATOM 10726 C CA . ARG C 1 364 ? -94.220 -5.225 66.473 1.00 26.27 364 ARG C CA 1
ATOM 10727 C C . ARG C 1 364 ? -93.838 -4.976 65.027 1.00 21.52 364 ARG C C 1
ATOM 10728 O O . ARG C 1 364 ? -93.654 -3.841 64.614 1.00 22.44 364 ARG C O 1
ATOM 10736 N N . ALA C 1 365 ? -93.705 -6.047 64.257 1.00 25.79 365 ALA C N 1
ATOM 10737 C CA . ALA C 1 365 ? -93.328 -5.905 62.860 1.00 25.45 365 ALA C CA 1
ATOM 10738 C C . ALA C 1 365 ? -94.417 -5.122 62.132 1.00 26.17 365 ALA C C 1
ATOM 10739 O O . ALA C 1 365 ? -94.122 -4.292 61.273 1.00 21.46 365 ALA C O 1
ATOM 10741 N N . LEU C 1 366 ? -95.673 -5.390 62.490 1.00 23.27 366 LEU C N 1
ATOM 10742 C CA . LEU C 1 366 ? -96.817 -4.711 61.893 1.00 20.81 366 LEU C CA 1
ATOM 10743 C C . LEU C 1 366 ? -96.983 -3.304 62.465 1.00 26.15 366 LEU C C 1
ATOM 10744 O O . LEU C 1 366 ? -97.793 -2.515 61.977 1.00 25.58 366 LEU C O 1
ATOM 10749 N N . GLY C 1 367 ? -96.202 -2.995 63.495 1.00 25.16 367 GLY C N 1
ATOM 10750 C CA . GLY C 1 367 ? -96.278 -1.691 64.123 1.00 18.39 367 GLY C CA 1
ATOM 10751 C C . GLY C 1 367 ? -97.572 -1.564 64.899 1.00 24.11 367 GLY C C 1
ATOM 10752 O O . GLY C 1 367 ? -98.191 -0.504 64.915 1.00 28.35 367 GLY C O 1
ATOM 10753 N N . LEU C 1 368 ? -97.979 -2.638 65.561 1.00 18.80 368 LEU C N 1
ATOM 10754 C CA . LEU C 1 368 ? -99.213 -2.601 66.306 1.00 13.36 368 LEU C CA 1
ATOM 10755 C C . LEU C 1 368 ? -99.060 -2.515 67.814 1.00 19.60 368 LEU C C 1
ATOM 10756 O O . LEU C 1 368 ? -100.051 -2.383 68.517 1.00 32.33 368 LEU C O 1
ATOM 10761 N N . VAL C 1 369 ? -97.833 -2.572 68.317 1.00 21.21 369 VAL C N 1
ATOM 10762 C CA . VAL C 1 369 ? -97.611 -2.506 69.761 1.00 29.01 369 VAL C CA 1
ATOM 10763 C C . VAL C 1 369 ? -96.262 -1.875 70.098 1.00 40.34 369 VAL C C 1
ATOM 10764 O O . VAL C 1 369 ? -95.361 -1.857 69.264 1.00 46.15 369 VAL C O 1
ATOM 10768 N N . ASP C 1 370 ? -96.121 -1.370 71.322 1.00 48.16 370 ASP C N 1
ATOM 10769 C CA . ASP C 1 370 ? -94.877 -0.731 71.750 1.00 53.63 370 ASP C CA 1
ATOM 10770 C C . ASP C 1 370 ? -93.801 -1.763 71.991 1.00 57.86 370 ASP C C 1
ATOM 10771 O O . ASP C 1 370 ? -93.944 -2.905 71.580 1.00 66.55 370 ASP C O 1
ATOM 10776 N N . LYS C 1 371 ? -92.731 -1.367 72.672 1.00 57.34 371 LYS C N 1
ATOM 10777 C CA . LYS C 1 371 ? -91.643 -2.296 72.931 1.00 60.64 371 LYS C CA 1
ATOM 10778 C C . LYS C 1 371 ? -92.119 -3.505 73.732 1.00 70.27 371 LYS C C 1
ATOM 10779 O O . LYS C 1 371 ? -91.934 -4.647 73.306 1.00 81.19 371 LYS C O 1
ATOM 10785 N N . GLN C 1 372 ? -92.734 -3.270 74.887 1.00 68.93 372 GLN C N 1
ATOM 10786 C CA . GLN C 1 372 ? -93.244 -4.375 75.694 1.00 72.44 372 GLN C CA 1
ATOM 10787 C C . GLN C 1 372 ? -93.831 -3.875 76.997 1.00 69.17 372 GLN C C 1
ATOM 10788 O O . GLN C 1 372 ? -95.043 -3.942 77.218 1.00 72.86 372 GLN C O 1
ATOM 10794 N N . GLY C 1 373 ? -92.960 -3.399 77.873 1.00 63.99 373 GLY C N 1
ATOM 10795 C CA . GLY C 1 373 ? -93.435 -2.886 79.136 1.00 68.51 373 GLY C CA 1
ATOM 10796 C C . GLY C 1 373 ? -94.188 -1.603 78.856 1.00 69.33 373 GLY C C 1
ATOM 10797 O O . GLY C 1 373 ? -95.178 -1.284 79.520 1.00 73.87 373 GLY C O 1
ATOM 10798 N N . VAL C 1 374 ? -93.720 -0.870 77.850 1.00 65.45 374 VAL C N 1
ATOM 10799 C CA . VAL C 1 374 ? -94.341 0.394 77.473 1.00 63.96 374 VAL C CA 1
ATOM 10800 C C . VAL C 1 374 ? -95.855 0.230 77.322 1.00 62.28 374 VAL C C 1
ATOM 10801 O O . VAL C 1 374 ? -96.627 1.111 77.701 1.00 63.69 374 VAL C O 1
ATOM 10805 N N . GLY C 1 375 ? -96.273 -0.909 76.780 1.00 56.77 375 GLY C N 1
ATOM 10806 C CA . GLY C 1 375 ? -97.689 -1.158 76.592 1.00 48.90 375 GLY C CA 1
ATOM 10807 C C . GLY C 1 375 ? -98.475 -1.052 77.881 1.00 47.66 375 GLY C C 1
ATOM 10808 O O . GLY C 1 375 ? -99.247 -0.115 78.080 1.00 51.18 375 GLY C O 1
ATOM 10809 N N . VAL C 1 376 ? -98.269 -2.010 78.772 1.00 39.17 376 VAL C N 1
ATOM 10810 C CA . VAL C 1 376 ? -98.984 -2.009 80.031 1.00 35.39 376 VAL C CA 1
ATOM 10811 C C . VAL C 1 376 ? -98.718 -0.734 80.835 1.00 35.32 376 VAL C C 1
ATOM 10812 O O . VAL C 1 376 ? -99.638 -0.144 81.389 1.00 32.20 376 VAL C O 1
ATOM 10816 N N . ASP C 1 377 ? -97.467 -0.298 80.896 1.00 32.16 377 ASP C N 1
ATOM 10817 C CA . ASP C 1 377 ? -97.162 0.908 81.646 1.00 36.91 377 ASP C CA 1
ATOM 10818 C C . ASP C 1 377 ? -97.935 2.117 81.160 1.00 39.94 377 ASP C C 1
ATOM 10819 O O . ASP C 1 377 ? -98.400 2.922 81.968 1.00 40.87 377 ASP C O 1
ATOM 10824 N N . ARG C 1 378 ? -98.068 2.264 79.847 1.00 42.73 378 ARG C N 1
ATOM 10825 C CA . ARG C 1 378 ? -98.813 3.399 79.308 1.00 48.64 378 ARG C CA 1
ATOM 10826 C C . ARG C 1 378 ? -100.292 3.216 79.626 1.00 51.51 378 ARG C C 1
ATOM 10827 O O . ARG C 1 378 ? -101.046 4.188 79.725 1.00 49.23 378 ARG C O 1
ATOM 10843 N N . TYR C 1 380 ? -101.551 1.821 82.455 1.00 39.97 380 TYR C N 1
ATOM 10844 C CA . TYR C 1 380 ? -101.722 2.277 83.822 1.00 36.24 380 TYR C CA 1
ATOM 10845 C C . TYR C 1 380 ? -101.687 3.790 83.910 1.00 37.28 380 TYR C C 1
ATOM 10846 O O . TYR C 1 380 ? -102.594 4.410 84.466 1.00 37.67 380 TYR C O 1
ATOM 10855 N N . GLN C 1 381 ? -100.632 4.386 83.367 1.00 34.91 381 GLN C N 1
ATOM 10856 C CA . GLN C 1 381 ? -100.493 5.830 83.419 1.00 36.80 381 GLN C CA 1
ATOM 10857 C C . GLN C 1 381 ? -101.738 6.490 82.860 1.00 36.04 381 GLN C C 1
ATOM 10858 O O . GLN C 1 381 ? -102.330 7.350 83.504 1.00 35.38 381 GLN C O 1
ATOM 10864 N N . ALA C 1 382 ? -102.137 6.077 81.664 1.00 41.63 382 ALA C N 1
ATOM 10865 C CA . ALA C 1 382 ? -103.313 6.646 81.016 1.00 41.94 382 ALA C CA 1
ATOM 10866 C C . ALA C 1 382 ? -104.488 6.687 81.987 1.00 40.43 382 ALA C C 1
ATOM 10867 O O . ALA C 1 382 ? -105.198 7.688 82.067 1.00 37.51 382 ALA C O 1
ATOM 10877 N N . ILE C 1 384 ? -104.312 6.365 85.420 1.00 26.35 384 ILE C N 1
ATOM 10878 C CA . ILE C 1 384 ? -103.996 7.214 86.539 1.00 26.71 384 ILE C CA 1
ATOM 10879 C C . ILE C 1 384 ? -104.168 8.689 86.212 1.00 30.62 384 ILE C C 1
ATOM 10880 O O . ILE C 1 384 ? -104.847 9.412 86.938 1.00 28.99 384 ILE C O 1
ATOM 10885 N N . ALA C 1 385 ? -103.573 9.130 85.109 1.00 36.46 385 ALA C N 1
ATOM 10886 C CA . ALA C 1 385 ? -103.617 10.540 84.696 1.00 35.59 385 ALA C CA 1
ATOM 10887 C C . ALA C 1 385 ? -104.996 11.191 84.653 1.00 31.01 385 ALA C C 1
ATOM 10888 O O . ALA C 1 385 ? -105.104 12.419 84.750 1.00 28.03 385 ALA C O 1
ATOM 10890 N N . LEU C 1 386 ? -106.037 10.372 84.501 1.00 33.57 386 LEU C N 1
ATOM 10891 C CA . LEU C 1 386 ? -107.422 10.854 84.443 1.00 33.11 386 LEU C CA 1
ATOM 10892 C C . LEU C 1 386 ? -108.156 10.685 85.783 1.00 36.97 386 LEU C C 1
ATOM 10893 O O . LEU C 1 386 ? -109.366 10.909 85.873 1.00 27.64 386 LEU C O 1
ATOM 10898 N N . GLY C 1 387 ? -107.416 10.292 86.819 1.00 37.72 387 GLY C N 1
ATOM 10899 C CA . GLY C 1 387 ? -108.004 10.129 88.136 1.00 33.69 387 GLY C CA 1
ATOM 10900 C C . GLY C 1 387 ? -108.673 8.796 88.402 1.00 43.79 387 GLY C C 1
ATOM 10901 O O . GLY C 1 387 ? -109.102 8.541 89.534 1.00 46.09 387 GLY C O 1
ATOM 10902 N N . HIS C 1 388 ? -108.784 7.958 87.370 1.00 43.74 388 HIS C N 1
ATOM 10903 C CA . HIS C 1 388 ? -109.390 6.634 87.506 1.00 35.26 388 HIS C CA 1
ATOM 10904 C C . HIS C 1 388 ? -108.434 5.738 88.278 1.00 35.69 388 HIS C C 1
ATOM 10905 O O . HIS C 1 388 ? -107.288 6.103 88.541 1.00 33.78 388 HIS C O 1
ATOM 10912 N N . ARG C 1 389 ? -108.910 4.559 88.645 1.00 40.62 389 ARG C N 1
ATOM 10913 C CA . ARG C 1 389 ? -108.081 3.615 89.373 1.00 41.81 389 ARG C CA 1
ATOM 10914 C C . ARG C 1 389 ? -107.267 2.790 88.380 1.00 40.65 389 ARG C C 1
ATOM 10915 O O . ARG C 1 389 ? -107.721 2.485 87.276 1.00 36.17 389 ARG C O 1
ATOM 10923 N N . PRO C 1 390 ? -106.044 2.418 88.765 1.00 42.41 390 PRO C N 1
ATOM 10924 C CA . PRO C 1 390 ? -105.191 1.629 87.878 1.00 41.62 390 PRO C CA 1
ATOM 10925 C C . PRO C 1 390 ? -105.862 0.330 87.469 1.00 38.57 390 PRO C C 1
ATOM 10926 O O . PRO C 1 390 ? -106.678 -0.218 88.209 1.00 41.49 390 PRO C O 1
ATOM 10930 N N . PRO C 1 391 ? -105.535 -0.178 86.279 1.00 32.91 391 PRO C N 1
ATOM 10931 C CA . PRO C 1 391 ? -106.136 -1.425 85.822 1.00 36.33 391 PRO C CA 1
ATOM 10932 C C . PRO C 1 391 ? -105.736 -2.573 86.732 1.00 35.84 391 PRO C C 1
ATOM 10933 O O . PRO C 1 391 ? -104.644 -2.569 87.301 1.00 30.84 391 PRO C O 1
ATOM 10937 N N . THR C 1 392 ? -106.634 -3.540 86.885 1.00 35.60 392 THR C N 1
ATOM 10938 C CA . THR C 1 392 ? -106.353 -4.689 87.725 1.00 34.96 392 THR C CA 1
ATOM 10939 C C . THR C 1 392 ? -106.304 -5.948 86.885 1.00 35.08 392 THR C C 1
ATOM 10940 O O . THR C 1 392 ? -107.284 -6.330 86.241 1.00 43.32 392 THR C O 1
ATOM 10944 N N . ILE C 1 393 ? -105.145 -6.584 86.887 1.00 27.28 393 ILE C N 1
ATOM 10945 C CA . ILE C 1 393 ? -104.965 -7.811 86.145 1.00 23.87 393 ILE C CA 1
ATOM 10946 C C . ILE C 1 393 ? -104.627 -8.970 87.104 1.00 28.75 393 ILE C C 1
ATOM 10947 O O . ILE C 1 393 ? -103.608 -8.937 87.795 1.00 24.20 393 ILE C O 1
ATOM 10952 N N . GLU C 1 394 ? -105.506 -9.973 87.169 1.00 28.13 394 GLU C N 1
ATOM 10953 C CA . GLU C 1 394 ? -105.295 -11.133 88.043 1.00 37.86 394 GLU C CA 1
ATOM 10954 C C . GLU C 1 394 ? -105.678 -12.462 87.383 1.00 33.64 394 GLU C C 1
ATOM 10955 O O . GLU C 1 394 ? -106.461 -12.492 86.436 1.00 30.16 394 GLU C O 1
ATOM 10961 N N . GLU C 1 395 ? -105.112 -13.555 87.891 1.00 32.94 395 GLU C N 1
ATOM 10962 C CA . GLU C 1 395 ? -105.386 -14.889 87.366 1.00 34.73 395 GLU C CA 1
ATOM 10963 C C . GLU C 1 395 ? -106.621 -15.489 88.020 1.00 32.61 395 GLU C C 1
ATOM 10964 O O . GLU C 1 395 ? -106.767 -15.465 89.238 1.00 38.23 395 GLU C O 1
ATOM 10970 N N . ILE C 1 396 ? -107.501 -16.044 87.204 1.00 35.41 396 ILE C N 1
ATOM 10971 C CA . ILE C 1 396 ? -108.711 -16.641 87.721 1.00 41.66 396 ILE C CA 1
ATOM 10972 C C . ILE C 1 396 ? -108.750 -18.121 87.398 1.00 49.32 396 ILE C C 1
ATOM 10973 O O . ILE C 1 396 ? -108.050 -18.588 86.502 1.00 47.60 396 ILE C O 1
ATOM 10978 N N . ALA C 1 397 ? -109.563 -18.858 88.147 1.00 56.42 397 ALA C N 1
ATOM 10979 C CA . ALA C 1 397 ? -109.707 -20.288 87.935 1.00 54.56 397 ALA C CA 1
ATOM 10980 C C . ALA C 1 397 ? -110.052 -20.530 86.472 1.00 54.24 397 ALA C C 1
ATOM 10981 O O . ALA C 1 397 ? -110.950 -19.890 85.922 1.00 45.88 397 ALA C O 1
ATOM 10983 N N . GLY C 1 398 ? -109.328 -21.452 85.846 1.00 55.50 398 GLY C N 1
ATOM 10984 C CA . GLY C 1 398 ? -109.577 -21.758 84.454 1.00 50.89 398 GLY C CA 1
ATOM 10985 C C . GLY C 1 398 ? -108.531 -22.689 83.883 1.00 49.88 398 GLY C C 1
ATOM 10986 O O . GLY C 1 398 ? -108.835 -23.847 83.589 1.00 54.74 398 GLY C O 1
ATOM 10987 N N . PRO C 1 399 ? -107.283 -22.225 83.727 1.00 49.27 399 PRO C N 1
ATOM 10988 C CA . PRO C 1 399 ? -106.786 -20.887 84.053 1.00 42.47 399 PRO C CA 1
ATOM 10989 C C . PRO C 1 399 ? -107.294 -19.785 83.129 1.00 40.43 399 PRO C C 1
ATOM 10990 O O . PRO C 1 399 ? -107.692 -20.038 81.991 1.00 34.59 399 PRO C O 1
ATOM 10994 N N . PHE C 1 400 ? -107.253 -18.557 83.640 1.00 43.59 400 PHE C N 1
ATOM 10995 C CA . PHE C 1 400 ? -107.721 -17.359 82.942 1.00 34.09 400 PHE C CA 1
ATOM 10996 C C . PHE C 1 400 ? -107.006 -16.136 83.508 1.00 29.20 400 PHE C C 1
ATOM 10997 O O . PHE C 1 400 ? -106.529 -16.158 84.638 1.00 31.81 400 PHE C O 1
ATOM 11005 N N . VAL C 1 401 ? -106.935 -15.065 82.730 1.00 25.44 401 VAL C N 1
ATOM 11006 C CA . VAL C 1 401 ? -106.326 -13.831 83.215 1.00 22.68 401 VAL C CA 1
ATOM 11007 C C . VAL C 1 401 ? -107.260 -12.709 82.803 1.00 26.90 401 VAL C C 1
ATOM 11008 O O . VAL C 1 401 ? -107.494 -12.516 81.611 1.00 28.98 401 VAL C O 1
ATOM 11012 N N . GLU C 1 402 ? -107.806 -11.979 83.774 1.00 23.88 402 GLU C N 1
ATOM 11013 C CA . GLU C 1 402 ? -108.715 -10.893 83.437 1.00 30.75 402 GLU C CA 1
ATOM 11014 C C . GLU C 1 402 ? -108.233 -9.537 83.897 1.00 30.10 402 GLU C C 1
ATOM 11015 O O . GLU C 1 402 ? -107.804 -9.361 85.034 1.00 25.48 402 GLU C O 1
ATOM 11021 N N . THR C 1 403 ? -108.303 -8.587 82.973 1.00 33.02 403 THR C N 1
ATOM 11022 C CA . THR C 1 403 ? -107.899 -7.217 83.218 1.00 33.85 403 THR C CA 1
ATOM 11023 C C . THR C 1 403 ? -109.172 -6.385 83.338 1.00 37.12 403 THR C C 1
ATOM 11024 O O . THR C 1 403 ? -110.042 -6.427 82.464 1.00 37.04 403 THR C O 1
ATOM 11028 N N . THR C 1 404 ? -109.289 -5.635 84.426 1.00 36.32 404 THR C N 1
ATOM 11029 C CA . THR C 1 404 ? -110.469 -4.808 84.623 1.00 37.28 404 THR C CA 1
ATOM 11030 C C . THR C 1 404 ? -110.108 -3.325 84.574 1.00 35.75 404 THR C C 1
ATOM 11031 O O . THR C 1 404 ? -109.235 -2.862 85.307 1.00 33.41 404 THR C O 1
ATOM 11035 N N . LEU C 1 405 ? -110.782 -2.589 83.699 1.00 31.68 405 LEU C N 1
ATOM 11036 C CA . LEU C 1 405 ? -110.560 -1.160 83.567 1.00 29.93 405 LEU C CA 1
ATOM 11037 C C . LEU C 1 405 ? -111.834 -0.452 83.955 1.00 30.53 405 LEU C C 1
ATOM 11038 O O . LEU C 1 405 ? -112.874 -0.669 83.348 1.00 37.36 405 LEU C O 1
ATOM 11043 N N . VAL C 1 406 ? -111.756 0.401 84.962 1.00 32.46 406 VAL C N 1
ATOM 11044 C CA . VAL C 1 406 ? -112.933 1.121 85.394 1.00 37.05 406 VAL C CA 1
ATOM 11045 C C . VAL C 1 406 ? -112.776 2.609 85.143 1.00 36.60 406 VAL C C 1
ATOM 11046 O O . VAL C 1 406 ? -112.018 3.290 85.839 1.00 34.74 406 VAL C O 1
ATOM 11050 N N . GLY C 1 407 ? -113.510 3.112 84.153 1.00 37.57 407 GLY C N 1
ATOM 11051 C CA . GLY C 1 407 ? -113.419 4.525 83.800 1.00 44.21 407 GLY C CA 1
ATOM 11052 C C . GLY C 1 407 ? -114.541 5.479 84.192 1.00 41.42 407 GLY C C 1
ATOM 11053 O O . GLY C 1 407 ? -114.786 5.734 85.372 1.00 33.79 407 GLY C O 1
ATOM 11054 N N . GLY C 1 408 ? -115.205 6.039 83.189 1.00 32.33 408 GLY C N 1
ATOM 11055 C CA . GLY C 1 408 ? -116.278 6.971 83.463 1.00 44.32 408 GLY C CA 1
ATOM 11056 C C . GLY C 1 408 ? -115.809 8.415 83.419 1.00 50.68 408 GLY C C 1
ATOM 11057 O O . GLY C 1 408 ? -114.955 8.768 82.606 1.00 49.56 408 GLY C O 1
ATOM 11058 N N . ARG C 1 409 ? -116.363 9.254 84.289 1.00 53.54 409 ARG C N 1
ATOM 11059 C CA . ARG C 1 409 ? -115.990 10.660 84.321 1.00 57.18 409 ARG C CA 1
ATOM 11060 C C . ARG C 1 409 ? -114.661 10.889 85.032 1.00 54.19 409 ARG C C 1
ATOM 11061 O O . ARG C 1 409 ? -114.445 10.407 86.145 1.00 59.76 409 ARG C O 1
ATOM 11069 N N . PRO C 1 410 ? -113.749 11.640 84.389 1.00 48.07 410 PRO C N 1
ATOM 11070 C CA . PRO C 1 410 ? -112.435 11.932 84.973 1.00 45.75 410 PRO C CA 1
ATOM 11071 C C . PRO C 1 410 ? -112.541 12.863 86.177 1.00 43.54 410 PRO C C 1
ATOM 11072 O O . PRO C 1 410 ? -113.385 13.749 86.192 1.00 49.73 410 PRO C O 1
ATOM 11076 N N . VAL C 1 411 ? -111.703 12.662 87.190 1.00 42.10 411 VAL C N 1
ATOM 11077 C CA . VAL C 1 411 ? -111.753 13.544 88.352 1.00 51.91 411 VAL C CA 1
ATOM 11078 C C . VAL C 1 411 ? -111.052 14.863 88.015 1.00 52.75 411 VAL C C 1
ATOM 11079 O O . VAL C 1 411 ? -109.843 14.887 87.776 1.00 53.07 411 VAL C O 1
ATOM 11083 N N . LEU C 1 412 ? -111.826 15.951 87.986 1.00 59.00 412 LEU C N 1
ATOM 11084 C CA . LEU C 1 412 ? -111.325 17.294 87.664 1.00 53.01 412 LEU C CA 1
ATOM 11085 C C . LEU C 1 412 ? -110.074 17.707 88.433 1.00 49.60 412 LEU C C 1
ATOM 11086 O O . LEU C 1 412 ? -109.061 18.058 87.831 1.00 49.13 412 LEU C O 1
ATOM 11091 N N . PRO C 1 413 ? -110.129 17.688 89.776 1.00 48.47 413 PRO C N 1
ATOM 11092 C CA . PRO C 1 413 ? -108.924 18.081 90.515 1.00 48.62 413 PRO C CA 1
ATOM 11093 C C . PRO C 1 413 ? -107.636 17.390 90.030 1.00 49.97 413 PRO C C 1
ATOM 11094 O O . PRO C 1 413 ? -106.568 18.002 90.018 1.00 54.25 413 PRO C O 1
ATOM 11098 N N . VAL C 1 414 ? -107.735 16.129 89.618 1.00 46.43 414 VAL C N 1
ATOM 11099 C CA . VAL C 1 414 ? -106.565 15.403 89.132 1.00 38.78 414 VAL C CA 1
ATOM 11100 C C . VAL C 1 414 ? -106.187 15.829 87.713 1.00 39.73 414 VAL C C 1
ATOM 11101 O O . VAL C 1 414 ? -105.029 15.739 87.318 1.00 33.50 414 VAL C O 1
ATOM 11105 N N . LEU C 1 415 ? -107.166 16.297 86.950 1.00 40.74 415 LEU C N 1
ATOM 11106 C CA . LEU C 1 415 ? -106.903 16.737 85.590 1.00 47.25 415 LEU C CA 1
ATOM 11107 C C . LEU C 1 415 ? -106.101 18.019 85.549 1.00 46.43 415 LEU C C 1
ATOM 11108 O O . LEU C 1 415 ? -105.195 18.165 84.727 1.00 53.39 415 LEU C O 1
ATOM 11113 N N . GLU C 1 416 ? -106.446 18.954 86.427 1.00 43.14 416 GLU C N 1
ATOM 11114 C CA . GLU C 1 416 ? -105.740 20.225 86.486 1.00 50.77 416 GLU C CA 1
ATOM 11115 C C . GLU C 1 416 ? -104.423 20.078 87.234 1.00 42.93 416 GLU C C 1
ATOM 11116 O O . GLU C 1 416 ? -103.467 20.795 86.947 1.00 42.82 416 GLU C O 1
ATOM 11122 N N . LEU C 1 417 ? -104.370 19.139 88.176 1.00 39.45 417 LEU C N 1
ATOM 11123 C CA . LEU C 1 417 ? -103.145 18.896 88.939 1.00 34.82 417 LEU C CA 1
ATOM 11124 C C . LEU C 1 417 ? -102.096 18.475 87.933 1.00 35.22 417 LEU C C 1
ATOM 11125 O O . LEU C 1 417 ? -100.920 18.801 88.066 1.00 38.10 417 LEU C O 1
ATOM 11130 N N . VAL C 1 418 ? -102.540 17.753 86.912 1.00 34.88 418 VAL C N 1
ATOM 11131 C CA . VAL C 1 418 ? -101.636 17.288 85.883 1.00 35.65 418 VAL C CA 1
ATOM 11132 C C . VAL C 1 418 ? -101.332 18.428 84.917 1.00 36.09 418 VAL C C 1
ATOM 11133 O O . VAL C 1 418 ? -100.302 18.432 84.246 1.00 43.86 418 VAL C O 1
ATOM 11137 N N . SER C 1 419 ? -102.218 19.413 84.870 1.00 35.70 419 SER C N 1
ATOM 11138 C CA . SER C 1 419 ? -102.024 20.550 83.979 1.00 44.72 419 SER C CA 1
ATOM 11139 C C . SER C 1 419 ? -101.015 21.563 84.528 1.00 49.32 419 SER C C 1
ATOM 11140 O O . SER C 1 419 ? -100.492 22.398 83.785 1.00 52.54 419 SER C O 1
ATOM 11143 N N . SER C 1 420 ? -100.738 21.469 85.826 1.00 45.10 420 SER C N 1
ATOM 11144 C CA . SER C 1 420 ? -99.817 22.376 86.502 1.00 47.62 420 SER C CA 1
ATOM 11145 C C . SER C 1 420 ? -98.424 21.777 86.629 1.00 51.24 420 SER C C 1
ATOM 11146 O O . SER C 1 420 ? -97.518 22.381 87.220 1.00 47.92 420 SER C O 1
ATOM 11149 N N . ILE C 1 421 ? -98.269 20.576 86.078 1.00 51.95 421 ILE C N 1
ATOM 11150 C CA . ILE C 1 421 ? -97.002 19.861 86.102 1.00 41.18 421 ILE C CA 1
ATOM 11151 C C . ILE C 1 421 ? -95.989 20.564 85.217 1.00 39.93 421 ILE C C 1
ATOM 11152 O O . ILE C 1 421 ? -96.320 21.077 84.141 1.00 35.06 421 ILE C O 1
ATOM 11157 N N . VAL C 1 422 ? -94.750 20.581 85.694 1.00 36.96 422 VAL C N 1
ATOM 11158 C CA . VAL C 1 422 ? -93.630 21.177 84.979 1.00 28.81 422 VAL C CA 1
ATOM 11159 C C . VAL C 1 422 ? -92.354 20.430 85.346 1.00 28.82 422 VAL C C 1
ATOM 11160 O O . VAL C 1 422 ? -92.123 20.112 86.517 1.00 22.20 422 VAL C O 1
ATOM 11164 N N . PRO C 1 423 ? -91.514 20.131 84.347 1.00 27.26 423 PRO C N 1
ATOM 11165 C CA . PRO C 1 423 ? -91.701 20.451 82.931 1.00 23.13 423 PRO C CA 1
ATOM 11166 C C . PRO C 1 423 ? -92.939 19.816 82.332 1.00 23.85 423 PRO C C 1
ATOM 11167 O O . PRO C 1 423 ? -93.428 18.802 82.824 1.00 21.98 423 PRO C O 1
ATOM 11171 N N . GLU C 1 424 ? -93.425 20.423 81.257 1.00 26.54 424 GLU C N 1
ATOM 11172 C CA . GLU C 1 424 ? -94.609 19.956 80.551 1.00 32.66 424 GLU C CA 1
ATOM 11173 C C . GLU C 1 424 ? -94.497 18.477 80.156 1.00 33.14 424 GLU C C 1
ATOM 11174 O O . GLU C 1 424 ? -95.486 17.746 80.173 1.00 31.93 424 GLU C O 1
ATOM 11180 N N . ALA C 1 425 ? -93.290 18.035 79.815 1.00 30.87 425 ALA C N 1
ATOM 11181 C CA . ALA C 1 425 ? -93.070 16.650 79.407 1.00 29.25 425 ALA C CA 1
ATOM 11182 C C . ALA C 1 425 ? -93.338 15.669 80.532 1.00 29.26 425 ALA C C 1
ATOM 11183 O O . ALA C 1 425 ? -93.557 14.479 80.302 1.00 35.27 425 ALA C O 1
ATOM 11185 N N . ARG C 1 426 ? -93.311 16.168 81.755 1.00 24.89 426 ARG C N 1
ATOM 11186 C CA . ARG C 1 426 ? -93.528 15.312 82.898 1.00 22.96 426 ARG C CA 1
ATOM 11187 C C . ARG C 1 426 ? -94.984 14.946 83.135 1.00 26.76 426 ARG C C 1
ATOM 11188 O O . ARG C 1 426 ? -95.259 13.988 83.841 1.00 26.73 426 ARG C O 1
ATOM 11196 N N . GLN C 1 427 ? -95.915 15.675 82.529 1.00 28.95 427 GLN C N 1
ATOM 11197 C CA . GLN C 1 427 ? -97.321 15.379 82.742 1.00 32.17 427 GLN C CA 1
ATOM 11198 C C . GLN C 1 427 ? -97.675 13.913 82.508 1.00 38.44 427 GLN C C 1
ATOM 11199 O O . GLN C 1 427 ? -98.135 13.224 83.419 1.00 37.47 427 GLN C O 1
ATOM 11205 N N . ASP C 1 428 ? -97.455 13.417 81.300 1.00 43.60 428 ASP C N 1
ATOM 11206 C CA . ASP C 1 428 ? -97.769 12.016 81.013 1.00 45.62 428 ASP C CA 1
ATOM 11207 C C . ASP C 1 428 ? -96.576 11.072 81.229 1.00 38.11 428 ASP C C 1
ATOM 11208 O O . ASP C 1 428 ? -96.209 10.315 80.338 1.00 32.43 428 ASP C O 1
ATOM 11213 N N . ASP C 1 429 ? -95.995 11.118 82.425 1.00 31.72 429 ASP C N 1
ATOM 11214 C CA . ASP C 1 429 ? -94.848 10.292 82.770 1.00 26.67 429 ASP C CA 1
ATOM 11215 C C . ASP C 1 429 ? -95.217 9.154 83.723 1.00 25.37 429 ASP C C 1
ATOM 11216 O O . ASP C 1 429 ? -95.586 9.394 84.871 1.00 24.60 429 ASP C O 1
ATOM 11221 N N . TYR C 1 430 ? -95.091 7.922 83.244 1.00 20.12 430 TYR C N 1
ATOM 11222 C CA . TYR C 1 430 ? -95.400 6.761 84.052 1.00 21.43 430 TYR C CA 1
ATOM 11223 C C . TYR C 1 430 ? -94.933 6.908 85.496 1.00 21.67 430 TYR C C 1
ATOM 11224 O O . TYR C 1 430 ? -95.695 6.671 86.423 1.00 29.35 430 TYR C O 1
ATOM 11233 N N . ARG C 1 431 ? -93.685 7.303 85.693 1.00 20.20 431 ARG C N 1
ATOM 11234 C CA . ARG C 1 431 ? -93.159 7.426 87.049 1.00 22.90 431 ARG C CA 1
ATOM 11235 C C . ARG C 1 431 ? -93.916 8.384 87.957 1.00 28.26 431 ARG C C 1
ATOM 11236 O O . ARG C 1 431 ? -94.443 7.973 88.993 1.00 28.48 431 ARG C O 1
ATOM 11244 N N . ILE C 1 432 ? -93.987 9.657 87.590 1.00 29.22 432 ILE C N 1
ATOM 11245 C CA . ILE C 1 432 ? -94.690 10.593 88.452 1.00 31.90 432 ILE C CA 1
ATOM 11246 C C . ILE C 1 432 ? -96.119 10.118 88.706 1.00 31.41 432 ILE C C 1
ATOM 11247 O O . ILE C 1 432 ? -96.660 10.321 89.792 1.00 32.26 432 ILE C O 1
ATOM 11252 N N . ALA C 1 433 ? -96.722 9.467 87.714 1.00 31.68 433 ALA C N 1
ATOM 11253 C CA . ALA C 1 433 ? -98.092 8.973 87.857 1.00 28.22 433 ALA C CA 1
ATOM 11254 C C . ALA C 1 433 ? -98.157 7.987 89.022 1.00 24.10 433 ALA C C 1
ATOM 11255 O O . ALA C 1 433 ? -98.967 8.142 89.933 1.00 18.88 433 ALA C O 1
ATOM 11257 N N . ILE C 1 434 ? -97.290 6.981 88.991 1.00 19.88 434 ILE C N 1
ATOM 11258 C CA . ILE C 1 434 ? -97.249 5.985 90.053 1.00 24.84 434 ILE C CA 1
ATOM 11259 C C . ILE C 1 434 ? -96.962 6.677 91.381 1.00 23.01 434 ILE C C 1
ATOM 11260 O O . ILE C 1 434 ? -97.612 6.405 92.387 1.00 23.15 434 ILE C O 1
ATOM 11265 N N . VAL C 1 435 ? -95.989 7.579 91.385 1.00 19.34 435 VAL C N 1
ATOM 11266 C CA . VAL C 1 435 ? -95.653 8.267 92.621 1.00 19.76 435 VAL C CA 1
ATOM 11267 C C . VAL C 1 435 ? -96.848 9.035 93.167 1.00 25.41 435 VAL C C 1
ATOM 11268 O O . VAL C 1 435 ? -97.199 8.889 94.335 1.00 27.59 435 VAL C O 1
ATOM 11272 N N . LEU C 1 436 ? -97.476 9.856 92.336 1.00 23.63 436 LEU C N 1
ATOM 11273 C CA . LEU C 1 436 ? -98.629 10.591 92.810 1.00 26.13 436 LEU C CA 1
ATOM 11274 C C . LEU C 1 436 ? -99.735 9.643 93.236 1.00 31.61 436 LEU C C 1
ATOM 11275 O O . LEU C 1 436 ? -100.272 9.767 94.336 1.00 32.87 436 LEU C O 1
ATOM 11280 N N . TYR C 1 437 ? -100.075 8.687 92.378 1.00 31.56 437 TYR C N 1
ATOM 11281 C CA . TYR C 1 437 ? -101.140 7.768 92.723 1.00 28.85 437 TYR C CA 1
ATOM 11282 C C . TYR C 1 437 ? -100.896 7.072 94.036 1.00 31.50 437 TYR C C 1
ATOM 11283 O O . TYR C 1 437 ? -101.836 6.796 94.772 1.00 35.50 437 TYR C O 1
ATOM 11292 N N . LEU C 1 438 ? -99.642 6.756 94.322 1.00 35.26 438 LEU C N 1
ATOM 11293 C CA . LEU C 1 438 ? -99.333 6.105 95.583 1.00 33.08 438 LEU C CA 1
ATOM 11294 C C . LEU C 1 438 ? -99.684 7.045 96.725 1.00 37.91 438 LEU C C 1
ATOM 11295 O O . LEU C 1 438 ? -100.327 6.642 97.688 1.00 42.90 438 LEU C O 1
ATOM 11300 N N . LEU C 1 439 ? -99.277 8.305 96.617 1.00 38.28 439 LEU C N 1
ATOM 11301 C CA . LEU C 1 439 ? -99.572 9.252 97.678 1.00 36.35 439 LEU C CA 1
ATOM 11302 C C . LEU C 1 439 ? -101.057 9.574 97.769 1.00 38.94 439 LEU C C 1
ATOM 11303 O O . LEU C 1 439 ? -101.514 10.059 98.798 1.00 50.07 439 LEU C O 1
ATOM 11308 N N . PHE C 1 440 ? -101.814 9.310 96.705 1.00 36.51 440 PHE C N 1
ATOM 11309 C CA . PHE C 1 440 ? -103.260 9.555 96.739 1.00 45.94 440 PHE C CA 1
ATOM 11310 C C . PHE C 1 440 ? -103.889 8.518 97.662 1.00 48.93 440 PHE C C 1
ATOM 11311 O O . PHE C 1 440 ? -105.066 8.607 97.998 1.00 52.22 440 PHE C O 1
ATOM 11319 N N . GLN C 1 441 ? -103.094 7.523 98.045 1.00 51.55 441 GLN C N 1
ATOM 11320 C CA . GLN C 1 441 ? -103.546 6.441 98.914 1.00 51.99 441 GLN C CA 1
ATOM 11321 C C . GLN C 1 441 ? -102.978 6.638 100.313 1.00 54.69 441 GLN C C 1
ATOM 11322 O O . GLN C 1 441 ? -103.710 6.838 101.281 1.00 58.25 441 GLN C O 1
ATOM 11328 N N . ARG C 1 442 ? -101.654 6.568 100.398 1.00 52.27 442 ARG C N 1
ATOM 11329 C CA . ARG C 1 442 ? -100.944 6.702 101.657 1.00 50.23 442 ARG C CA 1
ATOM 11330 C C . ARG C 1 442 ? -100.550 8.152 101.911 1.00 52.71 442 ARG C C 1
ATOM 11331 O O . ARG C 1 442 ? -100.460 8.960 100.985 1.00 46.12 442 ARG C O 1
ATOM 11339 N N . PRO C 1 443 ? -100.315 8.502 103.183 1.00 57.54 443 PRO C N 1
ATOM 11340 C CA . PRO C 1 443 ? -99.923 9.862 103.547 1.00 61.64 443 PRO C CA 1
ATOM 11341 C C . PRO C 1 443 ? -98.437 10.055 103.239 1.00 64.06 443 PRO C C 1
ATOM 11342 O O . PRO C 1 443 ? -98.027 11.101 102.734 1.00 72.11 443 PRO C O 1
ATOM 11346 N N . PHE C 1 444 ? -97.635 9.038 103.543 1.00 58.89 444 PHE C N 1
ATOM 11347 C CA . PHE C 1 444 ? -96.197 9.090 103.289 1.00 57.30 444 PHE C CA 1
ATOM 11348 C C . PHE C 1 444 ? -95.785 7.926 102.402 1.00 51.62 444 PHE C C 1
ATOM 11349 O O . PHE C 1 444 ? -96.396 6.862 102.430 1.00 53.60 444 PHE C O 1
ATOM 11357 N N . ILE C 1 445 ? -94.739 8.124 101.618 1.00 48.02 445 ILE C N 1
ATOM 11358 C CA . ILE C 1 445 ? -94.289 7.069 100.736 1.00 45.27 445 ILE C CA 1
ATOM 11359 C C . ILE C 1 445 ? -92.817 6.764 100.993 1.00 44.06 445 ILE C C 1
ATOM 11360 O O . ILE C 1 445 ? -92.044 7.654 101.343 1.00 46.16 445 ILE C O 1
ATOM 11365 N N . THR C 1 446 ? -92.432 5.503 100.845 1.00 43.66 446 THR C N 1
ATOM 11366 C CA . THR C 1 446 ? -91.047 5.124 101.057 1.00 40.25 446 THR C CA 1
ATOM 11367 C C . THR C 1 446 ? -90.511 4.400 99.838 1.00 41.98 446 THR C C 1
ATOM 11368 O O . THR C 1 446 ? -91.245 3.695 99.140 1.00 36.08 446 THR C O 1
ATOM 11372 N N . ILE C 1 447 ? -89.218 4.584 99.598 1.00 44.26 447 ILE C N 1
ATOM 11373 C CA . ILE C 1 447 ? -88.540 3.981 98.463 1.00 46.89 447 ILE C CA 1
ATOM 11374 C C . ILE C 1 447 ? -88.917 2.519 98.265 1.00 48.49 447 ILE C C 1
ATOM 11375 O O . ILE C 1 447 ? -89.078 2.060 97.137 1.00 45.92 447 ILE C O 1
ATOM 11380 N N . ASP C 1 448 ? -89.076 1.788 99.359 1.00 54.18 448 ASP C N 1
ATOM 11381 C CA . ASP C 1 448 ? -89.449 0.388 99.263 1.00 56.60 448 ASP C CA 1
ATOM 11382 C C . ASP C 1 448 ? -90.829 0.257 98.637 1.00 54.45 448 ASP C C 1
ATOM 11383 O O . ASP C 1 448 ? -91.041 -0.598 97.783 1.00 51.72 448 ASP C O 1
ATOM 11388 N N . VAL C 1 449 ? -91.760 1.113 99.053 1.00 47.62 449 VAL C N 1
ATOM 11389 C CA . VAL C 1 449 ? -93.124 1.078 98.522 1.00 40.21 449 VAL C CA 1
ATOM 11390 C C . VAL C 1 449 ? -93.172 1.436 97.045 1.00 39.88 449 VAL C C 1
ATOM 11391 O O . VAL C 1 449 ? -93.802 0.751 96.238 1.00 30.31 449 VAL C O 1
ATOM 11395 N N . VAL C 1 450 ? -92.513 2.539 96.713 1.00 43.68 450 VAL C N 1
ATOM 11396 C CA . VAL C 1 450 ? -92.449 3.014 95.342 1.00 42.39 450 VAL C CA 1
ATOM 11397 C C . VAL C 1 450 ? -91.946 1.885 94.454 1.00 44.51 450 VAL C C 1
ATOM 11398 O O . VAL C 1 450 ? -92.364 1.733 93.305 1.00 35.85 450 VAL C O 1
ATOM 11402 N N . ALA C 1 451 ? -91.038 1.092 95.005 1.00 41.62 451 ALA C N 1
ATOM 11403 C CA . ALA C 1 451 ? -90.472 -0.016 94.269 1.00 44.68 451 ALA C CA 1
ATOM 11404 C C . ALA C 1 451 ? -91.511 -1.095 94.076 1.00 42.43 451 ALA C C 1
ATOM 11405 O O . ALA C 1 451 ? -91.675 -1.637 92.983 1.00 39.95 451 ALA C O 1
ATOM 11407 N N . ARG C 1 452 ? -92.212 -1.408 95.153 1.00 44.30 452 ARG C N 1
ATOM 11408 C CA . ARG C 1 452 ? -93.221 -2.445 95.105 1.00 49.48 452 ARG C CA 1
ATOM 11409 C C . ARG C 1 452 ? -94.374 -2.027 94.198 1.00 48.47 452 ARG C C 1
ATOM 11410 O O . ARG C 1 452 ? -95.030 -2.875 93.598 1.00 48.93 452 ARG C O 1
ATOM 11418 N N . GLY C 1 453 ? -94.602 -0.720 94.086 1.00 47.30 453 GLY C N 1
ATOM 11419 C CA . GLY C 1 453 ? -95.659 -0.230 93.218 1.00 38.58 453 GLY C CA 1
ATOM 11420 C C . GLY C 1 453 ? -95.252 -0.394 91.764 1.00 40.41 453 GLY C C 1
ATOM 11421 O O . GLY C 1 453 ? -96.036 -0.853 90.931 1.00 42.32 453 GLY C O 1
ATOM 11422 N N . LEU C 1 454 ? -94.014 -0.017 91.457 1.00 40.37 454 LEU C N 1
ATOM 11423 C CA . LEU C 1 454 ? -93.489 -0.137 90.097 1.00 39.96 454 LEU C CA 1
ATOM 11424 C C . LEU C 1 454 ? -93.205 -1.588 89.817 1.00 40.78 454 LEU C C 1
ATOM 11425 O O . LEU C 1 454 ? -93.064 -2.000 88.665 1.00 42.55 454 LEU C O 1
ATOM 11430 N N . GLN C 1 455 ? -93.106 -2.350 90.897 1.00 39.10 455 GLN C N 1
ATOM 11431 C CA . GLN C 1 455 ? -92.823 -3.761 90.805 1.00 43.25 455 GLN C CA 1
ATOM 11432 C C . GLN C 1 455 ? -91.424 -3.949 90.234 1.00 47.54 455 GLN C C 1
ATOM 11433 O O . GLN C 1 455 ? -91.158 -4.913 89.517 1.00 47.98 455 GLN C O 1
ATOM 11439 N N . SER C 1 456 ? -90.526 -3.024 90.545 1.00 46.59 456 SER C N 1
ATOM 11440 C CA . SER C 1 456 ? -89.172 -3.137 90.049 1.00 49.40 456 SER C CA 1
ATOM 11441 C C . SER C 1 456 ? -88.170 -3.010 91.183 1.00 47.68 456 SER C C 1
ATOM 11442 O O . SER C 1 456 ? -88.551 -2.828 92.337 1.00 42.11 456 SER C O 1
ATOM 11445 N N . GLY C 1 457 ? -86.888 -3.114 90.850 1.00 52.53 457 GLY C N 1
ATOM 11446 C CA . GLY C 1 457 ? -85.849 -3.021 91.860 1.00 55.66 457 GLY C CA 1
ATOM 11447 C C . GLY C 1 457 ? -85.730 -1.660 92.519 1.00 53.54 457 GLY C C 1
ATOM 11448 O O . GLY C 1 457 ? -86.215 -0.659 91.994 1.00 54.52 457 GLY C O 1
ATOM 11449 N N . LYS C 1 458 ? -85.066 -1.630 93.671 1.00 50.69 458 LYS C N 1
ATOM 11450 C CA . LYS C 1 458 ? -84.871 -0.402 94.421 1.00 46.75 458 LYS C CA 1
ATOM 11451 C C . LYS C 1 458 ? -84.235 0.693 93.574 1.00 47.01 458 LYS C C 1
ATOM 11452 O O . LYS C 1 458 ? -84.274 1.871 93.933 1.00 44.00 458 LYS C O 1
ATOM 11458 N N . GLU C 1 459 ? -83.651 0.309 92.445 1.00 50.85 459 GLU C N 1
ATOM 11459 C CA . GLU C 1 459 ? -83.031 1.286 91.560 1.00 49.34 459 GLU C CA 1
ATOM 11460 C C . GLU C 1 459 ? -84.092 2.079 90.814 1.00 45.27 459 GLU C C 1
ATOM 11461 O O . GLU C 1 459 ? -84.110 3.309 90.873 1.00 41.96 459 GLU C O 1
ATOM 11467 N N . ALA C 1 460 ? -84.980 1.376 90.118 1.00 41.52 460 ALA C N 1
ATOM 11468 C CA . ALA C 1 460 ? -86.045 2.035 89.368 1.00 36.67 460 ALA C CA 1
ATOM 11469 C C . ALA C 1 460 ? -86.871 2.930 90.286 1.00 34.33 460 ALA C C 1
ATOM 11470 O O . ALA C 1 460 ? -87.426 3.944 89.855 1.00 27.40 460 ALA C O 1
ATOM 11472 N N . ALA C 1 461 ? -86.935 2.542 91.557 1.00 28.26 461 ALA C N 1
ATOM 11473 C CA . ALA C 1 461 ? -87.690 3.275 92.564 1.00 30.80 461 ALA C CA 1
ATOM 11474 C C . ALA C 1 461 ? -87.027 4.600 92.919 1.00 36.53 461 ALA C C 1
ATOM 11475 O O . ALA C 1 461 ? -87.676 5.653 92.939 1.00 32.98 461 ALA C O 1
ATOM 11477 N N . ARG C 1 462 ? -85.733 4.547 93.209 1.00 34.80 462 ARG C N 1
ATOM 11478 C CA . ARG C 1 462 ? -85.007 5.753 93.555 1.00 37.03 462 ARG C CA 1
ATOM 11479 C C . ARG C 1 462 ? -85.109 6.707 92.369 1.00 37.57 462 ARG C C 1
ATOM 11480 O O . ARG C 1 462 ? -85.295 7.916 92.550 1.00 36.72 462 ARG C O 1
ATOM 11488 N N . ASN C 1 463 ? -85.004 6.144 91.161 1.00 32.08 463 ASN C N 1
ATOM 11489 C CA . ASN C 1 463 ? -85.100 6.900 89.907 1.00 29.45 463 ASN C CA 1
ATOM 11490 C C . ASN C 1 463 ? -86.463 7.573 89.854 1.00 34.54 463 ASN C C 1
ATOM 11491 O O . ASN C 1 463 ? -86.560 8.787 89.660 1.00 33.77 463 ASN C O 1
ATOM 11496 N N . ALA C 1 464 ? -87.515 6.779 90.029 1.00 32.87 464 ALA C N 1
ATOM 11497 C CA . ALA C 1 464 ? -88.863 7.316 89.993 1.00 29.43 464 ALA C CA 1
ATOM 11498 C C . ALA C 1 464 ? -89.010 8.445 91.012 1.00 30.88 464 ALA C C 1
ATOM 11499 O O . ALA C 1 464 ? -89.500 9.524 90.675 1.00 26.22 464 ALA C O 1
ATOM 11501 N N . LEU C 1 465 ? -88.567 8.220 92.249 1.00 32.69 465 LEU C N 1
ATOM 11502 C CA . LEU C 1 465 ? -88.672 9.270 93.278 1.00 37.86 465 LEU C CA 1
ATOM 11503 C C . LEU C 1 465 ? -87.937 10.545 92.870 1.00 37.81 465 LEU C C 1
ATOM 11504 O O . LEU C 1 465 ? -88.479 11.643 92.988 1.00 34.06 465 LEU C O 1
ATOM 11509 N N . GLU C 1 466 ? -86.701 10.394 92.402 1.00 34.77 466 GLU C N 1
ATOM 11510 C CA . GLU C 1 466 ? -85.935 11.545 91.969 1.00 42.54 466 GLU C CA 1
ATOM 11511 C C . GLU C 1 466 ? -86.690 12.289 90.869 1.00 41.42 466 GLU C C 1
ATOM 11512 O O . GLU C 1 466 ? -86.891 13.500 90.953 1.00 36.44 466 GLU C O 1
ATOM 11518 N N . ALA C 1 467 ? -87.120 11.565 89.843 1.00 38.45 467 ALA C N 1
ATOM 11519 C CA . ALA C 1 467 ? -87.857 12.183 88.751 1.00 36.68 467 ALA C CA 1
ATOM 11520 C C . ALA C 1 467 ? -88.965 13.073 89.299 1.00 40.01 467 ALA C C 1
ATOM 11521 O O . ALA C 1 467 ? -89.074 14.240 88.925 1.00 37.25 467 ALA C O 1
ATOM 11523 N N . ALA C 1 468 ? -89.781 12.522 90.194 1.00 39.39 468 ALA C N 1
ATOM 11524 C CA . ALA C 1 468 ? -90.881 13.277 90.780 1.00 36.28 468 ALA C CA 1
ATOM 11525 C C . ALA C 1 468 ? -90.355 14.448 91.600 1.00 34.99 468 ALA C C 1
ATOM 11526 O O . ALA C 1 468 ? -90.812 15.576 91.444 1.00 40.04 468 ALA C O 1
ATOM 11528 N N . ARG C 1 469 ? -89.382 14.185 92.463 1.00 36.46 469 ARG C N 1
ATOM 11529 C CA . ARG C 1 469 ? -88.811 15.233 93.303 1.00 35.29 469 ARG C CA 1
ATOM 11530 C C . ARG C 1 469 ? -88.396 16.469 92.498 1.00 30.67 469 ARG C C 1
ATOM 11531 O O . ARG C 1 469 ? -88.448 17.590 92.999 1.00 23.08 469 ARG C O 1
ATOM 11539 N N . GLN C 1 470 ? -87.973 16.251 91.255 1.00 29.57 470 GLN C N 1
ATOM 11540 C CA . GLN C 1 470 ? -87.542 17.336 90.378 1.00 28.12 470 GLN C CA 1
ATOM 11541 C C . GLN C 1 470 ? -88.664 17.874 89.481 1.00 31.40 470 GLN C C 1
ATOM 11542 O O . GLN C 1 470 ? -88.445 18.742 88.628 1.00 29.65 470 GLN C O 1
ATOM 11548 N N . THR C 1 471 ? -89.866 17.349 89.661 1.00 27.44 471 THR C N 1
ATOM 11549 C CA . THR C 1 471 ? -91.005 17.809 88.885 1.00 31.76 471 THR C CA 1
ATOM 11550 C C . THR C 1 471 ? -91.738 18.798 89.781 1.00 30.49 471 THR C C 1
ATOM 11551 O O . THR C 1 471 ? -91.920 18.535 90.966 1.00 30.72 471 THR C O 1
ATOM 11555 N N . THR C 1 472 ? -92.148 19.937 89.240 1.00 34.24 472 THR C N 1
ATOM 11556 C CA . THR C 1 472 ? -92.848 20.908 90.070 1.00 36.93 472 THR C CA 1
ATOM 11557 C C . THR C 1 472 ? -94.245 21.218 89.590 1.00 37.21 472 THR C C 1
ATOM 11558 O O . THR C 1 472 ? -94.527 21.249 88.395 1.00 41.58 472 THR C O 1
ATOM 11562 N N . VAL C 1 473 ? -95.122 21.462 90.547 1.00 35.64 473 VAL C N 1
ATOM 11563 C CA . VAL C 1 473 ? -96.488 21.818 90.239 1.00 37.69 473 VAL C CA 1
ATOM 11564 C C . VAL C 1 473 ? -96.825 23.033 91.091 1.00 44.39 473 VAL C C 1
ATOM 11565 O O . VAL C 1 473 ? -96.624 23.036 92.310 1.00 36.81 473 VAL C O 1
ATOM 11569 N N . ALA C 1 474 ? -97.315 24.074 90.428 1.00 48.52 474 ALA C N 1
ATOM 11570 C CA . ALA C 1 474 ? -97.682 25.302 91.109 1.00 51.12 474 ALA C CA 1
ATOM 11571 C C . ALA C 1 474 ? -96.473 25.969 91.766 1.00 51.07 474 ALA C C 1
ATOM 11572 O O . ALA C 1 474 ? -96.611 26.658 92.775 1.00 51.09 474 ALA C O 1
ATOM 11574 N N . GLY C 1 475 ? -95.288 25.757 91.205 1.00 48.36 475 GLY C N 1
ATOM 11575 C CA . GLY C 1 475 ? -94.101 26.384 91.756 1.00 46.77 475 GLY C CA 1
ATOM 11576 C C . GLY C 1 475 ? -93.400 25.607 92.850 1.00 46.44 475 GLY C C 1
ATOM 11577 O O . GLY C 1 475 ? -92.323 25.999 93.308 1.00 42.39 475 GLY C O 1
ATOM 11578 N N . ALA C 1 476 ? -94.004 24.507 93.283 1.00 46.73 476 ALA C N 1
ATOM 11579 C CA . ALA C 1 476 ? -93.395 23.691 94.321 1.00 42.46 476 ALA C CA 1
ATOM 11580 C C . ALA C 1 476 ? -93.196 22.273 93.824 1.00 40.01 476 ALA C C 1
ATOM 11581 O O . ALA C 1 476 ? -93.924 21.796 92.958 1.00 44.75 476 ALA C O 1
ATOM 11583 N N . PRO C 1 477 ? -92.191 21.584 94.362 1.00 36.30 477 PRO C N 1
ATOM 11584 C CA . PRO C 1 477 ? -91.872 20.205 93.992 1.00 38.16 477 PRO C CA 1
ATOM 11585 C C . PRO C 1 477 ? -92.978 19.231 94.402 1.00 34.85 477 PRO C C 1
ATOM 11586 O O . PRO C 1 477 ? -93.522 19.339 95.496 1.00 39.65 477 PRO C O 1
ATOM 11590 N N . LEU C 1 478 ? -93.304 18.294 93.513 1.00 32.96 478 LEU C N 1
ATOM 11591 C CA . LEU C 1 478 ? -94.356 17.311 93.757 1.00 28.73 478 LEU C CA 1
ATOM 11592 C C . LEU C 1 478 ? -94.287 16.671 95.132 1.00 29.37 478 LEU C C 1
ATOM 11593 O O . LEU C 1 478 ? -95.272 16.663 95.868 1.00 32.42 478 LEU C O 1
ATOM 11598 N N . ILE C 1 479 ? -93.128 16.121 95.469 1.00 25.28 479 ILE C N 1
ATOM 11599 C CA . ILE C 1 479 ? -92.951 15.482 96.755 1.00 28.26 479 ILE C CA 1
ATOM 11600 C C . ILE C 1 479 ? -91.871 16.193 97.537 1.00 38.17 479 ILE C C 1
ATOM 11601 O O . ILE C 1 479 ? -91.053 16.924 96.975 1.00 42.47 479 ILE C O 1
ATOM 11606 N N . ILE C 1 480 ? -91.879 15.968 98.844 1.00 42.88 480 ILE C N 1
ATOM 11607 C CA . ILE C 1 480 ? -90.925 16.586 99.745 1.00 44.01 480 ILE C CA 1
ATOM 11608 C C . ILE C 1 480 ? -90.274 15.500 100.583 1.00 50.10 480 ILE C C 1
ATOM 11609 O O . ILE C 1 480 ? -90.893 14.479 100.875 1.00 51.44 480 ILE C O 1
ATOM 11614 N N . ALA C 1 481 ? -89.028 15.715 100.976 1.00 55.39 481 ALA C N 1
ATOM 11615 C CA . ALA C 1 481 ? -88.344 14.732 101.790 1.00 60.51 481 ALA C CA 1
ATOM 11616 C C . ALA C 1 481 ? -88.323 15.179 103.245 1.00 69.37 481 ALA C C 1
ATOM 11617 O O . ALA C 1 481 ? -87.549 16.054 103.628 1.00 72.15 481 ALA C O 1
ATOM 11619 N N . HIS C 1 482 ? -89.202 14.591 104.048 1.00 81.87 482 HIS C N 1
ATOM 11620 C CA . HIS C 1 482 ? -89.267 14.905 105.473 1.00 92.62 482 HIS C CA 1
ATOM 11621 C C . HIS C 1 482 ? -88.824 13.633 106.202 1.00 95.61 482 HIS C C 1
ATOM 11622 O O . HIS C 1 482 ? -89.191 12.522 105.806 1.00 94.63 482 HIS C O 1
ATOM 11629 N N . ASP C 1 483 ? -88.030 13.791 107.257 1.00 96.52 483 ASP C N 1
ATOM 11630 C CA . ASP C 1 483 ? -87.532 12.639 108.002 1.00 94.23 483 ASP C CA 1
ATOM 11631 C C . ASP C 1 483 ? -86.854 11.693 107.015 1.00 91.13 483 ASP C C 1
ATOM 11632 O O . ASP C 1 483 ? -86.112 12.129 106.131 1.00 90.39 483 ASP C O 1
ATOM 11637 N N . GLY C 1 484 ? -87.114 10.400 107.166 1.00 84.38 484 GLY C N 1
ATOM 11638 C CA . GLY C 1 484 ? -86.533 9.427 106.263 1.00 76.22 484 GLY C CA 1
ATOM 11639 C C . GLY C 1 484 ? -87.539 9.023 105.204 1.00 73.19 484 GLY C C 1
ATOM 11640 O O . GLY C 1 484 ? -87.273 8.125 104.405 1.00 72.48 484 GLY C O 1
ATOM 11641 N N . VAL C 1 485 ? -88.697 9.688 105.205 1.00 68.92 485 VAL C N 1
ATOM 11642 C CA . VAL C 1 485 ? -89.766 9.398 104.244 1.00 65.88 485 VAL C CA 1
ATOM 11643 C C . VAL C 1 485 ? -89.987 10.524 103.244 1.00 61.26 485 VAL C C 1
ATOM 11644 O O . VAL C 1 485 ? -89.320 11.555 103.292 1.00 62.40 485 VAL C O 1
ATOM 11648 N N . TRP C 1 486 ? -90.946 10.305 102.348 1.00 52.34 486 TRP C N 1
ATOM 11649 C CA . TRP C 1 486 ? -91.302 11.264 101.308 1.00 49.43 486 TRP C CA 1
ATOM 11650 C C . TRP C 1 486 ? -92.786 11.624 101.369 1.00 50.58 486 TRP C C 1
ATOM 11651 O O . TRP C 1 486 ? -93.648 10.751 101.260 1.00 52.34 486 TRP C O 1
ATOM 11662 N N . LEU C 1 487 ? -93.085 12.909 101.542 1.00 45.56 487 LEU C N 1
ATOM 11663 C CA . LEU C 1 487 ? -94.475 13.363 101.618 1.00 42.41 487 LEU C CA 1
ATOM 11664 C C . LEU C 1 487 ? -94.878 14.096 100.360 1.00 44.57 487 LEU C C 1
ATOM 11665 O O . LEU C 1 487 ? -94.043 14.430 99.526 1.00 47.85 487 LEU C O 1
ATOM 11670 N N . LEU C 1 488 ? -96.167 14.364 100.230 1.00 44.51 488 LEU C N 1
ATOM 11671 C CA . LEU C 1 488 ? -96.669 15.055 99.060 1.00 41.78 488 LEU C CA 1
ATOM 11672 C C . LEU C 1 488 ? -96.603 16.563 99.310 1.00 44.81 488 LEU C C 1
ATOM 11673 O O . LEU C 1 488 ? -96.777 17.010 100.438 1.00 49.87 488 LEU C O 1
ATOM 11678 N N . GLY C 1 489 ? -96.331 17.345 98.269 1.00 49.91 489 GLY C N 1
ATOM 11679 C CA . GLY C 1 489 ? -96.231 18.792 98.428 1.00 53.91 489 GLY C CA 1
ATOM 11680 C C . GLY C 1 489 ? -97.532 19.475 98.815 1.00 58.45 489 GLY C C 1
ATOM 11681 O O . GLY C 1 489 ? -98.599 19.091 98.340 1.00 59.65 489 GLY C O 1
ATOM 11682 N N . ASN C 1 490 ? -97.453 20.496 99.664 1.00 64.17 490 ASN C N 1
ATOM 11683 C CA . ASN C 1 490 ? -98.658 21.208 100.103 1.00 73.51 490 ASN C CA 1
ATOM 11684 C C . ASN C 1 490 ? -99.472 21.848 98.981 1.00 75.27 490 ASN C C 1
ATOM 11685 O O . ASN C 1 490 ? -100.619 22.233 99.194 1.00 74.92 490 ASN C O 1
ATOM 11690 N N . ALA C 1 491 ? -98.886 21.962 97.793 1.00 80.51 491 ALA C N 1
ATOM 11691 C CA . ALA C 1 491 ? -99.583 22.561 96.655 1.00 79.36 491 ALA C CA 1
ATOM 11692 C C . ALA C 1 491 ? -100.435 21.526 95.913 1.00 79.56 491 ALA C C 1
ATOM 11693 O O . ALA C 1 491 ? -101.346 21.881 95.157 1.00 76.45 491 ALA C O 1
ATOM 11695 N N . CYS C 1 492 ? -100.135 20.249 96.141 1.00 75.69 492 CYS C N 1
ATOM 11696 C CA . CYS C 1 492 ? -100.857 19.154 95.504 1.00 72.33 492 CYS C CA 1
ATOM 11697 C C . CYS C 1 492 ? -102.113 18.780 96.274 1.00 73.08 492 CYS C C 1
ATOM 11698 O O . CYS C 1 492 ? -103.114 18.376 95.683 1.00 75.21 492 CYS C O 1
ATOM 11701 N N . ARG C 1 493 ? -102.050 18.904 97.596 1.00 72.18 493 ARG C N 1
ATOM 11702 C CA . ARG C 1 493 ? -103.187 18.590 98.450 1.00 71.38 493 ARG C CA 1
ATOM 11703 C C . ARG C 1 493 ? -104.288 19.638 98.269 1.00 75.26 493 ARG C C 1
ATOM 11704 O O . ARG C 1 493 ? -105.475 19.320 98.350 1.00 75.20 493 ARG C O 1
ATOM 11712 N N . GLU C 1 494 ? -103.887 20.884 98.025 1.00 80.58 494 GLU C N 1
ATOM 11713 C CA . GLU C 1 494 ? -104.833 21.980 97.821 1.00 89.31 494 GLU C CA 1
ATOM 11714 C C . GLU C 1 494 ? -105.712 21.698 96.614 1.00 93.93 494 GLU C C 1
ATOM 11715 O O . GLU C 1 494 ? -106.937 21.814 96.684 1.00 99.02 494 GLU C O 1
ATOM 11721 N N . ILE C 1 495 ? -105.072 21.339 95.501 1.00 95.46 495 ILE C N 1
ATOM 11722 C CA . ILE C 1 495 ? -105.777 21.048 94.253 1.00 92.69 495 ILE C CA 1
ATOM 11723 C C . ILE C 1 495 ? -106.823 19.941 94.461 1.00 96.99 495 ILE C C 1
ATOM 11724 O O . ILE C 1 495 ? -107.900 19.973 93.855 1.00 100.23 495 ILE C O 1
ATOM 11729 N N . LEU C 1 496 ? -106.499 18.979 95.331 1.00 94.74 496 LEU C N 1
ATOM 11730 C CA . LEU C 1 496 ? -107.378 17.846 95.654 1.00 90.68 496 LEU C CA 1
ATOM 11731 C C . LEU C 1 496 ? -108.360 18.180 96.784 1.00 91.48 496 LEU C C 1
ATOM 11732 O O . LEU C 1 496 ? -109.582 18.155 96.594 1.00 91.28 496 LEU C O 1
ATOM 11737 N N . GLU D 1 9 ? -88.225 -17.992 28.211 1.00 86.53 9 GLU D N 1
ATOM 11738 C CA . GLU D 1 9 ? -88.874 -18.536 29.433 1.00 85.44 9 GLU D CA 1
ATOM 11739 C C . GLU D 1 9 ? -90.285 -17.967 29.546 1.00 87.43 9 GLU D C 1
ATOM 11740 O O . GLU D 1 9 ? -90.592 -16.931 28.956 1.00 89.70 9 GLU D O 1
ATOM 11746 N N . GLY D 1 10 ? -91.148 -18.647 30.296 1.00 88.91 10 GLY D N 1
ATOM 11747 C CA . GLY D 1 10 ? -92.515 -18.174 30.460 1.00 80.82 10 GLY D CA 1
ATOM 11748 C C . GLY D 1 10 ? -92.617 -16.913 31.303 1.00 75.55 10 GLY D C 1
ATOM 11749 O O . GLY D 1 10 ? -93.649 -16.246 31.314 1.00 75.68 10 GLY D O 1
ATOM 11750 N N . ARG D 1 11 ? -91.537 -16.598 32.011 1.00 71.58 11 ARG D N 1
ATOM 11751 C CA . ARG D 1 11 ? -91.461 -15.428 32.875 1.00 60.66 11 ARG D CA 1
ATOM 11752 C C . ARG D 1 11 ? -91.324 -14.152 32.056 1.00 59.58 11 ARG D C 1
ATOM 11753 O O . ARG D 1 11 ? -92.013 -13.162 32.310 1.00 53.96 11 ARG D O 1
ATOM 11761 N N . ARG D 1 12 ? -90.425 -14.181 31.077 1.00 59.18 12 ARG D N 1
ATOM 11762 C CA . ARG D 1 12 ? -90.206 -13.030 30.221 1.00 57.87 12 ARG D CA 1
ATOM 11763 C C . ARG D 1 12 ? -91.534 -12.548 29.659 1.00 57.47 12 ARG D C 1
ATOM 11764 O O . ARG D 1 12 ? -91.746 -11.349 29.517 1.00 58.63 12 ARG D O 1
ATOM 11772 N N . GLU D 1 13 ? -92.430 -13.476 29.340 1.00 60.74 13 GLU D N 1
ATOM 11773 C CA . GLU D 1 13 ? -93.737 -13.091 28.805 1.00 66.94 13 GLU D CA 1
ATOM 11774 C C . GLU D 1 13 ? -94.511 -12.329 29.863 1.00 64.88 13 GLU D C 1
ATOM 11775 O O . GLU D 1 13 ? -95.093 -11.273 29.593 1.00 63.37 13 GLU D O 1
ATOM 11781 N N . GLN D 1 14 ? -94.510 -12.884 31.070 1.00 56.38 14 GLN D N 1
ATOM 11782 C CA . GLN D 1 14 ? -95.198 -12.275 32.191 1.00 51.89 14 GLN D CA 1
ATOM 11783 C C . GLN D 1 14 ? -94.691 -10.847 32.402 1.00 50.87 14 GLN D C 1
ATOM 11784 O O . GLN D 1 14 ? -95.466 -9.942 32.723 1.00 48.99 14 GLN D O 1
ATOM 11790 N N . LEU D 1 15 ? -93.392 -10.641 32.202 1.00 48.12 15 LEU D N 1
ATOM 11791 C CA . LEU D 1 15 ? -92.791 -9.313 32.359 1.00 43.16 15 LEU D CA 1
ATOM 11792 C C . LEU D 1 15 ? -93.203 -8.393 31.204 1.00 45.78 15 LEU D C 1
ATOM 11793 O O . LEU D 1 15 ? -93.678 -7.278 31.426 1.00 39.12 15 LEU D O 1
ATOM 11798 N N . ILE D 1 16 ? -93.025 -8.873 29.974 1.00 50.61 16 ILE D N 1
ATOM 11799 C CA . ILE D 1 16 ? -93.380 -8.105 28.786 1.00 49.12 16 ILE D CA 1
ATOM 11800 C C . ILE D 1 16 ? -94.819 -7.645 28.876 1.00 47.25 16 ILE D C 1
ATOM 11801 O O . ILE D 1 16 ? -95.128 -6.478 28.636 1.00 45.85 16 ILE D O 1
ATOM 11806 N N . ALA D 1 17 ? -95.699 -8.578 29.218 1.00 45.37 17 ALA D N 1
ATOM 11807 C CA . ALA D 1 17 ? -97.116 -8.272 29.345 1.00 43.76 17 ALA D CA 1
ATOM 11808 C C . ALA D 1 17 ? -97.334 -7.225 30.438 1.00 43.13 17 ALA D C 1
ATOM 11809 O O . ALA D 1 17 ? -98.235 -6.390 30.337 1.00 40.21 17 ALA D O 1
ATOM 11811 N N . GLN D 1 18 ? -96.502 -7.266 31.476 1.00 37.26 18 GLN D N 1
ATOM 11812 C CA . GLN D 1 18 ? -96.615 -6.304 32.564 1.00 39.66 18 GLN D CA 1
ATOM 11813 C C . GLN D 1 18 ? -96.263 -4.896 32.091 1.00 40.15 18 GLN D C 1
ATOM 11814 O O . GLN D 1 18 ? -96.970 -3.926 32.382 1.00 32.45 18 GLN D O 1
ATOM 11820 N N . VAL D 1 19 ? -95.162 -4.787 31.359 1.00 40.34 19 VAL D N 1
ATOM 11821 C CA . VAL D 1 19 ? -94.721 -3.495 30.849 1.00 44.87 19 VAL D CA 1
ATOM 11822 C C . VAL D 1 19 ? -95.767 -2.938 29.857 1.00 51.02 19 VAL D C 1
ATOM 11823 O O . VAL D 1 19 ? -96.096 -1.742 29.877 1.00 48.85 19 VAL D O 1
ATOM 11827 N N . GLU D 1 20 ? -96.308 -3.815 29.014 1.00 51.67 20 GLU D N 1
ATOM 11828 C CA . GLU D 1 20 ? -97.324 -3.425 28.040 1.00 52.39 20 GLU D CA 1
ATOM 11829 C C . GLU D 1 20 ? -98.545 -2.818 28.741 1.00 54.33 20 GLU D C 1
ATOM 11830 O O . GLU D 1 20 ? -99.095 -1.812 28.285 1.00 54.02 20 GLU D O 1
ATOM 11836 N N . SER D 1 21 ? -98.951 -3.430 29.853 1.00 49.63 21 SER D N 1
ATOM 11837 C CA . SER D 1 21 ? -100.091 -2.970 30.639 1.00 43.76 21 SER D CA 1
ATOM 11838 C C . SER D 1 21 ? -99.897 -1.548 31.164 1.00 45.90 21 SER D C 1
ATOM 11839 O O . SER D 1 21 ? -100.777 -0.690 31.042 1.00 38.41 21 SER D O 1
ATOM 11842 N N . ILE D 1 22 ? -98.738 -1.305 31.761 1.00 47.81 22 ILE D N 1
ATOM 11843 C CA . ILE D 1 22 ? -98.433 0.008 32.306 1.00 46.20 22 ILE D CA 1
ATOM 11844 C C . ILE D 1 22 ? -98.451 1.059 31.211 1.00 49.75 22 ILE D C 1
ATOM 11845 O O . ILE D 1 22 ? -99.007 2.146 31.390 1.00 52.85 22 ILE D O 1
ATOM 11850 N N . LEU D 1 23 ? -97.843 0.741 30.074 1.00 46.90 23 LEU D N 1
ATOM 11851 C CA . LEU D 1 23 ? -97.816 1.689 28.975 1.00 48.88 23 LEU D CA 1
ATOM 11852 C C . LEU D 1 23 ? -99.224 1.927 28.447 1.00 50.94 23 LEU D C 1
ATOM 11853 O O . LEU D 1 23 ? -99.597 3.059 28.139 1.00 53.39 23 LEU D O 1
ATOM 11858 N N . ALA D 1 24 ? -100.013 0.862 28.367 1.00 46.23 24 ALA D N 1
ATOM 11859 C CA . ALA D 1 24 ? -101.369 0.966 27.851 1.00 42.07 24 ALA D CA 1
ATOM 11860 C C . ALA D 1 24 ? -102.311 1.744 28.765 1.00 45.11 24 ALA D C 1
ATOM 11861 O O . ALA D 1 24 ? -103.527 1.715 28.572 1.00 50.65 24 ALA D O 1
ATOM 11863 N N . SER D 1 25 ? -101.755 2.441 29.752 1.00 41.73 25 SER D N 1
ATOM 11864 C CA . SER D 1 25 ? -102.569 3.218 30.684 1.00 42.01 25 SER D CA 1
ATOM 11865 C C . SER D 1 25 ? -102.135 4.673 30.661 1.00 41.45 25 SER D C 1
ATOM 11866 O O . SER D 1 25 ? -102.575 5.483 31.482 1.00 40.43 25 SER D O 1
ATOM 11869 N N . ALA D 1 26 ? -101.264 5.007 29.722 1.00 43.58 26 ALA D N 1
ATOM 11870 C CA . ALA D 1 26 ? -100.771 6.374 29.624 1.00 49.31 26 ALA D CA 1
ATOM 11871 C C . ALA D 1 26 ? -101.919 7.367 29.486 1.00 44.66 26 ALA D C 1
ATOM 11872 O O . ALA D 1 26 ? -102.768 7.223 28.617 1.00 48.60 26 ALA D O 1
ATOM 11874 N N . ALA D 1 27 ? -101.936 8.376 30.346 1.00 37.45 27 ALA D N 1
ATOM 11875 C CA . ALA D 1 27 ? -102.975 9.390 30.309 1.00 40.84 27 ALA D CA 1
ATOM 11876 C C . ALA D 1 27 ? -102.447 10.631 31.010 1.00 48.45 27 ALA D C 1
ATOM 11877 O O . ALA D 1 27 ? -101.718 10.525 31.993 1.00 55.24 27 ALA D O 1
ATOM 11879 N N . ASP D 1 28 ? -102.798 11.808 30.503 1.00 52.16 28 ASP D N 1
ATOM 11880 C CA . ASP D 1 28 ? -102.343 13.059 31.113 1.00 56.95 28 ASP D CA 1
ATOM 11881 C C . ASP D 1 28 ? -100.841 13.111 31.332 1.00 53.98 28 ASP D C 1
ATOM 11882 O O . ASP D 1 28 ? -100.360 13.592 32.365 1.00 47.85 28 ASP D O 1
ATOM 11887 N N . GLY D 1 29 ? -100.113 12.621 30.332 1.00 51.85 29 GLY D N 1
ATOM 11888 C CA . GLY D 1 29 ? -98.664 12.605 30.375 1.00 50.83 29 GLY D CA 1
ATOM 11889 C C . GLY D 1 29 ? -98.062 11.777 31.491 1.00 45.27 29 GLY D C 1
ATOM 11890 O O . GLY D 1 29 ? -97.062 12.173 32.085 1.00 46.57 29 GLY D O 1
ATOM 11891 N N . ARG D 1 30 ? -98.645 10.619 31.772 1.00 41.72 30 ARG D N 1
ATOM 11892 C CA . ARG D 1 30 ? -98.134 9.773 32.837 1.00 44.82 30 ARG D CA 1
ATOM 11893 C C . ARG D 1 30 ? -98.753 8.400 32.791 1.00 43.08 30 ARG D C 1
ATOM 11894 O O . ARG D 1 30 ? -99.878 8.244 32.334 1.00 51.20 30 ARG D O 1
ATOM 11902 N N . VAL D 1 31 ? -98.014 7.399 33.246 1.00 38.53 31 VAL D N 1
ATOM 11903 C CA . VAL D 1 31 ? -98.550 6.047 33.263 1.00 46.90 31 VAL D CA 1
ATOM 11904 C C . VAL D 1 31 ? -98.960 5.702 34.678 1.00 45.37 31 VAL D C 1
ATOM 11905 O O . VAL D 1 31 ? -98.531 6.351 35.632 1.00 43.24 31 VAL D O 1
ATOM 11909 N N . GLN D 1 32 ? -99.790 4.677 34.811 1.00 44.66 32 GLN D N 1
ATOM 11910 C CA . GLN D 1 32 ? -100.262 4.267 36.121 1.00 51.87 32 GLN D CA 1
ATOM 11911 C C . GLN D 1 32 ? -99.946 2.795 36.382 1.00 48.45 32 GLN D C 1
ATOM 11912 O O . GLN D 1 32 ? -100.187 1.944 35.532 1.00 54.51 32 GLN D O 1
ATOM 11918 N N . LYS D 1 33 ? -99.406 2.494 37.557 1.00 45.70 33 LYS D N 1
ATOM 11919 C CA . LYS D 1 33 ? -99.074 1.117 37.898 1.00 44.92 33 LYS D CA 1
ATOM 11920 C C . LYS D 1 33 ? -100.283 0.439 38.548 1.00 39.10 33 LYS D C 1
ATOM 11921 O O . LYS D 1 33 ? -101.000 1.051 39.340 1.00 35.68 33 LYS D O 1
ATOM 11927 N N . THR D 1 34 ? -100.512 -0.822 38.200 1.00 38.20 34 THR D N 1
ATOM 11928 C CA . THR D 1 34 ? -101.628 -1.590 38.750 1.00 39.22 34 THR D CA 1
ATOM 11929 C C . THR D 1 34 ? -101.074 -2.578 39.788 1.00 43.22 34 THR D C 1
ATOM 11930 O O . THR D 1 34 ? -99.867 -2.786 39.855 1.00 50.15 34 THR D O 1
ATOM 11934 N N . LYS D 1 35 ? -101.939 -3.183 40.595 1.00 43.52 35 LYS D N 1
ATOM 11935 C CA . LYS D 1 35 ? -101.480 -4.126 41.614 1.00 44.20 35 LYS D CA 1
ATOM 11936 C C . LYS D 1 35 ? -100.696 -5.298 41.028 1.00 43.26 35 LYS D C 1
ATOM 11937 O O . LYS D 1 35 ? -99.805 -5.846 41.671 1.00 41.00 35 LYS D O 1
ATOM 11943 N N . GLU D 1 36 ? -101.029 -5.682 39.804 1.00 47.40 36 GLU D N 1
ATOM 11944 C CA . GLU D 1 36 ? -100.366 -6.805 39.152 1.00 52.94 36 GLU D CA 1
ATOM 11945 C C . GLU D 1 36 ? -99.022 -6.478 38.521 1.00 45.33 36 GLU D C 1
ATOM 11946 O O . GLU D 1 36 ? -98.249 -7.376 38.204 1.00 44.17 36 GLU D O 1
ATOM 11952 N N . THR D 1 37 ? -98.751 -5.191 38.348 1.00 43.47 37 THR D N 1
ATOM 11953 C CA . THR D 1 37 ? -97.512 -4.739 37.730 1.00 43.64 37 THR D CA 1
ATOM 11954 C C . THR D 1 37 ? -96.728 -3.790 38.645 1.00 44.95 37 THR D C 1
ATOM 11955 O O . THR D 1 37 ? -95.846 -3.063 38.193 1.00 49.02 37 THR D O 1
ATOM 11959 N N . GLN D 1 38 ? -97.050 -3.817 39.935 1.00 47.54 38 GLN D N 1
ATOM 11960 C CA . GLN D 1 38 ? -96.422 -2.952 40.935 1.00 42.09 38 GLN D CA 1
ATOM 11961 C C . GLN D 1 38 ? -94.901 -3.046 40.992 1.00 44.80 38 GLN D C 1
ATOM 11962 O O . GLN D 1 38 ? -94.214 -2.031 41.175 1.00 47.21 38 GLN D O 1
ATOM 11968 N N . SER D 1 39 ? -94.386 -4.266 40.832 1.00 44.62 39 SER D N 1
ATOM 11969 C CA . SER D 1 39 ? -92.943 -4.551 40.885 1.00 41.55 39 SER D CA 1
ATOM 11970 C C . SER D 1 39 ? -92.106 -4.030 39.717 1.00 39.26 39 SER D C 1
ATOM 11971 O O . SER D 1 39 ? -90.880 -4.103 39.749 1.00 29.28 39 SER D O 1
ATOM 11974 N N . VAL D 1 40 ? -92.760 -3.512 38.683 1.00 42.02 40 VAL D N 1
ATOM 11975 C CA . VAL D 1 40 ? -92.016 -2.981 37.553 1.00 36.08 40 VAL D CA 1
ATOM 11976 C C . VAL D 1 40 ? -91.191 -1.826 38.108 1.00 34.26 40 VAL D C 1
ATOM 11977 O O . VAL D 1 40 ? -91.598 -1.160 39.061 1.00 32.17 40 VAL D O 1
ATOM 11981 N N . ASP D 1 41 ? -90.034 -1.594 37.504 1.00 33.76 41 ASP D N 1
ATOM 11982 C CA . ASP D 1 41 ? -89.121 -0.554 37.955 1.00 35.63 41 ASP D CA 1
ATOM 11983 C C . ASP D 1 41 ? -89.107 0.676 37.045 1.00 34.11 41 ASP D C 1
ATOM 11984 O O . ASP D 1 41 ? -88.615 0.610 35.917 1.00 34.03 41 ASP D O 1
ATOM 11989 N N . PHE D 1 42 ? -89.635 1.793 37.538 1.00 23.14 42 PHE D N 1
ATOM 11990 C CA . PHE D 1 42 ? -89.646 3.031 36.765 1.00 26.54 42 PHE D CA 1
ATOM 11991 C C . PHE D 1 42 ? -88.333 3.768 36.977 1.00 32.32 42 PHE D C 1
ATOM 11992 O O . PHE D 1 42 ? -87.997 4.113 38.108 1.00 47.34 42 PHE D O 1
ATOM 12000 N N . LYS D 1 43 ? -87.592 4.030 35.905 1.00 32.54 43 LYS D N 1
ATOM 12001 C CA . LYS D 1 43 ? -86.318 4.741 36.036 1.00 26.57 43 LYS D CA 1
ATOM 12002 C C . LYS D 1 43 ? -86.201 5.943 35.118 1.00 22.36 43 LYS D C 1
ATOM 12003 O O . LYS D 1 43 ? -86.560 5.869 33.951 1.00 28.08 43 LYS D O 1
ATOM 12009 N N . GLU D 1 44 ? -85.692 7.044 35.658 1.00 19.30 44 GLU D N 1
ATOM 12010 C CA . GLU D 1 44 ? -85.511 8.274 34.892 1.00 26.26 44 GLU D CA 1
ATOM 12011 C C . GLU D 1 44 ? -84.047 8.442 34.470 1.00 30.53 44 GLU D C 1
ATOM 12012 O O . GLU D 1 44 ? -83.154 8.365 35.311 1.00 35.93 44 GLU D O 1
ATOM 12018 N N . GLU D 1 45 ? -83.796 8.668 33.178 1.00 34.76 45 GLU D N 1
ATOM 12019 C CA . GLU D 1 45 ? -82.423 8.824 32.697 1.00 31.42 45 GLU D CA 1
ATOM 12020 C C . GLU D 1 45 ? -81.688 9.820 33.579 1.00 32.61 45 GLU D C 1
ATOM 12021 O O . GLU D 1 45 ? -82.111 10.969 33.738 1.00 31.55 45 GLU D O 1
ATOM 12027 N N . ALA D 1 46 ? -80.589 9.355 34.159 1.00 28.89 46 ALA D N 1
ATOM 12028 C CA . ALA D 1 46 ? -79.783 10.172 35.044 1.00 33.72 46 ALA D CA 1
ATOM 12029 C C . ALA D 1 46 ? -79.122 11.335 34.328 1.00 39.27 46 ALA D C 1
ATOM 12030 O O . ALA D 1 46 ? -79.012 11.341 33.102 1.00 43.13 46 ALA D O 1
ATOM 12032 N N . GLY D 1 47 ? -78.695 12.320 35.116 1.00 40.22 47 GLY D N 1
ATOM 12033 C CA . GLY D 1 47 ? -78.003 13.489 34.598 1.00 41.23 47 GLY D CA 1
ATOM 12034 C C . GLY D 1 47 ? -78.711 14.350 33.577 1.00 45.44 47 GLY D C 1
ATOM 12035 O O . GLY D 1 47 ? -78.122 14.701 32.553 1.00 48.94 47 GLY D O 1
ATOM 12036 N N . ARG D 1 48 ? -79.962 14.706 33.849 1.00 46.05 48 ARG D N 1
ATOM 12037 C CA . ARG D 1 48 ? -80.717 15.548 32.930 1.00 42.86 48 ARG D CA 1
ATOM 12038 C C . ARG D 1 48 ? -81.681 16.490 33.627 1.00 45.68 48 ARG D C 1
ATOM 12039 O O . ARG D 1 48 ? -82.435 17.202 32.972 1.00 41.27 48 ARG D O 1
ATOM 12047 N N . ARG D 1 49 ? -81.652 16.489 34.954 1.00 53.30 49 ARG D N 1
ATOM 12048 C CA . ARG D 1 49 ? -82.517 17.351 35.746 1.00 55.43 49 ARG D CA 1
ATOM 12049 C C . ARG D 1 49 ? -81.807 18.648 36.107 1.00 59.49 49 ARG D C 1
ATOM 12050 O O . ARG D 1 49 ? -80.946 18.667 36.989 1.00 54.34 49 ARG D O 1
ATOM 12058 N N . ASN D 1 50 ? -82.176 19.725 35.417 1.00 69.22 50 ASN D N 1
ATOM 12059 C CA . ASN D 1 50 ? -81.596 21.049 35.650 1.00 77.57 50 ASN D CA 1
ATOM 12060 C C . ASN D 1 50 ? -82.659 21.952 36.291 1.00 76.34 50 ASN D C 1
ATOM 12061 O O . ASN D 1 50 ? -83.127 22.923 35.691 1.00 71.42 50 ASN D O 1
ATOM 12066 N N . GLY D 1 51 ? -83.027 21.614 37.519 1.00 75.14 51 GLY D N 1
ATOM 12067 C CA . GLY D 1 51 ? -84.029 22.379 38.220 1.00 78.09 51 GLY D CA 1
ATOM 12068 C C . GLY D 1 51 ? -85.426 22.001 37.764 1.00 85.09 51 GLY D C 1
ATOM 12069 O O . GLY D 1 51 ? -85.827 20.839 37.852 1.00 80.72 51 GLY D O 1
ATOM 12070 N N . PRO D 1 52 ? -86.195 22.976 37.253 1.00 91.52 52 PRO D N 1
ATOM 12071 C CA . PRO D 1 52 ? -87.568 22.741 36.782 1.00 91.29 52 PRO D CA 1
ATOM 12072 C C . PRO D 1 52 ? -87.632 22.046 35.417 1.00 87.04 52 PRO D C 1
ATOM 12073 O O . PRO D 1 52 ? -88.371 21.073 35.237 1.00 80.74 52 PRO D O 1
ATOM 12077 N N . GLN D 1 53 ? -86.840 22.560 34.477 1.00 80.67 53 GLN D N 1
ATOM 12078 C CA . GLN D 1 53 ? -86.765 22.046 33.113 1.00 68.58 53 GLN D CA 1
ATOM 12079 C C . GLN D 1 53 ? -85.866 20.823 33.058 1.00 59.27 53 GLN D C 1
ATOM 12080 O O . GLN D 1 53 ? -85.109 20.563 33.990 1.00 57.36 53 GLN D O 1
ATOM 12086 N N . ILE D 1 54 ? -85.945 20.079 31.960 1.00 45.84 54 ILE D N 1
ATOM 12087 C CA . ILE D 1 54 ? -85.110 18.899 31.792 1.00 38.60 54 ILE D CA 1
ATOM 12088 C C . ILE D 1 54 ? -84.449 18.901 30.423 1.00 36.98 54 ILE D C 1
ATOM 12089 O O . ILE D 1 54 ? -85.124 19.003 29.402 1.00 39.04 54 ILE D O 1
ATOM 12094 N N . GLU D 1 55 ? -83.124 18.791 30.406 1.00 36.05 55 GLU D N 1
ATOM 12095 C CA . GLU D 1 55 ? -82.387 18.802 29.154 1.00 36.84 55 GLU D CA 1
ATOM 12096 C C . GLU D 1 55 ? -82.819 17.709 28.190 1.00 34.67 55 GLU D C 1
ATOM 12097 O O . GLU D 1 55 ? -83.361 16.681 28.589 1.00 31.05 55 GLU D O 1
ATOM 12103 N N . PRO D 1 56 ? -82.595 17.930 26.890 1.00 34.71 56 PRO D N 1
ATOM 12104 C CA . PRO D 1 56 ? -82.973 16.930 25.894 1.00 30.46 56 PRO D CA 1
ATOM 12105 C C . PRO D 1 56 ? -82.077 15.711 26.033 1.00 26.62 56 PRO D C 1
ATOM 12106 O O . PRO D 1 56 ? -80.927 15.824 26.448 1.00 27.14 56 PRO D O 1
ATOM 12110 N N . GLY D 1 57 ? -82.612 14.548 25.694 1.00 28.68 57 GLY D N 1
ATOM 12111 C CA . GLY D 1 57 ? -81.836 13.332 25.806 1.00 35.89 57 GLY D CA 1
ATOM 12112 C C . GLY D 1 57 ? -80.870 13.115 24.661 1.00 42.20 57 GLY D C 1
ATOM 12113 O O . GLY D 1 57 ? -81.156 13.461 23.515 1.00 44.93 57 GLY D O 1
ATOM 12114 N N . LYS D 1 58 ? -79.713 12.546 24.979 1.00 43.09 58 LYS D N 1
ATOM 12115 C CA . LYS D 1 58 ? -78.700 12.257 23.980 1.00 40.19 58 LYS D CA 1
ATOM 12116 C C . LYS D 1 58 ? -78.639 10.750 23.830 1.00 43.84 58 LYS D C 1
ATOM 12117 O O . LYS D 1 58 ? -79.127 10.003 24.685 1.00 43.77 58 LYS D O 1
ATOM 12123 N N . PRO D 1 59 ? -78.038 10.281 22.734 1.00 44.68 59 PRO D N 1
ATOM 12124 C CA . PRO D 1 59 ? -77.906 8.849 22.464 1.00 44.28 59 PRO D CA 1
ATOM 12125 C C . PRO D 1 59 ? -76.917 8.156 23.411 1.00 44.80 59 PRO D C 1
ATOM 12126 O O . PRO D 1 59 ? -77.102 6.995 23.762 1.00 42.58 59 PRO D O 1
ATOM 12130 N N . GLU D 1 60 ? -75.874 8.879 23.813 1.00 49.05 60 GLU D N 1
ATOM 12131 C CA . GLU D 1 60 ? -74.864 8.355 24.724 1.00 46.41 60 GLU D CA 1
ATOM 12132 C C . GLU D 1 60 ? -74.800 9.203 25.984 1.00 44.68 60 GLU D C 1
ATOM 12133 O O . GLU D 1 60 ? -74.894 10.429 25.923 1.00 46.71 60 GLU D O 1
ATOM 12139 N N . ASN D 1 61 ? -74.636 8.538 27.125 1.00 44.55 61 ASN D N 1
ATOM 12140 C CA . ASN D 1 61 ? -74.563 9.206 28.423 1.00 40.48 61 ASN D CA 1
ATOM 12141 C C . ASN D 1 61 ? -73.940 8.272 29.453 1.00 36.98 61 ASN D C 1
ATOM 12142 O O . ASN D 1 61 ? -74.646 7.574 30.178 1.00 29.13 61 ASN D O 1
ATOM 12147 N N . PRO D 1 62 ? -72.605 8.276 29.555 1.00 33.75 62 PRO D N 1
ATOM 12148 C CA . PRO D 1 62 ? -71.916 7.404 30.509 1.00 33.26 62 PRO D CA 1
ATOM 12149 C C . PRO D 1 62 ? -72.396 7.514 31.967 1.00 32.21 62 PRO D C 1
ATOM 12150 O O . PRO D 1 62 ? -72.263 6.565 32.742 1.00 25.67 62 PRO D O 1
ATOM 12154 N N . GLU D 1 63 ? -72.963 8.658 32.337 1.00 31.08 63 GLU D N 1
ATOM 12155 C CA . GLU D 1 63 ? -73.460 8.846 33.699 1.00 38.20 63 GLU D CA 1
ATOM 12156 C C . GLU D 1 63 ? -74.684 7.953 33.961 1.00 35.71 63 GLU D C 1
ATOM 12157 O O . GLU D 1 63 ? -74.711 7.177 34.917 1.00 31.64 63 GLU D O 1
ATOM 12163 N N . ALA D 1 64 ? -75.688 8.066 33.098 1.00 34.54 64 ALA D N 1
ATOM 12164 C CA . ALA D 1 64 ? -76.904 7.272 33.212 1.00 31.84 64 ALA D CA 1
ATOM 12165 C C . ALA D 1 64 ? -76.567 5.798 33.020 1.00 31.55 64 ALA D C 1
ATOM 12166 O O . ALA D 1 64 ? -77.209 4.925 33.599 1.00 31.57 64 ALA D O 1
ATOM 12168 N N . ALA D 1 65 ? -75.562 5.527 32.193 1.00 33.41 65 ALA D N 1
ATOM 12169 C CA . ALA D 1 65 ? -75.136 4.160 31.934 1.00 33.00 65 ALA D CA 1
ATOM 12170 C C . ALA D 1 65 ? -74.773 3.559 33.273 1.00 42.52 65 ALA D C 1
ATOM 12171 O O . ALA D 1 65 ? -75.205 2.456 33.614 1.00 45.19 65 ALA D O 1
ATOM 12173 N N . ASP D 1 66 ? -73.983 4.304 34.039 1.00 47.12 66 ASP D N 1
ATOM 12174 C CA . ASP D 1 66 ? -73.565 3.861 35.358 1.00 46.67 66 ASP D CA 1
ATOM 12175 C C . ASP D 1 66 ? -74.779 3.564 36.238 1.00 43.70 66 ASP D C 1
ATOM 12176 O O . ASP D 1 66 ? -75.026 2.405 36.570 1.00 39.93 66 ASP D O 1
ATOM 12181 N N . LYS D 1 67 ? -75.547 4.593 36.597 1.00 36.00 67 LYS D N 1
ATOM 12182 C CA . LYS D 1 67 ? -76.737 4.402 37.444 1.00 40.26 67 LYS D CA 1
ATOM 12183 C C . LYS D 1 67 ? -77.595 3.199 37.026 1.00 35.19 67 LYS D C 1
ATOM 12184 O O . LYS D 1 67 ? -77.955 2.359 37.858 1.00 28.19 67 LYS D O 1
ATOM 12190 N N . LEU D 1 68 ? -77.929 3.136 35.738 1.00 28.84 68 LEU D N 1
ATOM 12191 C CA . LEU D 1 68 ? -78.740 2.047 35.210 1.00 25.92 68 LEU D CA 1
ATOM 12192 C C . LEU D 1 68 ? -78.035 0.703 35.365 1.00 24.72 68 LEU D C 1
ATOM 12193 O O . LEU D 1 68 ? -78.673 -0.327 35.588 1.00 19.85 68 LEU D O 1
ATOM 12198 N N . ALA D 1 69 ? -76.713 0.711 35.252 1.00 22.73 69 ALA D N 1
ATOM 12199 C CA . ALA D 1 69 ? -75.956 -0.523 35.400 1.00 24.50 69 ALA D CA 1
ATOM 12200 C C . ALA D 1 69 ? -76.225 -1.078 36.807 1.00 31.37 69 ALA D C 1
ATOM 12201 O O . ALA D 1 69 ? -76.538 -2.269 36.973 1.00 30.07 69 ALA D O 1
ATOM 12203 N N . ASP D 1 70 ? -76.115 -0.199 37.809 1.00 30.60 70 ASP D N 1
ATOM 12204 C CA . ASP D 1 70 ? -76.343 -0.538 39.218 1.00 25.37 70 ASP D CA 1
ATOM 12205 C C . ASP D 1 70 ? -77.751 -1.121 39.385 1.00 28.41 70 ASP D C 1
ATOM 12206 O O . ASP D 1 70 ? -77.924 -2.245 39.866 1.00 21.62 70 ASP D O 1
ATOM 12211 N N . GLU D 1 71 ? -78.755 -0.347 38.985 1.00 24.59 71 GLU D N 1
ATOM 12212 C CA . GLU D 1 71 ? -80.143 -0.783 39.082 1.00 24.44 71 GLU D CA 1
ATOM 12213 C C . GLU D 1 71 ? -80.348 -2.169 38.454 1.00 23.42 71 GLU D C 1
ATOM 12214 O O . GLU D 1 71 ? -81.034 -3.024 39.019 1.00 16.16 71 GLU D O 1
ATOM 12220 N N . VAL D 1 72 ? -79.765 -2.380 37.276 1.00 24.08 72 VAL D N 1
ATOM 12221 C CA . VAL D 1 72 ? -79.892 -3.659 36.594 1.00 23.76 72 VAL D CA 1
ATOM 12222 C C . VAL D 1 72 ? -79.281 -4.735 37.490 1.00 28.86 72 VAL D C 1
ATOM 12223 O O . VAL D 1 72 ? -79.799 -5.852 37.567 1.00 26.70 72 VAL D O 1
ATOM 12227 N N . ALA D 1 73 ? -78.187 -4.406 38.176 1.00 33.23 73 ALA D N 1
ATOM 12228 C CA . ALA D 1 73 ? -77.565 -5.367 39.086 1.00 38.33 73 ALA D CA 1
ATOM 12229 C C . ALA D 1 73 ? -78.544 -5.700 40.225 1.00 38.22 73 ALA D C 1
ATOM 12230 O O . ALA D 1 73 ? -78.653 -6.856 40.626 1.00 33.78 73 ALA D O 1
ATOM 12232 N N . CYS D 1 74 ? -79.265 -4.703 40.742 1.00 36.94 74 CYS D N 1
ATOM 12233 C CA . CYS D 1 74 ? -80.235 -4.965 41.812 1.00 38.96 74 CYS D CA 1
ATOM 12234 C C . CYS D 1 74 ? -81.202 -6.024 41.380 1.00 39.24 74 CYS D C 1
ATOM 12235 O O . CYS D 1 74 ? -81.396 -7.033 42.058 1.00 42.80 74 CYS D O 1
ATOM 12246 N N . ALA D 1 76 ? -81.164 -8.108 38.814 1.00 29.01 76 ALA D N 1
ATOM 12247 C CA . ALA D 1 76 ? -80.536 -9.379 38.523 1.00 26.29 76 ALA D CA 1
ATOM 12248 C C . ALA D 1 76 ? -80.321 -10.171 39.798 1.00 28.24 76 ALA D C 1
ATOM 12249 O O . ALA D 1 76 ? -80.546 -11.381 39.828 1.00 24.00 76 ALA D O 1
ATOM 12251 N N . ASN D 1 77 ? -79.882 -9.481 40.848 1.00 31.14 77 ASN D N 1
ATOM 12252 C CA . ASN D 1 77 ? -79.628 -10.114 42.141 1.00 27.72 77 ASN D CA 1
ATOM 12253 C C . ASN D 1 77 ? -80.898 -10.637 42.816 1.00 29.86 77 ASN D C 1
ATOM 12254 O O . ASN D 1 77 ? -80.850 -11.651 43.503 1.00 36.21 77 ASN D O 1
ATOM 12259 N N . THR D 1 78 ? -82.025 -9.947 42.643 1.00 29.85 78 THR D N 1
ATOM 12260 C CA . THR D 1 78 ? -83.270 -10.396 43.259 1.00 30.91 78 THR D CA 1
ATOM 12261 C C . THR D 1 78 ? -83.934 -11.532 42.475 1.00 33.72 78 THR D C 1
ATOM 12262 O O . THR D 1 78 ? -84.204 -11.397 41.280 1.00 28.84 78 THR D O 1
ATOM 12266 N N . PRO D 1 79 ? -84.222 -12.665 43.152 1.00 33.48 79 PRO D N 1
ATOM 12267 C CA . PRO D 1 79 ? -84.850 -13.810 42.490 1.00 30.20 79 PRO D CA 1
ATOM 12268 C C . PRO D 1 79 ? -86.067 -13.462 41.664 1.00 27.20 79 PRO D C 1
ATOM 12269 O O . PRO D 1 79 ? -86.941 -12.708 42.094 1.00 15.66 79 PRO D O 1
ATOM 12273 N N . GLY D 1 80 ? -86.102 -14.034 40.468 1.00 30.58 80 GLY D N 1
ATOM 12274 C CA . GLY D 1 80 ? -87.201 -13.797 39.562 1.00 33.33 80 GLY D CA 1
ATOM 12275 C C . GLY D 1 80 ? -86.937 -12.632 38.630 1.00 30.12 80 GLY D C 1
ATOM 12276 O O . GLY D 1 80 ? -87.708 -12.386 37.705 1.00 36.15 80 GLY D O 1
ATOM 12277 N N . GLY D 1 81 ? -85.848 -11.910 38.860 1.00 24.71 81 GLY D N 1
ATOM 12278 C CA . GLY D 1 81 ? -85.552 -10.776 38.008 1.00 30.44 81 GLY D CA 1
ATOM 12279 C C . GLY D 1 81 ? -86.681 -9.760 37.959 1.00 32.79 81 GLY D C 1
ATOM 12280 O O . GLY D 1 81 ? -87.540 -9.709 38.848 1.00 32.95 81 GLY D O 1
ATOM 12281 N N . GLY D 1 82 ? -86.679 -8.948 36.906 1.00 30.88 82 GLY D N 1
ATOM 12282 C CA . GLY D 1 82 ? -87.696 -7.925 36.750 1.00 25.76 82 GLY D CA 1
ATOM 12283 C C . GLY D 1 82 ? -87.482 -7.087 35.503 1.00 25.31 82 GLY D C 1
ATOM 12284 O O . GLY D 1 82 ? -86.527 -7.282 34.743 1.00 24.77 82 GLY D O 1
ATOM 12285 N N . ALA D 1 83 ? -88.380 -6.133 35.299 1.00 22.37 83 ALA D N 1
ATOM 12286 C CA . ALA D 1 83 ? -88.314 -5.271 34.140 1.00 16.43 83 ALA D CA 1
ATOM 12287 C C . ALA D 1 83 ? -88.233 -3.816 34.557 1.00 16.23 83 ALA D C 1
ATOM 12288 O O . ALA D 1 83 ? -88.871 -3.400 35.518 1.00 17.94 83 ALA D O 1
ATOM 12290 N N . LEU D 1 84 ? -87.441 -3.043 33.827 1.00 20.24 84 LEU D N 1
ATOM 12291 C CA . LEU D 1 84 ? -87.289 -1.622 34.109 1.00 20.06 84 LEU D CA 1
ATOM 12292 C C . LEU D 1 84 ? -87.783 -0.809 32.933 1.00 24.42 84 LEU D C 1
ATOM 12293 O O . LEU D 1 84 ? -87.546 -1.184 31.787 1.00 33.15 84 LEU D O 1
ATOM 12298 N N . ILE D 1 85 ? -88.468 0.297 33.203 1.00 20.43 85 ILE D N 1
ATOM 12299 C CA . ILE D 1 85 ? -88.910 1.167 32.120 1.00 20.36 85 ILE D CA 1
ATOM 12300 C C . ILE D 1 85 ? -88.115 2.461 32.278 1.00 24.63 85 ILE D C 1
ATOM 12301 O O . ILE D 1 85 ? -88.421 3.299 33.126 1.00 19.90 85 ILE D O 1
ATOM 12306 N N . VAL D 1 86 ? -87.067 2.607 31.477 1.00 19.76 86 VAL D N 1
ATOM 12307 C CA . VAL D 1 86 ? -86.244 3.798 31.557 1.00 20.57 86 VAL D CA 1
ATOM 12308 C C . VAL D 1 86 ? -86.933 4.901 30.759 1.00 23.99 86 VAL D C 1
ATOM 12309 O O . VAL D 1 86 ? -87.247 4.709 29.588 1.00 32.72 86 VAL D O 1
ATOM 12313 N N . GLY D 1 87 ? -87.185 6.043 31.397 1.00 23.79 87 GLY D N 1
ATOM 12314 C CA . GLY D 1 87 ? -87.835 7.150 30.712 1.00 26.10 87 GLY D CA 1
ATOM 12315 C C . GLY D 1 87 ? -89.082 7.636 31.431 1.00 34.47 87 GLY D C 1
ATOM 12316 O O . GLY D 1 87 ? -89.798 8.516 30.940 1.00 31.50 87 GLY D O 1
ATOM 12317 N N . ILE D 1 88 ? -89.333 7.056 32.603 1.00 39.92 88 ILE D N 1
ATOM 12318 C CA . ILE D 1 88 ? -90.489 7.392 33.432 1.00 35.37 88 ILE D CA 1
ATOM 12319 C C . ILE D 1 88 ? -90.052 7.734 34.849 1.00 30.94 88 ILE D C 1
ATOM 12320 O O . ILE D 1 88 ? -89.246 7.030 35.453 1.00 24.86 88 ILE D O 1
ATOM 12325 N N . GLU D 1 89 ? -90.596 8.826 35.369 1.00 41.14 89 GLU D N 1
ATOM 12326 C CA . GLU D 1 89 ? -90.268 9.289 36.706 1.00 41.24 89 GLU D CA 1
ATOM 12327 C C . GLU D 1 89 ? -90.653 8.277 37.773 1.00 37.57 89 GLU D C 1
ATOM 12328 O O . GLU D 1 89 ? -91.543 7.449 37.582 1.00 27.87 89 GLU D O 1
ATOM 12334 N N . ASP D 1 90 ? -89.976 8.363 38.908 1.00 34.90 90 ASP D N 1
ATOM 12335 C CA . ASP D 1 90 ? -90.223 7.440 39.993 1.00 39.30 90 ASP D CA 1
ATOM 12336 C C . ASP D 1 90 ? -91.371 7.857 40.910 1.00 38.52 90 ASP D C 1
ATOM 12337 O O . ASP D 1 90 ? -91.468 9.017 41.315 1.00 33.07 90 ASP D O 1
ATOM 12342 N N . LYS D 1 91 ? -92.227 6.886 41.233 1.00 38.54 91 LYS D N 1
ATOM 12343 C CA . LYS D 1 91 ? -93.377 7.090 42.103 1.00 39.87 91 LYS D CA 1
ATOM 12344 C C . LYS D 1 91 ? -94.533 7.829 41.425 1.00 37.82 91 LYS D C 1
ATOM 12345 O O . LYS D 1 91 ? -95.692 7.433 41.568 1.00 38.57 91 LYS D O 1
ATOM 12351 N N . THR D 1 92 ? -94.216 8.895 40.691 1.00 35.69 92 THR D N 1
ATOM 12352 C CA . THR D 1 92 ? -95.223 9.684 39.980 1.00 32.29 92 THR D CA 1
ATOM 12353 C C . THR D 1 92 ? -95.666 8.927 38.725 1.00 34.83 92 THR D C 1
ATOM 12354 O O . THR D 1 92 ? -96.862 8.771 38.464 1.00 37.17 92 THR D O 1
ATOM 12358 N N . GLY D 1 93 ? -94.690 8.457 37.954 1.00 29.62 93 GLY D N 1
ATOM 12359 C CA . GLY D 1 93 ? -94.993 7.710 36.750 1.00 28.62 93 GLY D CA 1
ATOM 12360 C C . GLY D 1 93 ? -95.162 8.595 35.539 1.00 31.22 93 GLY D C 1
ATOM 12361 O O . GLY D 1 93 ? -95.717 8.162 34.528 1.00 32.26 93 GLY D O 1
ATOM 12362 N N . ARG D 1 94 ? -94.691 9.835 35.628 1.00 32.77 94 ARG D N 1
ATOM 12363 C CA . ARG D 1 94 ? -94.814 10.749 34.498 1.00 37.82 94 ARG D CA 1
ATOM 12364 C C . ARG D 1 94 ? -93.771 10.468 33.433 1.00 35.61 94 ARG D C 1
ATOM 12365 O O . ARG D 1 94 ? -92.608 10.203 33.731 1.00 38.87 94 ARG D O 1
ATOM 12373 N N . ILE D 1 95 ? -94.204 10.524 32.182 1.00 33.08 95 ILE D N 1
ATOM 12374 C CA . ILE D 1 95 ? -93.320 10.251 31.063 1.00 34.49 95 ILE D CA 1
ATOM 12375 C C . ILE D 1 95 ? -92.245 11.315 30.866 1.00 36.65 95 ILE D C 1
ATOM 12376 O O . ILE D 1 95 ? -92.553 12.493 30.659 1.00 33.12 95 ILE D O 1
ATOM 12381 N N . ILE D 1 96 ? -90.982 10.896 30.932 1.00 32.70 96 ILE D N 1
ATOM 12382 C CA . ILE D 1 96 ? -89.868 11.815 30.720 1.00 29.02 96 ILE D CA 1
ATOM 12383 C C . ILE D 1 96 ? -89.213 11.515 29.368 1.00 30.54 96 ILE D C 1
ATOM 12384 O O . ILE D 1 96 ? -88.897 12.432 28.621 1.00 30.75 96 ILE D O 1
ATOM 12389 N N . GLY D 1 97 ? -89.023 10.239 29.043 1.00 31.94 97 GLY D N 1
ATOM 12390 C CA . GLY D 1 97 ? -88.422 9.898 27.764 1.00 34.67 97 GLY D CA 1
ATOM 12391 C C . GLY D 1 97 ? -86.926 9.653 27.815 1.00 42.72 97 GLY D C 1
ATOM 12392 O O . GLY D 1 97 ? -86.251 10.072 28.756 1.00 44.65 97 GLY D O 1
ATOM 12393 N N . THR D 1 98 ? -86.406 8.973 26.795 1.00 45.62 98 THR D N 1
ATOM 12394 C CA . THR D 1 98 ? -84.982 8.655 26.718 1.00 46.61 98 THR D CA 1
ATOM 12395 C C . THR D 1 98 ? -84.550 8.392 25.299 1.00 47.45 98 THR D C 1
ATOM 12396 O O . THR D 1 98 ? -85.170 7.596 24.593 1.00 47.15 98 THR D O 1
ATOM 12400 N N . GLU D 1 99 ? -83.463 9.032 24.891 1.00 45.18 99 GLU D N 1
ATOM 12401 C CA . GLU D 1 99 ? -82.960 8.851 23.541 1.00 46.92 99 GLU D CA 1
ATOM 12402 C C . GLU D 1 99 ? -81.734 7.951 23.526 1.00 44.96 99 GLU D C 1
ATOM 12403 O O . GLU D 1 99 ? -81.062 7.824 22.505 1.00 42.10 99 GLU D O 1
ATOM 12409 N N . LEU D 1 100 ? -81.453 7.315 24.658 1.00 45.20 100 LEU D N 1
ATOM 12410 C CA . LEU D 1 100 ? -80.308 6.419 24.760 1.00 36.87 100 LEU D CA 1
ATOM 12411 C C . LEU D 1 100 ? -80.319 5.374 23.657 1.00 31.79 100 LEU D C 1
ATOM 12412 O O . LEU D 1 100 ? -81.370 4.844 23.304 1.00 30.57 100 LEU D O 1
ATOM 12417 N N . ASP D 1 101 ? -79.138 5.074 23.128 1.00 30.81 101 ASP D N 1
ATOM 12418 C CA . ASP D 1 101 ? -78.988 4.091 22.063 1.00 37.37 101 ASP D CA 1
ATOM 12419 C C . ASP D 1 101 ? -78.968 2.669 22.622 1.00 42.14 101 ASP D C 1
ATOM 12420 O O . ASP D 1 101 ? -78.123 2.331 23.447 1.00 42.98 101 ASP D O 1
ATOM 12425 N N . ILE D 1 102 ? -79.898 1.838 22.163 1.00 41.14 102 ILE D N 1
ATOM 12426 C CA . ILE D 1 102 ? -79.989 0.460 22.627 1.00 41.83 102 ILE D CA 1
ATOM 12427 C C . ILE D 1 102 ? -78.648 -0.270 22.643 1.00 44.42 102 ILE D C 1
ATOM 12428 O O . ILE D 1 102 ? -78.145 -0.652 23.702 1.00 46.11 102 ILE D O 1
ATOM 12433 N N . ASP D 1 103 ? -78.073 -0.467 21.464 1.00 48.34 103 ASP D N 1
ATOM 12434 C CA . ASP D 1 103 ? -76.805 -1.175 21.346 1.00 50.47 103 ASP D CA 1
ATOM 12435 C C . ASP D 1 103 ? -75.707 -0.597 22.236 1.00 46.25 103 ASP D C 1
ATOM 12436 O O . ASP D 1 103 ? -74.919 -1.348 22.805 1.00 47.51 103 ASP D O 1
ATOM 12441 N N . TRP D 1 104 ? -75.664 0.727 22.363 1.00 43.15 104 TRP D N 1
ATOM 12442 C CA . TRP D 1 104 ? -74.654 1.389 23.191 1.00 42.33 104 TRP D CA 1
ATOM 12443 C C . TRP D 1 104 ? -74.845 1.085 24.676 1.00 42.35 104 TRP D C 1
ATOM 12444 O O . TRP D 1 104 ? -73.913 0.669 25.373 1.00 38.75 104 TRP D O 1
ATOM 12455 N N . LEU D 1 105 ? -76.060 1.336 25.151 1.00 41.46 105 LEU D N 1
ATOM 12456 C CA . LEU D 1 105 ? -76.413 1.094 26.537 1.00 35.38 105 LEU D CA 1
ATOM 12457 C C . LEU D 1 105 ? -76.136 -0.375 26.861 1.00 35.36 105 LEU D C 1
ATOM 12458 O O . LEU D 1 105 ? -75.431 -0.666 27.814 1.00 36.30 105 LEU D O 1
ATOM 12463 N N . ARG D 1 106 ? -76.676 -1.296 26.067 1.00 30.31 106 ARG D N 1
ATOM 12464 C CA . ARG D 1 106 ? -76.438 -2.704 26.317 1.00 30.48 106 ARG D CA 1
ATOM 12465 C C . ARG D 1 106 ? -74.948 -2.977 26.509 1.00 34.00 106 ARG D C 1
ATOM 12466 O O . ARG D 1 106 ? -74.540 -3.560 27.516 1.00 30.50 106 A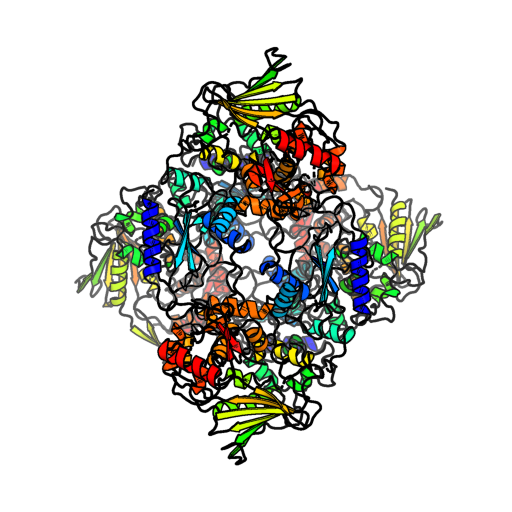RG D O 1
ATOM 12474 N N . GLN D 1 107 ? -74.129 -2.550 25.554 1.00 33.81 107 GLN D N 1
ATOM 12475 C CA . GLN D 1 107 ? -72.688 -2.750 25.661 1.00 36.42 107 GLN D CA 1
ATOM 12476 C C . GLN D 1 107 ? -72.180 -2.120 26.947 1.00 37.17 107 GLN D C 1
ATOM 12477 O O . GLN D 1 107 ? -71.521 -2.779 27.750 1.00 35.09 107 GLN D O 1
ATOM 12483 N N . GLY D 1 108 ? -72.483 -0.836 27.128 1.00 41.12 108 GLY D N 1
ATOM 12484 C CA . GLY D 1 108 ? -72.068 -0.126 28.328 1.00 34.68 108 GLY D CA 1
ATOM 12485 C C . GLY D 1 108 ? -72.385 -0.890 29.604 1.00 31.48 108 GLY D C 1
ATOM 12486 O O . GLY D 1 108 ? -71.491 -1.145 30.405 1.00 35.80 108 GLY D O 1
ATOM 12487 N N . ILE D 1 109 ? -73.647 -1.264 29.796 1.00 27.74 109 ILE D N 1
ATOM 12488 C CA . ILE D 1 109 ? -74.024 -2.005 30.993 1.00 29.84 109 ILE D CA 1
ATOM 12489 C C . ILE D 1 109 ? -73.213 -3.282 31.046 1.00 29.91 109 ILE D C 1
ATOM 12490 O O . ILE D 1 109 ? -72.516 -3.539 32.021 1.00 40.27 109 ILE D O 1
ATOM 12495 N N . PHE D 1 110 ? -73.285 -4.077 29.990 1.00 30.09 110 PHE D N 1
ATOM 12496 C CA . PHE D 1 110 ? -72.527 -5.318 29.951 1.00 37.76 110 PHE D CA 1
ATOM 12497 C C . PHE D 1 110 ? -71.076 -5.159 30.391 1.00 36.92 110 PHE D C 1
ATOM 12498 O O . PHE D 1 110 ? -70.559 -5.999 31.118 1.00 38.65 110 PHE D O 1
ATOM 12506 N N . THR D 1 111 ? -70.418 -4.094 29.935 1.00 37.82 111 THR D N 1
ATOM 12507 C CA . THR D 1 111 ? -69.011 -3.859 30.265 1.00 33.91 111 THR D CA 1
ATOM 12508 C C . THR D 1 111 ? -68.773 -3.576 31.726 1.00 35.11 111 THR D C 1
ATOM 12509 O O . THR D 1 111 ? -67.716 -3.902 32.260 1.00 41.47 111 THR D O 1
ATOM 12513 N N . ARG D 1 112 ? -69.742 -2.959 32.384 1.00 29.06 112 ARG D N 1
ATOM 12514 C CA . ARG D 1 112 ? -69.534 -2.632 33.782 1.00 34.88 112 ARG D CA 1
ATOM 12515 C C . ARG D 1 112 ? -70.239 -3.510 34.788 1.00 31.93 112 ARG D C 1
ATOM 12516 O O . ARG D 1 112 ? -70.023 -3.369 35.983 1.00 37.69 112 ARG D O 1
ATOM 12524 N N . ILE D 1 113 ? -71.061 -4.431 34.325 1.00 32.13 113 ILE D N 1
ATOM 12525 C CA . ILE D 1 113 ? -71.790 -5.254 35.267 1.00 39.25 113 ILE D CA 1
ATOM 12526 C C . ILE D 1 113 ? -71.687 -6.742 34.894 1.00 41.89 113 ILE D C 1
ATOM 12527 O O . ILE D 1 113 ? -72.091 -7.628 35.657 1.00 38.32 113 ILE D O 1
ATOM 12532 N N . ASP D 1 114 ? -71.109 -6.995 33.721 1.00 41.70 114 ASP D N 1
ATOM 12533 C CA . ASP D 1 114 ? -70.918 -8.334 33.167 1.00 39.79 114 ASP D CA 1
ATOM 12534 C C . ASP D 1 114 ? -72.224 -9.007 32.749 1.00 37.90 114 ASP D C 1
ATOM 12535 O O . ASP D 1 114 ? -72.301 -10.229 32.681 1.00 38.02 114 ASP D O 1
ATOM 12540 N N . VAL D 1 115 ? -73.249 -8.208 32.458 1.00 38.34 115 VAL D N 1
ATOM 12541 C CA . VAL D 1 115 ? -74.545 -8.739 32.027 1.00 35.31 115 VAL D CA 1
ATOM 12542 C C . VAL D 1 115 ? -75.244 -7.797 31.036 1.00 36.64 115 VAL D C 1
ATOM 12543 O O . VAL D 1 115 ? -75.286 -6.584 31.242 1.00 31.05 115 VAL D O 1
ATOM 12547 N N . ALA D 1 116 ? -75.776 -8.355 29.952 1.00 35.83 116 ALA D N 1
ATOM 12548 C CA . ALA D 1 116 ? -76.466 -7.540 28.954 1.00 44.25 116 ALA D CA 1
ATOM 12549 C C . ALA D 1 116 ? -77.947 -7.904 28.881 1.00 40.43 116 ALA D C 1
ATOM 12550 O O . ALA D 1 116 ? -78.344 -8.839 28.181 1.00 37.55 116 ALA D O 1
ATOM 12552 N N . PRO D 1 117 ? -78.787 -7.161 29.616 1.00 38.45 117 PRO D N 1
ATOM 12553 C CA . PRO D 1 117 ? -80.234 -7.376 29.659 1.00 43.87 117 PRO D CA 1
ATOM 12554 C C . PRO D 1 117 ? -80.912 -7.008 28.347 1.00 47.21 117 PRO D C 1
ATOM 12555 O O . PRO D 1 117 ? -80.507 -6.060 27.679 1.00 49.52 117 PRO D O 1
ATOM 12559 N N . ASP D 1 118 ? -81.950 -7.752 27.983 1.00 47.72 118 ASP D N 1
ATOM 12560 C CA . ASP D 1 118 ? -82.673 -7.463 26.756 1.00 49.86 118 ASP D CA 1
ATOM 12561 C C . ASP D 1 118 ? -83.387 -6.140 26.934 1.00 45.64 118 ASP D C 1
ATOM 12562 O O . ASP D 1 118 ? -84.242 -6.011 27.806 1.00 46.70 118 ASP D O 1
ATOM 12567 N N . VAL D 1 119 ? -83.023 -5.155 26.118 1.00 43.81 119 VAL D N 1
ATOM 12568 C CA . VAL D 1 119 ? -83.643 -3.831 26.185 1.00 42.59 119 VAL D CA 1
ATOM 12569 C C . VAL D 1 119 ? -84.371 -3.500 24.868 1.00 42.61 119 VAL D C 1
ATOM 12570 O O . VAL D 1 119 ? -83.762 -3.457 23.801 1.00 40.77 119 VAL D O 1
ATOM 12574 N N . VAL D 1 120 ? -85.680 -3.276 24.958 1.00 41.61 120 VAL D N 1
ATOM 12575 C CA . VAL D 1 120 ? -86.499 -2.978 23.787 1.00 42.65 120 VAL D CA 1
ATOM 12576 C C . VAL D 1 120 ? -87.082 -1.570 23.855 1.00 42.18 120 VAL D C 1
ATOM 12577 O O . VAL D 1 120 ? -87.361 -1.053 24.939 1.00 46.56 120 VAL D O 1
ATOM 12581 N N . ALA D 1 121 ? -87.269 -0.945 22.699 1.00 39.56 121 ALA D N 1
ATOM 12582 C CA . ALA D 1 121 ? -87.823 0.400 22.674 1.00 38.00 121 ALA D CA 1
ATOM 12583 C C . ALA D 1 121 ? -89.341 0.362 22.582 1.00 37.33 121 ALA D C 1
ATOM 12584 O O . ALA D 1 121 ? -89.916 -0.519 21.947 1.00 37.53 121 ALA D O 1
ATOM 12586 N N . LYS D 1 122 ? -89.980 1.321 23.239 1.00 37.71 122 LYS D N 1
ATOM 12587 C CA . LYS D 1 122 ? -91.432 1.437 23.235 1.00 37.61 122 LYS D CA 1
ATOM 12588 C C . LYS D 1 122 ? -91.747 2.927 23.157 1.00 42.22 122 LYS D C 1
ATOM 12589 O O . LYS D 1 122 ? -90.882 3.772 23.413 1.00 39.89 122 LYS D O 1
ATOM 12595 N N . ARG D 1 123 ? -92.981 3.252 22.793 1.00 39.31 123 ARG D N 1
ATOM 12596 C CA . ARG D 1 123 ? -93.387 4.642 22.711 1.00 35.68 123 ARG D CA 1
ATOM 12597 C C . ARG D 1 123 ? -94.761 4.852 23.307 1.00 36.60 123 ARG D C 1
ATOM 12598 O O . ARG D 1 123 ? -95.719 4.194 22.912 1.00 41.04 123 ARG D O 1
ATOM 12606 N N . VAL D 1 124 ? -94.844 5.757 24.280 1.00 35.48 124 VAL D N 1
ATOM 12607 C CA . VAL D 1 124 ? -96.111 6.060 24.939 1.00 46.36 124 VAL D CA 1
ATOM 12608 C C . VAL D 1 124 ? -96.855 7.231 24.308 1.00 54.55 124 VAL D C 1
ATOM 12609 O O . VAL D 1 124 ? -97.339 7.133 23.176 1.00 65.34 124 VAL D O 1
ATOM 12613 N N . LEU D 1 125 ? -96.975 8.334 25.039 1.00 48.91 125 LEU D N 1
ATOM 12614 C CA . LEU D 1 125 ? -97.677 9.484 24.492 1.00 43.99 125 LEU D CA 1
ATOM 12615 C C . LEU D 1 125 ? -96.770 10.151 23.474 1.00 47.60 125 LEU D C 1
ATOM 12616 O O . LEU D 1 125 ? -96.631 11.373 23.452 1.00 55.42 125 LEU D O 1
ATOM 12621 N N . GLY D 1 126 ? -96.156 9.326 22.632 1.00 40.58 126 GLY D N 1
ATOM 12622 C CA . GLY D 1 126 ? -95.268 9.831 21.612 1.00 40.97 126 GLY D CA 1
ATOM 12623 C C . GLY D 1 126 ? -93.857 9.939 22.137 1.00 43.69 126 GLY D C 1
ATOM 12624 O O . GLY D 1 126 ? -92.955 10.326 21.402 1.00 48.77 126 GLY D O 1
ATOM 12625 N N . GLN D 1 127 ? -93.667 9.604 23.409 1.00 43.47 127 GLN D N 1
ATOM 12626 C CA . GLN D 1 127 ? -92.350 9.658 24.037 1.00 35.80 127 GLN D CA 1
ATOM 12627 C C . GLN D 1 127 ? -91.610 8.327 23.945 1.00 38.72 127 GLN D C 1
ATOM 12628 O O . GLN D 1 127 ? -92.237 7.264 23.911 1.00 42.95 127 GLN D O 1
ATOM 12634 N N . ARG D 1 128 ? -90.279 8.379 23.909 1.00 37.70 128 ARG D N 1
ATOM 12635 C CA . ARG D 1 128 ? -89.484 7.152 23.817 1.00 37.20 128 ARG D CA 1
ATOM 12636 C C . ARG D 1 128 ? -89.033 6.637 25.182 1.00 35.46 128 ARG D C 1
ATOM 12637 O O . ARG D 1 128 ? -88.574 7.393 26.038 1.00 31.26 128 ARG D O 1
ATOM 12645 N N . VAL D 1 129 ? -89.189 5.336 25.381 1.00 34.70 129 VAL D N 1
ATOM 12646 C CA . VAL D 1 129 ? -88.792 4.708 26.626 1.00 30.48 129 VAL D CA 1
ATOM 12647 C C . VAL D 1 129 ? -88.139 3.355 26.362 1.00 34.91 129 VAL D C 1
ATOM 12648 O O . VAL D 1 129 ? -88.462 2.661 25.396 1.00 36.26 129 VAL D O 1
ATOM 12652 N N . LEU D 1 130 ? -87.199 2.991 27.218 1.00 34.46 130 LEU D N 1
ATOM 12653 C CA . LEU D 1 130 ? -86.522 1.721 27.075 1.00 30.08 130 LEU D CA 1
ATOM 12654 C C . LEU D 1 130 ? -87.071 0.751 28.095 1.00 31.55 130 LEU D C 1
ATOM 12655 O O . LEU D 1 130 ? -87.165 1.068 29.279 1.00 35.29 130 LEU D O 1
ATOM 12660 N N . ALA D 1 131 ? -87.464 -0.422 27.623 1.00 25.82 131 ALA D N 1
ATOM 12661 C CA . ALA D 1 131 ? -87.979 -1.439 28.516 1.00 27.87 131 ALA D CA 1
ATOM 12662 C C . ALA D 1 131 ? -86.859 -2.444 28.659 1.00 32.45 131 ALA D C 1
ATOM 12663 O O . ALA D 1 131 ? -86.635 -3.250 27.762 1.00 39.16 131 ALA D O 1
ATOM 12665 N N . ILE D 1 132 ? -86.137 -2.388 29.772 1.00 35.09 132 ILE D N 1
ATOM 12666 C CA . ILE D 1 132 ? -85.052 -3.330 29.986 1.00 32.79 132 ILE D CA 1
ATOM 12667 C C . ILE D 1 132 ? -85.554 -4.542 30.770 1.00 34.07 132 ILE D C 1
ATOM 12668 O O . ILE D 1 132 ? -86.108 -4.397 31.855 1.00 36.85 132 ILE D O 1
ATOM 12673 N N . TYR D 1 133 ? -85.378 -5.732 30.206 1.00 33.75 133 TYR D N 1
ATOM 12674 C CA . TYR D 1 133 ? -85.809 -6.964 30.859 1.00 40.19 133 TYR D CA 1
ATOM 12675 C C . TYR D 1 133 ? -84.580 -7.694 31.392 1.00 44.20 133 TYR D C 1
ATOM 12676 O O . TYR D 1 133 ? -83.687 -8.051 30.620 1.00 52.79 133 TYR D O 1
ATOM 12685 N N . VAL D 1 134 ? -84.524 -7.917 32.702 1.00 34.85 134 VAL D N 1
ATOM 12686 C CA . VAL D 1 134 ? -83.381 -8.612 33.280 1.00 35.35 134 VAL D CA 1
ATOM 12687 C C . VAL D 1 134 ? -83.747 -9.913 33.981 1.00 37.69 134 VAL D C 1
ATOM 12688 O O . VAL D 1 134 ? -84.682 -9.967 34.783 1.00 37.13 134 VAL D O 1
ATOM 12692 N N . ALA D 1 135 ? -82.995 -10.964 33.654 1.00 36.44 135 ALA D N 1
ATOM 12693 C CA . ALA D 1 135 ? -83.200 -12.291 34.219 1.00 28.61 135 ALA D CA 1
ATOM 12694 C C . ALA D 1 135 ? -82.402 -12.466 35.500 1.00 29.18 135 ALA D C 1
ATOM 12695 O O . ALA D 1 135 ? -81.287 -11.948 35.619 1.00 30.60 135 ALA D O 1
ATOM 12697 N N . ALA D 1 136 ? -82.984 -13.187 36.455 1.00 27.70 136 ALA D N 1
ATOM 12698 C CA . ALA D 1 136 ? -82.323 -13.454 37.728 1.00 26.95 136 ALA D CA 1
ATOM 12699 C C . ALA D 1 136 ? -80.985 -14.114 37.410 1.00 28.06 136 ALA D C 1
ATOM 12700 O O . ALA D 1 136 ? -80.932 -15.034 36.597 1.00 30.77 136 ALA D O 1
ATOM 12702 N N . ALA D 1 137 ? -79.913 -13.641 38.044 1.00 27.76 137 ALA D N 1
ATOM 12703 C CA . ALA D 1 137 ? -78.569 -14.167 37.807 1.00 29.17 137 ALA D CA 1
ATOM 12704 C C . ALA D 1 137 ? -78.323 -15.497 38.492 1.00 29.84 137 ALA D C 1
ATOM 12705 O O . ALA D 1 137 ? -78.938 -15.798 39.507 1.00 38.65 137 ALA D O 1
ATOM 12707 N N . ALA D 1 138 ? -77.417 -16.293 37.935 1.00 33.26 138 ALA D N 1
ATOM 12708 C CA . ALA D 1 138 ? -77.097 -17.598 38.512 1.00 37.20 138 ALA D CA 1
ATOM 12709 C C . ALA D 1 138 ? -76.158 -17.421 39.700 1.00 37.70 138 ALA D C 1
ATOM 12710 O O . ALA D 1 138 ? -75.896 -18.365 40.453 1.00 33.45 138 ALA D O 1
ATOM 12712 N N . GLU D 1 139 ? -75.649 -16.204 39.852 1.00 30.99 139 GLU D N 1
ATOM 12713 C CA . GLU D 1 139 ? -74.744 -15.900 40.935 1.00 31.16 139 GLU D CA 1
ATOM 12714 C C . GLU D 1 139 ? -74.762 -14.418 41.169 1.00 26.26 139 GLU D C 1
ATOM 12715 O O . GLU D 1 139 ? -74.990 -13.645 40.251 1.00 22.52 139 GLU D O 1
ATOM 12721 N N . PRO D 1 140 ? -74.483 -13.996 42.404 1.00 24.39 140 PRO D N 1
ATOM 12722 C CA . PRO D 1 140 ? -74.490 -12.568 42.706 1.00 19.58 140 PRO D CA 1
ATOM 12723 C C . PRO D 1 140 ? -73.708 -11.704 41.731 1.00 19.75 140 PRO D C 1
ATOM 12724 O O . PRO D 1 140 ? -72.591 -12.037 41.348 1.00 16.66 140 PRO D O 1
ATOM 12728 N N . ILE D 1 141 ? -74.345 -10.608 41.321 1.00 20.95 141 ILE D N 1
ATOM 12729 C CA . ILE D 1 141 ? -73.777 -9.637 40.391 1.00 22.16 141 ILE D CA 1
ATOM 12730 C C . ILE D 1 141 ? -73.428 -8.384 41.191 1.00 26.65 141 ILE D C 1
ATOM 12731 O O . ILE D 1 141 ? -74.330 -7.675 41.654 1.00 33.02 141 ILE D O 1
ATOM 12736 N N . GLU D 1 142 ? -72.138 -8.104 41.362 1.00 25.07 142 GLU D N 1
ATOM 12737 C CA . GLU D 1 142 ? -71.730 -6.909 42.103 1.00 26.41 142 GLU D CA 1
ATOM 12738 C C . GLU D 1 142 ? -71.814 -5.717 41.145 1.00 23.07 142 GLU D C 1
ATOM 12739 O O . GLU D 1 142 ? -71.323 -5.798 40.023 1.00 29.27 142 GLU D O 1
ATOM 12745 N N . ASP D 1 143 ? -72.439 -4.623 41.578 1.00 20.58 143 ASP D N 1
ATOM 12746 C CA . ASP D 1 143 ? -72.575 -3.434 40.733 1.00 18.26 143 ASP D CA 1
ATOM 12747 C C . ASP D 1 143 ? -71.265 -2.650 40.547 1.00 21.44 143 ASP D C 1
ATOM 12748 O O . ASP D 1 143 ? -70.189 -3.132 40.893 1.00 18.64 143 ASP D O 1
ATOM 12753 N N . THR D 1 144 ? -71.359 -1.439 40.006 1.00 17.22 144 THR D N 1
ATOM 12754 C CA . THR D 1 144 ? -70.180 -0.616 39.754 1.00 20.17 144 THR D CA 1
ATOM 12755 C C . THR D 1 144 ? -69.392 -0.210 40.985 1.00 27.75 144 THR D C 1
ATOM 12756 O O . THR D 1 144 ? -68.192 0.068 40.895 1.00 26.78 144 THR D O 1
ATOM 12760 N N . SER D 1 145 ? -70.067 -0.162 42.130 1.00 35.29 145 SER D N 1
ATOM 12761 C CA . SER D 1 145 ? -69.429 0.234 43.378 1.00 32.72 145 SER D CA 1
ATOM 12762 C C . SER D 1 145 ? -68.964 -0.978 44.159 1.00 31.90 145 SER D C 1
ATOM 12763 O O . SER D 1 145 ? -68.601 -0.859 45.324 1.00 32.95 145 SER D O 1
ATOM 12766 N N . ASP D 1 146 ? -68.981 -2.139 43.510 1.00 36.02 146 ASP D N 1
ATOM 12767 C CA . ASP D 1 146 ? -68.520 -3.380 44.128 1.00 44.63 146 ASP D CA 1
ATOM 12768 C C . ASP D 1 146 ? -69.423 -3.847 45.256 1.00 46.05 146 ASP D C 1
ATOM 12769 O O . ASP D 1 146 ? -68.971 -4.527 46.184 1.00 51.82 146 ASP D O 1
ATOM 12774 N N . ARG D 1 147 ? -70.698 -3.493 45.183 1.00 40.82 147 ARG D N 1
ATOM 12775 C CA . ARG D 1 147 ? -71.626 -3.881 46.235 1.00 41.45 147 ARG D CA 1
ATOM 12776 C C . ARG D 1 147 ? -72.694 -4.830 45.733 1.00 32.58 147 ARG D C 1
ATOM 12777 O O . ARG D 1 147 ? -73.099 -4.784 44.579 1.00 34.29 147 ARG D O 1
ATOM 12785 N N . LEU D 1 148 ? -73.150 -5.688 46.628 1.00 27.41 148 LEU D N 1
ATOM 12786 C CA . LEU D 1 148 ? -74.151 -6.678 46.297 1.00 29.22 148 LEU D CA 1
ATOM 12787 C C . LEU D 1 148 ? -75.522 -6.405 46.937 1.00 29.50 148 LEU D C 1
ATOM 12788 O O . LEU D 1 148 ? -75.718 -6.679 48.123 1.00 35.55 148 LEU D O 1
ATOM 12793 N N . ARG D 1 149 ? -76.469 -5.882 46.156 1.00 23.86 149 ARG D N 1
ATOM 12794 C CA . ARG D 1 149 ? -77.802 -5.578 46.675 1.00 20.71 149 ARG D CA 1
ATOM 12795 C C . ARG D 1 149 ? -78.928 -6.026 45.745 1.00 25.48 149 ARG D C 1
ATOM 12796 O O . ARG D 1 149 ? -78.728 -6.164 44.538 1.00 32.37 149 ARG D O 1
ATOM 12804 N N . TRP D 1 150 ? -80.113 -6.257 46.306 1.00 23.50 150 TRP D N 1
ATOM 12805 C CA . TRP D 1 150 ? -81.251 -6.693 45.499 1.00 28.75 150 TRP D CA 1
ATOM 12806 C C . TRP D 1 150 ? -82.512 -5.860 45.725 1.00 31.47 150 TRP D C 1
ATOM 12807 O O . TRP D 1 150 ? -82.591 -5.099 46.684 1.00 29.01 150 TRP D O 1
ATOM 12818 N N . ARG D 1 151 ? -83.505 -6.019 44.850 1.00 33.29 151 ARG D N 1
ATOM 12819 C CA . ARG D 1 151 ? -84.758 -5.263 44.963 1.00 28.85 151 ARG D CA 1
ATOM 12820 C C . ARG D 1 151 ? -85.644 -5.655 46.137 1.00 28.57 151 ARG D C 1
ATOM 12821 O O . ARG D 1 151 ? -85.834 -6.836 46.427 1.00 32.20 151 ARG D O 1
ATOM 12829 N N . VAL D 1 152 ? -86.182 -4.651 46.819 1.00 25.00 152 VAL D N 1
ATOM 12830 C CA . VAL D 1 152 ? -87.097 -4.912 47.921 1.00 30.49 152 VAL D CA 1
ATOM 12831 C C . VAL D 1 152 ? -88.401 -4.183 47.613 1.00 41.66 152 VAL D C 1
ATOM 12832 O O . VAL D 1 152 ? -89.249 -4.694 46.883 1.00 54.80 152 VAL D O 1
ATOM 12836 N N . GLY D 1 153 ? -88.587 -2.986 48.146 1.00 34.98 153 GLY D N 1
ATOM 12837 C CA . GLY D 1 153 ? -89.833 -2.314 47.843 1.00 40.25 153 GLY D CA 1
ATOM 12838 C C . GLY D 1 153 ? -89.750 -1.841 46.414 1.00 40.07 153 GLY D C 1
ATOM 12839 O O . GLY D 1 153 ? -89.898 -2.610 45.459 1.00 33.78 153 GLY D O 1
ATOM 12840 N N . ASP D 1 154 ? -89.516 -0.545 46.288 1.00 46.85 154 ASP D N 1
ATOM 12841 C CA . ASP D 1 154 ? -89.365 0.100 45.005 1.00 49.11 154 ASP D CA 1
ATOM 12842 C C . ASP D 1 154 ? -87.892 0.406 44.972 1.00 54.83 154 ASP D C 1
ATOM 12843 O O . ASP D 1 154 ? -87.287 0.538 43.913 1.00 63.85 154 ASP D O 1
ATOM 12848 N N . SER D 1 155 ? -87.325 0.514 46.165 1.00 48.74 155 SER D N 1
ATOM 12849 C CA . SER D 1 155 ? -85.910 0.790 46.327 1.00 51.17 155 SER D CA 1
ATOM 12850 C C . SER D 1 155 ? -85.247 -0.539 46.610 1.00 45.86 155 SER D C 1
ATOM 12851 O O . SER D 1 155 ? -85.916 -1.490 47.017 1.00 48.37 155 SER D O 1
ATOM 12854 N N . CYS D 1 156 ? -83.938 -0.616 46.407 1.00 35.50 156 CYS D N 1
ATOM 12855 C CA . CYS D 1 156 ? -83.255 -1.867 46.665 1.00 42.51 156 CYS D CA 1
ATOM 12856 C C . CYS D 1 156 ? -82.078 -1.774 47.629 1.00 38.00 156 CYS D C 1
ATOM 12857 O O . CYS D 1 156 ? -81.100 -1.077 47.378 1.00 28.70 156 CYS D O 1
ATOM 12860 N N . ARG D 1 157 ? -82.213 -2.503 48.738 1.00 41.58 157 ARG D N 1
ATOM 12861 C CA . ARG D 1 157 ? -81.238 -2.558 49.822 1.00 42.92 157 ARG D CA 1
ATOM 12862 C C . ARG D 1 157 ? -80.186 -3.670 49.668 1.00 36.63 157 ARG D C 1
ATOM 12863 O O . ARG D 1 157 ? -80.392 -4.640 48.937 1.00 40.48 157 ARG D O 1
ATOM 12871 N N . PRO D 1 158 ? -79.052 -3.549 50.384 1.00 27.14 158 PRO D N 1
ATOM 12872 C CA . PRO D 1 158 ? -77.960 -4.528 50.336 1.00 25.53 158 PRO D CA 1
ATOM 12873 C C . PRO D 1 158 ? -78.279 -5.892 50.940 1.00 25.24 158 PRO D C 1
ATOM 12874 O O . PRO D 1 158 ? -79.244 -6.027 51.690 1.00 24.12 158 PRO D O 1
ATOM 12878 N N . VAL D 1 159 ? -77.457 -6.891 50.602 1.00 26.58 159 VAL D N 1
ATOM 12879 C CA . VAL D 1 159 ? -77.588 -8.259 51.125 1.00 32.04 159 VAL D CA 1
ATOM 12880 C C . VAL D 1 159 ? -76.260 -8.984 51.201 1.00 38.08 159 VAL D C 1
ATOM 12881 O O . VAL D 1 159 ? -75.398 -8.805 50.336 1.00 33.62 159 VAL D O 1
ATOM 12885 N N . ASP D 1 160 ? -76.105 -9.810 52.237 1.00 46.34 160 ASP D N 1
ATOM 12886 C CA . ASP D 1 160 ? -74.890 -10.605 52.411 1.00 49.01 160 ASP D CA 1
ATOM 12887 C C . ASP D 1 160 ? -74.977 -11.856 51.547 1.00 43.21 160 ASP D C 1
ATOM 12888 O O . ASP D 1 160 ? -76.064 -12.387 51.304 1.00 33.29 160 ASP D O 1
ATOM 12893 N N . ARG D 1 161 ? -73.817 -12.320 51.097 1.00 43.03 161 ARG D N 1
ATOM 12894 C CA . ARG D 1 161 ? -73.714 -13.500 50.245 1.00 38.31 161 ARG D CA 1
ATOM 12895 C C . ARG D 1 161 ? -74.368 -14.744 50.879 1.00 37.61 161 ARG D C 1
ATOM 12896 O O . ARG D 1 161 ? -74.906 -15.599 50.175 1.00 34.32 161 ARG D O 1
ATOM 12904 N N . ALA D 1 162 ? -74.348 -14.824 52.208 1.00 37.93 162 ALA D N 1
ATOM 12905 C CA . ALA D 1 162 ? -74.929 -15.959 52.924 1.00 30.19 162 ALA D CA 1
ATOM 12906 C C . ALA D 1 162 ? -76.434 -16.014 52.741 1.00 29.82 162 ALA D C 1
ATOM 12907 O O . ALA D 1 162 ? -77.004 -17.086 52.523 1.00 29.01 162 ALA D O 1
ATOM 12909 N N . GLU D 1 163 ? -77.082 -14.860 52.845 1.00 27.76 163 GLU D N 1
ATOM 12910 C CA . GLU D 1 163 ? -78.521 -14.823 52.686 1.00 31.66 163 GLU D CA 1
ATOM 12911 C C . GLU D 1 163 ? -78.912 -14.885 51.212 1.00 32.52 163 GLU D C 1
ATOM 12912 O O . GLU D 1 163 ? -79.871 -15.569 50.853 1.00 22.71 163 GLU D O 1
ATOM 12918 N N . TRP D 1 164 ? -78.166 -14.187 50.356 1.00 32.11 164 TRP D N 1
ATOM 12919 C CA . TRP D 1 164 ? -78.476 -14.193 48.929 1.00 27.55 164 TRP D CA 1
ATOM 12920 C C . TRP D 1 164 ? -78.535 -15.630 48.411 1.00 31.40 164 TRP D C 1
ATOM 12921 O O . TRP D 1 164 ? -79.471 -16.002 47.690 1.00 29.05 164 TRP D O 1
ATOM 12932 N N . TRP D 1 165 ? -77.546 -16.440 48.784 1.00 23.65 165 TRP D N 1
ATOM 12933 C CA . TRP D 1 165 ? -77.515 -17.817 48.328 1.00 25.66 165 TRP D CA 1
ATOM 12934 C C . TRP D 1 165 ? -78.625 -18.697 48.853 1.00 28.76 165 TRP D C 1
ATOM 12935 O O . TRP D 1 165 ? -79.219 -19.439 48.079 1.00 29.09 165 TRP D O 1
ATOM 12946 N N . GLU D 1 166 ? -78.918 -18.636 50.148 1.00 36.98 166 GLU D N 1
ATOM 12947 C CA . GLU D 1 166 ? -79.989 -19.476 50.684 1.00 43.02 166 GLU D CA 1
ATOM 12948 C C . GLU D 1 166 ? -81.298 -19.202 49.957 1.00 38.80 166 GLU D C 1
ATOM 12949 O O . GLU D 1 166 ? -82.139 -20.087 49.839 1.00 34.88 166 GLU D O 1
ATOM 12955 N N . TYR D 1 167 ? -81.458 -17.977 49.461 1.00 37.07 167 TYR D N 1
ATOM 12956 C CA . TYR D 1 167 ? -82.664 -17.610 48.736 1.00 31.91 167 TYR D CA 1
ATOM 12957 C C . TYR D 1 167 ? -82.592 -18.073 47.298 1.00 27.42 167 TYR D C 1
ATOM 12958 O O . TYR D 1 167 ? -83.614 -18.354 46.681 1.00 31.29 167 TYR D O 1
ATOM 12967 N N . GLN D 1 168 ? -81.385 -18.163 46.761 1.00 23.75 168 GLN D N 1
ATOM 12968 C CA . GLN D 1 168 ? -81.247 -18.626 45.391 1.00 25.97 168 GLN D CA 1
ATOM 12969 C C . GLN D 1 168 ? -81.460 -20.149 45.360 1.00 29.05 168 GLN D C 1
ATOM 12970 O O . GLN D 1 168 ? -82.032 -20.683 44.415 1.00 33.41 168 GLN D O 1
ATOM 12976 N N . ARG D 1 169 ? -81.025 -20.844 46.405 1.00 26.80 169 ARG D N 1
ATOM 12977 C CA . ARG D 1 169 ? -81.191 -22.291 46.463 1.00 33.47 169 ARG D CA 1
ATOM 12978 C C . ARG D 1 169 ? -82.656 -22.674 46.592 1.00 39.97 169 ARG D C 1
ATOM 12979 O O . ARG D 1 169 ? -83.037 -23.827 46.363 1.00 41.36 169 ARG D O 1
ATOM 12987 N N . ALA D 1 170 ? -83.481 -21.701 46.955 1.00 42.13 170 ALA D N 1
ATOM 12988 C CA . ALA D 1 170 ? -84.893 -21.966 47.161 1.00 41.16 170 ALA D CA 1
ATOM 12989 C C . ALA D 1 170 ? -85.809 -21.591 46.020 1.00 43.98 170 ALA D C 1
ATOM 12990 O O . ALA D 1 170 ? -86.739 -22.331 45.711 1.00 46.83 170 ALA D O 1
ATOM 12992 N N . GLN D 1 171 ? -85.559 -20.455 45.384 1.00 40.34 171 GLN D N 1
ATOM 12993 C CA . GLN D 1 171 ? -86.448 -20.059 44.311 1.00 52.61 171 GLN D CA 1
ATOM 12994 C C . GLN D 1 171 ? -85.798 -19.643 43.005 1.00 47.61 171 GLN D C 1
ATOM 12995 O O . GLN D 1 171 ? -86.356 -18.841 42.256 1.00 50.25 171 GLN D O 1
ATOM 13001 N N . SER D 1 172 ? -84.627 -20.203 42.729 1.00 47.01 172 SER D N 1
ATOM 13002 C CA . SER D 1 172 ? -83.913 -19.897 41.496 1.00 55.76 172 SER D CA 1
ATOM 13003 C C . SER D 1 172 ? -83.490 -21.186 40.791 1.00 58.59 172 SER D C 1
ATOM 13004 O O . SER D 1 172 ? -83.749 -22.290 41.281 1.00 58.92 172 SER D O 1
ATOM 13007 N N . GLY D 1 173 ? -82.850 -21.035 39.633 1.00 62.25 173 GLY D N 1
ATOM 13008 C CA . GLY D 1 173 ? -82.395 -22.187 38.872 1.00 65.52 173 GLY D CA 1
ATOM 13009 C C . GLY D 1 173 ? -81.479 -23.077 39.688 1.00 65.77 173 GLY D C 1
ATOM 13010 O O . GLY D 1 173 ? -81.000 -22.683 40.751 1.00 69.67 173 GLY D O 1
ATOM 13011 N N . PHE D 1 174 ? -81.224 -24.283 39.204 1.00 57.91 174 PHE D N 1
ATOM 13012 C CA . PHE D 1 174 ? -80.363 -25.189 39.941 1.00 51.77 174 PHE D CA 1
ATOM 13013 C C . PHE D 1 174 ? -78.890 -24.937 39.665 1.00 50.33 174 PHE D C 1
ATOM 13014 O O . PHE D 1 174 ? -78.473 -24.820 38.512 1.00 51.26 174 PHE D O 1
ATOM 13022 N N . ASP D 1 175 ? -78.111 -24.833 40.738 1.00 50.85 175 ASP D N 1
ATOM 13023 C CA . ASP D 1 175 ? -76.661 -24.639 40.646 1.00 47.71 175 ASP D CA 1
ATOM 13024 C C . ASP D 1 175 ? -76.044 -25.832 41.347 1.00 44.99 175 ASP D C 1
ATOM 13025 O O . ASP D 1 175 ? -75.960 -25.872 42.571 1.00 44.85 175 ASP D O 1
ATOM 13030 N N . PRO D 1 176 ? -75.579 -26.814 40.571 1.00 45.18 176 PRO D N 1
ATOM 13031 C CA . PRO D 1 176 ? -74.972 -28.025 41.131 1.00 46.51 176 PRO D CA 1
ATOM 13032 C C . PRO D 1 176 ? -73.927 -27.796 42.226 1.00 44.98 176 PRO D C 1
ATOM 13033 O O . PRO D 1 176 ? -73.731 -28.655 43.087 1.00 45.45 176 PRO D O 1
ATOM 13045 N N . ALA D 1 178 ? -74.026 -25.183 44.428 1.00 49.91 178 ALA D N 1
ATOM 13046 C CA . ALA D 1 178 ? -74.639 -24.524 45.577 1.00 49.12 178 ALA D CA 1
ATOM 13047 C C . ALA D 1 178 ? -75.394 -25.534 46.434 1.00 50.15 178 ALA D C 1
ATOM 13048 O O . ALA D 1 178 ? -75.704 -25.273 47.598 1.00 53.20 178 ALA D O 1
ATOM 13050 N N . GLN D 1 179 ? -75.689 -26.688 45.848 1.00 48.15 179 GLN D N 1
ATOM 13051 C CA . GLN D 1 179 ? -76.401 -27.758 46.539 1.00 45.58 179 GLN D CA 1
ATOM 13052 C C . GLN D 1 179 ? -75.761 -28.039 47.902 1.00 39.82 179 GLN D C 1
ATOM 13053 O O . GLN D 1 179 ? -74.552 -27.902 48.064 1.00 39.04 179 GLN D O 1
ATOM 13059 N N . VAL D 1 180 ? -76.571 -28.434 48.880 1.00 38.43 180 VAL D N 1
ATOM 13060 C CA . VAL D 1 180 ? -76.060 -28.710 50.224 1.00 41.06 180 VAL D CA 1
ATOM 13061 C C . VAL D 1 180 ? -75.414 -30.084 50.331 1.00 41.97 180 VAL D C 1
ATOM 13062 O O . VAL D 1 180 ? -75.963 -31.076 49.858 1.00 45.41 180 VAL D O 1
ATOM 13066 N N . THR D 1 181 ? -74.245 -30.142 50.958 1.00 39.69 181 THR D N 1
ATOM 13067 C CA . THR D 1 181 ? -73.554 -31.413 51.115 1.00 40.00 181 THR D CA 1
ATOM 13068 C C . THR D 1 181 ? -73.697 -31.859 52.556 1.00 42.60 181 THR D C 1
ATOM 13069 O O . THR D 1 181 ? -74.391 -31.219 53.345 1.00 49.35 181 THR D O 1
ATOM 13073 N N . THR D 1 182 ? -73.034 -32.954 52.902 1.00 36.50 182 THR D N 1
ATOM 13074 C CA . THR D 1 182 ? -73.102 -33.456 54.261 1.00 31.66 182 THR D CA 1
ATOM 13075 C C . THR D 1 182 ? -71.869 -33.047 55.041 1.00 30.86 182 THR D C 1
ATOM 13076 O O . THR D 1 182 ? -71.614 -33.553 56.130 1.00 35.19 182 THR D O 1
ATOM 13080 N N . ALA D 1 183 ? -71.101 -32.121 54.483 1.00 30.08 183 ALA D N 1
ATOM 13081 C CA . ALA D 1 183 ? -69.895 -31.664 55.160 1.00 36.22 183 ALA D CA 1
ATOM 13082 C C . ALA D 1 183 ? -70.220 -30.514 56.117 1.00 35.30 183 ALA D C 1
ATOM 13083 O O . ALA D 1 183 ? -71.060 -29.669 55.812 1.00 34.18 183 ALA D O 1
ATOM 13085 N N . THR D 1 184 ? -69.561 -30.494 57.275 1.00 34.00 184 THR D N 1
ATOM 13086 C CA . THR D 1 184 ? -69.789 -29.447 58.269 1.00 29.47 184 THR D CA 1
ATOM 13087 C C . THR D 1 184 ? -68.537 -28.641 58.543 1.00 26.65 184 THR D C 1
ATOM 13088 O O . THR D 1 184 ? -67.496 -28.838 57.920 1.00 27.29 184 THR D O 1
ATOM 13092 N N . LEU D 1 185 ? -68.647 -27.737 59.505 1.00 24.12 185 LEU D N 1
ATOM 13093 C CA . LEU D 1 185 ? -67.535 -26.883 59.881 1.00 22.83 185 LEU D CA 1
ATOM 13094 C C . LEU D 1 185 ? -66.292 -27.667 60.290 1.00 27.55 185 LEU D C 1
ATOM 13095 O O . LEU D 1 185 ? -65.171 -27.212 60.062 1.00 27.58 185 LEU D O 1
ATOM 13100 N N . GLY D 1 186 ? -66.486 -28.834 60.904 1.00 32.32 186 GLY D N 1
ATOM 13101 C CA . GLY D 1 186 ? -65.352 -29.647 61.328 1.00 36.28 186 GLY D CA 1
ATOM 13102 C C . GLY D 1 186 ? -64.546 -30.236 60.179 1.00 36.00 186 GLY D C 1
ATOM 13103 O O . GLY D 1 186 ? -63.327 -30.417 60.267 1.00 36.24 186 GLY D O 1
ATOM 13104 N N . ASP D 1 187 ? -65.233 -30.529 59.084 1.00 39.35 187 ASP D N 1
ATOM 13105 C CA . ASP D 1 187 ? -64.588 -31.092 57.915 1.00 35.20 187 ASP D CA 1
ATOM 13106 C C . ASP D 1 187 ? -63.675 -30.078 57.220 1.00 26.17 187 ASP D C 1
ATOM 13107 O O . ASP D 1 187 ? -62.825 -30.459 56.434 1.00 27.15 187 ASP D O 1
ATOM 13112 N N . ALA D 1 188 ? -63.845 -28.792 57.510 1.00 22.44 188 ALA D N 1
ATOM 13113 C CA . ALA D 1 188 ? -63.000 -27.767 56.894 1.00 21.67 188 ALA D CA 1
ATOM 13114 C C . ALA D 1 188 ? -61.565 -27.876 57.415 1.00 24.37 188 ALA D C 1
ATOM 13115 O O . ALA D 1 188 ? -61.342 -27.958 58.625 1.00 34.85 188 ALA D O 1
ATOM 13117 N N . ARG D 1 189 ? -60.588 -27.870 56.512 1.00 22.70 189 ARG D N 1
ATOM 13118 C CA . ARG D 1 189 ? -59.194 -27.989 56.928 1.00 30.54 189 ARG D CA 1
ATOM 13119 C C . ARG D 1 189 ? -58.638 -26.663 57.428 1.00 34.71 189 ARG D C 1
ATOM 13120 O O . ARG D 1 189 ? -58.666 -25.655 56.718 1.00 27.33 189 ARG D O 1
ATOM 13128 N N . PRO D 1 190 ? -58.100 -26.655 58.657 1.00 35.66 190 PRO D N 1
ATOM 13129 C CA . PRO D 1 190 ? -57.531 -25.451 59.265 1.00 39.71 190 PRO D CA 1
ATOM 13130 C C . PRO D 1 190 ? -56.449 -24.801 58.403 1.00 39.32 190 PRO D C 1
ATOM 13131 O O . PRO D 1 190 ? -56.219 -23.586 58.487 1.00 37.95 190 PRO D O 1
ATOM 13135 N N . ALA D 1 191 ? -55.781 -25.602 57.576 1.00 37.92 191 ALA D N 1
ATOM 13136 C CA . ALA D 1 191 ? -54.733 -25.072 56.696 1.00 32.65 191 ALA D CA 1
ATOM 13137 C C . ALA D 1 191 ? -55.406 -24.332 55.544 1.00 31.23 191 ALA D C 1
ATOM 13138 O O . ALA D 1 191 ? -54.939 -23.283 55.106 1.00 14.85 191 ALA D O 1
ATOM 13140 N N . ALA D 1 192 ? -56.508 -24.902 55.064 1.00 24.68 192 ALA D N 1
ATOM 13141 C CA . ALA D 1 192 ? -57.270 -24.310 53.979 1.00 24.11 192 ALA D CA 1
ATOM 13142 C C . ALA D 1 192 ? -57.758 -22.917 54.418 1.00 29.09 192 ALA D C 1
ATOM 13143 O O . ALA D 1 192 ? -57.628 -21.934 53.676 1.00 18.66 192 ALA D O 1
ATOM 13145 N N . LEU D 1 193 ? -58.321 -22.843 55.625 1.00 26.16 193 LEU D N 1
ATOM 13146 C CA . LEU D 1 193 ? -58.814 -21.583 56.173 1.00 19.57 193 LEU D CA 1
ATOM 13147 C C . LEU D 1 193 ? -57.648 -20.617 56.357 1.00 22.66 193 LEU D C 1
ATOM 13148 O O . LEU D 1 193 ? -57.745 -19.419 56.057 1.00 26.85 193 LEU D O 1
ATOM 13153 N N . ALA D 1 194 ? -56.538 -21.140 56.854 1.00 18.70 194 ALA D N 1
ATOM 13154 C CA . ALA D 1 194 ? -55.363 -20.319 57.060 1.00 18.40 194 ALA D CA 1
ATOM 13155 C C . ALA D 1 194 ? -54.965 -19.633 55.754 1.00 15.47 194 ALA D C 1
ATOM 13156 O O . ALA D 1 194 ? -54.459 -18.515 55.778 1.00 10.26 194 ALA D O 1
ATOM 13158 N N . LEU D 1 195 ? -55.193 -20.294 54.619 1.00 18.93 195 LEU D N 1
ATOM 13159 C CA . LEU D 1 195 ? -54.841 -19.712 53.322 1.00 17.50 195 LEU D CA 1
ATOM 13160 C C . LEU D 1 195 ? -55.820 -18.624 52.950 1.00 19.06 195 LEU D C 1
ATOM 13161 O O . LEU D 1 195 ? -55.419 -17.564 52.453 1.00 24.97 195 LEU D O 1
ATOM 13166 N N . ALA D 1 196 ? -57.105 -18.886 53.184 1.00 13.37 196 ALA D N 1
ATOM 13167 C CA . ALA D 1 196 ? -58.131 -17.898 52.882 1.00 13.90 196 ALA D CA 1
ATOM 13168 C C . ALA D 1 196 ? -57.817 -16.635 53.674 1.00 21.22 196 ALA D C 1
ATOM 13169 O O . ALA D 1 196 ? -57.957 -15.531 53.160 1.00 19.17 196 ALA D O 1
ATOM 13171 N N . ARG D 1 197 ? -57.367 -16.809 54.917 1.00 24.51 197 ARG D N 1
ATOM 13172 C CA . ARG D 1 197 ? -57.029 -15.670 55.759 1.00 26.41 197 ARG D CA 1
ATOM 13173 C C . ARG D 1 197 ? -55.796 -14.889 55.306 1.00 31.07 197 ARG D C 1
ATOM 13174 O O . ARG D 1 197 ? -55.683 -13.694 55.588 1.00 31.39 197 ARG D O 1
ATOM 13182 N N . LYS D 1 198 ? -54.857 -15.540 54.626 1.00 29.95 198 LYS D N 1
ATOM 13183 C CA . LYS D 1 198 ? -53.682 -14.799 54.196 1.00 41.01 198 LYS D CA 1
ATOM 13184 C C . LYS D 1 198 ? -53.964 -14.049 52.907 1.00 46.59 198 LYS D C 1
ATOM 13185 O O . LYS D 1 198 ? -53.510 -12.917 52.730 1.00 49.88 198 LYS D O 1
ATOM 13191 N N . TRP D 1 199 ? -54.722 -14.665 52.008 1.00 47.26 199 TRP D N 1
ATOM 13192 C CA . TRP D 1 199 ? -55.035 -14.004 50.754 1.00 46.56 199 TRP D CA 1
ATOM 13193 C C . TRP D 1 199 ? -56.032 -12.882 50.936 1.00 49.20 199 TRP D C 1
ATOM 13194 O O . TRP D 1 199 ? -56.255 -12.104 50.019 1.00 56.88 199 TRP D O 1
ATOM 13205 N N . ASP D 1 200 ? -56.638 -12.796 52.114 1.00 49.19 200 ASP D N 1
ATOM 13206 C CA . ASP D 1 200 ? -57.595 -11.731 52.382 1.00 51.01 200 ASP D CA 1
ATOM 13207 C C . ASP D 1 200 ? -57.542 -11.396 53.859 1.00 56.37 200 ASP D C 1
ATOM 13208 O O . ASP D 1 200 ? -58.089 -12.114 54.687 1.00 59.18 200 ASP D O 1
ATOM 13213 N N . PRO D 1 201 ? -56.891 -10.287 54.206 1.00 61.31 201 PRO D N 1
ATOM 13214 C CA . PRO D 1 201 ? -56.766 -9.863 55.597 1.00 60.95 201 PRO D CA 1
ATOM 13215 C C . PRO D 1 201 ? -58.100 -9.459 56.199 1.00 58.75 201 PRO D C 1
ATOM 13216 O O . PRO D 1 201 ? -58.201 -9.263 57.406 1.00 65.63 201 PRO D O 1
ATOM 13220 N N . ALA D 1 202 ? -59.125 -9.329 55.365 1.00 53.75 202 ALA D N 1
ATOM 13221 C CA . ALA D 1 202 ? -60.441 -8.939 55.866 1.00 49.20 202 ALA D CA 1
ATOM 13222 C C . ALA D 1 202 ? -61.023 -10.010 56.789 1.00 46.87 202 ALA D C 1
ATOM 13223 O O . ALA D 1 202 ? -61.655 -9.690 57.796 1.00 47.55 202 ALA D O 1
ATOM 13225 N N . PHE D 1 203 ? -60.801 -11.278 56.453 1.00 37.28 203 PHE D N 1
ATOM 13226 C CA . PHE D 1 203 ? -61.321 -12.369 57.264 1.00 31.45 203 PHE D CA 1
ATOM 13227 C C . PHE D 1 203 ? -60.565 -12.556 58.573 1.00 29.80 203 PHE D C 1
ATOM 13228 O O . PHE D 1 203 ? -60.954 -13.355 59.415 1.00 23.99 203 PHE D O 1
ATOM 13236 N N . ALA D 1 204 ? -59.492 -11.802 58.750 1.00 32.68 204 ALA D N 1
ATOM 13237 C CA . ALA D 1 204 ? -58.696 -11.924 59.958 1.00 36.98 204 ALA D CA 1
ATOM 13238 C C . ALA D 1 204 ? -59.434 -11.541 61.246 1.00 36.59 204 ALA D C 1
ATOM 13239 O O . ALA D 1 204 ? -58.971 -11.851 62.339 1.00 31.66 204 ALA D O 1
ATOM 13241 N N . GLU D 1 205 ? -60.574 -10.870 61.136 1.00 39.11 205 GLU D N 1
ATOM 13242 C CA . GLU D 1 205 ? -61.310 -10.478 62.340 1.00 46.10 205 GLU D CA 1
ATOM 13243 C C . GLU D 1 205 ? -62.425 -11.436 62.734 1.00 45.18 205 GLU D C 1
ATOM 13244 O O . GLU D 1 205 ? -63.038 -11.293 63.801 1.00 44.70 205 GLU D O 1
ATOM 13250 N N . LEU D 1 206 ? -62.705 -12.410 61.880 1.00 38.36 206 LEU D N 1
ATOM 13251 C CA . LEU D 1 206 ? -63.791 -13.330 62.177 1.00 30.21 206 LEU D CA 1
ATOM 13252 C C . LEU D 1 206 ? -63.384 -14.790 62.313 1.00 23.98 206 LEU D C 1
ATOM 13253 O O . LEU D 1 206 ? -62.335 -15.203 61.842 1.00 24.01 206 LEU D O 1
ATOM 13258 N N . THR D 1 207 ? -64.223 -15.559 62.994 1.00 19.70 207 THR D N 1
ATOM 13259 C CA . THR D 1 207 ? -63.951 -16.963 63.233 1.00 21.31 207 THR D CA 1
ATOM 13260 C C . THR D 1 207 ? -64.057 -17.810 61.975 1.00 27.42 207 THR D C 1
ATOM 13261 O O . THR D 1 207 ? -64.633 -17.389 60.957 1.00 26.32 207 THR D O 1
ATOM 13265 N N . ASP D 1 208 ? -63.495 -19.014 62.060 1.00 23.92 208 ASP D N 1
ATOM 13266 C CA . ASP D 1 208 ? -63.538 -19.971 60.961 1.00 25.50 208 ASP D CA 1
ATOM 13267 C C . ASP D 1 208 ? -65.000 -20.107 60.544 1.00 30.95 208 ASP D C 1
ATOM 13268 O O . ASP D 1 208 ? -65.310 -20.182 59.353 1.00 30.06 208 ASP D O 1
ATOM 13273 N N . GLU D 1 209 ? -65.892 -20.119 61.537 1.00 36.75 209 GLU D N 1
ATOM 13274 C CA . GLU D 1 209 ? -67.327 -20.256 61.297 1.00 36.60 209 GLU D CA 1
ATOM 13275 C C . GLU D 1 209 ? -67.931 -19.090 60.534 1.00 33.99 209 GLU D C 1
ATOM 13276 O O . GLU D 1 209 ? -68.466 -19.274 59.441 1.00 33.42 209 GLU D O 1
ATOM 13282 N N . GLU D 1 210 ? -67.865 -17.891 61.103 1.00 32.75 210 GLU D N 1
ATOM 13283 C CA . GLU D 1 210 ? -68.440 -16.746 60.419 1.00 29.21 210 GLU D CA 1
ATOM 13284 C C . GLU D 1 210 ? -67.753 -16.502 59.090 1.00 24.37 210 GLU D C 1
ATOM 13285 O O . GLU D 1 210 ? -68.365 -15.962 58.171 1.00 20.51 210 GLU D O 1
ATOM 13291 N N . LEU D 1 211 ? -66.498 -16.933 58.975 1.00 20.18 211 LEU D N 1
ATOM 13292 C CA . LEU D 1 211 ? -65.772 -16.775 57.723 1.00 16.08 211 LEU D CA 1
ATOM 13293 C C . LEU D 1 211 ? -66.492 -17.590 56.641 1.00 19.01 211 LEU D C 1
ATOM 13294 O O . LEU D 1 211 ? -66.995 -17.030 55.668 1.00 15.75 211 LEU D O 1
ATOM 13299 N N . LEU D 1 212 ? -66.543 -18.909 56.816 1.00 14.19 212 LEU D N 1
ATOM 13300 C CA . LEU D 1 212 ? -67.203 -19.767 55.841 1.00 19.53 212 LEU D CA 1
ATOM 13301 C C . LEU D 1 212 ? -68.616 -19.277 55.513 1.00 23.05 212 LEU D C 1
ATOM 13302 O O . LEU D 1 212 ? -68.998 -19.190 54.341 1.00 24.44 212 LEU D O 1
ATOM 13307 N N . ARG D 1 213 ? -69.386 -18.944 56.543 1.00 21.58 213 ARG D N 1
ATOM 13308 C CA . ARG D 1 213 ? -70.747 -18.442 56.353 1.00 28.32 213 ARG D CA 1
ATOM 13309 C C . ARG D 1 213 ? -70.738 -17.114 55.597 1.00 25.17 213 ARG D C 1
ATOM 13310 O O . ARG D 1 213 ? -71.586 -16.869 54.738 1.00 13.54 213 ARG D O 1
ATOM 13318 N N . GLY D 1 214 ? -69.772 -16.265 55.923 1.00 19.40 214 GLY D N 1
ATOM 13319 C CA . GLY D 1 214 ? -69.679 -14.978 55.272 1.00 21.47 214 GLY D CA 1
ATOM 13320 C C . GLY D 1 214 ? -69.492 -15.060 53.769 1.00 24.38 214 GLY D C 1
ATOM 13321 O O . GLY D 1 214 ? -70.113 -14.296 53.025 1.00 20.99 214 GLY D O 1
ATOM 13322 N N . ILE D 1 215 ? -68.646 -15.982 53.313 1.00 28.20 215 ILE D N 1
ATOM 13323 C CA . ILE D 1 215 ? -68.377 -16.133 51.879 1.00 25.82 215 ILE D CA 1
ATOM 13324 C C . ILE D 1 215 ? -69.509 -16.851 51.150 1.00 28.52 215 ILE D C 1
ATOM 13325 O O . ILE D 1 215 ? -69.477 -17.005 49.928 1.00 32.25 215 ILE D O 1
ATOM 13330 N N . GLY D 1 216 ? -70.518 -17.257 51.913 1.00 29.99 216 GLY D N 1
ATOM 13331 C CA . GLY D 1 216 ? -71.650 -17.960 51.341 1.00 32.24 216 GLY D CA 1
ATOM 13332 C C . GLY D 1 216 ? -71.327 -19.432 51.125 1.00 39.50 216 GLY D C 1
ATOM 13333 O O . GLY D 1 216 ? -71.769 -20.048 50.157 1.00 37.91 216 GLY D O 1
ATOM 13334 N N . ALA D 1 217 ? -70.552 -20.023 52.022 1.00 38.32 217 ALA D N 1
ATOM 13335 C CA . ALA D 1 217 ? -70.215 -21.423 51.848 1.00 32.34 217 ALA D CA 1
ATOM 13336 C C . ALA D 1 217 ? -70.871 -22.281 52.911 1.00 30.60 217 ALA D C 1
ATOM 13337 O O . ALA D 1 217 ? -71.221 -23.436 52.672 1.00 29.41 217 ALA D O 1
ATOM 13339 N N . LEU D 1 218 ? -71.036 -21.696 54.088 1.00 30.16 218 LEU D N 1
ATOM 13340 C CA . LEU D 1 218 ? -71.616 -22.396 55.209 1.00 26.23 218 LEU D CA 1
ATOM 13341 C C . LEU D 1 218 ? -73.092 -22.068 55.349 1.00 30.91 218 LEU D C 1
ATOM 13342 O O . LEU D 1 218 ? -73.486 -20.903 55.460 1.00 28.25 218 LEU D O 1
ATOM 13347 N N . ASP D 1 219 ? -73.895 -23.127 55.314 1.00 38.02 219 ASP D N 1
ATOM 13348 C CA . ASP D 1 219 ? -75.354 -23.072 55.421 1.00 37.18 219 ASP D CA 1
ATOM 13349 C C . ASP D 1 219 ? -75.823 -22.446 56.720 1.00 36.88 219 ASP D C 1
ATOM 13350 O O . ASP D 1 219 ? -75.027 -22.048 57.569 1.00 37.37 219 ASP D O 1
ATOM 13355 N N . ALA D 1 220 ? -77.134 -22.350 56.871 1.00 35.70 220 ALA D N 1
ATOM 13356 C CA . ALA D 1 220 ? -77.677 -21.820 58.108 1.00 36.02 220 ALA D CA 1
ATOM 13357 C C . ALA D 1 220 ? -77.869 -23.030 59.037 1.00 38.10 220 ALA D C 1
ATOM 13358 O O . ALA D 1 220 ? -78.088 -22.870 60.233 1.00 33.81 220 ALA D O 1
ATOM 13360 N N . GLU D 1 221 ? -77.772 -24.239 58.479 1.00 39.87 221 GLU D N 1
ATOM 13361 C CA . GLU D 1 221 ? -77.897 -25.467 59.264 1.00 44.24 221 GLU D CA 1
ATOM 13362 C C . GLU D 1 221 ? -76.507 -25.895 59.722 1.00 45.98 221 GLU D C 1
ATOM 13363 O O . GLU D 1 221 ? -76.368 -26.702 60.644 1.00 42.66 221 GLU D O 1
ATOM 13369 N N . GLY D 1 222 ? -75.484 -25.359 59.059 1.00 42.34 222 GLY D N 1
ATOM 13370 C CA . GLY D 1 222 ? -74.106 -25.690 59.395 1.00 37.86 222 GLY D CA 1
ATOM 13371 C C . GLY D 1 222 ? -73.494 -26.639 58.376 1.00 37.96 222 GLY D C 1
ATOM 13372 O O . GLY D 1 222 ? -72.538 -27.362 58.666 1.00 32.74 222 GLY D O 1
ATOM 13373 N N . PHE D 1 223 ? -74.050 -26.620 57.168 1.00 37.88 223 PHE D N 1
ATOM 13374 C CA . PHE D 1 223 ? -73.593 -27.483 56.092 1.00 32.22 223 PHE D CA 1
ATOM 13375 C C . PHE D 1 223 ? -72.914 -26.751 54.924 1.00 34.39 223 PHE D C 1
ATOM 13376 O O . PHE D 1 223 ? -73.491 -25.854 54.310 1.00 37.71 223 PHE D O 1
ATOM 13384 N N . LEU D 1 224 ? -71.678 -27.140 54.626 1.00 31.25 224 LEU D N 1
ATOM 13385 C CA . LEU D 1 224 ? -70.935 -26.545 53.525 1.00 30.15 224 LEU D CA 1
ATOM 13386 C C . LEU D 1 224 ? -71.608 -26.868 52.207 1.00 31.93 224 LEU D C 1
ATOM 13387 O O . LEU D 1 224 ? -72.140 -27.966 52.013 1.00 28.52 224 LEU D O 1
ATOM 13392 N N . SER D 1 225 ? -71.576 -25.908 51.294 1.00 38.38 225 SER D N 1
ATOM 13393 C CA . SER D 1 225 ? -72.156 -26.107 49.974 1.00 32.46 225 SER D CA 1
ATOM 13394 C C . SER D 1 225 ? -71.211 -27.018 49.208 1.00 29.74 225 SER D C 1
ATOM 13395 O O . SER D 1 225 ? -70.106 -27.318 49.668 1.00 29.92 225 SER D O 1
ATOM 13398 N N . GLN D 1 226 ? -71.650 -27.457 48.040 1.00 29.40 226 GLN D N 1
ATOM 13399 C CA . GLN D 1 226 ? -70.834 -28.324 47.207 1.00 33.05 226 GLN D CA 1
ATOM 13400 C C . GLN D 1 226 ? -69.501 -27.620 46.997 1.00 28.73 226 GLN D C 1
ATOM 13401 O O . GLN D 1 226 ? -68.438 -28.222 47.128 1.00 22.61 226 GLN D O 1
ATOM 13407 N N . ALA D 1 227 ? -69.572 -26.332 46.684 1.00 24.06 227 ALA D N 1
ATOM 13408 C CA . ALA D 1 227 ? -68.376 -25.532 46.469 1.00 27.94 227 ALA D CA 1
ATOM 13409 C C . ALA D 1 227 ? -67.596 -25.432 47.770 1.00 28.42 227 ALA D C 1
ATOM 13410 O O . ALA D 1 227 ? -66.387 -25.649 47.800 1.00 27.79 227 ALA D O 1
ATOM 13412 N N . GLY D 1 228 ? -68.303 -25.091 48.842 1.00 26.75 228 GLY D N 1
ATOM 13413 C CA . GLY D 1 228 ? -67.667 -24.964 50.138 1.00 26.72 228 GLY D CA 1
ATOM 13414 C C . GLY D 1 228 ? -66.869 -26.203 50.479 1.00 25.06 228 GLY D C 1
ATOM 13415 O O . GLY D 1 228 ? -65.736 -26.119 50.950 1.00 23.86 228 GLY D O 1
ATOM 13416 N N . LYS D 1 229 ? -67.461 -27.363 50.233 1.00 21.37 229 LYS D N 1
ATOM 13417 C CA . LYS D 1 229 ? -66.798 -28.626 50.513 1.00 26.21 229 LYS D CA 1
ATOM 13418 C C . LYS D 1 229 ? -65.544 -28.827 49.640 1.00 31.29 229 LYS D C 1
ATOM 13419 O O . LYS D 1 229 ? -64.478 -29.191 50.145 1.00 27.77 229 LYS D O 1
ATOM 13425 N N . LEU D 1 230 ? -65.676 -28.571 48.339 1.00 36.97 230 LEU D N 1
ATOM 13426 C CA . LEU D 1 230 ? -64.582 -28.721 47.361 1.00 38.36 230 LEU D CA 1
ATOM 13427 C C . LEU D 1 230 ? -63.375 -27.832 47.658 1.00 35.97 230 LEU D C 1
ATOM 13428 O O . LEU D 1 230 ? -62.226 -28.225 47.451 1.00 33.24 230 LEU D O 1
ATOM 13433 N N . LEU D 1 231 ? -63.656 -26.623 48.127 1.00 37.37 231 LEU D N 1
ATOM 13434 C CA . LEU D 1 231 ? -62.612 -25.671 48.435 1.00 33.81 231 LEU D CA 1
ATOM 13435 C C . LEU D 1 231 ? -61.998 -25.824 49.819 1.00 34.90 231 LEU D C 1
ATOM 13436 O O . LEU D 1 231 ? -60.790 -25.678 49.963 1.00 43.03 231 LEU D O 1
ATOM 13441 N N . PHE D 1 232 ? -62.792 -26.134 50.837 1.00 25.01 232 PHE D N 1
ATOM 13442 C CA . PHE D 1 232 ? -62.205 -26.244 52.161 1.00 26.58 232 PHE D CA 1
ATOM 13443 C C . PHE D 1 232 ? -62.045 -27.629 52.744 1.00 32.46 232 PHE D C 1
ATOM 13444 O O . PHE D 1 232 ? -61.780 -27.776 53.935 1.00 33.08 232 PHE D O 1
ATOM 13452 N N . THR D 1 233 ? -62.171 -28.642 51.901 1.00 40.52 233 THR D N 1
ATOM 13453 C CA . THR D 1 233 ? -62.058 -30.022 52.352 1.00 40.82 233 THR D CA 1
ATOM 13454 C C . THR D 1 233 ? -61.260 -30.849 51.364 1.00 50.35 233 THR D C 1
ATOM 13455 O O . THR D 1 233 ? -61.308 -30.596 50.158 1.00 61.96 233 THR D O 1
ATOM 13459 N N . SER D 1 234 ? -60.549 -31.858 51.860 1.00 53.66 234 SER D N 1
ATOM 13460 C CA . SER D 1 234 ? -59.756 -32.706 50.974 1.00 54.56 234 SER D CA 1
ATOM 13461 C C . SER D 1 234 ? -60.650 -33.430 49.973 1.00 53.12 234 SER D C 1
ATOM 13462 O O . SER D 1 234 ? -61.620 -34.082 50.353 1.00 56.56 234 SER D O 1
ATOM 13465 N N . LEU D 1 235 ? -60.341 -33.305 48.687 1.00 46.12 235 LEU D N 1
ATOM 13466 C CA . LEU D 1 235 ? -61.168 -33.980 47.702 1.00 51.46 235 LEU D CA 1
ATOM 13467 C C . LEU D 1 235 ? -60.637 -35.390 47.465 1.00 53.16 235 LEU D C 1
ATOM 13468 O O . LEU D 1 235 ? -61.020 -36.068 46.512 1.00 56.57 235 LEU D O 1
ATOM 13473 N N . ASP D 1 236 ? -59.744 -35.820 48.350 1.00 53.68 236 ASP D N 1
ATOM 13474 C CA . ASP D 1 236 ? -59.177 -37.158 48.290 1.00 48.37 236 ASP D CA 1
ATOM 13475 C C . ASP D 1 236 ? -58.632 -37.566 46.926 1.00 46.34 236 ASP D C 1
ATOM 13476 O O . ASP D 1 236 ? -58.475 -38.756 46.641 1.00 45.31 236 ASP D O 1
ATOM 13481 N N . ARG D 1 237 ? -58.346 -36.582 46.081 1.00 45.28 237 ARG D N 1
ATOM 13482 C CA . ARG D 1 237 ? -57.791 -36.869 44.770 1.00 41.78 237 ARG D CA 1
ATOM 13483 C C . ARG D 1 237 ? -56.984 -35.701 44.237 1.00 40.63 237 ARG D C 1
ATOM 13484 O O . ARG D 1 237 ? -56.943 -34.638 44.851 1.00 41.74 237 ARG D O 1
ATOM 13492 N N . THR D 1 238 ? -56.324 -35.906 43.103 1.00 43.54 238 THR D N 1
ATOM 13493 C CA . THR D 1 238 ? -55.510 -34.851 42.524 1.00 43.92 238 THR D CA 1
ATOM 13494 C C . THR D 1 238 ? -56.364 -33.887 41.734 1.00 48.09 238 THR D C 1
ATOM 13495 O O . THR D 1 238 ? -57.095 -34.276 40.814 1.00 51.94 238 THR D O 1
ATOM 13499 N N . ALA D 1 239 ? -56.271 -32.621 42.108 1.00 43.13 239 ALA D N 1
ATOM 13500 C CA . ALA D 1 239 ? -57.027 -31.595 41.426 1.00 44.46 239 ALA D CA 1
ATOM 13501 C C . ALA D 1 239 ? -56.199 -31.095 40.252 1.00 43.13 239 ALA D C 1
ATOM 13502 O O . ALA D 1 239 ? -56.633 -31.148 39.101 1.00 49.21 239 ALA D O 1
ATOM 13504 N N . ILE D 1 240 ? -54.994 -30.634 40.540 1.00 37.91 240 ILE D N 1
ATOM 13505 C CA . ILE D 1 240 ? -54.136 -30.129 39.493 1.00 37.78 240 ILE D CA 1
ATOM 13506 C C . ILE D 1 240 ? -52.704 -30.585 39.770 1.00 45.60 240 ILE D C 1
ATOM 13507 O O . ILE D 1 240 ? -52.269 -30.629 40.923 1.00 44.60 240 ILE D O 1
ATOM 13512 N N . GLU D 1 241 ? -51.977 -30.952 38.719 1.00 46.42 241 GLU D N 1
ATOM 13513 C CA . GLU D 1 241 ? -50.600 -31.395 38.885 1.00 44.67 241 GLU D CA 1
ATOM 13514 C C . GLU D 1 241 ? -49.690 -30.738 37.869 1.00 41.63 241 GLU D C 1
ATOM 13515 O O . GLU D 1 241 ? -50.119 -30.407 36.767 1.00 48.06 241 GLU D O 1
ATOM 13521 N N . LEU D 1 242 ? -48.435 -30.544 38.264 1.00 42.73 242 LEU D N 1
ATOM 13522 C CA . LEU D 1 242 ? -47.423 -29.918 37.420 1.00 45.21 242 LEU D CA 1
ATOM 13523 C C . LEU D 1 242 ? -46.365 -30.916 36.954 1.00 49.72 242 LEU D C 1
ATOM 13524 O O . LEU D 1 242 ? -45.910 -31.764 37.725 1.00 51.05 242 LEU D O 1
ATOM 13529 N N . SER D 1 243 ? -45.968 -30.796 35.690 1.00 50.59 243 SER D N 1
ATOM 13530 C CA . SER D 1 243 ? -44.949 -31.659 35.103 1.00 45.32 243 SER D CA 1
ATOM 13531 C C . SER D 1 243 ? -44.020 -30.817 34.240 1.00 46.79 243 SER D C 1
ATOM 13532 O O . SER D 1 243 ? -44.414 -30.300 33.194 1.00 43.58 243 SER D O 1
ATOM 13535 N N . ILE D 1 244 ? -42.782 -30.677 34.703 1.00 51.42 244 ILE D N 1
ATOM 13536 C CA . ILE D 1 244 ? -41.767 -29.892 34.006 1.00 51.09 244 ILE D CA 1
ATOM 13537 C C . ILE D 1 244 ? -41.094 -30.694 32.901 1.00 54.65 244 ILE D C 1
ATOM 13538 O O . ILE D 1 244 ? -40.638 -31.812 33.129 1.00 56.43 244 ILE D O 1
ATOM 13543 N N . PHE D 1 245 ? -41.034 -30.105 31.710 1.00 59.19 245 PHE D N 1
ATOM 13544 C CA . PHE D 1 245 ? -40.416 -30.731 30.547 1.00 59.91 245 PHE D CA 1
ATOM 13545 C C . PHE D 1 245 ? -39.143 -29.984 30.157 1.00 67.32 245 PHE D C 1
ATOM 13546 O O . PHE D 1 245 ? -38.809 -28.958 30.749 1.00 69.41 245 PHE D O 1
ATOM 13554 N N . ASP D 1 246 ? -38.434 -30.499 29.156 1.00 72.88 246 ASP D N 1
ATOM 13555 C CA . ASP D 1 246 ? -37.202 -29.865 28.697 1.00 72.48 246 ASP D CA 1
ATOM 13556 C C . ASP D 1 246 ? -37.449 -29.231 27.328 1.00 72.08 246 ASP D C 1
ATOM 13557 O O . ASP D 1 246 ? -36.977 -28.128 27.045 1.00 68.06 246 ASP D O 1
ATOM 13562 N N . VAL D 1 247 ? -38.196 -29.939 26.486 1.00 73.07 247 VAL D N 1
ATOM 13563 C CA . VAL D 1 247 ? -38.530 -29.464 25.149 1.00 77.08 247 VAL D CA 1
ATOM 13564 C C . VAL D 1 247 ? -39.768 -30.202 24.637 1.00 74.82 247 VAL D C 1
ATOM 13565 O O . VAL D 1 247 ? -39.891 -31.415 24.810 1.00 65.46 247 VAL D O 1
ATOM 13569 N N . HIS D 1 248 ? -40.675 -29.461 24.002 1.00 79.05 248 HIS D N 1
ATOM 13570 C CA . HIS D 1 248 ? -41.914 -30.037 23.486 1.00 87.23 248 HIS D CA 1
ATOM 13571 C C . HIS D 1 248 ? -41.631 -31.334 22.741 1.00 87.54 248 HIS D C 1
ATOM 13572 O O . HIS D 1 248 ? -40.920 -31.334 21.735 1.00 89.07 248 HIS D O 1
ATOM 13579 N N . GLY D 1 249 ? -42.184 -32.433 23.248 1.00 85.57 249 GLY D N 1
ATOM 13580 C CA . GLY D 1 249 ? -41.983 -33.720 22.614 1.00 88.14 249 GLY D CA 1
ATOM 13581 C C . GLY D 1 249 ? -41.528 -34.817 23.556 1.00 89.46 249 GLY D C 1
ATOM 13582 O O . GLY D 1 249 ? -41.192 -35.915 23.111 1.00 89.78 249 GLY D O 1
ATOM 13583 N N . GLY D 1 250 ? -41.512 -34.524 24.854 1.00 90.58 250 GLY D N 1
ATOM 13584 C CA . GLY D 1 250 ? -41.093 -35.508 25.841 1.00 89.92 250 GLY D CA 1
ATOM 13585 C C . GLY D 1 250 ? -39.940 -35.004 26.687 1.00 88.40 250 GLY D C 1
ATOM 13586 O O . GLY D 1 250 ? -39.515 -33.860 26.523 1.00 89.52 250 GLY D O 1
ATOM 13587 N N . GLN D 1 251 ? -39.439 -35.855 27.583 1.00 87.35 251 GLN D N 1
ATOM 13588 C CA . GLN D 1 251 ? -38.320 -35.527 28.480 1.00 91.27 251 GLN D CA 1
ATOM 13589 C C . GLN D 1 251 ? -38.843 -34.907 29.775 1.00 88.50 251 GLN D C 1
ATOM 13590 O O . GLN D 1 251 ? -38.712 -33.703 29.998 1.00 90.64 251 GLN D O 1
ATOM 13596 N N . VAL D 1 252 ? -39.430 -35.738 30.629 1.00 82.86 252 VAL D N 1
ATOM 13597 C CA . VAL D 1 252 ? -39.986 -35.278 31.896 1.00 75.61 252 VAL D CA 1
ATOM 13598 C C . VAL D 1 252 ? -38.916 -35.095 32.977 1.00 73.06 252 VAL D C 1
ATOM 13599 O O . VAL D 1 252 ? -38.647 -36.025 33.734 1.00 71.49 252 VAL D O 1
ATOM 13603 N N . LEU D 1 253 ? -38.321 -33.903 33.056 1.00 72.99 253 LEU D N 1
ATOM 13604 C CA . LEU D 1 253 ? -37.281 -33.617 34.057 1.00 75.90 253 LEU D CA 1
ATOM 13605 C C . LEU D 1 253 ? -37.740 -33.918 35.484 1.00 78.24 253 LEU D C 1
ATOM 13606 O O . LEU D 1 253 ? -37.001 -34.508 36.279 1.00 80.00 253 LEU D O 1
ATOM 13611 N N . ASN D 1 254 ? -38.954 -33.487 35.809 1.00 79.15 254 ASN D N 1
ATOM 13612 C CA . ASN D 1 254 ? -39.524 -33.717 37.130 1.00 75.88 254 ASN D CA 1
ATOM 13613 C C . ASN D 1 254 ? -40.965 -33.228 37.194 1.00 71.51 254 ASN D C 1
ATOM 13614 O O . ASN D 1 254 ? -41.333 -32.268 36.517 1.00 66.85 254 ASN D O 1
ATOM 13619 N N . ARG D 1 255 ? -41.778 -33.907 37.998 1.00 69.23 255 ARG D N 1
ATOM 13620 C CA . ARG D 1 255 ? -43.178 -33.542 38.163 1.00 68.14 255 ARG D CA 1
ATOM 13621 C C . ARG D 1 255 ? -43.538 -33.494 39.649 1.00 67.12 255 ARG D C 1
ATOM 13622 O O . ARG D 1 255 ? -43.101 -34.339 40.440 1.00 66.80 255 ARG D O 1
ATOM 13630 N N . VAL D 1 256 ? -44.332 -32.491 40.018 1.00 64.52 256 VAL D N 1
ATOM 13631 C CA . VAL D 1 256 ? -44.769 -32.298 41.397 1.00 57.70 256 VAL D CA 1
ATOM 13632 C C . VAL D 1 256 ? -46.290 -32.323 41.490 1.00 49.15 256 VAL D C 1
ATOM 13633 O O . VAL D 1 256 ? -46.984 -31.524 40.863 1.00 42.07 256 VAL D O 1
ATOM 13637 N N . VAL D 1 257 ? -46.799 -33.254 42.283 1.00 47.04 257 VAL D N 1
ATOM 13638 C CA . VAL D 1 257 ? -48.228 -33.389 42.461 1.00 48.15 257 VAL D CA 1
ATOM 13639 C C . VAL D 1 257 ? -48.600 -33.266 43.923 1.00 49.58 257 VAL D C 1
ATOM 13640 O O . VAL D 1 257 ? -48.022 -33.928 44.788 1.00 51.17 257 VAL D O 1
ATOM 13644 N N . PRO D 1 258 ? -49.582 -32.411 44.218 1.00 47.30 258 PRO D N 1
ATOM 13645 C CA . PRO D 1 258 ? -50.032 -32.208 45.590 1.00 43.27 258 PRO D CA 1
ATOM 13646 C C . PRO D 1 258 ? -50.644 -33.484 46.157 1.00 42.77 258 PRO D C 1
ATOM 13647 O O . PRO D 1 258 ? -51.150 -34.328 45.410 1.00 33.10 258 PRO D O 1
ATOM 13651 N N . GLU D 1 259 ? -50.580 -33.621 47.479 1.00 45.02 259 GLU D N 1
ATOM 13652 C CA . GLU D 1 259 ? -51.144 -34.778 48.167 1.00 46.22 259 GLU D CA 1
ATOM 13653 C C . GLU D 1 259 ? -52.659 -34.815 47.966 1.00 46.41 259 GLU D C 1
ATOM 13654 O O . GLU D 1 259 ? -53.336 -33.788 48.042 1.00 45.01 259 GLU D O 1
ATOM 13660 N N . PRO D 1 260 ? -53.211 -36.010 47.721 1.00 43.71 260 PRO D N 1
ATOM 13661 C CA . PRO D 1 260 ? -54.645 -36.233 47.499 1.00 48.67 260 PRO D CA 1
ATOM 13662 C C . PRO D 1 260 ? -55.591 -35.792 48.626 1.00 49.40 260 PRO D C 1
ATOM 13663 O O . PRO D 1 260 ? -56.752 -35.469 48.368 1.00 44.87 260 PRO D O 1
ATOM 13667 N N . GLU D 1 261 ? -55.105 -35.788 49.866 1.00 52.87 261 GLU D N 1
ATOM 13668 C CA . GLU D 1 261 ? -55.937 -35.385 50.995 1.00 48.77 261 GLU D CA 1
ATOM 13669 C C . GLU D 1 261 ? -55.886 -33.884 51.258 1.00 46.40 261 GLU D C 1
ATOM 13670 O O . GLU D 1 261 ? -56.059 -33.442 52.390 1.00 49.11 261 GLU D O 1
ATOM 13676 N N . LYS D 1 262 ? -55.652 -33.102 50.210 1.00 44.46 262 LYS D N 1
ATOM 13677 C CA . LYS D 1 262 ? -55.608 -31.651 50.339 1.00 39.22 262 LYS D CA 1
ATOM 13678 C C . LYS D 1 262 ? -56.853 -31.033 49.719 1.00 40.01 262 LYS D C 1
ATOM 13679 O O . LYS D 1 262 ? -57.523 -31.667 48.902 1.00 43.60 262 LYS D O 1
ATOM 13685 N N . SER D 1 263 ? -57.164 -29.801 50.120 1.00 42.41 263 SER D N 1
ATOM 13686 C CA . SER D 1 263 ? -58.331 -29.075 49.611 1.00 39.36 263 SER D CA 1
ATOM 13687 C C . SER D 1 263 ? -57.920 -28.389 48.321 1.00 39.10 263 SER D C 1
ATOM 13688 O O . SER D 1 263 ? -56.734 -28.339 47.993 1.00 40.18 263 SER D O 1
ATOM 13691 N N . CYS D 1 264 ? -58.883 -27.841 47.592 1.00 32.80 264 CYS D N 1
ATOM 13692 C CA . CYS D 1 264 ? -58.539 -27.183 46.336 1.00 36.29 264 CYS D CA 1
ATOM 13693 C C . CYS D 1 264 ? -57.702 -25.930 46.501 1.00 38.35 264 CYS D C 1
ATOM 13694 O O . CYS D 1 264 ? -56.866 -25.603 45.646 1.00 31.23 264 CYS D O 1
ATOM 13697 N N . LEU D 1 265 ? -57.929 -25.230 47.605 1.00 33.78 265 LEU D N 1
ATOM 13698 C CA . LEU D 1 265 ? -57.182 -24.028 47.884 1.00 31.34 265 LEU D CA 1
ATOM 13699 C C . LEU D 1 265 ? -55.762 -24.464 48.192 1.00 32.92 265 LEU D C 1
ATOM 13700 O O . LEU D 1 265 ? -54.797 -23.827 47.761 1.00 31.08 265 LEU D O 1
ATOM 13705 N N . GLU D 1 266 ? -55.631 -25.566 48.924 1.00 30.98 266 GLU D N 1
ATOM 13706 C CA . GLU D 1 266 ? -54.306 -26.075 49.272 1.00 32.52 266 GLU D CA 1
ATOM 13707 C C . GLU D 1 266 ? -53.585 -26.532 48.015 1.00 31.38 266 GLU D C 1
ATOM 13708 O O . GLU D 1 266 ? -52.500 -26.045 47.691 1.00 26.28 266 GLU D O 1
ATOM 13714 N N . GLN D 1 267 ? -54.210 -27.469 47.311 1.00 28.67 267 GLN D N 1
ATOM 13715 C CA . GLN D 1 267 ? -53.639 -28.002 46.093 1.00 28.67 267 GLN D CA 1
ATOM 13716 C C . GLN D 1 267 ? -53.316 -26.888 45.102 1.00 30.75 267 GLN D C 1
ATOM 13717 O O . GLN D 1 267 ? -52.332 -26.967 44.361 1.00 33.25 267 GLN D O 1
ATOM 13723 N N . LEU D 1 268 ? -54.129 -25.840 45.093 1.00 24.15 268 LEU D N 1
ATOM 13724 C CA . LEU D 1 268 ? -53.862 -24.727 44.202 1.00 23.14 268 LEU D CA 1
ATOM 13725 C C . LEU D 1 268 ? -52.600 -23.992 44.660 1.00 26.26 268 LEU D C 1
ATOM 13726 O O . LEU D 1 268 ? -51.694 -23.740 43.865 1.00 20.68 268 LEU D O 1
ATOM 13731 N N . ASP D 1 269 ? -52.537 -23.656 45.946 1.00 32.36 269 ASP D N 1
ATOM 13732 C CA . ASP D 1 269 ? -51.380 -22.944 46.464 1.00 31.49 269 ASP D CA 1
ATOM 13733 C C . ASP D 1 269 ? -50.129 -23.765 46.251 1.00 31.74 269 ASP D C 1
ATOM 13734 O O . ASP D 1 269 ? -49.139 -23.264 45.729 1.00 31.26 269 ASP D O 1
ATOM 13739 N N . TYR D 1 270 ? -50.172 -25.028 46.654 1.00 31.72 270 TYR D N 1
ATOM 13740 C CA . TYR D 1 270 ? -49.018 -25.895 46.498 1.00 32.61 270 TYR D CA 1
ATOM 13741 C C . TYR D 1 270 ? -48.503 -25.811 45.062 1.00 33.27 270 TYR D C 1
ATOM 13742 O O . TYR D 1 270 ? -47.300 -25.714 44.833 1.00 29.78 270 TYR D O 1
ATOM 13751 N N . LEU D 1 271 ? -49.426 -25.826 44.104 1.00 34.58 271 LEU D N 1
ATOM 13752 C CA . LEU D 1 271 ? -49.075 -25.753 42.694 1.00 33.15 271 LEU D CA 1
ATOM 13753 C C . LEU D 1 271 ? -48.504 -24.384 42.336 1.00 42.04 271 LEU D C 1
ATOM 13754 O O . LEU D 1 271 ? -47.600 -24.284 41.506 1.00 48.34 271 LEU D O 1
ATOM 13759 N N . GLU D 1 272 ? -49.032 -23.325 42.945 1.00 42.40 272 GLU D N 1
ATOM 13760 C CA . GLU D 1 272 ? -48.510 -21.989 42.668 1.00 47.47 272 GLU D CA 1
ATOM 13761 C C . GLU D 1 272 ? -47.105 -21.871 43.269 1.00 53.32 272 GLU D C 1
ATOM 13762 O O . GLU D 1 272 ? -46.276 -21.107 42.775 1.00 56.06 272 GLU D O 1
ATOM 13768 N N . GLN D 1 273 ? -46.845 -22.634 44.330 1.00 55.06 273 GLN D N 1
ATOM 13769 C CA . GLN D 1 273 ? -45.544 -22.633 44.999 1.00 51.40 273 GLN D CA 1
ATOM 13770 C C . GLN D 1 273 ? -44.457 -23.059 44.035 1.00 51.58 273 GLN D C 1
ATOM 13771 O O . GLN D 1 273 ? -43.457 -22.364 43.849 1.00 49.58 273 GLN D O 1
ATOM 13777 N N . ALA D 1 274 ? -44.668 -24.230 43.443 1.00 49.56 274 ALA D N 1
ATOM 13778 C CA . ALA D 1 274 ? -43.733 -24.807 42.491 1.00 51.15 274 ALA D CA 1
ATOM 13779 C C . ALA D 1 274 ? -43.596 -23.898 41.286 1.00 50.73 274 ALA D C 1
ATOM 13780 O O . ALA D 1 274 ? -42.508 -23.421 40.972 1.00 56.61 274 ALA D O 1
ATOM 13782 N N . LEU D 1 275 ? -44.713 -23.656 40.618 1.00 48.97 275 LEU D N 1
ATOM 13783 C CA . LEU D 1 275 ? -44.715 -22.812 39.442 1.00 51.05 275 LEU D CA 1
ATOM 13784 C C . LEU D 1 275 ? -43.909 -21.536 39.646 1.00 55.87 275 LEU D C 1
ATOM 13785 O O . LEU D 1 275 ? -43.377 -20.966 38.692 1.00 54.74 275 LEU D O 1
ATOM 13790 N N . ASN D 1 276 ? -43.812 -21.088 40.891 1.00 60.23 276 ASN D N 1
ATOM 13791 C CA . ASN D 1 276 ? -43.069 -19.871 41.198 1.00 63.04 276 ASN D CA 1
ATOM 13792 C C . ASN D 1 276 ? -41.573 -20.091 41.035 1.00 62.30 276 ASN D C 1
ATOM 13793 O O . ASN D 1 276 ? -40.858 -19.219 40.537 1.00 65.81 276 ASN D O 1
ATOM 13798 N N . VAL D 1 277 ? -41.107 -21.259 41.465 1.00 58.37 277 VAL D N 1
ATOM 13799 C CA . VAL D 1 277 ? -39.696 -21.606 41.373 1.00 53.35 277 VAL D CA 1
ATOM 13800 C C . VAL D 1 277 ? -39.309 -21.837 39.921 1.00 53.22 277 VAL D C 1
ATOM 13801 O O . VAL D 1 277 ? -38.277 -21.349 39.461 1.00 54.58 277 VAL D O 1
ATOM 13805 N N . VAL D 1 278 ? -40.153 -22.586 39.215 1.00 49.28 278 VAL D N 1
ATOM 13806 C CA . VAL D 1 278 ? -39.936 -22.925 37.811 1.00 49.55 278 VAL D CA 1
ATOM 13807 C C . VAL D 1 278 ? -39.938 -21.695 36.910 1.00 51.17 278 VAL D C 1
ATOM 13808 O O . VAL D 1 278 ? -39.275 -21.673 35.874 1.00 56.84 278 VAL D O 1
ATOM 13812 N N . ASN D 1 279 ? -40.688 -20.675 37.308 1.00 52.65 279 ASN D N 1
ATOM 13813 C CA . ASN D 1 279 ? -40.759 -19.444 36.538 1.00 60.25 279 ASN D CA 1
ATOM 13814 C C . ASN D 1 279 ? -39.459 -18.654 36.746 1.00 70.81 279 ASN D C 1
ATOM 13815 O O . ASN D 1 279 ? -39.472 -17.445 36.997 1.00 68.34 279 ASN D O 1
ATOM 13820 N N . LYS D 1 280 ? -38.344 -19.375 36.622 1.00 81.08 280 LYS D N 1
ATOM 13821 C CA . LYS D 1 280 ? -36.978 -18.870 36.791 1.00 87.01 280 LYS D CA 1
ATOM 13822 C C . LYS D 1 280 ? -36.787 -17.375 37.043 1.00 87.68 280 LYS D C 1
ATOM 13823 O O . LYS D 1 280 ? -36.626 -16.967 38.194 1.00 92.97 280 LYS D O 1
ATOM 13829 N N . ASN D 1 281 ? -36.797 -16.564 35.987 1.00 84.27 281 ASN D N 1
ATOM 13830 C CA . ASN D 1 281 ? -36.580 -15.123 36.129 1.00 80.98 281 ASN D CA 1
ATOM 13831 C C . ASN D 1 281 ? -35.076 -14.844 36.200 1.00 74.78 281 ASN D C 1
ATOM 13832 O O . ASN D 1 281 ? -34.463 -14.409 35.224 1.00 64.66 281 ASN D O 1
ATOM 13837 N N . VAL D 1 293 ? -37.390 -9.841 36.575 1.00 76.64 293 VAL D N 1
ATOM 13838 C CA . VAL D 1 293 ? -38.561 -10.090 35.737 1.00 80.91 293 VAL D CA 1
ATOM 13839 C C . VAL D 1 293 ? -38.657 -11.558 35.298 1.00 76.76 293 VAL D C 1
ATOM 13840 O O . VAL D 1 293 ? -37.804 -12.042 34.554 1.00 76.17 293 VAL D O 1
ATOM 13844 N N . PRO D 1 294 ? -39.703 -12.279 35.750 1.00 72.92 294 PRO D N 1
ATOM 13845 C CA . PRO D 1 294 ? -39.913 -13.692 35.408 1.00 68.81 294 PRO D CA 1
ATOM 13846 C C . PRO D 1 294 ? -40.280 -13.934 33.946 1.00 65.07 294 PRO D C 1
ATOM 13847 O O . PRO D 1 294 ? -40.906 -13.089 33.300 1.00 61.26 294 PRO D O 1
ATOM 13851 N N . GLU D 1 295 ? -39.886 -15.099 33.440 1.00 64.75 295 GLU D N 1
ATOM 13852 C CA . GLU D 1 295 ? -40.147 -15.485 32.058 1.00 63.16 295 GLU D CA 1
ATOM 13853 C C . GLU D 1 295 ? -41.579 -15.146 31.688 1.00 61.55 295 GLU D C 1
ATOM 13854 O O . GLU D 1 295 ? -41.824 -14.289 30.837 1.00 61.91 295 GLU D O 1
ATOM 13860 N N . ILE D 1 296 ? -42.527 -15.820 32.326 1.00 59.15 296 ILE D N 1
ATOM 13861 C CA . ILE D 1 296 ? -43.935 -15.546 32.069 1.00 57.40 296 ILE D CA 1
ATOM 13862 C C . ILE D 1 296 ? -44.444 -14.634 33.176 1.00 57.52 296 ILE D C 1
ATOM 13863 O O . ILE D 1 296 ? -44.122 -14.833 34.347 1.00 64.74 296 ILE D O 1
ATOM 13868 N N . PRO D 1 297 ? -45.237 -13.614 32.823 1.00 55.35 297 PRO D N 1
ATOM 13869 C CA . PRO D 1 297 ? -45.756 -12.701 33.845 1.00 53.19 297 PRO D CA 1
ATOM 13870 C C . PRO D 1 297 ? -46.552 -13.417 34.939 1.00 50.81 297 PRO D C 1
ATOM 13871 O O . PRO D 1 297 ? -47.564 -14.069 34.666 1.00 42.66 297 PRO D O 1
ATOM 13875 N N . ARG D 1 298 ? -46.079 -13.288 36.177 1.00 47.09 298 ARG D N 1
ATOM 13876 C CA . ARG D 1 298 ? -46.703 -13.917 37.342 1.00 45.97 298 ARG D CA 1
ATOM 13877 C C . ARG D 1 298 ? -48.230 -13.951 37.311 1.00 45.64 298 ARG D C 1
ATOM 13878 O O . ARG D 1 298 ? -48.840 -14.972 37.623 1.00 46.62 298 ARG D O 1
ATOM 13886 N N . LEU D 1 299 ? -48.835 -12.834 36.924 1.00 45.84 299 LEU D N 1
ATOM 13887 C CA . LEU D 1 299 ? -50.288 -12.708 36.860 1.00 43.73 299 LEU D CA 1
ATOM 13888 C C . LEU D 1 299 ? -50.960 -13.680 35.889 1.00 44.67 299 LEU D C 1
ATOM 13889 O O . LEU D 1 299 ? -51.839 -14.464 36.273 1.00 37.48 299 LEU D O 1
ATOM 13894 N N . ALA D 1 300 ? -50.547 -13.604 34.627 1.00 46.87 300 ALA D N 1
ATOM 13895 C CA . ALA D 1 300 ? -51.087 -14.455 33.574 1.00 45.82 300 ALA D CA 1
ATOM 13896 C C . ALA D 1 300 ? -51.001 -15.913 33.976 1.00 43.28 300 ALA D C 1
ATOM 13897 O O . ALA D 1 300 ? -51.903 -16.701 33.694 1.00 38.92 300 ALA D O 1
ATOM 13899 N N . VAL D 1 301 ? -49.907 -16.273 34.632 1.00 40.54 301 VAL D N 1
ATOM 13900 C CA . VAL D 1 301 ? -49.745 -17.648 35.061 1.00 39.75 301 VAL D CA 1
ATOM 13901 C C . VAL D 1 301 ? -50.830 -17.954 36.071 1.00 41.64 301 VAL D C 1
ATOM 13902 O O . VAL D 1 301 ? -51.649 -18.847 35.860 1.00 46.77 301 VAL D O 1
ATOM 13906 N N . ARG D 1 302 ? -50.846 -17.200 37.164 1.00 42.06 302 ARG D N 1
ATOM 13907 C CA . ARG D 1 302 ? -51.837 -17.417 38.207 1.00 46.28 302 ARG D CA 1
ATOM 13908 C C . ARG D 1 302 ? -53.257 -17.385 37.651 1.00 41.80 302 ARG D C 1
ATOM 13909 O O . ARG D 1 302 ? -54.087 -18.219 38.006 1.00 33.54 302 ARG D O 1
ATOM 13917 N N . GLU D 1 303 ? -53.530 -16.433 36.768 1.00 40.39 303 GLU D N 1
ATOM 13918 C CA . GLU D 1 303 ? -54.861 -16.317 36.181 1.00 43.91 303 GLU D CA 1
ATOM 13919 C C . GLU D 1 303 ? -55.241 -17.604 35.448 1.00 39.16 303 GLU D C 1
ATOM 13920 O O . GLU D 1 303 ? -56.221 -18.262 35.791 1.00 35.41 303 GLU D O 1
ATOM 13926 N N . ALA D 1 304 ? -54.452 -17.955 34.440 1.00 34.24 304 ALA D N 1
ATOM 13927 C CA . ALA D 1 304 ? -54.694 -19.161 33.667 1.00 36.06 304 ALA D CA 1
ATOM 13928 C C . ALA D 1 304 ? -54.906 -20.344 34.597 1.00 35.69 304 ALA D C 1
ATOM 13929 O O . ALA D 1 304 ? -55.698 -21.238 34.319 1.00 37.52 304 ALA D O 1
ATOM 13939 N N . LEU D 1 306 ? -56.004 -20.668 38.175 1.00 31.89 306 LEU D N 1
ATOM 13940 C CA . LEU D 1 306 ? -57.296 -20.758 38.815 1.00 35.16 306 LEU D CA 1
ATOM 13941 C C . LEU D 1 306 ? -58.448 -20.673 37.826 1.00 33.06 306 LEU D C 1
ATOM 13942 O O . LEU D 1 306 ? -59.542 -21.167 38.096 1.00 30.76 306 LEU D O 1
ATOM 13947 N N . ASN D 1 307 ? -58.204 -20.063 36.673 1.00 36.70 307 ASN D N 1
ATOM 13948 C CA . ASN D 1 307 ? -59.252 -19.965 35.664 1.00 36.17 307 ASN D CA 1
ATOM 13949 C C . ASN D 1 307 ? -59.657 -21.374 35.233 1.00 34.26 307 ASN D C 1
ATOM 13950 O O . ASN D 1 307 ? -60.826 -21.657 34.972 1.00 30.23 307 ASN D O 1
ATOM 13955 N N . ALA D 1 308 ? -58.677 -22.264 35.165 1.00 37.06 308 ALA D N 1
ATOM 13956 C CA . ALA D 1 308 ? -58.957 -23.645 34.812 1.00 35.94 308 ALA D CA 1
ATOM 13957 C C . ALA D 1 308 ? -59.566 -24.282 36.066 1.00 35.38 308 ALA D C 1
ATOM 13958 O O . ALA D 1 308 ? -60.476 -25.104 35.993 1.00 31.62 308 ALA D O 1
ATOM 13968 N N . ILE D 1 310 ? -61.487 -23.038 38.208 1.00 25.25 310 ILE D N 1
ATOM 13969 C CA . ILE D 1 310 ? -62.886 -22.660 38.393 1.00 29.40 310 ILE D CA 1
ATOM 13970 C C . ILE D 1 310 ? -63.806 -23.184 37.281 1.00 37.57 310 ILE D C 1
ATOM 13971 O O . ILE D 1 310 ? -64.981 -23.462 37.523 1.00 33.64 310 ILE D O 1
ATOM 13976 N N . HIS D 1 311 ? -63.287 -23.304 36.062 1.00 38.78 311 HIS D N 1
ATOM 13977 C CA . HIS D 1 311 ? -64.115 -23.771 34.965 1.00 36.54 311 HIS D CA 1
ATOM 13978 C C . HIS D 1 311 ? -63.842 -25.198 34.535 1.00 37.45 311 HIS D C 1
ATOM 13979 O O . HIS D 1 311 ? -64.269 -25.631 33.472 1.00 41.30 311 HIS D O 1
ATOM 13986 N N . ARG D 1 312 ? -63.138 -25.926 35.388 1.00 42.20 312 ARG D N 1
ATOM 13987 C CA . ARG D 1 312 ? -62.801 -27.326 35.162 1.00 41.43 312 ARG D CA 1
ATOM 13988 C C . ARG D 1 312 ? -64.113 -28.104 35.095 1.00 42.62 312 ARG D C 1
ATOM 13989 O O . ARG D 1 312 ? -65.178 -27.544 35.339 1.00 43.19 312 ARG D O 1
ATOM 13997 N N . ASP D 1 313 ? -64.050 -29.385 34.752 1.00 45.30 313 ASP D N 1
ATOM 13998 C CA . ASP D 1 313 ? -65.273 -30.170 34.718 1.00 50.30 313 ASP D CA 1
ATOM 13999 C C . ASP D 1 313 ? -65.599 -30.607 36.140 1.00 52.58 313 ASP D C 1
ATOM 14000 O O . ASP D 1 313 ? -66.741 -30.516 36.569 1.00 61.93 313 ASP D O 1
ATOM 14005 N N . TRP D 1 314 ? -64.594 -31.085 36.865 1.00 50.27 314 TRP D N 1
ATOM 14006 C CA . TRP D 1 314 ? -64.770 -31.540 38.247 1.00 52.24 314 TRP D CA 1
ATOM 14007 C C . TRP D 1 314 ? -65.487 -32.863 38.358 1.00 54.59 314 TRP D C 1
ATOM 14008 O O . TRP D 1 314 ? -65.264 -33.605 39.311 1.00 59.85 314 TRP D O 1
ATOM 14019 N N . ASN D 1 315 ? -66.351 -33.166 37.397 1.00 56.98 315 ASN D N 1
ATOM 14020 C CA . ASN D 1 315 ? -67.080 -34.423 37.445 1.00 59.85 315 ASN D CA 1
ATOM 14021 C C . ASN D 1 315 ? -66.205 -35.513 36.826 1.00 58.77 315 ASN D C 1
ATOM 14022 O O . ASN D 1 315 ? -66.549 -36.698 36.843 1.00 56.36 315 ASN D O 1
ATOM 14027 N N . ARG D 1 316 ? -65.057 -35.087 36.301 1.00 56.05 316 ARG D N 1
ATOM 14028 C CA . ARG D 1 316 ? -64.091 -35.990 35.688 1.00 52.53 316 ARG D CA 1
ATOM 14029 C C . ARG D 1 316 ? -62.927 -36.291 36.629 1.00 52.28 316 ARG D C 1
ATOM 14030 O O . ARG D 1 316 ? -62.713 -35.597 37.629 1.00 42.95 316 ARG D O 1
ATOM 14038 N N . SER D 1 317 ? -62.179 -37.336 36.292 1.00 51.94 317 SER D N 1
ATOM 14039 C CA . SER D 1 317 ? -61.060 -37.799 37.099 1.00 48.74 317 SER D CA 1
ATOM 14040 C C . SER D 1 317 ? -59.762 -37.071 36.794 1.00 51.76 317 SER D C 1
ATOM 14041 O O . SER D 1 317 ? -59.155 -36.449 37.685 1.00 44.86 317 SER D O 1
ATOM 14044 N N . GLU D 1 318 ? -59.347 -37.149 35.529 1.00 53.42 318 GLU D N 1
ATOM 14045 C CA . GLU D 1 318 ? -58.105 -36.527 35.091 1.00 55.86 318 GLU D CA 1
ATOM 14046 C C . GLU D 1 318 ? -57.951 -35.105 35.613 1.00 52.78 318 GLU D C 1
ATOM 14047 O O . GLU D 1 318 ? -58.790 -34.243 35.357 1.00 55.27 318 GLU D O 1
ATOM 14053 N N . PRO D 1 319 ? -56.872 -34.854 36.372 1.00 49.15 319 PRO D N 1
ATOM 14054 C CA . PRO D 1 319 ? -56.558 -33.553 36.963 1.00 46.25 319 PRO D CA 1
ATOM 14055 C C . PRO D 1 319 ? -56.072 -32.571 35.937 1.00 39.52 319 PRO D C 1
ATOM 14056 O O . PRO D 1 319 ? -55.533 -32.949 34.903 1.00 44.57 319 PRO D O 1
ATOM 14060 N N . ILE D 1 320 ? -56.262 -31.299 36.236 1.00 41.31 320 ILE D N 1
ATOM 14061 C CA . ILE D 1 320 ? -55.791 -30.273 35.347 1.00 40.06 320 ILE D CA 1
ATOM 14062 C C . ILE D 1 320 ? -54.312 -30.568 35.169 1.00 42.50 320 ILE D C 1
ATOM 14063 O O . ILE D 1 320 ? -53.547 -30.592 36.136 1.00 37.46 320 ILE D O 1
ATOM 14068 N N . ASP D 1 321 ? -53.914 -30.823 33.931 1.00 46.82 321 ASP D N 1
ATOM 14069 C CA . ASP D 1 321 ? -52.523 -31.130 33.651 1.00 52.16 321 ASP D CA 1
ATOM 14070 C C . ASP D 1 321 ? -51.792 -29.883 33.169 1.00 48.34 321 ASP D C 1
ATOM 14071 O O . ASP D 1 321 ? -52.002 -29.422 32.048 1.00 44.79 321 ASP D O 1
ATOM 14076 N N . VAL D 1 322 ? -50.935 -29.343 34.029 1.00 40.54 322 VAL D N 1
ATOM 14077 C CA . VAL D 1 322 ? -50.164 -28.156 33.696 1.00 44.58 322 VAL D CA 1
ATOM 14078 C C . VAL D 1 322 ? -48.702 -28.516 33.528 1.00 42.73 322 VAL D C 1
ATOM 14079 O O . VAL D 1 322 ? -48.072 -29.034 34.446 1.00 48.27 322 VAL D O 1
ATOM 14083 N N . ARG D 1 323 ? -48.171 -28.242 32.344 1.00 41.42 323 ARG D N 1
ATOM 14084 C CA . ARG D 1 323 ? -46.781 -28.538 32.051 1.00 44.98 323 ARG D CA 1
ATOM 14085 C C . ARG D 1 323 ? -45.995 -27.268 31.759 1.00 46.19 323 ARG D C 1
ATOM 14086 O O . ARG D 1 323 ? -46.563 -26.234 31.403 1.00 47.00 323 ARG D O 1
ATOM 14094 N N . TRP D 1 324 ? -44.680 -27.354 31.917 1.00 44.72 324 TRP D N 1
ATOM 14095 C CA . TRP D 1 324 ? -43.807 -26.216 31.682 1.00 46.36 324 TRP D CA 1
ATOM 14096 C C . TRP D 1 324 ? -42.621 -26.634 30.822 1.00 49.54 324 TRP D C 1
ATOM 14097 O O . TRP D 1 324 ? -41.897 -27.564 31.172 1.00 53.77 324 TRP D O 1
ATOM 14108 N N . ILE D 1 325 ? -42.431 -25.948 29.696 1.00 47.48 325 ILE D N 1
ATOM 14109 C CA . ILE D 1 325 ? -41.329 -26.244 28.780 1.00 42.60 325 ILE D CA 1
ATOM 14110 C C . ILE D 1 325 ? -40.159 -25.338 29.103 1.00 46.95 325 ILE D C 1
ATOM 14111 O O . ILE D 1 325 ? -40.255 -24.123 28.954 1.00 48.16 325 ILE D O 1
ATOM 14116 N N . GLU D 1 326 ? -39.053 -25.931 29.532 1.00 53.43 326 GLU D N 1
ATOM 14117 C CA . GLU D 1 326 ? -37.872 -25.162 29.905 1.00 66.04 326 GLU D CA 1
ATOM 14118 C C . GLU D 1 326 ? -37.301 -24.251 28.820 1.00 71.16 326 GLU D C 1
ATOM 14119 O O . GLU D 1 326 ? -37.264 -23.030 28.987 1.00 67.17 326 GLU D O 1
ATOM 14125 N N . LEU D 1 327 ? -36.854 -24.837 27.713 1.00 79.65 327 LEU D N 1
ATOM 14126 C CA . LEU D 1 327 ? -36.265 -24.051 26.630 1.00 81.62 327 LEU D CA 1
ATOM 14127 C C . LEU D 1 327 ? -37.221 -23.063 25.978 1.00 80.67 327 LEU D C 1
ATOM 14128 O O . LEU D 1 327 ? -36.910 -21.878 25.874 1.00 81.36 327 LEU D O 1
ATOM 14133 N N . ASP D 1 328 ? -38.380 -23.549 25.541 1.00 81.22 328 ASP D N 1
ATOM 14134 C CA . ASP D 1 328 ? -39.373 -22.689 24.902 1.00 78.85 328 ASP D CA 1
ATOM 14135 C C . ASP D 1 328 ? -39.951 -21.657 25.857 1.00 76.76 328 ASP D C 1
ATOM 14136 O O . ASP D 1 328 ? -40.523 -20.654 25.428 1.00 76.37 328 ASP D O 1
ATOM 14141 N N . SER D 1 329 ? -39.805 -21.909 27.153 1.00 76.84 329 SER D N 1
ATOM 14142 C CA . SER D 1 329 ? -40.314 -20.995 28.167 1.00 70.67 329 SER D CA 1
ATOM 14143 C C . SER D 1 329 ? -41.801 -20.784 27.938 1.00 66.74 329 SER D C 1
ATOM 14144 O O . SER D 1 329 ? -42.270 -19.651 27.879 1.00 68.01 329 SER D O 1
ATOM 14147 N N . THR D 1 330 ? -42.541 -21.879 27.799 1.00 63.46 330 THR D N 1
ATOM 14148 C CA . THR D 1 330 ? -43.977 -21.777 27.577 1.00 63.15 330 THR D CA 1
ATOM 14149 C C . THR D 1 330 ? -44.747 -22.640 28.567 1.00 61.32 330 THR D C 1
ATOM 14150 O O . THR D 1 330 ? -44.294 -23.718 28.954 1.00 56.26 330 THR D O 1
ATOM 14154 N N . LEU D 1 331 ? -45.915 -22.156 28.976 1.00 58.76 331 LEU D N 1
ATOM 14155 C CA . LEU D 1 331 ? -46.750 -22.886 29.914 1.00 54.15 331 LEU D CA 1
ATOM 14156 C C . LEU D 1 331 ? -48.002 -23.353 29.199 1.00 51.44 331 LEU D C 1
ATOM 14157 O O . LEU D 1 331 ? -48.585 -22.621 28.396 1.00 49.49 331 LEU D O 1
ATOM 14162 N N . ILE D 1 332 ? -48.409 -24.579 29.494 1.00 45.10 332 ILE D N 1
ATOM 14163 C CA . ILE D 1 332 ? -49.594 -25.150 28.889 1.00 44.93 332 ILE D CA 1
ATOM 14164 C C . ILE D 1 332 ? -50.466 -25.762 29.963 1.00 45.62 332 ILE D C 1
ATOM 14165 O O . ILE D 1 332 ? -50.038 -26.666 30.678 1.00 47.59 332 ILE D O 1
ATOM 14170 N N . VAL D 1 333 ? -51.689 -25.259 30.080 1.00 45.10 333 VAL D N 1
ATOM 14171 C CA . VAL D 1 333 ? -52.614 -25.762 31.080 1.00 41.24 333 VAL D CA 1
ATOM 14172 C C . VAL D 1 333 ? -53.781 -26.465 30.425 1.00 41.52 333 VAL D C 1
ATOM 14173 O O . VAL D 1 333 ? -54.641 -25.833 29.816 1.00 40.68 333 VAL D O 1
ATOM 14177 N N . ARG D 1 334 ? -53.786 -27.786 30.564 1.00 49.54 334 ARG D N 1
ATOM 14178 C CA . ARG D 1 334 ? -54.817 -28.638 29.986 1.00 54.37 334 ARG D CA 1
ATOM 14179 C C . ARG D 1 334 ? -55.812 -29.034 31.067 1.00 53.82 334 ARG D C 1
ATOM 14180 O O . ARG D 1 334 ? -55.459 -29.713 32.036 1.00 50.90 334 ARG D O 1
ATOM 14188 N N . SER D 1 335 ? -57.056 -28.603 30.900 1.00 51.73 335 SER D N 1
ATOM 14189 C CA . SER D 1 335 ? -58.092 -28.924 31.872 1.00 54.32 335 SER D CA 1
ATOM 14190 C C . SER D 1 335 ? -59.200 -29.755 31.248 1.00 48.90 335 SER D C 1
ATOM 14191 O O . SER D 1 335 ? -59.565 -29.553 30.091 1.00 54.81 335 SER D O 1
ATOM 14194 N N . PRO D 1 336 ? -59.749 -30.704 32.013 1.00 41.52 336 PRO D N 1
ATOM 14195 C CA . PRO D 1 336 ? -60.823 -31.568 31.536 1.00 46.01 336 PRO D CA 1
ATOM 14196 C C . PRO D 1 336 ? -62.084 -30.783 31.215 1.00 54.99 336 PRO D C 1
ATOM 14197 O O . PRO D 1 336 ? -62.312 -29.700 31.765 1.00 59.04 336 PRO D O 1
ATOM 14201 N N . GLY D 1 337 ? -62.903 -31.339 30.323 1.00 59.51 337 GLY D N 1
ATOM 14202 C CA . GLY D 1 337 ? -64.147 -30.692 29.932 1.00 56.74 337 GLY D CA 1
ATOM 14203 C C . GLY D 1 337 ? -63.916 -29.704 28.811 1.00 53.99 337 GLY D C 1
ATOM 14204 O O . GLY D 1 337 ? -62.784 -29.286 28.565 1.00 48.67 337 GLY D O 1
ATOM 14205 N N . GLY D 1 338 ? -64.990 -29.326 28.130 1.00 55.47 338 GLY D N 1
ATOM 14206 C CA . GLY D 1 338 ? -64.859 -28.380 27.041 1.00 60.65 338 GLY D CA 1
ATOM 14207 C C . GLY D 1 338 ? -65.791 -27.182 27.120 1.00 64.55 338 GLY D C 1
ATOM 14208 O O . GLY D 1 338 ? -66.654 -27.101 27.996 1.00 66.19 338 GLY D O 1
ATOM 14209 N N . PHE D 1 339 ? -65.609 -26.248 26.192 1.00 63.59 339 PHE D N 1
ATOM 14210 C CA . PHE D 1 339 ? -66.424 -25.044 26.118 1.00 66.36 339 PHE D CA 1
ATOM 14211 C C . PHE D 1 339 ? -67.907 -25.368 26.212 1.00 72.05 339 PHE D C 1
ATOM 14212 O O . PHE D 1 339 ? -68.406 -26.225 25.486 1.00 68.93 339 PHE D O 1
ATOM 14220 N N . PRO D 1 340 ? -68.637 -24.680 27.107 1.00 81.11 340 PRO D N 1
ATOM 14221 C CA . PRO D 1 340 ? -70.073 -24.954 27.233 1.00 89.55 340 PRO D CA 1
ATOM 14222 C C . PRO D 1 340 ? -70.795 -24.733 25.900 1.00 95.59 340 PRO D C 1
ATOM 14223 O O . PRO D 1 340 ? -70.752 -23.638 25.336 1.00 99.53 340 PRO D O 1
ATOM 14227 N N . ALA D 1 341 ? -71.437 -25.792 25.404 1.00 100.98 341 ALA D N 1
ATOM 14228 C CA . ALA D 1 341 ? -72.171 -25.778 24.135 1.00 101.85 341 ALA D CA 1
ATOM 14229 C C . ALA D 1 341 ? -72.762 -24.415 23.802 1.00 100.16 341 ALA D C 1
ATOM 14230 O O . ALA D 1 341 ? -73.931 -24.157 24.090 1.00 100.82 341 ALA D O 1
ATOM 14232 N N . ALA D 1 342 ? -71.951 -23.558 23.182 1.00 95.04 342 ALA D N 1
ATOM 14233 C CA . ALA D 1 342 ? -72.369 -22.208 22.808 1.00 94.41 342 ALA D CA 1
ATOM 14234 C C . ALA D 1 342 ? -71.150 -21.309 22.642 1.00 95.51 342 ALA D C 1
ATOM 14235 O O . ALA D 1 342 ? -71.093 -20.487 21.724 1.00 93.62 342 ALA D O 1
ATOM 14237 N N . ILE D 1 343 ? -70.182 -21.472 23.543 1.00 95.76 343 ILE D N 1
ATOM 14238 C CA . ILE D 1 343 ? -68.950 -20.682 23.542 1.00 88.70 343 ILE D CA 1
ATOM 14239 C C . ILE D 1 343 ? -67.868 -21.305 22.667 1.00 87.77 343 ILE D C 1
ATOM 14240 O O . ILE D 1 343 ? -67.626 -22.508 22.723 1.00 88.17 343 ILE D O 1
ATOM 14245 N N . THR D 1 344 ? -67.213 -20.476 21.864 1.00 86.93 344 THR D N 1
ATOM 14246 C CA . THR D 1 344 ? -66.155 -20.948 20.982 1.00 89.80 344 THR D CA 1
ATOM 14247 C C . THR D 1 344 ? -64.880 -20.125 21.187 1.00 86.57 344 THR D C 1
ATOM 14248 O O . THR D 1 344 ? -64.874 -19.174 21.967 1.00 84.92 344 THR D O 1
ATOM 14252 N N . SER D 1 345 ? -63.805 -20.496 20.493 1.00 83.53 345 SER D N 1
ATOM 14253 C CA . SER D 1 345 ? -62.530 -19.789 20.605 1.00 78.00 345 SER D CA 1
ATOM 14254 C C . SER D 1 345 ? -62.667 -18.311 20.246 1.00 76.90 345 SER D C 1
ATOM 14255 O O . SER D 1 345 ? -61.726 -17.537 20.430 1.00 70.11 345 SER D O 1
ATOM 14258 N N . GLU D 1 346 ? -63.838 -17.932 19.731 1.00 78.29 346 GLU D N 1
ATOM 14259 C CA . GLU D 1 346 ? -64.118 -16.548 19.342 1.00 80.19 346 GLU D CA 1
ATOM 14260 C C . GLU D 1 346 ? -65.160 -15.913 20.266 1.00 78.81 346 GLU D C 1
ATOM 14261 O O . GLU D 1 346 ? -65.627 -14.801 20.018 1.00 80.21 346 GLU D O 1
ATOM 14267 N N . ASN D 1 347 ? -65.506 -16.630 21.331 1.00 75.87 347 ASN D N 1
ATOM 14268 C CA . ASN D 1 347 ? -66.480 -16.163 22.310 1.00 74.95 347 ASN D CA 1
ATOM 14269 C C . ASN D 1 347 ? -65.919 -16.177 23.726 1.00 74.53 347 ASN D C 1
ATOM 14270 O O . ASN D 1 347 ? -66.565 -15.713 24.666 1.00 78.34 347 ASN D O 1
ATOM 14275 N N . VAL D 1 348 ? -64.715 -16.713 23.872 1.00 74.33 348 VAL D N 1
ATOM 14276 C CA . VAL D 1 348 ? -64.067 -16.800 25.172 1.00 70.63 348 VAL D CA 1
ATOM 14277 C C . VAL D 1 348 ? -63.906 -15.425 25.824 1.00 72.68 348 VAL D C 1
ATOM 14278 O O . VAL D 1 348 ? -64.571 -15.132 26.813 1.00 76.75 348 VAL D O 1
ATOM 14282 N N . LEU D 1 349 ? -63.035 -14.583 25.270 1.00 69.24 349 LEU D N 1
ATOM 14283 C CA . LEU D 1 349 ? -62.810 -13.246 25.824 1.00 72.85 349 LEU D CA 1
ATOM 14284 C C . LEU D 1 349 ? -64.085 -12.441 26.120 1.00 76.33 349 LEU D C 1
ATOM 14285 O O . LEU D 1 349 ? -64.072 -11.544 26.967 1.00 82.26 349 LEU D O 1
ATOM 14290 N N . SER D 1 350 ? -65.172 -12.753 25.417 1.00 74.40 350 SER D N 1
ATOM 14291 C CA . SER D 1 350 ? -66.448 -12.066 25.612 1.00 65.03 350 SER D CA 1
ATOM 14292 C C . SER D 1 350 ? -67.465 -13.029 26.189 1.00 62.47 350 SER D C 1
ATOM 14293 O O . SER D 1 350 ? -68.555 -13.207 25.643 1.00 58.30 350 SER D O 1
ATOM 14296 N N . ASN D 1 351 ? -67.091 -13.660 27.292 1.00 63.10 351 ASN D N 1
ATOM 14297 C CA . ASN D 1 351 ? -67.968 -14.606 27.955 1.00 68.43 351 ASN D CA 1
ATOM 14298 C C . ASN D 1 351 ? -67.863 -14.447 29.462 1.00 68.86 351 ASN D C 1
ATOM 14299 O O . ASN D 1 351 ? -66.790 -14.613 30.043 1.00 67.74 351 ASN D O 1
ATOM 14304 N N . ARG D 1 352 ? -68.989 -14.129 30.088 1.00 71.03 352 ARG D N 1
ATOM 14305 C CA . ARG D 1 352 ? -69.032 -13.934 31.525 1.00 71.01 352 ARG D CA 1
ATOM 14306 C C . ARG D 1 352 ? -69.721 -15.103 32.217 1.00 72.22 352 ARG D C 1
ATOM 14307 O O . ARG D 1 352 ? -69.576 -15.276 33.425 1.00 77.24 352 ARG D O 1
ATOM 14315 N N . ALA D 1 353 ? -70.464 -15.900 31.448 1.00 70.33 353 ALA D N 1
ATOM 14316 C CA . ALA D 1 353 ? -71.167 -17.070 31.983 1.00 70.28 353 ALA D CA 1
ATOM 14317 C C . ALA D 1 353 ? -70.156 -18.149 32.380 1.00 70.16 353 ALA D C 1
ATOM 14318 O O . ALA D 1 353 ? -69.175 -18.372 31.671 1.00 71.10 353 ALA D O 1
ATOM 14320 N N . ALA D 1 354 ? -70.397 -18.816 33.508 1.00 64.38 354 ALA D N 1
ATOM 14321 C CA . ALA D 1 354 ? -69.493 -19.855 33.997 1.00 53.25 354 ALA D CA 1
ATOM 14322 C C . ALA D 1 354 ? -70.181 -21.207 34.155 1.00 49.82 354 ALA D C 1
ATOM 14323 O O . ALA D 1 354 ? -71.399 -21.281 34.325 1.00 52.00 354 ALA D O 1
ATOM 14325 N N . ARG D 1 355 ? -69.396 -22.278 34.100 1.00 46.96 355 ARG D N 1
ATOM 14326 C CA . ARG D 1 355 ? -69.944 -23.622 34.239 1.00 45.08 355 ARG D CA 1
ATOM 14327 C C . ARG D 1 355 ? -70.497 -23.826 35.643 1.00 45.67 355 ARG D C 1
ATOM 14328 O O . ARG D 1 355 ? -71.554 -24.427 35.824 1.00 41.99 355 ARG D O 1
ATOM 14336 N N . TYR D 1 356 ? -69.771 -23.319 36.633 1.00 43.03 356 TYR D N 1
ATOM 14337 C CA . TYR D 1 356 ? -70.170 -23.454 38.023 1.00 36.94 356 TYR D CA 1
ATOM 14338 C C . TYR D 1 356 ? -70.261 -22.091 38.698 1.00 37.59 356 TYR D C 1
ATOM 14339 O O . TYR D 1 356 ? -69.354 -21.695 39.427 1.00 42.97 356 TYR D O 1
ATOM 14348 N N . PRO D 1 357 ? -71.367 -21.362 38.481 1.00 33.17 357 PRO D N 1
ATOM 14349 C CA . PRO D 1 357 ? -71.539 -20.036 39.083 1.00 32.90 357 PRO D CA 1
ATOM 14350 C C . PRO D 1 357 ? -71.204 -19.981 40.573 1.00 28.81 357 PRO D C 1
ATOM 14351 O O . PRO D 1 357 ? -70.385 -19.174 40.999 1.00 27.22 357 PRO D O 1
ATOM 14355 N N . ALA D 1 358 ? -71.840 -20.848 41.354 1.00 24.74 358 ALA D N 1
ATOM 14356 C CA . ALA D 1 358 ? -71.616 -20.900 42.798 1.00 21.81 358 ALA D CA 1
ATOM 14357 C C . ALA D 1 358 ? -70.134 -21.089 43.113 1.00 26.21 358 ALA D C 1
ATOM 14358 O O . ALA D 1 358 ? -69.629 -20.579 44.121 1.00 26.02 358 ALA D O 1
ATOM 14360 N N . LEU D 1 359 ? -69.440 -21.833 42.259 1.00 22.46 359 LEU D N 1
ATOM 14361 C CA . LEU D 1 359 ? -68.029 -22.052 42.474 1.00 25.06 359 LEU D CA 1
ATOM 14362 C C . LEU D 1 359 ? -67.300 -20.745 42.172 1.00 25.04 359 LEU D C 1
ATOM 14363 O O . LEU D 1 359 ? -66.499 -20.290 42.979 1.00 24.08 359 LEU D O 1
ATOM 14368 N N . ALA D 1 360 ? -67.592 -20.117 41.035 1.00 24.32 360 ALA D N 1
ATOM 14369 C CA . ALA D 1 360 ? -66.916 -18.860 40.702 1.00 24.26 360 ALA D CA 1
ATOM 14370 C C . ALA D 1 360 ? -67.123 -17.811 41.791 1.00 29.34 360 ALA D C 1
ATOM 14371 O O . ALA D 1 360 ? -66.170 -17.171 42.223 1.00 32.13 360 ALA D O 1
ATOM 14373 N N . ASP D 1 361 ? -68.362 -17.637 42.238 1.00 27.36 361 ASP D N 1
ATOM 14374 C CA . ASP D 1 361 ? -68.656 -16.655 43.276 1.00 31.25 361 ASP D CA 1
ATOM 14375 C C . ASP D 1 361 ? -67.825 -16.947 44.527 1.00 32.67 361 ASP D C 1
ATOM 14376 O O . ASP D 1 361 ? -67.191 -16.053 45.106 1.00 28.81 361 ASP D O 1
ATOM 14381 N N . LEU D 1 362 ? -67.830 -18.206 44.941 1.00 28.65 362 LEU D N 1
ATOM 14382 C CA . LEU D 1 362 ? -67.065 -18.603 46.108 1.00 26.85 362 LEU D CA 1
ATOM 14383 C C . LEU D 1 362 ? -65.608 -18.128 45.996 1.00 25.46 362 LEU D C 1
ATOM 14384 O O . LEU D 1 362 ? -64.950 -17.880 47.003 1.00 24.83 362 LEU D O 1
ATOM 14389 N N . TYR D 1 363 ? -65.109 -17.998 44.771 1.00 24.57 363 TYR D N 1
ATOM 14390 C CA . TYR D 1 363 ? -63.743 -17.532 44.565 1.00 26.88 363 TYR D CA 1
ATOM 14391 C C . TYR D 1 363 ? -63.693 -16.016 44.652 1.00 31.42 363 TYR D C 1
ATOM 14392 O O . TYR D 1 363 ? -62.671 -15.445 45.044 1.00 30.64 363 TYR D O 1
ATOM 14401 N N . ARG D 1 364 ? -64.796 -15.367 44.278 1.00 31.39 364 ARG D N 1
ATOM 14402 C CA . ARG D 1 364 ? -64.882 -13.913 44.340 1.00 26.08 364 ARG D CA 1
ATOM 14403 C C . ARG D 1 364 ? -64.979 -13.525 45.798 1.00 26.99 364 ARG D C 1
ATOM 14404 O O . ARG D 1 364 ? -64.299 -12.609 46.258 1.00 24.75 364 ARG D O 1
ATOM 14412 N N . ALA D 1 365 ? -65.829 -14.237 46.525 1.00 21.56 365 ALA D N 1
ATOM 14413 C CA . ALA D 1 365 ? -66.022 -13.971 47.941 1.00 27.79 365 ALA D CA 1
ATOM 14414 C C . ALA D 1 365 ? -64.700 -14.023 48.694 1.00 28.39 365 ALA D C 1
ATOM 14415 O O . ALA D 1 365 ? -64.464 -13.234 49.616 1.00 25.53 365 ALA D O 1
ATOM 14417 N N . LEU D 1 366 ? -63.843 -14.957 48.285 1.00 25.06 366 LEU D N 1
ATOM 14418 C CA . LEU D 1 366 ? -62.526 -15.161 48.894 1.00 27.06 366 LEU D CA 1
ATOM 14419 C C . LEU D 1 366 ? -61.513 -14.121 48.462 1.00 27.34 366 LEU D C 1
ATOM 14420 O O . LEU D 1 366 ? -60.413 -14.063 49.010 1.00 29.01 366 LEU D O 1
ATOM 14425 N N . GLY D 1 367 ? -61.888 -13.307 47.479 1.00 25.63 367 GLY D N 1
ATOM 14426 C CA . GLY D 1 367 ? -60.994 -12.274 46.981 1.00 28.13 367 GLY D CA 1
ATOM 14427 C C . GLY D 1 367 ? -59.858 -12.837 46.141 1.00 29.20 367 GLY D C 1
ATOM 14428 O O . GLY D 1 367 ? -58.741 -12.318 46.170 1.00 27.79 367 GLY D O 1
ATOM 14429 N N . LEU D 1 368 ? -60.153 -13.889 45.383 1.00 27.31 368 LEU D N 1
ATOM 14430 C CA . LEU D 1 368 ? -59.170 -14.549 44.539 1.00 27.41 368 LEU D CA 1
ATOM 14431 C C . LEU D 1 368 ? -59.290 -14.231 43.033 1.00 34.09 368 LEU D C 1
ATOM 14432 O O . LEU D 1 368 ? -58.328 -14.378 42.279 1.00 32.90 368 LEU D O 1
ATOM 14437 N N . VAL D 1 369 ? -60.464 -13.787 42.596 1.00 36.75 369 VAL D N 1
ATOM 14438 C CA . VAL D 1 369 ? -60.686 -13.459 41.195 1.00 39.00 369 VAL D CA 1
ATOM 14439 C C . VAL D 1 369 ? -61.400 -12.121 41.092 1.00 50.16 369 VAL D C 1
ATOM 14440 O O . VAL D 1 369 ? -62.041 -11.691 42.045 1.00 53.96 369 VAL D O 1
ATOM 14444 N N . ASP D 1 370 ? -61.299 -11.467 39.937 1.00 61.61 370 ASP D N 1
ATOM 14445 C CA . ASP D 1 370 ? -61.964 -10.174 39.736 1.00 75.55 370 ASP D CA 1
ATOM 14446 C C . ASP D 1 370 ? -63.391 -10.444 39.268 1.00 85.78 370 ASP D C 1
ATOM 14447 O O . ASP D 1 370 ? -63.919 -11.534 39.498 1.00 93.28 370 ASP D O 1
ATOM 14452 N N . LYS D 1 371 ? -64.013 -9.463 38.612 1.00 90.97 371 LYS D N 1
ATOM 14453 C CA . LYS D 1 371 ? -65.382 -9.626 38.104 1.00 91.01 371 LYS D CA 1
ATOM 14454 C C . LYS D 1 371 ? -65.496 -10.918 37.282 1.00 97.07 371 LYS D C 1
ATOM 14455 O O . LYS D 1 371 ? -66.177 -11.863 37.696 1.00 105.52 371 LYS D O 1
ATOM 14461 N N . GLN D 1 372 ? -64.837 -10.959 36.124 1.00 91.86 372 GLN D N 1
ATOM 14462 C CA . GLN D 1 372 ? -64.838 -12.153 35.277 1.00 91.22 372 GLN D CA 1
ATOM 14463 C C . GLN D 1 372 ? -63.997 -11.967 34.028 1.00 85.65 372 GLN D C 1
ATOM 14464 O O . GLN D 1 372 ? -62.863 -12.444 33.953 1.00 84.78 372 GLN D O 1
ATOM 14470 N N . GLY D 1 373 ? -64.564 -11.286 33.041 1.00 81.66 373 GLY D N 1
ATOM 14471 C CA . GLY D 1 373 ? -63.840 -11.055 31.810 1.00 83.90 373 GLY D CA 1
ATOM 14472 C C . GLY D 1 373 ? -62.545 -10.329 32.104 1.00 83.32 373 GLY D C 1
ATOM 14473 O O . GLY D 1 373 ? -61.538 -10.544 31.433 1.00 90.26 373 GLY D O 1
ATOM 14474 N N . VAL D 1 374 ? -62.574 -9.467 33.116 1.00 76.52 374 VAL D N 1
ATOM 14475 C CA . VAL D 1 374 ? -61.400 -8.702 33.504 1.00 71.24 374 VAL D CA 1
ATOM 14476 C C . VAL D 1 374 ? -60.225 -9.637 33.767 1.00 77.52 374 VAL D C 1
ATOM 14477 O O . VAL D 1 374 ? -59.066 -9.267 33.576 1.00 82.87 374 VAL D O 1
ATOM 14481 N N . GLY D 1 375 ? -60.532 -10.854 34.208 1.00 78.60 375 GLY D N 1
ATOM 14482 C CA . GLY D 1 375 ? -59.488 -11.823 34.500 1.00 72.58 375 GLY D CA 1
ATOM 14483 C C . GLY D 1 375 ? -58.712 -12.224 33.265 1.00 67.91 375 GLY D C 1
ATOM 14484 O O . GLY D 1 375 ? -57.555 -11.842 33.080 1.00 63.26 375 GLY D O 1
ATOM 14485 N N . VAL D 1 376 ? -59.360 -12.999 32.408 1.00 61.82 376 VAL D N 1
ATOM 14486 C CA . VAL D 1 376 ? -58.726 -13.444 31.186 1.00 55.13 376 VAL D CA 1
ATOM 14487 C C . VAL D 1 376 ? -58.196 -12.252 30.378 1.00 51.80 376 VAL D C 1
ATOM 14488 O O . VAL D 1 376 ? -57.148 -12.350 29.746 1.00 50.15 376 VAL D O 1
ATOM 14492 N N . ASP D 1 377 ? -58.915 -11.130 30.406 1.00 48.94 377 ASP D N 1
ATOM 14493 C CA . ASP D 1 377 ? -58.497 -9.928 29.680 1.00 50.85 377 ASP D CA 1
ATOM 14494 C C . ASP D 1 377 ? -57.146 -9.420 30.165 1.00 45.97 377 ASP D C 1
ATOM 14495 O O . ASP D 1 377 ? -56.280 -9.092 29.358 1.00 47.66 377 ASP D O 1
ATOM 14500 N N . ARG D 1 378 ? -56.965 -9.334 31.479 1.00 47.19 378 ARG D N 1
ATOM 14501 C CA . ARG D 1 378 ? -55.693 -8.856 32.024 1.00 50.24 378 ARG D CA 1
ATOM 14502 C C . ARG D 1 378 ? -54.586 -9.840 31.679 1.00 46.34 378 ARG D C 1
ATOM 14503 O O . ARG D 1 378 ? -53.441 -9.440 31.476 1.00 39.43 378 ARG D O 1
ATOM 14519 N N . TYR D 1 380 ? -54.168 -11.467 28.965 1.00 41.13 380 TYR D N 1
ATOM 14520 C CA . TYR D 1 380 ? -53.691 -11.022 27.675 1.00 37.38 380 TYR D CA 1
ATOM 14521 C C . TYR D 1 380 ? -52.846 -9.771 27.830 1.00 34.75 380 TYR D C 1
ATOM 14522 O O . TYR D 1 380 ? -51.681 -9.759 27.455 1.00 43.45 380 TYR D O 1
ATOM 14531 N N . GLN D 1 381 ? -53.430 -8.714 28.378 1.00 37.06 381 GLN D N 1
ATOM 14532 C CA . GLN D 1 381 ? -52.688 -7.476 28.587 1.00 45.86 381 GLN D CA 1
ATOM 14533 C C . GLN D 1 381 ? -51.284 -7.781 29.075 1.00 48.84 381 GLN D C 1
ATOM 14534 O O . GLN D 1 381 ? -50.312 -7.219 28.577 1.00 44.05 381 GLN D O 1
ATOM 14540 N N . ALA D 1 382 ? -51.195 -8.674 30.057 1.00 54.69 382 ALA D N 1
ATOM 14541 C CA . ALA D 1 382 ? -49.925 -9.073 30.673 1.00 51.76 382 ALA D CA 1
ATOM 14542 C C . ALA D 1 382 ? -48.872 -9.528 29.682 1.00 50.44 382 ALA D C 1
ATOM 14543 O O . ALA D 1 382 ? -47.683 -9.267 29.864 1.00 56.21 382 ALA D O 1
ATOM 14553 N N . ILE D 1 384 ? -49.167 -9.212 25.878 1.00 42.47 384 ILE D N 1
ATOM 14554 C CA . ILE D 1 384 ? -48.996 -8.184 24.872 1.00 40.93 384 ILE D CA 1
ATOM 14555 C C . ILE D 1 384 ? -48.007 -7.115 25.309 1.00 37.18 384 ILE D C 1
ATOM 14556 O O . ILE D 1 384 ? -47.042 -6.848 24.609 1.00 41.93 384 ILE D O 1
ATOM 14561 N N . ALA D 1 385 ? -48.237 -6.519 26.472 1.00 38.21 385 ALA D N 1
ATOM 14562 C CA . ALA D 1 385 ? -47.372 -5.455 26.974 1.00 42.85 385 ALA D CA 1
ATOM 14563 C C . ALA D 1 385 ? -45.885 -5.756 26.902 1.00 48.83 385 ALA D C 1
ATOM 14564 O O . ALA D 1 385 ? -45.110 -4.956 26.372 1.00 53.72 385 ALA D O 1
ATOM 14566 N N . LEU D 1 386 ? -45.485 -6.902 27.442 1.00 52.94 386 LEU D N 1
ATOM 14567 C CA . LEU D 1 386 ? -44.077 -7.292 27.455 1.00 52.87 386 LEU D CA 1
ATOM 14568 C C . LEU D 1 386 ? -43.522 -7.707 26.088 1.00 57.03 386 LEU D C 1
ATOM 14569 O O . LEU D 1 386 ? -42.313 -7.872 25.938 1.00 60.43 386 LEU D O 1
ATOM 14574 N N . GLY D 1 387 ? -44.395 -7.871 25.097 1.00 56.48 387 GLY D N 1
ATOM 14575 C CA . GLY D 1 387 ? -43.932 -8.258 23.777 1.00 50.57 387 GLY D CA 1
ATOM 14576 C C . GLY D 1 387 ? -44.278 -9.681 23.368 1.00 57.29 387 GLY D C 1
ATOM 14577 O O . GLY D 1 387 ? -44.418 -9.963 22.178 1.00 63.77 387 GLY D O 1
ATOM 14578 N N . HIS D 1 388 ? -44.409 -10.580 24.343 1.00 56.93 388 HIS D N 1
ATOM 14579 C CA . HIS D 1 388 ? -44.747 -11.980 24.077 1.00 56.03 388 HIS D CA 1
ATOM 14580 C C . HIS D 1 388 ? -46.040 -12.047 23.283 1.00 56.60 388 HIS D C 1
ATOM 14581 O O . HIS D 1 388 ? -46.802 -11.082 23.251 1.00 52.80 388 HIS D O 1
ATOM 14588 N N . ARG D 1 389 ? -46.299 -13.189 22.654 1.00 56.92 389 ARG D N 1
ATOM 14589 C CA . ARG D 1 389 ? -47.535 -13.335 21.901 1.00 61.41 389 ARG D CA 1
ATOM 14590 C C . ARG D 1 389 ? -48.666 -13.758 22.832 1.00 59.00 389 ARG D C 1
ATOM 14591 O O . ARG D 1 389 ? -48.479 -14.588 23.721 1.00 57.85 389 ARG D O 1
ATOM 14599 N N . PRO D 1 390 ? -49.861 -13.185 22.631 1.00 59.00 390 PRO D N 1
ATOM 14600 C CA . PRO D 1 390 ? -51.043 -13.478 23.440 1.00 58.61 390 PRO D CA 1
ATOM 14601 C C . PRO D 1 390 ? -51.319 -14.953 23.594 1.00 57.10 390 PRO D C 1
ATOM 14602 O O . PRO D 1 390 ? -51.033 -15.757 22.707 1.00 57.79 390 PRO D O 1
ATOM 14606 N N . PRO D 1 391 ? -51.894 -15.325 24.738 1.00 60.20 391 PRO D N 1
ATOM 14607 C CA . PRO D 1 391 ? -52.212 -16.723 25.012 1.00 60.82 391 PRO D CA 1
ATOM 14608 C C . PRO D 1 391 ? -53.209 -17.270 24.005 1.00 57.54 391 PRO D C 1
ATOM 14609 O O . PRO D 1 391 ? -54.017 -16.525 23.455 1.00 55.56 391 PRO D O 1
ATOM 14613 N N . THR D 1 392 ? -53.131 -18.565 23.740 1.00 59.34 392 THR D N 1
ATOM 14614 C CA . THR D 1 392 ? -54.060 -19.167 22.806 1.00 65.58 392 THR D CA 1
ATOM 14615 C C . THR D 1 392 ? -54.876 -20.219 23.543 1.00 66.79 392 THR D C 1
ATOM 14616 O O . THR D 1 392 ? -54.374 -21.287 23.892 1.00 73.61 392 THR D O 1
ATOM 14620 N N . ILE D 1 393 ? -56.134 -19.894 23.809 1.00 63.26 393 ILE D N 1
ATOM 14621 C CA . ILE D 1 393 ? -57.019 -20.815 24.507 1.00 64.22 393 ILE D CA 1
ATOM 14622 C C . ILE D 1 393 ? -57.846 -21.616 23.490 1.00 64.34 393 ILE D C 1
ATOM 14623 O O . ILE D 1 393 ? -58.782 -21.097 22.885 1.00 60.43 393 ILE D O 1
ATOM 14628 N N . GLU D 1 394 ? -57.475 -22.883 23.303 1.00 65.47 394 GLU D N 1
ATOM 14629 C CA . GLU D 1 394 ? -58.146 -23.771 22.351 1.00 62.67 394 GLU D CA 1
ATOM 14630 C C . GLU D 1 394 ? -58.782 -24.993 23.020 1.00 55.68 394 GLU D C 1
ATOM 14631 O O . GLU D 1 394 ? -58.420 -25.359 24.140 1.00 49.92 394 GLU D O 1
ATOM 14637 N N . GLU D 1 395 ? -59.735 -25.613 22.324 1.00 51.96 395 GLU D N 1
ATOM 14638 C CA . GLU D 1 395 ? -60.415 -26.805 22.827 1.00 52.03 395 GLU D CA 1
ATOM 14639 C C . GLU D 1 395 ? -59.861 -28.044 22.132 1.00 52.25 395 GLU D C 1
ATOM 14640 O O . GLU D 1 395 ? -59.832 -28.116 20.904 1.00 57.50 395 GLU D O 1
ATOM 14646 N N . ILE D 1 396 ? -59.429 -29.016 22.927 1.00 50.86 396 ILE D N 1
ATOM 14647 C CA . ILE D 1 396 ? -58.875 -30.252 22.401 1.00 48.82 396 ILE D CA 1
ATOM 14648 C C . ILE D 1 396 ? -59.867 -31.389 22.577 1.00 50.89 396 ILE D C 1
ATOM 14649 O O . ILE D 1 396 ? -60.848 -31.261 23.311 1.00 50.50 396 ILE D O 1
ATOM 14654 N N . ALA D 1 397 ? -59.610 -32.501 21.896 1.00 54.55 397 ALA D N 1
ATOM 14655 C CA . ALA D 1 397 ? -60.475 -33.667 21.989 1.00 56.85 397 ALA D CA 1
ATOM 14656 C C . ALA D 1 397 ? -60.329 -34.275 23.380 1.00 58.91 397 ALA D C 1
ATOM 14657 O O . ALA D 1 397 ? -59.214 -34.417 23.885 1.00 57.89 397 ALA D O 1
ATOM 14659 N N . GLY D 1 398 ? -61.452 -34.625 23.997 1.00 54.53 398 GLY D N 1
ATOM 14660 C CA . GLY D 1 398 ? -61.392 -35.210 25.322 1.00 58.38 398 GLY D CA 1
ATOM 14661 C C . GLY D 1 398 ? -62.741 -35.413 25.990 1.00 63.10 398 GLY D C 1
ATOM 14662 O O . GLY D 1 398 ? -63.120 -36.555 26.284 1.00 64.49 398 GLY D O 1
ATOM 14663 N N . PRO D 1 399 ? -63.483 -34.325 26.267 1.00 61.85 399 PRO D N 1
ATOM 14664 C CA . PRO D 1 399 ? -63.104 -32.935 25.979 1.00 55.72 399 PRO D CA 1
ATOM 14665 C C . PRO D 1 399 ? -61.945 -32.392 26.829 1.00 52.54 399 PRO D C 1
ATOM 14666 O O . PRO D 1 399 ? -61.632 -32.912 27.903 1.00 40.68 399 PRO D O 1
ATOM 14670 N N . PHE D 1 400 ? -61.320 -31.330 26.336 1.00 52.62 400 PHE D N 1
ATOM 14671 C CA . PHE D 1 400 ? -60.195 -30.704 27.017 1.00 50.99 400 PHE D CA 1
ATOM 14672 C C . PHE D 1 400 ? -60.056 -29.242 26.589 1.00 51.77 400 PHE D C 1
ATOM 14673 O O . PHE D 1 400 ? -60.521 -28.848 25.521 1.00 57.21 400 PHE D O 1
ATOM 14681 N N . VAL D 1 401 ? -59.415 -28.435 27.419 1.00 47.02 401 VAL D N 1
ATOM 14682 C CA . VAL D 1 401 ? -59.218 -27.035 27.080 1.00 47.50 401 VAL D CA 1
ATOM 14683 C C . VAL D 1 401 ? -57.833 -26.634 27.546 1.00 56.24 401 VAL D C 1
ATOM 14684 O O . VAL D 1 401 ? -57.525 -26.722 28.736 1.00 64.13 401 VAL D O 1
ATOM 14688 N N . GLU D 1 402 ? -56.989 -26.199 26.617 1.00 57.53 402 GLU D N 1
ATOM 14689 C CA . GLU D 1 402 ? -55.641 -25.811 26.996 1.00 62.56 402 GLU D CA 1
ATOM 14690 C C . GLU D 1 402 ? -55.306 -24.360 26.699 1.00 60.37 402 GLU D C 1
ATOM 14691 O O . GLU D 1 402 ? -55.598 -23.830 25.624 1.00 48.69 402 GLU D O 1
ATOM 14697 N N . THR D 1 403 ? -54.684 -23.725 27.683 1.00 58.92 403 THR D N 1
ATOM 14698 C CA . THR D 1 403 ? -54.266 -22.342 27.574 1.00 59.01 403 THR D CA 1
ATOM 14699 C C . THR D 1 403 ? -52.739 -22.407 27.456 1.00 62.34 403 THR D C 1
ATOM 14700 O O . THR D 1 403 ? -52.081 -23.082 28.255 1.00 60.78 403 THR D O 1
ATOM 14704 N N . THR D 1 404 ? -52.173 -21.738 26.455 1.00 58.51 404 THR D N 1
ATOM 14705 C CA . THR D 1 404 ? -50.724 -21.761 26.275 1.00 56.37 404 THR D CA 1
ATOM 14706 C C . THR D 1 404 ? -50.116 -20.370 26.323 1.00 51.48 404 THR D C 1
ATOM 14707 O O . THR D 1 404 ? -50.506 -19.480 25.569 1.00 51.25 404 THR D O 1
ATOM 14711 N N . LEU D 1 405 ? -49.154 -20.190 27.218 1.00 47.61 405 LEU D N 1
ATOM 14712 C CA . LEU D 1 405 ? -48.479 -18.909 27.366 1.00 43.73 405 LEU D CA 1
ATOM 14713 C C . LEU D 1 405 ? -47.016 -19.047 26.978 1.00 45.32 405 LEU D C 1
ATOM 14714 O O . LEU D 1 405 ? -46.308 -19.919 27.481 1.00 37.09 405 LEU D O 1
ATOM 14719 N N . VAL D 1 406 ? -46.579 -18.178 26.073 1.00 50.92 406 VAL D N 1
ATOM 14720 C CA . VAL D 1 406 ? -45.205 -18.166 25.594 1.00 54.46 406 VAL D CA 1
ATOM 14721 C C . VAL D 1 406 ? -44.469 -16.964 26.161 1.00 62.45 406 VAL D C 1
ATOM 14722 O O . VAL D 1 406 ? -44.665 -15.843 25.693 1.00 70.52 406 VAL D O 1
ATOM 14726 N N . GLY D 1 407 ? -43.619 -17.198 27.157 1.00 66.48 407 GLY D N 1
ATOM 14727 C CA . GLY D 1 407 ? -42.879 -16.106 27.771 1.00 65.46 407 GLY D CA 1
ATOM 14728 C C . GLY D 1 407 ? -41.455 -15.946 27.267 1.00 65.72 407 GLY D C 1
ATOM 14729 O O . GLY D 1 407 ? -41.168 -16.175 26.090 1.00 66.14 407 GLY D O 1
ATOM 14730 N N . GLY D 1 408 ? -40.561 -15.541 28.166 1.00 64.53 408 GLY D N 1
ATOM 14731 C CA . GLY D 1 408 ? -39.166 -15.351 27.806 1.00 59.68 408 GLY D CA 1
ATOM 14732 C C . GLY D 1 408 ? -38.679 -13.942 28.087 1.00 56.44 408 GLY D C 1
ATOM 14733 O O . GLY D 1 408 ? -39.270 -13.225 28.897 1.00 56.13 408 GLY D O 1
ATOM 14734 N N . ARG D 1 409 ? -37.595 -13.537 27.433 1.00 55.74 409 ARG D N 1
ATOM 14735 C CA . ARG D 1 409 ? -37.075 -12.194 27.633 1.00 54.34 409 ARG D CA 1
ATOM 14736 C C . ARG D 1 409 ? -38.031 -11.197 27.007 1.00 52.33 409 ARG D C 1
ATOM 14737 O O . ARG D 1 409 ? -38.533 -11.405 25.903 1.00 47.72 409 ARG D O 1
ATOM 14745 N N . PRO D 1 410 ? -38.322 -10.111 27.726 1.00 50.41 410 PRO D N 1
ATOM 14746 C CA . PRO D 1 410 ? -39.225 -9.066 27.250 1.00 56.13 410 PRO D CA 1
ATOM 14747 C C . PRO D 1 410 ? -38.560 -8.187 26.202 1.00 56.64 410 PRO D C 1
ATOM 14748 O O . PRO D 1 410 ? -37.468 -7.658 26.426 1.00 56.06 410 PRO D O 1
ATOM 14752 N N . VAL D 1 411 ? -39.221 -8.051 25.053 1.00 54.47 411 VAL D N 1
ATOM 14753 C CA . VAL D 1 411 ? -38.708 -7.245 23.951 1.00 57.61 411 VAL D CA 1
ATOM 14754 C C . VAL D 1 411 ? -38.614 -5.769 24.355 1.00 55.47 411 VAL D C 1
ATOM 14755 O O . VAL D 1 411 ? -39.603 -5.037 24.358 1.00 50.39 411 VAL D O 1
ATOM 14759 N N . LEU D 1 412 ? -37.399 -5.357 24.698 1.00 55.29 412 LEU D N 1
ATOM 14760 C CA . LEU D 1 412 ? -37.121 -4.003 25.136 1.00 56.54 412 LEU D CA 1
ATOM 14761 C C . LEU D 1 412 ? -37.871 -2.890 24.413 1.00 59.12 412 LEU D C 1
ATOM 14762 O O . LEU D 1 412 ? -38.596 -2.119 25.045 1.00 66.63 412 LEU D O 1
ATOM 14767 N N . PRO D 1 413 ? -37.722 -2.789 23.081 1.00 61.15 413 PRO D N 1
ATOM 14768 C CA . PRO D 1 413 ? -38.430 -1.715 22.370 1.00 59.23 413 PRO D CA 1
ATOM 14769 C C . PRO D 1 413 ? -39.927 -1.611 22.706 1.00 57.26 413 PRO D C 1
ATOM 14770 O O . PRO D 1 413 ? -40.439 -0.522 22.980 1.00 52.25 413 PRO D O 1
ATOM 14774 N N . VAL D 1 414 ? -40.619 -2.745 22.705 1.00 51.90 414 VAL D N 1
ATOM 14775 C CA . VAL D 1 414 ? -42.037 -2.759 23.017 1.00 49.59 414 VAL D CA 1
ATOM 14776 C C . VAL D 1 414 ? -42.289 -2.238 24.427 1.00 49.40 414 VAL D C 1
ATOM 14777 O O . VAL D 1 414 ? -43.314 -1.612 24.690 1.00 46.99 414 VAL D O 1
ATOM 14781 N N . LEU D 1 415 ? -41.351 -2.502 25.329 1.00 49.62 415 LEU D N 1
ATOM 14782 C CA . LEU D 1 415 ? -41.471 -2.044 26.706 1.00 45.33 415 LEU D CA 1
ATOM 14783 C C . LEU D 1 415 ? -41.473 -0.535 26.764 1.00 47.08 415 LEU D C 1
ATOM 14784 O O . LEU D 1 415 ? -42.404 0.069 27.286 1.00 48.44 415 LEU D O 1
ATOM 14789 N N . GLU D 1 416 ? -40.424 0.075 26.229 1.00 52.89 416 GLU D N 1
ATOM 14790 C CA . GLU D 1 416 ? -40.344 1.521 26.245 1.00 61.22 416 GLU D CA 1
ATOM 14791 C C . GLU D 1 416 ? -41.528 2.146 25.499 1.00 60.24 416 GLU D C 1
ATOM 14792 O O . GLU D 1 416 ? -42.049 3.181 25.926 1.00 62.08 416 GLU D O 1
ATOM 14798 N N . LEU D 1 417 ? -41.967 1.530 24.401 1.00 54.82 417 LEU D N 1
ATOM 14799 C CA . LEU D 1 417 ? -43.112 2.067 23.652 1.00 51.18 417 LEU D CA 1
ATOM 14800 C C . LEU D 1 417 ? -44.297 2.194 24.611 1.00 50.65 417 LEU D C 1
ATOM 14801 O O . LEU D 1 417 ? -45.032 3.177 24.586 1.00 44.68 417 LEU D O 1
ATOM 14806 N N . VAL D 1 418 ? -44.450 1.188 25.466 1.00 51.76 418 VAL D N 1
ATOM 14807 C CA . VAL D 1 418 ? -45.506 1.146 26.466 1.00 45.69 418 VAL D CA 1
ATOM 14808 C C . VAL D 1 418 ? -45.214 2.164 27.573 1.00 50.73 418 VAL D C 1
ATOM 14809 O O . VAL D 1 418 ? -46.110 2.872 28.030 1.00 53.30 418 VAL D O 1
ATOM 14813 N N . SER D 1 419 ? -43.956 2.234 27.998 1.00 49.56 419 SER D N 1
ATOM 14814 C CA . SER D 1 419 ? -43.556 3.154 29.044 1.00 46.71 419 SER D CA 1
ATOM 14815 C C . SER D 1 419 ? -43.625 4.610 28.588 1.00 49.80 419 SER D C 1
ATOM 14816 O O . SER D 1 419 ? -43.310 5.521 29.355 1.00 51.23 419 SER D O 1
ATOM 14819 N N . SER D 1 420 ? -44.036 4.831 27.340 1.00 47.19 420 SER D N 1
ATOM 14820 C CA . SER D 1 420 ? -44.140 6.189 26.794 1.00 43.92 420 SER D CA 1
ATOM 14821 C C . SER D 1 420 ? -45.588 6.634 26.661 1.00 41.15 420 SER D C 1
ATOM 14822 O O . SER D 1 420 ? -45.871 7.801 26.378 1.00 35.42 420 SER D O 1
ATOM 14825 N N . ILE D 1 421 ? -46.498 5.686 26.865 1.00 39.00 421 ILE D N 1
ATOM 14826 C CA . ILE D 1 421 ? -47.925 5.945 26.785 1.00 32.78 421 ILE D CA 1
ATOM 14827 C C . ILE D 1 421 ? -48.315 7.098 27.691 1.00 36.48 421 ILE D C 1
ATOM 14828 O O . ILE D 1 421 ? -47.831 7.216 28.820 1.00 35.41 421 ILE D O 1
ATOM 14833 N N . VAL D 1 422 ? -49.195 7.943 27.169 1.00 34.29 422 VAL D N 1
ATOM 14834 C CA . VAL D 1 422 ? -49.696 9.108 27.881 1.00 30.74 422 VAL D CA 1
ATOM 14835 C C . VAL D 1 422 ? -51.165 9.306 27.523 1.00 36.40 422 VAL D C 1
ATOM 14836 O O . VAL D 1 422 ? -51.529 9.300 26.351 1.00 46.11 422 VAL D O 1
ATOM 14840 N N . PRO D 1 423 ? -52.031 9.491 28.528 1.00 37.09 423 PRO D N 1
ATOM 14841 C CA . PRO D 1 423 ? -51.722 9.516 29.957 1.00 37.97 423 PRO D CA 1
ATOM 14842 C C . PRO D 1 423 ? -51.185 8.193 30.444 1.00 38.24 423 PRO D C 1
ATOM 14843 O O . PRO D 1 423 ? -51.450 7.144 29.855 1.00 37.86 423 PRO D O 1
ATOM 14847 N N . GLU D 1 424 ? -50.425 8.262 31.530 1.00 48.33 424 GLU D N 1
ATOM 14848 C CA . GLU D 1 424 ? -49.811 7.092 32.147 1.00 53.20 424 GLU D CA 1
ATOM 14849 C C . GLU D 1 424 ? -50.841 6.012 32.509 1.00 55.11 424 GLU D C 1
ATOM 14850 O O . GLU D 1 424 ? -50.505 4.831 32.594 1.00 54.90 424 GLU D O 1
ATOM 14856 N N . ALA D 1 425 ? -52.095 6.413 32.702 1.00 55.03 425 ALA D N 1
ATOM 14857 C CA . ALA D 1 425 ? -53.141 5.467 33.082 1.00 50.44 425 ALA D CA 1
ATOM 14858 C C . ALA D 1 425 ? -53.552 4.520 31.962 1.00 50.26 425 ALA D C 1
ATOM 14859 O O . ALA D 1 425 ? -54.297 3.564 32.193 1.00 48.65 425 ALA D O 1
ATOM 14861 N N . ARG D 1 426 ? -53.072 4.795 30.752 1.00 44.89 426 ARG D N 1
ATOM 14862 C CA . ARG D 1 426 ? -53.396 3.966 29.598 1.00 44.64 426 ARG D CA 1
ATOM 14863 C C . ARG D 1 426 ? -52.346 2.907 29.311 1.00 42.17 426 ARG D C 1
ATOM 14864 O O . ARG D 1 426 ? -52.549 2.028 28.477 1.00 35.59 426 ARG D O 1
ATOM 14872 N N . GLN D 1 427 ? -51.224 2.983 30.006 1.00 39.91 427 GLN D N 1
ATOM 14873 C CA . GLN D 1 427 ? -50.177 2.019 29.773 1.00 38.21 427 GLN D CA 1
ATOM 14874 C C . GLN D 1 427 ? -50.676 0.603 30.003 1.00 40.70 427 GLN D C 1
ATOM 14875 O O . GLN D 1 427 ? -50.378 -0.301 29.234 1.00 41.75 427 GLN D O 1
ATOM 14881 N N . ASP D 1 428 ? -51.465 0.390 31.040 1.00 47.18 428 ASP D N 1
ATOM 14882 C CA . ASP D 1 428 ? -51.943 -0.963 31.288 1.00 52.23 428 ASP D CA 1
ATOM 14883 C C . ASP D 1 428 ? -53.375 -1.170 30.818 1.00 47.91 428 ASP D C 1
ATOM 14884 O O . ASP D 1 428 ? -54.006 -2.176 31.144 1.00 47.86 428 ASP D O 1
ATOM 14889 N N . ASP D 1 429 ? -53.863 -0.214 30.032 1.00 44.33 429 ASP D N 1
ATOM 14890 C CA . ASP D 1 429 ? -55.221 -0.237 29.491 1.00 45.76 429 ASP D CA 1
ATOM 14891 C C . ASP D 1 429 ? -55.417 -1.317 28.418 1.00 44.18 429 ASP D C 1
ATOM 14892 O O . ASP D 1 429 ? -54.897 -1.222 27.306 1.00 41.64 429 ASP D O 1
ATOM 14897 N N . TYR D 1 430 ? -56.191 -2.338 28.770 1.00 41.08 430 TYR D N 1
ATOM 14898 C CA . TYR D 1 430 ? -56.462 -3.463 27.884 1.00 42.48 430 TYR D CA 1
ATOM 14899 C C . TYR D 1 430 ? -56.830 -3.128 26.443 1.00 41.37 430 TYR D C 1
ATOM 14900 O O . TYR D 1 430 ? -56.387 -3.810 25.518 1.00 38.22 430 TYR D O 1
ATOM 14909 N N . ARG D 1 431 ? -57.645 -2.101 26.240 1.00 42.71 431 ARG D N 1
ATOM 14910 C CA . ARG D 1 431 ? -58.029 -1.749 24.882 1.00 38.54 431 ARG D CA 1
ATOM 14911 C C . ARG D 1 431 ? -56.825 -1.360 24.046 1.00 40.11 431 ARG D C 1
ATOM 14912 O O . ARG D 1 431 ? -56.555 -1.979 23.016 1.00 35.96 431 ARG D O 1
ATOM 14920 N N . ILE D 1 432 ? -56.077 -0.355 24.489 1.00 37.26 432 ILE D N 1
ATOM 14921 C CA . ILE D 1 432 ? -54.924 0.063 23.703 1.00 37.82 432 ILE D CA 1
ATOM 14922 C C . ILE D 1 432 ? -53.928 -1.090 23.544 1.00 33.15 432 ILE D C 1
ATOM 14923 O O . ILE D 1 432 ? -53.069 -1.059 22.672 1.00 36.06 432 ILE D O 1
ATOM 14928 N N . ALA D 1 433 ? -54.044 -2.117 24.376 1.00 35.11 433 ALA D N 1
ATOM 14929 C CA . ALA D 1 433 ? -53.137 -3.252 24.250 1.00 34.32 433 ALA D CA 1
ATOM 14930 C C . ALA D 1 433 ? -53.522 -4.012 22.984 1.00 35.27 433 ALA D C 1
ATOM 14931 O O . ALA D 1 433 ? -52.678 -4.266 22.130 1.00 37.93 433 ALA D O 1
ATOM 14933 N N . ILE D 1 434 ? -54.804 -4.364 22.869 1.00 35.63 434 ILE D N 1
ATOM 14934 C CA . ILE D 1 434 ? -55.316 -5.092 21.705 1.00 28.70 434 ILE D CA 1
ATOM 14935 C C . ILE D 1 434 ? -55.099 -4.260 20.446 1.00 31.88 434 ILE D C 1
ATOM 14936 O O . ILE D 1 434 ? -54.672 -4.780 19.420 1.00 30.99 434 ILE D O 1
ATOM 14941 N N . VAL D 1 435 ? -55.401 -2.968 20.532 1.00 30.15 435 VAL D N 1
ATOM 14942 C CA . VAL D 1 435 ? -55.220 -2.077 19.402 1.00 28.44 435 VAL D CA 1
ATOM 14943 C C . VAL D 1 435 ? -53.752 -2.057 19.004 1.00 33.37 435 VAL D C 1
ATOM 14944 O O . VAL D 1 435 ? -53.415 -2.183 17.832 1.00 40.76 435 VAL D O 1
ATOM 14948 N N . LEU D 1 436 ? -52.872 -1.897 19.980 1.00 31.98 436 LEU D N 1
ATOM 14949 C CA . LEU D 1 436 ? -51.457 -1.876 19.669 1.00 33.11 436 LEU D CA 1
ATOM 14950 C C . LEU D 1 436 ? -50.978 -3.222 19.134 1.00 34.27 436 LEU D C 1
ATOM 14951 O O . LEU D 1 436 ? -50.052 -3.271 18.332 1.00 37.43 436 LEU D O 1
ATOM 14956 N N . TYR D 1 437 ? -51.604 -4.315 19.549 1.00 29.37 437 TYR D N 1
ATOM 14957 C CA . TYR D 1 437 ? -51.153 -5.612 19.072 1.00 33.34 437 TYR D CA 1
ATOM 14958 C C . TYR D 1 437 ? -51.521 -5.895 17.626 1.00 37.43 437 TYR D C 1
ATOM 14959 O O . TYR D 1 437 ? -50.691 -6.389 16.866 1.00 41.98 437 TYR D O 1
ATOM 14968 N N . LEU D 1 438 ? -52.758 -5.593 17.242 1.00 40.12 438 LEU D N 1
ATOM 14969 C CA . LEU D 1 438 ? -53.185 -5.814 15.864 1.00 35.37 438 LEU D CA 1
ATOM 14970 C C . LEU D 1 438 ? -52.280 -5.014 14.946 1.00 34.72 438 LEU D C 1
ATOM 14971 O O . LEU D 1 438 ? -51.827 -5.520 13.931 1.00 36.56 438 LEU D O 1
ATOM 14976 N N . LEU D 1 439 ? -52.013 -3.765 15.302 1.00 30.99 439 LEU D N 1
ATOM 14977 C CA . LEU D 1 439 ? -51.147 -2.972 14.464 1.00 35.60 439 LEU D CA 1
ATOM 14978 C C . LEU D 1 439 ? -49.752 -3.554 14.406 1.00 39.45 439 LEU D C 1
ATOM 14979 O O . LEU D 1 439 ? -49.019 -3.297 13.455 1.00 47.31 439 LEU D O 1
ATOM 14984 N N . PHE D 1 440 ? -49.369 -4.331 15.415 1.00 41.84 440 PHE D N 1
ATOM 14985 C CA . PHE D 1 440 ? -48.038 -4.933 15.402 1.00 47.09 440 PHE D CA 1
ATOM 14986 C C . PHE D 1 440 ? -47.975 -5.966 14.283 1.00 49.93 440 PHE D C 1
ATOM 14987 O O . PHE D 1 440 ? -46.909 -6.232 13.732 1.00 60.51 440 PHE D O 1
ATOM 14995 N N . GLN D 1 441 ? -49.127 -6.542 13.953 1.00 43.11 441 GLN D N 1
ATOM 14996 C CA . GLN D 1 441 ? -49.202 -7.545 12.901 1.00 45.08 441 GLN D CA 1
ATOM 14997 C C . GLN D 1 441 ? -49.578 -6.885 11.584 1.00 49.73 441 GLN D C 1
ATOM 14998 O O . GLN D 1 441 ? -48.757 -6.783 10.676 1.00 65.78 441 GLN D O 1
ATOM 15004 N N . ARG D 1 442 ? -50.819 -6.423 11.491 1.00 47.07 442 ARG D N 1
ATOM 15005 C CA . ARG D 1 442 ? -51.313 -5.775 10.278 1.00 40.22 442 ARG D CA 1
ATOM 15006 C C . ARG D 1 442 ? -50.738 -4.375 10.083 1.00 40.47 442 ARG D C 1
ATOM 15007 O O . ARG D 1 442 ? -50.388 -3.703 11.050 1.00 38.47 442 ARG D O 1
ATOM 15015 N N . PRO D 1 443 ? -50.619 -3.922 8.823 1.00 44.38 443 PRO D N 1
ATOM 15016 C CA . PRO D 1 443 ? -50.085 -2.586 8.537 1.00 45.36 443 PRO D CA 1
ATOM 15017 C C . PRO D 1 443 ? -51.091 -1.480 8.852 1.00 43.92 443 PRO D C 1
ATOM 15018 O O . PRO D 1 443 ? -50.720 -0.344 9.144 1.00 49.23 443 PRO D O 1
ATOM 15022 N N . PHE D 1 444 ? -52.368 -1.823 8.774 1.00 40.68 444 PHE D N 1
ATOM 15023 C CA . PHE D 1 444 ? -53.432 -0.882 9.064 1.00 42.13 444 PHE D CA 1
ATOM 15024 C C . PHE D 1 444 ? -54.539 -1.650 9.769 1.00 47.88 444 PHE D C 1
ATOM 15025 O O . PHE D 1 444 ? -54.708 -2.865 9.570 1.00 39.02 444 PHE D O 1
ATOM 15033 N N . ILE D 1 445 ? -55.307 -0.934 10.578 1.00 50.69 445 ILE D N 1
ATOM 15034 C CA . ILE D 1 445 ? -56.390 -1.556 11.314 1.00 51.51 445 ILE D CA 1
ATOM 15035 C C . ILE D 1 445 ? -57.724 -0.906 10.987 1.00 48.74 445 ILE D C 1
ATOM 15036 O O . ILE D 1 445 ? -57.801 0.279 10.656 1.00 46.60 445 ILE D O 1
ATOM 15041 N N . THR D 1 446 ? -58.777 -1.702 11.078 1.00 44.57 446 THR D N 1
ATOM 15042 C CA . THR D 1 446 ? -60.102 -1.212 10.778 1.00 42.71 446 THR D CA 1
ATOM 15043 C C . THR D 1 446 ? -61.062 -1.555 11.902 1.00 43.99 446 THR D C 1
ATOM 15044 O O . THR D 1 446 ? -60.847 -2.508 12.658 1.00 41.39 446 THR D O 1
ATOM 15048 N N . ILE D 1 447 ? -62.121 -0.762 12.001 1.00 39.57 447 ILE D N 1
ATOM 15049 C CA . ILE D 1 447 ? -63.129 -0.927 13.037 1.00 34.91 447 ILE D CA 1
ATOM 15050 C C . ILE D 1 447 ? -63.635 -2.359 13.186 1.00 39.40 447 ILE D C 1
ATOM 15051 O O . ILE D 1 447 ? -63.824 -2.843 14.299 1.00 33.60 447 ILE D O 1
ATOM 15056 N N . ASP D 1 448 ? -63.837 -3.039 12.064 1.00 50.53 448 ASP D N 1
ATOM 15057 C CA . ASP D 1 448 ? -64.302 -4.421 12.076 1.00 48.52 448 ASP D CA 1
ATOM 15058 C C . ASP D 1 448 ? -63.187 -5.320 12.600 1.00 44.95 448 ASP D C 1
ATOM 15059 O O . ASP D 1 448 ? -63.454 -6.327 13.249 1.00 41.72 448 ASP D O 1
ATOM 15064 N N . VAL D 1 449 ? -61.936 -4.957 12.324 1.00 41.05 449 VAL D N 1
ATOM 15065 C CA . VAL D 1 449 ? -60.819 -5.771 12.790 1.00 40.17 449 VAL D CA 1
ATOM 15066 C C . VAL D 1 449 ? -60.639 -5.614 14.282 1.00 42.67 449 VAL D C 1
ATOM 15067 O O . VAL D 1 449 ? -60.338 -6.579 14.985 1.00 48.08 449 VAL D O 1
ATOM 15071 N N . VAL D 1 450 ? -60.804 -4.386 14.762 1.00 41.99 450 VAL D N 1
ATOM 15072 C CA . VAL D 1 450 ? -60.664 -4.111 16.184 1.00 41.28 450 VAL D CA 1
ATOM 15073 C C . VAL D 1 450 ? -61.757 -4.875 16.923 1.00 40.25 450 VAL D C 1
ATOM 15074 O O . VAL D 1 450 ? -61.528 -5.405 18.004 1.00 34.65 450 VAL D O 1
ATOM 15078 N N . ALA D 1 451 ? -62.944 -4.934 16.327 1.00 33.81 451 ALA D N 1
ATOM 15079 C CA . ALA D 1 451 ? -64.049 -5.651 16.942 1.00 36.63 451 ALA D CA 1
ATOM 15080 C C . ALA D 1 451 ? -63.684 -7.120 17.104 1.00 39.00 451 ALA D C 1
ATOM 15081 O O . ALA D 1 451 ? -63.765 -7.666 18.200 1.00 44.87 451 ALA D O 1
ATOM 15083 N N . ARG D 1 452 ? -63.286 -7.768 16.017 1.00 40.42 452 ARG D N 1
ATOM 15084 C CA . ARG D 1 452 ? -62.919 -9.168 16.111 1.00 47.01 452 ARG D CA 1
ATOM 15085 C C . ARG D 1 452 ? -61.798 -9.386 17.118 1.00 47.19 452 ARG D C 1
ATOM 15086 O O . ARG D 1 452 ? -61.673 -10.468 17.682 1.00 46.80 452 ARG D O 1
ATOM 15094 N N . GLY D 1 453 ? -60.982 -8.359 17.341 1.00 47.53 453 GLY D N 1
ATOM 15095 C CA . GLY D 1 453 ? -59.882 -8.477 18.287 1.00 48.57 453 GLY D CA 1
ATOM 15096 C C . GLY D 1 453 ? -60.355 -8.547 19.731 1.00 51.71 453 GLY D C 1
ATOM 15097 O O . GLY D 1 453 ? -59.880 -9.361 20.524 1.00 49.22 453 GLY D O 1
ATOM 15098 N N . LEU D 1 454 ? -61.293 -7.669 20.067 1.00 50.06 454 LEU D N 1
ATOM 15099 C CA . LEU D 1 454 ? -61.862 -7.606 21.400 1.00 41.68 454 LEU D CA 1
ATOM 15100 C C . LEU D 1 454 ? -62.823 -8.769 21.505 1.00 43.00 454 LEU D C 1
ATOM 15101 O O . LEU D 1 454 ? -63.176 -9.210 22.597 1.00 48.69 454 LEU D O 1
ATOM 15106 N N . GLN D 1 455 ? -63.233 -9.262 20.343 1.00 44.22 455 GLN D N 1
ATOM 15107 C CA . GLN D 1 455 ? -64.175 -10.360 20.257 1.00 48.24 455 GLN D CA 1
ATOM 15108 C C . GLN D 1 455 ? -65.524 -9.829 20.698 1.00 55.49 455 GLN D C 1
ATOM 15109 O O . GLN D 1 455 ? -66.411 -10.593 21.085 1.00 57.86 455 GLN D O 1
ATOM 15115 N N . SER D 1 456 ? -65.664 -8.507 20.633 1.00 56.55 456 SER D N 1
ATOM 15116 C CA . SER D 1 456 ? -66.901 -7.856 21.010 1.00 55.59 456 SER D CA 1
ATOM 15117 C C . SER D 1 456 ? -67.587 -7.254 19.800 1.00 51.56 456 SER D C 1
ATOM 15118 O O . SER D 1 456 ? -67.244 -7.568 18.663 1.00 48.12 456 SER D O 1
ATOM 15121 N N . GLY D 1 457 ? -68.556 -6.383 20.062 1.00 58.54 457 GLY D N 1
ATOM 15122 C CA . GLY D 1 457 ? -69.302 -5.739 18.997 1.00 55.95 457 GLY D CA 1
ATOM 15123 C C . GLY D 1 457 ? -68.632 -4.510 18.416 1.00 53.84 457 GLY D C 1
ATOM 15124 O O . GLY D 1 457 ? -67.481 -4.204 18.722 1.00 44.85 457 GLY D O 1
ATOM 15125 N N . LYS D 1 458 ? -69.362 -3.799 17.566 1.00 59.93 458 LYS D N 1
ATOM 15126 C CA . LYS D 1 458 ? -68.831 -2.602 16.934 1.00 61.45 458 LYS D CA 1
ATOM 15127 C C . LYS D 1 458 ? -68.665 -1.490 17.951 1.00 59.25 458 LYS D C 1
ATOM 15128 O O . LYS D 1 458 ? -67.678 -0.755 17.936 1.00 55.21 458 LYS D O 1
ATOM 15134 N N . GLU D 1 459 ? -69.640 -1.381 18.843 1.00 62.15 459 GLU D N 1
ATOM 15135 C CA . GLU D 1 459 ? -69.640 -0.347 19.865 1.00 59.23 459 GLU D CA 1
ATOM 15136 C C . GLU D 1 459 ? -68.367 -0.357 20.701 1.00 51.03 459 GLU D C 1
ATOM 15137 O O . GLU D 1 459 ? -67.729 0.679 20.884 1.00 47.58 459 GLU D O 1
ATOM 15143 N N . ALA D 1 460 ? -67.998 -1.525 21.209 1.00 42.69 460 ALA D N 1
ATOM 15144 C CA . ALA D 1 460 ? -66.785 -1.634 22.000 1.00 39.45 460 ALA D CA 1
ATOM 15145 C C . ALA D 1 460 ? -65.578 -1.302 21.124 1.0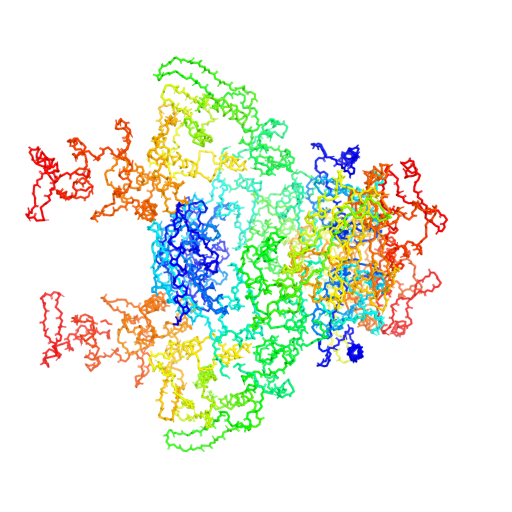0 39.53 460 ALA D C 1
ATOM 15146 O O . ALA D 1 460 ? -64.643 -0.645 21.570 1.00 38.42 460 ALA D O 1
ATOM 15148 N N . ALA D 1 461 ? -65.611 -1.753 19.873 1.00 40.74 461 ALA D N 1
ATOM 15149 C CA . ALA D 1 461 ? -64.515 -1.522 18.932 1.00 35.23 461 ALA D CA 1
ATOM 15150 C C . ALA D 1 461 ? -64.275 -0.038 18.706 1.00 30.34 461 ALA D C 1
ATOM 15151 O O . ALA D 1 461 ? -63.140 0.441 18.742 1.00 25.01 461 ALA D O 1
ATOM 15153 N N . ARG D 1 462 ? -65.361 0.678 18.462 1.00 32.39 462 ARG D N 1
ATOM 15154 C CA . ARG D 1 462 ? -65.297 2.108 18.234 1.00 38.78 462 ARG D CA 1
ATOM 15155 C C . ARG D 1 462 ? -64.696 2.745 19.484 1.00 37.20 462 ARG D C 1
ATOM 15156 O O . ARG D 1 462 ? -63.863 3.654 19.405 1.00 31.99 462 ARG D O 1
ATOM 15164 N N . ASN D 1 463 ? -65.120 2.246 20.642 1.00 31.43 463 ASN D N 1
ATOM 15165 C CA . ASN D 1 463 ? -64.625 2.744 21.923 1.00 36.33 463 ASN D CA 1
ATOM 15166 C C . ASN D 1 463 ? -63.111 2.519 22.005 1.00 36.30 463 ASN D C 1
ATOM 15167 O O . ASN D 1 463 ? -62.359 3.444 22.303 1.00 33.10 463 ASN D O 1
ATOM 15172 N N . ALA D 1 464 ? -62.667 1.294 21.729 1.00 35.97 464 ALA D N 1
ATOM 15173 C CA . ALA D 1 464 ? -61.248 0.992 21.786 1.00 31.81 464 ALA D CA 1
ATOM 15174 C C . ALA D 1 464 ? -60.492 1.973 20.893 1.00 34.53 464 ALA D C 1
ATOM 15175 O O . ALA D 1 464 ? -59.547 2.627 21.334 1.00 30.69 464 ALA D O 1
ATOM 15177 N N . LEU D 1 465 ? -60.923 2.101 19.644 1.00 36.07 465 LEU D N 1
ATOM 15178 C CA . LEU D 1 465 ? -60.264 3.014 18.717 1.00 40.02 465 LEU D CA 1
ATOM 15179 C C . LEU D 1 465 ? -60.187 4.429 19.266 1.00 41.32 465 LEU D C 1
ATOM 15180 O O . LEU D 1 465 ? -59.164 5.104 19.126 1.00 42.13 465 LEU D O 1
ATOM 15185 N N . GLU D 1 466 ? -61.267 4.880 19.893 1.00 44.57 466 GLU D N 1
ATOM 15186 C CA . GLU D 1 466 ? -61.297 6.223 20.467 1.00 46.89 466 GLU D CA 1
ATOM 15187 C C . GLU D 1 466 ? -60.201 6.392 21.504 1.00 45.48 466 GLU D C 1
ATOM 15188 O O . GLU D 1 466 ? -59.452 7.369 21.479 1.00 45.49 466 GLU D O 1
ATOM 15194 N N . ALA D 1 467 ? -60.120 5.429 22.416 1.00 41.60 467 ALA D N 1
ATOM 15195 C CA . ALA D 1 467 ? -59.127 5.452 23.476 1.00 39.10 467 ALA D CA 1
ATOM 15196 C C . ALA D 1 467 ? -57.729 5.516 22.881 1.00 39.51 467 ALA D C 1
ATOM 15197 O O . ALA D 1 467 ? -56.934 6.391 23.220 1.00 33.11 467 ALA D O 1
ATOM 15199 N N . ALA D 1 468 ? -57.448 4.576 21.985 1.00 40.34 468 ALA D N 1
ATOM 15200 C CA . ALA D 1 468 ? -56.160 4.495 21.318 1.00 37.57 468 ALA D CA 1
ATOM 15201 C C . ALA D 1 468 ? -55.876 5.795 20.570 1.00 37.41 468 ALA D C 1
ATOM 15202 O O . ALA D 1 468 ? -54.764 6.325 20.630 1.00 35.46 468 ALA D O 1
ATOM 15204 N N . ARG D 1 469 ? -56.883 6.314 19.873 1.00 36.13 469 ARG D N 1
ATOM 15205 C CA . ARG D 1 469 ? -56.720 7.550 19.115 1.00 38.38 469 ARG D CA 1
ATOM 15206 C C . ARG D 1 469 ? -56.242 8.701 19.994 1.00 40.87 469 ARG D C 1
ATOM 15207 O O . ARG D 1 469 ? -55.384 9.491 19.596 1.00 34.26 469 ARG D O 1
ATOM 15215 N N . GLN D 1 470 ? -56.811 8.789 21.192 1.00 44.30 470 GLN D N 1
ATOM 15216 C CA . GLN D 1 470 ? -56.473 9.844 22.142 1.00 41.96 470 GLN D CA 1
ATOM 15217 C C . GLN D 1 470 ? -55.211 9.559 22.943 1.00 44.13 470 GLN D C 1
ATOM 15218 O O . GLN D 1 470 ? -54.689 10.445 23.628 1.00 35.59 470 GLN D O 1
ATOM 15224 N N . THR D 1 471 ? -54.734 8.320 22.873 1.00 46.16 471 THR D N 1
ATOM 15225 C CA . THR D 1 471 ? -53.517 7.948 23.578 1.00 45.90 471 THR D CA 1
ATOM 15226 C C . THR D 1 471 ? -52.382 8.578 22.800 1.00 47.60 471 THR D C 1
ATOM 15227 O O . THR D 1 471 ? -52.497 8.785 21.593 1.00 53.10 471 THR D O 1
ATOM 15231 N N . THR D 1 472 ? -51.280 8.871 23.474 1.00 43.65 472 THR D N 1
ATOM 15232 C CA . THR D 1 472 ? -50.171 9.511 22.790 1.00 46.57 472 THR D CA 1
ATOM 15233 C C . THR D 1 472 ? -48.784 9.160 23.315 1.00 51.24 472 THR D C 1
ATOM 15234 O O . THR D 1 472 ? -48.565 9.066 24.528 1.00 53.06 472 THR D O 1
ATOM 15238 N N . VAL D 1 473 ? -47.850 8.966 22.385 1.00 49.61 473 VAL D N 1
ATOM 15239 C CA . VAL D 1 473 ? -46.465 8.647 22.723 1.00 47.74 473 VAL D CA 1
ATOM 15240 C C . VAL D 1 473 ? -45.549 9.526 21.881 1.00 45.54 473 VAL D C 1
ATOM 15241 O O . VAL D 1 473 ? -45.854 9.836 20.728 1.00 45.70 473 VAL D O 1
ATOM 15245 N N . ALA D 1 474 ? -44.432 9.933 22.468 1.00 44.22 474 ALA D N 1
ATOM 15246 C CA . ALA D 1 474 ? -43.477 10.784 21.776 1.00 43.85 474 ALA D CA 1
ATOM 15247 C C . ALA D 1 474 ? -44.102 12.120 21.383 1.00 44.20 474 ALA D C 1
ATOM 15248 O O . ALA D 1 474 ? -43.529 12.872 20.593 1.00 45.23 474 ALA D O 1
ATOM 15250 N N . GLY D 1 475 ? -45.277 12.414 21.931 1.00 41.19 475 GLY D N 1
ATOM 15251 C CA . GLY D 1 475 ? -45.937 13.671 21.621 1.00 42.85 475 GLY D CA 1
ATOM 15252 C C . GLY D 1 475 ? -46.906 13.631 20.453 1.00 42.44 475 GLY D C 1
ATOM 15253 O O . GLY D 1 475 ? -47.388 14.680 20.012 1.00 42.04 475 GLY D O 1
ATOM 15254 N N . ALA D 1 476 ? -47.191 12.426 19.956 1.00 45.57 476 ALA D N 1
ATOM 15255 C CA . ALA D 1 476 ? -48.112 12.222 18.828 1.00 45.26 476 ALA D CA 1
ATOM 15256 C C . ALA D 1 476 ? -49.108 11.113 19.136 1.00 43.96 476 ALA D C 1
ATOM 15257 O O . ALA D 1 476 ? -48.821 10.212 19.928 1.00 50.44 476 ALA D O 1
ATOM 15259 N N . PRO D 1 477 ? -50.288 11.154 18.501 1.00 38.71 477 PRO D N 1
ATOM 15260 C CA . PRO D 1 477 ? -51.310 10.131 18.733 1.00 40.07 477 PRO D CA 1
ATOM 15261 C C . PRO D 1 477 ? -50.835 8.725 18.381 1.00 38.64 477 PRO D C 1
ATOM 15262 O O . PRO D 1 477 ? -50.183 8.519 17.361 1.00 33.66 477 PRO D O 1
ATOM 15266 N N . LEU D 1 478 ? -51.151 7.769 19.251 1.00 38.78 478 LEU D N 1
ATOM 15267 C CA . LEU D 1 478 ? -50.771 6.377 19.057 1.00 36.13 478 LEU D CA 1
ATOM 15268 C C . LEU D 1 478 ? -51.045 5.941 17.629 1.00 35.96 478 LEU D C 1
ATOM 15269 O O . LEU D 1 478 ? -50.164 5.435 16.938 1.00 41.12 478 LEU D O 1
ATOM 15274 N N . ILE D 1 479 ? -52.278 6.128 17.188 1.00 28.20 479 ILE D N 1
ATOM 15275 C CA . ILE D 1 479 ? -52.625 5.751 15.839 1.00 29.01 479 ILE D CA 1
ATOM 15276 C C . ILE D 1 479 ? -53.068 7.001 15.069 1.00 35.71 479 ILE D C 1
ATOM 15277 O O . ILE D 1 479 ? -53.484 7.996 15.664 1.00 35.29 479 ILE D O 1
ATOM 15282 N N . ILE D 1 480 ? -52.937 6.959 13.747 1.00 43.13 480 ILE D N 1
ATOM 15283 C CA . ILE D 1 480 ? -53.318 8.075 12.893 1.00 41.33 480 ILE D CA 1
ATOM 15284 C C . ILE D 1 480 ? -54.324 7.531 11.874 1.00 43.08 480 ILE D C 1
ATOM 15285 O O . ILE D 1 480 ? -54.336 6.330 11.591 1.00 40.42 480 ILE D O 1
ATOM 15290 N N . ALA D 1 481 ? -55.181 8.404 11.350 1.00 49.44 481 ALA D N 1
ATOM 15291 C CA . ALA D 1 481 ? -56.194 7.999 10.376 1.00 53.65 481 ALA D CA 1
ATOM 15292 C C . ALA D 1 481 ? -55.719 8.214 8.940 1.00 57.65 481 ALA D C 1
ATOM 15293 O O . ALA D 1 481 ? -54.879 9.074 8.676 1.00 58.59 481 ALA D O 1
ATOM 15295 N N . HIS D 1 482 ? -56.264 7.421 8.021 1.00 63.45 482 HIS D N 1
ATOM 15296 C CA . HIS D 1 482 ? -55.916 7.491 6.601 1.00 68.28 482 HIS D CA 1
ATOM 15297 C C . HIS D 1 482 ? -57.114 6.964 5.802 1.00 69.02 482 HIS D C 1
ATOM 15298 O O . HIS D 1 482 ? -57.467 5.793 5.916 1.00 67.11 482 HIS D O 1
ATOM 15305 N N . ASP D 1 483 ? -57.728 7.815 4.985 1.00 73.07 483 ASP D N 1
ATOM 15306 C CA . ASP D 1 483 ? -58.907 7.405 4.223 1.00 78.92 483 ASP D CA 1
ATOM 15307 C C . ASP D 1 483 ? -59.936 6.893 5.228 1.00 72.25 483 ASP D C 1
ATOM 15308 O O . ASP D 1 483 ? -60.518 7.674 5.979 1.00 72.11 483 ASP D O 1
ATOM 15313 N N . GLY D 1 484 ? -60.144 5.579 5.247 1.00 63.95 484 GLY D N 1
ATOM 15314 C CA . GLY D 1 484 ? -61.098 4.993 6.173 1.00 64.23 484 GLY D CA 1
ATOM 15315 C C . GLY D 1 484 ? -60.489 3.923 7.056 1.00 58.89 484 GLY D C 1
ATOM 15316 O O . GLY D 1 484 ? -61.171 2.985 7.490 1.00 54.63 484 GLY D O 1
ATOM 15317 N N . VAL D 1 485 ? -59.195 4.054 7.318 1.00 52.81 485 VAL D N 1
ATOM 15318 C CA . VAL D 1 485 ? -58.490 3.084 8.150 1.00 48.21 485 VAL D CA 1
ATOM 15319 C C . VAL D 1 485 ? -57.587 3.793 9.153 1.00 50.55 485 VAL D C 1
ATOM 15320 O O . VAL D 1 485 ? -57.327 4.992 9.049 1.00 56.74 485 VAL D O 1
ATOM 15324 N N . TRP D 1 486 ? -57.118 3.045 10.135 1.00 42.52 486 TRP D N 1
ATOM 15325 C CA . TRP D 1 486 ? -56.231 3.588 11.129 1.00 39.55 486 TRP D CA 1
ATOM 15326 C C . TRP D 1 486 ? -54.942 2.816 11.046 1.00 44.78 486 TRP D C 1
ATOM 15327 O O . TRP D 1 486 ? -54.953 1.607 10.808 1.00 48.58 486 TRP D O 1
ATOM 15338 N N . LEU D 1 487 ? -53.821 3.508 11.208 1.00 40.19 487 LEU D N 1
ATOM 15339 C CA . LEU D 1 487 ? -52.526 2.823 11.169 1.00 42.04 487 LEU D CA 1
ATOM 15340 C C . LEU D 1 487 ? -51.550 3.384 12.191 1.00 36.96 487 LEU D C 1
ATOM 15341 O O . LEU D 1 487 ? -51.566 4.570 12.490 1.00 39.68 487 LEU D O 1
ATOM 15346 N N . LEU D 1 488 ? -50.711 2.510 12.728 1.00 36.64 488 LEU D N 1
ATOM 15347 C CA . LEU D 1 488 ? -49.739 2.894 13.735 1.00 44.19 488 LEU D CA 1
ATOM 15348 C C . LEU D 1 488 ? -49.037 4.219 13.418 1.00 50.87 488 LEU D C 1
ATOM 15349 O O . LEU D 1 488 ? -48.573 4.429 12.297 1.00 54.61 488 LEU D O 1
ATOM 15354 N N . GLY D 1 489 ? -48.973 5.116 14.404 1.00 52.12 489 GLY D N 1
ATOM 15355 C CA . GLY D 1 489 ? -48.329 6.406 14.202 1.00 51.77 489 GLY D CA 1
ATOM 15356 C C . GLY D 1 489 ? -46.842 6.242 13.963 1.00 57.56 489 GLY D C 1
ATOM 15357 O O . GLY D 1 489 ? -46.253 5.260 14.426 1.00 54.39 489 GLY D O 1
ATOM 15358 N N . ASN D 1 490 ? -46.229 7.190 13.248 1.00 61.89 490 ASN D N 1
ATOM 15359 C CA . ASN D 1 490 ? -44.791 7.113 12.945 1.00 61.95 490 ASN D CA 1
ATOM 15360 C C . ASN D 1 490 ? -43.923 7.172 14.185 1.00 52.68 490 ASN D C 1
ATOM 15361 O O . ASN D 1 490 ? -42.780 6.707 14.183 1.00 45.40 490 ASN D O 1
ATOM 15366 N N . ALA D 1 491 ? -44.482 7.738 15.245 1.00 52.68 491 ALA D N 1
ATOM 15367 C CA . ALA D 1 491 ? -43.784 7.850 16.514 1.00 48.01 491 ALA D CA 1
ATOM 15368 C C . ALA D 1 491 ? -43.427 6.451 17.023 1.00 44.88 491 ALA D C 1
ATOM 15369 O O . ALA D 1 491 ? -42.268 6.165 17.309 1.00 33.14 491 ALA D O 1
ATOM 15371 N N . CYS D 1 492 ? -44.432 5.585 17.125 1.00 48.53 492 CYS D N 1
ATOM 15372 C CA . CYS D 1 492 ? -44.233 4.224 17.607 1.00 50.95 492 CYS D CA 1
ATOM 15373 C C . CYS D 1 492 ? -43.439 3.403 16.616 1.00 50.91 492 CYS D C 1
ATOM 15374 O O . CYS D 1 492 ? -42.598 2.590 16.995 1.00 51.04 492 CYS D O 1
ATOM 15377 N N . ARG D 1 493 ? -43.723 3.610 15.339 1.00 50.04 493 ARG D N 1
ATOM 15378 C CA . ARG D 1 493 ? -43.019 2.892 14.300 1.00 53.76 493 ARG D CA 1
ATOM 15379 C C . ARG D 1 493 ? -41.507 2.966 14.515 1.00 62.45 493 ARG D C 1
ATOM 15380 O O . ARG D 1 493 ? -40.807 1.959 14.387 1.00 67.12 493 ARG D O 1
ATOM 15388 N N . GLU D 1 494 ? -41.002 4.150 14.857 1.00 66.99 494 GLU D N 1
ATOM 15389 C CA . GLU D 1 494 ? -39.562 4.333 15.080 1.00 68.69 494 GLU D CA 1
ATOM 15390 C C . GLU D 1 494 ? -39.052 3.535 16.272 1.00 61.82 494 GLU D C 1
ATOM 15391 O O . GLU D 1 494 ? -37.925 3.046 16.265 1.00 60.80 494 GLU D O 1
ATOM 15397 N N . ILE D 1 495 ? -39.882 3.412 17.300 1.00 59.32 495 ILE D N 1
ATOM 15398 C CA . ILE D 1 495 ? -39.485 2.671 18.484 1.00 54.83 495 ILE D CA 1
ATOM 15399 C C . ILE D 1 495 ? -39.538 1.184 18.187 1.00 55.04 495 ILE D C 1
ATOM 15400 O O . ILE D 1 495 ? -38.624 0.448 18.538 1.00 55.63 495 ILE D O 1
ATOM 15405 N N . LEU D 1 496 ? -40.614 0.744 17.540 1.00 50.34 496 LEU D N 1
ATOM 15406 C CA . LEU D 1 496 ? -40.764 -0.665 17.216 1.00 48.33 496 LEU D CA 1
ATOM 15407 C C . LEU D 1 496 ? -39.826 -1.132 16.109 1.00 57.05 496 LEU D C 1
ATOM 15408 O O . LEU D 1 496 ? -39.910 -2.278 15.671 1.00 64.59 496 LEU D O 1
ATOM 15413 N N . ARG D 1 497 ? -38.937 -0.259 15.645 1.00 61.67 497 ARG D N 1
ATOM 15414 C CA . ARG D 1 497 ? -38.000 -0.659 14.602 1.00 63.77 497 ARG D CA 1
ATOM 15415 C C . ARG D 1 497 ? -36.778 -1.331 15.224 1.00 67.90 497 ARG D C 1
ATOM 15416 O O . ARG D 1 497 ? -36.257 -2.299 14.672 1.00 72.50 497 ARG D O 1
ATOM 15424 N N . LYS D 1 498 ? -36.340 -0.836 16.383 1.00 68.57 498 LYS D N 1
ATOM 15425 C CA . LYS D 1 498 ? -35.171 -1.399 17.074 1.00 65.76 498 LYS D CA 1
ATOM 15426 C C . LYS D 1 498 ? -35.324 -2.898 17.354 1.00 65.41 498 LYS D C 1
ATOM 15427 O O . LYS D 1 498 ? -34.364 -3.562 17.752 1.00 60.06 498 LYS D O 1
ATOM 15433 N N . VAL D 1 499 ? -36.531 -3.423 17.157 1.00 64.61 499 VAL D N 1
ATOM 15434 C CA . VAL D 1 499 ? -36.779 -4.839 17.382 1.00 65.58 499 VAL D CA 1
ATOM 15435 C C . VAL D 1 499 ? -35.994 -5.626 16.351 1.00 70.52 499 VAL D C 1
ATOM 15436 O O . VAL D 1 499 ? -35.859 -5.198 15.207 1.00 68.40 499 VAL D O 1
ATOM 15440 N N . GLU D 1 500 ? -35.472 -6.773 16.765 1.00 75.18 500 GLU D N 1
ATOM 15441 C CA . GLU D 1 500 ? -34.695 -7.617 15.873 1.00 81.43 500 GLU D CA 1
ATOM 15442 C C . GLU D 1 500 ? -35.641 -8.424 14.986 1.00 86.64 500 GLU D C 1
ATOM 15443 O O . GLU D 1 500 ? -36.452 -9.206 15.483 1.00 84.19 500 GLU D O 1
ATOM 15449 N N . PRO D 1 501 ? -35.541 -8.245 13.655 1.00 91.61 501 PRO D N 1
ATOM 15450 C CA . PRO D 1 501 ? -36.395 -8.953 12.693 1.00 91.17 501 PRO D CA 1
ATOM 15451 C C . PRO D 1 501 ? -36.395 -10.469 12.875 1.00 92.73 501 PRO D C 1
ATOM 15452 O O . PRO D 1 501 ? -35.355 -11.117 12.776 1.00 93.85 501 PRO D O 1
ATOM 15456 N N . SER D 1 502 ? -37.574 -11.019 13.145 1.00 95.20 502 SER D N 1
ATOM 15457 C CA . SER D 1 502 ? -37.743 -12.451 13.358 1.00 101.17 502 SER D CA 1
ATOM 15458 C C . SER D 1 502 ? -39.230 -12.778 13.239 1.00 106.26 502 SER D C 1
ATOM 15459 O O . SER D 1 502 ? -40.051 -11.875 13.104 1.00 109.95 502 SER D O 1
ATOM 15462 N N . PRO D 1 503 ? -39.600 -14.072 13.276 1.00 110.79 503 PRO D N 1
ATOM 15463 C CA . PRO D 1 503 ? -41.026 -14.409 13.168 1.00 113.81 503 PRO D CA 1
ATOM 15464 C C . PRO D 1 503 ? -41.767 -13.871 14.392 1.00 118.15 503 PRO D C 1
ATOM 15465 O O . PRO D 1 503 ? -41.184 -13.785 15.473 1.00 123.02 503 PRO D O 1
ATOM 15469 N N . PHE D 1 504 ? -43.038 -13.505 14.222 1.00 117.24 504 PHE D N 1
ATOM 15470 C CA . PHE D 1 504 ? -43.841 -12.957 15.320 1.00 113.94 504 PHE D CA 1
ATOM 15471 C C . PHE D 1 504 ? -43.449 -11.500 15.618 1.00 105.73 504 PHE D C 1
ATOM 15472 O O . PHE D 1 504 ? -44.246 -10.741 16.164 1.00 106.24 504 PHE D O 1
ATOM 15480 N N . SER D 1 505 ? -42.230 -11.115 15.240 1.00 91.87 505 SER D N 1
ATOM 15481 C CA . SER D 1 505 ? -41.732 -9.761 15.471 1.00 80.42 505 SER D CA 1
ATOM 15482 C C . SER D 1 505 ? -42.732 -8.690 15.043 1.00 81.79 505 SER D C 1
ATOM 15483 O O . SER D 1 505 ? -43.473 -8.864 14.075 1.00 82.17 505 SER D O 1
ATOM 15486 N N . PRO D 1 506 ? -42.754 -7.555 15.763 1.00 79.53 506 PRO D N 1
ATOM 15487 C CA . PRO D 1 506 ? -43.664 -6.443 15.475 1.00 77.23 506 PRO D CA 1
ATOM 15488 C C . PRO D 1 506 ? -43.345 -5.666 14.201 1.00 77.63 506 PRO D C 1
ATOM 15489 O O . PRO D 1 506 ? -42.255 -5.795 13.642 1.00 77.41 506 PRO D O 1
ATOM 15493 N N . VAL D 1 507 ? -44.310 -4.860 13.758 1.00 77.75 507 VAL D N 1
ATOM 15494 C CA . VAL D 1 507 ? -44.185 -4.036 12.552 1.00 76.39 507 VAL D CA 1
ATOM 15495 C C . VAL D 1 507 ? -43.281 -4.638 11.483 1.00 77.08 507 VAL D C 1
ATOM 15496 O O . VAL D 1 507 ? -42.390 -3.972 10.950 1.00 74.10 507 VAL D O 1
ATOM 15500 N N . ARG D 1 508 ? -43.525 -5.907 11.175 1.00 80.20 508 ARG D N 1
ATOM 15501 C CA . ARG D 1 508 ? -42.754 -6.632 10.171 1.00 79.23 508 ARG D CA 1
ATOM 15502 C C . ARG D 1 508 ? -43.093 -6.161 8.754 1.00 74.31 508 ARG D C 1
ATOM 15503 O O . ARG D 1 508 ? -42.581 -6.703 7.778 1.00 75.32 508 ARG D O 1
ATOM 15511 N N . TYR D 1 509 ? -43.944 -5.144 8.649 1.00 69.95 509 TYR D N 1
ATOM 15512 C CA . TYR D 1 509 ? -44.361 -4.625 7.353 1.00 66.56 509 TYR D CA 1
ATOM 15513 C C . TYR D 1 509 ? -43.681 -3.322 6.956 1.00 65.25 509 TYR D C 1
ATOM 15514 O O . TYR D 1 509 ? -43.956 -2.765 5.894 1.00 63.53 509 TYR D O 1
ATOM 15523 N N . LEU D 1 510 ? -42.796 -2.829 7.812 1.00 69.03 510 LEU D N 1
ATOM 15524 C CA . LEU D 1 510 ? -42.085 -1.587 7.533 1.00 70.05 510 LEU D CA 1
ATOM 15525 C C . LEU D 1 510 ? -40.794 -1.866 6.761 1.00 72.14 510 LEU D C 1
ATOM 15526 O O . LEU D 1 510 ? -39.777 -1.190 6.954 1.00 76.57 510 LEU D O 1
ATOM 15531 N N . SER D 1 511 ? -40.843 -2.868 5.886 1.00 74.46 511 SER D N 1
ATOM 15532 C CA . SER D 1 511 ? -39.681 -3.252 5.086 1.00 72.01 511 SER D CA 1
ATOM 15533 C C . SER D 1 511 ? -39.768 -2.731 3.660 1.00 65.75 511 SER D C 1
ATOM 15534 O O . SER D 1 511 ? -40.826 -2.306 3.193 1.00 45.27 511 SER D O 1
ATOM 15537 N N . THR D 1 512 ? -38.631 -2.767 2.978 1.00 70.05 512 THR D N 1
ATOM 15538 C CA . THR D 1 512 ? -38.536 -2.315 1.600 1.00 72.36 512 THR D CA 1
ATOM 15539 C C . THR D 1 512 ? -38.694 -3.534 0.682 1.00 72.32 512 THR D C 1
ATOM 15540 O O . THR D 1 512 ? -38.817 -3.409 -0.539 1.00 67.46 512 THR D O 1
ATOM 15544 N N . ASP D 1 513 ? -38.707 -4.713 1.298 1.00 73.16 513 ASP D N 1
ATOM 15545 C CA . ASP D 1 513 ? -38.866 -5.976 0.586 1.00 73.57 513 ASP D CA 1
ATOM 15546 C C . ASP D 1 513 ? -40.188 -6.009 -0.181 1.00 76.42 513 ASP D C 1
ATOM 15547 O O . ASP D 1 513 ? -41.256 -5.788 0.396 1.00 75.39 513 ASP D O 1
ATOM 15552 N N . GLN D 1 514 ? -40.110 -6.287 -1.483 1.00 78.79 514 GLN D N 1
ATOM 15553 C CA . GLN D 1 514 ? -41.298 -6.335 -2.336 1.00 82.23 514 GLN D CA 1
ATOM 15554 C C . GLN D 1 514 ? -42.314 -7.384 -1.885 1.00 79.38 514 GLN D C 1
ATOM 15555 O O . GLN D 1 514 ? -43.489 -7.319 -2.253 1.00 78.63 514 GLN D O 1
ATOM 15561 N N . ALA D 1 515 ? -41.860 -8.346 -1.085 1.00 74.18 515 ALA D N 1
ATOM 15562 C CA . ALA D 1 515 ? -42.738 -9.396 -0.580 1.00 69.91 515 ALA D CA 1
ATOM 15563 C C . ALA D 1 515 ? -43.727 -8.800 0.417 1.00 68.66 515 ALA D C 1
ATOM 15564 O O . ALA D 1 515 ? -44.930 -9.036 0.330 1.00 67.10 515 ALA D O 1
ATOM 15566 N N . GLU D 1 516 ? -43.211 -8.022 1.363 1.00 68.06 516 GLU D N 1
ATOM 15567 C CA . GLU D 1 516 ? -44.053 -7.386 2.364 1.00 62.92 516 GLU D CA 1
ATOM 15568 C C . GLU D 1 516 ? -44.886 -6.287 1.729 1.00 59.02 516 GLU D C 1
ATOM 15569 O O . GLU D 1 516 ? -46.080 -6.167 1.998 1.00 59.42 516 GLU D O 1
ATOM 15575 N N . LEU D 1 517 ? -44.247 -5.487 0.885 1.00 51.84 517 LEU D N 1
ATOM 15576 C CA . LEU D 1 517 ? -44.934 -4.404 0.203 1.00 53.89 517 LEU D CA 1
ATOM 15577 C C . LEU D 1 517 ? -46.161 -4.943 -0.534 1.00 64.17 517 LEU D C 1
ATOM 15578 O O . LEU D 1 517 ? -47.234 -4.339 -0.489 1.00 69.39 517 LEU D O 1
ATOM 15583 N N . THR D 1 518 ? -46.001 -6.085 -1.203 1.00 68.74 518 THR D N 1
ATOM 15584 C CA . THR D 1 518 ? -47.091 -6.711 -1.955 1.00 67.17 518 THR D CA 1
ATOM 15585 C C . THR D 1 518 ? -48.185 -7.250 -1.035 1.00 66.77 518 THR D C 1
ATOM 15586 O O . THR D 1 518 ? -49.379 -7.096 -1.318 1.00 65.11 518 THR D O 1
ATOM 15590 N N . ASN D 1 519 ? -47.765 -7.876 0.063 1.00 62.50 519 ASN D N 1
ATOM 15591 C CA . ASN D 1 519 ? -48.686 -8.439 1.047 1.00 58.99 519 ASN D CA 1
ATOM 15592 C C . ASN D 1 519 ? -49.498 -7.345 1.731 1.00 51.62 519 ASN D C 1
ATOM 15593 O O . ASN D 1 519 ? -50.684 -7.522 2.001 1.00 45.36 519 ASN D O 1
ATOM 15598 N N . ALA D 1 520 ? -48.845 -6.218 2.004 1.00 44.34 520 ALA D N 1
ATOM 15599 C CA . ALA D 1 520 ? -49.494 -5.082 2.639 1.00 40.27 520 ALA D CA 1
ATOM 15600 C C . ALA D 1 520 ? -50.455 -4.438 1.646 1.00 43.71 520 ALA D C 1
ATOM 15601 O O . ALA D 1 520 ? -51.543 -3.998 2.015 1.00 38.64 520 ALA D O 1
ATOM 15603 N N . ALA D 1 521 ? -50.043 -4.395 0.382 1.00 50.32 521 ALA D N 1
ATOM 15604 C CA . ALA D 1 521 ? -50.853 -3.815 -0.685 1.00 50.79 521 ALA D CA 1
ATOM 15605 C C . ALA D 1 521 ? -52.098 -4.653 -0.885 1.00 51.77 521 ALA D C 1
ATOM 15606 O O . ALA D 1 521 ? -53.216 -4.143 -0.910 1.00 52.92 521 ALA D O 1
ATOM 15616 N N . LEU D 1 523 ? -53.537 -6.718 1.129 1.00 60.44 523 LEU D N 1
ATOM 15617 C CA . LEU D 1 523 ? -54.429 -6.621 2.280 1.00 50.06 523 LEU D CA 1
ATOM 15618 C C . LEU D 1 523 ? -55.366 -5.426 2.148 1.00 50.03 523 LEU D C 1
ATOM 15619 O O . LEU D 1 523 ? -56.517 -5.480 2.573 1.00 48.45 523 LEU D O 1
ATOM 15624 N N . TRP D 1 524 ? -54.873 -4.348 1.551 1.00 53.78 524 TRP D N 1
ATOM 15625 C CA . TRP D 1 524 ? -55.690 -3.161 1.367 1.00 50.12 524 TRP D CA 1
ATOM 15626 C C . TRP D 1 524 ? -56.736 -3.438 0.299 1.00 50.22 524 TRP D C 1
ATOM 15627 O O . TRP D 1 524 ? -57.923 -3.175 0.492 1.00 48.49 524 TRP D O 1
ATOM 15638 N N . LEU D 1 525 ? -56.279 -3.972 -0.831 1.00 53.82 525 LEU D N 1
ATOM 15639 C CA . LEU D 1 525 ? -57.154 -4.295 -1.961 1.00 52.35 525 LEU D CA 1
ATOM 15640 C C . LEU D 1 525 ? -58.250 -5.278 -1.547 1.00 57.41 525 LEU D C 1
ATOM 15641 O O . LEU D 1 525 ? -59.410 -5.130 -1.936 1.00 55.60 525 LEU D O 1
ATOM 15646 N N . SER D 1 526 ? -57.872 -6.272 -0.749 1.00 59.42 526 SER D N 1
ATOM 15647 C CA . SER D 1 526 ? -58.822 -7.270 -0.287 1.00 65.33 526 SER D CA 1
ATOM 15648 C C . SER D 1 526 ? -59.783 -6.783 0.806 1.00 67.05 526 SER D C 1
ATOM 15649 O O . SER D 1 526 ? -60.917 -7.249 0.874 1.00 68.39 526 SER D O 1
ATOM 15652 N N . GLU D 1 527 ? -59.348 -5.844 1.644 1.00 65.18 527 GLU D N 1
ATOM 15653 C CA . GLU D 1 527 ? -60.213 -5.334 2.710 1.00 59.31 527 GLU D CA 1
ATOM 15654 C C . GLU D 1 527 ? -60.858 -3.971 2.443 1.00 62.23 527 GLU D C 1
ATOM 15655 O O . GLU D 1 527 ? -62.080 -3.846 2.487 1.00 65.70 527 GLU D O 1
ATOM 15661 N N . VAL D 1 528 ? -60.045 -2.952 2.175 1.00 64.02 528 VAL D N 1
ATOM 15662 C CA . VAL D 1 528 ? -60.557 -1.605 1.910 1.00 60.95 528 VAL D CA 1
ATOM 15663 C C . VAL D 1 528 ? -61.253 -1.501 0.561 1.00 64.04 528 VAL D C 1
ATOM 15664 O O . VAL D 1 528 ? -62.480 -1.401 0.487 1.00 61.57 528 VAL D O 1
ATOM 15668 N N . GLY D 1 529 ? -60.453 -1.515 -0.502 1.00 69.21 529 GLY D N 1
ATOM 15669 C CA . GLY D 1 529 ? -60.986 -1.413 -1.850 1.00 74.58 529 GLY D CA 1
ATOM 15670 C C . GLY D 1 529 ? -59.930 -0.951 -2.841 1.00 77.00 529 GLY D C 1
ATOM 15671 O O . GLY D 1 529 ? -58.904 -1.610 -3.021 1.00 79.34 529 GLY D O 1
ATOM 15672 N N . ASP D 1 530 ? -60.174 0.185 -3.488 1.00 76.16 530 ASP D N 1
ATOM 15673 C CA . ASP D 1 530 ? -59.224 0.716 -4.455 1.00 75.48 530 ASP D CA 1
ATOM 15674 C C . ASP D 1 530 ? -57.976 1.253 -3.753 1.00 72.49 530 ASP D C 1
ATOM 15675 O O . ASP D 1 530 ? -58.045 2.217 -2.982 1.00 69.54 530 ASP D O 1
ATOM 15680 N N . LEU D 1 531 ? -56.840 0.607 -4.028 1.00 69.40 531 LEU D N 1
ATOM 15681 C CA . LEU D 1 531 ? -55.544 0.969 -3.447 1.00 64.06 531 LEU D CA 1
ATOM 15682 C C . LEU D 1 531 ? -54.847 2.066 -4.240 1.00 65.15 531 LEU D C 1
ATOM 15683 O O . LEU D 1 531 ? -54.618 1.922 -5.439 1.00 69.99 531 LEU D O 1
ATOM 15688 N N . ALA D 1 532 ? -54.513 3.162 -3.569 1.00 67.39 532 ALA D N 1
ATOM 15689 C CA . ALA D 1 532 ? -53.819 4.260 -4.224 1.00 65.93 532 ALA D CA 1
ATOM 15690 C C . ALA D 1 532 ? -52.338 4.028 -4.010 1.00 65.24 532 ALA D C 1
ATOM 15691 O O . ALA D 1 532 ? -51.937 3.422 -3.020 1.00 63.24 532 ALA D O 1
ATOM 15693 N N . THR D 1 533 ? -51.523 4.500 -4.939 1.00 68.31 533 THR D N 1
ATOM 15694 C CA . THR D 1 533 ? -50.091 4.319 -4.820 1.00 70.18 533 THR D CA 1
ATOM 15695 C C . THR D 1 533 ? -49.569 5.004 -3.552 1.00 73.01 533 THR D C 1
ATOM 15696 O O . THR D 1 533 ? -48.486 4.679 -3.059 1.00 72.94 533 THR D O 1
ATOM 15700 N N . SER D 1 534 ? -50.355 5.938 -3.017 1.00 75.31 534 SER D N 1
ATOM 15701 C CA . SER D 1 534 ? -49.978 6.671 -1.804 1.00 70.16 534 SER D CA 1
ATOM 15702 C C . SER D 1 534 ? -50.225 5.875 -0.521 1.00 63.70 534 SER D C 1
ATOM 15703 O O . SER D 1 534 ? -49.453 5.967 0.430 1.00 57.55 534 SER D O 1
ATOM 15706 N N . ASP D 1 535 ? -51.303 5.095 -0.509 1.00 60.98 535 ASP D N 1
ATOM 15707 C CA . ASP D 1 535 ? -51.660 4.286 0.646 1.00 52.41 535 ASP D CA 1
ATOM 15708 C C . ASP D 1 535 ? -50.548 3.311 0.988 1.00 48.80 535 ASP D C 1
ATOM 15709 O O . ASP D 1 535 ? -50.273 3.052 2.157 1.00 49.77 535 ASP D O 1
ATOM 15714 N N . LEU D 1 536 ? -49.910 2.760 -0.035 1.00 47.31 536 LEU D N 1
ATOM 15715 C CA . LEU D 1 536 ? -48.833 1.811 0.186 1.00 48.23 536 LEU D CA 1
ATOM 15716 C C . LEU D 1 536 ? -47.689 2.538 0.876 1.00 55.49 536 LEU D C 1
ATOM 15717 O O . LEU D 1 536 ? -46.966 1.952 1.681 1.00 56.11 536 LEU D O 1
ATOM 15730 N N . ALA D 1 538 ? -48.007 4.935 3.029 1.00 68.49 538 ALA D N 1
ATOM 15731 C CA . ALA D 1 538 ? -48.399 5.179 4.411 1.00 61.83 538 ALA D CA 1
ATOM 15732 C C . ALA D 1 538 ? -48.271 3.924 5.264 1.00 60.31 538 ALA D C 1
ATOM 15733 O O . ALA D 1 538 ? -47.756 3.973 6.377 1.00 63.91 538 ALA D O 1
ATOM 15743 N N . CYS D 1 540 ? -46.476 0.893 4.757 1.00 55.96 540 CYS D N 1
ATOM 15744 C CA . CYS D 1 540 ? -45.099 0.444 4.916 1.00 54.52 540 CYS D CA 1
ATOM 15745 C C . CYS D 1 540 ? -44.098 1.585 5.069 1.00 55.03 540 CYS D C 1
ATOM 15746 O O . CYS D 1 540 ? -42.906 1.345 5.271 1.00 56.13 540 CYS D O 1
ATOM 15749 N N . GLY D 1 541 ? -44.585 2.820 4.976 1.00 55.03 541 GLY D N 1
ATOM 15750 C CA . GLY D 1 541 ? -43.716 3.975 5.117 1.00 53.06 541 GLY D CA 1
ATOM 15751 C C . GLY D 1 541 ? -42.493 3.867 4.233 1.00 55.65 541 GLY D C 1
ATOM 15752 O O . GLY D 1 541 ? -41.375 3.720 4.724 1.00 52.15 541 GLY D O 1
ATOM 15753 N N . VAL D 1 542 ? -42.714 3.936 2.923 1.00 63.22 542 VAL D N 1
ATOM 15754 C CA . VAL D 1 542 ? -41.639 3.838 1.941 1.00 62.37 542 VAL D CA 1
ATOM 15755 C C . VAL D 1 542 ? -41.676 4.969 0.906 1.00 69.70 542 VAL D C 1
ATOM 15756 O O . VAL D 1 542 ? -42.598 5.793 0.892 1.00 65.64 542 VAL D O 1
ATOM 15760 N N . SER D 1 543 ? -40.664 4.994 0.042 1.00 75.98 543 SER D N 1
ATOM 15761 C CA . SER D 1 543 ? -40.546 6.008 -1.007 1.00 80.33 543 SER D CA 1
ATOM 15762 C C . SER D 1 543 ? -41.480 5.704 -2.175 1.00 81.31 543 SER D C 1
ATOM 15763 O O . SER D 1 543 ? -41.786 4.543 -2.447 1.00 81.82 543 SER D O 1
ATOM 15766 N N . ARG D 1 544 ? -41.936 6.751 -2.859 1.00 84.67 544 ARG D N 1
ATOM 15767 C CA . ARG D 1 544 ? -42.822 6.586 -4.010 1.00 85.42 544 ARG D CA 1
ATOM 15768 C C . ARG D 1 544 ? -42.179 5.642 -5.020 1.00 86.36 544 ARG D C 1
ATOM 15769 O O . ARG D 1 544 ? -42.863 4.852 -5.674 1.00 81.80 544 ARG D O 1
ATOM 15777 N N . GLY D 1 545 ? -40.858 5.730 -5.138 1.00 84.76 545 GLY D N 1
ATOM 15778 C CA . GLY D 1 545 ? -40.144 4.876 -6.067 1.00 82.17 545 GLY D CA 1
ATOM 15779 C C . GLY D 1 545 ? -40.362 3.416 -5.737 1.00 80.00 545 GLY D C 1
ATOM 15780 O O . GLY D 1 545 ? -40.829 2.643 -6.578 1.00 78.95 545 GLY D O 1
ATOM 15781 N N . THR D 1 546 ? -40.028 3.045 -4.503 1.00 77.78 546 THR D N 1
ATOM 15782 C CA . THR D 1 546 ? -40.175 1.672 -4.029 1.00 73.85 546 THR D CA 1
ATOM 15783 C C . THR D 1 546 ? -41.646 1.282 -3.861 1.00 69.25 546 THR D C 1
ATOM 15784 O O . THR D 1 546 ? -41.995 0.098 -3.871 1.00 66.22 546 THR D O 1
ATOM 15788 N N . ALA D 1 547 ? -42.508 2.285 -3.735 1.00 64.79 547 ALA D N 1
ATOM 15789 C CA . ALA D 1 547 ? -43.934 2.046 -3.578 1.00 65.90 547 ALA D CA 1
ATOM 15790 C C . ALA D 1 547 ? -44.594 1.764 -4.925 1.00 65.88 547 ALA D C 1
ATOM 15791 O O . ALA D 1 547 ? -45.185 0.705 -5.121 1.00 64.23 547 ALA D O 1
ATOM 15793 N N . LYS D 1 548 ? -44.487 2.716 -5.849 1.00 69.82 548 LYS D N 1
ATOM 15794 C CA . LYS D 1 548 ? -45.072 2.582 -7.187 1.00 72.51 548 LYS D CA 1
ATOM 15795 C C . LYS D 1 548 ? -44.490 1.350 -7.883 1.00 73.15 548 LYS D C 1
ATOM 15796 O O . LYS D 1 548 ? -45.119 0.759 -8.767 1.00 67.70 548 LYS D O 1
ATOM 15802 N N . ALA D 1 549 ? -43.282 0.973 -7.473 1.00 72.57 549 ALA D N 1
ATOM 15803 C CA . ALA D 1 549 ? -42.612 -0.192 -8.029 1.00 69.37 549 ALA D CA 1
ATOM 15804 C C . ALA D 1 549 ? -43.451 -1.430 -7.723 1.00 70.75 549 ALA D C 1
ATOM 15805 O O . ALA D 1 549 ? -43.885 -2.129 -8.635 1.00 73.41 549 ALA D O 1
ATOM 15807 N N . CYS D 1 550 ? -43.686 -1.692 -6.440 1.00 70.77 550 CYS D N 1
ATOM 15808 C CA . CYS D 1 550 ? -44.485 -2.846 -6.033 1.00 70.31 550 CYS D CA 1
ATOM 15809 C C . CYS D 1 550 ? -45.856 -2.871 -6.712 1.00 67.33 550 CYS D C 1
ATOM 15810 O O . CYS D 1 550 ? -46.369 -3.935 -7.065 1.00 60.55 550 CYS D O 1
ATOM 15813 N N . VAL D 1 551 ? -46.448 -1.694 -6.884 1.00 68.61 551 VAL D N 1
ATOM 15814 C CA . VAL D 1 551 ? -47.755 -1.575 -7.520 1.00 70.59 551 VAL D CA 1
ATOM 15815 C C . VAL D 1 551 ? -47.692 -2.137 -8.933 1.00 73.83 551 VAL D C 1
ATOM 15816 O O . VAL D 1 551 ? -48.546 -2.926 -9.333 1.00 72.68 551 VAL D O 1
ATOM 15820 N N . ASP D 1 552 ? -46.677 -1.721 -9.686 1.00 77.49 552 ASP D N 1
ATOM 15821 C CA . ASP D 1 552 ? -46.495 -2.191 -11.056 1.00 79.32 552 ASP D CA 1
ATOM 15822 C C . ASP D 1 552 ? -46.490 -3.721 -11.106 1.00 78.87 552 ASP D C 1
ATOM 15823 O O . ASP D 1 552 ? -47.114 -4.317 -11.980 1.00 79.56 552 ASP D O 1
ATOM 15828 N N . GLY D 1 553 ? -45.793 -4.348 -10.163 1.00 79.53 553 GLY D N 1
ATOM 15829 C CA . GLY D 1 553 ? -45.732 -5.799 -10.125 1.00 77.11 553 GLY D CA 1
ATOM 15830 C C . GLY D 1 553 ? -47.099 -6.463 -10.076 1.00 80.72 553 GLY D C 1
ATOM 15831 O O . GLY D 1 553 ? -47.330 -7.464 -10.756 1.00 79.80 553 GLY D O 1
ATOM 15832 N N . LEU D 1 554 ? -48.008 -5.915 -9.273 1.00 82.27 554 LEU D N 1
ATOM 15833 C CA . LEU D 1 554 ? -49.353 -6.477 -9.159 1.00 80.83 554 LEU D CA 1
ATOM 15834 C C . LEU D 1 554 ? -50.168 -6.262 -10.421 1.00 80.52 554 LEU D C 1
ATOM 15835 O O . LEU D 1 554 ? -51.203 -6.899 -10.612 1.00 84.26 554 LEU D O 1
ATOM 15840 N N . VAL D 1 555 ? -49.713 -5.355 -11.277 1.00 80.67 555 VAL D N 1
ATOM 15841 C CA . VAL D 1 555 ? -50.430 -5.086 -12.515 1.00 79.20 555 VAL D CA 1
ATOM 15842 C C . VAL D 1 555 ? -49.965 -6.066 -13.585 1.00 79.38 555 VAL D C 1
ATOM 15843 O O . VAL D 1 555 ? -50.770 -6.553 -14.375 1.00 79.46 555 VAL D O 1
ATOM 15847 N N . ASP D 1 556 ? -48.665 -6.355 -13.597 1.00 77.35 556 ASP D N 1
ATOM 15848 C CA . ASP D 1 556 ? -48.091 -7.279 -14.571 1.00 78.61 556 ASP D CA 1
ATOM 15849 C C . ASP D 1 556 ? -48.576 -8.707 -14.341 1.00 86.77 556 ASP D C 1
ATOM 15850 O O . ASP D 1 556 ? -48.816 -9.448 -15.299 1.00 95.94 556 ASP D O 1
ATOM 15855 N N . GLU D 1 557 ? -48.710 -9.095 -13.074 1.00 86.07 557 GLU D N 1
ATOM 15856 C CA . GLU D 1 557 ? -49.181 -10.437 -12.729 1.00 85.28 557 GLU D CA 1
ATOM 15857 C C . GLU D 1 557 ? -50.695 -10.524 -12.890 1.00 84.66 557 GLU D C 1
ATOM 15858 O O . GLU D 1 557 ? -51.294 -11.570 -12.647 1.00 82.09 557 GLU D O 1
ATOM 15864 N N . GLU D 1 558 ? -51.297 -9.409 -13.297 1.00 85.79 558 GLU D N 1
ATOM 15865 C CA . GLU D 1 558 ? -52.742 -9.299 -13.502 1.00 85.65 558 GLU D CA 1
ATOM 15866 C C . GLU D 1 558 ? -53.569 -9.476 -12.223 1.00 82.52 558 GLU D C 1
ATOM 15867 O O . GLU D 1 558 ? -54.656 -10.062 -12.244 1.00 79.87 558 GLU D O 1
ATOM 15873 N N . ARG D 1 559 ? -53.042 -8.960 -11.117 1.00 79.17 559 ARG D N 1
ATOM 15874 C CA . ARG D 1 559 ? -53.712 -9.013 -9.821 1.00 76.23 559 ARG D CA 1
ATOM 15875 C C . ARG D 1 559 ? -54.617 -7.785 -9.723 1.00 76.11 559 ARG D C 1
ATOM 15876 O O . ARG D 1 559 ? -55.776 -7.874 -9.311 1.00 69.97 559 ARG D O 1
ATOM 15884 N N . VAL D 1 560 ? -54.061 -6.639 -10.108 1.00 76.89 560 VAL D N 1
ATOM 15885 C CA . VAL D 1 560 ? -54.771 -5.366 -10.086 1.00 77.07 560 VAL D CA 1
ATOM 15886 C C . VAL D 1 560 ? -54.787 -4.711 -11.474 1.00 77.65 560 VAL D C 1
ATOM 15887 O O . VAL D 1 560 ? -53.877 -4.916 -12.282 1.00 75.23 560 VAL D O 1
ATOM 15891 N N . VAL D 1 561 ? -55.830 -3.932 -11.746 1.00 77.20 561 VAL D N 1
ATOM 15892 C CA . VAL D 1 561 ? -55.964 -3.244 -13.029 1.00 79.25 561 VAL D CA 1
ATOM 15893 C C . VAL D 1 561 ? -56.052 -1.731 -12.827 1.00 81.71 561 VAL D C 1
ATOM 15894 O O . VAL D 1 561 ? -56.857 -1.244 -12.030 1.00 81.29 561 VAL D O 1
ATOM 15898 N N . ALA D 1 562 ? -55.217 -0.991 -13.550 1.00 85.18 562 ALA D N 1
ATOM 15899 C CA . ALA D 1 562 ? -55.199 0.465 -13.448 1.00 86.17 562 ALA D CA 1
ATOM 15900 C C . ALA D 1 562 ? -56.588 1.053 -13.698 1.00 87.21 562 ALA D C 1
ATOM 15901 O O . ALA D 1 562 ? -57.286 0.650 -14.628 1.00 89.22 562 ALA D O 1
ATOM 15903 N N . VAL D 1 563 ? -56.985 2.002 -12.858 1.00 90.05 563 VAL D N 1
ATOM 15904 C CA . VAL D 1 563 ? -58.285 2.651 -12.990 1.00 93.70 563 VAL D CA 1
ATOM 15905 C C . VAL D 1 563 ? -58.171 4.133 -12.634 1.00 99.58 563 VAL D C 1
ATOM 15906 O O . VAL D 1 563 ? -57.291 4.529 -11.870 1.00 102.39 563 VAL D O 1
ATOM 15910 N N . GLY D 1 564 ? -59.052 4.953 -13.201 1.00 103.51 564 GLY D N 1
ATOM 15911 C CA . GLY D 1 564 ? -59.016 6.377 -12.918 1.00 105.63 564 GLY D CA 1
ATOM 15912 C C . GLY D 1 564 ? -57.860 7.087 -13.599 1.00 107.18 564 GLY D C 1
ATOM 15913 O O . GLY D 1 564 ? -56.776 6.522 -13.758 1.00 103.80 564 GLY D O 1
ATOM 15914 N N . GLY D 1 565 ? -58.094 8.336 -13.993 1.00 109.68 565 GLY D N 1
ATOM 15915 C CA . GLY D 1 565 ? -57.065 9.107 -14.665 1.00 112.36 565 GLY D CA 1
ATOM 15916 C C . GLY D 1 565 ? -56.632 10.345 -13.905 1.00 114.15 565 GLY D C 1
ATOM 15917 O O . GLY D 1 565 ? -57.432 10.973 -13.209 1.00 108.05 565 GLY D O 1
ATOM 15918 N N . GLY D 1 566 ? -55.355 10.690 -14.047 1.00 117.68 566 GLY D N 1
ATOM 15919 C CA . GLY D 1 566 ? -54.813 11.854 -13.373 1.00 120.14 566 GLY D CA 1
ATOM 15920 C C . GLY D 1 566 ? -54.335 11.566 -11.962 1.00 122.65 566 GLY D C 1
ATOM 15921 O O . GLY D 1 566 ? -53.813 10.486 -11.676 1.00 121.61 566 GLY D O 1
ATOM 15922 N N . ARG D 1 567 ? -54.522 12.547 -11.081 1.00 126.23 567 ARG D N 1
ATOM 15923 C CA . ARG D 1 567 ? -54.124 12.456 -9.676 1.00 123.46 567 ARG D CA 1
ATOM 15924 C C . ARG D 1 567 ? -54.915 11.374 -8.934 1.00 118.52 567 ARG D C 1
ATOM 15925 O O . ARG D 1 567 ? -54.478 10.878 -7.893 1.00 115.05 567 ARG D O 1
ATOM 15933 N N . SER D 1 568 ? -56.076 11.018 -9.480 1.00 112.63 568 SER D N 1
ATOM 15934 C CA . SER D 1 568 ? -56.935 9.995 -8.890 1.00 106.84 568 SER D CA 1
ATOM 15935 C C . SER D 1 568 ? -56.753 8.647 -9.600 1.00 104.83 568 SER D C 1
ATOM 15936 O O . SER D 1 568 ? -57.716 8.048 -10.082 1.00 102.35 568 SER D O 1
ATOM 15939 N N . ARG D 1 569 ? -55.507 8.181 -9.658 1.00 102.22 569 ARG D N 1
ATOM 15940 C CA . ARG D 1 569 ? -55.166 6.907 -10.285 1.00 98.14 569 ARG D CA 1
ATOM 15941 C C . ARG D 1 569 ? -55.124 5.799 -9.236 1.00 95.74 569 ARG D C 1
ATOM 15942 O O . ARG D 1 569 ? -54.087 5.564 -8.615 1.00 97.72 569 ARG D O 1
ATOM 15950 N N . ARG D 1 570 ? -56.259 5.128 -9.042 1.00 90.58 570 ARG D N 1
ATOM 15951 C CA . ARG D 1 570 ? -56.373 4.033 -8.072 1.00 87.60 570 ARG D CA 1
ATOM 15952 C C . ARG D 1 570 ? -56.071 2.686 -8.747 1.00 83.44 570 ARG D C 1
ATOM 15953 O O . ARG D 1 570 ? -55.816 2.631 -9.946 1.00 88.02 570 ARG D O 1
ATOM 15961 N N . TYR D 1 571 ? -56.089 1.602 -7.980 1.00 75.88 571 TYR D N 1
ATOM 15962 C CA . TYR D 1 571 ? -55.827 0.279 -8.538 1.00 69.81 571 TYR D CA 1
ATOM 15963 C C . TYR D 1 571 ? -56.743 -0.750 -7.892 1.00 75.53 571 TYR D C 1
ATOM 15964 O O . TYR D 1 571 ? -56.690 -0.962 -6.679 1.00 79.10 571 TYR D O 1
ATOM 15973 N N . ARG D 1 572 ? -57.588 -1.386 -8.697 1.00 78.53 572 ARG D N 1
ATOM 15974 C CA . ARG D 1 572 ? -58.510 -2.387 -8.173 1.00 77.77 572 ARG D CA 1
ATOM 15975 C C . ARG D 1 572 ? -58.102 -3.769 -8.627 1.00 74.86 572 ARG D C 1
ATOM 15976 O O . ARG D 1 572 ? -57.642 -3.954 -9.750 1.00 75.99 572 ARG D O 1
ATOM 15984 N N . LEU D 1 573 ? -58.273 -4.742 -7.745 1.00 75.27 573 LEU D N 1
ATOM 15985 C CA . LEU D 1 573 ? -57.915 -6.111 -8.069 1.00 75.72 573 LEU D CA 1
ATOM 15986 C C . LEU D 1 573 ? -59.009 -6.842 -8.834 1.00 72.85 573 LEU D C 1
ATOM 15987 O O . LEU D 1 573 ? -60.136 -6.362 -8.956 1.00 69.48 573 LEU D O 1
ATOM 15992 N N . VAL D 1 574 ? -58.653 -8.012 -9.349 1.00 73.38 574 VAL D N 1
ATOM 15993 C CA . VAL D 1 574 ? -59.580 -8.843 -10.093 1.00 74.01 574 VAL D CA 1
ATOM 15994 C C . VAL D 1 574 ? -60.062 -9.994 -9.216 1.00 71.71 574 VAL D C 1
ATOM 15995 O O . VAL D 1 574 ? -59.266 -10.649 -8.530 1.00 62.86 574 VAL D O 1
ATOM 15999 N N . GLU D 1 575 ? -61.371 -10.225 -9.231 1.00 70.28 575 GLU D N 1
ATOM 16000 C CA . GLU D 1 575 ? -61.971 -11.303 -8.448 1.00 73.34 575 GLU D CA 1
ATOM 16001 C C . GLU D 1 575 ? -61.140 -12.583 -8.571 1.00 74.00 575 GLU D C 1
ATOM 16002 O O . GLU D 1 575 ? -60.778 -13.205 -7.577 1.00 65.05 575 GLU D O 1
#